Protein 9J36 (pdb70)

Foldseek 3Di:
DQQDECPDVVNVVCVVVLLVLLVVLLLLLLLLLLQWFAAPVQLAIEGDLVSLCVSLVVNLVSLVSVVVPCVRLLSYWDFDDDPVPVPGGDTDRDNPCSNCVCPVPPPVLSVLQSDSQLNVLSVVVVVDLAQVSPVSSLVRRPVSSVVSCVSSVVVNCCVQVVCVVPPDPDDDDPPCLQVVLVVVLLSQLSNLLSVLLSVLVVQLLVQVCVLQVVVVLHDSSLRHPSCCPDPSNVVVSVCVVPSCPQQPAADPVDPDHNGFSWQSSVVVNVNLSNDPDVVVNSVVSSVVSSVCLCVQNVVTGGDPDVVVVVSSNVSNVNSVVSVCSNVVSVCVVVCVVCVLVVVLVVVVVVLVVVCVVVVDDVVVVVQVVQVSVVCCVPQVNDDVLVVLVPDDPVVSLVVLCVVPVLLQCVPVVRVPPDDVLVSVQSSQFDKDKDAAFDWPADWFDFQWKKKRWAAAKKKKAFVVRPIDIGGHRHIDRVVLQVLQLDPVHPPHRDTDGITMTGHHITMITIQGNVNNNVSSVPD/DCQDECPDVVNVVCVVVLLVLLVVLLLLLLLLLLQWFAAPVQLAIEGDLVSLCVSLVVNLVSLVSVVVPCVRLLSYWDFDDDPVPVPGGDTDRDNPCSNCVCPVPPPVLSVLQSDSQLNVLSVVVVVDLAQQSRVSSLVRRPVSSVVSCVSSVVVNCCVQVVCVVPPDPDDDDPPCLQVVLVVVLLSQLSNLLSVLLSVLVVQLLVQVCVLQVVVVLHDSSLRHPSCCPDPSNVVVSVCVVPSCPQQPAADPVDPDHNGFSFQSSVVVNVNLSNDPDVVVNSVVSSVVSSVCLCVLNVVTGGDPDVVRVVSSNVSNVNSVVSVCSNVVSVCVVVCVVCVLVVVLVVVVVVLVVVCVVVVDDVVVVVQVVQVSVVCCVPQVNDDVLVVLVPDDPVVSLVVLCVVPVLLQCVPVVRVPPDDVLVSVQSSQFDKDKDAAFDWPADWFDFQWKKKRWAAAKKKKAFVVRPIDIGGHRHIDRVVLQVLQLDPVHPPHRDTDGITMTGHHITMITIQGNVNNNVSSVPD/DQQDECPDVVNVVCVVVLLVLLVVLLLLLLLLLLQWFAAPVQLAIEGDLVSLCVSLVVNLVSLVSVVVPCVRLLSYWDFDDDPVPVPGGDTDRDNPCSNCVCPVPPPVLSVLQSDSQLNVLSVVVVVDLAQQSRVSSLVRRPVSSVVSCVSSVVVNCCVQVVCVVPPDPDDDDPPCLQVVLVVVLLSQLSNLLSVLLSVLVVQLLVQVCVLQVVVVLHDSSLRHPSCCPDPSNVVVSVCVVPSCPQQPAADPVDPDHNGFSWQSSVVVNVNLSNDPDVVVNSVVSSVVSSVCLCVQNVVTGGDPDVVVVVSSNVSNVNSVVSVCSNVVSVCVVVCVVCVLVVVLVVVVVVLVVVCVVVVDDVVVVVQVVQVSVVCCVPQVNDDVLVVLVPDDPVVSLVVLCVVPVLLQCVPVVRVPPDDVLVSVQSSQFDKDKDAAFDWPADWFDFQWKKKRWAAAKKKKAFVVRPIDIGGHRHIDRVVLQVLQLDPVHPPHRDTDGITMTGHHITMITIQGNVNNNVSSVPD/DQQDECPDVVNVVCVVVLLVLLVVLLLLLLLLLLQWFAAPVQLAIEGDLVSLCVSLVVNLVSLVSVVVPCVRLLSYWDFDDDPVPVPGGDTDRDNPCSNCVCPVPPPVLSVLQSDSQLNVLSVVVVVDLAQQSPVSSLVRRPVSSVVSCVSSVVVNCCVQVVCVVPPDPDDDDPPCLQVVLVVVLLSQLSNLLSVLLSVLVVQLLVQVCVLQVVVVLHDSSLRHPSCCPDPSNVVVSVCVVPSCPQQPAADPVDPDHNGFSWQSSVVVNVNLSNDPDVVVNSVVSSVVSSVCLCVQNVVTGGDPDVVRVVSSNVSNVNSVVSVCSNVVSVCVVVCVVCVLVVVLVVVVVVLVVVCVVVVDDVVVVVQVVQVSVVCCVPQVNDDVLVVLVPDDPVVSLVVLCVVPVLLQCVPVVRVPPDDVLVSVQSSQFDKDKDAAFDWPADWFDFQWKKKRWAAAKKKKAFVVRPIDIGGHRHIDRVVLQVLQLDPVHPPHRDTDGITMTGHHITMITIQGNVNNNVSSVPD

Organism: Arabidopsis thaliana (NCBI:txid3702)

GO terms:
  GO:0005223 intracellularly cGMP-activated cation channel activity (F, IDA)
  GO:0005262 calcium channel activity (F, IDA)
  GO:0035618 root hair (C, IDA)
  GO:0005886 plasma membrane (C, IDA)
  GO:0005516 calmodulin binding (F, TAS)

Structure (mmCIF, N/CA/C/O backbone):
data_9J36
#
_entry.id   9J36
#
_cell.length_a   1.00
_cell.length_b   1.00
_cell.length_c   1.00
_cell.angle_alpha   90.00
_cell.angle_beta   90.00
_cell.angle_gamma   90.00
#
_symmetry.space_group_name_H-M   'P 1'
#
loop_
_atom_site.group_PDB
_atom_site.id
_atom_site.type_symbol
_atom_site.label_atom_id
_atom_site.label_alt_id
_atom_site.label_comp_id
_atom_site.label_asym_id
_atom_site.label_entity_id
_atom_site.label_seq_id
_atom_site.pdbx_PDB_ins_code
_atom_site.Cartn_x
_atom_site.Cartn_y
_atom_site.Cartn_z
_atom_site.occupancy
_atom_site.B_iso_or_equiv
_atom_site.auth_seq_id
_atom_site.auth_comp_id
_atom_site.auth_asym_id
_atom_site.auth_atom_id
_atom_site.pdbx_PDB_model_num
ATOM 1 N N . LYS A 1 95 ? 183.970 218.057 168.639 1.00 120.79 86 LYS A N 1
ATOM 2 C CA . LYS A 1 95 ? 183.931 217.315 167.387 1.00 120.79 86 LYS A CA 1
ATOM 3 C C . LYS A 1 95 ? 182.718 216.380 167.389 1.00 120.79 86 LYS A C 1
ATOM 4 O O . LYS A 1 95 ? 182.245 215.950 166.331 1.00 120.79 86 LYS A O 1
ATOM 10 N N . LYS A 1 96 ? 182.220 216.103 168.600 1.00 122.40 87 LYS A N 1
ATOM 11 C CA . LYS A 1 96 ? 181.060 215.251 168.876 1.00 122.40 87 LYS A CA 1
ATOM 12 C C . LYS A 1 96 ? 181.237 213.838 168.311 1.00 122.40 87 LYS A C 1
ATOM 13 O O . LYS A 1 96 ? 180.538 213.438 167.375 1.00 122.40 87 LYS A O 1
ATOM 19 N N . ILE A 1 97 ? 182.217 213.096 168.823 1.00 121.94 88 ILE A N 1
ATOM 20 C CA . ILE A 1 97 ? 182.421 211.700 168.449 1.00 121.94 88 ILE A CA 1
ATOM 21 C C . ILE A 1 97 ? 181.266 210.868 168.998 1.00 121.94 88 ILE A C 1
ATOM 22 O O . ILE A 1 97 ? 180.976 210.903 170.198 1.00 121.94 88 ILE A O 1
ATOM 27 N N . PHE A 1 98 ? 180.603 210.121 168.116 1.00 123.03 89 PHE A N 1
ATOM 28 C CA . PHE A 1 98 ? 179.321 209.485 168.389 1.00 123.03 89 PHE A CA 1
ATOM 29 C C . PHE A 1 98 ? 179.491 208.305 169.347 1.00 123.03 89 PHE A C 1
ATOM 30 O O . PHE A 1 98 ? 180.544 207.668 169.407 1.00 123.03 89 PHE A O 1
ATOM 38 N N . ASP A 1 99 ? 178.425 208.011 170.094 1.00 122.99 90 ASP A N 1
ATOM 39 C CA . ASP A 1 99 ? 178.320 206.805 170.910 1.00 122.99 90 ASP A CA 1
ATOM 40 C C . ASP A 1 99 ? 177.626 205.698 170.115 1.00 122.99 90 ASP A C 1
ATOM 41 O O . ASP A 1 99 ? 176.675 205.976 169.379 1.00 122.99 90 ASP A O 1
ATOM 46 N N . PRO A 1 100 ? 178.085 204.442 170.245 1.00 123.08 91 PRO A N 1
ATOM 47 C CA . PRO A 1 100 ? 177.720 203.412 169.251 1.00 123.08 91 PRO A CA 1
ATOM 48 C C . PRO A 1 100 ? 176.265 202.971 169.257 1.00 123.08 91 PRO A C 1
ATOM 49 O O . PRO A 1 100 ? 175.815 202.404 168.252 1.00 123.08 91 PRO A O 1
ATOM 53 N N . GLN A 1 101 ? 175.516 203.201 170.331 1.00 122.76 92 GLN A N 1
ATOM 54 C CA . GLN A 1 101 ? 174.095 202.863 170.354 1.00 122.76 92 GLN A CA 1
ATOM 55 C C . GLN A 1 101 ? 173.212 204.100 170.272 1.00 122.76 92 GLN A C 1
ATOM 56 O O . GLN A 1 101 ? 172.129 204.139 170.860 1.00 122.76 92 GLN A O 1
ATOM 62 N N . ASP A 1 102 ? 173.651 205.123 169.545 1.00 122.17 93 ASP A N 1
ATOM 63 C CA . ASP A 1 102 ? 172.802 206.257 169.218 1.00 122.17 93 ASP A CA 1
ATOM 64 C C . ASP A 1 102 ? 171.738 205.810 168.224 1.00 122.17 93 ASP A C 1
ATOM 65 O O . ASP A 1 102 ? 171.944 204.872 167.451 1.00 122.17 93 ASP A O 1
ATOM 70 N N . LYS A 1 103 ? 170.586 206.483 168.259 1.00 120.59 94 LYS A N 1
ATOM 71 C CA . LYS A 1 103 ? 169.520 206.129 167.332 1.00 120.59 94 LYS A CA 1
ATOM 72 C C . LYS A 1 103 ? 169.787 206.710 165.950 1.00 120.59 94 LYS A C 1
ATOM 73 O O . LYS A 1 103 ? 169.250 206.206 164.956 1.00 120.59 94 LYS A O 1
ATOM 79 N N . PHE A 1 104 ? 170.633 207.740 165.860 1.00 118.74 95 PHE A N 1
ATOM 80 C CA . PHE A 1 104 ? 171.071 208.217 164.554 1.00 118.74 95 PHE A CA 1
ATOM 81 C C . PHE A 1 104 ? 171.995 207.212 163.877 1.00 118.74 95 PHE A C 1
ATOM 82 O O . PHE A 1 104 ? 171.972 207.080 162.649 1.00 118.74 95 PHE A O 1
ATOM 90 N N . LEU A 1 105 ? 172.805 206.487 164.650 1.00 118.63 96 LEU A N 1
ATOM 91 C CA . LEU A 1 105 ? 173.540 205.337 164.118 1.00 118.63 96 LEU A CA 1
ATOM 92 C C . LEU A 1 105 ? 172.749 204.050 164.340 1.00 118.63 96 LEU A C 1
ATOM 93 O O . LEU A 1 105 ? 173.262 203.025 164.790 1.00 118.63 96 LEU A O 1
ATOM 98 N N . LEU A 1 106 ? 171.468 204.135 163.998 1.00 116.10 97 LEU A N 1
ATOM 99 C CA . LEU A 1 106 ? 170.592 202.988 163.853 1.00 116.10 97 LEU A CA 1
ATOM 100 C C . LEU A 1 106 ? 169.807 203.070 162.559 1.00 116.10 97 LEU A C 1
ATOM 101 O O . LEU A 1 106 ? 169.490 202.026 161.986 1.00 116.10 97 LEU A O 1
ATOM 106 N N . TYR A 1 107 ? 169.529 204.278 162.057 1.00 114.20 98 TYR A N 1
ATOM 107 C CA . TYR A 1 107 ? 169.002 204.494 160.719 1.00 114.20 98 TYR A CA 1
ATOM 108 C C . TYR A 1 107 ? 170.100 204.701 159.688 1.00 114.20 98 TYR A C 1
ATOM 109 O O . TYR A 1 107 ? 169.901 204.363 158.514 1.00 114.20 98 TYR A O 1
ATOM 118 N N . CYS A 1 108 ? 171.265 205.205 160.106 1.00 112.54 99 CYS A N 1
ATOM 119 C CA . CYS A 1 108 ? 172.466 205.249 159.280 1.00 112.54 99 CYS A CA 1
ATOM 120 C C . CYS A 1 108 ? 173.222 203.924 159.326 1.00 112.54 99 CYS A C 1
ATOM 121 O O . CYS A 1 108 ? 174.347 203.821 158.829 1.00 112.54 99 CYS A O 1
ATOM 124 N N . ASN A 1 109 ? 172.630 202.923 159.963 1.00 110.48 100 ASN A N 1
ATOM 125 C CA . ASN A 1 109 ? 172.919 201.535 159.634 1.00 110.48 100 ASN A CA 1
ATOM 126 C C . ASN A 1 109 ? 171.667 200.750 159.273 1.00 110.48 100 ASN A C 1
ATOM 127 O O . ASN A 1 109 ? 171.718 199.518 159.281 1.00 110.48 100 ASN A O 1
ATOM 132 N N . LYS A 1 110 ? 170.546 201.413 158.968 1.00 107.73 101 LYS A N 1
ATOM 133 C CA . LYS A 1 110 ? 169.352 200.782 158.418 1.00 107.73 101 LYS A CA 1
ATOM 134 C C . LYS A 1 110 ? 169.184 201.033 156.928 1.00 107.73 101 LYS A C 1
ATOM 135 O O . LYS A 1 110 ? 168.869 200.094 156.188 1.00 107.73 101 LYS A O 1
ATOM 141 N N . LEU A 1 111 ? 169.392 202.267 156.470 1.00 101.85 102 LEU A N 1
ATOM 142 C CA . LEU A 1 111 ? 169.426 202.608 155.053 1.00 101.85 102 LEU A CA 1
ATOM 143 C C . LEU A 1 111 ? 170.851 202.527 154.533 1.00 101.85 102 LEU A C 1
ATOM 144 O O . LEU A 1 111 ? 171.179 203.036 153.461 1.00 101.85 102 LEU A O 1
ATOM 149 N N . PHE A 1 112 ? 171.717 201.894 155.313 1.00 97.22 103 PHE A N 1
ATOM 150 C CA . PHE A 1 112 ? 173.088 201.601 154.950 1.00 97.22 103 PHE A CA 1
ATOM 151 C C . PHE A 1 112 ? 173.300 200.172 154.487 1.00 97.22 103 PHE A C 1
ATOM 152 O O . PHE A 1 112 ? 173.925 199.968 153.440 1.00 97.22 103 PHE A O 1
ATOM 160 N N . VAL A 1 113 ? 172.805 199.182 155.229 1.00 91.91 104 VAL A N 1
ATOM 161 C CA . VAL A 1 113 ? 172.855 197.803 154.765 1.00 91.91 104 VAL A CA 1
ATOM 162 C C . VAL A 1 113 ? 171.936 197.602 153.562 1.00 91.91 104 VAL A C 1
ATOM 163 O O . VAL A 1 113 ? 172.183 196.701 152.748 1.00 91.91 104 VAL A O 1
ATOM 167 N N . ALA A 1 114 ? 170.919 198.452 153.391 1.00 87.74 105 ALA A N 1
ATOM 168 C CA . ALA A 1 114 ? 170.136 198.450 152.161 1.00 87.74 105 ALA A CA 1
ATOM 169 C C . ALA A 1 114 ? 170.974 198.942 150.988 1.00 87.74 105 ALA A C 1
ATOM 170 O O . ALA A 1 114 ? 170.809 198.478 149.856 1.00 87.74 105 ALA A O 1
ATOM 172 N N . SER A 1 115 ? 171.884 199.883 151.246 1.00 85.09 106 SER A N 1
ATOM 173 C CA . SER A 1 115 ? 172.801 200.316 150.201 1.00 85.09 106 SER A CA 1
ATOM 174 C C . SER A 1 115 ? 173.834 199.245 149.894 1.00 85.09 106 SER A C 1
ATOM 175 O O . SER A 1 115 ? 174.238 199.087 148.740 1.00 85.09 106 SER A O 1
ATOM 178 N N . CYS A 1 116 ? 174.277 198.503 150.907 1.00 83.17 107 CYS A N 1
ATOM 179 C CA . CYS A 1 116 ? 175.177 197.384 150.657 1.00 83.17 107 CYS A CA 1
ATOM 180 C C . CYS A 1 116 ? 174.491 196.231 149.936 1.00 83.17 107 CYS A C 1
ATOM 181 O O . CYS A 1 116 ? 175.161 195.476 149.228 1.00 83.17 107 CYS A O 1
ATOM 184 N N . ILE A 1 117 ? 173.178 196.078 150.108 1.00 77.58 108 ILE A N 1
ATOM 185 C CA . ILE A 1 117 ? 172.430 195.072 149.365 1.00 77.58 108 ILE A CA 1
ATOM 186 C C . ILE A 1 117 ? 172.192 195.524 147.931 1.00 77.58 108 ILE A C 1
ATOM 187 O O . ILE A 1 117 ? 172.381 194.748 146.992 1.00 77.58 108 ILE A O 1
ATOM 192 N N . LEU A 1 118 ? 171.817 196.780 147.725 1.00 71.25 109 LEU A N 1
ATOM 193 C CA . LEU A 1 118 ? 171.498 197.241 146.385 1.00 71.25 109 LEU A CA 1
ATOM 194 C C . LEU A 1 118 ? 172.748 197.511 145.552 1.00 71.25 109 LEU A C 1
ATOM 195 O O . LEU A 1 118 ? 172.641 197.668 144.334 1.00 71.25 109 LEU A O 1
ATOM 200 N N . SER A 1 119 ? 173.933 197.530 146.162 1.00 69.25 110 SER A N 1
ATOM 201 C CA . SER A 1 119 ? 175.172 197.735 145.424 1.00 69.25 110 SER A CA 1
ATOM 202 C C . SER A 1 119 ? 175.656 196.490 144.690 1.00 69.25 110 SER A C 1
ATOM 203 O O . SER A 1 119 ? 176.313 196.618 143.651 1.00 69.25 110 SER A O 1
ATOM 206 N N . VAL A 1 120 ? 175.354 195.290 145.193 1.00 62.74 111 VAL A N 1
ATOM 207 C CA . VAL A 1 120 ? 175.745 194.074 144.493 1.00 62.74 111 VAL A CA 1
ATOM 208 C C . VAL A 1 120 ? 174.730 193.665 143.437 1.00 62.74 111 VAL A C 1
ATOM 209 O O . VAL A 1 120 ? 174.926 192.646 142.765 1.00 62.74 111 VAL A O 1
ATOM 213 N N . PHE A 1 121 ? 173.652 194.424 143.273 1.00 53.54 112 PHE A N 1
ATOM 214 C CA . PHE A 1 121 ? 172.741 194.249 142.156 1.00 53.54 112 PHE A CA 1
ATOM 215 C C . PHE A 1 121 ? 173.057 195.175 140.991 1.00 53.54 112 PHE A C 1
ATOM 216 O O . PHE A 1 121 ? 172.555 194.951 139.886 1.00 53.54 112 PHE A O 1
ATOM 224 N N . VAL A 1 122 ? 173.876 196.198 141.209 1.00 55.20 113 VAL A N 1
ATOM 225 C CA . VAL A 1 122 ? 174.157 197.190 140.178 1.00 55.20 113 VAL A CA 1
ATOM 226 C C . VAL A 1 122 ? 175.408 196.830 139.375 1.00 55.20 113 VAL A C 1
ATOM 227 O O . VAL A 1 122 ? 175.467 197.098 138.171 1.00 55.20 113 VAL A O 1
ATOM 231 N N . ASP A 1 123 ? 176.379 196.174 140.009 1.00 56.15 114 ASP A N 1
ATOM 232 C CA . ASP A 1 123 ? 177.568 195.701 139.300 1.00 56.15 114 ASP A CA 1
ATOM 233 C C . ASP A 1 123 ? 177.330 194.738 138.128 1.00 56.15 114 ASP A C 1
ATOM 234 O O . ASP A 1 123 ? 178.148 194.770 137.193 1.00 56.15 114 ASP A O 1
ATOM 239 N N . PRO A 1 124 ? 176.304 193.872 138.099 1.00 47.42 115 PRO A N 1
ATOM 240 C CA . PRO A 1 124 ? 176.028 193.146 136.851 1.00 47.42 115 PRO A CA 1
ATOM 241 C C . PRO A 1 124 ? 175.543 194.000 135.694 1.00 47.42 115 PRO A C 1
ATOM 242 O O . PRO A 1 124 ? 175.606 193.538 134.554 1.00 47.42 115 PRO A O 1
ATOM 246 N N . PHE A 1 125 ? 175.063 195.214 135.924 1.00 44.59 116 PHE A N 1
ATOM 247 C CA . PHE A 1 125 ? 174.542 196.015 134.826 1.00 44.59 116 PHE A CA 1
ATOM 248 C C . PHE A 1 125 ? 175.630 196.625 133.957 1.00 44.59 116 PHE A C 1
ATOM 249 O O . PHE A 1 125 ? 175.326 197.113 132.866 1.00 44.59 116 PHE A O 1
ATOM 257 N N . PHE A 1 126 ? 176.878 196.609 134.408 1.00 53.00 117 PHE A N 1
ATOM 258 C CA . PHE A 1 126 ? 178.006 196.976 133.569 1.00 53.00 117 PHE A CA 1
ATOM 259 C C . PHE A 1 126 ? 178.356 195.897 132.562 1.00 53.00 117 PHE A C 1
ATOM 260 O O . PHE A 1 126 ? 179.116 196.161 131.627 1.00 53.00 117 PHE A O 1
ATOM 268 N N . PHE A 1 127 ? 177.836 194.691 132.740 1.00 40.77 118 PHE A N 1
ATOM 269 C CA . PHE A 1 127 ? 178.115 193.589 131.843 1.00 40.77 118 PHE A CA 1
ATOM 270 C C . PHE A 1 127 ? 177.201 193.599 130.636 1.00 40.77 118 PHE A C 1
ATOM 271 O O . PHE A 1 127 ? 177.480 192.899 129.665 1.00 40.77 118 PHE A O 1
ATOM 279 N N . TYR A 1 128 ? 176.130 194.389 130.665 1.00 34.91 119 TYR A N 1
ATOM 280 C CA . TYR A 1 128 ? 175.246 194.543 129.520 1.00 34.91 119 TYR A CA 1
ATOM 281 C C . TYR A 1 128 ? 175.609 195.745 128.671 1.00 34.91 119 TYR A C 1
ATOM 282 O O . TYR A 1 128 ? 174.820 196.139 127.810 1.00 34.91 119 TYR A O 1
ATOM 291 N N . LEU A 1 129 ? 176.763 196.338 128.895 1.00 44.82 120 LEU A N 1
ATOM 292 C CA . LEU A 1 129 ? 177.233 197.451 128.080 1.00 44.82 120 LEU A CA 1
ATOM 293 C C . LEU A 1 129 ? 177.590 197.102 126.636 1.00 44.82 120 LEU A C 1
ATOM 294 O O . LEU A 1 129 ? 177.198 197.872 125.755 1.00 44.82 120 LEU A O 1
ATOM 299 N N . PRO A 1 130 ? 178.318 196.018 126.309 1.00 42.49 121 PRO A N 1
ATOM 300 C CA . PRO A 1 130 ? 178.569 195.749 124.895 1.00 42.49 121 PRO A CA 1
ATOM 301 C C . PRO A 1 130 ? 177.335 195.222 124.195 1.00 42.49 121 PRO A C 1
ATOM 302 O O . PRO A 1 130 ? 176.639 194.336 124.688 1.00 42.49 121 PRO A O 1
ATOM 306 N N . VAL A 1 131 ? 177.057 195.795 123.032 1.00 43.07 122 VAL A N 1
ATOM 307 C CA . VAL A 1 131 ? 175.949 195.387 122.186 1.00 43.07 122 VAL A CA 1
ATOM 308 C C . VAL A 1 131 ? 176.515 195.099 120.806 1.00 43.07 122 VAL A C 1
ATOM 309 O O . VAL A 1 131 ? 177.687 195.340 120.534 1.00 43.07 122 VAL A O 1
ATOM 313 N N . ILE A 1 132 ? 175.674 194.578 119.926 1.00 44.07 123 ILE A N 1
ATOM 314 C CA . ILE A 1 132 ? 176.002 194.433 118.518 1.00 44.07 123 ILE A CA 1
ATOM 315 C C . ILE A 1 132 ? 175.007 195.274 117.746 1.00 44.07 123 ILE A C 1
ATOM 316 O O . ILE A 1 132 ? 173.795 195.097 117.891 1.00 44.07 123 ILE A O 1
ATOM 321 N N . ASN A 1 133 ? 175.509 196.203 116.949 1.00 57.67 124 ASN A N 1
ATOM 322 C CA . ASN A 1 133 ? 174.645 196.953 116.059 1.00 57.67 124 ASN A CA 1
ATOM 323 C C . ASN A 1 133 ? 174.387 196.149 114.795 1.00 57.67 124 ASN A C 1
ATOM 324 O O . ASN A 1 133 ? 175.219 196.139 113.888 1.00 57.67 124 ASN A O 1
ATOM 329 N N . ALA A 1 134 ? 173.231 195.481 114.726 1.00 60.18 125 ALA A N 1
ATOM 330 C CA . ALA A 1 134 ? 172.944 194.581 113.612 1.00 60.18 125 ALA A CA 1
ATOM 331 C C . ALA A 1 134 ? 172.702 195.301 112.295 1.00 60.18 125 ALA A C 1
ATOM 332 O O . ALA A 1 134 ? 172.757 194.656 111.244 1.00 60.18 125 ALA A O 1
ATOM 334 N N . GLU A 1 135 ? 172.409 196.602 112.326 1.00 65.16 126 GLU A N 1
ATOM 335 C CA . GLU A 1 135 ? 172.354 197.384 111.097 1.00 65.16 126 GLU A CA 1
ATOM 336 C C . GLU A 1 135 ? 173.730 197.472 110.452 1.00 65.16 126 GLU A C 1
ATOM 337 O O . GLU A 1 135 ? 173.904 197.129 109.278 1.00 65.16 126 GLU A O 1
ATOM 343 N N . SER A 1 136 ? 174.723 197.920 111.218 1.00 63.74 127 SER A N 1
ATOM 344 C CA . SER A 1 136 ? 176.056 198.159 110.690 1.00 63.74 127 SER A CA 1
ATOM 345 C C . SER A 1 136 ? 176.990 196.968 110.833 1.00 63.74 127 SER A C 1
ATOM 346 O O . SER A 1 136 ? 178.088 197.019 110.268 1.00 63.74 127 SER A O 1
ATOM 349 N N . LYS A 1 137 ? 176.578 195.922 111.555 1.00 62.23 128 LYS A N 1
ATOM 350 C CA . LYS A 1 137 ? 177.394 194.747 111.884 1.00 62.23 128 LYS A CA 1
ATOM 351 C C . LYS A 1 137 ? 178.701 195.153 112.562 1.00 62.23 128 LYS A C 1
ATOM 352 O O . LYS A 1 137 ? 179.789 194.704 112.205 1.00 62.23 128 LYS A O 1
ATOM 358 N N . CYS A 1 138 ? 178.573 196.035 113.548 1.00 59.81 129 CYS A N 1
ATOM 359 C CA . CYS A 1 138 ? 179.700 196.488 114.345 1.00 59.81 129 CYS A CA 1
ATOM 360 C C . CYS A 1 138 ? 179.405 196.206 115.808 1.00 59.81 129 CYS A C 1
ATOM 361 O O . CYS A 1 138 ? 178.254 196.076 116.215 1.00 59.81 129 CYS A O 1
ATOM 364 N N . LEU A 1 139 ? 180.459 196.105 116.603 1.00 55.36 130 LEU A N 1
ATOM 365 C CA . LEU A 1 139 ? 180.346 195.872 118.032 1.00 55.36 130 LEU A CA 1
ATOM 366 C C . LEU A 1 139 ? 180.396 197.220 118.719 1.00 55.36 130 LEU A C 1
ATOM 367 O O . LEU A 1 139 ? 181.325 197.996 118.490 1.00 55.36 130 LEU A O 1
ATOM 372 N N . GLY A 1 140 ? 179.400 197.506 119.542 1.00 50.55 131 GLY A N 1
ATOM 373 C CA . GLY A 1 140 ? 179.321 198.813 120.151 1.00 50.55 131 GLY A CA 1
ATOM 374 C C . GLY A 1 140 ? 179.210 198.776 121.654 1.00 50.55 131 GLY A C 1
ATOM 375 O O . GLY A 1 140 ? 179.491 197.760 122.290 1.00 50.55 131 GLY A O 1
ATOM 376 N N . ILE A 1 141 ? 178.812 199.901 122.232 1.00 52.87 132 ILE A N 1
ATOM 377 C CA . ILE A 1 141 ? 178.563 200.030 123.660 1.00 52.87 132 ILE A CA 1
ATOM 378 C C . ILE A 1 141 ? 177.221 200.725 123.826 1.00 52.87 132 ILE A C 1
ATOM 379 O O . ILE A 1 141 ? 176.966 201.744 123.178 1.00 52.87 132 ILE A O 1
ATOM 384 N N . ASP A 1 142 ? 176.354 200.149 124.653 1.00 55.67 133 ASP A N 1
ATOM 385 C CA . ASP A 1 142 ? 175.149 200.833 125.104 1.00 55.67 133 ASP A CA 1
ATOM 386 C C . ASP A 1 142 ? 175.539 202.037 125.951 1.00 55.67 133 ASP A C 1
ATOM 387 O O . ASP A 1 142 ? 176.193 201.884 126.984 1.00 55.67 133 ASP A O 1
ATOM 392 N N . ARG A 1 143 ? 175.145 203.235 125.517 1.00 63.34 134 ARG A N 1
ATOM 393 C CA . ARG A 1 143 ? 175.587 204.458 126.177 1.00 63.34 134 ARG A CA 1
ATOM 394 C C . ARG A 1 143 ? 174.617 204.940 127.251 1.00 63.34 134 ARG A C 1
ATOM 395 O O . ARG A 1 143 ? 175.049 205.341 128.341 1.00 63.34 134 ARG A O 1
ATOM 403 N N . LYS A 1 144 ? 173.314 204.901 126.989 1.00 59.25 135 LYS A N 1
ATOM 404 C CA . LYS A 1 144 ? 172.350 205.155 128.055 1.00 59.25 135 LYS A CA 1
ATOM 405 C C . LYS A 1 144 ? 171.985 203.890 128.818 1.00 59.25 135 LYS A C 1
ATOM 406 O O . LYS A 1 144 ? 170.822 203.648 129.141 1.00 59.25 135 LYS A O 1
ATOM 412 N N . LEU A 1 145 ? 172.991 203.084 129.128 1.00 54.57 136 LEU A N 1
ATOM 413 C CA . LEU A 1 145 ? 172.968 202.070 130.163 1.00 54.57 136 LEU A CA 1
ATOM 414 C C . LEU A 1 145 ? 174.297 202.241 130.868 1.00 54.57 136 LEU A C 1
ATOM 415 O O . LEU A 1 145 ? 174.438 201.943 132.053 1.00 54.57 136 LEU A O 1
ATOM 420 N N . ALA A 1 146 ? 175.257 202.800 130.140 1.00 59.60 137 ALA A N 1
ATOM 421 C CA . ALA A 1 146 ? 176.546 203.161 130.698 1.00 59.60 137 ALA A CA 1
ATOM 422 C C . ALA A 1 146 ? 176.442 204.330 131.650 1.00 59.60 137 ALA A C 1
ATOM 423 O O . ALA A 1 146 ? 176.942 204.240 132.779 1.00 59.60 137 ALA A O 1
ATOM 425 N N . ILE A 1 147 ? 175.753 205.401 131.241 1.00 61.08 138 ILE A N 1
ATOM 426 C CA . ILE A 1 147 ? 175.505 206.507 132.162 1.00 61.08 138 ILE A CA 1
ATOM 427 C C . ILE A 1 147 ? 174.575 206.073 133.290 1.00 61.08 138 ILE A C 1
ATOM 428 O O . ILE A 1 147 ? 174.722 206.523 134.428 1.00 61.08 138 ILE A O 1
ATOM 433 N N . THR A 1 148 ? 173.665 205.135 133.014 1.00 62.20 139 THR A N 1
ATOM 434 C CA . THR A 1 148 ? 172.712 204.689 134.024 1.00 62.20 139 THR A CA 1
ATOM 435 C C . THR A 1 148 ? 173.394 203.878 135.116 1.00 62.20 139 THR A C 1
ATOM 436 O O . THR A 1 148 ? 173.203 204.143 136.304 1.00 62.20 139 THR A O 1
ATOM 440 N N . ALA A 1 149 ? 174.207 202.902 134.741 1.00 61.70 140 ALA A N 1
ATOM 441 C CA . ALA A 1 149 ? 174.937 202.115 135.716 1.00 61.70 140 ALA A CA 1
ATOM 442 C C . ALA A 1 149 ? 176.051 202.897 136.385 1.00 61.70 140 ALA A C 1
ATOM 443 O O . ALA A 1 149 ? 176.369 202.601 137.538 1.00 61.70 140 ALA A O 1
ATOM 445 N N . SER A 1 150 ? 176.642 203.894 135.723 1.00 67.02 141 SER A N 1
ATOM 446 C CA . SER A 1 150 ? 177.666 204.697 136.373 1.00 67.02 141 SER A CA 1
ATOM 447 C C . SER A 1 150 ? 177.035 205.649 137.384 1.00 67.02 141 SER A C 1
ATOM 448 O O . SER A 1 150 ? 177.537 205.797 138.502 1.00 67.02 141 SER A O 1
ATOM 451 N N . THR A 1 151 ? 175.917 206.274 137.001 1.00 68.47 142 THR A N 1
ATOM 452 C CA . THR A 1 151 ? 175.155 207.142 137.889 1.00 68.47 142 THR A CA 1
ATOM 453 C C . THR A 1 151 ? 174.605 206.387 139.087 1.00 68.47 142 THR A C 1
ATOM 454 O O . THR A 1 151 ? 174.744 206.851 140.219 1.00 68.47 142 THR A O 1
ATOM 458 N N . LEU A 1 152 ? 174.010 205.219 138.875 1.00 67.66 143 LEU A N 1
ATOM 459 C CA . LEU A 1 152 ? 173.399 204.511 139.985 1.00 67.66 143 LEU A CA 1
ATOM 460 C C . LEU A 1 152 ? 174.411 203.781 140.845 1.00 67.66 143 LEU A C 1
ATOM 461 O O . LEU A 1 152 ? 174.046 203.303 141.916 1.00 67.66 143 LEU A O 1
ATOM 466 N N . ARG A 1 153 ? 175.663 203.665 140.416 1.00 70.61 144 ARG A N 1
ATOM 467 C CA . ARG A 1 153 ? 176.657 203.131 141.335 1.00 70.61 144 ARG A CA 1
ATOM 468 C C . ARG A 1 153 ? 177.371 204.257 142.073 1.00 70.61 144 ARG A C 1
ATOM 469 O O . ARG A 1 153 ? 177.684 204.118 143.265 1.00 70.61 144 ARG A O 1
ATOM 477 N N . THR A 1 154 ? 177.581 205.397 141.413 1.00 76.45 145 THR A N 1
ATOM 478 C CA . THR A 1 154 ? 178.149 206.536 142.116 1.00 76.45 145 THR A CA 1
ATOM 479 C C . THR A 1 154 ? 177.175 207.114 143.138 1.00 76.45 145 THR A C 1
ATOM 480 O O . THR A 1 154 ? 177.575 207.359 144.274 1.00 76.45 145 THR A O 1
ATOM 484 N N . PHE A 1 155 ? 175.880 207.209 142.819 1.00 76.63 146 PHE A N 1
ATOM 485 C CA . PHE A 1 155 ? 174.875 207.703 143.760 1.00 76.63 146 PHE A CA 1
ATOM 486 C C . PHE A 1 155 ? 174.597 206.755 144.918 1.00 76.63 146 PHE A C 1
ATOM 487 O O . PHE A 1 155 ? 173.790 207.096 145.787 1.00 76.63 146 PHE A O 1
ATOM 495 N N . ILE A 1 156 ? 175.220 205.581 144.949 1.00 79.53 147 ILE A N 1
ATOM 496 C CA . ILE A 1 156 ? 175.264 204.745 146.133 1.00 79.53 147 ILE A CA 1
ATOM 497 C C . ILE A 1 156 ? 176.607 204.857 146.841 1.00 79.53 147 ILE A C 1
ATOM 498 O O . ILE A 1 156 ? 176.659 204.871 148.071 1.00 79.53 147 ILE A O 1
ATOM 503 N N . ASP A 1 157 ? 177.698 205.033 146.099 1.00 83.50 148 ASP A N 1
ATOM 504 C CA . ASP A 1 157 ? 178.992 205.052 146.776 1.00 83.50 148 ASP A CA 1
ATOM 505 C C . ASP A 1 157 ? 179.346 206.379 147.444 1.00 83.50 148 ASP A C 1
ATOM 506 O O . ASP A 1 157 ? 180.059 206.352 148.450 1.00 83.50 148 ASP A O 1
ATOM 511 N N . VAL A 1 158 ? 178.892 207.537 146.947 1.00 88.77 149 VAL A N 1
ATOM 512 C CA . VAL A 1 158 ? 179.127 208.723 147.776 1.00 88.77 149 VAL A CA 1
ATOM 513 C C . VAL A 1 158 ? 178.034 208.876 148.833 1.00 88.77 149 VAL A C 1
ATOM 514 O O . VAL A 1 158 ? 178.168 209.691 149.753 1.00 88.77 149 VAL A O 1
ATOM 518 N N . PHE A 1 159 ? 176.943 208.119 148.733 1.00 89.61 150 PHE A N 1
ATOM 519 C CA . PHE A 1 159 ? 176.081 207.975 149.898 1.00 89.61 150 PHE A CA 1
ATOM 520 C C . PHE A 1 159 ? 176.732 207.070 150.934 1.00 89.61 150 PHE A C 1
ATOM 521 O O . PHE A 1 159 ? 176.575 207.280 152.140 1.00 89.61 150 PHE A O 1
ATOM 529 N N . TYR A 1 160 ? 177.474 206.071 150.475 1.00 91.53 151 TYR A N 1
ATOM 530 C CA . TYR A 1 160 ? 178.310 205.240 151.325 1.00 91.53 151 TYR A CA 1
ATOM 531 C C . TYR A 1 160 ? 179.479 206.009 151.922 1.00 91.53 151 TYR A C 1
ATOM 532 O O . TYR A 1 160 ? 179.933 205.665 153.015 1.00 91.53 151 TYR A O 1
ATOM 541 N N . LEU A 1 161 ? 179.960 207.054 151.252 1.00 95.10 152 LEU A N 1
ATOM 542 C CA . LEU A 1 161 ? 181.066 207.863 151.749 1.00 95.10 152 LEU A CA 1
ATOM 543 C C . LEU A 1 161 ? 180.709 208.676 152.994 1.00 95.10 152 LEU A C 1
ATOM 544 O O . LEU A 1 161 ? 181.595 209.317 153.571 1.00 95.10 152 LEU A O 1
ATOM 549 N N . ALA A 1 162 ? 179.443 208.674 153.410 1.00 100.72 153 ALA A N 1
ATOM 550 C CA . ALA A 1 162 ? 178.986 209.204 154.690 1.00 100.72 153 ALA A CA 1
ATOM 551 C C . ALA A 1 162 ? 178.837 208.100 155.726 1.00 100.72 153 ALA A C 1
ATOM 552 O O . ALA A 1 162 ? 177.951 208.151 156.584 1.00 100.72 153 ALA A O 1
ATOM 554 N N . HIS A 1 163 ? 179.677 207.074 155.641 1.00 105.75 154 HIS A N 1
ATOM 555 C CA . HIS A 1 163 ? 179.753 206.017 156.643 1.00 105.75 154 HIS A CA 1
ATOM 556 C C . HIS A 1 163 ? 181.148 205.848 157.221 1.00 105.75 154 HIS A C 1
ATOM 557 O O . HIS A 1 163 ? 181.284 205.682 158.428 1.00 105.75 154 HIS A O 1
ATOM 564 N N . MET A 1 164 ? 182.195 205.909 156.401 1.00 108.09 155 MET A N 1
ATOM 565 C CA . MET A 1 164 ? 183.547 206.022 156.934 1.00 108.09 155 MET A CA 1
ATOM 566 C C . MET A 1 164 ? 183.907 207.462 157.266 1.00 108.09 155 MET A C 1
ATOM 567 O O . MET A 1 164 ? 185.023 207.727 157.726 1.00 108.09 155 MET A O 1
ATOM 572 N N . ALA A 1 165 ? 182.983 208.393 157.031 1.00 110.97 156 ALA A N 1
ATOM 573 C CA . ALA A 1 165 ? 183.034 209.729 157.603 1.00 110.97 156 ALA A CA 1
ATOM 574 C C . ALA A 1 165 ? 182.167 209.839 158.854 1.00 110.97 156 ALA A C 1
ATOM 575 O O . ALA A 1 165 ? 181.996 210.935 159.393 1.00 110.97 156 ALA A O 1
ATOM 577 N N . LEU A 1 166 ? 181.611 208.719 159.319 1.00 112.31 157 LEU A N 1
ATOM 578 C CA . LEU A 1 166 ? 180.803 208.694 160.530 1.00 112.31 157 LEU A CA 1
ATOM 579 C C . LEU A 1 166 ? 181.255 207.626 161.512 1.00 112.31 157 LEU A C 1
ATOM 580 O O . LEU A 1 166 ? 180.954 207.736 162.704 1.00 112.31 157 LEU A O 1
ATOM 585 N N . GLN A 1 167 ? 181.991 206.637 161.041 1.00 113.97 158 GLN A N 1
ATOM 586 C CA . GLN A 1 167 ? 182.549 205.650 161.941 1.00 113.97 158 GLN A CA 1
ATOM 587 C C . GLN A 1 167 ? 183.838 206.346 162.236 1.00 113.97 158 GLN A C 1
ATOM 588 O O . GLN A 1 167 ? 184.646 205.886 163.019 1.00 113.97 158 GLN A O 1
ATOM 594 N N . LEU A 1 168 ? 184.072 207.441 161.534 1.00 116.68 159 LEU A N 1
ATOM 595 C CA . LEU A 1 168 ? 185.211 208.246 161.894 1.00 116.68 159 LEU A CA 1
ATOM 596 C C . LEU A 1 168 ? 184.866 208.867 163.246 1.00 116.68 159 LEU A C 1
ATOM 597 O O . LEU A 1 168 ? 185.711 208.915 164.138 1.00 116.68 159 LEU A O 1
ATOM 602 N N . ARG A 1 169 ? 183.636 209.351 163.404 1.00 119.72 160 ARG A N 1
ATOM 603 C CA . ARG A 1 169 ? 183.181 209.872 164.689 1.00 119.72 160 ARG A CA 1
ATOM 604 C C . ARG A 1 169 ? 182.570 208.711 165.429 1.00 119.72 160 ARG A C 1
ATOM 605 O O . ARG A 1 169 ? 181.346 208.599 165.503 1.00 119.72 160 ARG A O 1
ATOM 613 N N . THR A 1 170 ? 183.382 207.830 165.966 1.00 119.65 161 THR A N 1
ATOM 614 C CA . THR A 1 170 ? 182.790 206.681 166.594 1.00 119.65 161 THR A CA 1
ATOM 615 C C . THR A 1 170 ? 183.464 206.234 167.857 1.00 119.65 161 THR A C 1
ATOM 616 O O . THR A 1 170 ? 184.662 206.431 168.057 1.00 119.65 161 THR A O 1
ATOM 620 N N . ALA A 1 171 ? 182.671 205.658 168.738 1.00 119.40 162 ALA A N 1
ATOM 621 C CA . ALA A 1 171 ? 183.231 205.102 169.956 1.00 119.40 162 ALA A CA 1
ATOM 622 C C . ALA A 1 171 ? 183.182 203.582 169.879 1.00 119.40 162 ALA A C 1
ATOM 623 O O . ALA A 1 171 ? 182.549 203.003 168.995 1.00 119.40 162 ALA A O 1
ATOM 625 N N . TYR A 1 172 ? 183.856 202.928 170.818 1.00 113.32 163 TYR A N 1
ATOM 626 C CA . TYR A 1 172 ? 183.824 201.476 170.907 1.00 113.32 163 TYR A CA 1
ATOM 627 C C . TYR A 1 172 ? 183.793 201.080 172.376 1.00 113.32 163 TYR A C 1
ATOM 628 O O . TYR A 1 172 ? 183.733 201.930 173.267 1.00 113.32 163 TYR A O 1
ATOM 637 N N . ILE A 1 173 ? 183.826 199.775 172.627 1.00 102.85 164 ILE A N 1
ATOM 638 C CA . ILE A 1 173 ? 183.727 199.224 173.972 1.00 102.85 164 ILE A CA 1
ATOM 639 C C . ILE A 1 173 ? 184.941 198.340 174.226 1.00 102.85 164 ILE A C 1
ATOM 640 O O . ILE A 1 173 ? 185.272 197.474 173.410 1.00 102.85 164 ILE A O 1
ATOM 645 N N . ALA A 1 174 ? 185.622 198.581 175.350 1.00 96.22 165 ALA A N 1
ATOM 646 C CA . ALA A 1 174 ? 186.877 197.908 175.660 1.00 96.22 165 ALA A CA 1
ATOM 647 C C . ALA A 1 174 ? 186.764 197.176 176.996 1.00 96.22 165 ALA A C 1
ATOM 648 O O . ALA A 1 174 ? 186.005 197.611 177.872 1.00 96.22 165 ALA A O 1
ATOM 650 N N . PRO A 1 175 ? 187.478 196.063 177.192 1.00 87.23 166 PRO A N 1
ATOM 651 C CA . PRO A 1 175 ? 187.329 195.311 178.443 1.00 87.23 166 PRO A CA 1
ATOM 652 C C . PRO A 1 175 ? 188.047 195.976 179.609 1.00 87.23 166 PRO A C 1
ATOM 653 O O . PRO A 1 175 ? 189.211 196.374 179.515 1.00 87.23 166 PRO A O 1
ATOM 657 N N . SER A 1 176 ? 187.330 196.075 180.730 1.00 88.64 167 SER A N 1
ATOM 658 C CA . SER A 1 176 ? 187.859 196.602 181.982 1.00 88.64 167 SER A CA 1
ATOM 659 C C . SER A 1 176 ? 186.939 196.194 183.123 1.00 88.64 167 SER A C 1
ATOM 660 O O . SER A 1 176 ? 185.765 195.891 182.902 1.00 88.64 167 SER A O 1
ATOM 663 N N . SER A 1 177 ? 187.485 196.186 184.340 1.00 90.04 168 SER A N 1
ATOM 664 C CA . SER A 1 177 ? 186.700 195.896 185.532 1.00 90.04 168 SER A CA 1
ATOM 665 C C . SER A 1 177 ? 186.328 197.151 186.310 1.00 90.04 168 SER A C 1
ATOM 666 O O . SER A 1 177 ? 185.693 197.047 187.365 1.00 90.04 168 SER A O 1
ATOM 669 N N . ARG A 1 178 ? 186.700 198.327 185.804 1.00 95.13 169 ARG A N 1
ATOM 670 C CA . ARG A 1 178 ? 186.385 199.617 186.406 1.00 95.13 169 ARG A CA 1
ATOM 671 C C . ARG A 1 178 ? 184.969 200.070 186.052 1.00 95.13 169 ARG A C 1
ATOM 672 O O . ARG A 1 178 ? 184.352 200.862 186.775 1.00 95.13 169 ARG A O 1
ATOM 680 N N . VAL A 1 179 ? 184.403 199.478 185.006 1.00 92.16 170 VAL A N 1
ATOM 681 C CA . VAL A 1 179 ? 183.342 200.085 184.212 1.00 92.16 170 VAL A CA 1
ATOM 682 C C . VAL A 1 179 ? 181.980 200.098 184.901 1.00 92.16 170 VAL A C 1
ATOM 683 O O . VAL A 1 179 ? 181.182 201.017 184.667 1.00 92.16 170 VAL A O 1
ATOM 687 N N . PHE A 1 180 ? 181.692 199.052 185.696 1.00 87.16 171 PHE A N 1
ATOM 688 C CA . PHE A 1 180 ? 180.396 198.672 186.278 1.00 87.16 171 PHE A CA 1
ATOM 689 C C . PHE A 1 180 ? 179.317 198.333 185.247 1.00 87.16 171 PHE A C 1
ATOM 690 O O . PHE A 1 180 ? 178.215 197.939 185.633 1.00 87.16 171 PHE A O 1
ATOM 698 N N . GLY A 1 181 ? 179.608 198.471 183.953 1.00 82.98 172 GLY A N 1
ATOM 699 C CA . GLY A 1 181 ? 178.592 198.451 182.918 1.00 82.98 172 GLY A CA 1
ATOM 700 C C . GLY A 1 181 ? 179.022 197.819 181.611 1.00 82.98 172 GLY A C 1
ATOM 701 O O . GLY A 1 181 ? 178.528 198.212 180.549 1.00 82.98 172 GLY A O 1
ATOM 702 N N . ARG A 1 182 ? 179.984 196.895 181.681 1.00 75.58 173 ARG A N 1
ATOM 703 C CA . ARG A 1 182 ? 180.496 196.001 180.629 1.00 75.58 173 ARG A CA 1
ATOM 704 C C . ARG A 1 182 ? 181.362 196.688 179.579 1.00 75.58 173 ARG A C 1
ATOM 705 O O . ARG A 1 182 ? 181.556 196.104 178.505 1.00 75.58 173 ARG A O 1
ATOM 713 N N . GLY A 1 183 ? 181.894 197.882 179.837 1.00 91.75 174 GLY A N 1
ATOM 714 C CA . GLY A 1 183 ? 182.821 198.486 178.900 1.00 91.75 174 GLY A CA 1
ATOM 715 C C . GLY A 1 183 ? 182.964 199.996 178.936 1.00 91.75 174 GLY A C 1
ATOM 716 O O . GLY A 1 183 ? 182.031 200.720 179.305 1.00 91.75 174 GLY A O 1
ATOM 717 N N . GLU A 1 184 ? 184.149 200.472 178.551 1.00 103.30 175 GLU A N 1
ATOM 718 C CA . GLU A 1 184 ? 184.441 201.898 178.446 1.00 103.30 175 GLU A CA 1
ATOM 719 C C . GLU A 1 184 ? 184.000 202.381 177.071 1.00 103.30 175 GLU A C 1
ATOM 720 O O . GLU A 1 184 ? 184.099 201.640 176.093 1.00 103.30 175 GLU A O 1
ATOM 726 N N . LEU A 1 185 ? 183.524 203.620 176.987 1.00 114.40 176 LEU A N 1
ATOM 727 C CA . LEU A 1 185 ? 183.376 204.273 175.692 1.00 114.40 176 LEU A CA 1
ATOM 728 C C . LEU A 1 185 ? 184.508 205.272 175.491 1.00 114.40 176 LEU A C 1
ATOM 729 O O . LEU A 1 185 ? 184.807 206.079 176.375 1.00 114.40 176 LEU A O 1
ATOM 734 N N . VAL A 1 186 ? 185.148 205.204 174.327 1.00 118.45 177 VAL A N 1
ATOM 735 C CA . VAL A 1 186 ? 186.312 206.025 174.011 1.00 118.45 177 VAL A CA 1
ATOM 736 C C . VAL A 1 186 ? 185.890 206.988 172.909 1.00 118.45 177 VAL A C 1
ATOM 737 O O . VAL A 1 186 ? 185.820 206.609 171.735 1.00 118.45 177 VAL A O 1
ATOM 741 N N . ILE A 1 187 ? 185.596 208.234 173.277 1.00 122.09 178 ILE A N 1
ATOM 742 C CA . ILE A 1 187 ? 185.332 209.278 172.297 1.00 122.09 178 ILE A CA 1
ATOM 743 C C . ILE A 1 187 ? 186.556 210.151 172.069 1.00 122.09 178 ILE A C 1
ATOM 744 O O . ILE A 1 187 ? 186.441 211.265 171.543 1.00 122.09 178 ILE A O 1
ATOM 749 N N . ASP A 1 188 ? 187.723 209.668 172.460 1.00 123.30 179 ASP A N 1
ATOM 750 C CA . ASP A 1 188 ? 188.974 210.348 172.186 1.00 123.30 179 ASP A CA 1
ATOM 751 C C . ASP A 1 188 ? 189.362 210.129 170.730 1.00 123.30 179 ASP A C 1
ATOM 752 O O . ASP A 1 188 ? 189.481 208.973 170.300 1.00 123.30 179 ASP A O 1
ATOM 757 N N . PRO A 1 189 ? 189.559 211.182 169.936 1.00 121.97 180 PRO A N 1
ATOM 758 C CA . PRO A 1 189 ? 189.730 210.974 168.488 1.00 121.97 180 PRO A CA 1
ATOM 759 C C . PRO A 1 189 ? 191.127 210.533 168.048 1.00 121.97 180 PRO A C 1
ATOM 760 O O . PRO A 1 189 ? 191.327 210.279 166.852 1.00 121.97 180 PRO A O 1
ATOM 764 N N . ALA A 1 190 ? 192.089 210.400 168.962 1.00 122.05 181 ALA A N 1
ATOM 765 C CA . ALA A 1 190 ? 193.485 210.176 168.596 1.00 122.05 181 ALA A CA 1
ATOM 766 C C . ALA A 1 190 ? 193.806 208.731 168.218 1.00 122.05 181 ALA A C 1
ATOM 767 O O . ALA A 1 190 ? 194.784 208.500 167.500 1.00 122.05 181 ALA A O 1
ATOM 769 N N . GLN A 1 191 ? 193.022 207.753 168.682 1.00 120.35 182 GLN A N 1
ATOM 770 C CA . GLN A 1 191 ? 193.335 206.347 168.452 1.00 120.35 182 GLN A CA 1
ATOM 771 C C . GLN A 1 191 ? 192.124 205.563 167.947 1.00 120.35 182 GLN A C 1
ATOM 772 O O . GLN A 1 191 ? 192.296 204.462 167.404 1.00 120.35 182 GLN A O 1
ATOM 778 N N . ILE A 1 192 ? 190.921 206.150 167.996 1.00 118.97 183 ILE A N 1
ATOM 779 C CA . ILE A 1 192 ? 189.757 205.542 167.347 1.00 118.97 183 ILE A CA 1
ATOM 780 C C . ILE A 1 192 ? 189.917 205.561 165.829 1.00 118.97 183 ILE A C 1
ATOM 781 O O . ILE A 1 192 ? 189.300 204.761 165.115 1.00 118.97 183 ILE A O 1
ATOM 786 N N . ALA A 1 193 ? 190.766 206.461 165.319 1.00 116.64 184 ALA A N 1
ATOM 787 C CA . ALA A 1 193 ? 191.137 206.440 163.906 1.00 116.64 184 ALA A CA 1
ATOM 788 C C . ALA A 1 193 ? 191.854 205.145 163.542 1.00 116.64 184 ALA A C 1
ATOM 789 O O . ALA A 1 193 ? 191.582 204.547 162.499 1.00 116.64 184 ALA A O 1
ATOM 791 N N . LYS A 1 194 ? 192.761 204.682 164.407 1.00 115.36 185 LYS A N 1
ATOM 792 C CA . LYS A 1 194 ? 193.418 203.397 164.174 1.00 115.36 185 LYS A CA 1
ATOM 793 C C . LYS A 1 194 ? 192.472 202.231 164.457 1.00 115.36 185 LYS A C 1
ATOM 794 O O . LYS A 1 194 ? 192.555 201.178 163.807 1.00 115.36 185 LYS A O 1
ATOM 800 N N . ARG A 1 195 ? 191.561 202.411 165.428 1.00 115.58 186 ARG A N 1
ATOM 801 C CA . ARG A 1 195 ? 190.495 201.438 165.690 1.00 115.58 186 ARG A CA 1
ATOM 802 C C . ARG A 1 195 ? 189.636 201.186 164.457 1.00 115.58 186 ARG A C 1
ATOM 803 O O . ARG A 1 195 ? 189.237 200.047 164.199 1.00 115.58 186 ARG A O 1
ATOM 811 N N . TYR A 1 196 ? 189.358 202.227 163.674 1.00 112.54 187 TYR A N 1
ATOM 812 C CA . TYR A 1 196 ? 188.679 202.009 162.400 1.00 112.54 187 TYR A CA 1
ATOM 813 C C . TYR A 1 196 ? 189.652 201.512 161.331 1.00 112.54 187 TYR A C 1
ATOM 814 O O . TYR A 1 196 ? 189.396 200.486 160.692 1.00 112.54 187 TYR A O 1
ATOM 823 N N . LEU A 1 197 ? 190.776 202.201 161.141 1.00 109.80 188 LEU A N 1
ATOM 824 C CA . LEU A 1 197 ? 191.694 201.929 160.036 1.00 109.80 188 LEU A CA 1
ATOM 825 C C . LEU A 1 197 ? 192.793 200.939 160.410 1.00 109.80 188 LEU A C 1
ATOM 826 O O . LEU A 1 197 ? 193.944 201.123 160.022 1.00 109.80 188 LEU A O 1
ATOM 831 N N . GLN A 1 198 ? 192.476 199.879 161.155 1.00 109.21 189 GLN A N 1
ATOM 832 C CA . GLN A 1 198 ? 193.431 198.775 161.217 1.00 109.21 189 GLN A CA 1
ATOM 833 C C . GLN A 1 198 ? 192.957 197.482 160.564 1.00 109.21 189 GLN A C 1
ATOM 834 O O . GLN A 1 198 ? 193.803 196.756 160.031 1.00 109.21 189 GLN A O 1
ATOM 840 N N . ARG A 1 199 ? 191.664 197.144 160.579 1.00 105.64 190 ARG A N 1
ATOM 841 C CA . ARG A 1 199 ? 191.236 195.932 159.883 1.00 105.64 190 ARG A CA 1
ATOM 842 C C . ARG A 1 199 ? 190.058 196.143 158.943 1.00 105.64 190 ARG A C 1
ATOM 843 O O . ARG A 1 199 ? 190.050 195.578 157.848 1.00 105.64 190 ARG A O 1
ATOM 851 N N . TRP A 1 200 ? 189.074 196.950 159.326 1.00 103.47 191 TRP A N 1
ATOM 852 C CA . TRP A 1 200 ? 187.828 197.045 158.570 1.00 103.47 191 TRP A CA 1
ATOM 853 C C . TRP A 1 200 ? 187.752 198.389 157.864 1.00 103.47 191 TRP A C 1
ATOM 854 O O . TRP A 1 200 ? 186.700 199.024 157.782 1.00 103.47 191 TRP A O 1
ATOM 865 N N . PHE A 1 201 ? 188.893 198.843 157.360 1.00 100.25 192 PHE A N 1
ATOM 866 C CA . PHE A 1 201 ? 188.932 199.975 156.454 1.00 100.25 192 PHE A CA 1
ATOM 867 C C . PHE A 1 201 ? 189.316 199.597 155.041 1.00 100.25 192 PHE A C 1
ATOM 868 O O . PHE A 1 201 ? 188.748 200.154 154.107 1.00 100.25 192 PHE A O 1
ATOM 876 N N . ILE A 1 202 ? 190.252 198.661 154.867 1.00 94.07 193 ILE A N 1
ATOM 877 C CA . ILE A 1 202 ? 190.732 198.332 153.529 1.00 94.07 193 ILE A CA 1
ATOM 878 C C . ILE A 1 202 ? 189.664 197.604 152.715 1.00 94.07 193 ILE A C 1
ATOM 879 O O . ILE A 1 202 ? 189.488 197.899 151.527 1.00 94.07 193 ILE A O 1
ATOM 884 N N . ILE A 1 203 ? 188.905 196.695 153.337 1.00 91.14 194 ILE A N 1
ATOM 885 C CA . ILE A 1 203 ? 187.794 196.021 152.670 1.00 91.14 194 ILE A CA 1
ATOM 886 C C . ILE A 1 203 ? 186.673 196.989 152.342 1.00 91.14 194 ILE A C 1
ATOM 887 O O . ILE A 1 203 ? 186.011 196.838 151.305 1.00 91.14 194 ILE A O 1
ATOM 892 N N . ASP A 1 204 ? 186.490 198.031 153.146 1.00 91.75 195 ASP A N 1
ATOM 893 C CA . ASP A 1 204 ? 185.432 198.992 152.889 1.00 91.75 195 ASP A CA 1
ATOM 894 C C . ASP A 1 204 ? 185.915 200.126 151.988 1.00 91.75 195 ASP A C 1
ATOM 895 O O . ASP A 1 204 ? 185.104 200.838 151.389 1.00 91.75 195 ASP A O 1
ATOM 900 N N . PHE A 1 205 ? 187.234 200.325 151.891 1.00 88.75 196 PHE A N 1
ATOM 901 C CA . PHE A 1 205 ? 187.751 201.333 150.969 1.00 88.75 196 PHE A CA 1
ATOM 902 C C . PHE A 1 205 ? 187.876 200.783 149.556 1.00 88.75 196 PHE A C 1
ATOM 903 O O . PHE A 1 205 ? 187.693 201.526 148.585 1.00 88.75 196 PHE A O 1
ATOM 911 N N . LEU A 1 206 ? 188.151 199.487 149.407 1.00 85.15 197 LEU A N 1
ATOM 912 C CA . LEU A 1 206 ? 188.200 198.902 148.067 1.00 85.15 197 LEU A CA 1
ATOM 913 C C . LEU A 1 206 ? 186.826 198.486 147.564 1.00 85.15 197 LEU A C 1
ATOM 914 O O . LEU A 1 206 ? 186.686 197.459 146.898 1.00 85.15 197 LEU A O 1
ATOM 919 N N . SER A 1 207 ? 185.812 199.312 147.807 1.00 80.97 198 SER A N 1
ATOM 920 C CA . SER A 1 207 ? 184.466 199.113 147.297 1.00 80.97 198 SER A CA 1
ATOM 921 C C . SER A 1 207 ? 183.813 200.397 146.832 1.00 80.97 198 SER A C 1
ATOM 922 O O . SER A 1 207 ? 182.907 200.340 145.995 1.00 80.97 198 SER A O 1
ATOM 925 N N . VAL A 1 208 ? 184.230 201.551 147.345 1.00 83.04 199 VAL A N 1
ATOM 926 C CA . VAL A 1 208 ? 183.727 202.834 146.881 1.00 83.04 199 VAL A CA 1
ATOM 927 C C . VAL A 1 208 ? 184.583 203.396 145.765 1.00 83.04 199 VAL A C 1
ATOM 928 O O . VAL A 1 208 ? 184.315 204.513 145.296 1.00 83.04 199 VAL A O 1
ATOM 932 N N . LEU A 1 209 ? 185.615 202.671 145.343 1.00 78.83 200 LEU A N 1
ATOM 933 C CA . LEU A 1 209 ? 186.520 203.084 144.282 1.00 78.83 200 LEU A CA 1
ATOM 934 C C . LEU A 1 209 ? 185.766 203.124 142.963 1.00 78.83 200 LEU A C 1
ATOM 935 O O . LEU A 1 209 ? 185.163 202.121 142.562 1.00 78.83 200 LEU A O 1
ATOM 940 N N . PRO A 1 210 ? 185.762 204.247 142.266 1.00 76.92 201 PRO A N 1
ATOM 941 C CA . PRO A 1 210 ? 185.068 204.276 140.964 1.00 76.92 201 PRO A CA 1
ATOM 942 C C . PRO A 1 210 ? 185.897 203.650 139.850 1.00 76.92 201 PRO A C 1
ATOM 943 O O . PRO A 1 210 ? 186.308 204.292 138.887 1.00 76.92 201 PRO A O 1
ATOM 947 N N . LEU A 1 211 ? 186.153 202.355 139.978 1.00 75.64 202 LEU A N 1
ATOM 948 C CA . LEU A 1 211 ? 186.880 201.621 138.954 1.00 75.64 202 LEU A CA 1
ATOM 949 C C . LEU A 1 211 ? 186.003 201.293 137.740 1.00 75.64 202 LEU A C 1
ATOM 950 O O . LEU A 1 211 ? 186.472 201.512 136.620 1.00 75.64 202 LEU A O 1
ATOM 955 N N . PRO A 1 212 ? 184.753 200.810 137.856 1.00 71.98 203 PRO A N 1
ATOM 956 C CA . PRO A 1 212 ? 183.942 200.694 136.639 1.00 71.98 203 PRO A CA 1
ATOM 957 C C . PRO A 1 212 ? 183.277 201.982 136.196 1.00 71.98 203 PRO A C 1
ATOM 958 O O . PRO A 1 212 ? 182.431 201.927 135.299 1.00 71.98 203 PRO A O 1
ATOM 962 N N . GLN A 1 213 ? 183.587 203.124 136.800 1.00 74.20 204 GLN A N 1
ATOM 963 C CA . GLN A 1 213 ? 183.079 204.394 136.306 1.00 74.20 204 GLN A CA 1
ATOM 964 C C . GLN A 1 213 ? 184.102 205.158 135.483 1.00 74.20 204 GLN A C 1
ATOM 965 O O . GLN A 1 213 ? 183.716 206.044 134.717 1.00 74.20 204 GLN A O 1
ATOM 971 N N . ILE A 1 214 ? 185.386 204.844 135.626 1.00 78.54 205 ILE A N 1
ATOM 972 C CA . ILE A 1 214 ? 186.431 205.488 134.845 1.00 78.54 205 ILE A CA 1
ATOM 973 C C . ILE A 1 214 ? 186.734 204.706 133.576 1.00 78.54 205 ILE A C 1
ATOM 974 O O . ILE A 1 214 ? 187.337 205.237 132.643 1.00 78.54 205 ILE A O 1
ATOM 979 N N . VAL A 1 215 ? 186.324 203.440 133.535 1.00 76.31 206 VAL A N 1
ATOM 980 C CA . VAL A 1 215 ? 186.333 202.694 132.284 1.00 76.31 206 VAL A CA 1
ATOM 981 C C . VAL A 1 215 ? 185.316 203.280 131.318 1.00 76.31 206 VAL A C 1
ATOM 982 O O . VAL A 1 215 ? 185.598 203.459 130.128 1.00 76.31 206 VAL A O 1
ATOM 986 N N . VAL A 1 216 ? 184.138 203.640 131.824 1.00 76.07 207 VAL A N 1
ATOM 987 C CA . VAL A 1 216 ? 183.111 204.299 131.023 1.00 76.07 207 VAL A CA 1
ATOM 988 C C . VAL A 1 216 ? 183.483 205.724 130.631 1.00 76.07 207 VAL A C 1
ATOM 989 O O . VAL A 1 216 ? 183.024 206.213 129.583 1.00 76.07 207 VAL A O 1
ATOM 993 N N . TRP A 1 217 ? 184.355 206.379 131.399 1.00 83.85 208 TRP A N 1
ATOM 994 C CA . TRP A 1 217 ? 184.585 207.817 131.311 1.00 83.85 208 TRP A CA 1
ATOM 995 C C . TRP A 1 217 ? 185.252 208.262 130.019 1.00 83.85 208 TRP A C 1
ATOM 996 O O . TRP A 1 217 ? 184.718 209.144 129.342 1.00 83.85 208 TRP A O 1
ATOM 1007 N N . ARG A 1 218 ? 186.403 207.699 129.659 1.00 82.32 209 ARG A N 1
ATOM 1008 C CA . ARG A 1 218 ? 187.132 208.166 128.488 1.00 82.32 209 ARG A CA 1
ATOM 1009 C C . ARG A 1 218 ? 186.625 207.536 127.199 1.00 82.32 209 ARG A C 1
ATOM 1010 O O . ARG A 1 218 ? 187.120 207.878 126.119 1.00 82.32 209 ARG A O 1
ATOM 1018 N N . PHE A 1 219 ? 185.650 206.629 127.283 1.00 78.62 210 PHE A N 1
ATOM 1019 C CA . PHE A 1 219 ? 184.908 206.187 126.109 1.00 78.62 210 PHE A CA 1
ATOM 1020 C C . PHE A 1 219 ? 183.772 207.125 125.730 1.00 78.62 210 PHE A C 1
ATOM 1021 O O . PHE A 1 219 ? 183.645 207.478 124.558 1.00 78.62 210 PHE A O 1
ATOM 1029 N N . LEU A 1 220 ? 182.922 207.528 126.676 1.00 81.72 211 LEU A N 1
ATOM 1030 C CA . LEU A 1 220 ? 181.791 208.373 126.298 1.00 81.72 211 LEU A CA 1
ATOM 1031 C C . LEU A 1 220 ? 182.149 209.841 126.096 1.00 81.72 211 LEU A C 1
ATOM 1032 O O . LEU A 1 220 ? 181.263 210.627 125.740 1.00 81.72 211 LEU A O 1
ATOM 1037 N N . GLN A 1 221 ? 183.401 210.240 126.311 1.00 87.78 212 GLN A N 1
ATOM 1038 C CA . GLN A 1 221 ? 183.798 211.623 126.085 1.00 87.78 212 GLN A CA 1
ATOM 1039 C C . GLN A 1 221 ? 184.663 211.735 124.838 1.00 87.78 212 GLN A C 1
ATOM 1040 O O . GLN A 1 221 ? 185.653 212.471 124.823 1.00 87.78 212 GLN A O 1
ATOM 1046 N N . SER A 1 222 ? 184.304 211.005 123.783 1.00 90.12 213 SER A N 1
ATOM 1047 C CA . SER A 1 222 ? 185.082 211.029 122.551 1.00 90.12 213 SER A CA 1
ATOM 1048 C C . SER A 1 222 ? 184.199 210.968 121.311 1.00 90.12 213 SER A C 1
ATOM 1049 O O . SER A 1 222 ? 183.021 210.604 121.388 1.00 90.12 213 SER A O 1
ATOM 1052 N N . SER A 1 223 ? 184.776 211.310 120.160 1.00 89.64 214 SER A N 1
ATOM 1053 C CA . SER A 1 223 ? 184.143 211.145 118.857 1.00 89.64 214 SER A CA 1
ATOM 1054 C C . SER A 1 223 ? 184.906 210.127 118.017 1.00 89.64 214 SER A C 1
ATOM 1055 O O . SER A 1 223 ? 184.916 210.199 116.786 1.00 89.64 214 SER A O 1
ATOM 1058 N N . ASN A 1 224 ? 185.556 209.178 118.681 1.00 87.02 215 ASN A N 1
ATOM 1059 C CA . ASN A 1 224 ? 186.366 208.161 118.033 1.00 87.02 215 ASN A CA 1
ATOM 1060 C C . ASN A 1 224 ? 185.880 206.787 118.474 1.00 87.02 215 ASN A C 1
ATOM 1061 O O . ASN A 1 224 ? 185.543 206.583 119.645 1.00 87.02 215 ASN A O 1
ATOM 1066 N N . GLY A 1 225 ? 185.834 205.849 117.528 1.00 80.17 216 GLY A N 1
ATOM 1067 C CA . GLY A 1 225 ? 185.297 204.532 117.829 1.00 80.17 216 GLY A CA 1
ATOM 1068 C C . GLY A 1 225 ? 186.338 203.554 118.336 1.00 80.17 216 GLY A C 1
ATOM 1069 O O . GLY A 1 225 ? 186.023 202.404 118.646 1.00 80.17 216 GLY A O 1
ATOM 1070 N N . SER A 1 226 ? 187.592 203.992 118.427 1.00 82.43 217 SER A N 1
ATOM 1071 C CA . SER A 1 226 ? 188.687 203.102 118.801 1.00 82.43 217 SER A CA 1
ATOM 1072 C C . SER A 1 226 ? 188.850 203.080 120.317 1.00 82.43 217 SER A C 1
ATOM 1073 O O . SER A 1 226 ? 189.929 203.396 120.833 1.00 82.43 217 SER A O 1
ATOM 1076 N N . ASP A 1 227 ? 187.929 203.145 121.114 1.00 78.28 218 ASP A N 1
ATOM 1077 C CA . ASP A 1 227 ? 187.820 202.649 122.478 1.00 78.28 218 ASP A CA 1
ATOM 1078 C C . ASP A 1 227 ? 186.782 201.652 122.983 1.00 78.28 218 ASP A C 1
ATOM 1079 O O . ASP A 1 227 ? 186.716 201.369 124.182 1.00 78.28 218 ASP A O 1
ATOM 1084 N N . VAL A 1 228 ? 185.968 201.116 122.071 1.00 69.38 219 VAL A N 1
ATOM 1085 C CA . VAL A 1 228 ? 185.061 200.010 122.377 1.00 69.38 219 VAL A CA 1
ATOM 1086 C C . VAL A 1 228 ? 185.808 198.778 122.861 1.00 69.38 219 VAL A C 1
ATOM 1087 O O . VAL A 1 228 ? 185.288 198.055 123.728 1.00 69.38 219 VAL A O 1
ATOM 1091 N N . LEU A 1 229 ? 187.022 198.541 122.366 1.00 70.47 220 LEU A N 1
ATOM 1092 C CA . LEU A 1 229 ? 187.881 197.472 122.853 1.00 70.47 220 LEU A CA 1
ATOM 1093 C C . LEU A 1 229 ? 188.239 197.615 124.322 1.00 70.47 220 LEU A C 1
ATOM 1094 O O . LEU A 1 229 ? 188.078 196.650 125.074 1.00 70.47 220 LEU A O 1
ATOM 1099 N N . ALA A 1 230 ? 188.679 198.801 124.750 1.00 70.68 221 ALA A N 1
ATOM 1100 C CA . ALA A 1 230 ? 189.192 198.980 126.104 1.00 70.68 221 ALA A CA 1
ATOM 1101 C C . ALA A 1 230 ? 188.081 198.948 127.145 1.00 70.68 221 ALA A C 1
ATOM 1102 O O . ALA A 1 230 ? 188.292 198.452 128.257 1.00 70.68 221 ALA A O 1
ATOM 1104 N N . THR A 1 231 ? 186.897 199.468 126.801 1.00 67.01 222 THR A N 1
ATOM 1105 C CA . THR A 1 231 ? 185.766 199.434 127.724 1.00 67.01 222 THR A CA 1
ATOM 1106 C C . THR A 1 231 ? 185.307 198.002 127.978 1.00 67.01 222 THR A C 1
ATOM 1107 O O . THR A 1 231 ? 185.042 197.620 129.121 1.00 67.01 222 THR A O 1
ATOM 1111 N N . LYS A 1 232 ? 185.249 197.183 126.928 1.00 60.05 223 LYS A N 1
ATOM 1112 C CA . LYS A 1 232 ? 184.889 195.778 127.082 1.00 60.05 223 LYS A CA 1
ATOM 1113 C C . LYS A 1 232 ? 186.020 194.975 127.721 1.00 60.05 223 LYS A C 1
ATOM 1114 O O . LYS A 1 232 ? 185.761 193.998 128.434 1.00 60.05 223 LYS A O 1
ATOM 1120 N N . GLN A 1 233 ? 187.272 195.376 127.492 1.00 68.04 224 GLN A N 1
ATOM 1121 C CA . GLN A 1 233 ? 188.418 194.706 128.090 1.00 68.04 224 GLN A CA 1
ATOM 1122 C C . GLN A 1 233 ? 188.483 194.900 129.595 1.00 68.04 224 GLN A C 1
ATOM 1123 O O . GLN A 1 233 ? 188.706 193.931 130.331 1.00 68.04 224 GLN A O 1
ATOM 1129 N N . ALA A 1 234 ? 188.313 196.136 130.061 1.00 69.52 225 ALA A N 1
ATOM 1130 C CA . ALA A 1 234 ? 188.409 196.468 131.480 1.00 69.52 225 ALA A CA 1
ATOM 1131 C C . ALA A 1 234 ? 187.050 196.531 132.174 1.00 69.52 225 ALA A C 1
ATOM 1132 O O . ALA A 1 234 ? 186.746 197.514 132.837 1.00 69.52 225 ALA A O 1
ATOM 1134 N N . LEU A 1 235 ? 186.210 195.509 132.036 1.00 62.81 226 LEU A N 1
ATOM 1135 C CA . LEU A 1 235 ? 185.017 195.416 132.875 1.00 62.81 226 LEU A CA 1
ATOM 1136 C C . LEU A 1 235 ? 184.749 194.031 133.438 1.00 62.81 226 LEU A C 1
ATOM 1137 O O . LEU A 1 235 ? 184.105 193.942 134.486 1.00 62.81 226 LEU A O 1
ATOM 1142 N N . LEU A 1 236 ? 185.217 192.957 132.806 1.00 59.39 227 LEU A N 1
ATOM 1143 C CA . LEU A 1 236 ? 184.998 191.626 133.355 1.00 59.39 227 LEU A CA 1
ATOM 1144 C C . LEU A 1 236 ? 185.776 191.415 134.642 1.00 59.39 227 LEU A C 1
ATOM 1145 O O . LEU A 1 236 ? 185.180 191.141 135.692 1.00 59.39 227 LEU A O 1
ATOM 1150 N N . PHE A 1 237 ? 187.093 191.574 134.587 1.00 65.20 228 PHE A N 1
ATOM 1151 C CA . PHE A 1 237 ? 187.947 191.254 135.714 1.00 65.20 228 PHE A CA 1
ATOM 1152 C C . PHE A 1 237 ? 187.905 192.292 136.820 1.00 65.20 228 PHE A C 1
ATOM 1153 O O . PHE A 1 237 ? 188.074 191.920 137.980 1.00 65.20 228 PHE A O 1
ATOM 1161 N N . ILE A 1 238 ? 187.642 193.565 136.511 1.00 65.35 229 ILE A N 1
ATOM 1162 C CA . ILE A 1 238 ? 187.533 194.561 137.575 1.00 65.35 229 ILE A CA 1
ATOM 1163 C C . ILE A 1 238 ? 186.288 194.336 138.422 1.00 65.35 229 ILE A C 1
ATOM 1164 O O . ILE A 1 238 ? 186.354 194.385 139.655 1.00 65.35 229 ILE A O 1
ATOM 1169 N N . VAL A 1 239 ? 185.144 194.077 137.791 1.00 62.04 230 VAL A N 1
ATOM 1170 C CA . VAL A 1 239 ? 183.946 193.769 138.564 1.00 62.04 230 VAL A CA 1
ATOM 1171 C C . VAL A 1 239 ? 184.089 192.411 139.244 1.00 62.04 230 VAL A C 1
ATOM 1172 O O . VAL A 1 239 ? 183.658 192.237 140.393 1.00 62.04 230 VAL A O 1
ATOM 1176 N N . LEU A 1 240 ? 184.773 191.462 138.596 1.00 64.76 231 LEU A N 1
ATOM 1177 C CA . LEU A 1 240 ? 184.988 190.144 139.187 1.00 64.76 231 LEU A CA 1
ATOM 1178 C C . LEU A 1 240 ? 185.897 190.194 140.416 1.00 64.76 231 LEU A C 1
ATOM 1179 O O . LEU A 1 240 ? 185.706 189.411 141.353 1.00 64.76 231 LEU A O 1
ATOM 1184 N N . VAL A 1 241 ? 186.875 191.106 140.455 1.00 69.09 232 VAL A N 1
ATOM 1185 C CA . VAL A 1 241 ? 187.714 191.204 141.651 1.00 69.09 232 VAL A CA 1
ATOM 1186 C C . VAL A 1 241 ? 187.169 192.181 142.680 1.00 69.09 232 VAL A C 1
ATOM 1187 O O . VAL A 1 241 ? 187.496 192.049 143.864 1.00 69.09 232 VAL A O 1
ATOM 1191 N N . GLN A 1 242 ? 186.334 193.138 142.286 1.00 69.67 233 GLN A N 1
ATOM 1192 C CA . GLN A 1 242 ? 185.685 194.002 143.257 1.00 69.67 233 GLN A CA 1
ATOM 1193 C C . GLN A 1 242 ? 184.427 193.374 143.836 1.00 69.67 233 GLN A C 1
ATOM 1194 O O . GLN A 1 242 ? 183.820 193.959 144.736 1.00 69.67 233 GLN A O 1
ATOM 1200 N N . TYR A 1 243 ? 184.010 192.213 143.319 1.00 67.10 234 TYR A N 1
ATOM 1201 C CA . TYR A 1 243 ? 182.991 191.414 143.994 1.00 67.10 234 TYR A CA 1
ATOM 1202 C C . TYR A 1 243 ? 183.428 191.005 145.390 1.00 67.10 234 TYR A C 1
ATOM 1203 O O . TYR A 1 243 ? 182.600 190.953 146.304 1.00 67.10 234 TYR A O 1
ATOM 1212 N N . ILE A 1 244 ? 184.719 190.703 145.573 1.00 72.07 235 ILE A N 1
ATOM 1213 C CA . ILE A 1 244 ? 185.186 190.205 146.874 1.00 72.07 235 ILE A CA 1
ATOM 1214 C C . ILE A 1 244 ? 185.093 191.250 147.980 1.00 72.07 235 ILE A C 1
ATOM 1215 O O . ILE A 1 244 ? 184.553 190.926 149.050 1.00 72.07 235 ILE A O 1
ATOM 1220 N N . PRO A 1 245 ? 185.550 192.532 147.814 1.00 74.75 236 PRO A N 1
ATOM 1221 C CA . PRO A 1 245 ? 185.294 193.498 148.887 1.00 74.75 236 PRO A CA 1
ATOM 1222 C C . PRO A 1 245 ? 183.835 193.897 149.022 1.00 74.75 236 PRO A C 1
ATOM 1223 O O . PRO A 1 245 ? 183.393 194.249 150.117 1.00 74.75 236 PRO A O 1
ATOM 1227 N N . ARG A 1 246 ? 183.074 193.854 147.930 1.00 73.80 237 ARG A N 1
ATOM 1228 C CA . ARG A 1 246 ? 181.675 194.256 148.013 1.00 73.80 237 ARG A CA 1
ATOM 1229 C C . ARG A 1 246 ? 180.782 193.155 148.569 1.00 73.80 237 ARG A C 1
ATOM 1230 O O . ARG A 1 246 ? 179.717 193.461 149.114 1.00 73.80 237 ARG A O 1
ATOM 1238 N N . PHE A 1 247 ? 181.183 191.892 148.458 1.00 73.25 238 PHE A N 1
ATOM 1239 C CA . PHE A 1 247 ? 180.455 190.827 149.132 1.00 73.25 238 PHE A CA 1
ATOM 1240 C C . PHE A 1 247 ? 181.008 190.533 150.517 1.00 73.25 238 PHE A C 1
ATOM 1241 O O . PHE A 1 247 ? 180.342 189.852 151.305 1.00 73.25 238 PHE A O 1
ATOM 1249 N N . LEU A 1 248 ? 182.209 191.021 150.840 1.00 77.54 239 LEU A N 1
ATOM 1250 C CA . LEU A 1 248 ? 182.699 190.877 152.204 1.00 77.54 239 LEU A CA 1
ATOM 1251 C C . LEU A 1 248 ? 182.200 191.974 153.133 1.00 77.54 239 LEU A C 1
ATOM 1252 O O . LEU A 1 248 ? 182.270 191.802 154.353 1.00 77.54 239 LEU A O 1
ATOM 1257 N N . ARG A 1 249 ? 181.694 193.083 152.601 1.00 79.02 240 ARG A N 1
ATOM 1258 C CA . ARG A 1 249 ? 181.068 194.105 153.427 1.00 79.02 240 ARG A CA 1
ATOM 1259 C C . ARG A 1 249 ? 179.565 193.907 153.560 1.00 79.02 240 ARG A C 1
ATOM 1260 O O . ARG A 1 249 ? 178.878 194.800 154.065 1.00 79.02 240 ARG A O 1
ATOM 1268 N N . VAL A 1 250 ? 179.038 192.770 153.100 1.00 80.06 241 VAL A N 1
ATOM 1269 C CA . VAL A 1 250 ? 177.659 192.375 153.349 1.00 80.06 241 VAL A CA 1
ATOM 1270 C C . VAL A 1 250 ? 177.582 191.069 154.130 1.00 80.06 241 VAL A C 1
ATOM 1271 O O . VAL A 1 250 ? 176.516 190.707 154.636 1.00 80.06 241 VAL A O 1
ATOM 1275 N N . LEU A 1 251 ? 178.698 190.345 154.231 1.00 81.92 242 LEU A N 1
ATOM 1276 C CA . LEU A 1 251 ? 178.791 189.076 154.948 1.00 81.92 242 LEU A CA 1
ATOM 1277 C C . LEU A 1 251 ? 178.543 189.196 156.459 1.00 81.92 242 LEU A C 1
ATOM 1278 O O . LEU A 1 251 ? 177.761 188.388 156.980 1.00 81.92 242 LEU A O 1
ATOM 1283 N N . PRO A 1 252 ? 179.162 190.163 157.235 1.00 82.64 243 PRO A N 1
ATOM 1284 C CA . PRO A 1 252 ? 178.837 190.212 158.670 1.00 82.64 243 PRO A CA 1
ATOM 1285 C C . PRO A 1 252 ? 177.424 190.689 158.953 1.00 82.64 243 PRO A C 1
ATOM 1286 O O . PRO A 1 252 ? 176.867 190.405 160.017 1.00 82.64 243 PRO A O 1
ATOM 1290 N N . LEU A 1 253 ? 176.837 191.421 158.009 1.00 80.01 244 LEU A N 1
ATOM 1291 C CA . LEU A 1 253 ? 175.496 191.958 158.166 1.00 80.01 244 LEU A CA 1
ATOM 1292 C C . LEU A 1 253 ? 174.421 191.035 157.609 1.00 80.01 244 LEU A C 1
ATOM 1293 O O . LEU A 1 253 ? 173.236 191.373 157.680 1.00 80.01 244 LEU A O 1
ATOM 1298 N N . THR A 1 254 ? 174.803 189.898 157.025 1.00 74.96 245 THR A N 1
ATOM 1299 C CA . THR A 1 254 ? 173.815 188.922 156.577 1.00 74.96 245 THR A CA 1
ATOM 1300 C C . THR A 1 254 ? 173.999 187.571 157.256 1.00 74.96 245 THR A C 1
ATOM 1301 O O . THR A 1 254 ? 173.053 187.038 157.841 1.00 74.96 245 THR A O 1
ATOM 1305 N N . SER A 1 255 ? 175.212 187.009 157.195 1.00 73.81 246 SER A N 1
ATOM 1306 C CA . SER A 1 255 ? 175.437 185.663 157.713 1.00 73.81 246 SER A CA 1
ATOM 1307 C C . SER A 1 255 ? 175.442 185.603 159.233 1.00 73.81 246 SER A C 1
ATOM 1308 O O . SER A 1 255 ? 175.350 184.504 159.791 1.00 73.81 246 SER A O 1
ATOM 1311 N N . GLU A 1 256 ? 175.566 186.741 159.910 1.00 72.06 247 GLU A N 1
ATOM 1312 C CA . GLU A 1 256 ? 175.381 186.812 161.351 1.00 72.06 247 GLU A CA 1
ATOM 1313 C C . GLU A 1 256 ? 174.123 187.558 161.757 1.00 72.06 247 GLU A C 1
ATOM 1314 O O . GLU A 1 256 ? 173.839 187.656 162.951 1.00 72.06 247 GLU A O 1
ATOM 1320 N N . LEU A 1 257 ? 173.376 188.094 160.800 1.00 70.91 248 LEU A N 1
ATOM 1321 C CA . LEU A 1 257 ? 172.049 188.650 161.061 1.00 70.91 248 LEU A CA 1
ATOM 1322 C C . LEU A 1 257 ? 170.979 187.640 160.660 1.00 70.91 248 LEU A C 1
ATOM 1323 O O . LEU A 1 257 ? 169.773 187.864 160.760 1.00 70.91 248 LEU A O 1
ATOM 1328 N N . LYS A 1 258 ? 171.444 186.485 160.190 1.00 64.00 249 LYS A N 1
ATOM 1329 C CA . LYS A 1 258 ? 170.571 185.333 160.011 1.00 64.00 249 LYS A CA 1
ATOM 1330 C C . LYS A 1 258 ? 170.769 184.347 161.152 1.00 64.00 249 LYS A C 1
ATOM 1331 O O . LYS A 1 258 ? 169.846 183.606 161.502 1.00 64.00 249 LYS A O 1
ATOM 1337 N N . ARG A 1 259 ? 171.972 184.323 161.732 1.00 58.67 250 ARG A N 1
ATOM 1338 C CA . ARG A 1 259 ? 172.216 183.499 162.911 1.00 58.67 250 ARG A CA 1
ATOM 1339 C C . ARG A 1 259 ? 171.532 184.049 164.152 1.00 58.67 250 ARG A C 1
ATOM 1340 O O . ARG A 1 259 ? 170.908 183.279 164.888 1.00 58.67 250 ARG A O 1
ATOM 1348 N N . THR A 1 260 ? 171.642 185.349 164.409 1.00 59.11 251 THR A N 1
ATOM 1349 C CA . THR A 1 260 ? 170.914 185.978 165.506 1.00 59.11 251 THR A CA 1
ATOM 1350 C C . THR A 1 260 ? 170.180 187.176 164.923 1.00 59.11 251 THR A C 1
ATOM 1351 O O . THR A 1 260 ? 170.712 188.289 164.942 1.00 59.11 251 THR A O 1
ATOM 1355 N N . ALA A 1 261 ? 168.978 186.946 164.406 1.00 59.85 252 ALA A N 1
ATOM 1356 C CA . ALA A 1 261 ? 168.188 187.963 163.733 1.00 59.85 252 ALA A CA 1
ATOM 1357 C C . ALA A 1 261 ? 167.714 189.011 164.727 1.00 59.85 252 ALA A C 1
ATOM 1358 O O . ALA A 1 261 ? 167.639 188.768 165.933 1.00 59.85 252 ALA A O 1
ATOM 1360 N N . GLY A 1 262 ? 167.389 190.189 164.200 1.00 67.46 253 GLY A N 1
ATOM 1361 C CA . GLY A 1 262 ? 167.069 191.323 165.044 1.00 67.46 253 GLY A CA 1
ATOM 1362 C C . GLY A 1 262 ? 165.610 191.729 165.080 1.00 67.46 253 GLY A C 1
ATOM 1363 O O . GLY A 1 262 ? 165.115 192.148 166.129 1.00 67.46 253 GLY A O 1
ATOM 1364 N N . VAL A 1 263 ? 164.907 191.629 163.951 1.00 69.44 254 VAL A N 1
ATOM 1365 C CA . VAL A 1 263 ? 163.548 192.159 163.859 1.00 69.44 254 VAL A CA 1
ATOM 1366 C C . VAL A 1 263 ? 162.545 191.110 163.390 1.00 69.44 254 VAL A C 1
ATOM 1367 O O . VAL A 1 263 ? 161.423 191.455 163.000 1.00 69.44 254 VAL A O 1
ATOM 1371 N N . PHE A 1 264 ? 162.906 189.826 163.438 1.00 63.88 255 PHE A N 1
ATOM 1372 C CA . PHE A 1 264 ? 162.020 188.784 162.904 1.00 63.88 255 PHE A CA 1
ATOM 1373 C C . PHE A 1 264 ? 161.948 187.567 163.834 1.00 63.88 255 PHE A C 1
ATOM 1374 O O . PHE A 1 264 ? 162.961 187.110 164.370 1.00 63.88 255 PHE A O 1
ATOM 1382 N N . ALA A 1 265 ? 160.723 187.056 164.040 1.00 61.08 256 ALA A N 1
ATOM 1383 C CA . ALA A 1 265 ? 160.546 185.883 164.889 1.00 61.08 256 ALA A CA 1
ATOM 1384 C C . ALA A 1 265 ? 159.633 184.801 164.307 1.00 61.08 256 ALA A C 1
ATOM 1385 O O . ALA A 1 265 ? 159.899 183.615 164.521 1.00 61.08 256 ALA A O 1
ATOM 1387 N N . GLU A 1 266 ? 158.562 185.153 163.592 1.00 65.42 257 GLU A N 1
ATOM 1388 C CA . GLU A 1 266 ? 157.309 184.402 163.753 1.00 65.42 257 GLU A CA 1
ATOM 1389 C C . GLU A 1 266 ? 156.965 183.467 162.588 1.00 65.42 257 GLU A C 1
ATOM 1390 O O . GLU A 1 266 ? 156.238 182.487 162.759 1.00 65.42 257 GLU A O 1
ATOM 1396 N N . THR A 1 267 ? 157.467 183.732 161.389 1.00 64.87 258 THR A N 1
ATOM 1397 C CA . THR A 1 267 ? 156.929 183.033 160.220 1.00 64.87 258 THR A CA 1
ATOM 1398 C C . THR A 1 267 ? 158.060 182.764 159.231 1.00 64.87 258 THR A C 1
ATOM 1399 O O . THR A 1 267 ? 159.234 182.691 159.606 1.00 64.87 258 THR A O 1
ATOM 1403 N N . ALA A 1 268 ? 157.684 182.521 157.976 1.00 62.74 259 ALA A N 1
ATOM 1404 C CA . ALA A 1 268 ? 158.644 182.329 156.892 1.00 62.74 259 ALA A CA 1
ATOM 1405 C C . ALA A 1 268 ? 158.534 183.521 155.950 1.00 62.74 259 ALA A C 1
ATOM 1406 O O . ALA A 1 268 ? 157.841 183.462 154.931 1.00 62.74 259 ALA A O 1
ATOM 1408 N N . TRP A 1 269 ? 159.227 184.598 156.305 1.00 65.70 260 TRP A N 1
ATOM 1409 C CA . TRP A 1 269 ? 159.397 185.755 155.445 1.00 65.70 260 TRP A CA 1
ATOM 1410 C C . TRP A 1 269 ? 160.817 186.279 155.479 1.00 65.70 260 TRP A C 1
ATOM 1411 O O . TRP A 1 269 ? 161.069 187.367 154.953 1.00 65.70 260 TRP A O 1
ATOM 1422 N N . ALA A 1 270 ? 161.738 185.563 156.114 1.00 61.19 261 ALA A N 1
ATOM 1423 C CA . ALA A 1 270 ? 163.141 185.925 156.117 1.00 61.19 261 ALA A CA 1
ATOM 1424 C C . ALA A 1 270 ? 164.068 184.727 156.007 1.00 61.19 261 ALA A C 1
ATOM 1425 O O . ALA A 1 270 ? 165.288 184.907 156.081 1.00 61.19 261 ALA A O 1
ATOM 1427 N N . GLY A 1 271 ? 163.536 183.518 155.856 1.00 56.40 262 GLY A N 1
ATOM 1428 C CA . GLY A 1 271 ? 164.373 182.343 155.716 1.00 56.40 262 GLY A CA 1
ATOM 1429 C C . GLY A 1 271 ? 164.170 181.638 154.394 1.00 56.40 262 GLY A C 1
ATOM 1430 O O . GLY A 1 271 ? 165.095 181.030 153.849 1.00 56.40 262 GLY A O 1
ATOM 1431 N N . ALA A 1 272 ? 162.949 181.701 153.877 1.00 52.20 263 ALA A N 1
ATOM 1432 C CA . ALA A 1 272 ? 162.681 181.264 152.520 1.00 52.20 263 ALA A CA 1
ATOM 1433 C C . ALA A 1 272 ? 162.787 182.411 151.540 1.00 52.20 263 ALA A C 1
ATOM 1434 O O . ALA A 1 272 ? 163.375 182.249 150.468 1.00 52.20 263 ALA A O 1
ATOM 1436 N N . ALA A 1 273 ? 162.276 183.583 151.914 1.00 51.30 264 ALA A N 1
ATOM 1437 C CA . ALA A 1 273 ? 162.330 184.778 151.089 1.00 51.30 264 ALA A CA 1
ATOM 1438 C C . ALA A 1 273 ? 163.669 185.497 151.188 1.00 51.30 264 ALA A C 1
ATOM 1439 O O . ALA A 1 273 ? 163.797 186.624 150.707 1.00 51.30 264 ALA A O 1
ATOM 1441 N N . TYR A 1 274 ? 164.657 184.886 151.817 1.00 49.26 265 TYR A N 1
ATOM 1442 C CA . TYR A 1 274 ? 166.037 185.325 151.722 1.00 49.26 265 TYR A CA 1
ATOM 1443 C C . TYR A 1 274 ? 166.877 184.401 150.856 1.00 49.26 265 TYR A C 1
ATOM 1444 O O . TYR A 1 274 ? 167.654 184.877 150.030 1.00 49.26 265 TYR A O 1
ATOM 1453 N N . TYR A 1 275 ? 166.706 183.096 150.985 1.00 45.27 266 TYR A N 1
ATOM 1454 C CA . TYR A 1 275 ? 167.434 182.151 150.161 1.00 45.27 266 TYR A CA 1
ATOM 1455 C C . TYR A 1 275 ? 166.795 181.940 148.799 1.00 45.27 266 TYR A C 1
ATOM 1456 O O . TYR A 1 275 ? 167.383 181.258 147.957 1.00 45.27 266 TYR A O 1
ATOM 1465 N N . LEU A 1 276 ? 165.616 182.504 148.558 1.00 41.88 267 LEU A N 1
ATOM 1466 C CA . LEU A 1 276 ? 165.085 182.590 147.211 1.00 41.88 267 LEU A CA 1
ATOM 1467 C C . LEU A 1 276 ? 165.465 183.874 146.499 1.00 41.88 267 LEU A C 1
ATOM 1468 O O . LEU A 1 276 ? 165.494 183.885 145.267 1.00 41.88 267 LEU A O 1
ATOM 1473 N N . LEU A 1 277 ? 165.740 184.955 147.225 1.00 38.88 268 LEU A N 1
ATOM 1474 C CA . LEU A 1 277 ? 166.309 186.146 146.621 1.00 38.88 268 LEU A CA 1
ATOM 1475 C C . LEU A 1 277 ? 167.822 186.115 146.602 1.00 38.88 268 LEU A C 1
ATOM 1476 O O . LEU A 1 277 ? 168.437 187.012 146.030 1.00 38.88 268 LEU A O 1
ATOM 1481 N N . LEU A 1 278 ? 168.433 185.119 147.229 1.00 38.93 269 LEU A N 1
ATOM 1482 C CA . LEU A 1 278 ? 169.828 184.804 146.981 1.00 38.93 269 LEU A CA 1
ATOM 1483 C C . LEU A 1 278 ? 170.034 184.072 145.666 1.00 38.93 269 LEU A C 1
ATOM 1484 O O . LEU A 1 278 ? 171.066 184.271 145.021 1.00 38.93 269 LEU A O 1
ATOM 1489 N N . TYR A 1 279 ? 169.089 183.224 145.266 1.00 34.31 270 TYR A N 1
ATOM 1490 C CA . TYR A 1 279 ? 168.987 182.736 143.900 1.00 34.31 270 TYR A CA 1
ATOM 1491 C C . TYR A 1 279 ? 168.803 183.829 142.872 1.00 34.31 270 TYR A C 1
ATOM 1492 O O . TYR A 1 279 ? 169.400 183.754 141.801 1.00 34.31 270 TYR A O 1
ATOM 1501 N N . MET A 1 280 ? 167.969 184.826 143.152 1.00 37.74 271 MET A N 1
ATOM 1502 C CA . MET A 1 280 ? 167.684 185.843 142.151 1.00 37.74 271 MET A CA 1
ATOM 1503 C C . MET A 1 280 ? 168.838 186.816 141.993 1.00 37.74 271 MET A C 1
ATOM 1504 O O . MET A 1 280 ? 168.999 187.403 140.924 1.00 37.74 271 MET A O 1
ATOM 1509 N N . LEU A 1 281 ? 169.636 187.011 143.036 1.00 40.95 272 LEU A N 1
ATOM 1510 C CA . LEU A 1 281 ? 170.879 187.757 142.927 1.00 40.95 272 LEU A CA 1
ATOM 1511 C C . LEU A 1 281 ? 171.935 187.004 142.150 1.00 40.95 272 LEU A C 1
ATOM 1512 O O . LEU A 1 281 ? 172.603 187.590 141.292 1.00 40.95 272 LEU A O 1
ATOM 1517 N N . ALA A 1 282 ? 172.113 185.720 142.448 1.00 34.42 273 ALA A N 1
ATOM 1518 C CA . ALA A 1 282 ? 173.140 184.944 141.774 1.00 34.42 273 ALA A CA 1
ATOM 1519 C C . ALA A 1 282 ? 172.785 184.717 140.318 1.00 34.42 273 ALA A C 1
ATOM 1520 O O . ALA A 1 282 ? 173.671 184.665 139.466 1.00 34.42 273 ALA A O 1
ATOM 1522 N N . SER A 1 283 ? 171.494 184.600 140.012 1.00 31.91 274 SER A N 1
ATOM 1523 C CA . SER A 1 283 ? 171.040 184.516 138.636 1.00 31.91 274 SER A CA 1
ATOM 1524 C C . SER A 1 283 ? 171.272 185.817 137.900 1.00 31.91 274 SER A C 1
ATOM 1525 O O . SER A 1 283 ? 171.613 185.806 136.719 1.00 31.91 274 SER A O 1
ATOM 1528 N N . HIS A 1 284 ? 171.129 186.935 138.597 1.00 37.67 275 HIS A N 1
ATOM 1529 C CA . HIS A 1 284 ? 171.399 188.252 138.049 1.00 37.67 275 HIS A CA 1
ATOM 1530 C C . HIS A 1 284 ? 172.873 188.444 137.737 1.00 37.67 275 HIS A C 1
ATOM 1531 O O . HIS A 1 284 ? 173.210 189.067 136.728 1.00 37.67 275 HIS A O 1
ATOM 1538 N N . ILE A 1 285 ? 173.760 187.910 138.580 1.00 36.29 276 ILE A N 1
ATOM 1539 C CA . ILE A 1 285 ? 175.193 187.970 138.315 1.00 36.29 276 ILE A CA 1
ATOM 1540 C C . ILE A 1 285 ? 175.619 186.987 137.231 1.00 36.29 276 ILE A C 1
ATOM 1541 O O . ILE A 1 285 ? 176.375 187.363 136.329 1.00 36.29 276 ILE A O 1
ATOM 1546 N N . VAL A 1 286 ? 175.131 185.752 137.270 1.00 32.15 277 VAL A N 1
ATOM 1547 C CA . VAL A 1 286 ? 175.506 184.728 136.315 1.00 32.15 277 VAL A CA 1
ATOM 1548 C C . VAL A 1 286 ? 174.977 185.001 134.908 1.00 32.15 277 VAL A C 1
ATOM 1549 O O . VAL A 1 286 ? 175.718 184.799 133.940 1.00 32.15 277 VAL A O 1
ATOM 1553 N N . GLY A 1 287 ? 173.748 185.506 134.761 1.00 28.75 278 GLY A N 1
ATOM 1554 C CA . GLY A 1 287 ? 173.253 185.869 133.447 1.00 28.75 278 GLY A CA 1
ATOM 1555 C C . GLY A 1 287 ? 173.971 187.039 132.827 1.00 28.75 278 GLY A C 1
ATOM 1556 O O . GLY A 1 287 ? 174.102 187.111 131.604 1.00 28.75 278 GLY A O 1
ATOM 1557 N N . ALA A 1 288 ? 174.500 187.934 133.647 1.00 32.22 279 ALA A N 1
ATOM 1558 C CA . ALA A 1 288 ? 175.280 189.042 133.126 1.00 32.22 279 ALA A CA 1
ATOM 1559 C C . ALA A 1 288 ? 176.670 188.605 132.699 1.00 32.22 279 ALA A C 1
ATOM 1560 O O . ALA A 1 288 ? 177.180 189.107 131.694 1.00 32.22 279 ALA A O 1
ATOM 1562 N N . PHE A 1 289 ? 177.287 187.668 133.427 1.00 33.95 280 PHE A N 1
ATOM 1563 C CA . PHE A 1 289 ? 178.518 187.035 132.954 1.00 33.95 280 PHE A CA 1
ATOM 1564 C C . PHE A 1 289 ? 178.303 186.282 131.660 1.00 33.95 280 PHE A C 1
ATOM 1565 O O . PHE A 1 289 ? 179.160 186.315 130.780 1.00 33.95 280 PHE A O 1
ATOM 1573 N N . TRP A 1 290 ? 177.177 185.583 131.543 1.00 26.65 281 TRP A N 1
ATOM 1574 C CA . TRP A 1 290 ? 176.855 184.852 130.329 1.00 26.65 281 TRP A CA 1
ATOM 1575 C C . TRP A 1 290 ? 176.697 185.785 129.147 1.00 26.65 281 TRP A C 1
ATOM 1576 O O . TRP A 1 290 ? 177.237 185.510 128.073 1.00 26.65 281 TRP A O 1
ATOM 1587 N N . TYR A 1 291 ? 175.994 186.906 129.340 1.00 27.46 282 TYR A N 1
ATOM 1588 C CA . TYR A 1 291 ? 175.893 187.926 128.303 1.00 27.46 282 TYR A CA 1
ATOM 1589 C C . TYR A 1 291 ? 177.262 188.474 127.909 1.00 27.46 282 TYR A C 1
ATOM 1590 O O . TYR A 1 291 ? 177.552 188.611 126.718 1.00 27.46 282 TYR A O 1
ATOM 1599 N N . LEU A 1 292 ? 178.097 188.830 128.888 1.00 30.87 283 LEU A N 1
ATOM 1600 C CA . LEU A 1 292 ? 179.356 189.495 128.571 1.00 30.87 283 LEU A CA 1
ATOM 1601 C C . LEU A 1 292 ? 180.335 188.540 127.911 1.00 30.87 283 LEU A C 1
ATOM 1602 O O . LEU A 1 292 ? 181.053 188.916 126.981 1.00 30.87 283 LEU A O 1
ATOM 1607 N N . LEU A 1 293 ? 180.355 187.286 128.353 1.00 29.53 284 LEU A N 1
ATOM 1608 C CA . LEU A 1 293 ? 181.253 186.307 127.767 1.00 29.53 284 LEU A CA 1
ATOM 1609 C C . LEU A 1 293 ? 180.776 185.871 126.391 1.00 29.53 284 LEU A C 1
ATOM 1610 O O . LEU A 1 293 ? 181.585 185.529 125.525 1.00 29.53 284 LEU A O 1
ATOM 1615 N N . ALA A 1 294 ? 179.466 185.911 126.155 1.00 29.33 285 ALA A N 1
ATOM 1616 C CA . ALA A 1 294 ? 178.908 185.710 124.833 1.00 29.33 285 ALA A CA 1
ATOM 1617 C C . ALA A 1 294 ? 179.293 186.734 123.889 1.00 29.33 285 ALA A C 1
ATOM 1618 O O . ALA A 1 294 ? 179.482 186.423 122.735 1.00 29.33 285 ALA A O 1
ATOM 1620 N N . LEU A 1 295 ? 179.410 187.987 124.289 1.00 35.51 286 LEU A N 1
ATOM 1621 C CA . LEU A 1 295 ? 179.918 189.023 123.409 1.00 35.51 286 LEU A CA 1
ATOM 1622 C C . LEU A 1 295 ? 181.407 188.924 123.188 1.00 35.51 286 LEU A C 1
ATOM 1623 O O . LEU A 1 295 ? 181.874 189.313 122.117 1.00 35.51 286 LEU A O 1
ATOM 1628 N N . GLU A 1 296 ? 182.161 188.384 124.141 1.00 40.59 287 GLU A N 1
ATOM 1629 C CA . GLU A 1 296 ? 183.594 188.205 123.967 1.00 40.59 287 GLU A CA 1
ATOM 1630 C C . GLU A 1 296 ? 183.898 187.065 123.002 1.00 40.59 287 GLU A C 1
ATOM 1631 O O . GLU A 1 296 ? 184.833 187.157 122.203 1.00 40.59 287 GLU A O 1
ATOM 1637 N N . ARG A 1 297 ? 183.095 186.005 123.021 1.00 38.35 288 ARG A N 1
ATOM 1638 C CA . ARG A 1 297 ? 183.260 184.956 122.021 1.00 38.35 288 ARG A CA 1
ATOM 1639 C C . ARG A 1 297 ? 182.854 185.394 120.624 1.00 38.35 288 ARG A C 1
ATOM 1640 O O . ARG A 1 297 ? 183.500 184.989 119.655 1.00 38.35 288 ARG A O 1
ATOM 1648 N N . ASN A 1 298 ? 181.817 186.219 120.491 1.00 42.41 289 ASN A N 1
ATOM 1649 C CA . ASN A 1 298 ? 181.485 186.798 119.196 1.00 42.41 289 ASN A CA 1
ATOM 1650 C C . ASN A 1 298 ? 182.550 187.776 118.722 1.00 42.41 289 ASN A C 1
ATOM 1651 O O . ASN A 1 298 ? 182.834 187.837 117.523 1.00 42.41 289 ASN A O 1
ATOM 1656 N N . ASP A 1 299 ? 183.152 188.532 119.637 1.00 47.98 290 ASP A N 1
ATOM 1657 C CA . ASP A 1 299 ? 184.278 189.380 119.293 1.00 47.98 290 ASP A CA 1
ATOM 1658 C C . ASP A 1 299 ? 185.471 188.565 118.827 1.00 47.98 290 ASP A C 1
ATOM 1659 O O . ASP A 1 299 ? 186.141 188.970 117.880 1.00 47.98 290 ASP A O 1
ATOM 1664 N N . ALA A 1 300 ? 185.739 187.426 119.469 1.00 45.45 291 ALA A N 1
ATOM 1665 C CA . ALA A 1 300 ? 186.793 186.515 119.039 1.00 45.45 291 ALA A CA 1
ATOM 1666 C C . ALA A 1 300 ? 186.543 185.946 117.651 1.00 45.45 291 ALA A C 1
ATOM 1667 O O . ALA A 1 300 ? 187.468 185.913 116.830 1.00 45.45 291 ALA A O 1
ATOM 1669 N N . CYS A 1 301 ? 185.308 185.510 117.378 1.00 48.22 292 CYS A N 1
ATOM 1670 C CA . CYS A 1 301 ? 184.934 185.046 116.045 1.00 48.22 292 CYS A CA 1
ATOM 1671 C C . CYS A 1 301 ? 185.131 186.126 114.999 1.00 48.22 292 CYS A C 1
ATOM 1672 O O . CYS A 1 301 ? 185.678 185.859 113.928 1.00 48.22 292 CYS A O 1
ATOM 1675 N N . TRP A 1 302 ? 184.646 187.338 115.264 1.00 50.69 293 TRP A N 1
ATOM 1676 C CA . TRP A 1 302 ? 184.742 188.407 114.279 1.00 50.69 293 TRP A CA 1
ATOM 1677 C C . TRP A 1 302 ? 186.174 188.856 114.069 1.00 50.69 293 TRP A C 1
ATOM 1678 O O . TRP A 1 302 ? 186.569 189.114 112.930 1.00 50.69 293 TRP A O 1
ATOM 1689 N N . GLN A 1 303 ? 186.961 188.920 115.132 1.00 54.11 294 GLN A N 1
ATOM 1690 C CA . GLN A 1 303 ? 188.362 189.279 115.070 1.00 54.11 294 GLN A CA 1
ATOM 1691 C C . GLN A 1 303 ? 189.206 188.236 114.371 1.00 54.11 294 GLN A C 1
ATOM 1692 O O . GLN A 1 303 ? 190.253 188.583 113.826 1.00 54.11 294 GLN A O 1
ATOM 1698 N N . GLU A 1 304 ? 188.797 186.968 114.377 1.00 56.77 295 GLU A N 1
ATOM 1699 C CA . GLU A 1 304 ? 189.523 185.974 113.606 1.00 56.77 295 GLU A CA 1
ATOM 1700 C C . GLU A 1 304 ? 188.981 185.769 112.200 1.00 56.77 295 GLU A C 1
ATOM 1701 O O . GLU A 1 304 ? 189.736 185.308 111.343 1.00 56.77 295 GLU A O 1
ATOM 1707 N N . ALA A 1 305 ? 187.726 186.109 111.923 1.00 58.94 296 ALA A N 1
ATOM 1708 C CA . ALA A 1 305 ? 187.168 185.986 110.587 1.00 58.94 296 ALA A CA 1
ATOM 1709 C C . ALA A 1 305 ? 187.435 187.213 109.745 1.00 58.94 296 ALA A C 1
ATOM 1710 O O . ALA A 1 305 ? 187.313 187.153 108.521 1.00 58.94 296 ALA A O 1
ATOM 1712 N N . CYS A 1 306 ? 187.795 188.323 110.375 1.00 66.15 297 CYS A N 1
ATOM 1713 C CA . CYS A 1 306 ? 188.265 189.501 109.674 1.00 66.15 297 CYS A CA 1
ATOM 1714 C C . CYS A 1 306 ? 189.702 189.381 109.191 1.00 66.15 297 CYS A C 1
ATOM 1715 O O . CYS A 1 306 ? 190.014 189.899 108.114 1.00 66.15 297 CYS A O 1
ATOM 1718 N N . ILE A 1 307 ? 190.568 188.680 109.923 1.00 65.46 298 ILE A N 1
ATOM 1719 C CA . ILE A 1 307 ? 191.941 188.480 109.473 1.00 65.46 298 ILE A CA 1
ATOM 1720 C C . ILE A 1 307 ? 192.000 187.492 108.311 1.00 65.46 298 ILE A C 1
ATOM 1721 O O . ILE A 1 307 ? 192.775 187.687 107.366 1.00 65.46 298 ILE A O 1
ATOM 1726 N N . ASP A 1 308 ? 191.168 186.447 108.339 1.00 64.47 299 ASP A N 1
ATOM 1727 C CA . ASP A 1 308 ? 191.136 185.463 107.264 1.00 64.47 299 ASP A CA 1
ATOM 1728 C C . ASP A 1 308 ? 190.638 186.050 105.951 1.00 64.47 299 ASP A C 1
ATOM 1729 O O . ASP A 1 308 ? 191.003 185.555 104.881 1.00 64.47 299 ASP A O 1
ATOM 1734 N N . ALA A 1 309 ? 189.814 187.094 106.008 1.00 68.15 300 ALA A N 1
ATOM 1735 C CA . ALA A 1 309 ? 189.390 187.772 104.792 1.00 68.15 300 ALA A CA 1
ATOM 1736 C C . ALA A 1 309 ? 190.512 188.593 104.169 1.00 68.15 300 ALA A C 1
ATOM 1737 O O . ALA A 1 309 ? 190.506 188.802 102.952 1.00 68.15 300 ALA A O 1
ATOM 1739 N N . GLY A 1 310 ? 191.458 189.072 104.967 1.00 70.89 301 GLY A N 1
ATOM 1740 C CA . GLY A 1 310 ? 192.627 189.786 104.476 1.00 70.89 301 GLY A CA 1
ATOM 1741 C C . GLY A 1 310 ? 192.455 191.261 104.168 1.00 70.89 301 GLY A C 1
ATOM 1742 O O . GLY A 1 310 ? 193.377 192.050 104.381 1.00 70.89 301 GLY A O 1
ATOM 1743 N N . ASN A 1 311 ? 191.287 191.648 103.663 1.00 73.08 302 ASN A N 1
ATOM 1744 C CA . ASN A 1 311 ? 190.994 193.030 103.311 1.00 73.08 302 ASN A CA 1
ATOM 1745 C C . ASN A 1 311 ? 190.369 193.808 104.459 1.00 73.08 302 ASN A C 1
ATOM 1746 O O . ASN A 1 311 ? 189.686 194.807 104.217 1.00 73.08 302 ASN A O 1
ATOM 1751 N N . CYS A 1 312 ? 190.595 193.381 105.696 1.00 71.52 303 CYS A N 1
ATOM 1752 C CA . CYS A 1 312 ? 189.895 193.904 106.855 1.00 71.52 303 CYS A CA 1
ATOM 1753 C C . CYS A 1 312 ? 190.877 194.093 108.000 1.00 71.52 303 CYS A C 1
ATOM 1754 O O . CYS A 1 312 ? 191.720 193.229 108.255 1.00 71.52 303 CYS A O 1
ATOM 1757 N N . SER A 1 313 ? 190.763 195.223 108.685 1.00 68.52 304 SER A N 1
ATOM 1758 C CA . SER A 1 313 ? 191.420 195.443 109.960 1.00 68.52 304 SER A CA 1
ATOM 1759 C C . SER A 1 313 ? 190.393 195.236 111.061 1.00 68.52 304 SER A C 1
ATOM 1760 O O . SER A 1 313 ? 189.201 195.470 110.863 1.00 68.52 304 SER A O 1
ATOM 1763 N N . THR A 1 314 ? 190.846 194.790 112.234 1.00 66.69 305 THR A N 1
ATOM 1764 C CA . THR A 1 314 ? 189.932 194.519 113.339 1.00 66.69 305 THR A CA 1
ATOM 1765 C C . THR A 1 314 ? 189.378 195.790 113.968 1.00 66.69 305 THR A C 1
ATOM 1766 O O . THR A 1 314 ? 188.462 195.720 114.791 1.00 66.69 305 THR A O 1
ATOM 1770 N N . ASP A 1 315 ? 189.902 196.952 113.596 1.00 68.60 306 ASP A N 1
ATOM 1771 C CA . ASP A 1 315 ? 189.301 198.218 113.949 1.00 68.60 306 ASP A CA 1
ATOM 1772 C C . ASP A 1 315 ? 187.980 198.455 113.242 1.00 68.60 306 ASP A C 1
ATOM 1773 O O . ASP A 1 315 ? 187.156 199.216 113.752 1.00 68.60 306 ASP A O 1
ATOM 1778 N N . PHE A 1 316 ? 187.746 197.811 112.104 1.00 68.89 307 PHE A N 1
ATOM 1779 C CA . PHE A 1 316 ? 186.518 197.967 111.343 1.00 68.89 307 PHE A CA 1
ATOM 1780 C C . PHE A 1 316 ? 185.326 197.288 111.997 1.00 68.89 307 PHE A C 1
ATOM 1781 O O . PHE A 1 316 ? 184.190 197.561 111.607 1.00 68.89 307 PHE A O 1
ATOM 1789 N N . LEU A 1 317 ? 185.554 196.399 112.962 1.00 61.48 308 LEU A N 1
ATOM 1790 C CA . LEU A 1 317 ? 184.464 195.649 113.568 1.00 61.48 308 LEU A CA 1
ATOM 1791 C C . LEU A 1 317 ? 183.791 196.426 114.683 1.00 61.48 308 LEU A C 1
ATOM 1792 O O . LEU A 1 317 ? 182.847 195.930 115.299 1.00 61.48 308 LEU A O 1
ATOM 1797 N N . TYR A 1 318 ? 184.269 197.622 114.978 1.00 62.39 309 TYR A N 1
ATOM 1798 C CA . TYR A 1 318 ? 183.728 198.390 116.083 1.00 62.39 309 TYR A CA 1
ATOM 1799 C C . TYR A 1 318 ? 183.005 199.611 115.546 1.00 62.39 309 TYR A C 1
ATOM 1800 O O . TYR A 1 318 ? 183.374 200.150 114.501 1.00 62.39 309 TYR A O 1
ATOM 1809 N N . CYS A 1 319 ? 181.949 200.018 116.235 1.00 67.53 310 CYS A N 1
ATOM 1810 C CA . CYS A 1 319 ? 181.136 201.140 115.800 1.00 67.53 310 CYS A CA 1
ATOM 1811 C C . CYS A 1 319 ? 181.897 202.434 116.039 1.00 67.53 310 CYS A C 1
ATOM 1812 O O . CYS A 1 319 ? 182.609 202.582 117.033 1.00 67.53 310 CYS A O 1
ATOM 1815 N N . GLY A 1 320 ? 181.762 203.362 115.098 1.00 74.29 311 GLY A N 1
ATOM 1816 C CA . GLY A 1 320 ? 182.531 204.591 115.109 1.00 74.29 311 GLY A CA 1
ATOM 1817 C C . GLY A 1 320 ? 183.789 204.551 114.274 1.00 74.29 311 GLY A C 1
ATOM 1818 O O . GLY A 1 320 ? 184.583 205.499 114.337 1.00 74.29 311 GLY A O 1
ATOM 1819 N N . ASN A 1 321 ? 184.023 203.496 113.502 1.00 75.03 312 ASN A N 1
ATOM 1820 C CA . ASN A 1 321 ? 185.187 203.378 112.636 1.00 75.03 312 ASN A CA 1
ATOM 1821 C C . ASN A 1 321 ? 184.756 203.239 111.189 1.00 75.03 312 ASN A C 1
ATOM 1822 O O . ASN A 1 321 ? 185.411 202.585 110.380 1.00 75.03 312 ASN A O 1
ATOM 1827 N N . GLN A 1 322 ? 183.635 203.859 110.838 1.00 77.60 313 GLN A N 1
ATOM 1828 C CA . GLN A 1 322 ? 183.118 203.771 109.481 1.00 77.60 313 GLN A CA 1
ATOM 1829 C C . GLN A 1 322 ? 183.788 204.734 108.516 1.00 77.60 313 GLN A C 1
ATOM 1830 O O . GLN A 1 322 ? 183.904 204.415 107.328 1.00 77.60 313 GLN A O 1
ATOM 1836 N N . ASN A 1 323 ? 184.216 205.900 108.989 1.00 80.78 314 ASN A N 1
ATOM 1837 C CA . ASN A 1 323 ? 184.911 206.871 108.151 1.00 80.78 314 ASN A CA 1
ATOM 1838 C C . ASN A 1 323 ? 186.422 206.688 108.282 1.00 80.78 314 ASN A C 1
ATOM 1839 O O . ASN A 1 323 ? 187.173 207.602 108.621 1.00 80.78 314 ASN A O 1
ATOM 1844 N N . MET A 1 324 ? 186.855 205.461 108.017 1.00 79.83 315 MET A N 1
ATOM 1845 C CA . MET A 1 324 ? 188.265 205.124 107.943 1.00 79.83 315 MET A CA 1
ATOM 1846 C C . MET A 1 324 ? 188.549 204.564 106.559 1.00 79.83 315 MET A C 1
ATOM 1847 O O . MET A 1 324 ? 187.647 204.077 105.872 1.00 79.83 315 MET A O 1
ATOM 1852 N N . ASP A 1 325 ? 189.808 204.659 106.142 1.00 79.22 316 ASP A N 1
ATOM 1853 C CA . ASP A 1 325 ? 190.145 204.196 104.807 1.00 79.22 316 ASP A CA 1
ATOM 1854 C C . ASP A 1 325 ? 190.166 202.669 104.754 1.00 79.22 316 ASP A C 1
ATOM 1855 O O . ASP A 1 325 ? 190.679 201.987 105.644 1.00 79.22 316 ASP A O 1
ATOM 1860 N N . GLY A 1 326 ? 189.546 202.138 103.707 1.00 77.00 317 GLY A N 1
ATOM 1861 C CA . GLY A 1 326 ? 189.428 200.706 103.554 1.00 77.00 317 GLY A CA 1
ATOM 1862 C C . GLY A 1 326 ? 188.167 200.139 104.167 1.00 77.00 317 GLY A C 1
ATOM 1863 O O . GLY A 1 326 ? 187.916 198.937 104.075 1.00 77.00 317 GLY A O 1
ATOM 1864 N N . TYR A 1 327 ? 187.367 200.983 104.808 1.00 74.65 318 TYR A N 1
ATOM 1865 C CA . TYR A 1 327 ? 186.101 200.506 105.342 1.00 74.65 318 TYR A CA 1
ATOM 1866 C C . TYR A 1 327 ? 185.064 200.291 104.252 1.00 74.65 318 TYR A C 1
ATOM 1867 O O . TYR A 1 327 ? 184.149 199.481 104.429 1.00 74.65 318 TYR A O 1
ATOM 1876 N N . ALA A 1 328 ? 185.181 200.997 103.129 1.00 75.44 319 ALA A N 1
ATOM 1877 C CA . ALA A 1 328 ? 184.228 200.824 102.045 1.00 75.44 319 ALA A CA 1
ATOM 1878 C C . ALA A 1 328 ? 184.379 199.491 101.330 1.00 75.44 319 ALA A C 1
ATOM 1879 O O . ALA A 1 328 ? 183.395 198.998 100.773 1.00 75.44 319 ALA A O 1
ATOM 1881 N N . VAL A 1 329 ? 185.569 198.893 101.336 1.00 76.05 320 VAL A N 1
ATOM 1882 C CA . VAL A 1 329 ? 185.773 197.610 100.674 1.00 76.05 320 VAL A CA 1
ATOM 1883 C C . VAL A 1 329 ? 185.394 196.510 101.659 1.00 76.05 320 VAL A C 1
ATOM 1884 O O . VAL A 1 329 ? 185.099 195.378 101.265 1.00 76.05 320 VAL A O 1
ATOM 1888 N N . TRP A 1 330 ? 185.368 196.845 102.950 1.00 73.61 321 TRP A N 1
ATOM 1889 C CA . TRP A 1 330 ? 184.925 195.881 103.949 1.00 73.61 321 TRP A CA 1
ATOM 1890 C C . TRP A 1 330 ? 183.414 195.922 104.109 1.00 73.61 321 TRP A C 1
ATOM 1891 O O . TRP A 1 330 ? 182.804 194.925 104.511 1.00 73.61 321 TRP A O 1
ATOM 1902 N N . ASN A 1 331 ? 182.794 197.048 103.758 1.00 75.48 322 ASN A N 1
ATOM 1903 C CA . ASN A 1 331 ? 181.361 197.214 103.952 1.00 75.48 322 ASN A CA 1
ATOM 1904 C C . ASN A 1 331 ? 180.558 196.345 102.997 1.00 75.48 322 ASN A C 1
ATOM 1905 O O . ASN A 1 331 ? 179.502 195.829 103.374 1.00 75.48 322 ASN A O 1
ATOM 1910 N N . ARG A 1 332 ? 181.042 196.153 101.774 1.00 78.97 323 ARG A N 1
ATOM 1911 C CA . ARG A 1 332 ? 180.354 195.333 100.789 1.00 78.97 323 ARG A CA 1
ATOM 1912 C C . ARG A 1 332 ? 180.665 193.852 100.941 1.00 78.97 323 ARG A C 1
ATOM 1913 O O . ARG A 1 332 ? 180.146 193.037 100.172 1.00 78.97 323 ARG A O 1
ATOM 1921 N N . ALA A 1 333 ? 181.497 193.483 101.915 1.00 74.09 324 ALA A N 1
ATOM 1922 C CA . ALA A 1 333 ? 181.772 192.077 102.174 1.00 74.09 324 ALA A CA 1
ATOM 1923 C C . ALA A 1 333 ? 181.540 191.711 103.634 1.00 74.09 324 ALA A C 1
ATOM 1924 O O . ALA A 1 333 ? 182.013 190.663 104.076 1.00 74.09 324 ALA A O 1
ATOM 1926 N N . LYS A 1 334 ? 180.829 192.549 104.390 1.00 71.09 325 LYS A N 1
ATOM 1927 C CA . LYS A 1 334 ? 180.523 192.240 105.783 1.00 71.09 325 LYS A CA 1
ATOM 1928 C C . LYS A 1 334 ? 179.553 191.072 105.888 1.00 71.09 325 LYS A C 1
ATOM 1929 O O . LYS A 1 334 ? 179.842 190.062 106.542 1.00 71.09 325 LYS A O 1
ATOM 1935 N N . GLU A 1 335 ? 178.394 191.184 105.248 1.00 70.42 326 GLU A N 1
ATOM 1936 C CA . GLU A 1 335 ? 177.360 190.170 105.434 1.00 70.42 326 GLU A CA 1
ATOM 1937 C C . GLU A 1 335 ? 177.466 189.052 104.402 1.00 70.42 326 GLU A C 1
ATOM 1938 O O . GLU A 1 335 ? 176.478 188.588 103.838 1.00 70.42 326 GLU A O 1
ATOM 1944 N N . SER A 1 336 ? 178.679 188.615 104.163 1.00 68.45 327 SER A N 1
ATOM 1945 C CA . SER A 1 336 ? 179.031 187.296 103.668 1.00 68.45 327 SER A CA 1
ATOM 1946 C C . SER A 1 336 ? 180.168 186.699 104.472 1.00 68.45 327 SER A C 1
ATOM 1947 O O . SER A 1 336 ? 180.106 185.523 104.831 1.00 68.45 327 SER A O 1
ATOM 1950 N N . VAL A 1 337 ? 181.170 187.510 104.826 1.00 64.81 328 VAL A N 1
ATOM 1951 C CA . VAL A 1 337 ? 182.271 187.077 105.679 1.00 64.81 328 VAL A CA 1
ATOM 1952 C C . VAL A 1 337 ? 181.813 186.764 107.090 1.00 64.81 328 VAL A C 1
ATOM 1953 O O . VAL A 1 337 ? 182.069 185.653 107.578 1.00 64.81 328 VAL A O 1
ATOM 1957 N N . LEU A 1 338 ? 181.105 187.680 107.745 1.00 61.03 329 LEU A N 1
ATOM 1958 C CA . LEU A 1 338 ? 180.634 187.463 109.101 1.00 61.03 329 LEU A CA 1
ATOM 1959 C C . LEU A 1 338 ? 179.457 186.508 109.166 1.00 61.03 329 LEU A C 1
ATOM 1960 O O . LEU A 1 338 ? 179.065 186.107 110.263 1.00 61.03 329 LEU A O 1
ATOM 1965 N N . LYS A 1 339 ? 178.883 186.135 108.029 1.00 62.81 330 LYS A N 1
ATOM 1966 C CA . LYS A 1 339 ? 177.761 185.212 107.996 1.00 62.81 330 LYS A CA 1
ATOM 1967 C C . LYS A 1 339 ? 178.173 183.787 107.679 1.00 62.81 330 LYS A C 1
ATOM 1968 O O . LYS A 1 339 ? 177.638 182.854 108.273 1.00 62.81 330 LYS A O 1
ATOM 1974 N N . SER A 1 340 ? 179.127 183.590 106.773 1.00 63.11 331 SER A N 1
ATOM 1975 C CA . SER A 1 340 ? 179.642 182.258 106.506 1.00 63.11 331 SER A CA 1
ATOM 1976 C C . SER A 1 340 ? 180.569 181.753 107.598 1.00 63.11 331 SER A C 1
ATOM 1977 O O . SER A 1 340 ? 180.832 180.549 107.651 1.00 63.11 331 SER A O 1
ATOM 1980 N N . LYS A 1 341 ? 181.068 182.633 108.464 1.00 60.00 332 LYS A N 1
ATOM 1981 C CA . LYS A 1 341 ? 182.048 182.251 109.465 1.00 60.00 332 LYS A CA 1
ATOM 1982 C C . LYS A 1 341 ? 181.591 182.434 110.900 1.00 60.00 332 LYS A C 1
ATOM 1983 O O . LYS A 1 341 ? 182.136 181.766 111.781 1.00 60.00 332 LYS A O 1
ATOM 1989 N N . CYS A 1 342 ? 180.615 183.298 111.167 1.00 56.56 333 CYS A N 1
ATOM 1990 C CA . CYS A 1 342 ? 180.299 183.694 112.535 1.00 56.56 333 CYS A CA 1
ATOM 1991 C C . CYS A 1 342 ? 178.801 183.705 112.783 1.00 56.56 333 CYS A C 1
ATOM 1992 O O . CYS A 1 342 ? 178.303 184.421 113.650 1.00 56.56 333 CYS A O 1
ATOM 1995 N N . ARG A 1 343 ? 178.056 182.905 112.037 1.00 57.05 334 ARG A N 1
ATOM 1996 C CA . ARG A 1 343 ? 176.631 182.773 112.273 1.00 57.05 334 ARG A CA 1
ATOM 1997 C C . ARG A 1 343 ? 176.417 181.840 113.453 1.00 57.05 334 ARG A C 1
ATOM 1998 O O . ARG A 1 343 ? 177.227 180.943 113.707 1.00 57.05 334 ARG A O 1
ATOM 2006 N N . ALA A 1 344 ? 175.349 182.081 114.192 1.00 52.07 335 ALA A N 1
ATOM 2007 C CA . ALA A 1 344 ? 174.999 181.275 115.342 1.00 52.07 335 ALA A CA 1
ATOM 2008 C C . ALA A 1 344 ? 173.610 180.696 115.138 1.00 52.07 335 ALA A C 1
ATOM 2009 O O . ALA A 1 344 ? 172.616 181.418 115.069 1.00 52.07 335 ALA A O 1
ATOM 2011 N N . ASP A 1 345 ? 173.556 179.376 114.983 1.00 60.14 336 ASP A N 1
ATOM 2012 C CA . ASP A 1 345 ? 172.290 178.655 114.965 1.00 60.14 336 ASP A CA 1
ATOM 2013 C C . ASP A 1 345 ? 172.332 177.535 115.996 1.00 60.14 336 ASP A C 1
ATOM 2014 O O . ASP A 1 345 ? 173.408 177.023 116.312 1.00 60.14 336 ASP A O 1
ATOM 2019 N N . LEU A 1 346 ? 171.172 177.150 116.532 1.00 60.14 337 LEU A N 1
ATOM 2020 C CA . LEU A 1 346 ? 171.105 176.072 117.512 1.00 60.14 337 LEU A CA 1
ATOM 2021 C C . LEU A 1 346 ? 170.886 174.699 116.893 1.00 60.14 337 LEU A C 1
ATOM 2022 O O . LEU A 1 346 ? 170.767 173.720 117.638 1.00 60.14 337 LEU A O 1
ATOM 2027 N N . ASP A 1 347 ? 170.821 174.592 115.567 1.00 68.34 338 ASP A N 1
ATOM 2028 C CA . ASP A 1 347 ? 170.683 173.288 114.935 1.00 68.34 338 ASP A CA 1
ATOM 2029 C C . ASP A 1 347 ? 171.984 172.763 114.344 1.00 68.34 338 ASP A C 1
ATOM 2030 O O . ASP A 1 347 ? 172.085 171.560 114.085 1.00 68.34 338 ASP A O 1
ATOM 2035 N N . ASP A 1 348 ? 172.968 173.632 114.125 1.00 68.72 339 ASP A N 1
ATOM 2036 C CA . ASP A 1 348 ? 174.251 173.227 113.569 1.00 68.72 339 ASP A CA 1
ATOM 2037 C C . ASP A 1 348 ? 175.026 172.419 114.602 1.00 68.72 339 ASP A C 1
ATOM 2038 O O . ASP A 1 348 ? 175.226 172.876 115.731 1.00 68.72 339 ASP A O 1
ATOM 2043 N N . ASN A 1 349 ? 175.458 171.222 114.222 1.00 68.88 340 ASN A N 1
ATOM 2044 C CA . ASN A 1 349 ? 176.336 170.430 115.072 1.00 68.88 340 ASN A CA 1
ATOM 2045 C C . ASN A 1 349 ? 177.800 170.577 114.693 1.00 68.88 340 ASN A C 1
ATOM 2046 O O . ASN A 1 349 ? 178.671 170.260 115.509 1.00 68.88 340 ASN A O 1
ATOM 2051 N N . ASN A 1 350 ? 178.092 171.047 113.481 1.00 68.37 341 ASN A N 1
ATOM 2052 C CA . ASN A 1 350 ? 179.441 171.480 113.112 1.00 68.37 341 ASN A CA 1
ATOM 2053 C C . ASN A 1 350 ? 179.375 172.892 112.536 1.00 68.37 341 ASN A C 1
ATOM 2054 O O . ASN A 1 350 ? 179.399 173.088 111.319 1.00 68.37 341 ASN A O 1
ATOM 2059 N N . PRO A 1 351 ? 179.289 173.902 113.397 1.00 59.08 342 PRO A N 1
ATOM 2060 C CA . PRO A 1 351 ? 179.259 175.278 112.921 1.00 59.08 342 PRO A CA 1
ATOM 2061 C C . PRO A 1 351 ? 180.666 175.749 112.583 1.00 59.08 342 PRO A C 1
ATOM 2062 O O . PRO A 1 351 ? 181.642 175.102 112.983 1.00 59.08 342 PRO A O 1
ATOM 2066 N N . PRO A 1 352 ? 180.811 176.853 111.839 1.00 51.92 343 PRO A N 1
ATOM 2067 C CA . PRO A 1 352 ? 182.167 177.335 111.535 1.00 51.92 343 PRO A CA 1
ATOM 2068 C C . PRO A 1 352 ? 182.899 177.877 112.744 1.00 51.92 343 PRO A C 1
ATOM 2069 O O . PRO A 1 352 ? 184.134 177.912 112.740 1.00 51.92 343 PRO A O 1
ATOM 2073 N N . PHE A 1 353 ? 182.176 178.310 113.767 1.00 41.54 344 PHE A N 1
ATOM 2074 C CA . PHE A 1 353 ? 182.736 178.701 115.048 1.00 41.54 344 PHE A CA 1
ATOM 2075 C C . PHE A 1 353 ? 181.846 178.127 116.131 1.00 41.54 344 PHE A C 1
ATOM 2076 O O . PHE A 1 353 ? 180.621 178.170 116.021 1.00 41.54 344 PHE A O 1
ATOM 2084 N N . ASP A 1 354 ? 182.459 177.565 117.159 1.00 39.30 345 ASP A N 1
ATOM 2085 C CA . ASP A 1 354 ? 181.713 176.982 118.259 1.00 39.30 345 ASP A CA 1
ATOM 2086 C C . ASP A 1 354 ? 181.510 178.042 119.327 1.00 39.30 345 ASP A C 1
ATOM 2087 O O . ASP A 1 354 ? 182.477 178.551 119.897 1.00 39.30 345 ASP A O 1
ATOM 2092 N N . PHE A 1 355 ? 180.255 178.386 119.579 1.00 33.53 346 PHE A N 1
ATOM 2093 C CA . PHE A 1 355 ? 179.930 179.332 120.628 1.00 33.53 346 PHE A CA 1
ATOM 2094 C C . PHE A 1 355 ? 179.549 178.646 121.920 1.00 33.53 346 PHE A C 1
ATOM 2095 O O . PHE A 1 355 ? 179.606 179.272 122.975 1.00 33.53 346 PHE A O 1
ATOM 2103 N N . GLY A 1 356 ? 179.173 177.383 121.864 1.00 31.05 347 GLY A N 1
ATOM 2104 C CA . GLY A 1 356 ? 179.035 176.602 123.065 1.00 31.05 347 GLY A CA 1
ATOM 2105 C C . GLY A 1 356 ? 177.822 176.914 123.899 1.00 31.05 347 GLY A C 1
ATOM 2106 O O . GLY A 1 356 ? 176.706 176.552 123.535 1.00 31.05 347 GLY A O 1
ATOM 2107 N N . ILE A 1 357 ? 178.026 177.555 125.042 1.00 27.64 348 ILE A N 1
ATOM 2108 C CA . ILE A 1 357 ? 176.919 177.902 125.917 1.00 27.64 348 ILE A CA 1
ATOM 2109 C C . ILE A 1 357 ? 176.432 179.296 125.565 1.00 27.64 348 ILE A C 1
ATOM 2110 O O . ILE A 1 357 ? 175.419 179.766 126.087 1.00 27.64 348 ILE A O 1
ATOM 2115 N N . TYR A 1 358 ? 177.142 179.955 124.658 1.00 28.74 349 TYR A N 1
ATOM 2116 C CA . TYR A 1 358 ? 176.832 181.306 124.237 1.00 28.74 349 TYR A CA 1
ATOM 2117 C C . TYR A 1 358 ? 176.137 181.360 122.892 1.00 28.74 349 TYR A C 1
ATOM 2118 O O . TYR A 1 358 ? 175.975 182.445 122.338 1.00 28.74 349 TYR A O 1
ATOM 2127 N N . THR A 1 359 ? 175.767 180.222 122.326 1.00 35.13 350 THR A N 1
ATOM 2128 C CA . THR A 1 359 ? 175.070 180.245 121.053 1.00 35.13 350 THR A CA 1
ATOM 2129 C C . THR A 1 359 ? 173.592 180.551 121.213 1.00 35.13 350 THR A C 1
ATOM 2130 O O . THR A 1 359 ? 172.969 181.043 120.270 1.00 35.13 350 THR A O 1
ATOM 2134 N N . GLN A 1 360 ? 173.034 180.307 122.390 1.00 33.53 351 GLN A N 1
ATOM 2135 C CA . GLN A 1 360 ? 171.691 180.732 122.733 1.00 33.53 351 GLN A CA 1
ATOM 2136 C C . GLN A 1 360 ? 171.576 182.241 122.849 1.00 33.53 351 GLN A C 1
ATOM 2137 O O . GLN A 1 360 ? 170.504 182.781 122.595 1.00 33.53 351 GLN A O 1
ATOM 2143 N N . ALA A 1 361 ? 172.652 182.933 123.216 1.00 31.48 352 ALA A N 1
ATOM 2144 C CA . ALA A 1 361 ? 172.650 184.382 123.287 1.00 31.48 352 ALA A CA 1
ATOM 2145 C C . ALA A 1 361 ? 172.735 185.055 121.936 1.00 31.48 352 ALA A C 1
ATOM 2146 O O . ALA A 1 361 ? 172.156 186.126 121.764 1.00 31.48 352 ALA A O 1
ATOM 2148 N N . LEU A 1 362 ? 173.438 184.465 120.981 1.00 35.15 353 LEU A N 1
ATOM 2149 C CA . LEU A 1 362 ? 173.618 185.084 119.681 1.00 35.15 353 LEU A CA 1
ATOM 2150 C C . LEU A 1 362 ? 172.621 184.609 118.646 1.00 35.15 353 LEU A C 1
ATOM 2151 O O . LEU A 1 362 ? 172.368 185.330 117.683 1.00 35.15 353 LEU A O 1
ATOM 2156 N N . SER A 1 363 ? 172.039 183.424 118.825 1.00 38.70 354 SER A N 1
ATOM 2157 C CA . SER A 1 363 ? 171.022 182.961 117.894 1.00 38.70 354 SER A CA 1
ATOM 2158 C C . SER A 1 363 ? 169.662 183.549 118.232 1.00 38.70 354 SER A C 1
ATOM 2159 O O . SER A 1 363 ? 168.832 183.756 117.341 1.00 38.70 354 SER A O 1
ATOM 2162 N N . SER A 1 364 ? 169.412 183.828 119.510 1.00 35.85 355 SER A N 1
ATOM 2163 C CA . SER A 1 364 ? 168.164 184.480 119.884 1.00 35.85 355 SER A CA 1
ATOM 2164 C C . SER A 1 364 ? 168.187 185.957 119.532 1.00 35.85 355 SER A C 1
ATOM 2165 O O . SER A 1 364 ? 167.134 186.577 119.363 1.00 35.85 355 SER A O 1
ATOM 2168 N N . GLY A 1 365 ? 169.373 186.537 119.425 1.00 36.36 356 GLY A N 1
ATOM 2169 C CA . GLY A 1 365 ? 169.505 187.920 119.041 1.00 36.36 356 GLY A CA 1
ATOM 2170 C C . GLY A 1 365 ? 169.361 188.913 120.161 1.00 36.36 356 GLY A C 1
ATOM 2171 O O . GLY A 1 365 ? 169.137 190.091 119.887 1.00 36.36 356 GLY A O 1
ATOM 2172 N N . ILE A 1 366 ? 169.473 188.482 121.419 1.00 34.09 357 ILE A N 1
ATOM 2173 C CA . ILE A 1 366 ? 169.413 189.425 122.533 1.00 34.09 357 ILE A CA 1
ATOM 2174 C C . ILE A 1 366 ? 170.664 190.271 122.656 1.00 34.09 357 ILE A C 1
ATOM 2175 O O . ILE A 1 366 ? 170.637 191.300 123.331 1.00 34.09 357 ILE A O 1
ATOM 2180 N N . VAL A 1 367 ? 171.761 189.865 122.023 1.00 34.95 358 VAL A N 1
ATOM 2181 C CA . VAL A 1 367 ? 172.982 190.651 122.031 1.00 34.95 358 VAL A CA 1
ATOM 2182 C C . VAL A 1 367 ? 172.860 191.874 121.147 1.00 34.95 358 VAL A C 1
ATOM 2183 O O . VAL A 1 367 ? 173.678 192.791 121.256 1.00 34.95 358 VAL A O 1
ATOM 2187 N N . SER A 1 368 ? 171.854 191.906 120.282 1.00 38.64 359 SER A N 1
ATOM 2188 C CA . SER A 1 368 ? 171.554 193.006 119.390 1.00 38.64 359 SER A CA 1
ATOM 2189 C C . SER A 1 368 ? 170.154 193.518 119.638 1.00 38.64 359 SER A C 1
ATOM 2190 O O . SER A 1 368 ? 169.549 194.168 118.786 1.00 38.64 359 SER A O 1
ATOM 2193 N N . SER A 1 369 ? 169.619 193.226 120.812 1.00 38.77 360 SER A N 1
ATOM 2194 C CA . SER A 1 369 ? 168.268 193.599 121.188 1.00 38.77 360 SER A CA 1
ATOM 2195 C C . SER A 1 369 ? 168.230 195.071 121.554 1.00 38.77 360 SER A C 1
ATOM 2196 O O . SER A 1 369 ? 169.098 195.564 122.276 1.00 38.77 360 SER A O 1
ATOM 2199 N N . GLN A 1 370 ? 167.223 195.769 121.043 1.00 43.81 361 GLN A N 1
ATOM 2200 C CA . GLN A 1 370 ? 166.996 197.163 121.386 1.00 43.81 361 GLN A CA 1
ATOM 2201 C C . GLN A 1 370 ? 166.169 197.334 122.647 1.00 43.81 361 GLN A C 1
ATOM 2202 O O . GLN A 1 370 ? 166.283 198.364 123.316 1.00 43.81 361 GLN A O 1
ATOM 2208 N N . ASN A 1 371 ? 165.349 196.349 122.988 1.00 39.55 362 ASN A N 1
ATOM 2209 C CA . ASN A 1 371 ? 164.602 196.371 124.232 1.00 39.55 362 ASN A CA 1
ATOM 2210 C C . ASN A 1 371 ? 165.450 195.768 125.342 1.00 39.55 362 ASN A C 1
ATOM 2211 O O . ASN A 1 371 ? 165.818 194.595 125.279 1.00 39.55 362 ASN A O 1
ATOM 2216 N N . PHE A 1 372 ? 165.769 196.569 126.350 1.00 35.77 363 PHE A N 1
ATOM 2217 C CA . PHE A 1 372 ? 166.576 196.094 127.461 1.00 35.77 363 PHE A CA 1
ATOM 2218 C C . PHE A 1 372 ? 165.805 195.174 128.394 1.00 35.77 363 PHE A C 1
ATOM 2219 O O . PHE A 1 372 ? 166.419 194.342 129.061 1.00 35.77 363 PHE A O 1
ATOM 2227 N N . ILE A 1 373 ? 164.483 195.290 128.453 1.00 35.45 364 ILE A N 1
ATOM 2228 C CA . ILE A 1 373 ? 163.680 194.369 129.248 1.00 35.45 364 ILE A CA 1
ATOM 2229 C C . ILE A 1 373 ? 163.768 192.946 128.708 1.00 35.45 364 ILE A C 1
ATOM 2230 O O . ILE A 1 373 ? 163.930 192.004 129.489 1.00 35.45 364 ILE A O 1
ATOM 2235 N N . VAL A 1 374 ? 163.744 192.795 127.384 1.00 33.38 365 VAL A N 1
ATOM 2236 C CA . VAL A 1 374 ? 163.895 191.493 126.743 1.00 33.38 365 VAL A CA 1
ATOM 2237 C C . VAL A 1 374 ? 165.261 190.892 127.052 1.00 33.38 365 VAL A C 1
ATOM 2238 O O . VAL A 1 374 ? 165.366 189.729 127.457 1.00 33.38 365 VAL A O 1
ATOM 2242 N N . LYS A 1 375 ? 166.317 191.696 126.915 1.00 31.75 366 LYS A N 1
ATOM 2243 C CA . LYS A 1 375 ? 167.686 191.227 127.110 1.00 31.75 366 LYS A CA 1
ATOM 2244 C C . LYS A 1 375 ? 167.948 190.853 128.561 1.00 31.75 366 LYS A C 1
ATOM 2245 O O . LYS A 1 375 ? 168.490 189.779 128.848 1.00 31.75 366 LYS A O 1
ATOM 2251 N N . TYR A 1 376 ? 167.530 191.714 129.488 1.00 31.53 367 TYR A N 1
ATOM 2252 C CA . TYR A 1 376 ? 167.726 191.457 130.904 1.00 31.53 367 TYR A CA 1
ATOM 2253 C C . TYR A 1 376 ? 166.936 190.245 131.371 1.00 31.53 367 TYR A C 1
ATOM 2254 O O . TYR A 1 376 ? 167.450 189.422 132.131 1.00 31.53 367 TYR A O 1
ATOM 2263 N N . CYS A 1 377 ? 165.679 190.119 130.934 1.00 31.70 368 CYS A N 1
ATOM 2264 C CA . CYS A 1 377 ? 164.853 188.994 131.353 1.00 31.70 368 CYS A CA 1
ATOM 2265 C C . CYS A 1 377 ? 165.373 187.687 130.778 1.00 31.70 368 CYS A C 1
ATOM 2266 O O . CYS A 1 377 ? 165.429 186.672 131.476 1.00 31.70 368 CYS A O 1
ATOM 2269 N N . TYR A 1 378 ? 165.797 187.705 129.514 1.00 29.22 369 TYR A N 1
ATOM 2270 C CA . TYR A 1 378 ? 166.330 186.516 128.876 1.00 29.22 369 TYR A CA 1
ATOM 2271 C C . TYR A 1 378 ? 167.639 186.057 129.494 1.00 29.22 369 TYR A C 1
ATOM 2272 O O . TYR A 1 378 ? 167.878 184.852 129.573 1.00 29.22 369 TYR A O 1
ATOM 2281 N N . CYS A 1 379 ? 168.491 186.981 129.933 1.00 28.17 370 CYS A N 1
ATOM 2282 C CA . CYS A 1 379 ? 169.724 186.606 130.606 1.00 28.17 370 CYS A CA 1
ATOM 2283 C C . CYS A 1 379 ? 169.518 186.177 132.048 1.00 28.17 370 CYS A C 1
ATOM 2284 O O . CYS A 1 379 ? 170.162 185.221 132.491 1.00 28.17 370 CYS A O 1
ATOM 2287 N N . LEU A 1 380 ? 168.640 186.862 132.781 1.00 27.09 371 LEU A N 1
ATOM 2288 C CA . LEU A 1 380 ? 168.286 186.467 134.136 1.00 27.09 371 LEU A CA 1
ATOM 2289 C C . LEU A 1 380 ? 167.648 185.090 134.182 1.00 27.09 371 LEU A C 1
ATOM 2290 O O . LEU A 1 380 ? 167.921 184.320 135.107 1.00 27.09 371 LEU A O 1
ATOM 2295 N N . TRP A 1 381 ? 166.815 184.750 133.197 1.00 25.22 372 TRP A N 1
ATOM 2296 C CA . TRP A 1 381 ? 166.230 183.422 133.192 1.00 25.22 372 TRP A CA 1
ATOM 2297 C C . TRP A 1 381 ? 167.250 182.354 132.828 1.00 25.22 372 TRP A C 1
ATOM 2298 O O . TRP A 1 381 ? 167.181 181.249 133.362 1.00 25.22 372 TRP A O 1
ATOM 2309 N N . TRP A 1 382 ? 168.211 182.660 131.957 1.00 25.28 373 TRP A N 1
ATOM 2310 C CA . TRP A 1 382 ? 169.312 181.735 131.721 1.00 25.28 373 TRP A CA 1
ATOM 2311 C C . TRP A 1 382 ? 170.109 181.483 132.989 1.00 25.28 373 TRP A C 1
ATOM 2312 O O . TRP A 1 382 ? 170.430 180.329 133.297 1.00 25.28 373 TRP A O 1
ATOM 2323 N N . GLY A 1 383 ? 170.438 182.548 133.718 1.00 28.02 374 GLY A N 1
ATOM 2324 C CA . GLY A 1 383 ? 171.050 182.465 135.026 1.00 28.02 374 GLY A CA 1
ATOM 2325 C C . GLY A 1 383 ? 170.302 181.588 136.002 1.00 28.02 374 GLY A C 1
ATOM 2326 O O . GLY A 1 383 ? 170.895 180.674 136.566 1.00 28.02 374 GLY A O 1
ATOM 2327 N N . LEU A 1 384 ? 169.001 181.820 136.176 1.00 27.73 375 LEU A N 1
ATOM 2328 C CA . LEU A 1 384 ? 168.216 181.019 137.111 1.00 27.73 375 LEU A CA 1
ATOM 2329 C C . LEU A 1 384 ? 168.048 179.581 136.641 1.00 27.73 375 LEU A C 1
ATOM 2330 O O . LEU A 1 384 ? 168.060 178.662 137.461 1.00 27.73 375 LEU A O 1
ATOM 2335 N N . GLN A 1 385 ? 167.925 179.362 135.338 1.00 27.27 376 GLN A N 1
ATOM 2336 C CA . GLN A 1 385 ? 167.700 178.023 134.819 1.00 27.27 376 GLN A CA 1
ATOM 2337 C C . GLN A 1 385 ? 168.963 177.181 134.892 1.00 27.27 376 GLN A C 1
ATOM 2338 O O . GLN A 1 385 ? 168.901 175.960 135.054 1.00 27.27 376 GLN A O 1
ATOM 2344 N N . ASN A 1 386 ? 170.125 177.812 134.779 1.00 29.52 377 ASN A N 1
ATOM 2345 C CA . ASN A 1 386 ? 171.346 177.027 134.818 1.00 29.52 377 ASN A CA 1
ATOM 2346 C C . ASN A 1 386 ? 171.953 176.995 136.209 1.00 29.52 377 ASN A C 1
ATOM 2347 O O . ASN A 1 386 ? 172.786 176.134 136.494 1.00 29.52 377 ASN A O 1
ATOM 2352 N N . LEU A 1 387 ? 171.538 177.894 137.096 1.00 29.74 378 LEU A N 1
ATOM 2353 C CA . LEU A 1 387 ? 171.908 177.754 138.492 1.00 29.74 378 LEU A CA 1
ATOM 2354 C C . LEU A 1 387 ? 170.993 176.781 139.207 1.00 29.74 378 LEU A C 1
ATOM 2355 O O . LEU A 1 387 ? 171.433 176.058 140.101 1.00 29.74 378 LEU A O 1
ATOM 2360 N N . SER A 1 388 ? 169.716 176.758 138.839 1.00 32.62 379 SER A N 1
ATOM 2361 C CA . SER A 1 388 ? 168.766 175.868 139.482 1.00 32.62 379 SER A CA 1
ATOM 2362 C C . SER A 1 388 ? 169.003 174.422 139.103 1.00 32.62 379 SER A C 1
ATOM 2363 O O . SER A 1 388 ? 168.736 173.523 139.903 1.00 32.62 379 SER A O 1
ATOM 2366 N N . THR A 1 389 ? 169.494 174.181 137.898 1.00 33.56 380 THR A N 1
ATOM 2367 C CA . THR A 1 389 ? 169.632 172.841 137.357 1.00 33.56 380 THR A CA 1
ATOM 2368 C C . THR A 1 389 ? 171.093 172.456 137.192 1.00 33.56 380 THR A C 1
ATOM 2369 O O . THR A 1 389 ? 171.409 171.478 136.514 1.00 33.56 380 THR A O 1
ATOM 2373 N N . LEU A 1 390 ? 171.931 173.248 137.878 1.00 32.09 381 LEU A N 1
ATOM 2374 C CA . LEU A 1 390 ? 173.345 173.095 137.985 1.00 32.09 381 LEU A CA 1
ATOM 2375 C C . LEU A 1 390 ? 174.104 172.863 136.789 1.00 32.09 381 LEU A C 1
ATOM 2376 O O . LEU A 1 390 ? 174.947 172.053 136.778 1.00 32.09 381 LEU A O 1
ATOM 2381 N N . GLY A 1 391 ? 173.817 173.584 135.757 1.00 15.00 382 GLY A N 1
ATOM 2382 C CA . GLY A 1 391 ? 174.466 173.488 134.506 1.00 15.00 382 GLY A CA 1
ATOM 2383 C C . GLY A 1 391 ? 174.122 172.414 133.605 1.00 15.00 382 GLY A C 1
ATOM 2384 O O . GLY A 1 391 ? 174.652 172.312 132.583 1.00 15.00 382 GLY A O 1
ATOM 2385 N N . GLN A 1 392 ? 173.168 171.622 133.946 1.00 18.20 383 GLN A N 1
ATOM 2386 C CA . GLN A 1 392 ? 172.914 170.489 133.151 1.00 18.20 383 GLN A CA 1
ATOM 2387 C C . GLN A 1 392 ? 172.751 170.704 131.755 1.00 18.20 383 GLN A C 1
ATOM 2388 O O . GLN A 1 392 ? 173.268 169.960 130.957 1.00 18.20 383 GLN A O 1
ATOM 2394 N N . GLY A 1 393 ? 172.063 171.666 131.336 1.00 16.19 384 GLY A N 1
ATOM 2395 C CA . GLY A 1 393 ? 171.902 171.731 129.968 1.00 16.19 384 GLY A CA 1
ATOM 2396 C C . GLY A 1 393 ? 172.786 172.601 129.277 1.00 16.19 384 GLY A C 1
ATOM 2397 O O . GLY A 1 393 ? 172.387 173.137 128.326 1.00 16.19 384 GLY A O 1
ATOM 2398 N N . LEU A 1 394 ? 173.953 172.783 129.534 1.00 31.87 385 LEU A N 1
ATOM 2399 C CA . LEU A 1 394 ? 175.112 173.445 128.972 1.00 31.87 385 LEU A CA 1
ATOM 2400 C C . LEU A 1 394 ? 175.847 172.495 128.046 1.00 31.87 385 LEU A C 1
ATOM 2401 O O . LEU A 1 394 ? 176.258 171.408 128.453 1.00 31.87 385 LEU A O 1
ATOM 2406 N N . GLU A 1 395 ? 176.004 172.910 126.799 1.00 36.45 386 GLU A N 1
ATOM 2407 C CA . GLU A 1 395 ? 176.791 172.187 125.812 1.00 36.45 386 GLU A CA 1
ATOM 2408 C C . GLU A 1 395 ? 177.969 173.076 125.464 1.00 36.45 386 GLU A C 1
ATOM 2409 O O . GLU A 1 395 ? 177.917 173.817 124.485 1.00 36.45 386 GLU A O 1
ATOM 2415 N N . THR A 1 396 ? 179.029 172.991 126.256 1.00 32.63 387 THR A N 1
ATOM 2416 C CA . THR A 1 396 ? 180.155 173.881 126.062 1.00 32.63 387 THR A CA 1
ATOM 2417 C C . THR A 1 396 ? 180.974 173.464 124.855 1.00 32.63 387 THR A C 1
ATOM 2418 O O . THR A 1 396 ? 180.890 172.341 124.362 1.00 32.63 387 THR A O 1
ATOM 2422 N N . SER A 1 397 ? 181.765 174.405 124.374 1.00 32.12 388 SER A N 1
ATOM 2423 C CA . SER A 1 397 ? 182.796 174.125 123.404 1.00 32.12 388 SER A CA 1
ATOM 2424 C C . SER A 1 397 ? 184.054 173.675 124.138 1.00 32.12 388 SER A C 1
ATOM 2425 O O . SER A 1 397 ? 184.083 173.559 125.363 1.00 32.12 388 SER A O 1
ATOM 2428 N N . THR A 1 398 ? 185.110 173.406 123.382 1.00 33.38 389 THR A N 1
ATOM 2429 C CA . THR A 1 398 ? 186.388 173.007 123.962 1.00 33.38 389 THR A CA 1
ATOM 2430 C C . THR A 1 398 ? 187.273 174.234 124.163 1.00 33.38 389 THR A C 1
ATOM 2431 O O . THR A 1 398 ? 188.382 174.338 123.653 1.00 33.38 389 THR A O 1
ATOM 2435 N N . TYR A 1 399 ? 186.732 175.183 124.909 1.00 32.29 390 TYR A N 1
ATOM 2436 C CA . TYR A 1 399 ? 187.394 176.448 125.210 1.00 32.29 390 TYR A CA 1
ATOM 2437 C C . TYR A 1 399 ? 187.464 176.557 126.719 1.00 32.29 390 TYR A C 1
ATOM 2438 O O . TYR A 1 399 ? 186.409 176.529 127.377 1.00 32.29 390 TYR A O 1
ATOM 2447 N N . PRO A 1 400 ? 188.657 176.654 127.314 1.00 32.02 391 PRO A N 1
ATOM 2448 C CA . PRO A 1 400 ? 188.792 176.399 128.759 1.00 32.02 391 PRO A CA 1
ATOM 2449 C C . PRO A 1 400 ? 188.156 177.423 129.683 1.00 32.02 391 PRO A C 1
ATOM 2450 O O . PRO A 1 400 ? 187.705 177.041 130.767 1.00 32.02 391 PRO A O 1
ATOM 2454 N N . MET A 1 401 ? 188.103 178.699 129.305 1.00 36.18 392 MET A N 1
ATOM 2455 C CA . MET A 1 401 ? 187.421 179.694 130.122 1.00 36.18 392 MET A CA 1
ATOM 2456 C C . MET A 1 401 ? 185.922 179.458 130.186 1.00 36.18 392 MET A C 1
ATOM 2457 O O . MET A 1 401 ? 185.319 179.640 131.246 1.00 36.18 392 MET A O 1
ATOM 2462 N N . GLU A 1 402 ? 185.326 179.003 129.090 1.00 28.85 393 GLU A N 1
ATOM 2463 C CA . GLU A 1 402 ? 183.909 178.677 129.074 1.00 28.85 393 GLU A CA 1
ATOM 2464 C C . GLU A 1 402 ? 183.609 177.445 129.918 1.00 28.85 393 GLU A C 1
ATOM 2465 O O . GLU A 1 402 ? 182.592 177.393 130.621 1.00 28.85 393 GLU A O 1
ATOM 2471 N N . ILE A 1 403 ? 184.514 176.465 129.890 1.00 28.49 394 ILE A N 1
ATOM 2472 C CA . ILE A 1 403 ? 184.389 175.258 130.701 1.00 28.49 394 ILE A CA 1
ATOM 2473 C C . ILE A 1 403 ? 184.486 175.603 132.179 1.00 28.49 394 ILE A C 1
ATOM 2474 O O . ILE A 1 403 ? 183.711 175.109 133.003 1.00 28.49 394 ILE A O 1
ATOM 2479 N N . ILE A 1 404 ? 185.416 176.490 132.528 1.00 29.25 395 ILE A N 1
ATOM 2480 C CA . ILE A 1 404 ? 185.589 176.925 133.907 1.00 29.25 395 ILE A CA 1
ATOM 2481 C C . ILE A 1 404 ? 184.414 177.770 134.384 1.00 29.25 395 ILE A C 1
ATOM 2482 O O . ILE A 1 404 ? 184.023 177.686 135.552 1.00 29.25 395 ILE A O 1
ATOM 2487 N N . PHE A 1 405 ? 183.801 178.548 133.489 1.00 28.52 396 PHE A N 1
ATOM 2488 C CA . PHE A 1 405 ? 182.574 179.262 133.825 1.00 28.52 396 PHE A CA 1
ATOM 2489 C C . PHE A 1 405 ? 181.409 178.308 134.062 1.00 28.52 396 PHE A C 1
ATOM 2490 O O . PHE A 1 405 ? 180.578 178.554 134.936 1.00 28.52 396 PHE A O 1
ATOM 2498 N N . SER A 1 406 ? 181.343 177.208 133.315 1.00 27.23 397 SER A N 1
ATOM 2499 C CA . SER A 1 406 ? 180.318 176.191 133.548 1.00 27.23 397 SER A CA 1
ATOM 2500 C C . SER A 1 406 ? 180.512 175.431 134.857 1.00 27.23 397 SER A C 1
ATOM 2501 O O . SER A 1 406 ? 179.526 175.112 135.536 1.00 27.23 397 SER A O 1
ATOM 2504 N N . ILE A 1 407 ? 181.763 175.109 135.200 1.00 26.68 398 ILE A N 1
ATOM 2505 C CA . ILE A 1 407 ? 182.093 174.447 136.459 1.00 26.68 398 ILE A CA 1
ATOM 2506 C C . ILE A 1 407 ? 181.681 175.313 137.640 1.00 26.68 398 ILE A C 1
ATOM 2507 O O . ILE A 1 407 ? 181.122 174.819 138.628 1.00 26.68 398 ILE A O 1
ATOM 2512 N N . SER A 1 408 ? 181.909 176.621 137.535 1.00 28.31 399 SER A N 1
ATOM 2513 C CA . SER A 1 408 ? 181.483 177.580 138.541 1.00 28.31 399 SER A CA 1
ATOM 2514 C C . SER A 1 408 ? 179.978 177.625 138.711 1.00 28.31 399 SER A C 1
ATOM 2515 O O . SER A 1 408 ? 179.508 177.754 139.838 1.00 28.31 399 SER A O 1
ATOM 2518 N N . LEU A 1 409 ? 179.219 177.510 137.623 1.00 27.38 400 LEU A N 1
ATOM 2519 C CA . LEU A 1 409 ? 177.764 177.455 137.694 1.00 27.38 400 LEU A CA 1
ATOM 2520 C C . LEU A 1 409 ? 177.275 176.206 138.394 1.00 27.38 400 LEU A C 1
ATOM 2521 O O . LEU A 1 409 ? 176.352 176.280 139.208 1.00 27.38 400 LEU A O 1
ATOM 2526 N N . ALA A 1 410 ? 177.867 175.058 138.067 1.00 28.15 401 ALA A N 1
ATOM 2527 C CA . ALA A 1 410 ? 177.485 173.813 138.724 1.00 28.15 401 ALA A CA 1
ATOM 2528 C C . ALA A 1 410 ? 177.774 173.855 140.218 1.00 28.15 401 ALA A C 1
ATOM 2529 O O . ALA A 1 410 ? 176.915 173.491 141.028 1.00 28.15 401 ALA A O 1
ATOM 2531 N N . ILE A 1 411 ? 178.946 174.360 140.602 1.00 28.62 402 ILE A N 1
ATOM 2532 C CA . ILE A 1 411 ? 179.323 174.432 142.011 1.00 28.62 402 ILE A CA 1
ATOM 2533 C C . ILE A 1 411 ? 178.480 175.457 142.762 1.00 28.62 402 ILE A C 1
ATOM 2534 O O . ILE A 1 411 ? 178.013 175.192 143.876 1.00 28.62 402 ILE A O 1
ATOM 2539 N N . SER A 1 412 ? 178.239 176.619 142.153 1.00 28.52 403 SER A N 1
ATOM 2540 C CA . SER A 1 412 ? 177.439 177.659 142.781 1.00 28.52 403 SER A CA 1
ATOM 2541 C C . SER A 1 412 ? 175.992 177.236 142.936 1.00 28.52 403 SER A C 1
ATOM 2542 O O . SER A 1 412 ? 175.366 177.543 143.951 1.00 28.52 403 SER A O 1
ATOM 2545 N N . GLY A 1 413 ? 175.452 176.509 141.956 1.00 29.16 404 GLY A N 1
ATOM 2546 C CA . GLY A 1 413 ? 174.112 175.984 142.086 1.00 29.16 404 GLY A CA 1
ATOM 2547 C C . GLY A 1 413 ? 173.983 174.908 143.131 1.00 29.16 404 GLY A C 1
ATOM 2548 O O . GLY A 1 413 ? 172.963 174.851 143.819 1.00 29.16 404 GLY A O 1
ATOM 2549 N N . LEU A 1 414 ? 174.997 174.041 143.259 1.00 28.73 405 LEU A N 1
ATOM 2550 C CA . LEU A 1 414 ? 175.023 173.058 144.342 1.00 28.73 405 LEU A CA 1
ATOM 2551 C C . LEU A 1 414 ? 175.007 173.730 145.707 1.00 28.73 405 LEU A C 1
ATOM 2552 O O . LEU A 1 414 ? 174.241 173.327 146.591 1.00 28.73 405 LEU A O 1
ATOM 2557 N N . ILE A 1 415 ? 175.824 174.773 145.881 1.00 30.37 406 ILE A N 1
ATOM 2558 C CA . ILE A 1 415 ? 175.860 175.529 147.132 1.00 30.37 406 ILE A CA 1
ATOM 2559 C C . ILE A 1 415 ? 174.520 176.185 147.412 1.00 30.37 406 ILE A C 1
ATOM 2560 O O . ILE A 1 415 ? 173.991 176.080 148.521 1.00 30.37 406 ILE A O 1
ATOM 2565 N N . LEU A 1 416 ? 173.954 176.853 146.407 1.00 30.77 407 LEU A N 1
ATOM 2566 C CA . LEU A 1 416 ? 172.713 177.595 146.583 1.00 30.77 407 LEU A CA 1
ATOM 2567 C C . LEU A 1 416 ? 171.548 176.670 146.874 1.00 30.77 407 LEU A C 1
ATOM 2568 O O . LEU A 1 416 ? 170.634 177.026 147.622 1.00 30.77 407 LEU A O 1
ATOM 2573 N N . PHE A 1 417 ? 171.561 175.475 146.297 1.00 32.30 408 PHE A N 1
ATOM 2574 C CA . PHE A 1 417 ? 170.477 174.544 146.548 1.00 32.30 408 PHE A CA 1
ATOM 2575 C C . PHE A 1 417 ? 170.588 173.933 147.928 1.00 32.30 408 PHE A C 1
ATOM 2576 O O . PHE A 1 417 ? 169.580 173.761 148.624 1.00 32.30 408 PHE A O 1
ATOM 2584 N N . ALA A 1 418 ? 171.811 173.565 148.325 1.00 34.75 409 ALA A N 1
ATOM 2585 C CA . ALA A 1 418 ? 172.030 173.009 149.650 1.00 34.75 409 ALA A CA 1
ATOM 2586 C C . ALA A 1 418 ? 171.680 174.015 150.733 1.00 34.75 409 ALA A C 1
ATOM 2587 O O . ALA A 1 418 ? 171.063 173.657 151.738 1.00 34.75 409 ALA A O 1
ATOM 2589 N N . LEU A 1 419 ? 171.993 175.289 150.505 1.00 34.43 410 LEU A N 1
ATOM 2590 C CA . LEU A 1 419 ? 171.629 176.341 151.446 1.00 34.43 410 LEU A CA 1
ATOM 2591 C C . LEU A 1 419 ? 170.125 176.528 151.562 1.00 34.43 410 LEU A C 1
ATOM 2592 O O . LEU A 1 419 ? 169.610 176.668 152.673 1.00 34.43 410 LEU A O 1
ATOM 2597 N N . LEU A 1 420 ? 169.407 176.505 150.440 1.00 35.74 411 LEU A N 1
ATOM 2598 C CA . LEU A 1 420 ? 167.963 176.713 150.447 1.00 35.74 411 LEU A CA 1
ATOM 2599 C C . LEU A 1 420 ? 167.228 175.559 151.109 1.00 35.74 411 LEU A C 1
ATOM 2600 O O . LEU A 1 420 ? 166.347 175.782 151.946 1.00 35.74 411 LEU A O 1
ATOM 2605 N N . ILE A 1 421 ? 167.569 174.317 150.757 1.00 36.78 412 ILE A N 1
ATOM 2606 C CA . ILE A 1 421 ? 166.848 173.213 151.379 1.00 36.78 412 ILE A CA 1
ATOM 2607 C C . ILE A 1 421 ? 167.299 173.001 152.817 1.00 36.78 412 ILE A C 1
ATOM 2608 O O . ILE A 1 421 ? 166.505 172.558 153.650 1.00 36.78 412 ILE A O 1
ATOM 2613 N N . GLY A 1 422 ? 168.528 173.378 153.166 1.00 39.70 413 GLY A N 1
ATOM 2614 C CA . GLY A 1 422 ? 168.954 173.313 154.536 1.00 39.70 413 GLY A CA 1
ATOM 2615 C C . GLY A 1 422 ? 168.364 174.382 155.407 1.00 39.70 413 GLY A C 1
ATOM 2616 O O . GLY A 1 422 ? 168.205 174.166 156.605 1.00 39.70 413 GLY A O 1
ATOM 2617 N N . ASN A 1 423 ? 168.027 175.536 154.861 1.00 40.62 414 ASN A N 1
ATOM 2618 C CA . ASN A 1 423 ? 167.346 176.530 155.668 1.00 40.62 414 ASN A CA 1
ATOM 2619 C C . ASN A 1 423 ? 165.846 176.338 155.670 1.00 40.62 414 ASN A C 1
ATOM 2620 O O . ASN A 1 423 ? 165.173 176.873 156.553 1.00 40.62 414 ASN A O 1
ATOM 2625 N N . MET A 1 424 ? 165.301 175.594 154.718 1.00 42.45 415 MET A N 1
ATOM 2626 C CA . MET A 1 424 ? 163.894 175.239 154.750 1.00 42.45 415 MET A CA 1
ATOM 2627 C C . MET A 1 424 ? 163.609 174.071 155.672 1.00 42.45 415 MET A C 1
ATOM 2628 O O . MET A 1 424 ? 162.603 174.092 156.381 1.00 42.45 415 MET A O 1
ATOM 2633 N N . GLN A 1 425 ? 164.480 173.061 155.686 1.00 42.56 416 GLN A N 1
ATOM 2634 C CA . GLN A 1 425 ? 164.361 171.970 156.643 1.00 42.56 416 GLN A CA 1
ATOM 2635 C C . GLN A 1 425 ? 164.566 172.450 158.071 1.00 42.56 416 GLN A C 1
ATOM 2636 O O . GLN A 1 425 ? 163.858 171.998 158.968 1.00 42.56 416 GLN A O 1
ATOM 2642 N N . THR A 1 426 ? 165.494 173.377 158.298 1.00 41.31 417 THR A N 1
ATOM 2643 C CA . THR A 1 426 ? 165.690 173.951 159.624 1.00 41.31 417 THR A CA 1
ATOM 2644 C C . THR A 1 426 ? 164.483 174.748 160.099 1.00 41.31 417 THR A C 1
ATOM 2645 O O . THR A 1 426 ? 164.141 174.684 161.280 1.00 41.31 417 THR A O 1
ATOM 2649 N N . TYR A 1 427 ? 163.810 175.462 159.207 1.00 44.46 418 TYR A N 1
ATOM 2650 C CA . TYR A 1 427 ? 162.573 176.145 159.542 1.00 44.46 418 TYR A CA 1
ATOM 2651 C C . TYR A 1 427 ? 161.426 175.188 159.819 1.00 44.46 418 TYR A C 1
ATOM 2652 O O . TYR A 1 427 ? 160.727 175.357 160.821 1.00 44.46 418 TYR A O 1
ATOM 2661 N N . LEU A 1 428 ? 161.203 174.206 158.947 1.00 41.63 419 LEU A N 1
ATOM 2662 C CA . LEU A 1 428 ? 160.105 173.263 159.097 1.00 41.63 419 LEU A CA 1
ATOM 2663 C C . LEU A 1 428 ? 160.270 172.331 160.279 1.00 41.63 419 LEU A C 1
ATOM 2664 O O . LEU A 1 428 ? 159.269 171.944 160.885 1.00 41.63 419 LEU A O 1
ATOM 2669 N N . GLN A 1 429 ? 161.497 171.948 160.603 1.00 40.89 420 GLN A N 1
ATOM 2670 C CA . GLN A 1 429 ? 161.770 171.099 161.745 1.00 40.89 420 GLN A CA 1
ATOM 2671 C C . GLN A 1 429 ? 161.531 171.816 163.058 1.00 40.89 420 GLN A C 1
ATOM 2672 O O . GLN A 1 429 ? 161.026 171.207 164.000 1.00 40.89 420 GLN A O 1
ATOM 2678 N N . SER A 1 430 ? 161.866 173.091 163.132 1.00 39.36 421 SER A N 1
ATOM 2679 C CA . SER A 1 430 ? 161.566 173.915 164.286 1.00 39.36 421 SER A CA 1
ATOM 2680 C C . SER A 1 430 ? 160.105 174.302 164.373 1.00 39.36 421 SER A C 1
ATOM 2681 O O . SER A 1 430 ? 159.649 174.712 165.439 1.00 39.36 421 SER A O 1
ATOM 2684 N N . LEU A 1 431 ? 159.369 174.201 163.278 1.00 41.34 422 LEU A N 1
ATOM 2685 C CA . LEU A 1 431 ? 157.955 174.518 163.270 1.00 41.34 422 LEU A CA 1
ATOM 2686 C C . LEU A 1 431 ? 157.098 173.426 163.878 1.00 41.34 422 LEU A C 1
ATOM 2687 O O . LEU A 1 431 ? 156.209 173.731 164.672 1.00 41.34 422 LEU A O 1
ATOM 2692 N N . THR A 1 432 ? 157.357 172.172 163.549 1.00 39.95 423 THR A N 1
ATOM 2693 C CA . THR A 1 432 ? 156.572 171.038 164.010 1.00 39.95 423 THR A CA 1
ATOM 2694 C C . THR A 1 432 ? 157.307 170.266 165.095 1.00 39.95 423 THR A C 1
ATOM 2695 O O . THR A 1 432 ? 157.282 169.043 165.123 1.00 39.95 423 THR A O 1
ATOM 2699 N N . ILE A 1 433 ? 157.982 170.973 165.996 1.00 34.64 424 ILE A N 1
ATOM 2700 C CA . ILE A 1 433 ? 158.826 170.313 166.984 1.00 34.64 424 ILE A CA 1
ATOM 2701 C C . ILE A 1 433 ? 157.989 169.647 168.075 1.00 34.64 424 ILE A C 1
ATOM 2702 O O . ILE A 1 433 ? 158.283 168.523 168.491 1.00 34.64 424 ILE A O 1
ATOM 2707 N N . ARG A 1 434 ? 156.910 170.288 168.513 1.00 34.63 425 ARG A N 1
ATOM 2708 C CA . ARG A 1 434 ? 156.043 169.736 169.536 1.00 34.63 425 ARG A CA 1
ATOM 2709 C C . ARG A 1 434 ? 155.199 168.589 169.030 1.00 34.63 425 ARG A C 1
ATOM 2710 O O . ARG A 1 434 ? 154.960 167.640 169.776 1.00 34.63 425 ARG A O 1
ATOM 2718 N N . LEU A 1 435 ? 154.761 168.648 167.782 1.00 38.47 426 LEU A N 1
ATOM 2719 C CA . LEU A 1 435 ? 154.055 167.545 167.159 1.00 38.47 426 LEU A CA 1
ATOM 2720 C C . LEU A 1 435 ? 154.932 166.326 166.965 1.00 38.47 426 LEU A C 1
ATOM 2721 O O . LEU A 1 435 ? 154.485 165.213 167.246 1.00 38.47 426 LEU A O 1
ATOM 2726 N N . GLU A 1 436 ? 156.165 166.506 166.509 1.00 37.10 427 GLU A N 1
ATOM 2727 C CA . GLU A 1 436 ? 157.082 165.387 166.406 1.00 37.10 427 GLU A CA 1
ATOM 2728 C C . GLU A 1 436 ? 157.476 164.832 167.764 1.00 37.10 427 GLU A C 1
ATOM 2729 O O . GLU A 1 436 ? 157.653 163.622 167.884 1.00 37.10 427 GLU A O 1
ATOM 2735 N N . GLU A 1 437 ? 157.588 165.672 168.788 1.00 37.27 428 GLU A N 1
ATOM 2736 C CA . GLU A 1 437 ? 157.769 165.199 170.151 1.00 37.27 428 GLU A CA 1
ATOM 2737 C C . GLU A 1 437 ? 156.592 164.390 170.658 1.00 37.27 428 GLU A C 1
ATOM 2738 O O . GLU A 1 437 ? 156.805 163.375 171.325 1.00 37.27 428 GLU A O 1
ATOM 2744 N N . MET A 1 438 ? 155.370 164.808 170.354 1.00 37.28 429 MET A N 1
ATOM 2745 C CA . MET A 1 438 ? 154.181 164.035 170.668 1.00 37.28 429 MET A CA 1
ATOM 2746 C C . MET A 1 438 ? 154.151 162.703 169.947 1.00 37.28 429 MET A C 1
ATOM 2747 O O . MET A 1 438 ? 153.726 161.707 170.526 1.00 37.28 429 MET A O 1
ATOM 2752 N N . ARG A 1 439 ? 154.614 162.656 168.706 1.00 40.65 430 ARG A N 1
ATOM 2753 C CA . ARG A 1 439 ? 154.623 161.401 167.969 1.00 40.65 430 ARG A CA 1
ATOM 2754 C C . ARG A 1 439 ? 155.709 160.453 168.449 1.00 40.65 430 ARG A C 1
ATOM 2755 O O . ARG A 1 439 ? 155.495 159.239 168.463 1.00 40.65 430 ARG A O 1
ATOM 2763 N N . VAL A 1 440 ? 156.860 160.982 168.864 1.00 36.11 431 VAL A N 1
ATOM 2764 C CA . VAL A 1 440 ? 157.890 160.159 169.489 1.00 36.11 431 VAL A CA 1
ATOM 2765 C C . VAL A 1 440 ? 157.400 159.605 170.818 1.00 36.11 431 VAL A C 1
ATOM 2766 O O . VAL A 1 440 ? 157.565 158.416 171.106 1.00 36.11 431 VAL A O 1
ATOM 2770 N N . LYS A 1 441 ? 156.768 160.451 171.633 1.00 36.42 432 LYS A N 1
ATOM 2771 C CA . LYS A 1 441 ? 156.235 160.025 172.920 1.00 36.42 432 LYS A CA 1
ATOM 2772 C C . LYS A 1 441 ? 155.104 159.023 172.756 1.00 36.42 432 LYS A C 1
ATOM 2773 O O . LYS A 1 441 ? 154.941 158.125 173.585 1.00 36.42 432 LYS A O 1
ATOM 2779 N N . ARG A 1 442 ? 154.343 159.141 171.680 1.00 41.17 433 ARG A N 1
ATOM 2780 C CA . ARG A 1 442 ? 153.259 158.235 171.365 1.00 41.17 433 ARG A CA 1
ATOM 2781 C C . ARG A 1 442 ? 153.749 156.894 170.848 1.00 41.17 433 ARG A C 1
ATOM 2782 O O . ARG A 1 442 ? 153.162 155.872 171.193 1.00 41.17 433 ARG A O 1
ATOM 2790 N N . ARG A 1 443 ? 154.810 156.866 170.047 1.00 39.07 434 ARG A N 1
ATOM 2791 C CA . ARG A 1 443 ? 155.447 155.615 169.663 1.00 39.07 434 ARG A CA 1
ATOM 2792 C C . ARG A 1 443 ? 156.132 154.911 170.823 1.00 39.07 434 ARG A C 1
ATOM 2793 O O . ARG A 1 443 ? 156.090 153.678 170.888 1.00 39.07 434 ARG A O 1
ATOM 2801 N N . ASP A 1 444 ? 156.745 155.666 171.737 1.00 36.61 435 ASP A N 1
ATOM 2802 C CA . ASP A 1 444 ? 157.327 155.104 172.948 1.00 36.61 435 ASP A CA 1
ATOM 2803 C C . ASP A 1 444 ? 156.302 154.434 173.836 1.00 36.61 435 ASP A C 1
ATOM 2804 O O . ASP A 1 444 ? 156.589 153.378 174.394 1.00 36.61 435 ASP A O 1
ATOM 2809 N N . SER A 1 445 ? 155.127 155.032 173.996 1.00 38.60 436 SER A N 1
ATOM 2810 C CA . SER A 1 445 ? 154.101 154.447 174.844 1.00 38.60 436 SER A CA 1
ATOM 2811 C C . SER A 1 445 ? 153.520 153.183 174.245 1.00 38.60 436 SER A C 1
ATOM 2812 O O . SER A 1 445 ? 153.228 152.245 174.985 1.00 38.60 436 SER A O 1
ATOM 2815 N N . GLU A 1 446 ? 153.368 153.130 172.921 1.00 41.61 437 GLU A N 1
ATOM 2816 C CA . GLU A 1 446 ? 152.923 151.902 172.273 1.00 41.61 437 GLU A CA 1
ATOM 2817 C C . GLU A 1 446 ? 153.964 150.806 172.401 1.00 41.61 437 GLU A C 1
ATOM 2818 O O . GLU A 1 446 ? 153.617 149.652 172.661 1.00 41.61 437 GLU A O 1
ATOM 2824 N N . GLN A 1 447 ? 155.240 151.156 172.237 1.00 43.12 438 GLN A N 1
ATOM 2825 C CA . GLN A 1 447 ? 156.322 150.198 172.428 1.00 43.12 438 GLN A CA 1
ATOM 2826 C C . GLN A 1 447 ? 156.364 149.666 173.855 1.00 43.12 438 GLN A C 1
ATOM 2827 O O . GLN A 1 447 ? 156.521 148.461 174.071 1.00 43.12 438 GLN A O 1
ATOM 2833 N N . TRP A 1 448 ? 156.182 150.540 174.840 1.00 42.88 439 TRP A N 1
ATOM 2834 C CA . TRP A 1 448 ? 156.249 150.110 176.228 1.00 42.88 439 TRP A CA 1
ATOM 2835 C C . TRP A 1 448 ? 155.024 149.300 176.630 1.00 42.88 439 TRP A C 1
ATOM 2836 O O . TRP A 1 448 ? 155.141 148.332 177.386 1.00 42.88 439 TRP A O 1
ATOM 2847 N N . MET A 1 449 ? 153.844 149.667 176.135 1.00 44.20 440 MET A N 1
ATOM 2848 C CA . MET A 1 449 ? 152.637 148.918 176.448 1.00 44.20 440 MET A CA 1
ATOM 2849 C C . MET A 1 449 ? 152.584 147.584 175.730 1.00 44.20 440 MET A C 1
ATOM 2850 O O . MET A 1 449 ? 151.992 146.642 176.255 1.00 44.20 440 MET A O 1
ATOM 2855 N N . HIS A 1 450 ? 153.204 147.475 174.558 1.00 47.62 441 HIS A N 1
ATOM 2856 C CA . HIS A 1 450 ? 153.345 146.182 173.906 1.00 47.62 441 HIS A CA 1
ATOM 2857 C C . HIS A 1 450 ? 154.393 145.319 174.589 1.00 47.62 441 HIS A C 1
ATOM 2858 O O . HIS A 1 450 ? 154.248 144.099 174.644 1.00 47.62 441 HIS A O 1
ATOM 2865 N N . HIS A 1 451 ? 155.468 145.927 175.091 1.00 49.58 442 HIS A N 1
ATOM 2866 C CA . HIS A 1 451 ? 156.500 145.158 175.775 1.00 49.58 442 HIS A CA 1
ATOM 2867 C C . HIS A 1 451 ? 155.996 144.634 177.109 1.00 49.58 442 HIS A C 1
ATOM 2868 O O . HIS A 1 451 ? 156.291 143.500 177.495 1.00 49.58 442 HIS A O 1
ATOM 2875 N N . ARG A 1 452 ? 155.224 145.438 177.823 1.00 51.92 443 ARG A N 1
ATOM 2876 C CA . ARG A 1 452 ? 154.741 145.022 179.125 1.00 51.92 443 ARG A CA 1
ATOM 2877 C C . ARG A 1 452 ? 153.474 144.196 179.047 1.00 51.92 443 ARG A C 1
ATOM 2878 O O . ARG A 1 452 ? 153.110 143.578 180.053 1.00 51.92 443 ARG A O 1
ATOM 2886 N N . MET A 1 453 ? 152.833 144.160 177.874 1.00 59.65 444 MET A N 1
ATOM 2887 C CA . MET A 1 453 ? 151.557 143.488 177.621 1.00 59.65 444 MET A CA 1
ATOM 2888 C C . MET A 1 453 ? 150.494 143.929 178.622 1.00 59.65 444 MET A C 1
ATOM 2889 O O . MET A 1 453 ? 150.034 143.164 179.466 1.00 59.65 444 MET A O 1
ATOM 2894 N N . LEU A 1 454 ? 150.161 145.208 178.542 1.00 51.05 445 LEU A N 1
ATOM 2895 C CA . LEU A 1 454 ? 149.093 145.761 179.337 1.00 51.05 445 LEU A CA 1
ATOM 2896 C C . LEU A 1 454 ? 147.752 145.282 178.800 1.00 51.05 445 LEU A C 1
ATOM 2897 O O . LEU A 1 454 ? 147.631 144.963 177.616 1.00 51.05 445 LEU A O 1
ATOM 2902 N N . PRO A 1 455 ? 146.735 145.199 179.654 1.00 50.24 446 PRO A N 1
ATOM 2903 C CA . PRO A 1 455 ? 145.380 144.967 179.158 1.00 50.24 446 PRO A CA 1
ATOM 2904 C C . PRO A 1 455 ? 144.908 146.143 178.326 1.00 50.24 446 PRO A C 1
ATOM 2905 O O . PRO A 1 455 ? 145.366 147.272 178.490 1.00 50.24 446 PRO A O 1
ATOM 2909 N N . GLN A 1 456 ? 143.982 145.868 177.414 1.00 49.01 447 GLN A N 1
ATOM 2910 C CA . GLN A 1 456 ? 143.562 146.901 176.479 1.00 49.01 447 GLN A CA 1
ATOM 2911 C C . GLN A 1 456 ? 142.707 147.979 177.124 1.00 49.01 447 GLN A C 1
ATOM 2912 O O . GLN A 1 456 ? 142.660 149.097 176.605 1.00 49.01 447 GLN A O 1
ATOM 2918 N N . ASP A 1 457 ? 142.063 147.694 178.256 1.00 49.33 448 ASP A N 1
ATOM 2919 C CA . ASP A 1 457 ? 141.400 148.762 178.987 1.00 49.33 448 ASP A CA 1
ATOM 2920 C C . ASP A 1 457 ? 142.387 149.709 179.640 1.00 49.33 448 ASP A C 1
ATOM 2921 O O . ASP A 1 457 ? 142.072 150.887 179.793 1.00 49.33 448 ASP A O 1
ATOM 2926 N N . LEU A 1 458 ? 143.566 149.231 180.025 1.00 46.07 449 LEU A N 1
ATOM 2927 C CA . LEU A 1 458 ? 144.619 150.089 180.536 1.00 46.07 449 LEU A CA 1
ATOM 2928 C C . LEU A 1 458 ? 145.403 150.763 179.431 1.00 46.07 449 LEU A C 1
ATOM 2929 O O . LEU A 1 458 ? 145.988 151.817 179.667 1.00 46.07 449 LEU A O 1
ATOM 2934 N N . ARG A 1 459 ? 145.428 150.184 178.242 1.00 43.75 450 ARG A N 1
ATOM 2935 C CA . ARG A 1 459 ? 146.051 150.804 177.092 1.00 43.75 450 ARG A CA 1
ATOM 2936 C C . ARG A 1 459 ? 145.200 151.902 176.493 1.00 43.75 450 ARG A C 1
ATOM 2937 O O . ARG A 1 459 ? 145.749 152.854 175.941 1.00 43.75 450 ARG A O 1
ATOM 2945 N N . GLU A 1 460 ? 143.877 151.787 176.557 1.00 45.46 451 GLU A N 1
ATOM 2946 C CA . GLU A 1 460 ? 143.009 152.862 176.121 1.00 45.46 451 GLU A CA 1
ATOM 2947 C C . GLU A 1 460 ? 143.043 154.060 177.046 1.00 45.46 451 GLU A C 1
ATOM 2948 O O . GLU A 1 460 ? 142.983 155.190 176.558 1.00 45.46 451 GLU A O 1
ATOM 2954 N N . ARG A 1 461 ? 143.173 153.852 178.352 1.00 42.05 452 ARG A N 1
ATOM 2955 C CA . ARG A 1 461 ? 143.284 154.937 179.310 1.00 42.05 452 ARG A CA 1
ATOM 2956 C C . ARG A 1 461 ? 144.576 155.724 179.183 1.00 42.05 452 ARG A C 1
ATOM 2957 O O . ARG A 1 461 ? 144.611 156.891 179.576 1.00 42.05 452 ARG A O 1
ATOM 2965 N N . VAL A 1 462 ? 145.628 155.124 178.646 1.00 39.95 453 VAL A N 1
ATOM 2966 C CA . VAL A 1 462 ? 146.909 155.793 178.487 1.00 39.95 453 VAL A CA 1
ATOM 2967 C C . VAL A 1 462 ? 146.842 156.652 177.237 1.00 39.95 453 VAL A C 1
ATOM 2968 O O . VAL A 1 462 ? 147.219 157.829 177.259 1.00 39.95 453 VAL A O 1
ATOM 2972 N N . ARG A 1 463 ? 146.353 156.064 176.147 1.00 42.41 454 ARG A N 1
ATOM 2973 C CA . ARG A 1 463 ? 146.162 156.754 174.881 1.00 42.41 454 ARG A CA 1
ATOM 2974 C C . ARG A 1 463 ? 145.202 157.916 174.995 1.00 42.41 454 ARG A C 1
ATOM 2975 O O . ARG A 1 463 ? 145.438 158.970 174.395 1.00 42.41 454 ARG A O 1
ATOM 2983 N N . ARG A 1 464 ? 144.149 157.747 175.789 1.00 44.36 455 ARG A N 1
ATOM 2984 C CA . ARG A 1 464 ? 143.156 158.787 175.981 1.00 44.36 455 ARG A CA 1
ATOM 2985 C C . ARG A 1 464 ? 143.742 159.982 176.718 1.00 44.36 455 ARG A C 1
ATOM 2986 O O . ARG A 1 464 ? 143.517 161.129 176.321 1.00 44.36 455 ARG A O 1
ATOM 2994 N N . TYR A 1 465 ? 144.519 159.729 177.774 1.00 40.31 456 TYR A N 1
ATOM 2995 C CA . TYR A 1 465 ? 145.156 160.812 178.512 1.00 40.31 456 TYR A CA 1
ATOM 2996 C C . TYR A 1 465 ? 146.216 161.514 177.684 1.00 40.31 456 TYR A C 1
ATOM 2997 O O . TYR A 1 465 ? 146.355 162.734 177.778 1.00 40.31 456 TYR A O 1
ATOM 3006 N N . ASP A 1 466 ? 146.975 160.771 176.885 1.00 40.28 457 ASP A N 1
ATOM 3007 C CA . ASP A 1 466 ? 147.993 161.401 176.060 1.00 40.28 457 ASP A CA 1
ATOM 3008 C C . ASP A 1 466 ? 147.384 162.264 174.967 1.00 40.28 457 ASP A C 1
ATOM 3009 O O . ASP A 1 466 ? 147.879 163.366 174.712 1.00 40.28 457 ASP A O 1
ATOM 3014 N N . GLN A 1 467 ? 146.300 161.801 174.335 1.00 41.24 458 GLN A N 1
ATOM 3015 C CA . GLN A 1 467 ? 145.603 162.617 173.349 1.00 41.24 458 GLN A CA 1
ATOM 3016 C C . GLN A 1 467 ? 144.950 163.838 173.972 1.00 41.24 458 GLN A C 1
ATOM 3017 O O . GLN A 1 467 ? 144.969 164.913 173.371 1.00 41.24 458 GLN A O 1
ATOM 3023 N N . TYR A 1 468 ? 144.401 163.704 175.177 1.00 42.14 459 TYR A N 1
ATOM 3024 C CA . TYR A 1 468 ? 143.794 164.843 175.851 1.00 42.14 459 TYR A CA 1
ATOM 3025 C C . TYR A 1 468 ? 144.836 165.869 176.264 1.00 42.14 459 TYR A C 1
ATOM 3026 O O . TYR A 1 468 ? 144.616 167.077 176.122 1.00 42.14 459 TYR A O 1
ATOM 3035 N N . LYS A 1 469 ? 145.973 165.409 176.770 1.00 39.09 460 LYS A N 1
ATOM 3036 C CA . LYS A 1 469 ? 147.050 166.303 177.150 1.00 39.09 460 LYS A CA 1
ATOM 3037 C C . LYS A 1 469 ? 147.663 166.997 175.948 1.00 39.09 460 LYS A C 1
ATOM 3038 O O . LYS A 1 469 ? 148.065 168.156 176.051 1.00 39.09 460 LYS A O 1
ATOM 3044 N N . TRP A 1 470 ? 147.730 166.321 174.807 1.00 37.09 461 TRP A N 1
ATOM 3045 C CA . TRP A 1 470 ? 148.184 166.983 173.597 1.00 37.09 461 TRP A CA 1
ATOM 3046 C C . TRP A 1 470 ? 147.170 167.992 173.083 1.00 37.09 461 TRP A C 1
ATOM 3047 O O . TRP A 1 470 ? 147.560 169.041 172.572 1.00 37.09 461 TRP A O 1
ATOM 3058 N N . LEU A 1 471 ? 145.878 167.705 173.207 1.00 40.15 462 LEU A N 1
ATOM 3059 C CA . LEU A 1 471 ? 144.857 168.659 172.805 1.00 40.15 462 LEU A CA 1
ATOM 3060 C C . LEU A 1 471 ? 144.835 169.905 173.667 1.00 40.15 462 LEU A C 1
ATOM 3061 O O . LEU A 1 471 ? 144.608 170.997 173.141 1.00 40.15 462 LEU A O 1
ATOM 3066 N N . GLU A 1 472 ? 145.068 169.776 174.967 1.00 43.23 463 GLU A N 1
ATOM 3067 C CA . GLU A 1 472 ? 145.071 170.933 175.843 1.00 43.23 463 GLU A CA 1
ATOM 3068 C C . GLU A 1 472 ? 146.372 171.711 175.814 1.00 43.23 463 GLU A C 1
ATOM 3069 O O . GLU A 1 472 ? 146.337 172.931 175.671 1.00 43.23 463 GLU A O 1
ATOM 3075 N N . THR A 1 473 ? 147.516 171.051 175.942 1.00 40.36 464 THR A N 1
ATOM 3076 C CA . THR A 1 473 ? 148.746 171.785 176.194 1.00 40.36 464 THR A CA 1
ATOM 3077 C C . THR A 1 473 ? 149.539 172.022 174.922 1.00 40.36 464 THR A C 1
ATOM 3078 O O . THR A 1 473 ? 150.328 172.966 174.863 1.00 40.36 464 THR A O 1
ATOM 3082 N N . ARG A 1 474 ? 149.321 171.179 173.912 1.00 41.30 465 ARG A N 1
ATOM 3083 C CA . ARG A 1 474 ? 150.071 171.171 172.649 1.00 41.30 465 ARG A CA 1
ATOM 3084 C C . ARG A 1 474 ? 151.572 171.045 172.869 1.00 41.30 465 ARG A C 1
ATOM 3085 O O . ARG A 1 474 ? 152.366 171.647 172.151 1.00 41.30 465 ARG A O 1
ATOM 3093 N N . GLY A 1 475 ? 151.972 170.254 173.855 1.00 37.23 466 GLY A N 1
ATOM 3094 C CA . GLY A 1 475 ? 153.372 169.989 174.088 1.00 37.23 466 GLY A CA 1
ATOM 3095 C C . GLY A 1 475 ? 154.064 171.005 174.963 1.00 37.23 466 GLY A C 1
ATOM 3096 O O . GLY A 1 475 ? 155.216 170.812 175.350 1.00 37.23 466 GLY A O 1
ATOM 3097 N N . VAL A 1 476 ? 153.372 172.086 175.290 1.00 38.69 467 VAL A N 1
ATOM 3098 C CA . VAL A 1 476 ? 153.946 173.207 176.017 1.00 38.69 467 VAL A CA 1
ATOM 3099 C C . VAL A 1 476 ? 153.982 172.865 177.497 1.00 38.69 467 VAL A C 1
ATOM 3100 O O . VAL A 1 476 ? 152.959 172.511 178.088 1.00 38.69 467 VAL A O 1
ATOM 3104 N N . ASP A 1 477 ? 155.165 172.959 178.088 1.00 43.84 468 ASP A N 1
ATOM 3105 C CA . ASP A 1 477 ? 155.344 172.835 179.527 1.00 43.84 4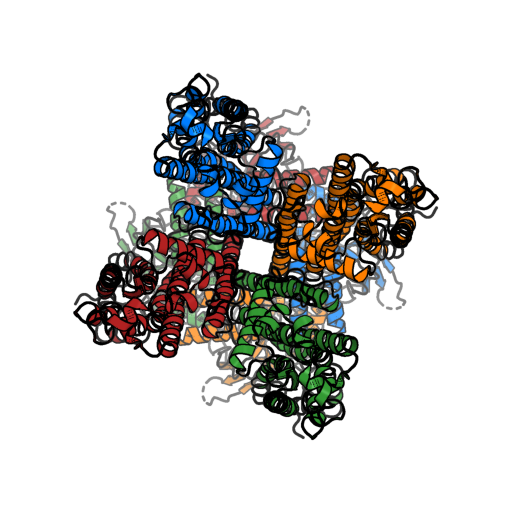68 ASP A CA 1
ATOM 3106 C C . ASP A 1 477 ? 155.052 174.196 180.138 1.00 43.84 468 ASP A C 1
ATOM 3107 O O . ASP A 1 477 ? 155.896 175.092 180.098 1.00 43.84 468 ASP A O 1
ATOM 3112 N N . GLU A 1 478 ? 153.857 174.350 180.694 1.00 48.94 469 GLU A N 1
ATOM 3113 C CA . GLU A 1 478 ? 153.393 175.622 181.222 1.00 48.94 469 GLU A CA 1
ATOM 3114 C C . GLU A 1 478 ? 154.155 176.065 182.460 1.00 48.94 469 GLU A C 1
ATOM 3115 O O . GLU A 1 478 ? 154.501 177.243 182.558 1.00 48.94 469 GLU A O 1
ATOM 3121 N N . GLU A 1 479 ? 154.452 175.158 183.386 1.00 51.00 470 GLU A N 1
ATOM 3122 C CA . GLU A 1 479 ? 155.199 175.528 184.577 1.00 51.00 470 GLU A CA 1
ATOM 3123 C C . GLU A 1 479 ? 156.645 175.871 184.285 1.00 51.00 470 GLU A C 1
ATOM 3124 O O . GLU A 1 479 ? 157.211 176.717 184.979 1.00 51.00 470 GLU A O 1
ATOM 3130 N N . TYR A 1 480 ? 157.242 175.273 183.260 1.00 47.30 471 TYR A N 1
ATOM 3131 C CA . TYR A 1 480 ? 158.568 175.702 182.842 1.00 47.30 471 TYR A CA 1
ATOM 3132 C C . TYR A 1 480 ? 158.543 177.077 182.191 1.00 47.30 471 TYR A C 1
ATOM 3133 O O . TYR A 1 480 ? 159.502 177.836 182.339 1.00 47.30 471 TYR A O 1
ATOM 3142 N N . LEU A 1 481 ? 157.475 177.406 181.459 1.00 43.69 472 LEU A N 1
ATOM 3143 C CA . LEU A 1 481 ? 157.331 178.750 180.915 1.00 43.69 472 LEU A CA 1
ATOM 3144 C C . LEU A 1 481 ? 157.140 179.769 182.019 1.00 43.69 472 LEU A C 1
ATOM 3145 O O . LEU A 1 481 ? 157.687 180.871 181.950 1.00 43.69 472 LEU A O 1
ATOM 3150 N N . VAL A 1 482 ? 156.350 179.424 183.032 1.00 45.86 473 VAL A N 1
ATOM 3151 C CA . VAL A 1 482 ? 156.052 180.371 184.094 1.00 45.86 473 VAL A CA 1
ATOM 3152 C C . VAL A 1 482 ? 157.273 180.582 184.973 1.00 45.86 473 VAL A C 1
ATOM 3153 O O . VAL A 1 482 ? 157.624 181.718 185.288 1.00 45.86 473 VAL A O 1
ATOM 3157 N N . GLN A 1 483 ? 157.994 179.512 185.306 1.00 48.46 474 GLN A N 1
ATOM 3158 C CA . GLN A 1 483 ? 159.168 179.622 186.165 1.00 48.46 474 GLN A CA 1
ATOM 3159 C C . GLN A 1 483 ? 160.337 180.356 185.521 1.00 48.46 474 GLN A C 1
ATOM 3160 O O . GLN A 1 483 ? 161.277 180.715 186.231 1.00 48.46 474 GLN A O 1
ATOM 3166 N N . ASN A 1 484 ? 160.306 180.598 184.214 1.00 46.34 475 ASN A N 1
ATOM 3167 C CA . ASN A 1 484 ? 161.330 181.376 183.534 1.00 46.34 475 ASN A CA 1
ATOM 3168 C C . ASN A 1 484 ? 160.920 182.821 183.320 1.00 46.34 475 ASN A C 1
ATOM 3169 O O . ASN A 1 484 ? 161.503 183.497 182.473 1.00 46.34 475 ASN A O 1
ATOM 3174 N N . LEU A 1 485 ? 159.949 183.292 184.032 1.00 43.66 476 LEU A N 1
ATOM 3175 C CA . LEU A 1 485 ? 159.484 184.661 183.938 1.00 43.66 476 LEU A CA 1
ATOM 3176 C C . LEU A 1 485 ? 159.980 185.446 185.140 1.00 43.66 476 LEU A C 1
ATOM 3177 O O . LEU A 1 485 ? 160.405 184.852 186.132 1.00 43.66 476 LEU A O 1
ATOM 3182 N N . PRO A 1 486 ? 160.002 186.780 185.074 1.00 47.03 477 PRO A N 1
ATOM 3183 C CA . PRO A 1 486 ? 160.336 187.558 186.271 1.00 47.03 477 PRO A CA 1
ATOM 3184 C C . PRO A 1 486 ? 159.290 187.377 187.353 1.00 47.03 477 PRO A C 1
ATOM 3185 O O . PRO A 1 486 ? 158.134 187.072 187.066 1.00 47.03 477 PRO A O 1
ATOM 3189 N N . LYS A 1 487 ? 159.713 187.572 188.605 1.00 54.24 478 LYS A N 1
ATOM 3190 C CA . LYS A 1 487 ? 158.866 187.275 189.755 1.00 54.24 478 LYS A CA 1
ATOM 3191 C C . LYS A 1 487 ? 157.628 188.158 189.806 1.00 54.24 478 LYS A C 1
ATOM 3192 O O . LYS A 1 487 ? 156.552 187.695 190.197 1.00 54.24 478 LYS A O 1
ATOM 3198 N N . ASP A 1 488 ? 157.748 189.413 189.383 1.00 53.32 479 ASP A N 1
ATOM 3199 C CA . ASP A 1 488 ? 156.581 190.280 189.295 1.00 53.32 479 ASP A CA 1
ATOM 3200 C C . ASP A 1 488 ? 155.629 189.835 188.198 1.00 53.32 479 ASP A C 1
ATOM 3201 O O . ASP A 1 488 ? 154.411 189.897 188.378 1.00 53.32 479 ASP A O 1
ATOM 3206 N N . LEU A 1 489 ? 156.160 189.366 187.074 1.00 48.43 480 LEU A N 1
ATOM 3207 C CA . LEU A 1 489 ? 155.328 188.911 185.973 1.00 48.43 480 LEU A CA 1
ATOM 3208 C C . LEU A 1 489 ? 154.697 187.564 186.276 1.00 48.43 480 LEU A C 1
ATOM 3209 O O . LEU A 1 489 ? 153.540 187.330 185.908 1.00 48.43 480 LEU A O 1
ATOM 3214 N N . ARG A 1 490 ? 155.455 186.685 186.939 1.00 51.11 481 ARG A N 1
ATOM 3215 C CA . ARG A 1 490 ? 154.925 185.448 187.502 1.00 51.11 481 ARG A CA 1
ATOM 3216 C C . ARG A 1 490 ? 153.749 185.708 188.418 1.00 51.11 481 ARG A C 1
ATOM 3217 O O . ARG A 1 490 ? 152.704 185.068 188.288 1.00 51.11 481 ARG A O 1
ATOM 3225 N N . ARG A 1 491 ? 153.913 186.631 189.361 1.00 57.22 482 ARG A N 1
ATOM 3226 C CA . ARG A 1 491 ? 152.879 186.897 190.347 1.00 57.22 482 ARG A CA 1
ATOM 3227 C C . ARG A 1 491 ? 151.642 187.512 189.720 1.00 57.22 482 ARG A C 1
ATOM 3228 O O . ARG A 1 491 ? 150.528 187.166 190.112 1.00 57.22 482 ARG A O 1
ATOM 3236 N N . ASP A 1 492 ? 151.806 188.373 188.719 1.00 53.16 483 ASP A N 1
ATOM 3237 C CA . ASP A 1 492 ? 150.645 188.950 188.055 1.00 53.16 483 ASP A CA 1
ATOM 3238 C C . ASP A 1 492 ? 149.914 187.945 187.178 1.00 53.16 483 ASP A C 1
ATOM 3239 O O . ASP A 1 492 ? 148.680 187.933 187.164 1.00 53.16 483 ASP A O 1
ATOM 3244 N N . ILE A 1 493 ? 150.648 187.088 186.465 1.00 54.21 484 ILE A N 1
ATOM 3245 C CA . ILE A 1 493 ? 150.024 186.059 185.638 1.00 54.21 484 ILE A CA 1
ATOM 3246 C C . ILE A 1 493 ? 149.309 185.032 186.502 1.00 54.21 484 ILE A C 1
ATOM 3247 O O . ILE A 1 493 ? 148.172 184.641 186.215 1.00 54.21 484 ILE A O 1
ATOM 3252 N N . LYS A 1 494 ? 149.939 184.605 187.586 1.00 57.82 485 LYS A N 1
ATOM 3253 C CA . LYS A 1 494 ? 149.327 183.653 188.492 1.00 57.82 485 LYS A CA 1
ATOM 3254 C C . LYS A 1 494 ? 148.149 184.231 189.259 1.00 57.82 485 LYS A C 1
ATOM 3255 O O . LYS A 1 494 ? 147.183 183.507 189.500 1.00 57.82 485 LYS A O 1
ATOM 3261 N N . ARG A 1 495 ? 148.183 185.507 189.629 1.00 61.60 486 ARG A N 1
ATOM 3262 C CA . ARG A 1 495 ? 147.004 186.171 190.153 1.00 61.60 486 ARG A CA 1
ATOM 3263 C C . ARG A 1 495 ? 145.910 186.350 189.115 1.00 61.60 486 ARG A C 1
ATOM 3264 O O . ARG A 1 495 ? 144.744 186.444 189.486 1.00 61.60 486 ARG A O 1
ATOM 3272 N N . HIS A 1 496 ? 146.235 186.443 187.830 1.00 63.01 487 HIS A N 1
ATOM 3273 C CA . HIS A 1 496 ? 145.145 186.466 186.864 1.00 63.01 487 HIS A CA 1
ATOM 3274 C C . HIS A 1 496 ? 144.516 185.091 186.704 1.00 63.01 487 HIS A C 1
ATOM 3275 O O . HIS A 1 496 ? 143.289 184.973 186.651 1.00 63.01 487 HIS A O 1
ATOM 3282 N N . LEU A 1 497 ? 145.334 184.048 186.638 1.00 60.29 488 LEU A N 1
ATOM 3283 C CA . LEU A 1 497 ? 144.835 182.706 186.388 1.00 60.29 488 LEU A CA 1
ATOM 3284 C C . LEU A 1 497 ? 144.105 182.111 187.584 1.00 60.29 488 LEU A C 1
ATOM 3285 O O . LEU A 1 497 ? 143.073 181.455 187.412 1.00 60.29 488 LEU A O 1
ATOM 3290 N N . CYS A 1 498 ? 144.609 182.331 188.797 1.00 65.57 489 CYS A N 1
ATOM 3291 C CA . CYS A 1 498 ? 144.229 181.507 189.928 1.00 65.57 489 CYS A CA 1
ATOM 3292 C C . CYS A 1 498 ? 143.708 182.258 191.143 1.00 65.57 489 CYS A C 1
ATOM 3293 O O . CYS A 1 498 ? 143.682 181.668 192.219 1.00 65.57 489 CYS A O 1
ATOM 3296 N N . LEU A 1 499 ? 143.316 183.527 191.039 1.00 69.30 490 LEU A N 1
ATOM 3297 C CA . LEU A 1 499 ? 142.926 184.232 192.259 1.00 69.30 490 LEU A CA 1
ATOM 3298 C C . LEU A 1 499 ? 141.459 184.015 192.586 1.00 69.30 490 LEU A C 1
ATOM 3299 O O . LEU A 1 499 ? 141.102 183.839 193.755 1.00 69.30 490 LEU A O 1
ATOM 3304 N N . ALA A 1 500 ? 140.594 184.053 191.576 1.00 75.74 491 ALA A N 1
ATOM 3305 C CA . ALA A 1 500 ? 139.170 183.808 191.752 1.00 75.74 491 ALA A CA 1
ATOM 3306 C C . ALA A 1 500 ? 138.870 182.387 192.206 1.00 75.74 491 ALA A C 1
ATOM 3307 O O . ALA A 1 500 ? 137.902 182.179 192.940 1.00 75.74 491 ALA A O 1
ATOM 3309 N N . LEU A 1 501 ? 139.686 181.418 191.804 1.00 73.52 492 LEU A N 1
ATOM 3310 C CA . LEU A 1 501 ? 139.577 180.056 192.297 1.00 73.52 492 LEU A CA 1
ATOM 3311 C C . LEU A 1 501 ? 139.923 179.925 193.771 1.00 73.52 492 LEU A C 1
ATOM 3312 O O . LEU A 1 501 ? 139.195 179.253 194.507 1.00 73.52 492 LEU A O 1
ATOM 3317 N N . VAL A 1 502 ? 141.013 180.544 194.220 1.00 77.24 493 VAL A N 1
ATOM 3318 C CA . VAL A 1 502 ? 141.395 180.459 195.625 1.00 77.24 493 VAL A CA 1
ATOM 3319 C C . VAL A 1 502 ? 140.471 181.301 196.499 1.00 77.24 493 VAL A C 1
ATOM 3320 O O . VAL A 1 502 ? 140.169 180.923 197.636 1.00 77.24 493 VAL A O 1
ATOM 3324 N N . ARG A 1 503 ? 139.939 182.402 195.972 1.00 82.12 494 ARG A N 1
ATOM 3325 C CA . ARG A 1 503 ? 139.039 183.264 196.728 1.00 82.12 494 ARG A CA 1
ATOM 3326 C C . ARG A 1 503 ? 137.580 182.838 196.610 1.00 82.12 494 ARG A C 1
ATOM 3327 O O . ARG A 1 503 ? 136.675 183.670 196.755 1.00 82.12 494 ARG A O 1
ATOM 3335 N N . ARG A 1 504 ? 137.331 181.561 196.331 1.00 83.36 495 ARG A N 1
ATOM 3336 C CA . ARG A 1 504 ? 136.034 180.952 196.543 1.00 83.36 495 ARG A CA 1
ATOM 3337 C C . ARG A 1 504 ? 136.070 179.918 197.658 1.00 83.36 495 ARG A C 1
ATOM 3338 O O . ARG A 1 504 ? 135.006 179.509 198.135 1.00 83.36 495 ARG A O 1
ATOM 3346 N N . VAL A 1 505 ? 137.254 179.491 198.085 1.00 85.63 496 VAL A N 1
ATOM 3347 C CA . VAL A 1 505 ? 137.415 178.694 199.298 1.00 85.63 496 VAL A CA 1
ATOM 3348 C C . VAL A 1 505 ? 137.092 179.603 200.476 1.00 85.63 496 VAL A C 1
ATOM 3349 O O . VAL A 1 505 ? 137.636 180.713 200.557 1.00 85.63 496 VAL A O 1
ATOM 3353 N N . PRO A 1 506 ? 136.214 179.193 201.398 1.00 88.04 497 PRO A N 1
ATOM 3354 C CA . PRO A 1 506 ? 135.832 180.091 202.498 1.00 88.04 497 PRO A CA 1
ATOM 3355 C C . PRO A 1 506 ? 136.927 180.312 203.522 1.00 88.04 497 PRO A C 1
ATOM 3356 O O . PRO A 1 506 ? 136.919 181.349 204.196 1.00 88.04 497 PRO A O 1
ATOM 3360 N N . LEU A 1 507 ? 137.873 179.385 203.654 1.00 91.31 498 LEU A N 1
ATOM 3361 C CA . LEU A 1 507 ? 138.962 179.592 204.598 1.00 91.31 498 LEU A CA 1
ATOM 3362 C C . LEU A 1 507 ? 140.086 180.400 203.954 1.00 91.31 498 LEU A C 1
ATOM 3363 O O . LEU A 1 507 ? 140.921 180.986 204.652 1.00 91.31 498 LEU A O 1
ATOM 3368 N N . PHE A 1 508 ? 140.091 180.494 202.624 1.00 89.03 499 PHE A N 1
ATOM 3369 C CA . PHE A 1 508 ? 141.108 181.275 201.930 1.00 89.03 499 PHE A CA 1
ATOM 3370 C C . PHE A 1 508 ? 140.643 182.674 201.549 1.00 89.03 499 PHE A C 1
ATOM 3371 O O . PHE A 1 508 ? 141.474 183.581 201.469 1.00 89.03 499 PHE A O 1
ATOM 3379 N N . LYS A 1 509 ? 139.345 182.873 201.302 1.00 90.37 500 LYS A N 1
ATOM 3380 C CA . LYS A 1 509 ? 138.862 184.188 200.882 1.00 90.37 500 LYS A CA 1
ATOM 3381 C C . LYS A 1 509 ? 138.956 185.210 202.005 1.00 90.37 500 LYS A C 1
ATOM 3382 O O . LYS A 1 509 ? 139.390 186.345 201.777 1.00 90.37 500 LYS A O 1
ATOM 3388 N N . SER A 1 510 ? 138.589 184.827 203.219 1.00 93.47 501 SER A N 1
ATOM 3389 C CA . SER A 1 510 ? 138.708 185.741 204.342 1.00 93.47 501 SER A CA 1
ATOM 3390 C C . SER A 1 510 ? 140.108 185.780 204.941 1.00 93.47 501 SER A C 1
ATOM 3391 O O . SER A 1 510 ? 140.309 186.469 205.946 1.00 93.47 501 SER A O 1
ATOM 3394 N N . MET A 1 511 ? 141.072 185.061 204.364 1.00 94.62 502 MET A N 1
ATOM 3395 C CA . MET A 1 511 ? 142.387 184.914 204.977 1.00 94.62 502 MET A CA 1
ATOM 3396 C C . MET A 1 511 ? 143.244 186.167 204.870 1.00 94.62 502 MET A C 1
ATOM 3397 O O . MET A 1 511 ? 143.529 186.811 205.885 1.00 94.62 502 MET A O 1
ATOM 3402 N N . ASP A 1 512 ? 143.653 186.528 203.661 1.00 92.77 503 ASP A N 1
ATOM 3403 C CA . ASP A 1 512 ? 144.782 187.436 203.513 1.00 92.77 503 ASP A CA 1
ATOM 3404 C C . ASP A 1 512 ? 144.746 188.005 202.099 1.00 92.77 503 ASP A C 1
ATOM 3405 O O . ASP A 1 512 ? 143.730 187.927 201.402 1.00 92.77 503 ASP A O 1
ATOM 3410 N N . ASP A 1 513 ? 145.844 188.648 201.715 1.00 90.02 504 ASP A N 1
ATOM 3411 C CA . ASP A 1 513 ? 146.275 188.756 200.331 1.00 90.02 504 ASP A CA 1
ATOM 3412 C C . ASP A 1 513 ? 147.716 188.309 200.152 1.00 90.02 504 ASP A C 1
ATOM 3413 O O . ASP A 1 513 ? 148.040 187.679 199.141 1.00 90.02 504 ASP A O 1
ATOM 3418 N N . LYS A 1 514 ? 148.556 188.594 201.153 1.00 89.19 505 LYS A N 1
ATOM 3419 C CA . LYS A 1 514 ? 149.948 188.168 201.250 1.00 89.19 505 LYS A CA 1
ATOM 3420 C C . LYS A 1 514 ? 150.141 186.674 201.064 1.00 89.19 505 LYS A C 1
ATOM 3421 O O . LYS A 1 514 ? 151.006 186.256 200.287 1.00 89.19 505 LYS A O 1
ATOM 3427 N N . LEU A 1 515 ? 149.367 185.859 201.766 1.00 89.48 506 LEU A N 1
ATOM 3428 C CA . LEU A 1 515 ? 149.632 184.433 201.787 1.00 89.48 506 LEU A CA 1
ATOM 3429 C C . LEU A 1 515 ? 148.834 183.682 200.730 1.00 89.48 506 LEU A C 1
ATOM 3430 O O . LEU A 1 515 ? 149.291 182.637 200.257 1.00 89.48 506 LEU A O 1
ATOM 3435 N N . LEU A 1 516 ? 147.681 184.204 200.306 1.00 86.12 507 LEU A N 1
ATOM 3436 C CA . LEU A 1 516 ? 147.001 183.573 199.182 1.00 86.12 507 LEU A CA 1
ATOM 3437 C C . LEU A 1 516 ? 147.688 183.894 197.861 1.00 86.12 507 LEU A C 1
ATOM 3438 O O . LEU A 1 516 ? 147.571 183.127 196.901 1.00 86.12 507 LEU A O 1
ATOM 3443 N N . ASP A 1 517 ? 148.427 185.007 197.789 1.00 84.53 508 ASP A N 1
ATOM 3444 C CA . ASP A 1 517 ? 149.285 185.196 196.622 1.00 84.53 508 ASP A CA 1
ATOM 3445 C C . ASP A 1 517 ? 150.542 184.346 196.674 1.00 84.53 508 ASP A C 1
ATOM 3446 O O . ASP A 1 517 ? 151.298 184.342 195.699 1.00 84.53 508 ASP A O 1
ATOM 3451 N N . ALA A 1 518 ? 150.813 183.678 197.791 1.00 83.00 509 ALA A N 1
ATOM 3452 C CA . ALA A 1 518 ? 151.818 182.629 197.846 1.00 83.00 509 ALA A CA 1
ATOM 3453 C C . ALA A 1 518 ? 151.225 181.244 197.671 1.00 83.00 509 ALA A C 1
ATOM 3454 O O . ALA A 1 518 ? 151.955 180.303 197.355 1.00 83.00 509 ALA A O 1
ATOM 3456 N N . ILE A 1 519 ? 149.918 181.105 197.894 1.00 81.32 510 ILE A N 1
ATOM 3457 C CA . ILE A 1 519 ? 149.221 179.863 197.585 1.00 81.32 510 ILE A CA 1
ATOM 3458 C C . ILE A 1 519 ? 149.019 179.732 196.085 1.00 81.32 510 ILE A C 1
ATOM 3459 O O . ILE A 1 519 ? 149.336 178.694 195.496 1.00 81.32 510 ILE A O 1
ATOM 3464 N N . CYS A 1 520 ? 148.552 180.796 195.423 1.00 75.91 511 CYS A N 1
ATOM 3465 C CA . CYS A 1 520 ? 148.392 180.711 193.975 1.00 75.91 511 CYS A CA 1
ATOM 3466 C C . CYS A 1 520 ? 149.685 181.057 193.247 1.00 75.91 511 CYS A C 1
ATOM 3467 O O . CYS A 1 520 ? 149.683 181.815 192.282 1.00 75.91 511 CYS A O 1
ATOM 3470 N N . MET A 1 521 ? 150.784 180.453 193.682 1.00 72.00 512 MET A N 1
ATOM 3471 C CA . MET A 1 521 ? 152.021 180.327 192.934 1.00 72.00 512 MET A CA 1
ATOM 3472 C C . MET A 1 521 ? 152.440 178.878 192.872 1.00 72.00 512 MET A C 1
ATOM 3473 O O . MET A 1 521 ? 153.395 178.552 192.162 1.00 72.00 512 MET A O 1
ATOM 3478 N N . ARG A 1 522 ? 151.765 178.005 193.614 1.00 74.55 513 ARG A N 1
ATOM 3479 C CA . ARG A 1 522 ? 151.992 176.577 193.588 1.00 74.55 513 ARG A CA 1
ATOM 3480 C C . ARG A 1 522 ? 150.859 175.808 192.934 1.00 74.55 513 ARG A C 1
ATOM 3481 O O . ARG A 1 522 ? 150.937 174.581 192.853 1.00 74.55 513 ARG A O 1
ATOM 3489 N N . LEU A 1 523 ? 149.819 176.490 192.467 1.00 66.05 514 LEU A N 1
ATOM 3490 C CA . LEU A 1 523 ? 148.757 175.826 191.730 1.00 66.05 514 LEU A CA 1
ATOM 3491 C C . LEU A 1 523 ? 149.259 175.431 190.352 1.00 66.05 514 LEU A C 1
ATOM 3492 O O . LEU A 1 523 ? 149.553 176.289 189.518 1.00 66.05 514 LEU A O 1
ATOM 3497 N N . LYS A 1 524 ? 149.358 174.135 190.117 1.00 60.22 515 LYS A N 1
ATOM 3498 C CA . LYS A 1 524 ? 149.818 173.572 188.861 1.00 60.22 515 LYS A CA 1
ATOM 3499 C C . LYS A 1 524 ? 148.650 172.889 188.174 1.00 60.22 515 LYS A C 1
ATOM 3500 O O . LYS A 1 524 ? 147.760 172.353 188.840 1.00 60.22 515 LYS A O 1
ATOM 3506 N N . PRO A 1 525 ? 148.609 172.902 186.845 1.00 53.81 516 PRO A N 1
ATOM 3507 C CA . PRO A 1 525 ? 147.423 172.391 186.153 1.00 53.81 516 PRO A CA 1
ATOM 3508 C C . PRO A 1 525 ? 147.356 170.877 186.063 1.00 53.81 516 PRO A C 1
ATOM 3509 O O . PRO A 1 525 ? 148.290 170.242 185.573 1.00 53.81 516 PRO A O 1
ATOM 3513 N N . CYS A 1 526 ? 146.255 170.292 186.525 1.00 51.53 517 CYS A N 1
ATOM 3514 C CA . CYS A 1 526 ? 145.994 168.880 186.306 1.00 51.53 517 CYS A CA 1
ATOM 3515 C C . CYS A 1 526 ? 144.954 168.676 185.218 1.00 51.53 517 CYS A C 1
ATOM 3516 O O . CYS A 1 526 ? 144.151 169.552 184.911 1.00 51.53 517 CYS A O 1
ATOM 3519 N N . LEU A 1 527 ? 144.988 167.488 184.635 1.00 45.11 518 LEU A N 1
ATOM 3520 C CA . LEU A 1 527 ? 144.096 167.089 183.566 1.00 45.11 518 LEU A CA 1
ATOM 3521 C C . LEU A 1 527 ? 143.514 165.737 183.920 1.00 45.11 518 LEU A C 1
ATOM 3522 O O . LEU A 1 527 ? 144.216 164.881 184.460 1.00 45.11 518 LEU A O 1
ATOM 3527 N N . PHE A 1 528 ? 142.234 165.550 183.630 1.00 47.80 519 PHE A N 1
ATOM 3528 C CA . PHE A 1 528 ? 141.554 164.293 183.886 1.00 47.80 519 PHE A CA 1
ATOM 3529 C C . PHE A 1 528 ? 140.664 163.968 182.707 1.00 47.80 519 PHE A C 1
ATOM 3530 O O . PHE A 1 528 ? 139.839 164.784 182.308 1.00 47.80 519 PHE A O 1
ATOM 3538 N N . THR A 1 529 ? 140.825 162.777 182.155 1.00 50.67 520 THR A N 1
ATOM 3539 C CA . THR A 1 529 ? 139.942 162.310 181.102 1.00 50.67 520 THR A CA 1
ATOM 3540 C C . THR A 1 529 ? 138.629 161.838 181.719 1.00 50.67 520 THR A C 1
ATOM 3541 O O . THR A 1 529 ? 138.453 161.842 182.938 1.00 50.67 520 THR A O 1
ATOM 3545 N N . GLU A 1 530 ? 137.690 161.434 180.876 1.00 58.14 521 GLU A N 1
ATOM 3546 C CA . GLU A 1 530 ? 136.361 161.086 181.339 1.00 58.14 521 GLU A CA 1
ATOM 3547 C C . GLU A 1 530 ? 136.407 159.763 182.091 1.00 58.14 521 GLU A C 1
ATOM 3548 O O . GLU A 1 530 ? 137.209 158.880 181.775 1.00 58.14 521 GLU A O 1
ATOM 3554 N N . SER A 1 531 ? 135.581 159.671 183.139 1.00 60.19 522 SER A N 1
ATOM 3555 C CA . SER A 1 531 ? 135.468 158.523 184.046 1.00 60.19 522 SER A CA 1
ATOM 3556 C C . SER A 1 531 ? 136.769 158.231 184.786 1.00 60.19 522 SER A C 1
ATOM 3557 O O . SER A 1 531 ? 137.008 157.099 185.199 1.00 60.19 522 SER A O 1
ATOM 3560 N N . THR A 1 532 ? 137.618 159.233 184.966 1.00 58.69 523 THR A N 1
ATOM 3561 C CA . THR A 1 532 ? 138.793 159.108 185.810 1.00 58.69 523 THR A CA 1
ATOM 3562 C C . THR A 1 532 ? 138.404 159.351 187.258 1.00 58.69 523 THR A C 1
ATOM 3563 O O . THR A 1 532 ? 137.789 160.362 187.591 1.00 58.69 523 THR A O 1
ATOM 3567 N N . TYR A 1 533 ? 138.754 158.411 188.121 1.00 64.27 524 TYR A N 1
ATOM 3568 C CA . TYR A 1 533 ? 138.508 158.563 189.544 1.00 64.27 524 TYR A CA 1
ATOM 3569 C C . TYR A 1 533 ? 139.606 159.432 190.131 1.00 64.27 524 TYR A C 1
ATOM 3570 O O . TYR A 1 533 ? 140.762 159.007 190.215 1.00 64.27 524 TYR A O 1
ATOM 3579 N N . LEU A 1 534 ? 139.240 160.654 190.514 1.00 64.37 525 LEU A N 1
ATOM 3580 C CA . LEU A 1 534 ? 140.212 161.591 191.060 1.00 64.37 525 LEU A CA 1
ATOM 3581 C C . LEU A 1 534 ? 140.663 161.156 192.441 1.00 64.37 525 LEU A C 1
ATOM 3582 O O . LEU A 1 534 ? 141.842 161.281 192.788 1.00 64.37 525 LEU A O 1
ATOM 3587 N N . VAL A 1 535 ? 139.734 160.651 193.246 1.00 73.46 526 VAL A N 1
ATOM 3588 C CA . VAL A 1 535 ? 140.050 160.046 194.528 1.00 73.46 526 VAL A CA 1
ATOM 3589 C C . VAL A 1 535 ? 138.962 159.022 194.826 1.00 73.46 526 VAL A C 1
ATOM 3590 O O . VAL A 1 535 ? 137.842 159.100 194.316 1.00 73.46 526 VAL A O 1
ATOM 3594 N N . ARG A 1 536 ? 139.328 158.020 195.612 1.00 81.25 527 ARG A N 1
ATOM 3595 C CA . ARG A 1 536 ? 138.403 157.014 196.104 1.00 81.25 527 ARG A CA 1
ATOM 3596 C C . ARG A 1 536 ? 138.620 156.884 197.599 1.00 81.25 527 ARG A C 1
ATOM 3597 O O . ARG A 1 536 ? 139.695 157.224 198.100 1.00 81.25 527 ARG A O 1
ATOM 3605 N N . GLU A 1 537 ? 137.597 156.410 198.309 1.00 87.02 528 GLU A N 1
ATOM 3606 C CA . GLU A 1 537 ? 137.608 156.463 199.767 1.00 87.02 528 GLU A CA 1
ATOM 3607 C C . GLU A 1 537 ? 138.610 155.471 200.347 1.00 87.02 528 GLU A C 1
ATOM 3608 O O . GLU A 1 537 ? 138.791 154.371 199.818 1.00 87.02 528 GLU A O 1
ATOM 3614 N N . GLY A 1 538 ? 139.262 155.869 201.433 1.00 87.13 529 GLY A N 1
ATOM 3615 C CA . GLY A 1 538 ? 140.323 155.093 202.030 1.00 87.13 529 GLY A CA 1
ATOM 3616 C C . GLY A 1 538 ? 141.715 155.489 201.600 1.00 87.13 529 GLY A C 1
ATOM 3617 O O . GLY A 1 538 ? 142.672 155.187 202.320 1.00 87.13 529 GLY A O 1
ATOM 3618 N N . ASP A 1 539 ? 141.858 156.151 200.456 1.00 87.40 530 ASP A N 1
ATOM 3619 C CA . ASP A 1 539 ? 143.096 156.649 199.889 1.00 87.40 530 ASP A CA 1
ATOM 3620 C C . ASP A 1 539 ? 143.485 157.958 200.559 1.00 87.40 530 ASP A C 1
ATOM 3621 O O . ASP A 1 539 ? 142.616 158.715 200.998 1.00 87.40 530 ASP A O 1
ATOM 3626 N N . PRO A 1 540 ? 144.773 158.273 200.672 1.00 88.33 531 PRO A N 1
ATOM 3627 C CA . PRO A 1 540 ? 145.145 159.556 201.268 1.00 88.33 531 PRO A CA 1
ATOM 3628 C C . PRO A 1 540 ? 144.968 160.698 200.280 1.00 88.33 531 PRO A C 1
ATOM 3629 O O . PRO A 1 540 ? 145.433 160.640 199.139 1.00 88.33 531 PRO A O 1
ATOM 3633 N N . VAL A 1 541 ? 144.269 161.730 200.723 1.00 87.91 532 VAL A N 1
ATOM 3634 C CA . VAL A 1 541 ? 144.103 162.954 199.952 1.00 87.91 532 VAL A CA 1
ATOM 3635 C C . VAL A 1 541 ? 145.449 163.655 199.890 1.00 87.91 532 VAL A C 1
ATOM 3636 O O . VAL A 1 541 ? 146.029 164.015 200.917 1.00 87.91 532 VAL A O 1
ATOM 3640 N N . ASP A 1 542 ? 145.972 163.825 198.678 1.00 84.50 533 ASP A N 1
ATOM 3641 C CA . ASP A 1 542 ? 147.301 164.403 198.541 1.00 84.50 533 ASP A CA 1
ATOM 3642 C C . ASP A 1 542 ? 147.352 165.591 197.591 1.00 84.50 533 ASP A C 1
ATOM 3643 O O . ASP A 1 542 ? 148.448 166.095 197.328 1.00 84.50 533 ASP A O 1
ATOM 3648 N N . GLU A 1 543 ? 146.217 166.051 197.067 1.00 76.51 534 GLU A N 1
ATOM 3649 C CA . GLU A 1 543 ? 146.169 167.327 196.367 1.00 76.51 534 GLU A CA 1
ATOM 3650 C C . GLU A 1 543 ? 144.764 167.896 196.474 1.00 76.51 534 GLU A C 1
ATOM 3651 O O . GLU A 1 543 ? 143.771 167.171 196.401 1.00 76.51 534 GLU A O 1
ATOM 3657 N N . MET A 1 544 ? 144.698 169.205 196.681 1.00 75.13 535 MET A N 1
ATOM 3658 C CA . MET A 1 544 ? 143.460 169.953 196.558 1.00 75.13 535 MET A CA 1
ATOM 3659 C C . MET A 1 544 ? 143.335 170.466 195.135 1.00 75.13 535 MET A C 1
ATOM 3660 O O . MET A 1 544 ? 144.306 170.933 194.541 1.00 75.13 535 MET A O 1
ATOM 3665 N N . LEU A 1 545 ? 142.130 170.372 194.591 1.00 69.53 536 LEU A N 1
ATOM 3666 C CA . LEU A 1 545 ? 141.885 170.640 193.186 1.00 69.53 536 LEU A CA 1
ATOM 3667 C C . LEU A 1 545 ? 140.830 171.719 193.048 1.00 69.53 536 LEU A C 1
ATOM 3668 O O . LEU A 1 545 ? 139.741 171.604 193.611 1.00 69.53 536 LEU A O 1
ATOM 3673 N N . PHE A 1 546 ? 141.161 172.761 192.298 1.00 66.67 537 PHE A N 1
ATOM 3674 C CA . PHE A 1 546 ? 140.276 173.882 192.024 1.00 66.67 537 PHE A CA 1
ATOM 3675 C C . PHE A 1 546 ? 139.891 173.784 190.559 1.00 66.67 537 PHE A C 1
ATOM 3676 O O . PHE A 1 546 ? 140.746 173.950 189.688 1.00 66.67 537 PHE A O 1
ATOM 3684 N N . ILE A 1 547 ? 138.623 173.499 190.290 1.00 65.84 538 ILE A N 1
ATOM 3685 C CA . ILE A 1 547 ? 138.206 173.065 188.961 1.00 65.84 538 ILE A CA 1
ATOM 3686 C C . ILE A 1 547 ? 138.159 174.257 188.015 1.00 65.84 538 ILE A C 1
ATOM 3687 O O . ILE A 1 547 ? 137.556 175.288 188.320 1.00 65.84 538 ILE A O 1
ATOM 3692 N N . ILE A 1 548 ? 138.804 174.114 186.865 1.00 61.89 539 ILE A N 1
ATOM 3693 C CA . ILE A 1 548 ? 138.743 175.090 185.790 1.00 61.89 539 ILE A CA 1
ATOM 3694 C C . ILE A 1 548 ? 137.597 174.788 184.844 1.00 61.89 539 ILE A C 1
ATOM 3695 O O . ILE A 1 548 ? 136.749 175.636 184.581 1.00 61.89 539 ILE A O 1
ATOM 3700 N N . ARG A 1 549 ? 137.562 173.573 184.323 1.00 57.22 540 ARG A N 1
ATOM 3701 C CA . ARG A 1 549 ? 136.698 173.224 183.218 1.00 57.22 540 ARG A CA 1
ATOM 3702 C C . ARG A 1 549 ? 136.200 171.813 183.469 1.00 57.22 540 ARG A C 1
ATOM 3703 O O . ARG A 1 549 ? 136.774 171.081 184.273 1.00 57.22 540 ARG A O 1
ATOM 3711 N N . GLY A 1 550 ? 135.118 171.445 182.813 1.00 63.10 541 GLY A N 1
ATOM 3712 C CA . GLY A 1 550 ? 134.577 170.115 182.911 1.00 63.10 541 GLY A CA 1
ATOM 3713 C C . GLY A 1 550 ? 133.797 169.892 184.188 1.00 63.10 541 GLY A C 1
ATOM 3714 O O . GLY A 1 550 ? 133.928 170.613 185.178 1.00 63.10 541 GLY A O 1
ATOM 3715 N N . ARG A 1 551 ? 132.992 168.838 184.165 1.00 68.24 542 ARG A N 1
ATOM 3716 C CA . ARG A 1 551 ? 132.053 168.555 185.243 1.00 68.24 542 ARG A CA 1
ATOM 3717 C C . ARG A 1 551 ? 132.550 167.334 185.991 1.00 68.24 542 ARG A C 1
ATOM 3718 O O . ARG A 1 551 ? 133.259 166.507 185.415 1.00 68.24 542 ARG A O 1
ATOM 3726 N N . LEU A 1 552 ? 132.202 167.226 187.267 1.00 70.97 543 LEU A N 1
ATOM 3727 C CA . LEU A 1 552 ? 132.639 166.084 188.055 1.00 70.97 543 LEU A CA 1
ATOM 3728 C C . LEU A 1 552 ? 131.487 165.471 188.824 1.00 70.97 543 LEU A C 1
ATOM 3729 O O . LEU A 1 552 ? 130.326 165.805 188.596 1.00 70.97 543 LEU A O 1
ATOM 3734 N N . GLU A 1 553 ? 131.809 164.578 189.747 1.00 77.58 544 GLU A N 1
ATOM 3735 C CA . GLU A 1 553 ? 130.795 163.835 190.471 1.00 77.58 544 GLU A CA 1
ATOM 3736 C C . GLU A 1 553 ? 131.353 163.530 191.850 1.00 77.58 544 GLU A C 1
ATOM 3737 O O . GLU A 1 553 ? 132.568 163.596 192.035 1.00 77.58 544 GLU A O 1
ATOM 3743 N N . SER A 1 554 ? 130.503 163.235 192.828 1.00 82.87 545 SER A N 1
ATOM 3744 C CA . SER A 1 554 ? 130.975 162.931 194.170 1.00 82.87 545 SER A CA 1
ATOM 3745 C C . SER A 1 554 ? 129.931 162.133 194.937 1.00 82.87 545 SER A C 1
ATOM 3746 O O . SER A 1 554 ? 128.831 162.627 195.194 1.00 82.87 545 SER A O 1
ATOM 3749 N N . VAL A 1 555 ? 130.286 160.907 195.321 1.00 86.96 546 VAL A N 1
ATOM 3750 C CA . VAL A 1 555 ? 129.479 160.107 196.233 1.00 86.96 546 VAL A CA 1
ATOM 3751 C C . VAL A 1 555 ? 130.323 159.746 197.443 1.00 86.96 546 VAL A C 1
ATOM 3752 O O . VAL A 1 555 ? 131.552 159.713 197.386 1.00 86.96 546 VAL A O 1
ATOM 3756 N N . THR A 1 556 ? 129.638 159.463 198.546 1.00 92.63 547 THR A N 1
ATOM 3757 C CA . THR A 1 556 ? 130.291 159.194 199.817 1.00 92.63 547 THR A CA 1
ATOM 3758 C C . THR A 1 556 ? 129.539 158.088 200.534 1.00 92.63 547 THR A C 1
ATOM 3759 O O . THR A 1 556 ? 128.324 158.195 200.729 1.00 92.63 547 THR A O 1
ATOM 3763 N N . THR A 1 557 ? 130.275 157.041 200.919 1.00 94.14 548 THR A N 1
ATOM 3764 C CA . THR A 1 557 ? 129.775 155.851 201.621 1.00 94.14 548 THR A CA 1
ATOM 3765 C C . THR A 1 557 ? 128.608 155.167 200.909 1.00 94.14 548 THR A C 1
ATOM 3766 O O . THR A 1 557 ? 127.477 155.181 201.396 1.00 94.14 548 THR A O 1
ATOM 3770 N N . PHE A 1 564 ? 123.808 156.887 194.618 1.00 100.33 555 PHE A N 1
ATOM 3771 C CA . PHE A 1 564 ? 122.802 156.296 195.492 1.00 100.33 555 PHE A CA 1
ATOM 3772 C C . PHE A 1 564 ? 123.172 156.502 196.955 1.00 100.33 555 PHE A C 1
ATOM 3773 O O . PHE A 1 564 ? 122.557 155.928 197.853 1.00 100.33 555 PHE A O 1
ATOM 3781 N N . PHE A 1 565 ? 124.181 157.335 197.187 1.00 97.19 556 PHE A N 1
ATOM 3782 C CA . PHE A 1 565 ? 124.715 157.575 198.521 1.00 97.19 556 PHE A CA 1
ATOM 3783 C C . PHE A 1 565 ? 124.879 159.074 198.751 1.00 97.19 556 PHE A C 1
ATOM 3784 O O . PHE A 1 565 ? 125.936 159.542 199.180 1.00 97.19 556 PHE A O 1
ATOM 3792 N N . ASN A 1 566 ? 123.817 159.830 198.437 1.00 92.76 557 ASN A N 1
ATOM 3793 C CA . ASN A 1 566 ? 123.745 161.296 198.522 1.00 92.76 557 ASN A CA 1
ATOM 3794 C C . ASN A 1 566 ? 124.820 161.951 197.647 1.00 92.76 557 ASN A C 1
ATOM 3795 O O . ASN A 1 566 ? 125.787 162.546 198.126 1.00 92.76 557 ASN A O 1
ATOM 3800 N N . ARG A 1 567 ? 124.625 161.787 196.338 1.00 89.20 558 ARG A N 1
ATOM 3801 C CA . ARG A 1 567 ? 125.585 162.241 195.344 1.00 89.20 558 ARG A CA 1
ATOM 3802 C C . ARG A 1 567 ? 125.707 163.764 195.331 1.00 89.20 558 ARG A C 1
ATOM 3803 O O . ARG A 1 567 ? 124.785 164.503 195.694 1.00 89.20 558 ARG A O 1
ATOM 3811 N N . SER A 1 568 ? 126.879 164.226 194.910 1.00 84.11 559 SER A N 1
ATOM 3812 C CA . SER A 1 568 ? 127.189 165.645 194.878 1.00 84.11 559 SER A CA 1
ATOM 3813 C C . SER A 1 568 ? 127.881 165.940 193.559 1.00 84.11 559 SER A C 1
ATOM 3814 O O . SER A 1 568 ? 128.726 165.174 193.093 1.00 84.11 559 SER A O 1
ATOM 3817 N N . LEU A 1 569 ? 127.511 167.054 192.955 1.00 81.47 560 LEU A N 1
ATOM 3818 C CA . LEU A 1 569 ? 128.048 167.449 191.665 1.00 81.47 560 LEU A CA 1
ATOM 3819 C C . LEU A 1 569 ? 129.141 168.489 191.866 1.00 81.47 560 LEU A C 1
ATOM 3820 O O . LEU A 1 569 ? 129.209 169.171 192.891 1.00 81.47 560 LEU A O 1
ATOM 3825 N N . LEU A 1 570 ? 130.009 168.600 190.868 1.00 77.84 561 LEU A N 1
ATOM 3826 C CA . LEU A 1 570 ? 131.078 169.586 190.868 1.00 77.84 561 LEU A CA 1
ATOM 3827 C C . LEU A 1 570 ? 131.237 170.092 189.446 1.00 77.84 561 LEU A C 1
ATOM 3828 O O . LEU A 1 570 ? 131.236 169.304 188.499 1.00 77.84 561 LEU A O 1
ATOM 3833 N N . LYS A 1 571 ? 131.376 171.403 189.300 1.00 76.84 562 LYS A N 1
ATOM 3834 C CA . LYS A 1 571 ? 131.463 171.973 187.965 1.00 76.84 562 LYS A CA 1
ATOM 3835 C C . LYS A 1 571 ? 132.439 173.146 188.000 1.00 76.84 562 LYS A C 1
ATOM 3836 O O . LYS A 1 571 ? 133.193 173.311 188.966 1.00 76.84 562 LYS A O 1
ATOM 3842 N N . GLU A 1 572 ? 132.421 173.953 186.941 1.00 75.30 563 GLU A N 1
ATOM 3843 C CA . GLU A 1 572 ? 133.442 174.962 186.685 1.00 75.30 563 GLU A CA 1
ATOM 3844 C C . GLU A 1 572 ? 133.436 176.059 187.739 1.00 75.30 563 GLU A C 1
ATOM 3845 O O . GLU A 1 572 ? 132.537 176.905 187.768 1.00 75.30 563 GLU A O 1
ATOM 3851 N N . GLY A 1 573 ? 134.457 176.057 188.597 1.00 78.48 564 GLY A N 1
ATOM 3852 C CA . GLY A 1 573 ? 134.661 177.087 189.593 1.00 78.48 564 GLY A CA 1
ATOM 3853 C C . GLY A 1 573 ? 134.713 176.562 191.009 1.00 78.48 564 GLY A C 1
ATOM 3854 O O . GLY A 1 573 ? 135.370 177.169 191.860 1.00 78.48 564 GLY A O 1
ATOM 3855 N N . GLU A 1 574 ? 134.037 175.451 191.278 1.00 78.50 565 GLU A N 1
ATOM 3856 C CA . GLU A 1 574 ? 134.042 174.853 192.599 1.00 78.50 565 GLU A CA 1
ATOM 3857 C C . GLU A 1 574 ? 135.371 174.146 192.834 1.00 78.50 565 GLU A C 1
ATOM 3858 O O . GLU A 1 574 ? 136.189 173.992 191.928 1.00 78.50 565 GLU A O 1
ATOM 3864 N N . PHE A 1 575 ? 135.602 173.720 194.063 1.00 79.95 566 PHE A N 1
ATOM 3865 C CA . PHE A 1 575 ? 136.848 173.032 194.359 1.00 79.95 566 PHE A CA 1
ATOM 3866 C C . PHE A 1 575 ? 136.550 171.702 195.036 1.00 79.95 566 PHE A C 1
ATOM 3867 O O . PHE A 1 575 ? 135.397 171.355 195.298 1.00 79.95 566 PHE A O 1
ATOM 3875 N N . CYS A 1 576 ? 137.615 170.952 195.308 1.00 80.51 567 CYS A N 1
ATOM 3876 C CA . CYS A 1 576 ? 137.517 169.621 195.886 1.00 80.51 567 CYS A CA 1
ATOM 3877 C C . CYS A 1 576 ? 138.810 169.285 196.610 1.00 80.51 567 CYS A C 1
ATOM 3878 O O . CYS A 1 576 ? 139.889 169.368 196.022 1.00 80.51 567 CYS A O 1
ATOM 3881 N N . GLY A 1 577 ? 138.727 168.901 197.875 1.00 84.05 568 GLY A N 1
ATOM 3882 C CA . GLY A 1 577 ? 139.937 168.581 198.601 1.00 84.05 568 GLY A CA 1
ATOM 3883 C C . GLY A 1 577 ? 140.089 169.330 199.904 1.00 84.05 568 GLY A C 1
ATOM 3884 O O . GLY A 1 577 ? 141.201 169.480 200.414 1.00 84.05 568 GLY A O 1
ATOM 3885 N N . GLU A 1 578 ? 138.969 169.767 200.475 1.00 89.32 569 GLU A N 1
ATOM 3886 C CA . GLU A 1 578 ? 138.959 170.493 201.737 1.00 89.32 569 GLU A CA 1
ATOM 3887 C C . GLU A 1 578 ? 139.342 169.621 202.930 1.00 89.32 569 GLU A C 1
ATOM 3888 O O . GLU A 1 578 ? 139.600 170.164 204.008 1.00 89.32 569 GLU A O 1
ATOM 3894 N N . GLU A 1 579 ? 139.380 168.296 202.768 1.00 92.08 570 GLU A N 1
ATOM 3895 C CA . GLU A 1 579 ? 139.915 167.423 203.805 1.00 92.08 570 GLU A CA 1
ATOM 3896 C C . GLU A 1 579 ? 141.417 167.608 203.975 1.00 92.08 570 GLU A C 1
ATOM 3897 O O . GLU A 1 579 ? 141.951 167.341 205.056 1.00 92.08 570 GLU A O 1
ATOM 3903 N N . LEU A 1 580 ? 142.109 168.062 202.928 1.00 92.50 571 LEU A N 1
ATOM 3904 C CA . LEU A 1 580 ? 143.544 168.296 203.019 1.00 92.50 571 LEU A CA 1
ATOM 3905 C C . LEU A 1 580 ? 143.849 169.603 203.732 1.00 92.50 571 LEU A C 1
ATOM 3906 O O . LEU A 1 580 ? 144.895 169.727 204.383 1.00 92.50 571 LEU A O 1
ATOM 3911 N N . LEU A 1 581 ? 142.937 170.572 203.641 1.00 96.69 572 LEU A N 1
ATOM 3912 C CA . LEU A 1 581 ? 143.197 171.911 204.158 1.00 96.69 572 LEU A CA 1
ATOM 3913 C C . LEU A 1 581 ? 143.170 171.941 205.677 1.00 96.69 572 LEU A C 1
ATOM 3914 O O . LEU A 1 581 ? 144.152 172.342 206.319 1.00 96.69 572 LEU A O 1
ATOM 3919 N N . THR A 1 582 ? 142.037 171.545 206.264 1.00 101.36 573 THR A N 1
ATOM 3920 C CA . THR A 1 582 ? 141.856 171.512 207.707 1.00 101.36 573 THR A CA 1
ATOM 3921 C C . THR A 1 582 ? 142.845 170.576 208.388 1.00 101.36 573 THR A C 1
ATOM 3922 O O . THR A 1 582 ? 143.311 170.888 209.490 1.00 101.36 573 THR A O 1
ATOM 3926 N N . TRP A 1 583 ? 143.209 169.468 207.736 1.00 102.62 574 TRP A N 1
ATOM 3927 C CA . TRP A 1 583 ? 144.318 168.639 208.185 1.00 102.62 574 TRP A CA 1
ATOM 3928 C C . TRP A 1 583 ? 145.638 169.393 208.232 1.00 102.62 574 TRP A C 1
ATOM 3929 O O . TRP A 1 583 ? 146.381 169.248 209.208 1.00 102.62 574 TRP A O 1
ATOM 3940 N N . ALA A 1 584 ? 145.952 170.184 207.209 1.00 102.68 575 ALA A N 1
ATOM 3941 C CA . ALA A 1 584 ? 147.261 170.813 207.119 1.00 102.68 575 ALA A CA 1
ATOM 3942 C C . ALA A 1 584 ? 147.433 172.027 208.012 1.00 102.68 575 ALA A C 1
ATOM 3943 O O . ALA A 1 584 ? 148.545 172.244 208.506 1.00 102.68 575 ALA A O 1
ATOM 3945 N N . LEU A 1 585 ? 146.389 172.825 208.239 1.00 104.35 576 LEU A N 1
ATOM 3946 C CA . LEU A 1 585 ? 146.517 173.969 209.138 1.00 104.35 576 LEU A CA 1
ATOM 3947 C C . LEU A 1 585 ? 146.431 173.536 210.600 1.00 104.35 576 LEU A C 1
ATOM 3948 O O . LEU A 1 585 ? 146.882 174.255 211.499 1.00 104.35 576 LEU A O 1
ATOM 3953 N N . ASP A 1 586 ? 145.838 172.364 210.859 1.00 109.06 577 ASP A N 1
ATOM 3954 C CA . ASP A 1 586 ? 145.877 171.888 212.240 1.00 109.06 577 ASP A CA 1
ATOM 3955 C C . ASP A 1 586 ? 147.263 171.349 212.579 1.00 109.06 577 ASP A C 1
ATOM 3956 O O . ASP A 1 586 ? 147.816 170.540 211.828 1.00 109.06 577 ASP A O 1
ATOM 3961 N N . PRO A 1 587 ? 147.845 171.790 213.697 1.00 112.69 578 PRO A N 1
ATOM 3962 C CA . PRO A 1 587 ? 149.144 171.248 214.108 1.00 112.69 578 PRO A CA 1
ATOM 3963 C C . PRO A 1 587 ? 149.010 169.951 214.887 1.00 112.69 578 PRO A C 1
ATOM 3964 O O . PRO A 1 587 ? 150.019 169.332 215.238 1.00 112.69 578 PRO A O 1
ATOM 3968 N N . LYS A 1 588 ? 147.781 169.519 215.160 1.00 113.45 579 LYS A N 1
ATOM 3969 C CA . LYS A 1 588 ? 147.576 168.266 215.888 1.00 113.45 579 LYS A CA 1
ATOM 3970 C C . LYS A 1 588 ? 147.428 167.096 214.917 1.00 113.45 579 LYS A C 1
ATOM 3971 O O . LYS A 1 588 ? 146.542 166.256 215.061 1.00 113.45 579 LYS A O 1
ATOM 3977 N N . SER A 1 589 ? 148.306 167.026 213.923 1.00 111.87 580 SER A N 1
ATOM 3978 C CA . SER A 1 589 ? 148.261 165.954 212.935 1.00 111.87 580 SER A CA 1
ATOM 3979 C C . SER A 1 589 ? 149.617 165.320 212.667 1.00 111.87 580 SER A C 1
ATOM 3980 O O . SER A 1 589 ? 149.694 164.104 212.480 1.00 111.87 580 SER A O 1
ATOM 3983 N N . GLY A 1 590 ? 150.687 166.110 212.652 1.00 112.21 581 GLY A N 1
ATOM 3984 C CA . GLY A 1 590 ? 151.967 165.635 212.168 1.00 112.21 581 GLY A CA 1
ATOM 3985 C C . GLY A 1 590 ? 151.927 165.456 210.661 1.00 112.21 581 GLY A C 1
ATOM 3986 O O . GLY A 1 590 ? 151.097 166.024 209.954 1.00 112.21 581 GLY A O 1
ATOM 3987 N N . VAL A 1 591 ? 152.849 164.639 210.164 1.00 110.97 582 VAL A N 1
ATOM 3988 C CA . VAL A 1 591 ? 152.830 164.240 208.748 1.00 110.97 582 VAL A CA 1
ATOM 3989 C C . VAL A 1 591 ? 151.949 162.998 208.686 1.00 110.97 582 VAL A C 1
ATOM 3990 O O . VAL A 1 591 ? 152.401 161.853 208.769 1.00 110.97 582 VAL A O 1
ATOM 3994 N N . ASN A 1 592 ? 150.645 163.235 208.566 1.00 106.94 583 ASN A N 1
ATOM 3995 C CA . ASN A 1 592 ? 149.656 162.160 208.526 1.00 106.94 583 ASN A CA 1
ATOM 3996 C C . ASN A 1 592 ? 148.612 162.495 207.477 1.00 106.94 583 ASN A C 1
ATOM 3997 O O . ASN A 1 592 ? 147.633 163.174 207.796 1.00 106.94 583 ASN A O 1
ATOM 4002 N N . LEU A 1 593 ? 148.793 161.986 206.257 1.00 99.85 584 LEU A N 1
ATOM 4003 C CA . LEU A 1 593 ? 147.864 162.278 205.178 1.00 99.85 584 LEU A CA 1
ATOM 4004 C C . LEU A 1 593 ? 146.503 161.644 205.455 1.00 99.85 584 LEU A C 1
ATOM 4005 O O . LEU A 1 593 ? 146.393 160.424 205.592 1.00 99.85 584 LEU A O 1
ATOM 4010 N N . PRO A 1 594 ? 145.456 162.459 205.551 1.00 97.65 585 PRO A N 1
ATOM 4011 C CA . PRO A 1 594 ? 144.155 161.948 205.984 1.00 97.65 585 PRO A CA 1
ATOM 4012 C C . PRO A 1 594 ? 143.482 161.149 204.883 1.00 97.65 585 PRO A C 1
ATOM 4013 O O . PRO A 1 594 ? 143.747 161.316 203.694 1.00 97.65 585 PRO A O 1
ATOM 4017 N N . SER A 1 595 ? 142.589 160.268 205.307 1.00 91.10 586 SER A N 1
ATOM 4018 C CA . SER A 1 595 ? 141.866 159.393 204.404 1.00 91.10 586 SER A CA 1
ATOM 4019 C C . SER A 1 595 ? 140.799 160.183 203.663 1.00 91.10 586 SER A C 1
ATOM 4020 O O . SER A 1 595 ? 140.367 161.250 204.108 1.00 91.10 586 SER A O 1
ATOM 4023 N N . SER A 1 596 ? 140.386 159.650 202.524 1.00 88.59 587 SER A N 1
ATOM 4024 C CA . SER A 1 596 ? 139.344 160.270 201.729 1.00 88.59 587 SER A CA 1
ATOM 4025 C C . SER A 1 596 ? 137.973 159.855 202.238 1.00 88.59 587 SER A C 1
ATOM 4026 O O . SER A 1 596 ? 137.796 158.789 202.827 1.00 88.59 587 SER A O 1
ATOM 4029 N N . THR A 1 597 ? 136.996 160.726 202.014 1.00 88.45 588 THR A N 1
ATOM 4030 C CA . THR A 1 597 ? 135.612 160.440 202.364 1.00 88.45 588 THR A CA 1
ATOM 4031 C C . THR A 1 597 ? 134.695 160.315 201.163 1.00 88.45 588 THR A C 1
ATOM 4032 O O . THR A 1 597 ? 133.555 159.878 201.319 1.00 88.45 588 THR A O 1
ATOM 4036 N N . ARG A 1 598 ? 135.156 160.693 199.979 1.00 85.90 589 ARG A N 1
ATOM 4037 C CA . ARG A 1 598 ? 134.304 160.708 198.806 1.00 85.90 589 ARG A CA 1
ATOM 4038 C C . ARG A 1 598 ? 134.952 159.960 197.645 1.00 85.90 589 ARG A C 1
ATOM 4039 O O . ARG A 1 598 ? 136.169 159.778 197.597 1.00 85.90 589 ARG A O 1
ATOM 4047 N N . THR A 1 599 ? 134.110 159.507 196.715 1.00 81.70 590 THR A N 1
ATOM 4048 C CA . THR A 1 599 ? 134.547 158.934 195.448 1.00 81.70 590 THR A CA 1
ATOM 4049 C C . THR A 1 599 ? 134.208 159.919 194.341 1.00 81.70 590 THR A C 1
ATOM 4050 O O . THR A 1 599 ? 133.030 160.139 194.040 1.00 81.70 590 THR A O 1
ATOM 4054 N N . VAL A 1 600 ? 135.239 160.468 193.704 1.00 71.48 591 VAL A N 1
ATOM 4055 C CA . VAL A 1 600 ? 135.112 161.625 192.830 1.00 71.48 591 VAL A CA 1
ATOM 4056 C C . VAL A 1 600 ? 135.466 161.193 191.418 1.00 71.48 591 VAL A C 1
ATOM 4057 O O . VAL A 1 600 ? 136.637 160.945 191.118 1.00 71.48 591 VAL A O 1
ATOM 4061 N N . LYS A 1 601 ? 134.463 161.117 190.556 1.00 65.77 592 LYS A N 1
ATOM 4062 C CA . LYS A 1 601 ? 134.632 160.653 189.192 1.00 65.77 592 LYS A CA 1
ATOM 4063 C C . LYS A 1 601 ? 134.485 161.812 188.222 1.00 65.77 592 LYS A C 1
ATOM 4064 O O . LYS A 1 601 ? 133.528 162.582 188.294 1.00 65.77 592 LYS A O 1
ATOM 4070 N N . ALA A 1 602 ? 135.435 161.927 187.306 1.00 61.21 593 ALA A N 1
ATOM 4071 C CA . ALA A 1 602 ? 135.386 162.939 186.266 1.00 61.21 593 ALA A CA 1
ATOM 4072 C C . ALA A 1 602 ? 134.283 162.600 185.278 1.00 61.21 593 ALA A C 1
ATOM 4073 O O . ALA A 1 602 ? 134.376 161.613 184.546 1.00 61.21 593 ALA A O 1
ATOM 4075 N N . LEU A 1 603 ? 133.235 163.416 185.258 1.00 63.62 594 LEU A N 1
ATOM 4076 C CA . LEU A 1 603 ? 132.130 163.187 184.341 1.00 63.62 594 LEU A CA 1
ATOM 4077 C C . LEU A 1 603 ? 132.439 163.610 182.919 1.00 63.62 594 LEU A C 1
ATOM 4078 O O . LEU A 1 603 ? 131.819 163.102 181.983 1.00 63.62 594 LEU A O 1
ATOM 4083 N N . THR A 1 604 ? 133.372 164.533 182.742 1.00 59.07 595 THR A N 1
ATOM 4084 C CA . THR A 1 604 ? 133.767 165.054 181.447 1.00 59.07 595 THR A CA 1
ATOM 4085 C C . THR A 1 604 ? 135.292 165.086 181.470 1.00 59.07 595 THR A C 1
ATOM 4086 O O . THR A 1 604 ? 135.915 164.574 182.401 1.00 59.07 595 THR A O 1
ATOM 4090 N N . GLU A 1 605 ? 135.911 165.670 180.455 1.00 51.45 596 GLU A N 1
ATOM 4091 C CA . GLU A 1 605 ? 137.324 165.996 180.534 1.00 51.45 596 GLU A CA 1
ATOM 4092 C C . GLU A 1 605 ? 137.487 167.231 181.406 1.00 51.45 596 GLU A C 1
ATOM 4093 O O . GLU A 1 605 ? 136.844 168.255 181.165 1.00 51.45 596 GLU A O 1
ATOM 4099 N N . VAL A 1 606 ? 138.327 167.130 182.421 1.00 49.76 597 VAL A N 1
ATOM 4100 C CA . VAL A 1 606 ? 138.447 168.135 183.466 1.00 49.76 597 VAL A CA 1
ATOM 4101 C C . VAL A 1 606 ? 139.818 168.788 183.383 1.00 49.76 597 VAL A C 1
ATOM 4102 O O . VAL A 1 606 ? 140.826 168.108 183.186 1.00 49.76 597 VAL A O 1
ATOM 4106 N N . GLU A 1 607 ? 139.852 170.114 183.486 1.00 53.76 598 GLU A N 1
ATOM 4107 C CA . GLU A 1 607 ? 141.046 170.850 183.863 1.00 53.76 598 GLU A CA 1
ATOM 4108 C C . GLU A 1 607 ? 140.899 171.286 185.309 1.00 53.76 598 GLU A C 1
ATOM 4109 O O . GLU A 1 607 ? 139.794 171.546 185.776 1.00 53.76 598 GLU A O 1
ATOM 4115 N N . ALA A 1 608 ? 142.013 171.385 186.016 1.00 55.71 599 ALA A N 1
ATOM 4116 C CA . ALA A 1 608 ? 141.985 171.879 187.379 1.00 55.71 599 ALA A CA 1
ATOM 4117 C C . ALA A 1 608 ? 143.310 172.562 187.677 1.00 55.71 599 ALA A C 1
ATOM 4118 O O . ALA A 1 608 ? 144.211 172.597 186.842 1.00 55.71 599 ALA A O 1
ATOM 4120 N N . PHE A 1 609 ? 143.410 173.139 188.868 1.00 59.77 600 PHE A N 1
ATOM 4121 C CA . PHE A 1 609 ? 144.672 173.610 189.416 1.00 59.77 600 PHE A CA 1
ATOM 4122 C C . PHE A 1 609 ? 144.904 172.864 190.715 1.00 59.77 600 PHE A C 1
ATOM 4123 O O . PHE A 1 609 ? 144.044 172.865 191.594 1.00 59.77 600 PHE A O 1
ATOM 4131 N N . ALA A 1 610 ? 146.053 172.215 190.831 1.00 65.75 601 ALA A N 1
ATOM 4132 C CA . ALA A 1 610 ? 146.323 171.305 191.931 1.00 65.75 601 ALA A CA 1
ATOM 4133 C C . ALA A 1 610 ? 147.260 171.937 192.943 1.00 65.75 601 ALA A C 1
ATOM 4134 O O . ALA A 1 610 ? 148.281 172.522 192.580 1.00 65.75 601 ALA A O 1
ATOM 4136 N N . LEU A 1 611 ? 146.919 171.791 194.217 1.00 76.87 602 LEU A N 1
ATOM 4137 C CA . LEU A 1 611 ? 147.778 172.204 195.322 1.00 76.87 602 LEU A CA 1
ATOM 4138 C C . LEU A 1 611 ? 148.085 170.950 196.130 1.00 76.87 602 LEU A C 1
ATOM 4139 O O . LEU A 1 611 ? 147.229 170.463 196.872 1.00 76.87 602 LEU A O 1
ATOM 4144 N N . THR A 1 612 ? 149.300 170.428 195.996 1.00 84.79 603 THR A N 1
ATOM 4145 C CA . THR A 1 612 ? 149.644 169.172 196.647 1.00 84.79 603 THR A CA 1
ATOM 4146 C C . THR A 1 612 ? 149.850 169.358 198.146 1.00 84.79 603 THR A C 1
ATOM 4147 O O . THR A 1 612 ? 149.735 170.461 198.683 1.00 84.79 603 THR A O 1
ATOM 4151 N N . SER A 1 613 ? 150.145 168.245 198.824 1.00 90.40 604 SER A N 1
ATOM 4152 C CA . SER A 1 613 ? 150.228 168.253 200.280 1.00 90.40 604 SER A CA 1
ATOM 4153 C C . SER A 1 613 ? 151.453 169.010 200.767 1.00 90.40 604 SER A C 1
ATOM 4154 O O . SER A 1 613 ? 151.327 169.945 201.562 1.00 90.40 604 SER A O 1
ATOM 4157 N N . GLU A 1 614 ? 152.642 168.649 200.276 1.00 92.84 605 GLU A N 1
ATOM 4158 C CA . GLU A 1 614 ? 153.865 169.316 200.715 1.00 92.84 605 GLU A CA 1
ATOM 4159 C C . GLU A 1 614 ? 153.961 170.766 200.257 1.00 92.84 605 GLU A C 1
ATOM 4160 O O . GLU A 1 614 ? 154.728 171.531 200.849 1.00 92.84 605 GLU A O 1
ATOM 4166 N N . GLU A 1 615 ? 153.195 171.173 199.248 1.00 88.44 606 GLU A N 1
ATOM 4167 C CA . GLU A 1 615 ? 153.066 172.587 198.938 1.00 88.44 606 GLU A CA 1
ATOM 4168 C C . GLU A 1 615 ? 151.984 173.268 199.759 1.00 88.44 606 GLU A C 1
ATOM 4169 O O . GLU A 1 615 ? 151.867 174.494 199.708 1.00 88.44 606 GLU A O 1
ATOM 4175 N N . LEU A 1 616 ? 151.160 172.504 200.472 1.00 92.76 607 LEU A N 1
ATOM 4176 C CA . LEU A 1 616 ? 150.188 173.082 201.385 1.00 92.76 607 LEU A CA 1
ATOM 4177 C C . LEU A 1 616 ? 150.730 173.204 202.805 1.00 92.76 607 LEU A C 1
ATOM 4178 O O . LEU A 1 616 ? 150.286 174.086 203.547 1.00 92.76 607 LEU A O 1
ATOM 4183 N N . LYS A 1 617 ? 151.690 172.358 203.194 1.00 97.67 608 LYS A N 1
ATOM 4184 C CA . LYS A 1 617 ? 152.338 172.527 204.493 1.00 97.67 608 LYS A CA 1
ATOM 4185 C C . LYS A 1 617 ? 153.182 173.794 204.534 1.00 97.67 608 LYS A C 1
ATOM 4186 O O . LYS A 1 617 ? 153.315 174.421 205.590 1.00 97.67 608 LYS A O 1
ATOM 4192 N N . PHE A 1 618 ? 153.771 174.179 203.398 1.00 96.58 609 PHE A N 1
ATOM 4193 C CA . PHE A 1 618 ? 154.600 175.380 203.369 1.00 96.58 609 PHE A CA 1
ATOM 4194 C C . PHE A 1 618 ? 153.769 176.641 203.540 1.00 96.58 609 PHE A C 1
ATOM 4195 O O . PHE A 1 618 ? 154.251 177.623 204.110 1.00 96.58 609 PHE A O 1
ATOM 4203 N N . VAL A 1 619 ? 152.529 176.636 203.057 1.00 94.51 610 VAL A N 1
ATOM 4204 C CA . VAL A 1 619 ? 151.662 177.792 203.240 1.00 94.51 610 VAL A CA 1
ATOM 4205 C C . VAL A 1 619 ? 150.862 177.670 204.531 1.00 94.51 610 VAL A C 1
ATOM 4206 O O . VAL A 1 619 ? 150.268 178.647 205.000 1.00 94.51 610 VAL A O 1
ATOM 4210 N N . ALA A 1 620 ? 150.826 176.476 205.129 1.00 96.96 611 ALA A N 1
ATOM 4211 C CA . ALA A 1 620 ? 150.207 176.348 206.444 1.00 96.96 611 ALA A CA 1
ATOM 4212 C C . ALA A 1 620 ? 151.187 176.642 207.569 1.00 96.96 611 ALA A C 1
ATOM 4213 O O . ALA A 1 620 ? 150.757 176.943 208.686 1.00 96.96 611 ALA A O 1
ATOM 4215 N N . SER A 1 621 ? 152.489 176.572 207.299 1.00 97.02 612 SER A N 1
ATOM 4216 C CA . SER A 1 621 ? 153.514 176.893 208.280 1.00 97.02 612 SER A CA 1
ATOM 4217 C C . SER A 1 621 ? 153.880 178.368 208.280 1.00 97.02 612 SER A C 1
ATOM 4218 O O . SER A 1 621 ? 154.948 178.733 208.786 1.00 97.02 612 SER A O 1
ATOM 4221 N N . GLN A 1 622 ? 153.028 179.221 207.711 1.00 97.97 613 GLN A N 1
ATOM 4222 C CA . GLN A 1 622 ? 153.213 180.662 207.773 1.00 97.97 613 GLN A CA 1
ATOM 4223 C C . GLN A 1 622 ? 152.355 181.296 208.858 1.00 97.97 613 GLN A C 1
ATOM 4224 O O . GLN A 1 622 ? 151.834 182.399 208.665 1.00 97.97 613 GLN A O 1
ATOM 4230 N N . PHE A 1 623 ? 152.186 180.612 209.984 1.00 97.99 614 PHE A N 1
ATOM 4231 C CA . PHE A 1 623 ? 151.448 181.146 211.120 1.00 97.99 614 PHE A CA 1
ATOM 4232 C C . PHE A 1 623 ? 152.245 180.948 212.406 1.00 97.99 614 PHE A C 1
ATOM 4233 O O . PHE A 1 623 ? 152.087 179.939 213.093 1.00 97.99 614 PHE A O 1
ATOM 4241 N N . LYS B 1 95 ? 151.797 117.106 168.759 1.00 122.89 86 LYS C N 1
ATOM 4242 C CA . LYS B 1 95 ? 151.830 117.848 167.507 1.00 122.89 86 LYS C CA 1
ATOM 4243 C C . LYS B 1 95 ? 153.037 118.791 167.508 1.00 122.89 86 LYS C C 1
ATOM 4244 O O . LYS B 1 95 ? 153.506 119.223 166.449 1.00 122.89 86 LYS C O 1
ATOM 4250 N N . LYS B 1 96 ? 153.534 119.071 168.717 1.00 124.51 87 LYS C N 1
ATOM 4251 C CA . LYS B 1 96 ? 154.689 119.931 168.992 1.00 124.51 87 LYS C CA 1
ATOM 4252 C C . LYS B 1 96 ? 154.503 121.342 168.427 1.00 124.51 87 LYS C C 1
ATOM 4253 O O . LYS B 1 96 ? 155.198 121.746 167.491 1.00 124.51 87 LYS C O 1
ATOM 4259 N N . ILE B 1 97 ? 153.518 122.078 168.940 1.00 123.25 88 ILE C N 1
ATOM 4260 C CA . ILE B 1 97 ? 153.305 123.472 168.566 1.00 123.25 88 ILE C CA 1
ATOM 4261 C C . ILE B 1 97 ? 154.455 124.312 169.113 1.00 123.25 88 ILE C C 1
ATOM 4262 O O . ILE B 1 97 ? 154.746 124.280 170.313 1.00 123.25 88 ILE C O 1
ATOM 4267 N N . PHE B 1 98 ? 155.113 125.063 168.229 1.00 123.86 89 PHE C N 1
ATOM 4268 C CA . PHE B 1 98 ? 156.391 125.707 168.502 1.00 123.86 89 PHE C CA 1
ATOM 4269 C C . PHE B 1 98 ? 156.214 126.886 169.459 1.00 123.86 89 PHE C C 1
ATOM 4270 O O . PHE B 1 98 ? 155.157 127.517 169.519 1.00 123.86 89 PHE C O 1
ATOM 4278 N N . ASP B 1 99 ? 157.279 127.188 170.205 1.00 123.22 90 ASP C N 1
ATOM 4279 C CA . ASP B 1 99 ? 157.378 128.395 171.020 1.00 123.22 90 ASP C CA 1
ATOM 4280 C C . ASP B 1 99 ? 158.064 129.505 170.224 1.00 123.22 90 ASP C C 1
ATOM 4281 O O . ASP B 1 99 ? 159.016 129.233 169.487 1.00 123.22 90 ASP C O 1
ATOM 4286 N N . PRO B 1 100 ? 157.597 130.759 170.354 1.00 123.42 91 PRO C N 1
ATOM 4287 C CA . PRO B 1 100 ? 157.954 131.790 169.359 1.00 123.42 91 PRO C CA 1
ATOM 4288 C C . PRO B 1 100 ? 159.407 132.241 169.363 1.00 123.42 91 PRO C C 1
ATOM 4289 O O . PRO B 1 100 ? 159.852 132.810 168.358 1.00 123.42 91 PRO C O 1
ATOM 4293 N N . GLN B 1 101 ? 160.158 132.016 170.437 1.00 123.04 92 GLN C N 1
ATOM 4294 C CA . GLN B 1 101 ? 161.577 132.363 170.458 1.00 123.04 92 GLN C CA 1
ATOM 4295 C C . GLN B 1 101 ? 162.467 131.131 170.376 1.00 123.04 92 GLN C C 1
ATOM 4296 O O . GLN B 1 101 ? 163.552 131.100 170.963 1.00 123.04 92 GLN C O 1
ATOM 4302 N N . ASP B 1 102 ? 162.035 130.105 169.650 1.00 122.02 93 ASP C N 1
ATOM 4303 C CA . ASP B 1 102 ? 162.891 128.977 169.322 1.00 122.02 93 ASP C CA 1
ATOM 4304 C C . ASP B 1 102 ? 163.950 129.430 168.327 1.00 122.02 93 ASP C C 1
ATOM 4305 O O . ASP B 1 102 ? 163.737 130.367 167.554 1.00 122.02 93 ASP C O 1
ATOM 4310 N N . LYS B 1 103 ? 165.106 128.764 168.361 1.00 119.38 94 LYS C N 1
ATOM 4311 C CA . LYS B 1 103 ? 166.169 129.125 167.433 1.00 119.38 94 LYS C CA 1
ATOM 4312 C C . LYS B 1 103 ? 165.904 128.541 166.051 1.00 119.38 94 LYS C C 1
ATOM 4313 O O . LYS B 1 103 ? 166.437 129.049 165.056 1.00 119.38 94 LYS C O 1
ATOM 4319 N N . PHE B 1 104 ? 165.065 127.506 165.962 1.00 117.97 95 PHE C N 1
ATOM 4320 C CA . PHE B 1 104 ? 164.629 127.025 164.657 1.00 117.97 95 PHE C CA 1
ATOM 4321 C C . PHE B 1 104 ? 163.698 128.025 163.981 1.00 117.97 95 PHE C C 1
ATOM 4322 O O . PHE B 1 104 ? 163.719 128.157 162.753 1.00 117.97 95 PHE C O 1
ATOM 4330 N N . LEU B 1 105 ? 162.884 128.745 164.754 1.00 117.85 96 LEU C N 1
ATOM 4331 C CA . LEU B 1 105 ? 162.142 129.890 164.222 1.00 117.85 96 LEU C CA 1
ATOM 4332 C C . LEU B 1 105 ? 162.924 131.182 164.443 1.00 117.85 96 LEU C C 1
ATOM 4333 O O . LEU B 1 105 ? 162.405 132.204 164.893 1.00 117.85 96 LEU C O 1
ATOM 4338 N N . LEU B 1 106 ? 164.205 131.105 164.100 1.00 115.10 97 LEU C N 1
ATOM 4339 C CA . LEU B 1 106 ? 165.074 132.258 163.954 1.00 115.10 97 LEU C CA 1
ATOM 4340 C C . LEU B 1 106 ? 165.858 132.180 162.659 1.00 115.10 97 LEU C C 1
ATOM 4341 O O . LEU B 1 106 ? 166.167 133.226 162.085 1.00 115.10 97 LEU C O 1
ATOM 4346 N N . TYR B 1 107 ? 166.143 130.974 162.157 1.00 113.19 98 TYR C N 1
ATOM 4347 C CA . TYR B 1 107 ? 166.670 130.761 160.818 1.00 113.19 98 TYR C CA 1
ATOM 4348 C C . TYR B 1 107 ? 165.572 130.546 159.789 1.00 113.19 98 TYR C C 1
ATOM 4349 O O . TYR B 1 107 ? 165.768 130.885 158.614 1.00 113.19 98 TYR C O 1
ATOM 4358 N N . CYS B 1 108 ? 164.410 130.035 160.208 1.00 111.42 99 CYS C N 1
ATOM 4359 C CA . CYS B 1 108 ? 163.209 129.983 159.384 1.00 111.42 99 CYS C CA 1
ATOM 4360 C C . CYS B 1 108 ? 162.445 131.304 159.429 1.00 111.42 99 CYS C C 1
ATOM 4361 O O . CYS B 1 108 ? 161.319 131.399 158.934 1.00 111.42 99 CYS C O 1
ATOM 4364 N N . ASN B 1 109 ? 163.032 132.309 160.066 1.00 109.46 100 ASN C N 1
ATOM 4365 C CA . ASN B 1 109 ? 162.733 133.694 159.737 1.00 109.46 100 ASN C CA 1
ATOM 4366 C C . ASN B 1 109 ? 163.980 134.487 159.373 1.00 109.46 100 ASN C C 1
ATOM 4367 O O . ASN B 1 109 ? 163.921 135.718 159.382 1.00 109.46 100 ASN C O 1
ATOM 4372 N N . LYS B 1 110 ? 165.105 133.831 159.068 1.00 106.06 101 LYS C N 1
ATOM 4373 C CA . LYS B 1 110 ? 166.294 134.469 158.516 1.00 106.06 101 LYS C CA 1
ATOM 4374 C C . LYS B 1 110 ? 166.462 134.218 157.026 1.00 106.06 101 LYS C C 1
ATOM 4375 O O . LYS B 1 110 ? 166.771 135.159 156.286 1.00 106.06 101 LYS C O 1
ATOM 4381 N N . LEU B 1 111 ? 166.262 132.983 156.569 1.00 101.67 102 LEU C N 1
ATOM 4382 C CA . LEU B 1 111 ? 166.228 132.641 155.152 1.00 101.67 102 LEU C CA 1
ATOM 4383 C C . LEU B 1 111 ? 164.802 132.713 154.634 1.00 101.67 102 LEU C C 1
ATOM 4384 O O . LEU B 1 111 ? 164.476 132.202 153.562 1.00 101.67 102 LEU C O 1
ATOM 4389 N N . PHE B 1 112 ? 163.933 133.341 155.415 1.00 97.45 103 PHE C N 1
ATOM 4390 C CA . PHE B 1 112 ? 162.560 133.626 155.053 1.00 97.45 103 PHE C CA 1
ATOM 4391 C C . PHE B 1 112 ? 162.339 135.053 154.589 1.00 97.45 103 PHE C C 1
ATOM 4392 O O . PHE B 1 112 ? 161.711 135.252 153.543 1.00 97.45 103 PHE C O 1
ATOM 4400 N N . VAL B 1 113 ? 162.828 136.046 155.330 1.00 91.90 104 VAL C N 1
ATOM 4401 C CA . VAL B 1 113 ? 162.768 137.425 154.866 1.00 91.90 104 VAL C CA 1
ATOM 4402 C C . VAL B 1 113 ? 163.685 137.631 153.662 1.00 91.90 104 VAL C C 1
ATOM 4403 O O . VAL B 1 113 ? 163.432 138.530 152.848 1.00 91.90 104 VAL C O 1
ATOM 4407 N N . ALA B 1 114 ? 164.707 136.787 153.490 1.00 87.66 105 ALA C N 1
ATOM 4408 C CA . ALA B 1 114 ? 165.489 136.794 152.260 1.00 87.66 105 ALA C CA 1
ATOM 4409 C C . ALA B 1 114 ? 164.653 136.296 151.088 1.00 87.66 105 ALA C C 1
ATOM 4410 O O . ALA B 1 114 ? 164.814 136.760 149.955 1.00 87.66 105 ALA C O 1
ATOM 4412 N N . SER B 1 115 ? 163.749 135.350 151.346 1.00 85.88 106 SER C N 1
ATOM 4413 C CA . SER B 1 115 ? 162.834 134.910 150.303 1.00 85.88 106 SER C CA 1
ATOM 4414 C C . SER B 1 115 ? 161.793 135.975 149.997 1.00 85.88 106 SER C C 1
ATOM 4415 O O . SER B 1 115 ? 161.388 136.130 148.843 1.00 85.88 106 SER C O 1
ATOM 4418 N N . CYS B 1 116 ? 161.347 136.714 151.010 1.00 83.69 107 CYS C N 1
ATOM 4419 C CA . CYS B 1 116 ? 160.440 137.828 150.760 1.00 83.69 107 CYS C CA 1
ATOM 4420 C C . CYS B 1 116 ? 161.118 138.984 150.038 1.00 83.69 107 CYS C C 1
ATOM 4421 O O . CYS B 1 116 ? 160.442 139.735 149.331 1.00 83.69 107 CYS C O 1
ATOM 4424 N N . ILE B 1 117 ? 162.430 139.146 150.209 1.00 78.01 108 ILE C N 1
ATOM 4425 C CA . ILE B 1 117 ? 163.171 140.157 149.465 1.00 78.01 108 ILE C CA 1
ATOM 4426 C C . ILE B 1 117 ? 163.409 139.705 148.030 1.00 78.01 108 ILE C C 1
ATOM 4427 O O . ILE B 1 117 ? 163.215 140.479 147.091 1.00 78.01 108 ILE C O 1
ATOM 4432 N N . LEU B 1 118 ? 163.792 138.451 147.825 1.00 72.44 109 LEU C N 1
ATOM 4433 C CA . LEU B 1 118 ? 164.113 137.992 146.484 1.00 72.44 109 LEU C CA 1
ATOM 4434 C C . LEU B 1 118 ? 162.863 137.714 145.652 1.00 72.44 109 LEU C C 1
ATOM 4435 O O . LEU B 1 118 ? 162.971 137.557 144.435 1.00 72.44 109 LEU C O 1
ATOM 4440 N N . SER B 1 119 ? 161.680 137.688 146.264 1.00 70.20 110 SER C N 1
ATOM 4441 C CA . SER B 1 119 ? 160.441 137.475 145.527 1.00 70.20 110 SER C CA 1
ATOM 4442 C C . SER B 1 119 ? 159.948 138.716 144.794 1.00 70.20 110 SER C C 1
ATOM 4443 O O . SER B 1 119 ? 159.292 138.584 143.756 1.00 70.20 110 SER C O 1
ATOM 4446 N N . VAL B 1 120 ? 160.243 139.919 145.296 1.00 64.03 111 VAL C N 1
ATOM 4447 C CA . VAL B 1 120 ? 159.844 141.131 144.596 1.00 64.03 111 VAL C CA 1
ATOM 4448 C C . VAL B 1 120 ? 160.855 141.546 143.539 1.00 64.03 111 VAL C C 1
ATOM 4449 O O . VAL B 1 120 ? 160.653 142.564 142.867 1.00 64.03 111 VAL C O 1
ATOM 4453 N N . PHE B 1 121 ? 161.938 140.794 143.374 1.00 55.46 112 PHE C N 1
ATOM 4454 C CA . PHE B 1 121 ? 162.847 140.974 142.255 1.00 55.46 112 PHE C CA 1
ATOM 4455 C C . PHE B 1 121 ? 162.536 140.046 141.091 1.00 55.46 112 PHE C C 1
ATOM 4456 O O . PHE B 1 121 ? 163.035 140.273 139.986 1.00 55.46 112 PHE C O 1
ATOM 4464 N N . VAL B 1 122 ? 161.723 139.018 141.311 1.00 57.29 113 VAL C N 1
ATOM 4465 C CA . VAL B 1 122 ? 161.448 138.024 140.280 1.00 57.29 113 VAL C CA 1
ATOM 4466 C C . VAL B 1 122 ? 160.193 138.375 139.479 1.00 57.29 113 VAL C C 1
ATOM 4467 O O . VAL B 1 122 ? 160.134 138.107 138.274 1.00 57.29 113 VAL C O 1
ATOM 4471 N N . ASP B 1 123 ? 159.218 139.026 140.113 1.00 57.88 114 ASP C N 1
ATOM 4472 C CA . ASP B 1 123 ? 158.026 139.491 139.405 1.00 57.88 114 ASP C CA 1
ATOM 4473 C C . ASP B 1 123 ? 158.257 140.455 138.233 1.00 57.88 114 ASP C C 1
ATOM 4474 O O . ASP B 1 123 ? 157.438 140.418 137.298 1.00 57.88 114 ASP C O 1
ATOM 4479 N N . PRO B 1 124 ? 159.277 141.328 138.202 1.00 48.79 115 PRO C N 1
ATOM 4480 C CA . PRO B 1 124 ? 159.547 142.055 136.954 1.00 48.79 115 PRO C CA 1
ATOM 4481 C C . PRO B 1 124 ? 160.037 141.204 135.796 1.00 48.79 115 PRO C C 1
ATOM 4482 O O . PRO B 1 124 ? 159.969 141.664 134.656 1.00 48.79 115 PRO C O 1
ATOM 4486 N N . PHE B 1 125 ? 160.525 139.993 136.026 1.00 46.25 116 PHE C N 1
ATOM 4487 C CA . PHE B 1 125 ? 161.049 139.194 134.928 1.00 46.25 116 PHE C CA 1
ATOM 4488 C C . PHE B 1 125 ? 159.965 138.577 134.060 1.00 46.25 116 PHE C C 1
ATOM 4489 O O . PHE B 1 125 ? 160.270 138.090 132.969 1.00 46.25 116 PHE C O 1
ATOM 4497 N N . PHE B 1 126 ? 158.717 138.585 134.512 1.00 54.67 117 PHE C N 1
ATOM 4498 C CA . PHE B 1 126 ? 157.590 138.211 133.675 1.00 54.67 117 PHE C CA 1
ATOM 4499 C C . PHE B 1 126 ? 157.233 139.287 132.668 1.00 54.67 117 PHE C C 1
ATOM 4500 O O . PHE B 1 126 ? 156.473 139.018 131.734 1.00 54.67 117 PHE C O 1
ATOM 4508 N N . PHE B 1 127 ? 157.744 140.496 132.845 1.00 42.47 118 PHE C N 1
ATOM 4509 C CA . PHE B 1 127 ? 157.458 141.596 131.948 1.00 42.47 118 PHE C CA 1
ATOM 4510 C C . PHE B 1 127 ? 158.370 141.591 130.740 1.00 42.47 118 PHE C C 1
ATOM 4511 O O . PHE B 1 127 ? 158.086 142.289 129.769 1.00 42.47 118 PHE C O 1
ATOM 4519 N N . TYR B 1 128 ? 159.447 140.809 130.769 1.00 36.74 119 TYR C N 1
ATOM 4520 C CA . TYR B 1 128 ? 160.330 140.660 129.623 1.00 36.74 119 TYR C CA 1
ATOM 4521 C C . TYR B 1 128 ? 159.974 139.455 128.775 1.00 36.74 119 TYR C C 1
ATOM 4522 O O . TYR B 1 128 ? 160.764 139.066 127.912 1.00 36.74 119 TYR C O 1
ATOM 4531 N N . LEU B 1 129 ? 158.824 138.855 129.000 1.00 46.83 120 LEU C N 1
ATOM 4532 C CA . LEU B 1 129 ? 158.360 137.738 128.186 1.00 46.83 120 LEU C CA 1
ATOM 4533 C C . LEU B 1 129 ? 157.999 138.085 126.741 1.00 46.83 120 LEU C C 1
ATOM 4534 O O . LEU B 1 129 ? 158.395 137.318 125.861 1.00 46.83 120 LEU C O 1
ATOM 4539 N N . PRO B 1 130 ? 157.264 139.164 126.415 1.00 44.85 121 PRO C N 1
ATOM 4540 C CA . PRO B 1 130 ? 157.010 139.431 125.001 1.00 44.85 121 PRO C CA 1
ATOM 4541 C C . PRO B 1 130 ? 158.240 139.966 124.299 1.00 44.85 121 PRO C C 1
ATOM 4542 O O . PRO B 1 130 ? 158.931 140.856 124.792 1.00 44.85 121 PRO C O 1
ATOM 4546 N N . VAL B 1 131 ? 158.520 139.394 123.136 1.00 45.08 122 VAL C N 1
ATOM 4547 C CA . VAL B 1 131 ? 159.625 139.808 122.289 1.00 45.08 122 VAL C CA 1
ATOM 4548 C C . VAL B 1 131 ? 159.055 140.092 120.910 1.00 45.08 122 VAL C C 1
ATOM 4549 O O . VAL B 1 131 ? 157.885 139.844 120.639 1.00 45.08 122 VAL C O 1
ATOM 4553 N N . ILE B 1 132 ? 159.892 140.618 120.029 1.00 45.59 123 ILE C N 1
ATOM 4554 C CA . ILE B 1 132 ? 159.562 140.761 118.621 1.00 45.59 123 ILE C CA 1
ATOM 4555 C C . ILE B 1 132 ? 160.561 139.926 117.848 1.00 45.59 123 ILE C C 1
ATOM 4556 O O . ILE B 1 132 ? 161.773 140.110 117.992 1.00 45.59 123 ILE C O 1
ATOM 4561 N N . ASN B 1 133 ? 160.064 138.994 117.053 1.00 59.07 124 ASN C N 1
ATOM 4562 C CA . ASN B 1 133 ? 160.932 138.248 116.161 1.00 59.07 124 ASN C CA 1
ATOM 4563 C C . ASN B 1 133 ? 161.183 139.054 114.897 1.00 59.07 124 ASN C C 1
ATOM 4564 O O . ASN B 1 133 ? 160.351 139.058 113.991 1.00 59.07 124 ASN C O 1
ATOM 4569 N N . ALA B 1 134 ? 162.336 139.729 114.826 1.00 60.99 125 ALA C N 1
ATOM 4570 C CA . ALA B 1 134 ? 162.616 140.630 113.712 1.00 60.99 125 ALA C CA 1
ATOM 4571 C C . ALA B 1 134 ? 162.860 139.911 112.395 1.00 60.99 125 ALA C C 1
ATOM 4572 O O . ALA B 1 134 ? 162.801 140.555 111.343 1.00 60.99 125 ALA C O 1
ATOM 4574 N N . GLU B 1 135 ? 163.162 138.613 112.426 1.00 65.31 126 GLU C N 1
ATOM 4575 C CA . GLU B 1 135 ? 163.220 137.830 111.198 1.00 65.31 126 GLU C CA 1
ATOM 4576 C C . GLU B 1 135 ? 161.844 137.733 110.554 1.00 65.31 126 GLU C C 1
ATOM 4577 O O . GLU B 1 135 ? 161.667 138.074 109.380 1.00 65.31 126 GLU C O 1
ATOM 4583 N N . SER B 1 136 ? 160.855 137.279 111.321 1.00 64.18 127 SER C N 1
ATOM 4584 C CA . SER B 1 136 ? 159.523 137.031 110.794 1.00 64.18 127 SER C CA 1
ATOM 4585 C C . SER B 1 136 ? 158.582 138.216 110.938 1.00 64.18 127 SER C C 1
ATOM 4586 O O . SER B 1 136 ? 157.484 138.159 110.374 1.00 64.18 127 SER C O 1
ATOM 4589 N N . LYS B 1 137 ? 158.988 139.265 111.659 1.00 63.09 128 LYS C N 1
ATOM 4590 C CA . LYS B 1 137 ? 158.164 140.435 111.989 1.00 63.09 128 LYS C CA 1
ATOM 4591 C C . LYS B 1 137 ? 156.861 140.022 112.669 1.00 63.09 128 LYS C C 1
ATOM 4592 O O . LYS B 1 137 ? 155.770 140.463 112.313 1.00 63.09 128 LYS C O 1
ATOM 4598 N N . CYS B 1 138 ? 156.996 139.141 113.654 1.00 61.64 129 CYS C N 1
ATOM 4599 C CA . CYS B 1 138 ? 155.873 138.681 114.452 1.00 61.64 129 CYS C CA 1
ATOM 4600 C C . CYS B 1 138 ? 156.167 138.965 115.915 1.00 61.64 129 CYS C C 1
ATOM 4601 O O . CYS B 1 138 ? 157.318 139.103 116.321 1.00 61.64 129 CYS C O 1
ATOM 4604 N N . LEU B 1 139 ? 155.113 139.060 116.712 1.00 57.28 130 LEU C N 1
ATOM 4605 C CA . LEU B 1 139 ? 155.227 139.295 118.140 1.00 57.28 130 LEU C CA 1
ATOM 4606 C C . LEU B 1 139 ? 155.185 137.946 118.827 1.00 57.28 130 LEU C C 1
ATOM 4607 O O . LEU B 1 139 ? 154.261 137.164 118.600 1.00 57.28 130 LEU C O 1
ATOM 4612 N N . GLY B 1 140 ? 156.185 137.666 119.649 1.00 52.87 131 GLY C N 1
ATOM 4613 C CA . GLY B 1 140 ? 156.273 136.361 120.259 1.00 52.87 131 GLY C CA 1
ATOM 4614 C C . GLY B 1 140 ? 156.385 136.399 121.763 1.00 52.87 131 GLY C C 1
ATOM 4615 O O . GLY B 1 140 ? 156.098 137.413 122.398 1.00 52.87 131 GLY C O 1
ATOM 4616 N N . ILE B 1 141 ? 156.790 135.277 122.340 1.00 55.60 132 ILE C N 1
ATOM 4617 C CA . ILE B 1 141 ? 157.042 135.150 123.767 1.00 55.60 132 ILE C CA 1
ATOM 4618 C C . ILE B 1 141 ? 158.388 134.464 123.932 1.00 55.60 132 ILE C C 1
ATOM 4619 O O . ILE B 1 141 ? 158.650 133.446 123.285 1.00 55.60 132 ILE C O 1
ATOM 4624 N N . ASP B 1 142 ? 159.253 135.045 124.758 1.00 57.68 133 ASP C N 1
ATOM 4625 C CA . ASP B 1 142 ? 160.462 134.369 125.208 1.00 57.68 133 ASP C CA 1
ATOM 4626 C C . ASP B 1 142 ? 160.081 133.162 126.056 1.00 57.68 133 ASP C C 1
ATOM 4627 O O . ASP B 1 142 ? 159.427 133.312 127.091 1.00 57.68 133 ASP C O 1
ATOM 4632 N N . ARG B 1 143 ? 160.482 131.968 125.622 1.00 65.24 134 ARG C N 1
ATOM 4633 C CA . ARG B 1 143 ? 160.048 130.741 126.284 1.00 65.24 134 ARG C CA 1
ATOM 4634 C C . ARG B 1 143 ? 161.022 130.266 127.357 1.00 65.24 134 ARG C C 1
ATOM 4635 O O . ARG B 1 143 ? 160.594 129.862 128.447 1.00 65.24 134 ARG C O 1
ATOM 4643 N N . LYS B 1 144 ? 162.325 130.313 127.093 1.00 61.29 135 LYS C N 1
ATOM 4644 C CA . LYS B 1 144 ? 163.292 130.066 128.158 1.00 61.29 135 LYS C CA 1
ATOM 4645 C C . LYS B 1 144 ? 163.649 131.333 128.920 1.00 61.29 135 LYS C C 1
ATOM 4646 O O . LYS B 1 144 ? 164.811 131.582 129.242 1.00 61.29 135 LYS C O 1
ATOM 4652 N N . LEU B 1 145 ? 162.639 132.133 129.231 1.00 56.89 136 LEU C N 1
ATOM 4653 C CA . LEU B 1 145 ? 162.656 133.147 130.266 1.00 56.89 136 LEU C CA 1
ATOM 4654 C C . LEU B 1 145 ? 161.330 132.968 130.972 1.00 56.89 136 LEU C C 1
ATOM 4655 O O . LEU B 1 145 ? 161.187 133.266 132.157 1.00 56.89 136 LEU C O 1
ATOM 4660 N N . ALA B 1 146 ? 160.372 132.403 130.245 1.00 62.48 137 ALA C N 1
ATOM 4661 C CA . ALA B 1 146 ? 159.086 132.034 130.805 1.00 62.48 137 ALA C CA 1
ATOM 4662 C C . ALA B 1 146 ? 159.199 130.866 131.757 1.00 62.48 137 ALA C C 1
ATOM 4663 O O . ALA B 1 146 ? 158.699 130.954 132.887 1.00 62.48 137 ALA C O 1
ATOM 4665 N N . ILE B 1 147 ? 159.893 129.799 131.348 1.00 64.01 138 ILE C N 1
ATOM 4666 C CA . ILE B 1 147 ? 160.150 128.695 132.270 1.00 64.01 138 ILE C CA 1
ATOM 4667 C C . ILE B 1 147 ? 161.078 129.136 133.396 1.00 64.01 138 ILE C C 1
ATOM 4668 O O . ILE B 1 147 ? 160.936 128.686 134.534 1.00 64.01 138 ILE C O 1
ATOM 4673 N N . THR B 1 148 ? 161.982 130.079 133.119 1.00 64.40 139 THR C N 1
ATOM 4674 C CA . THR B 1 148 ? 162.933 130.532 134.127 1.00 64.40 139 THR C CA 1
ATOM 4675 C C . THR B 1 148 ? 162.247 131.339 135.220 1.00 64.40 139 THR C C 1
ATOM 4676 O O . THR B 1 148 ? 162.441 131.076 136.408 1.00 64.40 139 THR C O 1
ATOM 4680 N N . ALA B 1 149 ? 161.428 132.310 134.846 1.00 63.87 140 ALA C N 1
ATOM 4681 C CA . ALA B 1 149 ? 160.693 133.092 135.821 1.00 63.87 140 ALA C CA 1
ATOM 4682 C C . ALA B 1 149 ? 159.585 132.303 136.491 1.00 63.87 140 ALA C C 1
ATOM 4683 O O . ALA B 1 149 ? 159.266 132.598 137.644 1.00 63.87 140 ALA C O 1
ATOM 4685 N N . SER B 1 150 ? 159.000 131.302 135.830 1.00 69.31 141 SER C N 1
ATOM 4686 C CA . SER B 1 150 ? 157.982 130.493 136.482 1.00 69.31 141 SER C CA 1
ATOM 4687 C C . SER B 1 150 ? 158.620 129.545 137.492 1.00 69.31 141 SER C C 1
ATOM 4688 O O . SER B 1 150 ? 158.120 129.395 138.611 1.00 69.31 141 SER C O 1
ATOM 4691 N N . THR B 1 151 ? 159.741 128.928 137.108 1.00 70.52 142 THR C N 1
ATOM 4692 C CA . THR B 1 151 ? 160.510 128.065 137.996 1.00 70.52 142 THR C CA 1
ATOM 4693 C C . THR B 1 151 ? 161.056 128.823 139.193 1.00 70.52 142 THR C C 1
ATOM 4694 O O . THR B 1 151 ? 160.921 128.359 140.325 1.00 70.52 142 THR C O 1
ATOM 4698 N N . LEU B 1 152 ? 161.643 129.996 138.980 1.00 69.79 143 LEU C N 1
ATOM 4699 C CA . LEU B 1 152 ? 162.251 130.707 140.089 1.00 69.79 143 LEU C CA 1
ATOM 4700 C C . LEU B 1 152 ? 161.235 131.432 140.950 1.00 69.79 143 LEU C C 1
ATOM 4701 O O . LEU B 1 152 ? 161.598 131.912 142.021 1.00 69.79 143 LEU C O 1
ATOM 4706 N N . ARG B 1 153 ? 159.983 131.539 140.522 1.00 73.09 144 ARG C N 1
ATOM 4707 C CA . ARG B 1 153 ? 158.986 132.067 141.442 1.00 73.09 144 ARG C CA 1
ATOM 4708 C C . ARG B 1 153 ? 158.280 130.938 142.181 1.00 73.09 144 ARG C C 1
ATOM 4709 O O . ARG B 1 153 ? 157.967 131.074 143.373 1.00 73.09 144 ARG C O 1
ATOM 4717 N N . THR B 1 154 ? 158.077 129.796 141.522 1.00 78.16 145 THR C N 1
ATOM 4718 C CA . THR B 1 154 ? 157.517 128.653 142.225 1.00 78.16 145 THR C CA 1
ATOM 4719 C C . THR B 1 154 ? 158.496 128.083 143.247 1.00 78.16 145 THR C C 1
ATOM 4720 O O . THR B 1 154 ? 158.098 127.835 144.384 1.00 78.16 145 THR C O 1
ATOM 4724 N N . PHE B 1 155 ? 159.790 127.995 142.927 1.00 78.42 146 PHE C N 1
ATOM 4725 C CA . PHE B 1 155 ? 160.799 127.507 143.867 1.00 78.42 146 PHE C CA 1
ATOM 4726 C C . PHE B 1 155 ? 161.072 128.458 145.025 1.00 78.42 146 PHE C C 1
ATOM 4727 O O . PHE B 1 155 ? 161.883 128.122 145.893 1.00 78.42 146 PHE C O 1
ATOM 4735 N N . ILE B 1 156 ? 160.442 129.628 145.055 1.00 81.81 147 ILE C N 1
ATOM 4736 C CA . ILE B 1 156 ? 160.394 130.464 146.239 1.00 81.81 147 ILE C CA 1
ATOM 4737 C C . ILE B 1 156 ? 159.053 130.344 146.949 1.00 81.81 147 ILE C C 1
ATOM 4738 O O . ILE B 1 156 ? 159.002 130.330 148.179 1.00 81.81 147 ILE C O 1
ATOM 4743 N N . ASP B 1 157 ? 157.962 130.161 146.208 1.00 85.72 148 ASP C N 1
ATOM 4744 C CA . ASP B 1 157 ? 156.669 130.134 146.886 1.00 85.72 148 ASP C CA 1
ATOM 4745 C C . ASP B 1 157 ? 156.325 128.805 147.555 1.00 85.72 148 ASP C C 1
ATOM 4746 O O . ASP B 1 157 ? 155.612 128.827 148.562 1.00 85.72 148 ASP C O 1
ATOM 4751 N N . VAL B 1 158 ? 156.785 127.650 147.058 1.00 90.73 149 VAL C N 1
ATOM 4752 C CA . VAL B 1 158 ? 156.559 126.462 147.888 1.00 90.73 149 VAL C CA 1
ATOM 4753 C C . VAL B 1 158 ? 157.653 126.316 148.944 1.00 90.73 149 VAL C C 1
ATOM 4754 O O . VAL B 1 158 ? 157.526 125.501 149.864 1.00 90.73 149 VAL C O 1
ATOM 4758 N N . PHE B 1 159 ? 158.739 127.080 148.842 1.00 91.95 150 PHE C N 1
ATOM 4759 C CA . PHE B 1 159 ? 159.602 127.231 150.006 1.00 91.95 150 PHE C CA 1
ATOM 4760 C C . PHE B 1 159 ? 158.946 128.132 151.043 1.00 91.95 150 PHE C C 1
ATOM 4761 O O . PHE B 1 159 ? 159.106 127.923 152.249 1.00 91.95 150 PHE C O 1
ATOM 4769 N N . TYR B 1 160 ? 158.197 129.126 150.584 1.00 92.60 151 TYR C N 1
ATOM 4770 C CA . TYR B 1 160 ? 157.357 129.952 151.434 1.00 92.60 151 TYR C CA 1
ATOM 4771 C C . TYR B 1 160 ? 156.193 129.176 152.033 1.00 92.60 151 TYR C C 1
ATOM 4772 O O . TYR B 1 160 ? 155.739 129.517 153.126 1.00 92.60 151 TYR C O 1
ATOM 4781 N N . LEU B 1 161 ? 155.718 128.127 151.364 1.00 97.13 152 LEU C N 1
ATOM 4782 C CA . LEU B 1 161 ? 154.619 127.311 151.863 1.00 97.13 152 LEU C CA 1
ATOM 4783 C C . LEU B 1 161 ? 154.981 126.502 153.108 1.00 97.13 152 LEU C C 1
ATOM 4784 O O . LEU B 1 161 ? 154.100 125.856 153.685 1.00 97.13 152 LEU C O 1
ATOM 4789 N N . ALA B 1 162 ? 156.248 126.512 153.522 1.00 102.60 153 ALA C N 1
ATOM 4790 C CA . ALA B 1 162 ? 156.710 125.985 154.801 1.00 102.60 153 ALA C CA 1
ATOM 4791 C C . ALA B 1 162 ? 156.852 127.090 155.837 1.00 102.60 153 ALA C C 1
ATOM 4792 O O . ALA B 1 162 ? 157.740 127.046 156.694 1.00 102.60 153 ALA C O 1
ATOM 4794 N N . HIS B 1 163 ? 156.006 128.111 155.752 1.00 106.78 154 HIS C N 1
ATOM 4795 C CA . HIS B 1 163 ? 155.924 129.168 156.755 1.00 106.78 154 HIS C CA 1
ATOM 4796 C C . HIS B 1 163 ? 154.529 129.328 157.333 1.00 106.78 154 HIS C C 1
ATOM 4797 O O . HIS B 1 163 ? 154.394 129.494 158.541 1.00 106.78 154 HIS C O 1
ATOM 4804 N N . MET B 1 164 ? 153.482 129.260 156.514 1.00 109.53 155 MET C N 1
ATOM 4805 C CA . MET B 1 164 ? 152.131 129.139 157.050 1.00 109.53 155 MET C CA 1
ATOM 4806 C C . MET B 1 164 ? 151.780 127.697 157.382 1.00 109.53 155 MET C C 1
ATOM 4807 O O . MET B 1 164 ? 150.666 127.425 157.844 1.00 109.53 155 MET C O 1
ATOM 4812 N N . ALA B 1 165 ? 152.710 126.771 157.147 1.00 112.47 156 ALA C N 1
ATOM 4813 C CA . ALA B 1 165 ? 152.669 125.436 157.720 1.00 112.47 156 ALA C CA 1
ATOM 4814 C C . ALA B 1 165 ? 153.537 125.332 158.969 1.00 112.47 156 ALA C C 1
ATOM 4815 O O . ALA B 1 165 ? 153.716 124.237 159.508 1.00 112.47 156 ALA C O 1
ATOM 4817 N N . LEU B 1 166 ? 154.086 126.456 159.434 1.00 113.55 157 LEU C N 1
ATOM 4818 C CA . LEU B 1 166 ? 154.896 126.486 160.644 1.00 113.55 157 LEU C CA 1
ATOM 4819 C C . LEU B 1 166 ? 154.438 127.552 161.626 1.00 113.55 157 LEU C C 1
ATOM 4820 O O . LEU B 1 166 ? 154.741 127.443 162.818 1.00 113.55 157 LEU C O 1
ATOM 4825 N N . GLN B 1 167 ? 153.731 128.554 161.122 1.00 115.01 158 GLN C N 1
ATOM 4826 C CA . GLN B 1 167 ? 153.151 129.566 161.981 1.00 115.01 158 GLN C CA 1
ATOM 4827 C C . GLN B 1 167 ? 151.824 128.915 162.198 1.00 115.01 158 GLN C C 1
ATOM 4828 O O . GLN B 1 167 ? 150.964 129.439 162.886 1.00 115.01 158 GLN C O 1
ATOM 4834 N N . LEU B 1 168 ? 151.608 127.805 161.513 1.00 118.41 159 LEU C N 1
ATOM 4835 C CA . LEU B 1 168 ? 150.429 127.035 161.817 1.00 118.41 159 LEU C CA 1
ATOM 4836 C C . LEU B 1 168 ? 150.734 126.493 163.211 1.00 118.41 159 LEU C C 1
ATOM 4837 O O . LEU B 1 168 ? 149.869 126.498 164.084 1.00 118.41 159 LEU C O 1
ATOM 4842 N N . ARG B 1 169 ? 151.959 126.015 163.421 1.00 121.07 160 ARG C N 1
ATOM 4843 C CA . ARG B 1 169 ? 152.388 125.543 164.734 1.00 121.07 160 ARG C CA 1
ATOM 4844 C C . ARG B 1 169 ? 153.004 126.704 165.472 1.00 121.07 160 ARG C C 1
ATOM 4845 O O . ARG B 1 169 ? 154.231 126.783 165.591 1.00 121.07 160 ARG C O 1
ATOM 4853 N N . THR B 1 170 ? 152.199 127.614 165.968 1.00 120.63 161 THR C N 1
ATOM 4854 C CA . THR B 1 170 ? 152.812 128.749 166.600 1.00 120.63 161 THR C CA 1
ATOM 4855 C C . THR B 1 170 ? 152.176 129.160 167.895 1.00 120.63 161 THR C C 1
ATOM 4856 O O . THR B 1 170 ? 150.957 129.100 168.064 1.00 120.63 161 THR C O 1
ATOM 4860 N N . ALA B 1 171 ? 153.017 129.513 168.853 1.00 120.54 162 ALA C N 1
ATOM 4861 C CA . ALA B 1 171 ? 152.455 130.066 170.071 1.00 120.54 162 ALA C CA 1
ATOM 4862 C C . ALA B 1 171 ? 152.494 131.587 169.993 1.00 120.54 162 ALA C C 1
ATOM 4863 O O . ALA B 1 171 ? 153.123 132.169 169.108 1.00 120.54 162 ALA C O 1
ATOM 4865 N N . TYR B 1 172 ? 151.818 132.237 170.933 1.00 114.83 163 TYR C N 1
ATOM 4866 C CA . TYR B 1 172 ? 151.840 133.688 171.021 1.00 114.83 163 TYR C CA 1
ATOM 4867 C C . TYR B 1 172 ? 151.870 134.086 172.489 1.00 114.83 163 TYR C C 1
ATOM 4868 O O . TYR B 1 172 ? 151.937 133.237 173.381 1.00 114.83 163 TYR C O 1
ATOM 4877 N N . ILE B 1 173 ? 151.829 135.390 172.740 1.00 105.27 164 ILE C N 1
ATOM 4878 C CA . ILE B 1 173 ? 151.926 135.942 174.085 1.00 105.27 164 ILE C CA 1
ATOM 4879 C C . ILE B 1 173 ? 150.707 136.818 174.341 1.00 105.27 164 ILE C C 1
ATOM 4880 O O . ILE B 1 173 ? 150.370 137.682 173.524 1.00 105.27 164 ILE C O 1
ATOM 4885 N N . ALA B 1 174 ? 150.028 136.574 175.465 1.00 97.94 165 ALA C N 1
ATOM 4886 C CA . ALA B 1 174 ? 148.770 137.239 175.776 1.00 97.94 165 ALA C CA 1
ATOM 4887 C C . ALA B 1 174 ? 148.880 137.973 177.111 1.00 97.94 165 ALA C C 1
ATOM 4888 O O . ALA B 1 174 ? 149.642 137.542 177.987 1.00 97.94 165 ALA C O 1
ATOM 4890 N N . PRO B 1 175 ? 148.159 139.081 177.308 1.00 89.53 166 PRO C N 1
ATOM 4891 C CA . PRO B 1 175 ? 148.304 139.834 178.559 1.00 89.53 166 PRO C CA 1
ATOM 4892 C C . PRO B 1 175 ? 147.592 139.165 179.726 1.00 89.53 166 PRO C C 1
ATOM 4893 O O . PRO B 1 175 ? 146.430 138.760 179.633 1.00 89.53 166 PRO C O 1
ATOM 4897 N N . SER B 1 176 ? 148.311 139.071 180.845 1.00 90.84 167 SER C N 1
ATOM 4898 C CA . SER B 1 176 ? 147.786 138.541 182.098 1.00 90.84 167 SER C CA 1
ATOM 4899 C C . SER B 1 176 ? 148.705 138.956 183.239 1.00 90.84 167 SER C C 1
ATOM 4900 O O . SER B 1 176 ? 149.877 139.266 183.016 1.00 90.84 167 SER C O 1
ATOM 4903 N N . SER B 1 177 ? 148.160 138.961 184.456 1.00 92.35 168 SER C N 1
ATOM 4904 C CA . SER B 1 177 ? 148.945 139.256 185.647 1.00 92.35 168 SER C CA 1
ATOM 4905 C C . SER B 1 177 ? 149.325 138.004 186.425 1.00 92.35 168 SER C C 1
ATOM 4906 O O . SER B 1 177 ? 149.961 138.113 187.480 1.00 92.35 168 SER C O 1
ATOM 4909 N N . ARG B 1 178 ? 148.960 136.825 185.920 1.00 95.41 169 ARG C N 1
ATOM 4910 C CA . ARG B 1 178 ? 149.284 135.537 186.522 1.00 95.41 169 ARG C CA 1
ATOM 4911 C C . ARG B 1 178 ? 150.702 135.093 186.166 1.00 95.41 169 ARG C C 1
ATOM 4912 O O . ARG B 1 178 ? 151.325 134.305 186.890 1.00 95.41 169 ARG C O 1
ATOM 4920 N N . VAL B 1 179 ? 151.263 135.689 185.120 1.00 92.65 170 VAL C N 1
ATOM 4921 C CA . VAL B 1 179 ? 152.327 135.088 184.325 1.00 92.65 170 VAL C CA 1
ATOM 4922 C C . VAL B 1 179 ? 153.690 135.083 185.013 1.00 92.65 170 VAL C C 1
ATOM 4923 O O . VAL B 1 179 ? 154.493 134.170 184.778 1.00 92.65 170 VAL C O 1
ATOM 4927 N N . PHE B 1 180 ? 153.972 136.132 185.807 1.00 87.22 171 PHE C N 1
ATOM 4928 C CA . PHE B 1 180 ? 155.267 136.520 186.387 1.00 87.22 171 PHE C CA 1
ATOM 4929 C C . PHE B 1 180 ? 156.342 136.866 185.355 1.00 87.22 171 PHE C C 1
ATOM 4930 O O . PHE B 1 180 ? 157.442 137.267 185.740 1.00 87.22 171 PHE C O 1
ATOM 4938 N N . GLY B 1 181 ? 156.051 136.726 184.061 1.00 83.60 172 GLY C N 1
ATOM 4939 C CA . GLY B 1 181 ? 157.065 136.751 183.025 1.00 83.60 172 GLY C CA 1
ATOM 4940 C C . GLY B 1 181 ? 156.630 137.380 181.719 1.00 83.60 172 GLY C C 1
ATOM 4941 O O . GLY B 1 181 ? 157.125 136.990 180.656 1.00 83.60 172 GLY C O 1
ATOM 4942 N N . ARG B 1 182 ? 155.663 138.298 181.789 1.00 76.77 173 ARG C N 1
ATOM 4943 C CA . ARG B 1 182 ? 155.144 139.188 180.738 1.00 76.77 173 ARG C CA 1
ATOM 4944 C C . ARG B 1 182 ? 154.281 138.495 179.688 1.00 76.77 173 ARG C C 1
ATOM 4945 O O . ARG B 1 182 ? 154.082 139.078 178.615 1.00 76.77 173 ARG C O 1
ATOM 4953 N N . GLY B 1 183 ? 153.757 137.298 179.948 1.00 92.60 174 GLY C N 1
ATOM 4954 C CA . GLY B 1 183 ? 152.832 136.688 179.012 1.00 92.60 174 GLY C CA 1
ATOM 4955 C C . GLY B 1 183 ? 152.699 135.178 179.048 1.00 92.60 174 GLY C C 1
ATOM 4956 O O . GLY B 1 183 ? 153.637 134.459 179.417 1.00 92.60 174 GLY C O 1
ATOM 4957 N N . GLU B 1 184 ? 151.517 134.693 178.665 1.00 104.13 175 GLU C N 1
ATOM 4958 C CA . GLU B 1 184 ? 151.234 133.265 178.561 1.00 104.13 175 GLU C CA 1
ATOM 4959 C C . GLU B 1 184 ? 151.677 132.785 177.185 1.00 104.13 175 GLU C C 1
ATOM 4960 O O . GLU B 1 184 ? 151.572 133.525 176.207 1.00 104.13 175 GLU C O 1
ATOM 4966 N N . LEU B 1 185 ? 152.160 131.549 177.101 1.00 114.97 176 LEU C N 1
ATOM 4967 C CA . LEU B 1 185 ? 152.311 130.896 175.807 1.00 114.97 176 LEU C CA 1
ATOM 4968 C C . LEU B 1 185 ? 151.185 129.890 175.607 1.00 114.97 176 LEU C C 1
ATOM 4969 O O . LEU B 1 185 ? 150.892 129.082 176.492 1.00 114.97 176 LEU C O 1
ATOM 4974 N N . VAL B 1 186 ? 150.543 129.953 174.444 1.00 119.05 177 VAL C N 1
ATOM 4975 C CA . VAL B 1 186 ? 149.384 129.125 174.129 1.00 119.05 177 VAL C CA 1
ATOM 4976 C C . VAL B 1 186 ? 149.811 128.165 173.027 1.00 119.05 177 VAL C C 1
ATOM 4977 O O . VAL B 1 186 ? 149.878 128.543 171.853 1.00 119.05 177 VAL C O 1
ATOM 4981 N N . ILE B 1 187 ? 150.113 126.921 173.395 1.00 122.99 178 ILE C N 1
ATOM 4982 C CA . ILE B 1 187 ? 150.383 125.877 172.416 1.00 122.99 178 ILE C CA 1
ATOM 4983 C C . ILE B 1 187 ? 149.164 124.997 172.189 1.00 122.99 178 ILE C C 1
ATOM 4984 O O . ILE B 1 187 ? 149.285 123.883 171.664 1.00 122.99 178 ILE C O 1
ATOM 4989 N N . ASP B 1 188 ? 147.994 125.473 172.581 1.00 125.08 179 ASP C N 1
ATOM 4990 C CA . ASP B 1 188 ? 146.747 124.785 172.309 1.00 125.08 179 ASP C CA 1
ATOM 4991 C C . ASP B 1 188 ? 146.356 125.001 170.853 1.00 125.08 179 ASP C C 1
ATOM 4992 O O . ASP B 1 188 ? 146.230 126.156 170.422 1.00 125.08 179 ASP C O 1
ATOM 4997 N N . PRO B 1 189 ? 146.166 123.946 170.060 1.00 123.97 180 PRO C N 1
ATOM 4998 C CA . PRO B 1 189 ? 145.991 124.153 168.611 1.00 123.97 180 PRO C CA 1
ATOM 4999 C C . PRO B 1 189 ? 144.591 124.585 168.173 1.00 123.97 180 PRO C C 1
ATOM 5000 O O . PRO B 1 189 ? 144.388 124.837 166.978 1.00 123.97 180 PRO C O 1
ATOM 5004 N N . ALA B 1 190 ? 143.629 124.712 169.088 1.00 124.13 181 ALA C N 1
ATOM 5005 C CA . ALA B 1 190 ? 142.231 124.927 168.723 1.00 124.13 181 ALA C CA 1
ATOM 5006 C C . ALA B 1 190 ? 141.902 126.370 168.345 1.00 124.13 181 ALA C C 1
ATOM 5007 O O . ALA B 1 190 ? 140.922 126.594 167.628 1.00 124.13 181 ALA C O 1
ATOM 5009 N N . GLN B 1 191 ? 142.679 127.353 168.808 1.00 122.60 182 GLN C N 1
ATOM 5010 C CA . GLN B 1 191 ? 142.357 128.757 168.578 1.00 122.60 182 GLN C CA 1
ATOM 5011 C C . GLN B 1 191 ? 143.563 129.548 168.072 1.00 122.60 182 GLN C C 1
ATOM 5012 O O . GLN B 1 191 ? 143.383 130.648 167.528 1.00 122.60 182 GLN C O 1
ATOM 5018 N N . ILE B 1 192 ? 144.770 128.969 168.119 1.00 121.49 183 ILE C N 1
ATOM 5019 C CA . ILE B 1 192 ? 145.929 129.584 167.469 1.00 121.49 183 ILE C CA 1
ATOM 5020 C C . ILE B 1 192 ? 145.767 129.563 165.951 1.00 121.49 183 ILE C C 1
ATOM 5021 O O . ILE B 1 192 ? 146.379 130.367 165.236 1.00 121.49 183 ILE C O 1
ATOM 5026 N N . ALA B 1 193 ? 144.924 128.657 165.442 1.00 119.26 184 ALA C N 1
ATOM 5027 C CA . ALA B 1 193 ? 144.551 128.676 164.030 1.00 119.26 184 ALA C CA 1
ATOM 5028 C C . ALA B 1 193 ? 143.825 129.966 163.666 1.00 119.26 184 ALA C C 1
ATOM 5029 O O . ALA B 1 193 ? 144.093 130.565 162.622 1.00 119.26 184 ALA C O 1
ATOM 5031 N N . LYS B 1 194 ? 142.917 130.424 164.531 1.00 118.36 185 LYS C N 1
ATOM 5032 C CA . LYS B 1 194 ? 142.251 131.705 164.299 1.00 118.36 185 LYS C CA 1
ATOM 5033 C C . LYS B 1 194 ? 143.190 132.877 164.581 1.00 118.36 185 LYS C C 1
ATOM 5034 O O . LYS B 1 194 ? 143.100 133.929 163.930 1.00 118.36 185 LYS C O 1
ATOM 5040 N N . ARG B 1 195 ? 144.104 132.703 165.550 1.00 118.52 186 ARG C N 1
ATOM 5041 C CA . ARG B 1 195 ? 145.164 133.682 165.811 1.00 118.52 186 ARG C CA 1
ATOM 5042 C C . ARG B 1 195 ? 146.020 133.939 164.577 1.00 118.52 186 ARG C C 1
ATOM 5043 O O . ARG B 1 195 ? 146.411 135.081 164.318 1.00 118.52 186 ARG C O 1
ATOM 5051 N N . TYR B 1 196 ? 146.304 132.900 163.794 1.00 114.74 187 TYR C N 1
ATOM 5052 C CA . TYR B 1 196 ? 146.979 133.121 162.519 1.00 114.74 187 TYR C CA 1
ATOM 5053 C C . TYR B 1 196 ? 146.003 133.612 161.452 1.00 114.74 187 TYR C C 1
ATOM 5054 O O . TYR B 1 196 ? 146.251 134.640 160.811 1.00 114.74 187 TYR C O 1
ATOM 5063 N N . LEU B 1 197 ? 144.883 132.916 161.263 1.00 112.51 188 LEU C N 1
ATOM 5064 C CA . LEU B 1 197 ? 143.962 133.181 160.159 1.00 112.51 188 LEU C CA 1
ATOM 5065 C C . LEU B 1 197 ? 142.857 134.165 160.533 1.00 112.51 188 LEU C C 1
ATOM 5066 O O . LEU B 1 197 ? 141.706 133.974 160.146 1.00 112.51 188 LEU C O 1
ATOM 5071 N N . GLN B 1 198 ? 143.168 135.227 161.277 1.00 112.60 189 GLN C N 1
ATOM 5072 C CA . GLN B 1 198 ? 142.206 136.325 161.340 1.00 112.60 189 GLN C CA 1
ATOM 5073 C C . GLN B 1 198 ? 142.671 137.621 160.687 1.00 112.60 189 GLN C C 1
ATOM 5074 O O . GLN B 1 198 ? 141.819 138.341 160.154 1.00 112.60 189 GLN C O 1
ATOM 5080 N N . ARG B 1 199 ? 143.962 137.967 160.700 1.00 108.08 190 ARG C N 1
ATOM 5081 C CA . ARG B 1 199 ? 144.381 139.181 160.003 1.00 108.08 190 ARG C CA 1
ATOM 5082 C C . ARG B 1 199 ? 145.560 138.978 159.061 1.00 108.08 190 ARG C C 1
ATOM 5083 O O . ARG B 1 199 ? 145.564 139.542 157.966 1.00 108.08 190 ARG C O 1
ATOM 5091 N N . TRP B 1 200 ? 146.549 138.177 159.444 1.00 105.97 191 TRP C N 1
ATOM 5092 C CA . TRP B 1 200 ? 147.795 138.089 158.686 1.00 105.97 191 TRP C CA 1
ATOM 5093 C C . TRP B 1 200 ? 147.879 136.746 157.981 1.00 105.97 191 TRP C C 1
ATOM 5094 O O . TRP B 1 200 ? 148.934 136.118 157.898 1.00 105.97 191 TRP C O 1
ATOM 5105 N N . PHE B 1 201 ? 146.740 136.285 157.479 1.00 102.11 192 PHE C N 1
ATOM 5106 C CA . PHE B 1 201 ? 146.708 135.152 156.573 1.00 102.11 192 PHE C CA 1
ATOM 5107 C C . PHE B 1 201 ? 146.320 135.527 155.160 1.00 102.11 192 PHE C C 1
ATOM 5108 O O . PHE B 1 201 ? 146.890 134.974 154.225 1.00 102.11 192 PHE C O 1
ATOM 5116 N N . ILE B 1 202 ? 145.377 136.457 154.986 1.00 94.88 193 ILE C N 1
ATOM 5117 C CA . ILE B 1 202 ? 144.894 136.782 153.649 1.00 94.88 193 ILE C CA 1
ATOM 5118 C C . ILE B 1 202 ? 145.957 137.516 152.833 1.00 94.88 193 ILE C C 1
ATOM 5119 O O . ILE B 1 202 ? 146.133 137.223 151.646 1.00 94.88 193 ILE C O 1
ATOM 5124 N N . ILE B 1 203 ? 146.711 138.431 153.455 1.00 92.19 194 ILE C N 1
ATOM 5125 C CA . ILE B 1 203 ? 147.817 139.111 152.786 1.00 92.19 194 ILE C CA 1
ATOM 5126 C C . ILE B 1 203 ? 148.943 138.151 152.457 1.00 92.19 194 ILE C C 1
ATOM 5127 O O . ILE B 1 203 ? 149.603 138.305 151.420 1.00 92.19 194 ILE C O 1
ATOM 5132 N N . ASP B 1 204 ? 149.134 137.110 153.261 1.00 93.53 195 ASP C N 1
ATOM 5133 C CA . ASP B 1 204 ? 150.197 136.155 153.004 1.00 93.53 195 ASP C CA 1
ATOM 5134 C C . ASP B 1 204 ? 149.721 135.018 152.103 1.00 93.53 195 ASP C C 1
ATOM 5135 O O . ASP B 1 204 ? 150.535 134.311 151.505 1.00 93.53 195 ASP C O 1
ATOM 5140 N N . PHE B 1 205 ? 148.403 134.810 152.008 1.00 90.08 196 PHE C N 1
ATOM 5141 C CA . PHE B 1 205 ? 147.891 133.800 151.087 1.00 90.08 196 PHE C CA 1
ATOM 5142 C C . PHE B 1 205 ? 147.761 134.347 149.674 1.00 90.08 196 PHE C C 1
ATOM 5143 O O . PHE B 1 205 ? 147.948 133.606 148.703 1.00 90.08 196 PHE C O 1
ATOM 5151 N N . LEU B 1 206 ? 147.478 135.642 149.525 1.00 86.16 197 LEU C N 1
ATOM 5152 C CA . LEU B 1 206 ? 147.424 136.227 148.185 1.00 86.16 197 LEU C CA 1
ATOM 5153 C C . LEU B 1 206 ? 148.794 136.650 147.680 1.00 86.16 197 LEU C C 1
ATOM 5154 O O . LEU B 1 206 ? 148.927 137.678 147.013 1.00 86.16 197 LEU C O 1
ATOM 5159 N N . SER B 1 207 ? 149.814 135.832 147.922 1.00 82.76 198 SER C N 1
ATOM 5160 C CA . SER B 1 207 ? 151.158 136.038 147.410 1.00 82.76 198 SER C CA 1
ATOM 5161 C C . SER B 1 207 ? 151.819 134.759 146.945 1.00 82.76 198 SER C C 1
ATOM 5162 O O . SER B 1 207 ? 152.723 134.821 146.108 1.00 82.76 198 SER C O 1
ATOM 5165 N N . VAL B 1 208 ? 151.409 133.602 147.460 1.00 84.92 199 VAL C N 1
ATOM 5166 C CA . VAL B 1 208 ? 151.920 132.322 146.996 1.00 84.92 199 VAL C CA 1
ATOM 5167 C C . VAL B 1 208 ? 151.067 131.754 145.881 1.00 84.92 199 VAL C C 1
ATOM 5168 O O . VAL B 1 208 ? 151.341 130.639 145.412 1.00 84.92 199 VAL C O 1
ATOM 5172 N N . LEU B 1 209 ? 150.030 132.472 145.459 1.00 81.11 200 LEU C N 1
ATOM 5173 C CA . LEU B 1 209 ? 149.126 132.054 144.399 1.00 81.11 200 LEU C CA 1
ATOM 5174 C C . LEU B 1 209 ? 149.879 132.017 143.080 1.00 81.11 200 LEU C C 1
ATOM 5175 O O . LEU B 1 209 ? 150.476 133.024 142.678 1.00 81.11 200 LEU C O 1
ATOM 5180 N N . PRO B 1 210 ? 149.889 130.894 142.383 1.00 78.95 201 PRO C N 1
ATOM 5181 C CA . PRO B 1 210 ? 150.582 130.870 141.080 1.00 78.95 201 PRO C CA 1
ATOM 5182 C C . PRO B 1 210 ? 149.748 131.490 139.967 1.00 78.95 201 PRO C C 1
ATOM 5183 O O . PRO B 1 210 ? 149.340 130.845 139.005 1.00 78.95 201 PRO C O 1
ATOM 5187 N N . LEU B 1 211 ? 149.483 132.783 140.095 1.00 77.54 202 LEU C N 1
ATOM 5188 C CA . LEU B 1 211 ? 148.751 133.512 139.071 1.00 77.54 202 LEU C CA 1
ATOM 5189 C C . LEU B 1 211 ? 149.625 133.845 137.857 1.00 77.54 202 LEU C C 1
ATOM 5190 O O . LEU B 1 211 ? 149.156 133.623 136.736 1.00 77.54 202 LEU C O 1
ATOM 5195 N N . PRO B 1 212 ? 150.872 134.336 137.971 1.00 73.86 203 PRO C N 1
ATOM 5196 C CA . PRO B 1 212 ? 151.681 134.456 136.753 1.00 73.86 203 PRO C CA 1
ATOM 5197 C C . PRO B 1 212 ? 152.353 133.173 136.310 1.00 73.86 203 PRO C C 1
ATOM 5198 O O . PRO B 1 212 ? 153.198 133.233 135.412 1.00 73.86 203 PRO C O 1
ATOM 5202 N N . GLN B 1 213 ? 152.052 132.029 136.915 1.00 75.78 204 GLN C N 1
ATOM 5203 C CA . GLN B 1 213 ? 152.566 130.762 136.420 1.00 75.78 204 GLN C CA 1
ATOM 5204 C C . GLN B 1 213 ? 151.548 129.992 135.599 1.00 75.78 204 GLN C C 1
ATOM 5205 O O . GLN B 1 213 ? 151.938 129.107 134.833 1.00 75.78 204 GLN C O 1
ATOM 5211 N N . ILE B 1 214 ? 150.262 130.297 135.743 1.00 79.76 205 ILE C N 1
ATOM 5212 C CA . ILE B 1 214 ? 149.220 129.647 134.964 1.00 79.76 205 ILE C CA 1
ATOM 5213 C C . ILE B 1 214 ? 148.911 130.426 133.694 1.00 79.76 205 ILE C C 1
ATOM 5214 O O . ILE B 1 214 ? 148.311 129.890 132.762 1.00 79.76 205 ILE C O 1
ATOM 5219 N N . VAL B 1 215 ? 149.313 131.695 133.652 1.00 78.02 206 VAL C N 1
ATOM 5220 C CA . VAL B 1 215 ? 149.298 132.440 132.401 1.00 78.02 206 VAL C CA 1
ATOM 5221 C C . VAL B 1 215 ? 150.318 131.860 131.434 1.00 78.02 206 VAL C C 1
ATOM 5222 O O . VAL B 1 215 ? 150.035 131.679 130.245 1.00 78.02 206 VAL C O 1
ATOM 5226 N N . VAL B 1 216 ? 151.498 131.508 131.939 1.00 78.29 207 VAL C N 1
ATOM 5227 C CA . VAL B 1 216 ? 152.529 130.855 131.138 1.00 78.29 207 VAL C CA 1
ATOM 5228 C C . VAL B 1 216 ? 152.166 129.428 130.746 1.00 78.29 207 VAL C C 1
ATOM 5229 O O . VAL B 1 216 ? 152.626 128.941 129.698 1.00 78.29 207 VAL C O 1
ATOM 5233 N N . TRP B 1 217 ? 151.299 128.767 131.516 1.00 85.96 208 TRP C N 1
ATOM 5234 C CA . TRP B 1 217 ? 151.077 127.328 131.428 1.00 85.96 208 TRP C CA 1
ATOM 5235 C C . TRP B 1 217 ? 150.411 126.878 130.137 1.00 85.96 208 TRP C C 1
ATOM 5236 O O . TRP B 1 217 ? 150.951 125.999 129.460 1.00 85.96 208 TRP C O 1
ATOM 5247 N N . ARG B 1 218 ? 149.257 127.434 129.778 1.00 84.43 209 ARG C N 1
ATOM 5248 C CA . ARG B 1 218 ? 148.530 126.961 128.608 1.00 84.43 209 ARG C CA 1
ATOM 5249 C C . ARG B 1 218 ? 149.031 127.595 127.319 1.00 84.43 209 ARG C C 1
ATOM 5250 O O . ARG B 1 218 ? 148.537 127.248 126.239 1.00 84.43 209 ARG C O 1
ATOM 5258 N N . PHE B 1 219 ? 150.000 128.507 127.401 1.00 81.54 210 PHE C N 1
ATOM 5259 C CA . PHE B 1 219 ? 150.739 128.953 126.226 1.00 81.54 210 PHE C CA 1
ATOM 5260 C C . PHE B 1 219 ? 151.880 128.023 125.846 1.00 81.54 210 PHE C C 1
ATOM 5261 O O . PHE B 1 219 ? 152.008 127.670 124.674 1.00 81.54 210 PHE C O 1
ATOM 5269 N N . LEU B 1 220 ? 152.734 127.625 126.792 1.00 84.57 211 LEU C N 1
ATOM 5270 C CA . LEU B 1 220 ? 153.869 126.788 126.412 1.00 84.57 211 LEU C CA 1
ATOM 5271 C C . LEU B 1 220 ? 153.521 125.317 126.211 1.00 84.57 211 LEU C C 1
ATOM 5272 O O . LEU B 1 220 ? 154.411 124.536 125.854 1.00 84.57 211 LEU C O 1
ATOM 5277 N N . GLN B 1 221 ? 152.271 124.911 126.428 1.00 90.57 212 GLN C N 1
ATOM 5278 C CA . GLN B 1 221 ? 151.883 123.525 126.203 1.00 90.57 212 GLN C CA 1
ATOM 5279 C C . GLN B 1 221 ? 151.017 123.407 124.957 1.00 90.57 212 GLN C C 1
ATOM 5280 O O . GLN B 1 221 ? 150.032 122.664 124.944 1.00 90.57 212 GLN C O 1
ATOM 5286 N N . SER B 1 222 ? 151.370 124.139 123.901 1.00 93.31 213 SER C N 1
ATOM 5287 C CA . SER B 1 222 ? 150.592 124.109 122.670 1.00 93.31 213 SER C CA 1
ATOM 5288 C C . SER B 1 222 ? 151.473 124.176 121.429 1.00 93.31 213 SER C C 1
ATOM 5289 O O . SER B 1 222 ? 152.648 124.547 121.505 1.00 93.31 213 SER C O 1
ATOM 5292 N N . SER B 1 223 ? 150.896 123.829 120.278 1.00 93.72 214 SER C N 1
ATOM 5293 C CA . SER B 1 223 ? 151.527 123.998 118.975 1.00 93.72 214 SER C CA 1
ATOM 5294 C C . SER B 1 223 ? 150.757 125.011 118.135 1.00 93.72 214 SER C C 1
ATOM 5295 O O . SER B 1 223 ? 150.746 124.938 116.905 1.00 93.72 214 SER C O 1
ATOM 5298 N N . ASN B 1 224 ? 150.101 125.956 118.800 1.00 91.02 215 ASN C N 1
ATOM 5299 C CA . ASN B 1 224 ? 149.284 126.968 118.152 1.00 91.02 215 ASN C CA 1
ATOM 5300 C C . ASN B 1 224 ? 149.762 128.345 118.592 1.00 91.02 215 ASN C C 1
ATOM 5301 O O . ASN B 1 224 ? 150.099 128.551 119.763 1.00 91.02 215 ASN C O 1
ATOM 5306 N N . GLY B 1 225 ? 149.801 129.282 117.646 1.00 83.55 216 GLY C N 1
ATOM 5307 C CA . GLY B 1 225 ? 150.331 130.603 117.945 1.00 83.55 216 GLY C CA 1
ATOM 5308 C C . GLY B 1 225 ? 149.283 131.574 118.453 1.00 83.55 216 GLY C C 1
ATOM 5309 O O . GLY B 1 225 ? 149.592 132.727 118.763 1.00 83.55 216 GLY C O 1
ATOM 5310 N N . SER B 1 226 ? 148.033 131.129 118.546 1.00 85.50 217 SER C N 1
ATOM 5311 C CA . SER B 1 226 ? 146.933 132.012 118.921 1.00 85.50 217 SER C CA 1
ATOM 5312 C C . SER B 1 226 ? 146.948 132.606 120.325 1.00 85.50 217 SER C C 1
ATOM 5313 O O . SER B 1 226 ? 146.271 133.608 120.586 1.00 85.50 217 SER C O 1
ATOM 5316 N N . ASP B 1 227 ? 147.743 132.014 121.216 1.00 81.71 218 ASP C N 1
ATOM 5317 C CA . ASP B 1 227 ? 147.800 132.471 122.596 1.00 81.71 218 ASP C CA 1
ATOM 5318 C C . ASP B 1 227 ? 148.832 133.476 123.100 1.00 81.71 218 ASP C C 1
ATOM 5319 O O . ASP B 1 227 ? 148.898 133.760 124.300 1.00 81.71 218 ASP C O 1
ATOM 5324 N N . VAL B 1 228 ? 149.642 134.017 122.187 1.00 72.37 219 VAL C N 1
ATOM 5325 C CA . VAL B 1 228 ? 150.543 135.128 122.492 1.00 72.37 219 VAL C CA 1
ATOM 5326 C C . VAL B 1 228 ? 149.788 136.355 122.976 1.00 72.37 219 VAL C C 1
ATOM 5327 O O . VAL B 1 228 ? 150.305 137.082 123.842 1.00 72.37 219 VAL C O 1
ATOM 5331 N N . LEU B 1 229 ? 148.573 136.585 122.483 1.00 72.79 220 LEU C N 1
ATOM 5332 C CA . LEU B 1 229 ? 147.707 137.648 122.970 1.00 72.79 220 LEU C CA 1
ATOM 5333 C C . LEU B 1 229 ? 147.351 137.504 124.440 1.00 72.79 220 LEU C C 1
ATOM 5334 O O . LEU B 1 229 ? 147.507 138.470 125.191 1.00 72.79 220 LEU C O 1
ATOM 5339 N N . ALA B 1 230 ? 146.920 136.315 124.869 1.00 73.91 221 ALA C N 1
ATOM 5340 C CA . ALA B 1 230 ? 146.409 136.134 126.223 1.00 73.91 221 ALA C CA 1
ATOM 5341 C C . ALA B 1 230 ? 147.521 136.173 127.263 1.00 73.91 221 ALA C C 1
ATOM 5342 O O . ALA B 1 230 ? 147.308 136.668 128.375 1.00 73.91 221 ALA C O 1
ATOM 5344 N N . THR B 1 231 ? 148.707 135.661 126.918 1.00 69.98 222 THR C N 1
ATOM 5345 C CA . THR B 1 231 ? 149.839 135.702 127.839 1.00 69.98 222 THR C CA 1
ATOM 5346 C C . THR B 1 231 ? 150.290 137.137 128.093 1.00 69.98 222 THR C C 1
ATOM 5347 O O . THR B 1 231 ? 150.554 137.520 129.235 1.00 69.98 222 THR C O 1
ATOM 5351 N N . LYS B 1 232 ? 150.341 137.955 127.042 1.00 62.51 223 LYS C N 1
ATOM 5352 C CA . LYS B 1 232 ? 150.692 139.363 127.195 1.00 62.51 223 LYS C CA 1
ATOM 5353 C C . LYS B 1 232 ? 149.557 140.159 127.835 1.00 62.51 223 LYS C C 1
ATOM 5354 O O . LYS B 1 232 ? 149.811 141.138 128.547 1.00 62.51 223 LYS C O 1
ATOM 5360 N N . GLN B 1 233 ? 148.307 139.750 127.607 1.00 70.87 224 GLN C N 1
ATOM 5361 C CA . GLN B 1 233 ? 147.158 140.413 128.206 1.00 70.87 224 GLN C CA 1
ATOM 5362 C C . GLN B 1 233 ? 147.096 140.219 129.712 1.00 70.87 224 GLN C C 1
ATOM 5363 O O . GLN B 1 233 ? 146.867 141.188 130.447 1.00 70.87 224 GLN C O 1
ATOM 5369 N N . ALA B 1 234 ? 147.274 138.985 130.177 1.00 72.12 225 ALA C N 1
ATOM 5370 C CA . ALA B 1 234 ? 147.182 138.652 131.597 1.00 72.12 225 ALA C CA 1
ATOM 5371 C C . ALA B 1 234 ? 148.542 138.598 132.289 1.00 72.12 225 ALA C C 1
ATOM 5372 O O . ALA B 1 234 ? 148.853 137.618 132.953 1.00 72.12 225 ALA C O 1
ATOM 5374 N N . LEU B 1 235 ? 149.375 139.626 132.150 1.00 65.01 226 LEU C N 1
ATOM 5375 C CA . LEU B 1 235 ? 150.568 139.727 132.988 1.00 65.01 226 LEU C CA 1
ATOM 5376 C C . LEU B 1 235 ? 150.828 141.113 133.550 1.00 65.01 226 LEU C C 1
ATOM 5377 O O . LEU B 1 235 ? 151.473 141.207 134.597 1.00 65.01 226 LEU C O 1
ATOM 5382 N N . LEU B 1 236 ? 150.353 142.184 132.918 1.00 61.29 227 LEU C N 1
ATOM 5383 C CA . LEU B 1 236 ? 150.564 143.517 133.467 1.00 61.29 227 LEU C CA 1
ATOM 5384 C C . LEU B 1 236 ? 149.787 143.723 134.754 1.00 61.29 227 LEU C C 1
ATOM 5385 O O . LEU B 1 236 ? 150.382 144.002 135.803 1.00 61.29 227 LEU C O 1
ATOM 5390 N N . PHE B 1 237 ? 148.470 143.556 134.701 1.00 66.91 228 PHE C N 1
ATOM 5391 C CA . PHE B 1 237 ? 147.615 143.871 135.829 1.00 66.91 228 PHE C CA 1
ATOM 5392 C C . PHE B 1 237 ? 147.665 142.833 136.935 1.00 66.91 228 PHE C C 1
ATOM 5393 O O . PHE B 1 237 ? 147.495 143.205 138.095 1.00 66.91 228 PHE C O 1
ATOM 5401 N N . ILE B 1 238 ? 147.936 141.563 136.626 1.00 66.96 229 ILE C N 1
ATOM 5402 C CA . ILE B 1 238 ? 148.052 140.568 137.690 1.00 66.96 229 ILE C CA 1
ATOM 5403 C C . ILE B 1 238 ? 149.296 140.800 138.536 1.00 66.96 229 ILE C C 1
ATOM 5404 O O . ILE B 1 238 ? 149.232 140.751 139.769 1.00 66.96 229 ILE C O 1
ATOM 5409 N N . VAL B 1 239 ? 150.439 141.067 137.904 1.00 64.05 230 VAL C N 1
ATOM 5410 C CA . VAL B 1 239 ? 151.635 141.382 138.676 1.00 64.05 230 VAL C CA 1
ATOM 5411 C C . VAL B 1 239 ? 151.484 142.740 139.355 1.00 64.05 230 VAL C C 1
ATOM 5412 O O . VAL B 1 239 ? 151.916 142.917 140.503 1.00 64.05 230 VAL C O 1
ATOM 5416 N N . LEU B 1 240 ? 150.794 143.684 138.707 1.00 65.92 231 LEU C N 1
ATOM 5417 C CA . LEU B 1 240 ? 150.571 145.001 139.298 1.00 65.92 231 LEU C CA 1
ATOM 5418 C C . LEU B 1 240 ? 149.664 144.946 140.528 1.00 65.92 231 LEU C C 1
ATOM 5419 O O . LEU B 1 240 ? 149.851 145.730 141.464 1.00 65.92 231 LEU C O 1
ATOM 5424 N N . VAL B 1 241 ? 148.691 144.027 140.569 1.00 70.57 232 VAL C N 1
ATOM 5425 C CA . VAL B 1 241 ? 147.855 143.924 141.765 1.00 70.57 232 VAL C CA 1
ATOM 5426 C C . VAL B 1 241 ? 148.406 142.952 142.794 1.00 70.57 232 VAL C C 1
ATOM 5427 O O . VAL B 1 241 ? 148.080 143.082 143.979 1.00 70.57 232 VAL C O 1
ATOM 5431 N N . GLN B 1 242 ? 149.248 142.000 142.400 1.00 71.71 233 GLN C N 1
ATOM 5432 C CA . GLN B 1 242 ? 149.903 141.140 143.371 1.00 71.71 233 GLN C CA 1
ATOM 5433 C C . GLN B 1 242 ? 151.157 141.776 143.948 1.00 71.71 233 GLN C C 1
ATOM 5434 O O . GLN B 1 242 ? 151.769 141.196 144.847 1.00 71.71 233 GLN C O 1
ATOM 5440 N N . TYR B 1 243 ? 151.567 142.939 143.430 1.00 68.41 234 TYR C N 1
ATOM 5441 C CA . TYR B 1 243 ? 152.581 143.746 144.104 1.00 68.41 234 TYR C CA 1
ATOM 5442 C C . TYR B 1 243 ? 152.143 144.153 145.500 1.00 68.41 234 TYR C C 1
ATOM 5443 O O . TYR B 1 243 ? 152.971 144.209 146.413 1.00 68.41 234 TYR C O 1
ATOM 5452 N N . ILE B 1 244 ? 150.850 144.446 145.684 1.00 73.92 235 ILE C N 1
ATOM 5453 C CA . ILE B 1 244 ? 150.381 144.942 146.985 1.00 73.92 235 ILE C CA 1
ATOM 5454 C C . ILE B 1 244 ? 150.482 143.897 148.092 1.00 73.92 235 ILE C C 1
ATOM 5455 O O . ILE B 1 244 ? 151.021 144.225 149.161 1.00 73.92 235 ILE C O 1
ATOM 5460 N N . PRO B 1 245 ? 150.033 142.613 147.926 1.00 76.34 236 PRO C N 1
ATOM 5461 C CA . PRO B 1 245 ? 150.296 141.649 149.000 1.00 76.34 236 PRO C CA 1
ATOM 5462 C C . PRO B 1 245 ? 151.758 141.259 149.133 1.00 76.34 236 PRO C C 1
ATOM 5463 O O . PRO B 1 245 ? 152.203 140.910 150.227 1.00 76.34 236 PRO C O 1
ATOM 5467 N N . ARG B 1 246 ? 152.518 141.306 148.040 1.00 75.77 237 ARG C N 1
ATOM 5468 C CA . ARG B 1 246 ? 153.919 140.914 148.122 1.00 75.77 237 ARG C CA 1
ATOM 5469 C C . ARG B 1 246 ? 154.806 142.020 148.677 1.00 75.77 237 ARG C C 1
ATOM 5470 O O . ARG B 1 246 ? 155.873 141.721 149.220 1.00 75.77 237 ARG C O 1
ATOM 5478 N N . PHE B 1 247 ? 154.396 143.281 148.565 1.00 75.48 238 PHE C N 1
ATOM 5479 C CA . PHE B 1 247 ? 155.119 144.350 149.239 1.00 75.48 238 PHE C CA 1
ATOM 5480 C C . PHE B 1 247 ? 154.565 144.641 150.624 1.00 75.48 238 PHE C C 1
ATOM 5481 O O . PHE B 1 247 ? 155.227 145.327 151.411 1.00 75.48 238 PHE C O 1
ATOM 5489 N N . LEU B 1 248 ? 153.368 144.146 150.948 1.00 79.46 239 LEU C N 1
ATOM 5490 C CA . LEU B 1 248 ? 152.878 144.287 152.313 1.00 79.46 239 LEU C CA 1
ATOM 5491 C C . LEU B 1 248 ? 153.386 143.194 153.242 1.00 79.46 239 LEU C C 1
ATOM 5492 O O . LEU B 1 248 ? 153.315 143.366 154.462 1.00 79.46 239 LEU C O 1
ATOM 5497 N N . ARG B 1 249 ? 153.897 142.088 152.710 1.00 80.47 240 ARG C N 1
ATOM 5498 C CA . ARG B 1 249 ? 154.530 141.071 153.536 1.00 80.47 240 ARG C CA 1
ATOM 5499 C C . ARG B 1 249 ? 156.033 141.277 153.667 1.00 80.47 240 ARG C C 1
ATOM 5500 O O . ARG B 1 249 ? 156.726 140.390 154.171 1.00 80.47 240 ARG C O 1
ATOM 5508 N N . VAL B 1 250 ? 156.553 142.418 153.205 1.00 81.02 241 VAL C N 1
ATOM 5509 C CA . VAL B 1 250 ? 157.929 142.821 153.453 1.00 81.02 241 VAL C CA 1
ATOM 5510 C C . VAL B 1 250 ? 157.998 144.128 154.233 1.00 81.02 241 VAL C C 1
ATOM 5511 O O . VAL B 1 250 ? 159.063 144.497 154.738 1.00 81.02 241 VAL C O 1
ATOM 5515 N N . LEU B 1 251 ? 156.878 144.846 154.335 1.00 82.84 242 LEU C N 1
ATOM 5516 C CA . LEU B 1 251 ? 156.778 146.114 155.052 1.00 82.84 242 LEU C CA 1
ATOM 5517 C C . LEU B 1 251 ? 157.028 145.997 156.563 1.00 82.84 242 LEU C C 1
ATOM 5518 O O . LEU B 1 251 ? 157.805 146.809 157.083 1.00 82.84 242 LEU C O 1
ATOM 5523 N N . PRO B 1 252 ? 156.416 145.026 157.340 1.00 83.44 243 PRO C N 1
ATOM 5524 C CA . PRO B 1 252 ? 156.742 144.979 158.775 1.00 83.44 243 PRO C CA 1
ATOM 5525 C C . PRO B 1 252 ? 158.160 144.511 159.056 1.00 83.44 243 PRO C C 1
ATOM 5526 O O . PRO B 1 252 ? 158.715 144.799 160.119 1.00 83.44 243 PRO C O 1
ATOM 5530 N N . LEU B 1 253 ? 158.750 143.782 158.112 1.00 80.64 244 LEU C N 1
ATOM 5531 C CA . LEU B 1 253 ? 160.094 143.254 158.267 1.00 80.64 244 LEU C CA 1
ATOM 5532 C C . LEU B 1 253 ? 161.163 144.184 157.709 1.00 80.64 244 LEU C C 1
ATOM 5533 O O . LEU B 1 253 ? 162.351 143.854 157.779 1.00 80.64 244 LEU C O 1
ATOM 5538 N N . THR B 1 254 ? 160.773 145.318 157.125 1.00 75.68 245 THR C N 1
ATOM 5539 C CA . THR B 1 254 ? 161.754 146.300 156.675 1.00 75.68 245 THR C CA 1
ATOM 5540 C C . THR B 1 254 ? 161.562 147.651 157.354 1.00 75.68 245 THR C C 1
ATOM 5541 O O . THR B 1 254 ? 162.506 148.190 157.938 1.00 75.68 245 THR C O 1
ATOM 5545 N N . SER B 1 255 ? 160.346 148.204 157.294 1.00 74.66 246 SER C N 1
ATOM 5546 C CA . SER B 1 255 ? 160.113 149.549 157.812 1.00 74.66 246 SER C CA 1
ATOM 5547 C C . SER B 1 255 ? 160.109 149.610 159.332 1.00 74.66 246 SER C C 1
ATOM 5548 O O . SER B 1 255 ? 160.195 150.709 159.890 1.00 74.66 246 SER C O 1
ATOM 5551 N N . GLU B 1 256 ? 159.993 148.471 160.010 1.00 72.95 247 GLU C N 1
ATOM 5552 C CA . GLU B 1 256 ? 160.180 148.402 161.450 1.00 72.95 247 GLU C CA 1
ATOM 5553 C C . GLU B 1 256 ? 161.443 147.664 161.856 1.00 72.95 247 GLU C C 1
ATOM 5554 O O . GLU B 1 256 ? 161.729 147.568 163.049 1.00 72.95 247 GLU C O 1
ATOM 5560 N N . LEU B 1 257 ? 162.193 147.133 160.898 1.00 71.29 248 LEU C N 1
ATOM 5561 C CA . LEU B 1 257 ? 163.523 146.584 161.157 1.00 71.29 248 LEU C CA 1
ATOM 5562 C C . LEU B 1 257 ? 164.587 147.601 160.755 1.00 71.29 248 LEU C C 1
ATOM 5563 O O . LEU B 1 257 ? 165.794 147.385 160.853 1.00 71.29 248 LEU C O 1
ATOM 5568 N N . LYS B 1 258 ? 164.114 148.754 160.286 1.00 64.58 249 LYS C N 1
ATOM 5569 C CA . LYS B 1 258 ? 164.980 149.910 160.105 1.00 64.58 249 LYS C CA 1
ATOM 5570 C C . LYS B 1 258 ? 164.776 150.896 161.246 1.00 64.58 249 LYS C C 1
ATOM 5571 O O . LYS B 1 258 ? 165.695 151.643 161.594 1.00 64.58 249 LYS C O 1
ATOM 5577 N N . ARG B 1 259 ? 163.574 150.913 161.827 1.00 59.67 250 ARG C N 1
ATOM 5578 C CA . ARG B 1 259 ? 163.326 151.735 163.006 1.00 59.67 250 ARG C CA 1
ATOM 5579 C C . ARG B 1 259 ? 164.015 151.191 164.247 1.00 59.67 250 ARG C C 1
ATOM 5580 O O . ARG B 1 259 ? 164.635 151.964 164.982 1.00 59.67 250 ARG C O 1
ATOM 5588 N N . THR B 1 260 ? 163.914 149.890 164.504 1.00 58.99 251 THR C N 1
ATOM 5589 C CA . THR B 1 260 ? 164.647 149.265 165.601 1.00 58.99 251 THR C CA 1
ATOM 5590 C C . THR B 1 260 ? 165.387 148.072 165.018 1.00 58.99 251 THR C C 1
ATOM 5591 O O . THR B 1 260 ? 164.863 146.955 165.037 1.00 58.99 251 THR C O 1
ATOM 5595 N N . ALA B 1 261 ? 166.587 148.310 164.499 1.00 60.23 252 ALA C N 1
ATOM 5596 C CA . ALA B 1 261 ? 167.383 147.297 163.825 1.00 60.23 252 ALA C CA 1
ATOM 5597 C C . ALA B 1 261 ? 167.865 146.253 164.819 1.00 60.23 252 ALA C C 1
ATOM 5598 O O . ALA B 1 261 ? 167.939 146.497 166.025 1.00 60.23 252 ALA C O 1
ATOM 5600 N N . GLY B 1 262 ? 168.196 145.076 164.293 1.00 68.59 253 GLY C N 1
ATOM 5601 C CA . GLY B 1 262 ? 168.525 143.945 165.137 1.00 68.59 253 GLY C CA 1
ATOM 5602 C C . GLY B 1 262 ? 169.986 143.548 165.171 1.00 68.59 253 GLY C C 1
ATOM 5603 O O . GLY B 1 262 ? 170.485 143.132 166.220 1.00 68.59 253 GLY C O 1
ATOM 5604 N N . VAL B 1 263 ? 170.687 143.652 164.041 1.00 71.43 254 VAL C N 1
ATOM 5605 C CA . VAL B 1 263 ? 172.049 143.131 163.948 1.00 71.43 254 VAL C CA 1
ATOM 5606 C C . VAL B 1 263 ? 173.045 144.185 163.477 1.00 71.43 254 VAL C C 1
ATOM 5607 O O . VAL B 1 263 ? 174.168 143.848 163.086 1.00 71.43 254 VAL C O 1
ATOM 5611 N N . PHE B 1 264 ? 172.676 145.468 163.525 1.00 65.45 255 PHE C N 1
ATOM 5612 C CA . PHE B 1 264 ? 173.555 146.515 162.990 1.00 65.45 255 PHE C CA 1
ATOM 5613 C C . PHE B 1 264 ? 173.620 147.733 163.920 1.00 65.45 255 PHE C C 1
ATOM 5614 O O . PHE B 1 264 ? 172.605 148.183 164.456 1.00 65.45 255 PHE C O 1
ATOM 5622 N N . ALA B 1 265 ? 174.842 148.251 164.124 1.00 62.86 256 ALA C N 1
ATOM 5623 C CA . ALA B 1 265 ? 175.013 149.426 164.973 1.00 62.86 256 ALA C CA 1
ATOM 5624 C C . ALA B 1 265 ? 175.919 150.514 164.389 1.00 62.86 256 ALA C C 1
ATOM 5625 O O . ALA B 1 265 ? 175.645 151.698 164.603 1.00 62.86 256 ALA C O 1
ATOM 5627 N N . GLU B 1 266 ? 176.991 150.168 163.673 1.00 67.18 257 GLU C N 1
ATOM 5628 C CA . GLU B 1 266 ? 178.240 150.927 163.832 1.00 67.18 257 GLU C CA 1
ATOM 5629 C C . GLU B 1 266 ? 178.576 151.864 162.667 1.00 67.18 257 GLU C C 1
ATOM 5630 O O . GLU B 1 266 ? 179.297 152.848 162.836 1.00 67.18 257 GLU C O 1
ATOM 5636 N N . THR B 1 267 ? 178.074 151.595 161.468 1.00 65.86 258 THR C N 1
ATOM 5637 C CA . THR B 1 267 ? 178.607 152.297 160.299 1.00 65.86 258 THR C CA 1
ATOM 5638 C C . THR B 1 267 ? 177.474 152.559 159.311 1.00 65.86 258 THR C C 1
ATOM 5639 O O . THR B 1 267 ? 176.299 152.624 159.686 1.00 65.86 258 THR C O 1
ATOM 5643 N N . ALA B 1 268 ? 177.846 152.804 158.055 1.00 63.77 259 ALA C N 1
ATOM 5644 C CA . ALA B 1 268 ? 176.884 152.989 156.972 1.00 63.77 259 ALA C CA 1
ATOM 5645 C C . ALA B 1 268 ? 177.001 151.797 156.031 1.00 63.77 259 ALA C C 1
ATOM 5646 O O . ALA B 1 268 ? 177.692 151.861 155.010 1.00 63.77 259 ALA C O 1
ATOM 5648 N N . TRP B 1 269 ? 176.315 150.716 156.386 1.00 67.22 260 TRP C N 1
ATOM 5649 C CA . TRP B 1 269 ? 176.151 149.557 155.527 1.00 67.22 260 TRP C CA 1
ATOM 5650 C C . TRP B 1 269 ? 174.734 149.025 155.563 1.00 67.22 260 TRP C C 1
ATOM 5651 O O . TRP B 1 269 ? 174.489 147.935 155.037 1.00 67.22 260 TRP C O 1
ATOM 5662 N N . ALA B 1 270 ? 173.810 149.735 156.198 1.00 61.96 261 ALA C N 1
ATOM 5663 C CA . ALA B 1 270 ? 172.409 149.365 156.203 1.00 61.96 261 ALA C CA 1
ATOM 5664 C C . ALA B 1 270 ? 171.474 150.557 156.093 1.00 61.96 261 ALA C C 1
ATOM 5665 O O . ALA B 1 270 ? 170.256 150.369 156.170 1.00 61.96 261 ALA C O 1
ATOM 5667 N N . GLY B 1 271 ? 171.998 151.769 155.942 1.00 56.94 262 GLY C N 1
ATOM 5668 C CA . GLY B 1 271 ? 171.154 152.938 155.802 1.00 56.94 262 GLY C CA 1
ATOM 5669 C C . GLY B 1 271 ? 171.350 153.644 154.479 1.00 56.94 262 GLY C C 1
ATOM 5670 O O . GLY B 1 271 ? 170.422 154.246 153.935 1.00 56.94 262 GLY C O 1
ATOM 5671 N N . ALA B 1 272 ? 172.571 153.588 153.962 1.00 52.66 263 ALA C N 1
ATOM 5672 C CA . ALA B 1 272 ? 172.835 154.027 152.603 1.00 52.66 263 ALA C CA 1
ATOM 5673 C C . ALA B 1 272 ? 172.735 152.879 151.625 1.00 52.66 263 ALA C C 1
ATOM 5674 O O . ALA B 1 272 ? 172.145 153.037 150.553 1.00 52.66 263 ALA C O 1
ATOM 5676 N N . ALA B 1 273 ? 173.254 151.710 151.998 1.00 51.52 264 ALA C N 1
ATOM 5677 C CA . ALA B 1 273 ? 173.207 150.514 151.174 1.00 51.52 264 ALA C CA 1
ATOM 5678 C C . ALA B 1 273 ? 171.873 149.787 151.274 1.00 51.52 264 ALA C C 1
ATOM 5679 O O . ALA B 1 273 ? 171.752 148.659 150.794 1.00 51.52 264 ALA C O 1
ATOM 5681 N N . TYR B 1 274 ? 170.882 150.392 151.904 1.00 49.40 265 TYR C N 1
ATOM 5682 C CA . TYR B 1 274 ? 169.505 149.944 151.811 1.00 49.40 265 TYR C CA 1
ATOM 5683 C C . TYR B 1 274 ? 168.658 150.863 150.946 1.00 49.40 265 TYR C C 1
ATOM 5684 O O . TYR B 1 274 ? 167.883 150.381 150.120 1.00 49.40 265 TYR C O 1
ATOM 5693 N N . TYR B 1 275 ? 168.821 152.169 151.074 1.00 45.18 266 TYR C N 1
ATOM 5694 C CA . TYR B 1 275 ? 168.086 153.109 150.251 1.00 45.18 266 TYR C CA 1
ATOM 5695 C C . TYR B 1 275 ? 168.722 153.323 148.887 1.00 45.18 266 TYR C C 1
ATOM 5696 O O . TYR B 1 275 ? 168.129 154.002 148.046 1.00 45.18 266 TYR C O 1
ATOM 5705 N N . LEU B 1 276 ? 169.904 152.766 148.645 1.00 41.92 267 LEU C N 1
ATOM 5706 C CA . LEU B 1 276 ? 170.434 152.684 147.298 1.00 41.92 267 LEU C CA 1
ATOM 5707 C C . LEU B 1 276 ? 170.062 151.396 146.587 1.00 41.92 267 LEU C C 1
ATOM 5708 O O . LEU B 1 276 ? 170.031 151.385 145.355 1.00 41.92 267 LEU C O 1
ATOM 5713 N N . LEU B 1 277 ? 169.795 150.314 147.314 1.00 39.15 268 LEU C N 1
ATOM 5714 C CA . LEU B 1 277 ? 169.232 149.119 146.711 1.00 39.15 268 LEU C CA 1
ATOM 5715 C C . LEU B 1 277 ? 167.719 149.141 146.693 1.00 39.15 268 LEU C C 1
ATOM 5716 O O . LEU B 1 277 ? 167.109 148.240 146.122 1.00 39.15 268 LEU C O 1
ATOM 5721 N N . LEU B 1 278 ? 167.102 150.133 147.320 1.00 39.50 269 LEU C N 1
ATOM 5722 C CA . LEU B 1 278 ? 165.705 150.440 147.074 1.00 39.50 269 LEU C CA 1
ATOM 5723 C C . LEU B 1 278 ? 165.493 151.170 145.759 1.00 39.50 269 LEU C C 1
ATOM 5724 O O . LEU B 1 278 ? 164.462 150.964 145.115 1.00 39.50 269 LEU C O 1
ATOM 5729 N N . TYR B 1 279 ? 166.432 152.023 145.357 1.00 34.74 270 TYR C N 1
ATOM 5730 C CA . TYR B 1 279 ? 166.529 152.512 143.991 1.00 34.74 270 TYR C CA 1
ATOM 5731 C C . TYR B 1 279 ? 166.720 151.419 142.964 1.00 34.74 270 TYR C C 1
ATOM 5732 O O . TYR B 1 279 ? 166.121 151.490 141.893 1.00 34.74 270 TYR C O 1
ATOM 5741 N N . MET B 1 280 ? 167.560 150.428 143.242 1.00 38.42 271 MET C N 1
ATOM 5742 C CA . MET B 1 280 ? 167.850 149.412 142.242 1.00 38.42 271 MET C CA 1
ATOM 5743 C C . MET B 1 280 ? 166.703 148.431 142.085 1.00 38.42 271 MET C C 1
ATOM 5744 O O . MET B 1 280 ? 166.545 147.843 141.017 1.00 38.42 271 MET C O 1
ATOM 5749 N N . LEU B 1 281 ? 165.907 148.232 143.129 1.00 42.21 272 LEU C N 1
ATOM 5750 C CA . LEU B 1 281 ? 164.669 147.478 143.022 1.00 42.21 272 LEU C CA 1
ATOM 5751 C C . LEU B 1 281 ? 163.607 148.225 142.246 1.00 42.21 272 LEU C C 1
ATOM 5752 O O . LEU B 1 281 ? 162.942 147.634 141.389 1.00 42.21 272 LEU C O 1
ATOM 5757 N N . ALA B 1 282 ? 163.421 149.507 142.544 1.00 35.05 273 ALA C N 1
ATOM 5758 C CA . ALA B 1 282 ? 162.389 150.277 141.871 1.00 35.05 273 ALA C CA 1
ATOM 5759 C C . ALA B 1 282 ? 162.740 150.505 140.414 1.00 35.05 273 ALA C C 1
ATOM 5760 O O . ALA B 1 282 ? 161.853 150.551 139.563 1.00 35.05 273 ALA C O 1
ATOM 5762 N N . SER B 1 283 ? 164.031 150.630 140.107 1.00 32.11 274 SER C N 1
ATOM 5763 C CA . SER B 1 283 ? 164.483 150.716 138.730 1.00 32.11 274 SER C CA 1
ATOM 5764 C C . SER B 1 283 ? 164.258 149.414 137.995 1.00 32.11 274 SER C C 1
ATOM 5765 O O . SER B 1 283 ? 163.916 149.422 136.814 1.00 32.11 274 SER C O 1
ATOM 5768 N N . HIS B 1 284 ? 164.408 148.298 138.692 1.00 38.64 275 HIS C N 1
ATOM 5769 C CA . HIS B 1 284 ? 164.147 146.978 138.145 1.00 38.64 275 HIS C CA 1
ATOM 5770 C C . HIS B 1 284 ? 162.673 146.777 137.834 1.00 38.64 275 HIS C C 1
ATOM 5771 O O . HIS B 1 284 ? 162.339 146.152 136.826 1.00 38.64 275 HIS C O 1
ATOM 5778 N N . ILE B 1 285 ? 161.784 147.305 138.678 1.00 37.46 276 ILE C N 1
ATOM 5779 C CA . ILE B 1 285 ? 160.352 147.236 138.415 1.00 37.46 276 ILE C CA 1
ATOM 5780 C C . ILE B 1 285 ? 159.918 148.216 137.331 1.00 37.46 276 ILE C C 1
ATOM 5781 O O . ILE B 1 285 ? 159.164 147.835 136.430 1.00 37.46 276 ILE C O 1
ATOM 5786 N N . VAL B 1 286 ? 160.398 149.454 137.369 1.00 32.74 277 VAL C N 1
ATOM 5787 C CA . VAL B 1 286 ? 160.015 150.475 136.413 1.00 32.74 277 VAL C CA 1
ATOM 5788 C C . VAL B 1 286 ? 160.544 150.206 135.007 1.00 32.74 277 VAL C C 1
ATOM 5789 O O . VAL B 1 286 ? 159.802 150.403 134.039 1.00 32.74 277 VAL C O 1
ATOM 5793 N N . GLY B 1 287 ? 161.777 149.709 134.858 1.00 29.37 278 GLY C N 1
ATOM 5794 C CA . GLY B 1 287 ? 162.272 149.348 133.544 1.00 29.37 278 GLY C CA 1
ATOM 5795 C C . GLY B 1 287 ? 161.561 148.173 132.925 1.00 29.37 278 GLY C C 1
ATOM 5796 O O . GLY B 1 287 ? 161.430 148.100 131.702 1.00 29.37 278 GLY C O 1
ATOM 5797 N N . ALA B 1 288 ? 161.039 147.275 133.746 1.00 33.86 279 ALA C N 1
ATOM 5798 C CA . ALA B 1 288 ? 160.265 146.162 133.226 1.00 33.86 279 ALA C CA 1
ATOM 5799 C C . ALA B 1 288 ? 158.872 146.590 132.800 1.00 33.86 279 ALA C C 1
ATOM 5800 O O . ALA B 1 288 ? 158.364 146.084 131.796 1.00 33.86 279 ALA C O 1
ATOM 5802 N N . PHE B 1 289 ? 158.250 147.523 133.529 1.00 35.40 280 PHE C N 1
ATOM 5803 C CA . PHE B 1 289 ? 157.014 148.148 133.057 1.00 35.40 280 PHE C CA 1
ATOM 5804 C C . PHE B 1 289 ? 157.223 148.903 131.763 1.00 35.40 280 PHE C C 1
ATOM 5805 O O . PHE B 1 289 ? 156.366 148.863 130.884 1.00 35.40 280 PHE C O 1
ATOM 5813 N N . TRP B 1 290 ? 158.345 149.608 131.644 1.00 26.85 281 TRP C N 1
ATOM 5814 C CA . TRP B 1 290 ? 158.661 150.341 130.429 1.00 26.85 281 TRP C CA 1
ATOM 5815 C C . TRP B 1 290 ? 158.824 149.408 129.247 1.00 26.85 281 TRP C C 1
ATOM 5816 O O . TRP B 1 290 ? 158.281 149.680 128.174 1.00 26.85 281 TRP C O 1
ATOM 5827 N N . TYR B 1 291 ? 159.534 148.292 129.440 1.00 29.53 282 TYR C N 1
ATOM 5828 C CA . TYR B 1 291 ? 159.640 147.272 128.403 1.00 29.53 282 TYR C CA 1
ATOM 5829 C C . TYR B 1 291 ? 158.275 146.715 128.011 1.00 29.53 282 TYR C C 1
ATOM 5830 O O . TYR B 1 291 ? 157.983 146.576 126.821 1.00 29.53 282 TYR C O 1
ATOM 5839 N N . LEU B 1 292 ? 157.442 146.354 128.991 1.00 32.36 283 LEU C N 1
ATOM 5840 C CA . LEU B 1 292 ? 156.187 145.682 128.676 1.00 32.36 283 LEU C CA 1
ATOM 5841 C C . LEU B 1 292 ? 155.202 146.630 128.016 1.00 32.36 283 LEU C C 1
ATOM 5842 O O . LEU B 1 292 ? 154.485 146.249 127.087 1.00 32.36 283 LEU C O 1
ATOM 5847 N N . LEU B 1 293 ? 155.174 147.884 128.458 1.00 30.42 284 LEU C N 1
ATOM 5848 C CA . LEU B 1 293 ? 154.269 148.857 127.873 1.00 30.42 284 LEU C CA 1
ATOM 5849 C C . LEU B 1 293 ? 154.743 149.296 126.496 1.00 30.42 284 LEU C C 1
ATOM 5850 O O . LEU B 1 293 ? 153.931 149.632 125.631 1.00 30.42 284 LEU C O 1
ATOM 5855 N N . ALA B 1 294 ? 156.052 149.263 126.259 1.00 30.12 285 ALA C N 1
ATOM 5856 C CA . ALA B 1 294 ? 156.608 149.467 124.936 1.00 30.12 285 ALA C CA 1
ATOM 5857 C C . ALA B 1 294 ? 156.228 148.441 123.993 1.00 30.12 285 ALA C C 1
ATOM 5858 O O . ALA B 1 294 ? 156.036 148.751 122.838 1.00 30.12 285 ALA C O 1
ATOM 5860 N N . LEU B 1 295 ? 156.119 147.187 124.394 1.00 36.57 286 LEU C N 1
ATOM 5861 C CA . LEU B 1 295 ? 155.617 146.148 123.515 1.00 36.57 286 LEU C CA 1
ATOM 5862 C C . LEU B 1 295 ? 154.127 146.237 123.294 1.00 36.57 286 LEU C C 1
ATOM 5863 O O . LEU B 1 295 ? 153.661 145.845 122.224 1.00 36.57 286 LEU C O 1
ATOM 5868 N N . GLU B 1 296 ? 153.371 146.773 124.248 1.00 41.29 287 GLU C N 1
ATOM 5869 C CA . GLU B 1 296 ? 151.936 146.942 124.076 1.00 41.29 287 GLU C CA 1
ATOM 5870 C C . GLU B 1 296 ? 151.625 148.080 123.111 1.00 41.29 287 GLU C C 1
ATOM 5871 O O . GLU B 1 296 ? 150.689 147.982 122.313 1.00 41.29 287 GLU C O 1
ATOM 5877 N N . ARG B 1 297 ? 152.420 149.146 123.129 1.00 38.18 288 ARG C N 1
ATOM 5878 C CA . ARG B 1 297 ? 152.248 150.193 122.128 1.00 38.18 288 ARG C CA 1
ATOM 5879 C C . ARG B 1 297 ? 152.655 149.757 120.730 1.00 38.18 288 ARG C C 1
ATOM 5880 O O . ARG B 1 297 ? 152.005 150.158 119.762 1.00 38.18 288 ARG C O 1
ATOM 5888 N N . ASN B 1 298 ? 153.697 148.938 120.597 1.00 42.66 289 ASN C N 1
ATOM 5889 C CA . ASN B 1 298 ? 154.032 148.361 119.302 1.00 42.66 289 ASN C CA 1
ATOM 5890 C C . ASN B 1 298 ? 152.972 147.376 118.829 1.00 42.66 289 ASN C C 1
ATOM 5891 O O . ASN B 1 298 ? 152.687 147.313 117.631 1.00 42.66 289 ASN C O 1
ATOM 5896 N N . ASP B 1 299 ? 152.376 146.617 119.745 1.00 49.35 290 ASP C N 1
ATOM 5897 C CA . ASP B 1 299 ? 151.255 145.762 119.403 1.00 49.35 290 ASP C CA 1
ATOM 5898 C C . ASP B 1 299 ? 150.056 146.569 118.938 1.00 49.35 290 ASP C C 1
ATOM 5899 O O . ASP B 1 299 ? 149.388 146.159 117.991 1.00 49.35 290 ASP C O 1
ATOM 5904 N N . ALA B 1 300 ? 149.782 147.706 119.580 1.00 46.80 291 ALA C N 1
ATOM 5905 C CA . ALA B 1 300 ? 148.722 148.611 119.151 1.00 46.80 291 ALA C CA 1
ATOM 5906 C C . ALA B 1 300 ? 148.967 149.181 117.762 1.00 46.80 291 ALA C C 1
ATOM 5907 O O . ALA B 1 300 ? 148.040 149.208 116.942 1.00 46.80 291 ALA C O 1
ATOM 5909 N N . CYS B 1 301 ? 150.199 149.624 117.488 1.00 49.20 292 CYS C N 1
ATOM 5910 C CA . CYS B 1 301 ? 150.569 150.090 116.154 1.00 49.20 292 CYS C CA 1
ATOM 5911 C C . CYS B 1 301 ? 150.377 149.009 115.108 1.00 49.20 292 CYS C C 1
ATOM 5912 O O . CYS B 1 301 ? 149.827 149.272 114.038 1.00 49.20 292 CYS C O 1
ATOM 5915 N N . TRP B 1 302 ? 150.870 147.800 115.374 1.00 52.12 293 TRP C N 1
ATOM 5916 C CA . TRP B 1 302 ? 150.779 146.730 114.389 1.00 52.12 293 TRP C CA 1
ATOM 5917 C C . TRP B 1 302 ? 149.350 146.272 114.181 1.00 52.12 293 TRP C C 1
ATOM 5918 O O . TRP B 1 302 ? 148.955 146.011 113.043 1.00 52.12 293 TRP C O 1
ATOM 5929 N N . GLN B 1 303 ? 148.565 146.203 115.245 1.00 56.03 294 GLN C N 1
ATOM 5930 C CA . GLN B 1 303 ? 147.166 145.835 115.184 1.00 56.03 294 GLN C CA 1
ATOM 5931 C C . GLN B 1 303 ? 146.315 146.873 114.485 1.00 56.03 294 GLN C C 1
ATOM 5932 O O . GLN B 1 303 ? 145.269 146.519 113.942 1.00 56.03 294 GLN C O 1
ATOM 5938 N N . GLU B 1 304 ? 146.716 148.143 114.491 1.00 57.88 295 GLU C N 1
ATOM 5939 C CA . GLU B 1 304 ? 145.982 149.132 113.720 1.00 57.88 295 GLU C CA 1
ATOM 5940 C C . GLU B 1 304 ? 146.522 149.340 112.313 1.00 57.88 295 GLU C C 1
ATOM 5941 O O . GLU B 1 304 ? 145.763 149.796 111.457 1.00 57.88 295 GLU C O 1
ATOM 5947 N N . ALA B 1 305 ? 147.779 149.008 112.035 1.00 61.11 296 ALA C N 1
ATOM 5948 C CA . ALA B 1 305 ? 148.334 149.134 110.699 1.00 61.11 296 ALA C CA 1
ATOM 5949 C C . ALA B 1 305 ? 148.074 147.905 109.857 1.00 61.11 296 ALA C C 1
ATOM 5950 O O . ALA B 1 305 ? 148.195 147.965 108.633 1.00 61.11 296 ALA C O 1
ATOM 5952 N N . CYS B 1 306 ? 147.722 146.793 110.488 1.00 68.33 297 CYS C N 1
ATOM 5953 C CA . CYS B 1 306 ? 147.258 145.612 109.788 1.00 68.33 297 CYS C CA 1
ATOM 5954 C C . CYS B 1 306 ? 145.821 145.723 109.306 1.00 68.33 297 CYS C C 1
ATOM 5955 O O . CYS B 1 306 ? 145.511 145.202 108.230 1.00 68.33 297 CYS C O 1
ATOM 5958 N N . ILE B 1 307 ? 144.951 146.418 110.039 1.00 68.31 298 ILE C N 1
ATOM 5959 C CA . ILE B 1 307 ? 143.576 146.609 109.591 1.00 68.31 298 ILE C CA 1
ATOM 5960 C C . ILE B 1 307 ? 143.510 147.597 108.429 1.00 68.31 298 ILE C C 1
ATOM 5961 O O . ILE B 1 307 ? 142.735 147.396 107.485 1.00 68.31 298 ILE C O 1
ATOM 5966 N N . ASP B 1 308 ? 144.335 148.647 108.456 1.00 66.20 299 ASP C N 1
ATOM 5967 C CA . ASP B 1 308 ? 144.360 149.631 107.380 1.00 66.20 299 ASP C CA 1
ATOM 5968 C C . ASP B 1 308 ? 144.860 149.046 106.067 1.00 66.20 299 ASP C C 1
ATOM 5969 O O . ASP B 1 308 ? 144.491 149.539 104.997 1.00 66.20 299 ASP C O 1
ATOM 5974 N N . ALA B 1 309 ? 145.691 148.007 106.123 1.00 70.36 300 ALA C N 1
ATOM 5975 C CA . ALA B 1 309 ? 146.118 147.332 104.907 1.00 70.36 300 ALA C CA 1
ATOM 5976 C C . ALA B 1 309 ? 145.001 146.503 104.285 1.00 70.36 300 ALA C C 1
ATOM 5977 O O . ALA B 1 309 ? 145.006 146.294 103.069 1.00 70.36 300 ALA C O 1
ATOM 5979 N N . GLY B 1 310 ? 144.058 146.019 105.084 1.00 73.10 301 GLY C N 1
ATOM 5980 C CA . GLY B 1 310 ? 142.893 145.298 104.595 1.00 73.10 301 GLY C CA 1
ATOM 5981 C C . GLY B 1 310 ? 143.074 143.823 104.287 1.00 73.10 301 GLY C C 1
ATOM 5982 O O . GLY B 1 310 ? 142.157 143.028 104.502 1.00 73.10 301 GLY C O 1
ATOM 5983 N N . ASN B 1 311 ? 144.244 143.443 103.781 1.00 74.87 302 ASN C N 1
ATOM 5984 C CA . ASN B 1 311 ? 144.545 142.063 103.429 1.00 74.87 302 ASN C CA 1
ATOM 5985 C C . ASN B 1 311 ? 145.176 141.289 104.577 1.00 74.87 302 ASN C C 1
ATOM 5986 O O . ASN B 1 311 ? 145.866 140.295 104.335 1.00 74.87 302 ASN C O 1
ATOM 5991 N N . CYS B 1 312 ? 144.949 141.715 105.814 1.00 73.17 303 CYS C N 1
ATOM 5992 C CA . CYS B 1 312 ? 145.653 141.197 106.973 1.00 73.17 303 CYS C CA 1
ATOM 5993 C C . CYS B 1 312 ? 144.674 141.003 108.119 1.00 73.17 303 CYS C C 1
ATOM 5994 O O . CYS B 1 312 ? 143.826 141.862 108.374 1.00 73.17 303 CYS C O 1
ATOM 5997 N N . SER B 1 313 ? 144.796 139.874 108.804 1.00 70.78 304 SER C N 1
ATOM 5998 C CA . SER B 1 313 ? 144.142 139.650 110.080 1.00 70.78 304 SER C CA 1
ATOM 5999 C C . SER B 1 313 ? 145.169 139.864 111.180 1.00 70.78 304 SER C C 1
ATOM 6000 O O . SER B 1 313 ? 146.362 139.638 110.980 1.00 70.78 304 SER C O 1
ATOM 6003 N N . THR B 1 314 ? 144.714 140.308 112.353 1.00 69.26 305 THR C N 1
ATOM 6004 C CA . THR B 1 314 ? 145.627 140.585 113.457 1.00 69.26 305 THR C CA 1
ATOM 6005 C C . THR B 1 314 ? 146.190 139.318 114.085 1.00 69.26 305 THR C C 1
ATOM 6006 O O . THR B 1 314 ? 147.106 139.394 114.907 1.00 69.26 305 THR C O 1
ATOM 6010 N N . ASP B 1 315 ? 145.673 138.153 113.715 1.00 71.45 306 ASP C N 1
ATOM 6011 C CA . ASP B 1 315 ? 146.282 136.890 114.068 1.00 71.45 306 ASP C CA 1
ATOM 6012 C C . ASP B 1 315 ? 147.604 136.661 113.359 1.00 71.45 306 ASP C C 1
ATOM 6013 O O . ASP B 1 315 ? 148.433 135.906 113.868 1.00 71.45 306 ASP C O 1
ATOM 6018 N N . PHE B 1 316 ? 147.832 137.306 112.221 1.00 71.61 307 PHE C N 1
ATOM 6019 C CA . PHE B 1 316 ? 149.061 137.158 111.459 1.00 71.61 307 PHE C CA 1
ATOM 6020 C C . PHE B 1 316 ? 150.249 137.845 112.111 1.00 71.61 307 PHE C C 1
ATOM 6021 O O . PHE B 1 316 ? 151.387 137.579 111.720 1.00 71.61 307 PHE C O 1
ATOM 6029 N N . LEU B 1 317 ? 150.017 138.732 113.076 1.00 63.25 308 LEU C N 1
ATOM 6030 C CA . LEU B 1 317 ? 151.102 139.489 113.680 1.00 63.25 308 LEU C CA 1
ATOM 6031 C C . LEU B 1 317 ? 151.781 138.717 114.795 1.00 63.25 308 LEU C C 1
ATOM 6032 O O . LEU B 1 317 ? 152.723 139.219 115.410 1.00 63.25 308 LEU C O 1
ATOM 6037 N N . TYR B 1 318 ? 151.312 137.518 115.091 1.00 64.51 309 TYR C N 1
ATOM 6038 C CA . TYR B 1 318 ? 151.859 136.754 116.196 1.00 64.51 309 TYR C CA 1
ATOM 6039 C C . TYR B 1 318 ? 152.589 135.537 115.659 1.00 64.51 309 TYR C C 1
ATOM 6040 O O . TYR B 1 318 ? 152.222 134.996 114.614 1.00 64.51 309 TYR C O 1
ATOM 6049 N N . CYS B 1 319 ? 153.648 135.137 116.347 1.00 68.83 310 CYS C N 1
ATOM 6050 C CA . CYS B 1 319 ? 154.467 134.021 115.911 1.00 68.83 310 CYS C CA 1
ATOM 6051 C C . CYS B 1 319 ? 153.715 132.722 116.151 1.00 68.83 310 CYS C C 1
ATOM 6052 O O . CYS B 1 319 ? 153.005 132.570 117.146 1.00 68.83 310 CYS C O 1
ATOM 6055 N N . GLY B 1 320 ? 153.855 131.795 115.210 1.00 76.42 311 GLY C N 1
ATOM 6056 C CA . GLY B 1 320 ? 153.094 130.560 115.223 1.00 76.42 311 GLY C CA 1
ATOM 6057 C C . GLY B 1 320 ? 151.834 130.592 114.389 1.00 76.42 311 GLY C C 1
ATOM 6058 O O . GLY B 1 320 ? 151.046 129.639 114.453 1.00 76.42 311 GLY C O 1
ATOM 6059 N N . ASN B 1 321 ? 151.593 131.645 113.617 1.00 77.95 312 ASN C N 1
ATOM 6060 C CA . ASN B 1 321 ? 150.427 131.755 112.753 1.00 77.95 312 ASN C CA 1
ATOM 6061 C C . ASN B 1 321 ? 150.856 131.896 111.305 1.00 77.95 312 ASN C C 1
ATOM 6062 O O . ASN B 1 321 ? 150.196 132.546 110.496 1.00 77.95 312 ASN C O 1
ATOM 6067 N N . GLN B 1 322 ? 151.980 131.283 110.953 1.00 80.32 313 GLN C N 1
ATOM 6068 C CA . GLN B 1 322 ? 152.495 131.375 109.595 1.00 80.32 313 GLN C CA 1
ATOM 6069 C C . GLN B 1 322 ? 151.831 130.407 108.631 1.00 80.32 313 GLN C C 1
ATOM 6070 O O . GLN B 1 322 ? 151.712 130.724 107.443 1.00 80.32 313 GLN C O 1
ATOM 6076 N N . ASN B 1 323 ? 151.410 129.239 109.105 1.00 84.36 314 ASN C N 1
ATOM 6077 C CA . ASN B 1 323 ? 150.721 128.262 108.268 1.00 84.36 314 ASN C CA 1
ATOM 6078 C C . ASN B 1 323 ? 149.209 128.436 108.401 1.00 84.36 314 ASN C C 1
ATOM 6079 O O . ASN B 1 323 ? 148.464 127.517 108.740 1.00 84.36 314 ASN C O 1
ATOM 6084 N N . MET B 1 324 ? 148.768 129.660 108.136 1.00 83.60 315 MET C N 1
ATOM 6085 C CA . MET B 1 324 ? 147.355 129.989 108.064 1.00 83.60 315 MET C CA 1
ATOM 6086 C C . MET B 1 324 ? 147.066 130.546 106.680 1.00 83.60 315 MET C C 1
ATOM 6087 O O . MET B 1 324 ? 147.964 131.038 105.991 1.00 83.60 315 MET C O 1
ATOM 6092 N N . ASP B 1 325 ? 145.808 130.443 106.263 1.00 82.25 316 ASP C N 1
ATOM 6093 C CA . ASP B 1 325 ? 145.466 130.903 104.929 1.00 82.25 316 ASP C CA 1
ATOM 6094 C C . ASP B 1 325 ? 145.435 132.430 104.876 1.00 82.25 316 ASP C C 1
ATOM 6095 O O . ASP B 1 325 ? 144.919 133.110 105.766 1.00 82.25 316 ASP C O 1
ATOM 6100 N N . GLY B 1 326 ? 146.051 132.964 103.828 1.00 79.19 317 GLY C N 1
ATOM 6101 C CA . GLY B 1 326 ? 146.160 134.397 103.673 1.00 79.19 317 GLY C CA 1
ATOM 6102 C C . GLY B 1 326 ? 147.418 134.972 104.285 1.00 79.19 317 GLY C C 1
ATOM 6103 O O . GLY B 1 326 ? 147.661 136.176 104.192 1.00 79.19 317 GLY C O 1
ATOM 6104 N N . TYR B 1 327 ? 148.224 134.134 104.926 1.00 77.38 318 TYR C N 1
ATOM 6105 C CA . TYR B 1 327 ? 149.488 134.619 105.458 1.00 77.38 318 TYR C CA 1
ATOM 6106 C C . TYR B 1 327 ? 150.522 134.840 104.367 1.00 77.38 318 TYR C C 1
ATOM 6107 O O . TYR B 1 327 ? 151.432 135.656 104.543 1.00 77.38 318 TYR C O 1
ATOM 6116 N N . ALA B 1 328 ? 150.408 134.133 103.244 1.00 77.78 319 ALA C N 1
ATOM 6117 C CA . ALA B 1 328 ? 151.359 134.311 102.159 1.00 77.78 319 ALA C CA 1
ATOM 6118 C C . ALA B 1 328 ? 151.199 135.644 101.444 1.00 77.78 319 ALA C C 1
ATOM 6119 O O . ALA B 1 328 ? 152.179 136.142 100.886 1.00 77.78 319 ALA C O 1
ATOM 6121 N N . VAL B 1 329 ? 150.005 136.234 101.451 1.00 77.55 320 VAL C N 1
ATOM 6122 C CA . VAL B 1 329 ? 149.792 137.516 100.789 1.00 77.55 320 VAL C CA 1
ATOM 6123 C C . VAL B 1 329 ? 150.165 138.618 101.773 1.00 77.55 320 VAL C C 1
ATOM 6124 O O . VAL B 1 329 ? 150.452 139.752 101.378 1.00 77.55 320 VAL C O 1
ATOM 6128 N N . TRP B 1 330 ? 150.195 138.284 103.064 1.00 74.83 321 TRP C N 1
ATOM 6129 C CA . TRP B 1 330 ? 150.633 139.250 104.062 1.00 74.83 321 TRP C CA 1
ATOM 6130 C C . TRP B 1 330 ? 152.145 139.220 104.221 1.00 74.83 321 TRP C C 1
ATOM 6131 O O . TRP B 1 330 ? 152.748 140.221 104.621 1.00 74.83 321 TRP C O 1
ATOM 6142 N N . ASN B 1 331 ? 152.771 138.097 103.869 1.00 76.81 322 ASN C N 1
ATOM 6143 C CA . ASN B 1 331 ? 154.205 137.941 104.062 1.00 76.81 322 ASN C CA 1
ATOM 6144 C C . ASN B 1 331 ? 155.002 138.814 103.105 1.00 76.81 322 ASN C C 1
ATOM 6145 O O . ASN B 1 331 ? 156.055 139.336 103.481 1.00 76.81 322 ASN C O 1
ATOM 6150 N N . ARG B 1 332 ? 154.515 139.002 101.883 1.00 79.91 323 ARG C N 1
ATOM 6151 C CA . ARG B 1 332 ? 155.197 139.827 100.897 1.00 79.91 323 ARG C CA 1
ATOM 6152 C C . ARG B 1 332 ? 154.877 141.306 101.049 1.00 79.91 323 ARG C C 1
ATOM 6153 O O . ARG B 1 332 ? 155.390 142.123 100.279 1.00 79.91 323 ARG C O 1
ATOM 6161 N N . ALA B 1 333 ? 154.043 141.670 102.023 1.00 74.56 324 ALA C N 1
ATOM 6162 C CA . ALA B 1 333 ? 153.759 143.074 102.282 1.00 74.56 324 ALA C CA 1
ATOM 6163 C C . ALA B 1 333 ? 153.991 143.442 103.742 1.00 74.56 324 ALA C C 1
ATOM 6164 O O . ALA B 1 333 ? 153.512 144.487 104.184 1.00 74.56 324 ALA C O 1
ATOM 6166 N N . LYS B 1 334 ? 154.709 142.608 104.498 1.00 71.83 325 LYS C N 1
ATOM 6167 C CA . LYS B 1 334 ? 155.013 142.920 105.890 1.00 71.83 325 LYS C CA 1
ATOM 6168 C C . LYS B 1 334 ? 155.976 144.095 105.994 1.00 71.83 325 LYS C C 1
ATOM 6169 O O . LYS B 1 334 ? 155.681 145.103 106.647 1.00 71.83 325 LYS C O 1
ATOM 6175 N N . GLU B 1 335 ? 157.135 143.990 105.352 1.00 71.24 326 GLU C N 1
ATOM 6176 C CA . GLU B 1 335 ? 158.164 145.010 105.537 1.00 71.24 326 GLU C CA 1
ATOM 6177 C C . GLU B 1 335 ? 158.049 146.127 104.505 1.00 71.24 326 GLU C C 1
ATOM 6178 O O . GLU B 1 335 ? 159.034 146.597 103.940 1.00 71.24 326 GLU C O 1
ATOM 6184 N N . SER B 1 336 ? 156.833 146.556 104.267 1.00 68.83 327 SER C N 1
ATOM 6185 C CA . SER B 1 336 ? 156.472 147.872 103.772 1.00 68.83 327 SER C CA 1
ATOM 6186 C C . SER B 1 336 ? 155.332 148.463 104.577 1.00 68.83 327 SER C C 1
ATOM 6187 O O . SER B 1 336 ? 155.387 149.640 104.935 1.00 68.83 327 SER C O 1
ATOM 6190 N N . VAL B 1 337 ? 154.336 147.646 104.932 1.00 65.17 328 VAL C N 1
ATOM 6191 C CA . VAL B 1 337 ? 153.233 148.072 105.786 1.00 65.17 328 VAL C CA 1
ATOM 6192 C C . VAL B 1 337 ? 153.690 148.388 107.196 1.00 65.17 328 VAL C C 1
ATOM 6193 O O . VAL B 1 337 ? 153.428 149.498 107.684 1.00 65.17 328 VAL C O 1
ATOM 6197 N N . LEU B 1 338 ? 154.405 147.477 107.851 1.00 62.69 329 LEU C N 1
ATOM 6198 C CA . LEU B 1 338 ? 154.876 147.698 109.206 1.00 62.69 329 LEU C CA 1
ATOM 6199 C C . LEU B 1 338 ? 156.047 148.660 109.270 1.00 62.69 329 LEU C C 1
ATOM 6200 O O . LEU B 1 338 ? 156.437 149.064 110.366 1.00 62.69 329 LEU C O 1
ATOM 6205 N N . LYS B 1 339 ? 156.617 149.036 108.132 1.00 63.61 330 LYS C N 1
ATOM 6206 C CA . LYS B 1 339 ? 157.734 149.966 108.097 1.00 63.61 330 LYS C CA 1
ATOM 6207 C C . LYS B 1 339 ? 157.313 151.388 107.781 1.00 63.61 330 LYS C C 1
ATOM 6208 O O . LYS B 1 339 ? 157.842 152.325 108.373 1.00 63.61 330 LYS C O 1
ATOM 6214 N N . SER B 1 340 ? 156.356 151.579 106.875 1.00 63.62 331 SER C N 1
ATOM 6215 C CA . SER B 1 340 ? 155.832 152.908 106.609 1.00 63.62 331 SER C CA 1
ATOM 6216 C C . SER B 1 340 ? 154.904 153.407 107.701 1.00 63.62 331 SER C C 1
ATOM 6217 O O . SER B 1 340 ? 154.633 154.610 107.754 1.00 63.62 331 SER C O 1
ATOM 6220 N N . LYS B 1 341 ? 154.411 152.525 108.568 1.00 61.44 332 LYS C N 1
ATOM 6221 C CA . LYS B 1 341 ? 153.429 152.901 109.570 1.00 61.44 332 LYS C CA 1
ATOM 6222 C C . LYS B 1 341 ? 153.890 152.721 111.005 1.00 61.44 332 LYS C C 1
ATOM 6223 O O . LYS B 1 341 ? 153.341 153.386 111.886 1.00 61.44 332 LYS C O 1
ATOM 6229 N N . CYS B 1 342 ? 154.871 151.863 111.271 1.00 57.27 333 CYS C N 1
ATOM 6230 C CA . CYS B 1 342 ? 155.191 151.470 112.639 1.00 57.27 333 CYS C CA 1
ATOM 6231 C C . CYS B 1 342 ? 156.689 151.468 112.885 1.00 57.27 333 CYS C C 1
ATOM 6232 O O . CYS B 1 342 ? 157.193 150.756 113.752 1.00 57.27 333 CYS C O 1
ATOM 6235 N N . ARG B 1 343 ? 157.428 152.273 112.138 1.00 57.29 334 ARG C N 1
ATOM 6236 C CA . ARG B 1 343 ? 158.852 152.414 112.372 1.00 57.29 334 ARG C CA 1
ATOM 6237 C C . ARG B 1 343 ? 159.062 153.349 113.551 1.00 57.29 334 ARG C C 1
ATOM 6238 O O . ARG B 1 343 ? 158.247 154.241 113.806 1.00 57.29 334 ARG C O 1
ATOM 6246 N N . ALA B 1 344 ? 160.133 153.115 114.290 1.00 52.78 335 ALA C N 1
ATOM 6247 C CA . ALA B 1 344 ? 160.478 153.924 115.439 1.00 52.78 335 ALA C CA 1
ATOM 6248 C C . ALA B 1 344 ? 161.864 154.511 115.234 1.00 52.78 335 ALA C C 1
ATOM 6249 O O . ALA B 1 344 ? 162.862 153.795 115.163 1.00 52.78 335 ALA C O 1
ATOM 6251 N N . ASP B 1 345 ? 161.909 155.831 115.078 1.00 61.28 336 ASP C N 1
ATOM 6252 C CA . ASP B 1 345 ? 163.170 156.560 115.058 1.00 61.28 336 ASP C CA 1
ATOM 6253 C C . ASP B 1 345 ? 163.123 157.681 116.089 1.00 61.28 336 ASP C C 1
ATOM 6254 O O . ASP B 1 345 ? 162.043 158.186 116.406 1.00 61.28 336 ASP C O 1
ATOM 6259 N N . LEU B 1 346 ? 164.280 158.073 116.623 1.00 60.35 337 LEU C N 1
ATOM 6260 C CA . LEU B 1 346 ? 164.342 159.152 117.603 1.00 60.35 337 LEU C CA 1
ATOM 6261 C C . LEU B 1 346 ? 164.551 160.526 116.984 1.00 60.35 337 LEU C C 1
ATOM 6262 O O . LEU B 1 346 ? 164.665 161.506 117.727 1.00 60.35 337 LEU C O 1
ATOM 6267 N N . ASP B 1 347 ? 164.615 160.633 115.657 1.00 69.21 338 ASP C N 1
ATOM 6268 C CA . ASP B 1 347 ? 164.743 161.937 115.024 1.00 69.21 338 ASP C CA 1
ATOM 6269 C C . ASP B 1 347 ? 163.438 162.454 114.435 1.00 69.21 338 ASP C C 1
ATOM 6270 O O . ASP B 1 347 ? 163.329 163.657 114.176 1.00 69.21 338 ASP C O 1
ATOM 6275 N N . ASP B 1 348 ? 162.460 161.578 114.217 1.00 69.78 339 ASP C N 1
ATOM 6276 C CA . ASP B 1 348 ? 161.174 161.975 113.662 1.00 69.78 339 ASP C CA 1
ATOM 6277 C C . ASP B 1 348 ? 160.395 162.779 114.695 1.00 69.78 339 ASP C C 1
ATOM 6278 O O . ASP B 1 348 ? 160.199 162.321 115.825 1.00 69.78 339 ASP C O 1
ATOM 6283 N N . ASN B 1 349 ? 159.955 163.973 114.316 1.00 69.94 340 ASN C N 1
ATOM 6284 C CA . ASN B 1 349 ? 159.073 164.760 115.166 1.00 69.94 340 ASN C CA 1
ATOM 6285 C C . ASN B 1 349 ? 157.609 164.603 114.789 1.00 69.94 340 ASN C C 1
ATOM 6286 O O . ASN B 1 349 ? 156.737 164.916 115.606 1.00 69.94 340 ASN C O 1
ATOM 6291 N N . ASN B 1 350 ? 157.319 164.131 113.577 1.00 68.21 341 ASN C N 1
ATOM 6292 C CA . ASN B 1 350 ? 155.973 163.690 113.210 1.00 68.21 341 ASN C CA 1
ATOM 6293 C C . ASN B 1 350 ? 156.046 162.278 112.634 1.00 68.21 341 ASN C C 1
ATOM 6294 O O . ASN B 1 350 ? 156.022 162.081 111.418 1.00 68.21 341 ASN C O 1
ATOM 6299 N N . PRO B 1 351 ? 156.140 161.269 113.496 1.00 59.19 342 PRO C N 1
ATOM 6300 C CA . PRO B 1 351 ? 156.178 159.893 113.020 1.00 59.19 342 PRO C CA 1
ATOM 6301 C C . PRO B 1 351 ? 154.773 159.413 112.684 1.00 59.19 342 PRO C C 1
ATOM 6302 O O . PRO B 1 351 ? 153.794 160.053 113.084 1.00 59.19 342 PRO C O 1
ATOM 6306 N N . PRO B 1 352 ? 154.635 158.307 111.941 1.00 52.63 343 PRO C N 1
ATOM 6307 C CA . PRO B 1 352 ? 153.282 157.817 111.638 1.00 52.63 343 PRO C CA 1
ATOM 6308 C C . PRO B 1 352 ? 152.554 157.271 112.848 1.00 52.63 343 PRO C C 1
ATOM 6309 O O . PRO B 1 352 ? 151.320 157.228 112.845 1.00 52.63 343 PRO C O 1
ATOM 6313 N N . PHE B 1 353 ? 153.281 156.843 113.871 1.00 41.79 344 PHE C N 1
ATOM 6314 C CA . PHE B 1 353 ? 152.725 156.448 115.153 1.00 41.79 344 PHE C CA 1
ATOM 6315 C C . PHE B 1 353 ? 153.613 157.029 116.234 1.00 41.79 344 PHE C C 1
ATOM 6316 O O . PHE B 1 353 ? 154.838 156.993 116.123 1.00 41.79 344 PHE C O 1
ATOM 6324 N N . ASP B 1 354 ? 152.997 157.587 117.263 1.00 39.15 345 ASP C N 1
ATOM 6325 C CA . ASP B 1 354 ? 153.741 158.175 118.362 1.00 39.15 345 ASP C CA 1
ATOM 6326 C C . ASP B 1 354 ? 153.952 157.117 119.429 1.00 39.15 345 ASP C C 1
ATOM 6327 O O . ASP B 1 354 ? 152.988 156.602 120.001 1.00 39.15 345 ASP C O 1
ATOM 6332 N N . PHE B 1 355 ? 155.209 156.781 119.681 1.00 33.91 346 PHE C N 1
ATOM 6333 C CA . PHE B 1 355 ? 155.541 155.838 120.730 1.00 33.91 346 PHE C CA 1
ATOM 6334 C C . PHE B 1 355 ? 155.919 156.527 122.021 1.00 33.91 346 PHE C C 1
ATOM 6335 O O . PHE B 1 355 ? 155.867 155.900 123.076 1.00 33.91 346 PHE C O 1
ATOM 6343 N N . GLY B 1 356 ? 156.287 157.792 121.964 1.00 30.67 347 GLY C N 1
ATOM 6344 C CA . GLY B 1 356 ? 156.421 158.574 123.164 1.00 30.67 347 GLY C CA 1
ATOM 6345 C C . GLY B 1 356 ? 157.637 158.270 123.997 1.00 30.67 347 GLY C C 1
ATOM 6346 O O . GLY B 1 356 ? 158.750 158.639 123.632 1.00 30.67 347 GLY C O 1
ATOM 6347 N N . ILE B 1 357 ? 157.438 157.629 125.140 1.00 28.55 348 ILE C N 1
ATOM 6348 C CA . ILE B 1 357 ? 158.549 157.288 126.015 1.00 28.55 348 ILE C CA 1
ATOM 6349 C C . ILE B 1 357 ? 159.043 155.897 125.662 1.00 28.55 348 ILE C C 1
ATOM 6350 O O . ILE B 1 357 ? 160.060 155.434 126.184 1.00 28.55 348 ILE C O 1
ATOM 6355 N N . TYR B 1 358 ? 158.337 155.234 124.757 1.00 29.97 349 TYR C N 1
ATOM 6356 C CA . TYR B 1 358 ? 158.655 153.884 124.336 1.00 29.97 349 TYR C CA 1
ATOM 6357 C C . TYR B 1 358 ? 159.349 153.835 122.990 1.00 29.97 349 TYR C C 1
ATOM 6358 O O . TYR B 1 358 ? 159.517 152.750 122.437 1.00 29.97 349 TYR C O 1
ATOM 6367 N N . THR B 1 359 ? 159.711 154.974 122.423 1.00 35.58 350 THR C N 1
ATOM 6368 C CA . THR B 1 359 ? 160.407 154.955 121.150 1.00 35.58 350 THR C CA 1
ATOM 6369 C C . THR B 1 359 ? 161.887 154.659 121.309 1.00 35.58 350 THR C C 1
ATOM 6370 O O . THR B 1 359 ? 162.512 154.170 120.365 1.00 35.58 350 THR C O 1
ATOM 6374 N N . GLN B 1 360 ? 162.445 154.907 122.484 1.00 34.16 351 GLN C N 1
ATOM 6375 C CA . GLN B 1 360 ? 163.791 154.490 122.826 1.00 34.16 351 GLN C CA 1
ATOM 6376 C C . GLN B 1 360 ? 163.915 152.982 122.943 1.00 34.16 351 GLN C C 1
ATOM 6377 O O . GLN B 1 360 ? 164.991 152.449 122.688 1.00 34.16 351 GLN C O 1
ATOM 6383 N N . ALA B 1 361 ? 162.844 152.283 123.311 1.00 32.11 352 ALA C N 1
ATOM 6384 C CA . ALA B 1 361 ? 162.856 150.834 123.383 1.00 32.11 352 ALA C CA 1
ATOM 6385 C C . ALA B 1 361 ? 162.773 150.161 122.032 1.00 32.11 352 ALA C C 1
ATOM 6386 O O . ALA B 1 361 ? 163.359 149.093 121.860 1.00 32.11 352 ALA C O 1
ATOM 6388 N N . LEU B 1 362 ? 162.066 150.745 121.078 1.00 35.68 353 LEU C N 1
ATOM 6389 C CA . LEU B 1 362 ? 161.888 150.125 119.778 1.00 35.68 353 LEU C CA 1
ATOM 6390 C C . LEU B 1 362 ? 162.881 150.605 118.741 1.00 35.68 353 LEU C C 1
ATOM 6391 O O . LEU B 1 362 ? 163.137 149.886 117.779 1.00 35.68 353 LEU C O 1
ATOM 6396 N N . SER B 1 363 ? 163.455 151.795 118.920 1.00 38.85 354 SER C N 1
ATOM 6397 C CA . SER B 1 363 ? 164.469 152.263 117.987 1.00 38.85 354 SER C CA 1
ATOM 6398 C C . SER B 1 363 ? 165.833 151.684 118.324 1.00 38.85 354 SER C C 1
ATOM 6399 O O . SER B 1 363 ? 166.663 151.482 117.433 1.00 38.85 354 SER C O 1
ATOM 6402 N N . SER B 1 364 ? 166.086 151.407 119.602 1.00 36.09 355 SER C N 1
ATOM 6403 C CA . SER B 1 364 ? 167.338 150.764 119.975 1.00 36.09 355 SER C CA 1
ATOM 6404 C C . SER B 1 364 ? 167.324 149.287 119.623 1.00 36.09 355 SER C C 1
ATOM 6405 O O . SER B 1 364 ? 168.381 148.673 119.453 1.00 36.09 355 SER C O 1
ATOM 6408 N N . GLY B 1 365 ? 166.142 148.699 119.518 1.00 36.81 356 GLY C N 1
ATOM 6409 C CA . GLY B 1 365 ? 166.018 147.315 119.135 1.00 36.81 356 GLY C CA 1
ATOM 6410 C C . GLY B 1 365 ? 166.170 146.324 120.255 1.00 36.81 356 GLY C C 1
ATOM 6411 O O . GLY B 1 365 ? 166.401 145.146 119.981 1.00 36.81 356 GLY C O 1
ATOM 6412 N N . ILE B 1 366 ? 166.056 146.754 121.513 1.00 34.44 357 ILE C N 1
ATOM 6413 C CA . ILE B 1 366 ? 166.123 145.812 122.627 1.00 34.44 357 ILE C CA 1
ATOM 6414 C C . ILE B 1 366 ? 164.878 144.958 122.752 1.00 34.44 357 ILE C C 1
ATOM 6415 O O . ILE B 1 366 ? 164.912 143.929 123.427 1.00 34.44 357 ILE C O 1
ATOM 6420 N N . VAL B 1 367 ? 163.777 145.357 122.119 1.00 35.30 358 VAL C N 1
ATOM 6421 C CA . VAL B 1 367 ? 162.561 144.563 122.129 1.00 35.30 358 VAL C CA 1
ATOM 6422 C C . VAL B 1 367 ? 162.690 143.341 121.246 1.00 35.30 358 VAL C C 1
ATOM 6423 O O . VAL B 1 367 ? 161.879 142.418 121.356 1.00 35.30 358 VAL C O 1
ATOM 6427 N N . SER B 1 368 ? 163.696 143.314 120.379 1.00 39.64 359 SER C N 1
ATOM 6428 C CA . SER B 1 368 ? 164.002 142.216 119.488 1.00 39.64 359 SER C CA 1
ATOM 6429 C C . SER B 1 368 ? 165.405 141.713 119.734 1.00 39.64 359 SER C C 1
ATOM 6430 O O . SER B 1 368 ? 166.013 141.066 118.882 1.00 39.64 359 SER C O 1
ATOM 6433 N N . SER B 1 369 ? 165.940 142.009 120.908 1.00 39.26 360 SER C N 1
ATOM 6434 C CA . SER B 1 369 ? 167.293 141.644 121.283 1.00 39.26 360 SER C CA 1
ATOM 6435 C C . SER B 1 369 ? 167.341 140.173 121.649 1.00 39.26 360 SER C C 1
ATOM 6436 O O . SER B 1 369 ? 166.477 139.675 122.372 1.00 39.26 360 SER C O 1
ATOM 6439 N N . GLN B 1 370 ? 168.352 139.481 121.137 1.00 44.72 361 GLN C N 1
ATOM 6440 C CA . GLN B 1 370 ? 168.588 138.089 121.481 1.00 44.72 361 GLN C CA 1
ATOM 6441 C C . GLN B 1 370 ? 169.417 137.924 122.741 1.00 44.72 361 GLN C C 1
ATOM 6442 O O . GLN B 1 370 ? 169.310 136.893 123.410 1.00 44.72 361 GLN C O 1
ATOM 6448 N N . ASN B 1 371 ? 170.231 138.913 123.080 1.00 40.30 362 ASN C N 1
ATOM 6449 C CA . ASN B 1 371 ? 170.980 138.897 124.324 1.00 40.30 362 ASN C CA 1
ATOM 6450 C C . ASN B 1 371 ? 170.130 139.495 125.434 1.00 40.30 362 ASN C C 1
ATOM 6451 O O . ASN B 1 371 ? 169.753 140.666 125.371 1.00 40.30 362 ASN C O 1
ATOM 6456 N N . PHE B 1 372 ? 169.816 138.692 126.443 1.00 36.91 363 PHE C N 1
ATOM 6457 C CA . PHE B 1 372 ? 169.008 139.163 127.555 1.00 36.91 363 PHE C CA 1
ATOM 6458 C C . PHE B 1 372 ? 169.774 140.088 128.487 1.00 36.91 363 PHE C C 1
ATOM 6459 O O . PHE B 1 372 ? 169.156 140.916 129.154 1.00 36.91 363 PHE C O 1
ATOM 6467 N N . ILE B 1 373 ? 171.097 139.980 128.544 1.00 36.41 364 ILE C N 1
ATOM 6468 C CA . ILE B 1 373 ? 171.894 140.907 129.338 1.00 36.41 364 ILE C CA 1
ATOM 6469 C C . ILE B 1 373 ? 171.797 142.329 128.798 1.00 36.41 364 ILE C C 1
ATOM 6470 O O . ILE B 1 373 ? 171.630 143.270 129.579 1.00 36.41 364 ILE C O 1
ATOM 6475 N N . VAL B 1 374 ? 171.819 142.479 127.473 1.00 34.10 365 VAL C N 1
ATOM 6476 C CA . VAL B 1 374 ? 171.659 143.781 126.833 1.00 34.10 365 VAL C CA 1
ATOM 6477 C C . VAL B 1 374 ? 170.290 144.373 127.143 1.00 34.10 365 VAL C C 1
ATOM 6478 O O . VAL B 1 374 ? 170.178 145.535 127.547 1.00 34.10 365 VAL C O 1
ATOM 6482 N N . LYS B 1 375 ? 169.238 143.562 127.007 1.00 32.50 366 LYS C N 1
ATOM 6483 C CA . LYS B 1 375 ? 167.867 144.023 127.203 1.00 32.50 366 LYS C CA 1
ATOM 6484 C C . LYS B 1 375 ? 167.604 144.395 128.654 1.00 32.50 366 LYS C C 1
ATOM 6485 O O . LYS B 1 375 ? 167.056 145.466 128.941 1.00 32.50 366 LYS C O 1
ATOM 6491 N N . TYR B 1 376 ? 168.028 143.537 129.581 1.00 32.39 367 TYR C N 1
ATOM 6492 C CA . TYR B 1 376 ? 167.832 143.794 130.998 1.00 32.39 367 TYR C CA 1
ATOM 6493 C C . TYR B 1 376 ? 168.615 145.011 131.463 1.00 32.39 367 TYR C C 1
ATOM 6494 O O . TYR B 1 376 ? 168.097 145.831 132.223 1.00 32.39 367 TYR C O 1
ATOM 6503 N N . CYS B 1 377 ? 169.870 145.144 131.025 1.00 31.86 368 CYS C N 1
ATOM 6504 C CA . CYS B 1 377 ? 170.690 146.275 131.442 1.00 31.86 368 CYS C CA 1
ATOM 6505 C C . CYS B 1 377 ? 170.161 147.578 130.867 1.00 31.86 368 CYS C C 1
ATOM 6506 O O . CYS B 1 377 ? 170.100 148.594 131.565 1.00 31.86 368 CYS C O 1
ATOM 6509 N N . TYR B 1 378 ? 169.736 147.557 129.604 1.00 29.26 369 TYR C N 1
ATOM 6510 C CA . TYR B 1 378 ? 169.194 148.743 128.966 1.00 29.26 369 TYR C CA 1
ATOM 6511 C C . TYR B 1 378 ? 167.884 149.193 129.585 1.00 29.26 369 TYR C C 1
ATOM 6512 O O . TYR B 1 378 ? 167.637 150.397 129.663 1.00 29.26 369 TYR C O 1
ATOM 6521 N N . CYS B 1 379 ? 167.038 148.265 130.025 1.00 28.78 370 CYS C N 1
ATOM 6522 C CA . CYS B 1 379 ? 165.803 148.632 130.700 1.00 28.78 370 CYS C CA 1
ATOM 6523 C C . CYS B 1 379 ? 166.008 149.063 132.141 1.00 28.78 370 CYS C C 1
ATOM 6524 O O . CYS B 1 379 ? 165.359 150.015 132.585 1.00 28.78 370 CYS C O 1
ATOM 6527 N N . LEU B 1 380 ? 166.891 148.384 132.874 1.00 27.58 371 LEU C N 1
ATOM 6528 C CA . LEU B 1 380 ? 167.244 148.781 134.228 1.00 27.58 371 LEU C CA 1
ATOM 6529 C C . LEU B 1 380 ? 167.873 150.162 134.273 1.00 27.58 371 LEU C C 1
ATOM 6530 O O . LEU B 1 380 ? 167.596 150.931 135.198 1.00 27.58 371 LEU C O 1
ATOM 6535 N N . TRP B 1 381 ? 168.703 150.507 133.287 1.00 25.19 372 TRP C N 1
ATOM 6536 C CA . TRP B 1 381 ? 169.280 151.839 133.281 1.00 25.19 372 TRP C CA 1
ATOM 6537 C C . TRP B 1 381 ? 168.253 152.900 132.917 1.00 25.19 372 TRP C C 1
ATOM 6538 O O . TRP B 1 381 ? 168.316 154.006 133.451 1.00 25.19 372 TRP C O 1
ATOM 6549 N N . TRP B 1 382 ? 167.293 152.587 132.048 1.00 26.55 373 TRP C N 1
ATOM 6550 C CA . TRP B 1 382 ? 166.186 153.506 131.813 1.00 26.55 373 TRP C CA 1
ATOM 6551 C C . TRP B 1 382 ? 165.389 153.753 133.081 1.00 26.55 373 TRP C C 1
ATOM 6552 O O . TRP B 1 382 ? 165.061 154.905 133.389 1.00 26.55 373 TRP C O 1
ATOM 6563 N N . GLY B 1 383 ? 165.067 152.686 133.811 1.00 28.38 374 GLY C N 1
ATOM 6564 C CA . GLY B 1 383 ? 164.456 152.766 135.119 1.00 28.38 374 GLY C CA 1
ATOM 6565 C C . GLY B 1 383 ? 165.199 153.648 136.094 1.00 28.38 374 GLY C C 1
ATOM 6566 O O . GLY B 1 383 ? 164.601 154.559 136.659 1.00 28.38 374 GLY C O 1
ATOM 6567 N N . LEU B 1 384 ? 166.501 153.424 136.266 1.00 28.06 375 LEU C N 1
ATOM 6568 C CA . LEU B 1 384 ? 167.283 154.231 137.201 1.00 28.06 375 LEU C CA 1
ATOM 6569 C C . LEU B 1 384 ? 167.441 155.669 136.730 1.00 28.06 375 LEU C C 1
ATOM 6570 O O . LEU B 1 384 ? 167.425 156.589 137.550 1.00 28.06 375 LEU C O 1
ATOM 6575 N N . GLN B 1 385 ? 167.561 155.889 135.426 1.00 26.93 376 GLN C N 1
ATOM 6576 C CA . GLN B 1 385 ? 167.777 157.229 134.907 1.00 26.93 376 GLN C CA 1
ATOM 6577 C C . GLN B 1 385 ? 166.509 158.063 134.981 1.00 26.93 376 GLN C C 1
ATOM 6578 O O . GLN B 1 385 ? 166.563 159.285 135.143 1.00 26.93 376 GLN C O 1
ATOM 6584 N N . ASN B 1 386 ? 165.351 157.425 134.870 1.00 29.86 377 ASN C N 1
ATOM 6585 C CA . ASN B 1 386 ? 164.125 158.202 134.910 1.00 29.86 377 ASN C CA 1
ATOM 6586 C C . ASN B 1 386 ? 163.519 158.230 136.301 1.00 29.86 377 ASN C C 1
ATOM 6587 O O . ASN B 1 386 ? 162.681 159.087 136.587 1.00 29.86 377 ASN C O 1
ATOM 6592 N N . LEU B 1 387 ? 163.941 157.335 137.188 1.00 30.11 378 LEU C N 1
ATOM 6593 C CA . LEU B 1 387 ? 163.572 157.473 138.584 1.00 30.11 378 LEU C CA 1
ATOM 6594 C C . LEU B 1 387 ? 164.482 158.452 139.298 1.00 30.11 378 LEU C C 1
ATOM 6595 O O . LEU B 1 387 ? 164.037 159.173 140.192 1.00 30.11 378 LEU C O 1
ATOM 6600 N N . SER B 1 388 ? 165.757 158.483 138.928 1.00 33.10 379 SER C N 1
ATOM 6601 C CA . SER B 1 388 ? 166.703 159.380 139.570 1.00 33.10 379 SER C CA 1
ATOM 6602 C C . SER B 1 388 ? 166.457 160.823 139.191 1.00 33.10 379 SER C C 1
ATOM 6603 O O . SER B 1 388 ? 166.719 161.724 139.991 1.00 33.10 379 SER C O 1
ATOM 6606 N N . THR B 1 389 ? 165.963 161.061 137.987 1.00 33.40 380 THR C N 1
ATOM 6607 C CA . THR B 1 389 ? 165.816 162.400 137.445 1.00 33.40 380 THR C CA 1
ATOM 6608 C C . THR B 1 389 ? 164.352 162.776 137.281 1.00 33.40 380 THR C C 1
ATOM 6609 O O . THR B 1 389 ? 164.029 163.751 136.603 1.00 33.40 380 THR C O 1
ATOM 6613 N N . LEU B 1 390 ? 163.479 162.098 138.009 1.00 32.55 381 LEU C N 1
ATOM 6614 C CA . LEU B 1 390 ? 162.093 162.348 138.085 1.00 32.55 381 LEU C CA 1
ATOM 6615 C C . LEU B 1 390 ? 161.414 162.622 136.843 1.00 32.55 381 LEU C C 1
ATOM 6616 O O . LEU B 1 390 ? 160.654 163.505 136.779 1.00 32.55 381 LEU C O 1
ATOM 6621 N N . GLY B 1 391 ? 161.668 161.853 135.838 1.00 15.00 382 GLY C N 1
ATOM 6622 C CA . GLY B 1 391 ? 161.060 161.961 134.561 1.00 15.00 382 GLY C CA 1
ATOM 6623 C C . GLY B 1 391 ? 161.414 163.057 133.710 1.00 15.00 382 GLY C C 1
ATOM 6624 O O . GLY B 1 391 ? 160.905 163.200 132.681 1.00 15.00 382 GLY C O 1
ATOM 6625 N N . GLN B 1 392 ? 162.379 163.809 134.105 1.00 18.20 383 GLN C N 1
ATOM 6626 C CA . GLN B 1 392 ? 162.633 164.978 133.365 1.00 18.20 383 GLN C CA 1
ATOM 6627 C C . GLN B 1 392 ? 162.777 164.833 131.957 1.00 18.20 383 GLN C C 1
ATOM 6628 O O . GLN B 1 392 ? 162.256 165.621 131.205 1.00 18.20 383 GLN C O 1
ATOM 6634 N N . GLY B 1 393 ? 163.449 163.887 131.481 1.00 16.19 384 GLY C N 1
ATOM 6635 C CA . GLY B 1 393 ? 163.592 163.889 130.110 1.00 16.19 384 GLY C CA 1
ATOM 6636 C C . GLY B 1 393 ? 162.693 163.062 129.388 1.00 16.19 384 GLY C C 1
ATOM 6637 O O . GLY B 1 393 ? 163.075 162.572 128.405 1.00 16.19 384 GLY C O 1
ATOM 6638 N N . LEU B 1 394 ? 161.486 162.427 129.627 1.00 32.20 385 LEU C N 1
ATOM 6639 C CA . LEU B 1 394 ? 160.330 161.758 129.066 1.00 32.20 385 LEU C CA 1
ATOM 6640 C C . LEU B 1 394 ? 159.588 162.703 128.141 1.00 32.20 385 LEU C C 1
ATOM 6641 O O . LEU B 1 394 ? 159.171 163.788 128.547 1.00 32.20 385 LEU C O 1
ATOM 6646 N N . GLU B 1 395 ? 159.433 162.286 126.894 1.00 36.33 386 GLU C N 1
ATOM 6647 C CA . GLU B 1 395 ? 158.640 163.004 125.907 1.00 36.33 386 GLU C CA 1
ATOM 6648 C C . GLU B 1 395 ? 157.468 162.108 125.561 1.00 36.33 386 GLU C C 1
ATOM 6649 O O . GLU B 1 395 ? 157.523 161.366 124.583 1.00 36.33 386 GLU C O 1
ATOM 6655 N N . THR B 1 396 ? 156.408 162.186 126.354 1.00 33.39 387 THR C N 1
ATOM 6656 C CA . THR B 1 396 ? 155.287 161.289 126.162 1.00 33.39 387 THR C CA 1
ATOM 6657 C C . THR B 1 396 ? 154.464 161.700 124.955 1.00 33.39 387 THR C C 1
ATOM 6658 O O . THR B 1 396 ? 154.541 162.823 124.461 1.00 33.39 387 THR C O 1
ATOM 6662 N N . SER B 1 397 ? 153.679 160.754 124.476 1.00 33.38 388 SER C N 1
ATOM 6663 C CA . SER B 1 397 ? 152.645 161.028 123.506 1.00 33.38 388 SER C CA 1
ATOM 6664 C C . SER B 1 397 ? 151.385 161.470 124.241 1.00 33.38 388 SER C C 1
ATOM 6665 O O . SER B 1 397 ? 151.356 161.586 125.467 1.00 33.38 388 SER C O 1
ATOM 6668 N N . THR B 1 398 ? 150.326 161.732 123.486 1.00 34.31 389 THR C N 1
ATOM 6669 C CA . THR B 1 398 ? 149.047 162.123 124.068 1.00 34.31 389 THR C CA 1
ATOM 6670 C C . THR B 1 398 ? 148.169 160.890 124.270 1.00 34.31 389 THR C C 1
ATOM 6671 O O . THR B 1 398 ? 147.060 160.779 123.762 1.00 34.31 389 THR C O 1
ATOM 6675 N N . TYR B 1 399 ? 148.717 159.945 125.016 1.00 33.76 390 TYR C N 1
ATOM 6676 C CA . TYR B 1 399 ? 148.063 158.676 125.319 1.00 33.76 390 TYR C CA 1
ATOM 6677 C C . TYR B 1 399 ? 147.996 158.568 126.828 1.00 33.76 390 TYR C C 1
ATOM 6678 O O . TYR B 1 399 ? 149.051 158.603 127.485 1.00 33.76 390 TYR C O 1
ATOM 6687 N N . PRO B 1 400 ? 146.804 158.463 127.423 1.00 33.44 391 PRO C N 1
ATOM 6688 C CA . PRO B 1 400 ? 146.670 158.717 128.868 1.00 33.44 391 PRO C CA 1
ATOM 6689 C C . PRO B 1 400 ? 147.313 157.697 129.792 1.00 33.44 391 PRO C C 1
ATOM 6690 O O . PRO B 1 400 ? 147.762 158.083 130.876 1.00 33.44 391 PRO C O 1
ATOM 6694 N N . MET B 1 401 ? 147.374 156.422 129.415 1.00 37.61 392 MET C N 1
ATOM 6695 C CA . MET B 1 401 ? 148.063 155.432 130.232 1.00 37.61 392 MET C CA 1
ATOM 6696 C C . MET B 1 401 ? 149.560 155.677 130.294 1.00 37.61 392 MET C C 1
ATOM 6697 O O . MET B 1 401 ? 150.165 155.499 131.353 1.00 37.61 392 MET C O 1
ATOM 6702 N N . GLU B 1 402 ? 150.152 156.136 129.197 1.00 30.51 393 GLU C N 1
ATOM 6703 C CA . GLU B 1 402 ? 151.567 156.471 129.179 1.00 30.51 393 GLU C CA 1
ATOM 6704 C C . GLU B 1 402 ? 151.859 157.705 130.023 1.00 30.51 393 GLU C C 1
ATOM 6705 O O . GLU B 1 402 ? 152.877 157.763 130.725 1.00 30.51 393 GLU C O 1
ATOM 6711 N N . ILE B 1 403 ? 150.948 158.679 129.996 1.00 29.85 394 ILE C N 1
ATOM 6712 C CA . ILE B 1 403 ? 151.067 159.887 130.806 1.00 29.85 394 ILE C CA 1
ATOM 6713 C C . ILE B 1 403 ? 150.974 159.542 132.284 1.00 29.85 394 ILE C C 1
ATOM 6714 O O . ILE B 1 403 ? 151.746 160.042 133.107 1.00 29.85 394 ILE C O 1
ATOM 6719 N N . ILE B 1 404 ? 150.049 158.649 132.634 1.00 30.61 395 ILE C N 1
ATOM 6720 C CA . ILE B 1 404 ? 149.881 158.213 134.014 1.00 30.61 395 ILE C CA 1
ATOM 6721 C C . ILE B 1 404 ? 151.061 157.376 134.490 1.00 30.61 395 ILE C C 1
ATOM 6722 O O . ILE B 1 404 ? 151.453 157.464 135.657 1.00 30.61 395 ILE C O 1
ATOM 6727 N N . PHE B 1 405 ? 151.679 156.602 133.594 1.00 29.57 396 PHE C N 1
ATOM 6728 C CA . PHE B 1 405 ? 152.910 155.895 133.930 1.00 29.57 396 PHE C CA 1
ATOM 6729 C C . PHE B 1 405 ? 154.069 156.857 134.164 1.00 29.57 396 PHE C C 1
ATOM 6730 O O . PHE B 1 405 ? 154.903 156.617 135.038 1.00 29.57 396 PHE C O 1
ATOM 6738 N N . SER B 1 406 ? 154.128 157.957 133.417 1.00 28.50 397 SER C N 1
ATOM 6739 C CA . SER B 1 406 ? 155.146 158.981 133.649 1.00 28.50 397 SER C CA 1
ATOM 6740 C C . SER B 1 406 ? 154.949 159.740 134.958 1.00 28.50 397 SER C C 1
ATOM 6741 O O . SER B 1 406 ? 155.934 160.066 135.636 1.00 28.50 397 SER C O 1
ATOM 6744 N N . ILE B 1 407 ? 153.697 160.055 135.302 1.00 27.98 398 ILE C N 1
ATOM 6745 C CA . ILE B 1 407 ? 153.364 160.715 136.561 1.00 27.98 398 ILE C CA 1
ATOM 6746 C C . ILE B 1 407 ? 153.783 159.852 137.742 1.00 27.98 398 ILE C C 1
ATOM 6747 O O . ILE B 1 407 ? 154.340 160.349 138.729 1.00 27.98 398 ILE C O 1
ATOM 6752 N N . SER B 1 408 ? 153.563 158.542 137.637 1.00 29.36 399 SER C N 1
ATOM 6753 C CA . SER B 1 408 ? 153.996 157.587 138.644 1.00 29.36 399 SER C CA 1
ATOM 6754 C C . SER B 1 408 ? 155.502 157.552 138.812 1.00 29.36 399 SER C C 1
ATOM 6755 O O . SER B 1 408 ? 155.973 157.426 139.938 1.00 29.36 399 SER C O 1
ATOM 6758 N N . LEU B 1 409 ? 156.259 157.670 137.723 1.00 28.25 400 LEU C N 1
ATOM 6759 C CA . LEU B 1 409 ? 157.713 157.735 137.793 1.00 28.25 400 LEU C CA 1
ATOM 6760 C C . LEU B 1 409 ? 158.195 158.987 138.492 1.00 28.25 400 LEU C C 1
ATOM 6761 O O . LEU B 1 409 ? 159.119 158.919 139.304 1.00 28.25 400 LEU C O 1
ATOM 6766 N N . ALA B 1 410 ? 157.595 160.131 138.165 1.00 28.82 401 ALA C N 1
ATOM 6767 C CA . ALA B 1 410 ? 157.970 161.379 138.821 1.00 28.82 401 ALA C CA 1
ATOM 6768 C C . ALA B 1 410 ? 157.683 161.336 140.316 1.00 28.82 401 ALA C C 1
ATOM 6769 O O . ALA B 1 410 ? 158.540 161.706 141.124 1.00 28.82 401 ALA C O 1
ATOM 6771 N N . ILE B 1 411 ? 156.515 160.823 140.701 1.00 29.46 402 ILE C N 1
ATOM 6772 C CA . ILE B 1 411 ? 156.140 160.749 142.110 1.00 29.46 402 ILE C CA 1
ATOM 6773 C C . ILE B 1 411 ? 156.990 159.730 142.861 1.00 29.46 402 ILE C C 1
ATOM 6774 O O . ILE B 1 411 ? 157.457 159.999 143.974 1.00 29.46 402 ILE C O 1
ATOM 6779 N N . SER B 1 412 ? 157.238 158.569 142.252 1.00 29.40 403 SER C N 1
ATOM 6780 C CA . SER B 1 412 ? 158.044 157.534 142.879 1.00 29.40 403 SER C CA 1
ATOM 6781 C C . SER B 1 412 ? 159.489 157.967 143.032 1.00 29.40 403 SER C C 1
ATOM 6782 O O . SER B 1 412 ? 160.118 157.664 144.047 1.00 29.40 403 SER C O 1
ATOM 6785 N N . GLY B 1 413 ? 160.024 158.697 142.052 1.00 29.79 404 GLY C N 1
ATOM 6786 C CA . GLY B 1 413 ? 161.360 159.230 142.180 1.00 29.79 404 GLY C CA 1
ATOM 6787 C C . GLY B 1 413 ? 161.484 160.307 143.224 1.00 29.79 404 GLY C C 1
ATOM 6788 O O . GLY B 1 413 ? 162.504 160.371 143.911 1.00 29.79 404 GLY C O 1
ATOM 6789 N N . LEU B 1 414 ? 160.464 161.168 143.354 1.00 29.46 405 LEU C N 1
ATOM 6790 C CA . LEU B 1 414 ? 160.434 162.152 144.436 1.00 29.46 405 LEU C CA 1
ATOM 6791 C C . LEU B 1 414 ? 160.455 161.480 145.801 1.00 29.46 405 LEU C C 1
ATOM 6792 O O . LEU B 1 414 ? 161.219 161.888 146.684 1.00 29.46 405 LEU C O 1
ATOM 6797 N N . ILE B 1 415 ? 159.645 160.432 145.976 1.00 31.03 406 ILE C N 1
ATOM 6798 C CA . ILE B 1 415 ? 159.615 159.676 147.227 1.00 31.03 406 ILE C CA 1
ATOM 6799 C C . ILE B 1 415 ? 160.959 159.029 147.507 1.00 31.03 406 ILE C C 1
ATOM 6800 O O . ILE B 1 415 ? 161.489 159.138 148.615 1.00 31.03 406 ILE C O 1
ATOM 6805 N N . LEU B 1 416 ? 161.528 158.364 146.501 1.00 31.08 407 LEU C N 1
ATOM 6806 C CA . LEU B 1 416 ? 162.774 157.630 146.676 1.00 31.08 407 LEU C CA 1
ATOM 6807 C C . LEU B 1 416 ? 163.934 158.562 146.966 1.00 31.08 407 LEU C C 1
ATOM 6808 O O . LEU B 1 416 ? 164.851 158.212 147.713 1.00 31.08 407 LEU C O 1
ATOM 6813 N N . PHE B 1 417 ? 163.912 159.757 146.388 1.00 32.45 408 PHE C N 1
ATOM 6814 C CA . PHE B 1 417 ? 164.991 160.695 146.638 1.00 32.45 408 PHE C CA 1
ATOM 6815 C C . PHE B 1 417 ? 164.878 161.306 148.018 1.00 32.45 408 PHE C C 1
ATOM 6816 O O . PHE B 1 417 ? 165.885 161.484 148.713 1.00 32.45 408 PHE C O 1
ATOM 6824 N N . ALA B 1 418 ? 163.653 161.666 148.416 1.00 34.63 409 ALA C N 1
ATOM 6825 C CA . ALA B 1 418 ? 163.432 162.222 149.741 1.00 34.63 409 ALA C CA 1
ATOM 6826 C C . ALA B 1 418 ? 163.789 161.219 150.824 1.00 34.63 409 ALA C C 1
ATOM 6827 O O . ALA B 1 418 ? 164.405 161.580 151.828 1.00 34.63 409 ALA C O 1
ATOM 6829 N N . LEU B 1 419 ? 163.484 159.942 150.597 1.00 34.77 410 LEU C N 1
ATOM 6830 C CA . LEU B 1 419 ? 163.855 158.892 151.537 1.00 34.77 410 LEU C CA 1
ATOM 6831 C C . LEU B 1 419 ? 165.361 158.715 151.652 1.00 34.77 410 LEU C C 1
ATOM 6832 O O . LEU B 1 419 ? 165.878 158.579 152.763 1.00 34.77 410 LEU C O 1
ATOM 6837 N N . LEU B 1 420 ? 166.078 158.742 150.530 1.00 36.04 411 LEU C N 1
ATOM 6838 C CA . LEU B 1 420 ? 167.522 158.544 150.535 1.00 36.04 411 LEU C CA 1
ATOM 6839 C C . LEU B 1 420 ? 168.251 159.703 151.196 1.00 36.04 411 LEU C C 1
ATOM 6840 O O . LEU B 1 420 ? 169.135 159.485 152.031 1.00 36.04 411 LEU C O 1
ATOM 6845 N N . ILE B 1 421 ? 167.902 160.942 150.843 1.00 37.09 412 ILE C N 1
ATOM 6846 C CA . ILE B 1 421 ? 168.616 162.051 151.464 1.00 37.09 412 ILE C CA 1
ATOM 6847 C C . ILE B 1 421 ? 168.166 162.260 152.903 1.00 37.09 412 ILE C C 1
ATOM 6848 O O . ILE B 1 421 ? 168.958 162.709 153.735 1.00 37.09 412 ILE C O 1
ATOM 6853 N N . GLY B 1 422 ? 166.939 161.876 153.253 1.00 40.21 413 GLY C N 1
ATOM 6854 C CA . GLY B 1 422 ? 166.515 161.939 154.623 1.00 40.21 413 GLY C CA 1
ATOM 6855 C C . GLY B 1 422 ? 167.112 160.874 155.495 1.00 40.21 413 GLY C C 1
ATOM 6856 O O . GLY B 1 422 ? 167.271 161.091 156.692 1.00 40.21 413 GLY C O 1
ATOM 6857 N N . ASN B 1 423 ? 167.456 159.722 154.949 1.00 41.10 414 ASN C N 1
ATOM 6858 C CA . ASN B 1 423 ? 168.144 158.732 155.755 1.00 41.10 414 ASN C CA 1
ATOM 6859 C C . ASN B 1 423 ? 169.643 158.933 155.756 1.00 41.10 414 ASN C C 1
ATOM 6860 O O . ASN B 1 423 ? 170.320 158.404 156.638 1.00 41.10 414 ASN C O 1
ATOM 6865 N N . MET B 1 424 ? 170.183 159.681 154.803 1.00 42.59 415 MET C N 1
ATOM 6866 C CA . MET B 1 424 ? 171.587 160.045 154.833 1.00 42.59 415 MET C CA 1
ATOM 6867 C C . MET B 1 424 ? 171.865 161.215 155.755 1.00 42.59 415 MET C C 1
ATOM 6868 O O . MET B 1 424 ? 172.872 161.200 156.462 1.00 42.59 415 MET C O 1
ATOM 6873 N N . GLN B 1 425 ? 170.988 162.220 155.769 1.00 42.56 416 GLN C N 1
ATOM 6874 C CA . GLN B 1 425 ? 171.101 163.311 156.725 1.00 42.56 416 GLN C CA 1
ATOM 6875 C C . GLN B 1 425 ? 170.901 162.831 158.153 1.00 42.56 416 GLN C C 1
ATOM 6876 O O . GLN B 1 425 ? 171.607 163.288 159.050 1.00 42.56 416 GLN C O 1
ATOM 6882 N N . THR B 1 426 ? 169.979 161.898 158.382 1.00 41.22 417 THR C N 1
ATOM 6883 C CA . THR B 1 426 ? 169.788 161.323 159.708 1.00 41.22 417 THR C CA 1
ATOM 6884 C C . THR B 1 426 ? 171.001 160.534 160.182 1.00 41.22 417 THR C C 1
ATOM 6885 O O . THR B 1 426 ? 171.343 160.601 161.363 1.00 41.22 417 THR C O 1
ATOM 6889 N N . TYR B 1 427 ? 171.677 159.824 159.290 1.00 44.24 418 TYR C N 1
ATOM 6890 C CA . TYR B 1 427 ? 172.919 159.149 159.624 1.00 44.24 418 TYR C CA 1
ATOM 6891 C C . TYR B 1 427 ? 174.060 160.113 159.899 1.00 44.24 418 TYR C C 1
ATOM 6892 O O . TYR B 1 427 ? 174.761 159.949 160.900 1.00 44.24 418 TYR C O 1
ATOM 6901 N N . LEU B 1 428 ? 174.276 161.096 159.026 1.00 41.55 419 LEU C N 1
ATOM 6902 C CA . LEU B 1 428 ? 175.368 162.047 159.175 1.00 41.55 419 LEU C CA 1
ATOM 6903 C C . LEU B 1 428 ? 175.199 162.977 160.357 1.00 41.55 419 LEU C C 1
ATOM 6904 O O . LEU B 1 428 ? 176.197 163.371 160.962 1.00 41.55 419 LEU C O 1
ATOM 6909 N N . GLN B 1 429 ? 173.969 163.353 160.683 1.00 41.06 420 GLN C N 1
ATOM 6910 C CA . GLN B 1 429 ? 173.692 164.200 161.824 1.00 41.06 420 GLN C CA 1
ATOM 6911 C C . GLN B 1 429 ? 173.937 163.486 163.137 1.00 41.06 420 GLN C C 1
ATOM 6912 O O . GLN B 1 429 ? 174.440 164.098 164.078 1.00 41.06 420 GLN C O 1
ATOM 6918 N N . SER B 1 430 ? 173.610 162.208 163.212 1.00 40.09 421 SER C N 1
ATOM 6919 C CA . SER B 1 430 ? 173.916 161.387 164.366 1.00 40.09 421 SER C CA 1
ATOM 6920 C C . SER B 1 430 ? 175.380 161.009 164.451 1.00 40.09 421 SER C C 1
ATOM 6921 O O . SER B 1 430 ? 175.840 160.602 165.517 1.00 40.09 421 SER C O 1
ATOM 6924 N N . LEU B 1 431 ? 176.114 161.114 163.356 1.00 41.68 422 LEU C N 1
ATOM 6925 C CA . LEU B 1 431 ? 177.530 160.807 163.346 1.00 41.68 422 LEU C CA 1
ATOM 6926 C C . LEU B 1 431 ? 178.381 161.905 163.953 1.00 41.68 422 LEU C C 1
ATOM 6927 O O . LEU B 1 431 ? 179.273 161.605 164.746 1.00 41.68 422 LEU C O 1
ATOM 6932 N N . THR B 1 432 ? 178.114 163.157 163.623 1.00 40.66 423 THR C N 1
ATOM 6933 C CA . THR B 1 432 ? 178.892 164.295 164.084 1.00 40.66 423 THR C CA 1
ATOM 6934 C C . THR B 1 432 ? 178.153 165.063 165.169 1.00 40.66 423 THR C C 1
ATOM 6935 O O . THR B 1 432 ? 178.170 166.286 165.196 1.00 40.66 423 THR C O 1
ATOM 6939 N N . ILE B 1 433 ? 177.484 164.352 166.071 1.00 35.05 424 ILE C N 1
ATOM 6940 C CA . ILE B 1 433 ? 176.637 165.008 167.059 1.00 35.05 424 ILE C CA 1
ATOM 6941 C C . ILE B 1 433 ? 177.470 165.680 168.149 1.00 35.05 424 ILE C C 1
ATOM 6942 O O . ILE B 1 433 ? 177.170 166.802 168.566 1.00 35.05 424 ILE C O 1
ATOM 6947 N N . ARG B 1 434 ? 178.554 165.045 168.586 1.00 35.32 425 ARG C N 1
ATOM 6948 C CA . ARG B 1 434 ? 179.418 165.603 169.609 1.00 35.32 425 ARG C CA 1
ATOM 6949 C C . ARG B 1 434 ? 180.255 166.755 169.101 1.00 35.32 425 ARG C C 1
ATOM 6950 O O . ARG B 1 434 ? 180.489 167.706 169.847 1.00 35.32 425 ARG C O 1
ATOM 6958 N N . LEU B 1 435 ? 180.692 166.699 167.853 1.00 38.49 426 LEU C N 1
ATOM 6959 C CA . LEU B 1 435 ? 181.390 167.805 167.228 1.00 38.49 426 LEU C CA 1
ATOM 6960 C C . LEU B 1 435 ? 180.506 169.018 167.035 1.00 38.49 426 LEU C C 1
ATOM 6961 O O . LEU B 1 435 ? 180.946 170.135 167.315 1.00 38.49 426 LEU C O 1
ATOM 6966 N N . GLU B 1 436 ? 179.273 168.831 166.580 1.00 36.96 427 GLU C N 1
ATOM 6967 C CA . GLU B 1 436 ? 178.349 169.944 166.478 1.00 36.96 427 GLU C CA 1
ATOM 6968 C C . GLU B 1 436 ? 177.953 170.497 167.836 1.00 36.96 427 GLU C C 1
ATOM 6969 O O . GLU B 1 436 ? 177.768 171.706 167.955 1.00 36.96 427 GLU C O 1
ATOM 6975 N N . GLU B 1 437 ? 177.847 169.656 168.861 1.00 37.78 428 GLU C N 1
ATOM 6976 C CA . GLU B 1 437 ? 177.664 170.129 170.224 1.00 37.78 428 GLU C CA 1
ATOM 6977 C C . GLU B 1 437 ? 178.837 170.946 170.730 1.00 37.78 428 GLU C C 1
ATOM 6978 O O . GLU B 1 437 ? 178.618 171.959 171.395 1.00 37.78 428 GLU C O 1
ATOM 6984 N N . MET B 1 438 ? 180.061 170.535 170.424 1.00 36.95 429 MET C N 1
ATOM 6985 C CA . MET B 1 438 ? 181.246 171.316 170.736 1.00 36.95 429 MET C CA 1
ATOM 6986 C C . MET B 1 438 ? 181.267 172.648 170.015 1.00 36.95 429 MET C C 1
ATOM 6987 O O . MET B 1 438 ? 181.686 173.647 170.593 1.00 36.95 429 MET C O 1
ATOM 6992 N N . ARG B 1 439 ? 180.802 172.692 168.774 1.00 39.99 430 ARG C N 1
ATOM 6993 C CA . ARG B 1 439 ? 180.784 173.946 168.037 1.00 39.99 430 ARG C CA 1
ATOM 6994 C C . ARG B 1 439 ? 179.692 174.888 168.518 1.00 39.99 430 ARG C C 1
ATOM 6995 O O . ARG B 1 439 ? 179.899 176.103 168.531 1.00 39.99 430 ARG C O 1
ATOM 7003 N N . VAL B 1 440 ? 178.545 174.352 168.934 1.00 35.93 431 VAL C N 1
ATOM 7004 C CA . VAL B 1 440 ? 177.511 175.168 169.559 1.00 35.93 431 VAL C CA 1
ATOM 7005 C C . VAL B 1 440 ? 177.999 175.725 170.888 1.00 35.93 431 VAL C C 1
ATOM 7006 O O . VAL B 1 440 ? 177.827 176.914 171.176 1.00 35.93 431 VAL C O 1
ATOM 7010 N N . LYS B 1 441 ? 178.637 174.884 171.703 1.00 36.07 432 LYS C N 1
ATOM 7011 C CA . LYS B 1 441 ? 179.169 175.314 172.989 1.00 36.07 432 LYS C CA 1
ATOM 7012 C C . LYS B 1 441 ? 180.294 176.323 172.824 1.00 36.07 432 LYS C C 1
ATOM 7013 O O . LYS B 1 441 ? 180.452 177.222 173.652 1.00 36.07 432 LYS C O 1
ATOM 7019 N N . ARG B 1 442 ? 181.054 176.209 171.747 1.00 40.92 433 ARG C N 1
ATOM 7020 C CA . ARG B 1 442 ? 182.132 177.122 171.430 1.00 40.92 433 ARG C CA 1
ATOM 7021 C C . ARG B 1 442 ? 181.633 178.459 170.913 1.00 40.92 433 ARG C C 1
ATOM 7022 O O . ARG B 1 442 ? 182.214 179.485 171.258 1.00 40.92 433 ARG C O 1
ATOM 7030 N N . ARG B 1 443 ? 180.571 178.481 170.113 1.00 39.34 434 ARG C N 1
ATOM 7031 C CA . ARG B 1 443 ? 179.925 179.727 169.730 1.00 39.34 434 ARG C CA 1
ATOM 7032 C C . ARG B 1 443 ? 179.237 180.427 170.889 1.00 39.34 434 ARG C C 1
ATOM 7033 O O . ARG B 1 443 ? 179.271 181.661 170.954 1.00 39.34 434 ARG C O 1
ATOM 7041 N N . ASP B 1 444 ? 178.630 179.669 171.805 1.00 37.01 435 ASP C N 1
ATOM 7042 C CA . ASP B 1 444 ? 178.046 180.228 173.017 1.00 37.01 435 ASP C CA 1
ATOM 7043 C C . ASP B 1 444 ? 179.068 180.904 173.903 1.00 37.01 435 ASP C C 1
ATOM 7044 O O . ASP B 1 444 ? 178.775 181.959 174.461 1.00 37.01 435 ASP C O 1
ATOM 7049 N N . SER B 1 445 ? 180.247 180.314 174.062 1.00 39.35 436 SER C N 1
ATOM 7050 C CA . SER B 1 445 ? 181.269 180.906 174.908 1.00 39.35 436 SER C CA 1
ATOM 7051 C C . SER B 1 445 ? 181.842 182.174 174.309 1.00 39.35 436 SER C C 1
ATOM 7052 O O . SER B 1 445 ? 182.129 183.114 175.048 1.00 39.35 436 SER C O 1
ATOM 7055 N N . GLU B 1 446 ? 181.993 182.227 172.984 1.00 42.11 437 GLU C N 1
ATOM 7056 C CA . GLU B 1 446 ? 182.429 183.457 172.336 1.00 42.11 437 GLU C CA 1
ATOM 7057 C C . GLU B 1 446 ? 181.381 184.547 172.464 1.00 42.11 437 GLU C C 1
ATOM 7058 O O . GLU B 1 446 ? 181.721 185.704 172.724 1.00 42.11 437 GLU C O 1
ATOM 7064 N N . GLN B 1 447 ? 180.107 184.189 172.302 1.00 43.28 438 GLN C N 1
ATOM 7065 C CA . GLN B 1 447 ? 179.019 185.140 172.494 1.00 43.28 438 GLN C CA 1
ATOM 7066 C C . GLN B 1 447 ? 178.976 185.672 173.920 1.00 43.28 438 GLN C C 1
ATOM 7067 O O . GLN B 1 447 ? 178.811 186.876 174.136 1.00 43.28 438 GLN C O 1
ATOM 7073 N N . TRP B 1 448 ? 179.164 184.800 174.905 1.00 43.87 439 TRP C N 1
ATOM 7074 C CA . TRP B 1 448 ? 179.095 185.230 176.294 1.00 43.87 439 TRP C CA 1
ATOM 7075 C C . TRP B 1 448 ? 180.316 186.048 176.694 1.00 43.87 439 TRP C C 1
ATOM 7076 O O . TRP B 1 448 ? 180.194 187.016 177.449 1.00 43.87 439 TRP C O 1
ATOM 7087 N N . MET B 1 449 ? 181.497 185.688 176.198 1.00 44.80 440 MET C N 1
ATOM 7088 C CA . MET B 1 449 ? 182.700 186.445 176.509 1.00 44.80 440 MET C CA 1
ATOM 7089 C C . MET B 1 449 ? 182.744 187.779 175.791 1.00 44.80 440 MET C C 1
ATOM 7090 O O . MET B 1 449 ? 183.331 188.724 176.315 1.00 44.80 440 MET C O 1
ATOM 7095 N N . HIS B 1 450 ? 182.123 187.884 174.619 1.00 48.87 441 HIS C N 1
ATOM 7096 C CA . HIS B 1 450 ? 181.973 189.176 173.967 1.00 48.87 441 HIS C CA 1
ATOM 7097 C C . HIS B 1 450 ? 180.919 190.031 174.651 1.00 48.87 441 HIS C C 1
ATOM 7098 O O . HIS B 1 450 ? 181.057 191.253 174.705 1.00 48.87 441 HIS C O 1
ATOM 7105 N N . HIS B 1 451 ? 179.849 189.418 175.154 1.00 50.85 442 HIS C N 1
ATOM 7106 C CA . HIS B 1 451 ? 178.813 190.180 175.839 1.00 50.85 442 HIS C CA 1
ATOM 7107 C C . HIS B 1 451 ? 179.315 190.707 177.172 1.00 50.85 442 HIS C C 1
ATOM 7108 O O . HIS B 1 451 ? 179.014 191.840 177.558 1.00 50.85 442 HIS C O 1
ATOM 7115 N N . ARG B 1 452 ? 180.093 189.909 177.885 1.00 53.30 443 ARG C N 1
ATOM 7116 C CA . ARG B 1 452 ? 180.575 190.328 179.187 1.00 53.30 443 ARG C CA 1
ATOM 7117 C C . ARG B 1 452 ? 181.837 191.162 179.108 1.00 53.30 443 ARG C C 1
ATOM 7118 O O . ARG B 1 452 ? 182.198 191.783 180.112 1.00 53.30 443 ARG C O 1
ATOM 7126 N N . MET B 1 453 ? 182.476 191.202 177.933 1.00 60.84 444 MET C N 1
ATOM 7127 C CA . MET B 1 453 ? 183.747 191.882 177.679 1.00 60.84 444 MET C CA 1
ATOM 7128 C C . MET B 1 453 ? 184.814 191.448 178.679 1.00 60.84 444 MET C C 1
ATOM 7129 O O . MET B 1 453 ? 185.270 192.216 179.522 1.00 60.84 444 MET C O 1
ATOM 7134 N N . LEU B 1 454 ? 185.155 190.171 178.599 1.00 52.41 445 LEU C N 1
ATOM 7135 C CA . LEU B 1 454 ? 186.227 189.625 179.393 1.00 52.41 445 LEU C CA 1
ATOM 7136 C C . LEU B 1 454 ? 187.565 190.112 178.854 1.00 52.41 445 LEU C C 1
ATOM 7137 O O . LEU B 1 454 ? 187.683 190.431 177.671 1.00 52.41 445 LEU C O 1
ATOM 7142 N N . PRO B 1 455 ? 188.582 190.202 179.707 1.00 51.96 446 PRO C N 1
ATOM 7143 C CA . PRO B 1 455 ? 189.936 190.443 179.210 1.00 51.96 446 PRO C CA 1
ATOM 7144 C C . PRO B 1 455 ? 190.413 189.269 178.378 1.00 51.96 446 PRO C C 1
ATOM 7145 O O . PRO B 1 455 ? 189.963 188.138 178.543 1.00 51.96 446 PRO C O 1
ATOM 7149 N N . GLN B 1 456 ? 191.337 189.550 177.465 1.00 49.33 447 GLN C N 1
ATOM 7150 C CA . GLN B 1 456 ? 191.762 188.519 176.529 1.00 49.33 447 GLN C CA 1
ATOM 7151 C C . GLN B 1 456 ? 192.625 187.447 177.175 1.00 49.33 447 GLN C C 1
ATOM 7152 O O . GLN B 1 456 ? 192.678 186.329 176.655 1.00 49.33 447 GLN C O 1
ATOM 7158 N N . ASP B 1 457 ? 193.268 187.737 178.305 1.00 50.23 448 ASP C N 1
ATOM 7159 C CA . ASP B 1 457 ? 193.939 186.673 179.036 1.00 50.23 448 ASP C CA 1
ATOM 7160 C C . ASP B 1 457 ? 192.958 185.720 179.690 1.00 50.23 448 ASP C C 1
ATOM 7161 O O . ASP B 1 457 ? 193.281 184.544 179.843 1.00 50.23 448 ASP C O 1
ATOM 7166 N N . LEU B 1 458 ? 191.777 186.190 180.077 1.00 47.13 449 LEU C N 1
ATOM 7167 C CA . LEU B 1 458 ? 190.730 185.326 180.589 1.00 47.13 449 LEU C CA 1
ATOM 7168 C C . LEU B 1 458 ? 189.950 184.646 179.485 1.00 47.13 449 LEU C C 1
ATOM 7169 O O . LEU B 1 458 ? 189.371 183.589 179.722 1.00 47.13 449 LEU C O 1
ATOM 7174 N N . ARG B 1 459 ? 189.919 185.225 178.296 1.00 44.82 450 ARG C N 1
ATOM 7175 C CA . ARG B 1 459 ? 189.299 184.600 177.147 1.00 44.82 450 ARG C CA 1
ATOM 7176 C C . ARG B 1 459 ? 190.157 183.508 176.547 1.00 44.82 450 ARG C C 1
ATOM 7177 O O . ARG B 1 459 ? 189.613 182.552 175.996 1.00 44.82 450 ARG C O 1
ATOM 7185 N N . GLU B 1 460 ? 191.478 183.632 176.610 1.00 45.96 451 GLU C N 1
ATOM 7186 C CA . GLU B 1 460 ? 192.352 182.561 176.173 1.00 45.96 451 GLU C CA 1
ATOM 7187 C C . GLU B 1 460 ? 192.328 181.363 177.099 1.00 45.96 451 GLU C C 1
ATOM 7188 O O . GLU B 1 460 ? 192.394 180.233 176.611 1.00 45.96 451 GLU C O 1
ATOM 7194 N N . ARG B 1 461 ? 192.197 181.571 178.405 1.00 42.48 452 ARG C N 1
ATOM 7195 C CA . ARG B 1 461 ? 192.094 180.486 179.363 1.00 42.48 452 ARG C CA 1
ATOM 7196 C C . ARG B 1 461 ? 190.807 179.690 179.238 1.00 42.48 452 ARG C C 1
ATOM 7197 O O . ARG B 1 461 ? 190.780 178.524 179.632 1.00 42.48 452 ARG C O 1
ATOM 7205 N N . VAL B 1 462 ? 189.750 180.284 178.702 1.00 40.66 453 VAL C N 1
ATOM 7206 C CA . VAL B 1 462 ? 188.473 179.607 178.544 1.00 40.66 453 VAL C CA 1
ATOM 7207 C C . VAL B 1 462 ? 188.545 178.748 177.295 1.00 40.66 453 VAL C C 1
ATOM 7208 O O . VAL B 1 462 ? 188.176 177.568 177.318 1.00 40.66 453 VAL C O 1
ATOM 7212 N N . ARG B 1 463 ? 189.029 179.338 176.204 1.00 42.60 454 ARG C N 1
ATOM 7213 C CA . ARG B 1 463 ? 189.223 178.649 174.938 1.00 42.60 454 ARG C CA 1
ATOM 7214 C C . ARG B 1 463 ? 190.191 177.493 175.052 1.00 42.60 454 ARG C C 1
ATOM 7215 O O . ARG B 1 463 ? 189.960 176.438 174.452 1.00 42.60 454 ARG C O 1
ATOM 7223 N N . ARG B 1 464 ? 191.243 177.670 175.845 1.00 44.64 455 ARG C N 1
ATOM 7224 C CA . ARG B 1 464 ? 192.243 176.635 176.035 1.00 44.64 455 ARG C CA 1
ATOM 7225 C C . ARG B 1 464 ? 191.665 175.438 176.774 1.00 44.64 455 ARG C C 1
ATOM 7226 O O . ARG B 1 464 ? 191.897 174.291 176.377 1.00 44.64 455 ARG C O 1
ATOM 7234 N N . TYR B 1 465 ? 190.888 175.685 177.831 1.00 40.82 456 TYR C N 1
ATOM 7235 C CA . TYR B 1 465 ? 190.259 174.598 178.569 1.00 40.82 456 TYR C CA 1
ATOM 7236 C C . TYR B 1 465 ? 189.202 173.890 177.743 1.00 40.82 456 TYR C C 1
ATOM 7237 O O . TYR B 1 465 ? 189.071 172.670 177.838 1.00 40.82 456 TYR C O 1
ATOM 7246 N N . ASP B 1 466 ? 188.438 174.628 176.944 1.00 40.68 457 ASP C N 1
ATOM 7247 C CA . ASP B 1 466 ? 187.423 173.991 176.121 1.00 40.68 457 ASP C CA 1
ATOM 7248 C C . ASP B 1 466 ? 188.036 173.132 175.027 1.00 40.68 457 ASP C C 1
ATOM 7249 O O . ASP B 1 466 ? 187.547 172.026 174.774 1.00 40.68 457 ASP C O 1
ATOM 7254 N N . GLN B 1 467 ? 189.116 173.601 174.394 1.00 41.55 458 GLN C N 1
ATOM 7255 C CA . GLN B 1 467 ? 189.817 172.789 173.408 1.00 41.55 458 GLN C CA 1
ATOM 7256 C C . GLN B 1 467 ? 190.479 171.573 174.031 1.00 41.55 458 GLN C C 1
ATOM 7257 O O . GLN B 1 467 ? 190.466 170.498 173.429 1.00 41.55 458 GLN C O 1
ATOM 7263 N N . TYR B 1 468 ? 191.028 171.710 175.235 1.00 42.20 459 TYR C N 1
ATOM 7264 C CA . TYR B 1 468 ? 191.643 170.576 175.909 1.00 42.20 459 TYR C CA 1
ATOM 7265 C C . TYR B 1 468 ? 190.609 169.544 176.323 1.00 42.20 459 TYR C C 1
ATOM 7266 O O . TYR B 1 468 ? 190.836 168.337 176.181 1.00 42.20 459 TYR C O 1
ATOM 7275 N N . LYS B 1 469 ? 189.469 169.997 176.830 1.00 39.21 460 LYS C N 1
ATOM 7276 C CA . LYS B 1 469 ? 188.398 169.095 177.212 1.00 39.21 460 LYS C CA 1
ATOM 7277 C C . LYS B 1 469 ? 187.788 168.397 176.010 1.00 39.21 460 LYS C C 1
ATOM 7278 O O . LYS B 1 469 ? 187.393 167.235 176.114 1.00 39.21 460 LYS C O 1
ATOM 7284 N N . TRP B 1 470 ? 187.715 169.073 174.869 1.00 36.63 461 TRP C N 1
ATOM 7285 C CA . TRP B 1 470 ? 187.265 168.407 173.660 1.00 36.63 461 TRP C CA 1
ATOM 7286 C C . TRP B 1 470 ? 188.284 167.405 173.146 1.00 36.63 461 TRP C C 1
ATOM 7287 O O . TRP B 1 470 ? 187.900 166.353 172.635 1.00 36.63 461 TRP C O 1
ATOM 7298 N N . LEU B 1 471 ? 189.575 167.699 173.267 1.00 40.33 462 LEU C N 1
ATOM 7299 C CA . LEU B 1 471 ? 190.601 166.751 172.865 1.00 40.33 462 LEU C CA 1
ATOM 7300 C C . LEU B 1 471 ? 190.632 165.506 173.728 1.00 40.33 462 LEU C C 1
ATOM 7301 O O . LEU B 1 471 ? 190.865 164.415 173.201 1.00 40.33 462 LEU C O 1
ATOM 7306 N N . GLU B 1 472 ? 190.400 165.635 175.028 1.00 43.43 463 GLU C N 1
ATOM 7307 C CA . GLU B 1 472 ? 190.405 164.478 175.904 1.00 43.43 463 GLU C CA 1
ATOM 7308 C C . GLU B 1 472 ? 189.108 163.692 175.877 1.00 43.43 463 GLU C C 1
ATOM 7309 O O . GLU B 1 472 ? 189.151 162.472 175.734 1.00 43.43 463 GLU C O 1
ATOM 7315 N N . THR B 1 473 ? 187.960 164.344 176.006 1.00 40.53 464 THR C N 1
ATOM 7316 C CA . THR B 1 473 ? 186.736 163.602 176.259 1.00 40.53 464 THR C CA 1
ATOM 7317 C C . THR B 1 473 ? 185.943 163.360 174.988 1.00 40.53 464 THR C C 1
ATOM 7318 O O . THR B 1 473 ? 185.160 162.411 174.930 1.00 40.53 464 THR C O 1
ATOM 7322 N N . ARG B 1 474 ? 186.154 164.205 173.978 1.00 40.93 465 ARG C N 1
ATOM 7323 C CA . ARG B 1 474 ? 185.403 164.207 172.715 1.00 40.93 465 ARG C CA 1
ATOM 7324 C C . ARG B 1 474 ? 183.901 164.323 172.937 1.00 40.93 465 ARG C C 1
ATOM 7325 O O . ARG B 1 474 ? 183.110 163.716 172.220 1.00 40.93 465 ARG C O 1
ATOM 7333 N N . GLY B 1 475 ? 183.498 165.112 173.924 1.00 37.64 466 GLY C N 1
ATOM 7334 C CA . GLY B 1 475 ? 182.096 165.368 174.158 1.00 37.64 466 GLY C CA 1
ATOM 7335 C C . GLY B 1 475 ? 181.412 164.349 175.034 1.00 37.64 466 GLY C C 1
ATOM 7336 O O . GLY B 1 475 ? 180.259 164.534 175.422 1.00 37.64 466 GLY C O 1
ATOM 7337 N N . VAL B 1 476 ? 182.111 163.272 175.361 1.00 38.79 467 VAL C N 1
ATOM 7338 C CA . VAL B 1 476 ? 181.544 162.148 176.089 1.00 38.79 467 VAL C CA 1
ATOM 7339 C C . VAL B 1 476 ? 181.508 162.490 177.568 1.00 38.79 467 VAL C C 1
ATOM 7340 O O . VAL B 1 476 ? 182.530 162.851 178.158 1.00 38.79 467 VAL C O 1
ATOM 7344 N N . ASP B 1 477 ? 180.326 162.389 178.161 1.00 43.02 468 ASP C N 1
ATOM 7345 C CA . ASP B 1 477 ? 180.148 162.512 179.599 1.00 43.02 468 ASP C CA 1
ATOM 7346 C C . ASP B 1 477 ? 180.449 161.153 180.211 1.00 43.02 468 ASP C C 1
ATOM 7347 O O . ASP B 1 477 ? 179.610 160.252 180.173 1.00 43.02 468 ASP C O 1
ATOM 7352 N N . GLU B 1 478 ? 181.646 161.007 180.766 1.00 48.62 469 GLU C N 1
ATOM 7353 C CA . GLU B 1 478 ? 182.118 159.739 181.294 1.00 48.62 469 GLU C CA 1
ATOM 7354 C C . GLU B 1 478 ? 181.361 159.291 182.533 1.00 48.62 469 GLU C C 1
ATOM 7355 O O . GLU B 1 478 ? 181.021 158.111 182.632 1.00 48.62 469 GLU C O 1
ATOM 7361 N N . GLU B 1 479 ? 181.059 160.196 183.458 1.00 50.21 470 GLU C N 1
ATOM 7362 C CA . GLU B 1 479 ? 180.315 159.823 184.651 1.00 50.21 470 GLU C CA 1
ATOM 7363 C C . GLU B 1 479 ? 178.871 159.470 184.360 1.00 50.21 470 GLU C C 1
ATOM 7364 O O . GLU B 1 479 ? 178.311 158.621 185.055 1.00 50.21 470 GLU C O 1
ATOM 7370 N N . TYR B 1 480 ? 178.269 160.064 183.336 1.00 45.98 471 TYR C N 1
ATOM 7371 C CA . TYR B 1 480 ? 176.946 159.626 182.919 1.00 45.98 471 TYR C CA 1
ATOM 7372 C C . TYR B 1 480 ? 176.979 158.251 182.269 1.00 45.98 471 TYR C C 1
ATOM 7373 O O . TYR B 1 480 ? 176.025 157.486 182.419 1.00 45.98 471 TYR C O 1
ATOM 7382 N N . LEU B 1 481 ? 178.047 157.929 181.536 1.00 42.49 472 LEU C N 1
ATOM 7383 C CA . LEU B 1 481 ? 178.200 156.586 180.993 1.00 42.49 472 LEU C CA 1
ATOM 7384 C C . LEU B 1 481 ? 178.398 155.568 182.097 1.00 42.49 472 LEU C C 1
ATOM 7385 O O . LEU B 1 481 ? 177.858 154.462 182.029 1.00 42.49 472 LEU C O 1
ATOM 7390 N N . VAL B 1 482 ? 179.187 155.918 183.108 1.00 45.17 473 VAL C N 1
ATOM 7391 C CA . VAL B 1 482 ? 179.492 154.974 184.171 1.00 45.17 473 VAL C CA 1
ATOM 7392 C C . VAL B 1 482 ? 178.273 154.756 185.051 1.00 45.17 473 VAL C C 1
ATOM 7393 O O . VAL B 1 482 ? 177.930 153.618 185.367 1.00 45.17 473 VAL C O 1
ATOM 7397 N N . GLN B 1 483 ? 177.547 155.821 185.385 1.00 47.59 474 GLN C N 1
ATOM 7398 C CA . GLN B 1 483 ? 176.374 155.704 186.244 1.00 47.59 474 GLN C CA 1
ATOM 7399 C C . GLN B 1 483 ? 175.209 154.963 185.602 1.00 47.59 474 GLN C C 1
ATOM 7400 O O . GLN B 1 483 ? 174.272 154.597 186.313 1.00 47.59 474 GLN C O 1
ATOM 7406 N N . ASN B 1 484 ? 175.239 154.720 184.295 1.00 45.17 475 ASN C N 1
ATOM 7407 C CA . ASN B 1 484 ? 174.220 153.936 183.616 1.00 45.17 475 ASN C CA 1
ATOM 7408 C C . ASN B 1 484 ? 174.639 152.493 183.403 1.00 45.17 475 ASN C C 1
ATOM 7409 O O . ASN B 1 484 ? 174.059 151.813 182.557 1.00 45.17 475 ASN C O 1
ATOM 7414 N N . LEU B 1 485 ? 175.614 152.029 184.114 1.00 43.62 476 LEU C N 1
ATOM 7415 C CA . LEU B 1 485 ? 176.088 150.662 184.020 1.00 43.62 476 LEU C CA 1
ATOM 7416 C C . LEU B 1 485 ? 175.598 149.875 185.223 1.00 43.62 476 LEU C C 1
ATOM 7417 O O . LEU B 1 485 ? 175.170 150.466 186.214 1.00 43.62 476 LEU C O 1
ATOM 7422 N N . PRO B 1 486 ? 175.584 148.541 185.157 1.00 47.58 477 PRO C N 1
ATOM 7423 C CA . PRO B 1 486 ? 175.256 147.761 186.354 1.00 47.58 477 PRO C CA 1
ATOM 7424 C C . PRO B 1 486 ? 176.302 147.949 187.436 1.00 47.58 477 PRO C C 1
ATOM 7425 O O . PRO B 1 486 ? 177.456 148.260 187.147 1.00 47.58 477 PRO C O 1
ATOM 7429 N N . LYS B 1 487 ? 175.881 147.752 188.688 1.00 55.24 478 LYS C N 1
ATOM 7430 C CA . LYS B 1 487 ? 176.728 148.055 189.837 1.00 55.24 478 LYS C CA 1
ATOM 7431 C C . LYS B 1 487 ? 177.971 147.179 189.887 1.00 55.24 478 LYS C C 1
ATOM 7432 O O . LYS B 1 487 ? 179.045 147.649 190.277 1.00 55.24 478 LYS C O 1
ATOM 7438 N N . ASP B 1 488 ? 177.859 145.923 189.465 1.00 53.96 479 ASP C N 1
ATOM 7439 C CA . ASP B 1 488 ? 179.031 145.064 189.376 1.00 53.96 479 ASP C CA 1
ATOM 7440 C C . ASP B 1 488 ? 179.980 145.514 188.277 1.00 53.96 479 ASP C C 1
ATOM 7441 O O . ASP B 1 488 ? 181.198 145.460 188.456 1.00 53.96 479 ASP C O 1
ATOM 7446 N N . LEU B 1 489 ? 179.444 145.980 187.154 1.00 48.75 480 LEU C N 1
ATOM 7447 C CA . LEU B 1 489 ? 180.273 146.439 186.052 1.00 48.75 480 LEU C CA 1
ATOM 7448 C C . LEU B 1 489 ? 180.895 147.790 186.353 1.00 48.75 480 LEU C C 1
ATOM 7449 O O . LEU B 1 489 ? 182.050 148.031 185.984 1.00 48.75 480 LEU C O 1
ATOM 7454 N N . ARG B 1 490 ? 180.132 148.665 187.017 1.00 51.51 481 ARG C N 1
ATOM 7455 C CA . ARG B 1 490 ? 180.655 149.905 187.579 1.00 51.51 481 ARG C CA 1
ATOM 7456 C C . ARG B 1 490 ? 181.834 149.653 188.494 1.00 51.51 481 ARG C C 1
ATOM 7457 O O . ARG B 1 490 ? 182.874 150.299 188.362 1.00 51.51 481 ARG C O 1
ATOM 7465 N N . ARG B 1 491 ? 181.677 148.729 189.438 1.00 57.87 482 ARG C N 1
ATOM 7466 C CA . ARG B 1 491 ? 182.713 148.471 190.422 1.00 57.87 482 ARG C CA 1
ATOM 7467 C C . ARG B 1 491 ? 183.953 147.863 189.795 1.00 57.87 482 ARG C C 1
ATOM 7468 O O . ARG B 1 491 ? 185.065 148.216 190.185 1.00 57.87 482 ARG C O 1
ATOM 7476 N N . ASP B 1 492 ? 183.794 147.001 188.794 1.00 53.42 483 ASP C N 1
ATOM 7477 C CA . ASP B 1 492 ? 184.958 146.430 188.129 1.00 53.42 483 ASP C CA 1
ATOM 7478 C C . ASP B 1 492 ? 185.682 147.440 187.251 1.00 53.42 483 ASP C C 1
ATOM 7479 O O . ASP B 1 492 ? 186.915 147.460 187.236 1.00 53.42 483 ASP C O 1
ATOM 7484 N N . ILE B 1 493 ? 184.941 148.292 186.538 1.00 54.22 484 ILE C N 1
ATOM 7485 C CA . ILE B 1 493 ? 185.557 149.324 185.710 1.00 54.22 484 ILE C CA 1
ATOM 7486 C C . ILE B 1 493 ? 186.267 150.357 186.573 1.00 54.22 484 ILE C C 1
ATOM 7487 O O . ILE B 1 493 ? 187.401 150.754 186.285 1.00 54.22 484 ILE C O 1
ATOM 7492 N N . LYS B 1 494 ? 185.635 150.780 187.658 1.00 57.84 485 LYS C N 1
ATOM 7493 C CA . LYS B 1 494 ? 186.242 151.736 188.562 1.00 57.84 485 LYS C CA 1
ATOM 7494 C C . LYS B 1 494 ? 187.425 151.166 189.329 1.00 57.84 485 LYS C C 1
ATOM 7495 O O . LYS B 1 494 ? 188.387 151.896 189.568 1.00 57.84 485 LYS C O 1
ATOM 7501 N N . ARG B 1 495 ? 187.399 149.889 189.700 1.00 61.56 486 ARG C N 1
ATOM 7502 C CA . ARG B 1 495 ? 188.583 149.233 190.222 1.00 61.56 486 ARG C CA 1
ATOM 7503 C C . ARG B 1 495 ? 189.677 149.061 189.182 1.00 61.56 486 ARG C C 1
ATOM 7504 O O . ARG B 1 495 ? 190.844 148.975 189.553 1.00 61.56 486 ARG C O 1
ATOM 7512 N N . HIS B 1 496 ? 189.352 148.965 187.899 1.00 63.24 487 HIS C N 1
ATOM 7513 C CA . HIS B 1 496 ? 190.440 148.949 186.932 1.00 63.24 487 HIS C CA 1
ATOM 7514 C C . HIS B 1 496 ? 191.060 150.327 186.770 1.00 63.24 487 HIS C C 1
ATOM 7515 O O . HIS B 1 496 ? 192.286 150.453 186.716 1.00 63.24 487 HIS C O 1
ATOM 7522 N N . LEU B 1 497 ? 190.236 151.365 186.704 1.00 60.46 488 LEU C N 1
ATOM 7523 C CA . LEU B 1 497 ? 190.726 152.711 186.453 1.00 60.46 488 LEU C CA 1
ATOM 7524 C C . LEU B 1 497 ? 191.453 153.310 187.649 1.00 60.46 488 LEU C C 1
ATOM 7525 O O . LEU B 1 497 ? 192.481 153.972 187.475 1.00 60.46 488 LEU C O 1
ATOM 7530 N N . CYS B 1 498 ? 190.953 153.088 188.862 1.00 65.99 489 CYS C N 1
ATOM 7531 C CA . CYS B 1 498 ? 191.328 153.914 189.993 1.00 65.99 489 CYS C CA 1
ATOM 7532 C C . CYS B 1 498 ? 191.856 153.168 191.207 1.00 65.99 489 CYS C C 1
ATOM 7533 O O . CYS B 1 498 ? 191.879 153.758 192.283 1.00 65.99 489 CYS C O 1
ATOM 7536 N N . LEU B 1 499 ? 192.255 151.901 191.103 1.00 70.26 490 LEU C N 1
ATOM 7537 C CA . LEU B 1 499 ? 192.651 151.199 192.323 1.00 70.26 490 LEU C CA 1
ATOM 7538 C C . LEU B 1 499 ? 194.117 151.426 192.649 1.00 70.26 490 LEU C C 1
ATOM 7539 O O . LEU B 1 499 ? 194.474 151.604 193.817 1.00 70.26 490 LEU C O 1
ATOM 7544 N N . ALA B 1 500 ? 194.981 151.392 191.638 1.00 76.07 491 ALA C N 1
ATOM 7545 C CA . ALA B 1 500 ? 196.404 151.647 191.811 1.00 76.07 491 ALA C CA 1
ATOM 7546 C C . ALA B 1 500 ? 196.695 153.069 192.265 1.00 76.07 491 ALA C C 1
ATOM 7547 O O . ALA B 1 500 ? 197.663 153.284 192.998 1.00 76.07 491 ALA C O 1
ATOM 7549 N N . LEU B 1 501 ? 195.873 154.033 191.863 1.00 74.67 492 LEU C N 1
ATOM 7550 C CA . LEU B 1 501 ? 195.973 155.396 192.355 1.00 74.67 492 LEU C CA 1
ATOM 7551 C C . LEU B 1 501 ? 195.628 155.526 193.830 1.00 74.67 492 LEU C C 1
ATOM 7552 O O . LEU B 1 501 ? 196.353 156.202 194.565 1.00 74.67 492 LEU C O 1
ATOM 7557 N N . VAL B 1 502 ? 194.543 154.900 194.281 1.00 77.82 493 VAL C N 1
ATOM 7558 C CA . VAL B 1 502 ? 194.162 154.983 195.686 1.00 77.82 493 VAL C CA 1
ATOM 7559 C C . VAL B 1 502 ? 195.092 154.147 196.559 1.00 77.82 493 VAL C C 1
ATOM 7560 O O . VAL B 1 502 ? 195.393 154.527 197.696 1.00 77.82 493 VAL C O 1
ATOM 7564 N N . ARG B 1 503 ? 195.630 153.049 196.032 1.00 81.94 494 ARG C N 1
ATOM 7565 C CA . ARG B 1 503 ? 196.537 152.193 196.787 1.00 81.94 494 ARG C CA 1
ATOM 7566 C C . ARG B 1 503 ? 197.993 152.628 196.668 1.00 81.94 494 ARG C C 1
ATOM 7567 O O . ARG B 1 503 ? 198.904 151.802 196.812 1.00 81.94 494 ARG C O 1
ATOM 7575 N N . ARG B 1 504 ? 198.233 153.906 196.388 1.00 83.48 495 ARG C N 1
ATOM 7576 C CA . ARG B 1 504 ? 199.527 154.524 196.599 1.00 83.48 495 ARG C CA 1
ATOM 7577 C C . ARG B 1 504 ? 199.485 155.558 197.713 1.00 83.48 495 ARG C C 1
ATOM 7578 O O . ARG B 1 504 ? 200.547 155.974 198.189 1.00 83.48 495 ARG C O 1
ATOM 7586 N N . VAL B 1 505 ? 198.299 155.978 198.141 1.00 85.91 496 VAL C N 1
ATOM 7587 C CA . VAL B 1 505 ? 198.135 156.774 199.354 1.00 85.91 496 VAL C CA 1
ATOM 7588 C C . VAL B 1 505 ? 198.465 155.867 200.532 1.00 85.91 496 VAL C C 1
ATOM 7589 O O . VAL B 1 505 ? 197.927 154.754 200.614 1.00 85.91 496 VAL C O 1
ATOM 7593 N N . PRO B 1 506 ? 199.341 156.284 201.453 1.00 88.72 497 PRO C N 1
ATOM 7594 C CA . PRO B 1 506 ? 199.729 155.388 202.553 1.00 88.72 497 PRO C CA 1
ATOM 7595 C C . PRO B 1 506 ? 198.637 155.161 203.578 1.00 88.72 497 PRO C C 1
ATOM 7596 O O . PRO B 1 506 ? 198.652 154.124 204.253 1.00 88.72 497 PRO C O 1
ATOM 7600 N N . LEU B 1 507 ? 197.686 156.082 203.711 1.00 91.66 498 LEU C N 1
ATOM 7601 C CA . LEU B 1 507 ? 196.599 155.868 204.656 1.00 91.66 498 LEU C CA 1
ATOM 7602 C C . LEU B 1 507 ? 195.479 155.053 204.013 1.00 91.66 498 LEU C C 1
ATOM 7603 O O . LEU B 1 507 ? 194.648 154.462 204.713 1.00 91.66 498 LEU C O 1
ATOM 7608 N N . PHE B 1 508 ? 195.473 154.959 202.683 1.00 89.78 499 PHE C N 1
ATOM 7609 C CA . PHE B 1 508 ? 194.461 154.171 201.991 1.00 89.78 499 PHE C CA 1
ATOM 7610 C C . PHE B 1 508 ? 194.934 152.775 201.610 1.00 89.78 499 PHE C C 1
ATOM 7611 O O . PHE B 1 508 ? 194.109 151.863 201.531 1.00 89.78 499 PHE C O 1
ATOM 7619 N N . LYS B 1 509 ? 196.233 152.583 201.361 1.00 90.56 500 LYS C N 1
ATOM 7620 C CA . LYS B 1 509 ? 196.724 151.272 200.941 1.00 90.56 500 LYS C CA 1
ATOM 7621 C C . LYS B 1 509 ? 196.637 150.250 202.065 1.00 90.56 500 LYS C C 1
ATOM 7622 O O . LYS B 1 509 ? 196.211 149.112 201.838 1.00 90.56 500 LYS C O 1
ATOM 7628 N N . SER B 1 510 ? 197.003 150.635 203.279 1.00 93.28 501 SER C N 1
ATOM 7629 C CA . SER B 1 510 ? 196.892 149.721 204.403 1.00 93.28 501 SER C CA 1
ATOM 7630 C C . SER B 1 510 ? 195.492 149.673 205.003 1.00 93.28 501 SER C C 1
ATOM 7631 O O . SER B 1 510 ? 195.297 148.983 206.008 1.00 93.28 501 SER C O 1
ATOM 7634 N N . MET B 1 511 ? 194.523 150.386 204.427 1.00 94.59 502 MET C N 1
ATOM 7635 C CA . MET B 1 511 ? 193.208 150.525 205.041 1.00 94.59 502 MET C CA 1
ATOM 7636 C C . MET B 1 511 ? 192.358 149.267 204.935 1.00 94.59 502 MET C C 1
ATOM 7637 O O . MET B 1 511 ? 192.078 148.621 205.951 1.00 94.59 502 MET C O 1
ATOM 7642 N N . ASP B 1 512 ? 191.950 148.902 203.727 1.00 92.84 503 ASP C N 1
ATOM 7643 C CA . ASP B 1 512 ? 190.827 147.987 203.581 1.00 92.84 503 ASP C CA 1
ATOM 7644 C C . ASP B 1 512 ? 190.866 147.418 202.166 1.00 92.84 503 ASP C C 1
ATOM 7645 O O . ASP B 1 512 ? 191.880 147.502 201.468 1.00 92.84 503 ASP C O 1
ATOM 7650 N N . ASP B 1 513 ? 189.771 146.768 201.783 1.00 90.46 504 ASP C N 1
ATOM 7651 C CA . ASP B 1 513 ? 189.340 146.657 200.400 1.00 90.46 504 ASP C CA 1
ATOM 7652 C C . ASP B 1 513 ? 187.895 147.094 200.222 1.00 90.46 504 ASP C C 1
ATOM 7653 O O . ASP B 1 513 ? 187.566 147.722 199.212 1.00 90.46 504 ASP C O 1
ATOM 7658 N N . LYS B 1 514 ? 187.058 146.804 201.224 1.00 89.42 505 LYS C N 1
ATOM 7659 C CA . LYS B 1 514 ? 185.664 147.222 201.323 1.00 89.42 505 LYS C CA 1
ATOM 7660 C C . LYS B 1 514 ? 185.460 148.715 201.137 1.00 89.42 505 LYS C C 1
ATOM 7661 O O . LYS B 1 514 ? 184.593 149.127 200.361 1.00 89.42 505 LYS C O 1
ATOM 7667 N N . LEU B 1 515 ? 186.231 149.535 201.838 1.00 90.43 506 LEU C N 1
ATOM 7668 C CA . LEU B 1 515 ? 185.957 150.959 201.858 1.00 90.43 506 LEU C CA 1
ATOM 7669 C C . LEU B 1 515 ? 186.749 151.715 200.800 1.00 90.43 506 LEU C C 1
ATOM 7670 O O . LEU B 1 515 ? 186.285 152.757 200.327 1.00 90.43 506 LEU C O 1
ATOM 7675 N N . LEU B 1 516 ? 187.904 151.199 200.375 1.00 86.65 507 LEU C N 1
ATOM 7676 C CA . LEU B 1 516 ? 188.579 151.835 199.250 1.00 86.65 507 LEU C CA 1
ATOM 7677 C C . LEU B 1 516 ? 187.893 151.509 197.930 1.00 86.65 507 LEU C C 1
ATOM 7678 O O . LEU B 1 516 ? 188.004 152.277 196.970 1.00 86.65 507 LEU C O 1
ATOM 7683 N N . ASP B 1 517 ? 187.160 150.392 197.859 1.00 84.68 508 ASP C N 1
ATOM 7684 C CA . ASP B 1 517 ? 186.302 150.197 196.693 1.00 84.68 508 ASP C CA 1
ATOM 7685 C C . ASP B 1 517 ? 185.040 151.039 196.746 1.00 84.68 508 ASP C C 1
ATOM 7686 O O . ASP B 1 517 ? 184.284 151.038 195.772 1.00 84.68 508 ASP C O 1
ATOM 7691 N N . ALA B 1 518 ? 184.766 151.705 197.863 1.00 83.43 509 ALA C N 1
ATOM 7692 C CA . ALA B 1 518 ? 183.755 152.747 197.919 1.00 83.43 509 ALA C CA 1
ATOM 7693 C C . ALA B 1 518 ? 184.339 154.137 197.743 1.00 83.43 509 ALA C C 1
ATOM 7694 O O . ALA B 1 518 ? 183.603 155.072 197.427 1.00 83.43 509 ALA C O 1
ATOM 7696 N N . ILE B 1 519 ? 185.645 154.284 197.965 1.00 81.72 510 ILE C N 1
ATOM 7697 C CA . ILE B 1 519 ? 186.334 155.530 197.654 1.00 81.72 510 ILE C CA 1
ATOM 7698 C C . ILE B 1 519 ? 186.534 155.662 196.153 1.00 81.72 510 ILE C C 1
ATOM 7699 O O . ILE B 1 519 ? 186.210 156.698 195.564 1.00 81.72 510 ILE C O 1
ATOM 7704 N N . CYS B 1 520 ? 187.007 154.600 195.491 1.00 76.20 511 CYS C N 1
ATOM 7705 C CA . CYS B 1 520 ? 187.165 154.686 194.044 1.00 76.20 511 CYS C CA 1
ATOM 7706 C C . CYS B 1 520 ? 185.873 154.332 193.317 1.00 76.20 511 CYS C C 1
ATOM 7707 O O . CYS B 1 520 ? 185.879 153.574 192.352 1.00 76.20 511 CYS C O 1
ATOM 7710 N N . MET B 1 521 ? 184.771 154.929 193.753 1.00 71.68 512 MET C N 1
ATOM 7711 C CA . MET B 1 521 ? 183.533 155.046 193.006 1.00 71.68 512 MET C CA 1
ATOM 7712 C C . MET B 1 521 ? 183.104 156.492 192.944 1.00 71.68 512 MET C C 1
ATOM 7713 O O . MET B 1 521 ? 182.147 156.812 192.235 1.00 71.68 512 MET C O 1
ATOM 7718 N N . ARG B 1 522 ? 183.774 157.370 193.685 1.00 74.03 513 ARG C N 1
ATOM 7719 C CA . ARG B 1 522 ? 183.538 158.797 193.659 1.00 74.03 513 ARG C CA 1
ATOM 7720 C C . ARG B 1 522 ? 184.666 159.573 193.003 1.00 74.03 513 ARG C C 1
ATOM 7721 O O . ARG B 1 522 ? 184.580 160.799 192.922 1.00 74.03 513 ARG C O 1
ATOM 7729 N N . LEU B 1 523 ? 185.710 158.897 192.535 1.00 65.37 514 LEU C N 1
ATOM 7730 C CA . LEU B 1 523 ? 186.767 159.568 191.797 1.00 65.37 514 LEU C CA 1
ATOM 7731 C C . LEU B 1 523 ? 186.260 159.959 190.420 1.00 65.37 514 LEU C C 1
ATOM 7732 O O . LEU B 1 523 ? 185.972 159.099 189.586 1.00 65.37 514 LEU C O 1
ATOM 7737 N N . LYS B 1 524 ? 186.153 161.254 190.184 1.00 60.31 515 LYS C N 1
ATOM 7738 C CA . LYS B 1 524 ? 185.688 161.814 188.929 1.00 60.31 515 LYS C CA 1
ATOM 7739 C C . LYS B 1 524 ? 186.851 162.504 188.240 1.00 60.31 515 LYS C C 1
ATOM 7740 O O . LYS B 1 524 ? 187.738 163.046 188.905 1.00 60.31 515 LYS C O 1
ATOM 7746 N N . PRO B 1 525 ? 186.891 162.491 186.910 1.00 53.81 516 PRO C N 1
ATOM 7747 C CA . PRO B 1 525 ? 188.073 163.009 186.217 1.00 53.81 516 PRO C CA 1
ATOM 7748 C C . PRO B 1 525 ? 188.130 164.523 186.127 1.00 53.81 516 PRO C C 1
ATOM 7749 O O . PRO B 1 525 ? 187.191 165.152 185.638 1.00 53.81 516 PRO C O 1
ATOM 7753 N N . CYS B 1 526 ? 189.228 165.116 186.588 1.00 52.14 517 CYS C N 1
ATOM 7754 C CA . CYS B 1 526 ? 189.480 166.529 186.367 1.00 52.14 517 CYS C CA 1
ATOM 7755 C C . CYS B 1 526 ? 190.517 166.739 185.279 1.00 52.14 517 CYS C C 1
ATOM 7756 O O . CYS B 1 526 ? 191.325 165.868 184.970 1.00 52.14 517 CYS C O 1
ATOM 7759 N N . LEU B 1 527 ? 190.475 167.926 184.695 1.00 45.27 518 LEU C N 1
ATOM 7760 C CA . LEU B 1 527 ? 191.363 168.331 183.625 1.00 45.27 518 LEU C CA 1
ATOM 7761 C C . LEU B 1 527 ? 191.937 169.687 183.978 1.00 45.27 518 LEU C C 1
ATOM 7762 O O . LEU B 1 527 ? 191.230 170.539 184.518 1.00 45.27 518 LEU C O 1
ATOM 7767 N N . PHE B 1 528 ? 193.216 169.881 183.686 1.00 47.74 519 PHE C N 1
ATOM 7768 C CA . PHE B 1 528 ? 193.888 171.143 183.941 1.00 47.74 519 PHE C CA 1
ATOM 7769 C C . PHE B 1 528 ? 194.775 171.473 182.761 1.00 47.74 519 PHE C C 1
ATOM 7770 O O . PHE B 1 528 ? 195.605 170.662 182.361 1.00 47.74 519 PHE C O 1
ATOM 7778 N N . THR B 1 529 ? 194.605 172.663 182.209 1.00 51.04 520 THR C N 1
ATOM 7779 C CA . THR B 1 529 ? 195.485 173.135 181.155 1.00 51.04 520 THR C CA 1
ATOM 7780 C C . THR B 1 529 ? 196.795 173.616 181.770 1.00 51.04 520 THR C C 1
ATOM 7781 O O . THR B 1 529 ? 196.973 173.613 182.989 1.00 51.04 520 THR C O 1
ATOM 7785 N N . GLU B 1 530 ? 197.731 174.025 180.926 1.00 58.52 521 GLU C N 1
ATOM 7786 C CA . GLU B 1 530 ? 199.058 174.382 181.387 1.00 58.52 521 GLU C CA 1
ATOM 7787 C C . GLU B 1 530 ? 199.005 175.705 182.139 1.00 58.52 521 GLU C C 1
ATOM 7788 O O . GLU B 1 530 ? 198.197 176.583 181.823 1.00 58.52 521 GLU C O 1
ATOM 7794 N N . SER B 1 531 ? 199.831 175.802 183.186 1.00 61.01 522 SER C N 1
ATOM 7795 C CA . SER B 1 531 ? 199.938 176.951 184.092 1.00 61.01 522 SER C CA 1
ATOM 7796 C C . SER B 1 531 ? 198.636 177.235 184.833 1.00 61.01 522 SER C C 1
ATOM 7797 O O . SER B 1 531 ? 198.390 178.366 185.247 1.00 61.01 522 SER C O 1
ATOM 7800 N N . THR B 1 532 ? 197.794 176.228 185.015 1.00 59.47 523 THR C N 1
ATOM 7801 C CA . THR B 1 532 ? 196.618 176.346 185.860 1.00 59.47 523 THR C CA 1
ATOM 7802 C C . THR B 1 532 ? 197.010 176.106 187.308 1.00 59.47 523 THR C C 1
ATOM 7803 O O . THR B 1 532 ? 197.633 175.098 187.641 1.00 59.47 523 THR C O 1
ATOM 7807 N N . TYR B 1 533 ? 196.656 177.044 188.171 1.00 64.73 524 TYR C N 1
ATOM 7808 C CA . TYR B 1 533 ? 196.904 176.895 189.594 1.00 64.73 524 TYR C CA 1
ATOM 7809 C C . TYR B 1 533 ? 195.812 176.019 190.182 1.00 64.73 524 TYR C C 1
ATOM 7810 O O . TYR B 1 533 ? 194.654 176.436 190.268 1.00 64.73 524 TYR C O 1
ATOM 7819 N N . LEU B 1 534 ? 196.187 174.799 190.565 1.00 65.22 525 LEU C N 1
ATOM 7820 C CA . LEU B 1 534 ? 195.221 173.856 191.113 1.00 65.22 525 LEU C CA 1
ATOM 7821 C C . LEU B 1 534 ? 194.768 174.289 192.494 1.00 65.22 525 LEU C C 1
ATOM 7822 O O . LEU B 1 534 ? 193.591 174.156 192.842 1.00 65.22 525 LEU C O 1
ATOM 7827 N N . VAL B 1 535 ? 195.695 174.800 193.298 1.00 73.76 526 VAL C N 1
ATOM 7828 C CA . VAL B 1 535 ? 195.377 175.404 194.580 1.00 73.76 526 VAL C CA 1
ATOM 7829 C C . VAL B 1 535 ? 196.458 176.434 194.876 1.00 73.76 526 VAL C C 1
ATOM 7830 O O . VAL B 1 535 ? 197.578 176.363 194.366 1.00 73.76 526 VAL C O 1
ATOM 7834 N N . ARG B 1 536 ? 196.087 177.434 195.663 1.00 80.85 527 ARG C N 1
ATOM 7835 C CA . ARG B 1 536 ? 197.006 178.446 196.152 1.00 80.85 527 ARG C CA 1
ATOM 7836 C C . ARG B 1 536 ? 196.790 178.576 197.649 1.00 80.85 527 ARG C C 1
ATOM 7837 O O . ARG B 1 536 ? 195.718 178.229 198.150 1.00 80.85 527 ARG C O 1
ATOM 7845 N N . GLU B 1 537 ? 197.811 179.056 198.357 1.00 86.30 528 GLU C N 1
ATOM 7846 C CA . GLU B 1 537 ? 197.802 179.004 199.815 1.00 86.30 528 GLU C CA 1
ATOM 7847 C C . GLU B 1 537 ? 196.794 179.989 200.395 1.00 86.30 528 GLU C C 1
ATOM 7848 O O . GLU B 1 537 ? 196.606 181.088 199.866 1.00 86.30 528 GLU C O 1
ATOM 7854 N N . GLY B 1 538 ? 196.146 179.587 201.483 1.00 87.03 529 GLY C N 1
ATOM 7855 C CA . GLY B 1 538 ? 195.081 180.358 202.080 1.00 87.03 529 GLY C CA 1
ATOM 7856 C C . GLY B 1 538 ? 193.691 179.953 201.652 1.00 87.03 529 GLY C C 1
ATOM 7857 O O . GLY B 1 538 ? 192.732 180.249 202.373 1.00 87.03 529 GLY C O 1
ATOM 7858 N N . ASP B 1 539 ? 193.551 179.289 200.508 1.00 87.28 530 ASP C N 1
ATOM 7859 C CA . ASP B 1 539 ? 192.315 178.783 199.942 1.00 87.28 530 ASP C CA 1
ATOM 7860 C C . ASP B 1 539 ? 191.934 177.472 200.613 1.00 87.28 530 ASP C C 1
ATOM 7861 O O . ASP B 1 539 ? 192.809 176.721 201.052 1.00 87.28 530 ASP C O 1
ATOM 7866 N N . PRO B 1 540 ? 190.649 177.149 200.728 1.00 88.18 531 PRO C N 1
ATOM 7867 C CA . PRO B 1 540 ? 190.286 175.864 201.325 1.00 88.18 531 PRO C CA 1
ATOM 7868 C C . PRO B 1 540 ? 190.468 174.722 200.337 1.00 88.18 531 PRO C C 1
ATOM 7869 O O . PRO B 1 540 ? 190.002 174.778 199.197 1.00 88.18 531 PRO C O 1
ATOM 7873 N N . VAL B 1 541 ? 191.175 173.695 200.780 1.00 88.36 532 VAL C N 1
ATOM 7874 C CA . VAL B 1 541 ? 191.347 172.472 200.010 1.00 88.36 532 VAL C CA 1
ATOM 7875 C C . VAL B 1 541 ? 190.007 171.763 199.949 1.00 88.36 532 VAL C C 1
ATOM 7876 O O . VAL B 1 541 ? 189.429 171.399 200.977 1.00 88.36 532 VAL C O 1
ATOM 7880 N N . ASP B 1 542 ? 189.483 171.589 198.737 1.00 84.40 533 ASP C N 1
ATOM 7881 C CA . ASP B 1 542 ? 188.158 171.003 198.602 1.00 84.40 533 ASP C CA 1
ATOM 7882 C C . ASP B 1 542 ? 188.113 169.814 197.653 1.00 84.40 533 ASP C C 1
ATOM 7883 O O . ASP B 1 542 ? 187.019 169.303 197.391 1.00 84.40 533 ASP C O 1
ATOM 7888 N N . GLU B 1 543 ? 189.250 169.360 197.128 1.00 76.69 534 GLU C N 1
ATOM 7889 C CA . GLU B 1 543 ? 189.306 168.085 196.428 1.00 76.69 534 GLU C CA 1
ATOM 7890 C C . GLU B 1 543 ? 190.715 167.524 196.534 1.00 76.69 534 GLU C C 1
ATOM 7891 O O . GLU B 1 543 ? 191.703 168.255 196.459 1.00 76.69 534 GLU C O 1
ATOM 7897 N N . MET B 1 544 ? 190.788 166.216 196.742 1.00 75.47 535 MET C N 1
ATOM 7898 C CA . MET B 1 544 ? 192.032 165.476 196.617 1.00 75.47 535 MET C CA 1
ATOM 7899 C C . MET B 1 544 ? 192.158 164.963 195.194 1.00 75.47 535 MET C C 1
ATOM 7900 O O . MET B 1 544 ? 191.190 164.490 194.601 1.00 75.47 535 MET C O 1
ATOM 7905 N N . LEU B 1 545 ? 193.362 165.064 194.649 1.00 69.93 536 LEU C N 1
ATOM 7906 C CA . LEU B 1 545 ? 193.607 164.798 193.244 1.00 69.93 536 LEU C CA 1
ATOM 7907 C C . LEU B 1 545 ? 194.669 163.725 193.105 1.00 69.93 536 LEU C C 1
ATOM 7908 O O . LEU B 1 545 ? 195.757 163.847 193.667 1.00 69.93 536 LEU C O 1
ATOM 7913 N N . PHE B 1 546 ? 194.344 162.681 192.356 1.00 66.79 537 PHE C N 1
ATOM 7914 C CA . PHE B 1 546 ? 195.236 161.565 192.081 1.00 66.79 537 PHE C CA 1
ATOM 7915 C C . PHE B 1 546 ? 195.618 161.665 190.616 1.00 66.79 537 PHE C C 1
ATOM 7916 O O . PHE B 1 546 ? 194.764 161.493 189.745 1.00 66.79 537 PHE C O 1
ATOM 7924 N N . ILE B 1 547 ? 196.884 161.958 190.346 1.00 65.74 538 ILE C N 1
ATOM 7925 C CA . ILE B 1 547 ? 197.297 162.394 189.016 1.00 65.74 538 ILE C CA 1
ATOM 7926 C C . ILE B 1 547 ? 197.350 161.202 188.070 1.00 65.74 538 ILE C C 1
ATOM 7927 O O . ILE B 1 547 ? 197.960 160.175 188.375 1.00 65.74 538 ILE C O 1
ATOM 7932 N N . ILE B 1 548 ? 196.703 161.340 186.921 1.00 61.80 539 ILE C N 1
ATOM 7933 C CA . ILE B 1 548 ? 196.770 160.365 185.846 1.00 61.80 539 ILE C CA 1
ATOM 7934 C C . ILE B 1 548 ? 197.912 160.673 184.899 1.00 61.80 539 ILE C C 1
ATOM 7935 O O . ILE B 1 548 ? 198.765 159.831 184.635 1.00 61.80 539 ILE C O 1
ATOM 7940 N N . ARG B 1 549 ? 197.939 161.888 184.378 1.00 57.46 540 ARG C N 1
ATOM 7941 C CA . ARG B 1 549 ? 198.800 162.243 183.271 1.00 57.46 540 ARG C CA 1
ATOM 7942 C C . ARG B 1 549 ? 199.289 163.657 183.522 1.00 57.46 540 ARG C C 1
ATOM 7943 O O . ARG B 1 549 ? 198.711 164.386 184.325 1.00 57.46 540 ARG C O 1
ATOM 7951 N N . GLY B 1 550 ? 200.368 164.031 182.864 1.00 62.65 541 GLY C N 1
ATOM 7952 C CA . GLY B 1 550 ? 200.901 165.364 182.961 1.00 62.65 541 GLY C CA 1
ATOM 7953 C C . GLY B 1 550 ? 201.681 165.593 184.237 1.00 62.65 541 GLY C C 1
ATOM 7954 O O . GLY B 1 550 ? 201.555 164.872 185.227 1.00 62.65 541 GLY C O 1
ATOM 7955 N N . ARG B 1 551 ? 202.479 166.652 184.213 1.00 67.70 542 ARG C N 1
ATOM 7956 C CA . ARG B 1 551 ? 203.418 166.942 185.289 1.00 67.70 542 ARG C CA 1
ATOM 7957 C C . ARG B 1 551 ? 202.913 168.159 186.038 1.00 67.70 542 ARG C C 1
ATOM 7958 O O . ARG B 1 551 ? 202.199 168.982 185.462 1.00 67.70 542 ARG C O 1
ATOM 7966 N N . LEU B 1 552 ? 203.262 168.270 187.313 1.00 70.49 543 LEU C N 1
ATOM 7967 C CA . LEU B 1 552 ? 202.819 169.409 188.101 1.00 70.49 543 LEU C CA 1
ATOM 7968 C C . LEU B 1 552 ? 203.967 170.030 188.869 1.00 70.49 543 LEU C C 1
ATOM 7969 O O . LEU B 1 552 ? 205.131 169.704 188.640 1.00 70.49 543 LEU C O 1
ATOM 7974 N N . GLU B 1 553 ? 203.641 170.922 189.792 1.00 77.92 544 GLU C N 1
ATOM 7975 C CA . GLU B 1 553 ? 204.651 171.671 190.515 1.00 77.92 544 GLU C CA 1
ATOM 7976 C C . GLU B 1 553 ? 204.093 171.973 191.894 1.00 77.92 544 GLU C C 1
ATOM 7977 O O . GLU B 1 553 ? 202.878 171.899 192.080 1.00 77.92 544 GLU C O 1
ATOM 7983 N N . SER B 1 554 ? 204.941 172.274 192.870 1.00 83.25 545 SER C N 1
ATOM 7984 C CA . SER B 1 554 ? 204.470 172.576 194.214 1.00 83.25 545 SER C CA 1
ATOM 7985 C C . SER B 1 554 ? 205.509 173.380 194.979 1.00 83.25 545 SER C C 1
ATOM 7986 O O . SER B 1 554 ? 206.612 172.893 195.234 1.00 83.25 545 SER C O 1
ATOM 7989 N N . VAL B 1 555 ? 205.147 174.604 195.363 1.00 86.71 546 VAL C N 1
ATOM 7990 C CA . VAL B 1 555 ? 205.950 175.410 196.273 1.00 86.71 546 VAL C CA 1
ATOM 7991 C C . VAL B 1 555 ? 205.105 175.766 197.484 1.00 86.71 546 VAL C C 1
ATOM 7992 O O . VAL B 1 555 ? 203.875 175.791 197.429 1.00 86.71 546 VAL C O 1
ATOM 7996 N N . THR B 1 556 ? 205.789 176.054 198.586 1.00 92.38 547 THR C N 1
ATOM 7997 C CA . THR B 1 556 ? 205.136 176.319 199.858 1.00 92.38 547 THR C CA 1
ATOM 7998 C C . THR B 1 556 ? 205.882 177.430 200.574 1.00 92.38 547 THR C C 1
ATOM 7999 O O . THR B 1 556 ? 207.098 177.331 200.767 1.00 92.38 547 THR C O 1
ATOM 8003 N N . THR B 1 557 ? 205.139 178.472 200.959 1.00 94.26 548 THR C N 1
ATOM 8004 C CA . THR B 1 557 ? 205.633 179.666 201.660 1.00 94.26 548 THR C CA 1
ATOM 8005 C C . THR B 1 557 ? 206.795 180.357 200.946 1.00 94.26 548 THR C C 1
ATOM 8006 O O . THR B 1 557 ? 207.926 180.351 201.433 1.00 94.26 548 THR C O 1
ATOM 8010 N N . PHE B 1 564 ? 211.598 178.665 194.652 1.00 100.15 555 PHE C N 1
ATOM 8011 C CA . PHE B 1 564 ? 212.602 179.263 195.524 1.00 100.15 555 PHE C CA 1
ATOM 8012 C C . PHE B 1 564 ? 212.234 179.055 196.988 1.00 100.15 555 PHE C C 1
ATOM 8013 O O . PHE B 1 564 ? 212.847 179.634 197.885 1.00 100.15 555 PHE C O 1
ATOM 8021 N N . PHE B 1 565 ? 211.231 178.216 197.221 1.00 96.66 556 PHE C N 1
ATOM 8022 C CA . PHE B 1 565 ? 210.700 177.972 198.556 1.00 96.66 556 PHE C CA 1
ATOM 8023 C C . PHE B 1 565 ? 210.545 176.473 198.786 1.00 96.66 556 PHE C C 1
ATOM 8024 O O . PHE B 1 565 ? 209.492 175.998 199.217 1.00 96.66 556 PHE C O 1
ATOM 8032 N N . ASN B 1 566 ? 211.612 175.723 198.472 1.00 93.00 557 ASN C N 1
ATOM 8033 C CA . ASN B 1 566 ? 211.693 174.258 198.557 1.00 93.00 557 ASN C CA 1
ATOM 8034 C C . ASN B 1 566 ? 210.621 173.596 197.683 1.00 93.00 557 ASN C C 1
ATOM 8035 O O . ASN B 1 566 ? 209.659 172.995 198.163 1.00 93.00 557 ASN C O 1
ATOM 8040 N N . ARG B 1 567 ? 210.814 173.760 196.374 1.00 89.62 558 ARG C N 1
ATOM 8041 C CA . ARG B 1 567 ? 209.856 173.300 195.381 1.00 89.62 558 ARG C CA 1
ATOM 8042 C C . ARG B 1 567 ? 209.744 171.776 195.369 1.00 89.62 558 ARG C C 1
ATOM 8043 O O . ARG B 1 567 ? 210.671 171.044 195.731 1.00 89.62 558 ARG C O 1
ATOM 8051 N N . SER B 1 568 ? 208.574 171.307 194.949 1.00 84.60 559 SER C N 1
ATOM 8052 C CA . SER B 1 568 ? 208.273 169.886 194.919 1.00 84.60 559 SER C CA 1
ATOM 8053 C C . SER B 1 568 ? 207.581 169.585 193.600 1.00 84.60 559 SER C C 1
ATOM 8054 O O . SER B 1 568 ? 206.732 170.346 193.134 1.00 84.60 559 SER C O 1
ATOM 8057 N N . LEU B 1 569 ? 207.958 168.474 192.996 1.00 81.36 560 LEU C N 1
ATOM 8058 C CA . LEU B 1 569 ? 207.423 168.075 191.707 1.00 81.36 560 LEU C CA 1
ATOM 8059 C C . LEU B 1 569 ? 206.336 167.028 191.909 1.00 81.36 560 LEU C C 1
ATOM 8060 O O . LEU B 1 569 ? 206.274 166.346 192.935 1.00 81.36 560 LEU C O 1
ATOM 8065 N N . LEU B 1 570 ? 205.468 166.911 190.912 1.00 77.73 561 LEU C N 1
ATOM 8066 C CA . LEU B 1 570 ? 204.405 165.919 190.914 1.00 77.73 561 LEU C CA 1
ATOM 8067 C C . LEU B 1 570 ? 204.247 165.411 189.492 1.00 77.73 561 LEU C C 1
ATOM 8068 O O . LEU B 1 570 ? 204.243 166.199 188.545 1.00 77.73 561 LEU C O 1
ATOM 8073 N N . LYS B 1 571 ? 204.117 164.100 189.347 1.00 76.15 562 LYS C N 1
ATOM 8074 C CA . LYS B 1 571 ? 204.031 163.528 188.013 1.00 76.15 562 LYS C CA 1
ATOM 8075 C C . LYS B 1 571 ? 203.063 162.349 188.049 1.00 76.15 562 LYS C C 1
ATOM 8076 O O . LYS B 1 571 ? 202.312 162.179 189.015 1.00 76.15 562 LYS C O 1
ATOM 8082 N N . GLU B 1 572 ? 203.086 161.541 186.990 1.00 74.51 563 GLU C N 1
ATOM 8083 C CA . GLU B 1 572 ? 202.070 160.527 186.736 1.00 74.51 563 GLU C CA 1
ATOM 8084 C C . GLU B 1 572 ? 202.084 159.429 187.790 1.00 74.51 563 GLU C C 1
ATOM 8085 O O . GLU B 1 572 ? 202.989 158.590 187.818 1.00 74.51 563 GLU C O 1
ATOM 8091 N N . GLY B 1 573 ? 201.064 159.426 188.649 1.00 78.24 564 GLY C N 1
ATOM 8092 C CA . GLY B 1 573 ? 200.868 158.395 189.645 1.00 78.24 564 GLY C CA 1
ATOM 8093 C C . GLY B 1 573 ? 200.814 158.920 191.062 1.00 78.24 564 GLY C C 1
ATOM 8094 O O . GLY B 1 573 ? 200.161 158.309 191.913 1.00 78.24 564 GLY C O 1
ATOM 8095 N N . GLU B 1 574 ? 201.483 160.035 191.329 1.00 78.10 565 GLU C N 1
ATOM 8096 C CA . GLU B 1 574 ? 201.476 160.634 192.650 1.00 78.10 565 GLU C CA 1
ATOM 8097 C C . GLU B 1 574 ? 200.143 161.333 192.886 1.00 78.10 565 GLU C C 1
ATOM 8098 O O . GLU B 1 574 ? 199.323 161.481 191.981 1.00 78.10 565 GLU C O 1
ATOM 8104 N N . PHE B 1 575 ? 199.910 161.757 194.115 1.00 79.79 566 PHE C N 1
ATOM 8105 C CA . PHE B 1 575 ? 198.660 162.437 194.412 1.00 79.79 566 PHE C CA 1
ATOM 8106 C C . PHE B 1 575 ? 198.951 163.770 195.089 1.00 79.79 566 PHE C C 1
ATOM 8107 O O . PHE B 1 575 ? 200.102 164.125 195.349 1.00 79.79 566 PHE C O 1
ATOM 8115 N N . CYS B 1 576 ? 197.881 164.513 195.362 1.00 80.60 567 CYS C N 1
ATOM 8116 C CA . CYS B 1 576 ? 197.971 165.845 195.939 1.00 80.60 567 CYS C CA 1
ATOM 8117 C C . CYS B 1 576 ? 196.677 166.173 196.664 1.00 80.60 567 CYS C C 1
ATOM 8118 O O . CYS B 1 576 ? 195.598 166.083 196.077 1.00 80.60 567 CYS C O 1
ATOM 8121 N N . GLY B 1 577 ? 196.759 166.558 197.928 1.00 84.30 568 GLY C N 1
ATOM 8122 C CA . GLY B 1 577 ? 195.548 166.871 198.656 1.00 84.30 568 GLY C CA 1
ATOM 8123 C C . GLY B 1 577 ? 195.402 166.122 199.960 1.00 84.30 568 GLY C C 1
ATOM 8124 O O . GLY B 1 577 ? 194.291 165.965 200.471 1.00 84.30 568 GLY C O 1
ATOM 8125 N N . GLU B 1 578 ? 196.525 165.692 200.530 1.00 89.63 569 GLU C N 1
ATOM 8126 C CA . GLU B 1 578 ? 196.542 164.966 201.792 1.00 89.63 569 GLU C CA 1
ATOM 8127 C C . GLU B 1 578 ? 196.154 165.836 202.985 1.00 89.63 569 GLU C C 1
ATOM 8128 O O . GLU B 1 578 ? 195.900 165.292 204.064 1.00 89.63 569 GLU C O 1
ATOM 8134 N N . GLU B 1 579 ? 196.107 167.161 202.823 1.00 92.70 570 GLU C N 1
ATOM 8135 C CA . GLU B 1 579 ? 195.568 168.031 203.860 1.00 92.70 570 GLU C CA 1
ATOM 8136 C C . GLU B 1 579 ? 194.067 167.837 204.031 1.00 92.70 570 GLU C C 1
ATOM 8137 O O . GLU B 1 579 ? 193.533 168.100 205.113 1.00 92.70 570 GLU C O 1
ATOM 8143 N N . LEU B 1 580 ? 193.378 167.377 202.985 1.00 93.18 571 LEU C N 1
ATOM 8144 C CA . LEU B 1 580 ? 191.944 167.135 203.077 1.00 93.18 571 LEU C CA 1
ATOM 8145 C C . LEU B 1 580 ? 191.647 165.826 203.792 1.00 93.18 571 LEU C C 1
ATOM 8146 O O . LEU B 1 580 ? 190.604 165.695 204.444 1.00 93.18 571 LEU C O 1
ATOM 8151 N N . LEU B 1 581 ? 192.566 164.863 203.700 1.00 97.32 572 LEU C N 1
ATOM 8152 C CA . LEU B 1 581 ? 192.314 163.523 204.217 1.00 97.32 572 LEU C CA 1
ATOM 8153 C C . LEU B 1 581 ? 192.343 163.493 205.736 1.00 97.32 572 LEU C C 1
ATOM 8154 O O . LEU B 1 581 ? 191.364 163.087 206.380 1.00 97.32 572 LEU C O 1
ATOM 8159 N N . THR B 1 582 ? 193.475 163.896 206.322 1.00 102.76 573 THR C N 1
ATOM 8160 C CA . THR B 1 582 ? 193.658 163.931 207.765 1.00 102.76 573 THR C CA 1
ATOM 8161 C C . THR B 1 582 ? 192.663 164.861 208.447 1.00 102.76 573 THR C C 1
ATOM 8162 O O . THR B 1 582 ? 192.200 164.546 209.549 1.00 102.76 573 THR C O 1
ATOM 8166 N N . TRP B 1 583 ? 192.291 165.967 207.795 1.00 103.40 574 TRP C N 1
ATOM 8167 C CA . TRP B 1 583 ? 191.177 166.789 208.245 1.00 103.40 574 TRP C CA 1
ATOM 8168 C C . TRP B 1 583 ? 189.862 166.027 208.293 1.00 103.40 574 TRP C C 1
ATOM 8169 O O . TRP B 1 583 ? 189.119 166.168 209.270 1.00 103.40 574 TRP C O 1
ATOM 8180 N N . ALA B 1 584 ? 189.552 165.233 207.271 1.00 103.64 575 ALA C N 1
ATOM 8181 C CA . ALA B 1 584 ? 188.247 164.596 207.183 1.00 103.64 575 ALA C CA 1
ATOM 8182 C C . ALA B 1 584 ? 188.084 163.381 208.076 1.00 103.64 575 ALA C C 1
ATOM 8183 O O . ALA B 1 584 ? 186.973 163.158 208.572 1.00 103.64 575 ALA C O 1
ATOM 8185 N N . LEU B 1 585 ? 189.133 162.589 208.302 1.00 105.72 576 LEU C N 1
ATOM 8186 C CA . LEU B 1 585 ? 189.013 161.445 209.202 1.00 105.72 576 LEU C CA 1
ATOM 8187 C C . LEU B 1 585 ? 189.098 161.879 210.663 1.00 105.72 576 LEU C C 1
ATOM 8188 O O . LEU B 1 585 ? 188.652 161.158 211.564 1.00 105.72 576 LEU C O 1
ATOM 8193 N N . ASP B 1 586 ? 189.684 163.055 210.922 1.00 110.12 577 ASP C N 1
ATOM 8194 C CA . ASP B 1 586 ? 189.644 163.532 212.302 1.00 110.12 577 ASP C CA 1
ATOM 8195 C C . ASP B 1 586 ? 188.254 164.062 212.643 1.00 110.12 577 ASP C C 1
ATOM 8196 O O . ASP B 1 586 ? 187.695 164.867 211.892 1.00 110.12 577 ASP C O 1
ATOM 8201 N N . PRO B 1 587 ? 187.676 163.618 213.761 1.00 114.05 578 PRO C N 1
ATOM 8202 C CA . PRO B 1 587 ? 186.374 164.152 214.174 1.00 114.05 578 PRO C CA 1
ATOM 8203 C C . PRO B 1 587 ? 186.501 165.450 214.952 1.00 114.05 578 PRO C C 1
ATOM 8204 O O . PRO B 1 587 ? 185.488 166.063 215.304 1.00 114.05 578 PRO C O 1
ATOM 8208 N N . LYS B 1 588 ? 187.727 165.890 215.223 1.00 114.89 579 LYS C N 1
ATOM 8209 C CA . LYS B 1 588 ? 187.925 167.144 215.951 1.00 114.89 579 LYS C CA 1
ATOM 8210 C C . LYS B 1 588 ? 188.065 168.315 214.980 1.00 114.89 579 LYS C C 1
ATOM 8211 O O . LYS B 1 588 ? 188.945 169.160 215.122 1.00 114.89 579 LYS C O 1
ATOM 8217 N N . SER B 1 589 ? 187.185 168.379 213.986 1.00 112.92 580 SER C N 1
ATOM 8218 C CA . SER B 1 589 ? 187.223 169.451 212.998 1.00 112.92 580 SER C CA 1
ATOM 8219 C C . SER B 1 589 ? 185.862 170.076 212.731 1.00 112.92 580 SER C C 1
ATOM 8220 O O . SER B 1 589 ? 185.777 171.292 212.544 1.00 112.92 580 SER C O 1
ATOM 8223 N N . GLY B 1 590 ? 184.797 169.279 212.717 1.00 113.10 581 GLY C N 1
ATOM 8224 C CA . GLY B 1 590 ? 183.514 169.746 212.234 1.00 113.10 581 GLY C CA 1
ATOM 8225 C C . GLY B 1 590 ? 183.551 169.925 210.727 1.00 113.10 581 GLY C C 1
ATOM 8226 O O . GLY B 1 590 ? 184.384 169.361 210.020 1.00 113.10 581 GLY C O 1
ATOM 8227 N N . VAL B 1 591 ? 182.623 170.736 210.232 1.00 111.71 582 VAL C N 1
ATOM 8228 C CA . VAL B 1 591 ? 182.638 171.134 208.815 1.00 111.71 582 VAL C CA 1
ATOM 8229 C C . VAL B 1 591 ? 183.511 172.382 208.751 1.00 111.71 582 VAL C C 1
ATOM 8230 O O . VAL B 1 591 ? 183.052 173.523 208.835 1.00 111.71 582 VAL C O 1
ATOM 8234 N N . ASN B 1 592 ? 184.817 172.153 208.630 1.00 107.19 583 ASN C N 1
ATOM 8235 C CA . ASN B 1 592 ? 185.799 173.234 208.589 1.00 107.19 583 ASN C CA 1
ATOM 8236 C C . ASN B 1 592 ? 186.844 172.905 207.539 1.00 107.19 583 ASN C C 1
ATOM 8237 O O . ASN B 1 592 ? 187.828 172.233 207.857 1.00 107.19 583 ASN C O 1
ATOM 8242 N N . LEU B 1 593 ? 186.658 173.412 206.319 1.00 99.94 584 LEU C N 1
ATOM 8243 C CA . LEU B 1 593 ? 187.588 173.126 205.239 1.00 99.94 584 LEU C CA 1
ATOM 8244 C C . LEU B 1 593 ? 188.946 173.769 205.514 1.00 99.94 584 LEU C C 1
ATOM 8245 O O . LEU B 1 593 ? 189.048 174.990 205.651 1.00 99.94 584 LEU C O 1
ATOM 8250 N N . PRO B 1 594 ? 189.998 172.961 205.609 1.00 97.37 585 PRO C N 1
ATOM 8251 C CA . PRO B 1 594 ? 191.296 173.480 206.041 1.00 97.37 585 PRO C CA 1
ATOM 8252 C C . PRO B 1 594 ? 191.963 174.282 204.939 1.00 97.37 585 PRO C C 1
ATOM 8253 O O . PRO B 1 594 ? 191.698 174.114 203.750 1.00 97.37 585 PRO C O 1
ATOM 8257 N N . SER B 1 595 ? 192.851 175.169 205.362 1.00 91.51 586 SER C N 1
ATOM 8258 C CA . SER B 1 595 ? 193.567 176.048 204.457 1.00 91.51 586 SER C CA 1
ATOM 8259 C C . SER B 1 595 ? 194.638 175.265 203.716 1.00 91.51 586 SER C C 1
ATOM 8260 O O . SER B 1 595 ? 195.077 174.201 204.161 1.00 91.51 586 SER C O 1
ATOM 8263 N N . SER B 1 596 ? 195.046 175.800 202.576 1.00 88.52 587 SER C N 1
ATOM 8264 C CA . SER B 1 596 ? 196.092 175.186 201.780 1.00 88.52 587 SER C CA 1
ATOM 8265 C C . SER B 1 596 ? 197.461 175.611 202.288 1.00 88.52 587 SER C C 1
ATOM 8266 O O . SER B 1 596 ? 197.632 176.678 202.876 1.00 88.52 587 SER C O 1
ATOM 8269 N N . THR B 1 597 ? 198.443 174.746 202.063 1.00 88.32 588 THR C N 1
ATOM 8270 C CA . THR B 1 597 ? 199.825 175.040 202.411 1.00 88.32 588 THR C CA 1
ATOM 8271 C C . THR B 1 597 ? 200.740 175.171 201.209 1.00 88.32 588 THR C C 1
ATOM 8272 O O . THR B 1 597 ? 201.878 175.615 201.364 1.00 88.32 588 THR C O 1
ATOM 8276 N N . ARG B 1 598 ? 200.280 174.789 200.026 1.00 85.84 589 ARG C N 1
ATOM 8277 C CA . ARG B 1 598 ? 201.131 174.779 198.851 1.00 85.84 589 ARG C CA 1
ATOM 8278 C C . ARG B 1 598 ? 200.477 175.523 197.692 1.00 85.84 589 ARG C C 1
ATOM 8279 O O . ARG B 1 598 ? 199.259 175.697 197.644 1.00 85.84 589 ARG C O 1
ATOM 8287 N N . THR B 1 599 ? 201.315 175.981 196.761 1.00 81.50 590 THR C N 1
ATOM 8288 C CA . THR B 1 599 ? 200.874 176.551 195.493 1.00 81.50 590 THR C CA 1
ATOM 8289 C C . THR B 1 599 ? 201.217 175.567 194.386 1.00 81.50 590 THR C C 1
ATOM 8290 O O . THR B 1 599 ? 202.397 175.354 194.084 1.00 81.50 590 THR C O 1
ATOM 8294 N N . VAL B 1 600 ? 200.190 175.012 193.751 1.00 71.79 591 VAL C N 1
ATOM 8295 C CA . VAL B 1 600 ? 200.323 173.855 192.877 1.00 71.79 591 VAL C CA 1
ATOM 8296 C C . VAL B 1 600 ? 199.964 174.284 191.466 1.00 71.79 591 VAL C C 1
ATOM 8297 O O . VAL B 1 600 ? 198.792 174.525 191.166 1.00 71.79 591 VAL C O 1
ATOM 8301 N N . LYS B 1 601 ? 200.966 174.366 190.603 1.00 65.85 592 LYS C N 1
ATOM 8302 C CA . LYS B 1 601 ? 200.793 174.828 189.238 1.00 65.85 592 LYS C CA 1
ATOM 8303 C C . LYS B 1 601 ? 200.946 173.670 188.268 1.00 65.85 592 LYS C C 1
ATOM 8304 O O . LYS B 1 601 ? 201.908 172.906 188.340 1.00 65.85 592 LYS C O 1
ATOM 8310 N N . ALA B 1 602 ? 199.996 173.549 187.354 1.00 61.60 593 ALA C N 1
ATOM 8311 C CA . ALA B 1 602 ? 200.050 172.537 186.314 1.00 61.60 593 ALA C CA 1
ATOM 8312 C C . ALA B 1 602 ? 201.150 172.883 185.324 1.00 61.60 593 ALA C C 1
ATOM 8313 O O . ALA B 1 602 ? 201.050 173.868 184.593 1.00 61.60 593 ALA C O 1
ATOM 8315 N N . LEU B 1 603 ? 202.203 172.073 185.304 1.00 63.49 594 LEU C N 1
ATOM 8316 C CA . LEU B 1 603 ? 203.306 172.308 184.385 1.00 63.49 594 LEU C CA 1
ATOM 8317 C C . LEU B 1 603 ? 202.997 171.883 182.964 1.00 63.49 594 LEU C C 1
ATOM 8318 O O . LEU B 1 603 ? 203.613 172.395 182.027 1.00 63.49 594 LEU C O 1
ATOM 8323 N N . THR B 1 604 ? 202.071 170.954 182.789 1.00 58.58 595 THR C N 1
ATOM 8324 C CA . THR B 1 604 ? 201.677 170.430 181.494 1.00 58.58 595 THR C CA 1
ATOM 8325 C C . THR B 1 604 ? 200.153 170.388 181.519 1.00 58.58 595 THR C C 1
ATOM 8326 O O . THR B 1 604 ? 199.527 170.897 182.450 1.00 58.58 595 THR C O 1
ATOM 8330 N N . GLU B 1 605 ? 199.536 169.800 180.505 1.00 51.36 596 GLU C N 1
ATOM 8331 C CA . GLU B 1 605 ? 198.125 169.465 180.585 1.00 51.36 596 GLU C CA 1
ATOM 8332 C C . GLU B 1 605 ? 197.971 168.229 181.458 1.00 51.36 596 GLU C C 1
ATOM 8333 O O . GLU B 1 605 ? 198.620 167.209 181.216 1.00 51.36 596 GLU C O 1
ATOM 8339 N N . VAL B 1 606 ? 197.132 168.326 182.474 1.00 49.42 597 VAL C N 1
ATOM 8340 C CA . VAL B 1 606 ? 197.019 167.320 183.519 1.00 49.42 597 VAL C CA 1
ATOM 8341 C C . VAL B 1 606 ? 195.652 166.659 183.438 1.00 49.42 597 VAL C C 1
ATOM 8342 O O . VAL B 1 606 ? 194.639 167.332 183.242 1.00 49.42 597 VAL C O 1
ATOM 8346 N N . GLU B 1 607 ? 195.626 165.333 183.542 1.00 54.02 598 GLU C N 1
ATOM 8347 C CA . GLU B 1 607 ? 194.437 164.589 183.920 1.00 54.02 598 GLU C CA 1
ATOM 8348 C C . GLU B 1 607 ? 194.589 164.154 185.366 1.00 54.02 598 GLU C C 1
ATOM 8349 O O . GLU B 1 607 ? 195.696 163.902 185.831 1.00 54.02 598 GLU C O 1
ATOM 8355 N N . ALA B 1 608 ? 193.476 164.049 186.074 1.00 56.21 599 ALA C N 1
ATOM 8356 C CA . ALA B 1 608 ? 193.509 163.555 187.437 1.00 56.21 599 ALA C CA 1
ATOM 8357 C C . ALA B 1 608 ? 192.188 162.864 187.737 1.00 56.21 599 ALA C C 1
ATOM 8358 O O . ALA B 1 608 ? 191.287 162.823 186.903 1.00 56.21 599 ALA C O 1
ATOM 8360 N N . PHE B 1 609 ? 192.093 162.287 188.928 1.00 60.19 600 PHE C N 1
ATOM 8361 C CA . PHE B 1 609 ? 190.835 161.809 189.477 1.00 60.19 600 PHE C CA 1
ATOM 8362 C C . PHE B 1 609 ? 190.599 162.553 190.777 1.00 60.19 600 PHE C C 1
ATOM 8363 O O . PHE B 1 609 ? 191.460 162.558 191.655 1.00 60.19 600 PHE C O 1
ATOM 8371 N N . ALA B 1 610 ? 189.446 163.195 190.894 1.00 65.22 601 ALA C N 1
ATOM 8372 C CA . ALA B 1 610 ? 189.172 164.104 191.994 1.00 65.22 601 ALA C CA 1
ATOM 8373 C C . ALA B 1 610 ? 188.240 163.466 193.007 1.00 65.22 601 ALA C C 1
ATOM 8374 O O . ALA B 1 610 ? 187.223 162.875 192.645 1.00 65.22 601 ALA C O 1
ATOM 8376 N N . LEU B 1 611 ? 188.581 163.615 194.280 1.00 76.58 602 LEU C N 1
ATOM 8377 C CA . LEU B 1 611 ? 187.726 163.197 195.386 1.00 76.58 602 LEU C CA 1
ATOM 8378 C C . LEU B 1 611 ? 187.412 164.449 196.195 1.00 76.58 602 LEU C C 1
ATOM 8379 O O . LEU B 1 611 ? 188.266 164.942 196.935 1.00 76.58 602 LEU C O 1
ATOM 8384 N N . THR B 1 612 ? 186.193 164.964 196.061 1.00 85.15 603 THR C N 1
ATOM 8385 C CA . THR B 1 612 ? 185.843 166.218 196.713 1.00 85.15 603 THR C CA 1
ATOM 8386 C C . THR B 1 612 ? 185.639 166.031 198.212 1.00 85.15 603 THR C C 1
ATOM 8387 O O . THR B 1 612 ? 185.762 164.929 198.750 1.00 85.15 603 THR C O 1
ATOM 8391 N N . SER B 1 613 ? 185.338 167.143 198.889 1.00 90.51 604 SER C N 1
ATOM 8392 C CA . SER B 1 613 ? 185.257 167.135 200.346 1.00 90.51 604 SER C CA 1
ATOM 8393 C C . SER B 1 613 ? 184.037 166.370 200.835 1.00 90.51 604 SER C C 1
ATOM 8394 O O . SER B 1 613 ? 184.170 165.436 201.630 1.00 90.51 604 SER C O 1
ATOM 8397 N N . GLU B 1 614 ? 182.845 166.723 200.344 1.00 92.58 605 GLU C N 1
ATOM 8398 C CA . GLU B 1 614 ? 181.627 166.048 200.785 1.00 92.58 605 GLU C CA 1
ATOM 8399 C C . GLU B 1 614 ? 181.540 164.598 200.327 1.00 92.58 605 GLU C C 1
ATOM 8400 O O . GLU B 1 614 ? 180.778 163.829 200.921 1.00 92.58 605 GLU C O 1
ATOM 8406 N N . GLU B 1 615 ? 182.307 164.195 199.318 1.00 88.66 606 GLU C N 1
ATOM 8407 C CA . GLU B 1 615 ? 182.445 162.782 199.009 1.00 88.66 606 GLU C CA 1
ATOM 8408 C C . GLU B 1 615 ? 183.532 162.109 199.829 1.00 88.66 606 GLU C C 1
ATOM 8409 O O . GLU B 1 615 ? 183.656 160.883 199.778 1.00 88.66 606 GLU C O 1
ATOM 8415 N N . LEU B 1 616 ? 184.352 162.878 200.540 1.00 93.29 607 LEU C N 1
ATOM 8416 C CA . LEU B 1 616 ? 185.328 162.306 201.452 1.00 93.29 607 LEU C CA 1
ATOM 8417 C C . LEU B 1 616 ? 184.789 162.181 202.873 1.00 93.29 607 LEU C C 1
ATOM 8418 O O . LEU B 1 616 ? 185.239 161.303 203.615 1.00 93.29 607 LEU C O 1
ATOM 8423 N N . LYS B 1 617 ? 183.823 163.021 203.263 1.00 98.57 608 LYS C N 1
ATOM 8424 C CA . LYS B 1 617 ? 183.178 162.849 204.563 1.00 98.57 608 LYS C CA 1
ATOM 8425 C C . LYS B 1 617 ? 182.343 161.577 204.605 1.00 98.57 608 LYS C C 1
ATOM 8426 O O . LYS B 1 617 ? 182.215 160.949 205.661 1.00 98.57 608 LYS C O 1
ATOM 8432 N N . PHE B 1 618 ? 181.755 161.187 203.469 1.00 98.26 609 PHE C N 1
ATOM 8433 C CA . PHE B 1 618 ? 180.933 159.981 203.442 1.00 98.26 609 PHE C CA 1
ATOM 8434 C C . PHE B 1 618 ? 181.773 158.726 203.613 1.00 98.26 609 PHE C C 1
ATOM 8435 O O . PHE B 1 618 ? 181.297 157.741 204.184 1.00 98.26 609 PHE C O 1
ATOM 8443 N N . VAL B 1 619 ? 183.011 158.738 203.128 1.00 96.61 610 VAL C N 1
ATOM 8444 C CA . VAL B 1 619 ? 183.886 157.588 203.311 1.00 96.61 610 VAL C CA 1
ATOM 8445 C C . VAL B 1 619 ? 184.687 157.715 204.601 1.00 96.61 610 VAL C C 1
ATOM 8446 O O . VAL B 1 619 ? 185.288 156.742 205.070 1.00 96.61 610 VAL C O 1
ATOM 8450 N N . ALA B 1 620 ? 184.716 158.910 205.198 1.00 99.24 611 ALA C N 1
ATOM 8451 C CA . ALA B 1 620 ? 185.335 159.042 206.512 1.00 99.24 611 ALA C CA 1
ATOM 8452 C C . ALA B 1 620 ? 184.359 158.743 207.639 1.00 99.24 611 ALA C C 1
ATOM 8453 O O . ALA B 1 620 ? 184.792 158.444 208.755 1.00 99.24 611 ALA C O 1
ATOM 8455 N N . SER B 1 621 ? 183.056 158.804 207.371 1.00 99.71 612 SER C N 1
ATOM 8456 C CA . SER B 1 621 ? 182.033 158.477 208.352 1.00 99.71 612 SER C CA 1
ATOM 8457 C C . SER B 1 621 ? 181.678 156.999 208.353 1.00 99.71 612 SER C C 1
ATOM 8458 O O . SER B 1 621 ? 180.612 156.628 208.860 1.00 99.71 612 SER C O 1
ATOM 8461 N N . GLN B 1 622 ? 182.534 156.152 207.784 1.00 100.86 613 GLN C N 1
ATOM 8462 C CA . GLN B 1 622 ? 182.358 154.710 207.846 1.00 100.86 613 GLN C CA 1
ATOM 8463 C C . GLN B 1 622 ? 183.221 154.081 208.931 1.00 100.86 613 GLN C C 1
ATOM 8464 O O . GLN B 1 622 ? 183.749 152.982 208.737 1.00 100.86 613 GLN C O 1
ATOM 8470 N N . PHE B 1 623 ? 183.387 154.767 210.057 1.00 100.13 614 PHE C N 1
ATOM 8471 C CA . PHE B 1 623 ? 184.130 154.238 211.192 1.00 100.13 614 PHE C CA 1
ATOM 8472 C C . PHE B 1 623 ? 183.333 154.432 212.478 1.00 100.13 614 PHE C C 1
ATOM 8473 O O . PHE B 1 623 ? 183.485 155.442 213.165 1.00 100.13 614 PHE C O 1
ATOM 8481 N N . LYS C 1 95 ? 218.042 151.561 168.632 1.00 120.01 86 LYS D N 1
ATOM 8482 C CA . LYS C 1 95 ? 217.300 151.600 167.380 1.00 120.01 86 LYS D CA 1
ATOM 8483 C C . LYS C 1 95 ? 216.364 152.813 167.383 1.00 120.01 86 LYS D C 1
ATOM 8484 O O . LYS C 1 95 ? 215.934 153.286 166.326 1.00 120.01 86 LYS D O 1
ATOM 8490 N N . LYS C 1 96 ? 216.088 153.309 168.594 1.00 121.84 87 LYS D N 1
ATOM 8491 C CA . LYS C 1 96 ? 215.235 154.469 168.871 1.00 121.84 87 LYS D CA 1
ATOM 8492 C C . LYS C 1 96 ? 213.822 154.292 168.306 1.00 121.84 87 LYS D C 1
ATOM 8493 O O . LYS C 1 96 ? 213.422 154.991 167.371 1.00 121.84 87 LYS D O 1
ATOM 8499 N N . ILE C 1 97 ? 213.081 153.311 168.818 1.00 121.05 88 ILE D N 1
ATOM 8500 C CA . ILE C 1 97 ? 211.685 153.107 168.444 1.00 121.05 88 ILE D CA 1
ATOM 8501 C C . ILE C 1 97 ? 210.852 154.262 168.993 1.00 121.05 88 ILE D C 1
ATOM 8502 O O . ILE C 1 97 ? 210.887 154.550 170.194 1.00 121.05 88 ILE D O 1
ATOM 8507 N N . PHE C 1 98 ? 210.105 154.925 168.111 1.00 121.68 89 PHE D N 1
ATOM 8508 C CA . PHE C 1 98 ? 209.469 156.207 168.386 1.00 121.68 89 PHE D CA 1
ATOM 8509 C C . PHE C 1 98 ? 208.289 156.035 169.344 1.00 121.68 89 PHE D C 1
ATOM 8510 O O . PHE C 1 98 ? 207.652 154.981 169.403 1.00 121.68 89 PHE D O 1
ATOM 8518 N N . ASP C 1 99 ? 207.994 157.101 170.091 1.00 121.55 90 ASP D N 1
ATOM 8519 C CA . ASP C 1 99 ? 206.788 157.205 170.907 1.00 121.55 90 ASP D CA 1
ATOM 8520 C C . ASP C 1 99 ? 205.681 157.899 170.113 1.00 121.55 90 ASP D C 1
ATOM 8521 O O . ASP C 1 99 ? 205.958 158.851 169.377 1.00 121.55 90 ASP D O 1
ATOM 8526 N N . PRO C 1 100 ? 204.425 157.439 170.242 1.00 121.88 91 PRO D N 1
ATOM 8527 C CA . PRO C 1 100 ? 203.395 157.804 169.249 1.00 121.88 91 PRO D CA 1
ATOM 8528 C C . PRO C 1 100 ? 202.953 159.259 169.255 1.00 121.88 91 PRO D C 1
ATOM 8529 O O . PRO C 1 100 ? 202.386 159.709 168.251 1.00 121.88 91 PRO D O 1
ATOM 8533 N N . GLN C 1 101 ? 203.183 160.008 170.330 1.00 121.59 92 GLN D N 1
ATOM 8534 C CA . GLN C 1 101 ? 202.845 161.429 170.354 1.00 121.59 92 GLN D CA 1
ATOM 8535 C C . GLN C 1 101 ? 204.081 162.312 170.272 1.00 121.59 92 GLN D C 1
ATOM 8536 O O . GLN C 1 101 ? 204.120 163.395 170.861 1.00 121.59 92 GLN D O 1
ATOM 8542 N N . ASP C 1 102 ? 205.104 161.874 169.545 1.00 120.61 93 ASP D N 1
ATOM 8543 C CA . ASP C 1 102 ? 206.237 162.724 169.217 1.00 120.61 93 ASP D CA 1
ATOM 8544 C C . ASP C 1 102 ? 205.791 163.788 168.225 1.00 120.61 93 ASP D C 1
ATOM 8545 O O . ASP C 1 102 ? 204.852 163.581 167.451 1.00 120.61 93 ASP D O 1
ATOM 8550 N N . LYS C 1 103 ? 206.463 164.940 168.260 1.00 118.63 94 LYS D N 1
ATOM 8551 C CA . LYS C 1 103 ? 206.108 166.006 167.334 1.00 118.63 94 LYS D CA 1
ATOM 8552 C C . LYS C 1 103 ? 206.689 165.740 165.951 1.00 118.63 94 LYS D C 1
ATOM 8553 O O . LYS C 1 103 ? 206.185 166.277 164.958 1.00 118.63 94 LYS D O 1
ATOM 8559 N N . PHE C 1 104 ? 207.720 164.895 165.861 1.00 117.34 95 PHE D N 1
ATOM 8560 C CA . PHE C 1 104 ? 208.197 164.458 164.554 1.00 117.34 95 PHE D CA 1
ATOM 8561 C C . PHE C 1 104 ? 207.192 163.534 163.877 1.00 117.34 95 PHE D C 1
ATOM 8562 O O . PHE C 1 104 ? 207.060 163.557 162.649 1.00 117.34 95 PHE D O 1
ATOM 8570 N N . LEU C 1 105 ? 206.468 162.723 164.649 1.00 116.97 96 LEU D N 1
ATOM 8571 C CA . LEU C 1 105 ? 205.318 161.988 164.117 1.00 116.97 96 LEU D CA 1
ATOM 8572 C C . LEU C 1 105 ? 204.031 162.778 164.340 1.00 116.97 96 LEU D C 1
ATOM 8573 O O . LEU C 1 105 ? 203.006 162.264 164.790 1.00 116.97 96 LEU D O 1
ATOM 8578 N N . LEU C 1 106 ? 204.115 164.059 163.998 1.00 113.93 97 LEU D N 1
ATOM 8579 C CA . LEU C 1 106 ? 202.967 164.934 163.855 1.00 113.93 97 LEU D CA 1
ATOM 8580 C C . LEU C 1 106 ? 203.049 165.720 162.561 1.00 113.93 97 LEU D C 1
ATOM 8581 O O . LEU C 1 106 ? 202.004 166.037 161.987 1.00 113.93 97 LEU D O 1
ATOM 8586 N N . TYR C 1 107 ? 204.257 165.999 162.059 1.00 112.21 98 TYR D N 1
ATOM 8587 C CA . TYR C 1 107 ? 204.472 166.526 160.721 1.00 112.21 98 TYR D CA 1
ATOM 8588 C C . TYR C 1 107 ? 204.680 165.429 159.689 1.00 112.21 98 TYR D C 1
ATOM 8589 O O . TYR C 1 107 ? 204.341 165.629 158.515 1.00 112.21 98 TYR D O 1
ATOM 8598 N N . CYS C 1 108 ? 205.184 164.264 160.107 1.00 110.77 99 CYS D N 1
ATOM 8599 C CA . CYS C 1 108 ? 205.228 163.064 159.281 1.00 110.77 99 CYS D CA 1
ATOM 8600 C C . CYS C 1 108 ? 203.904 162.307 159.325 1.00 110.77 99 CYS D C 1
ATOM 8601 O O . CYS C 1 108 ? 203.801 161.183 158.829 1.00 110.77 99 CYS D O 1
ATOM 8604 N N . ASN C 1 109 ? 202.902 162.899 159.963 1.00 108.21 100 ASN D N 1
ATOM 8605 C CA . ASN C 1 109 ? 201.515 162.609 159.635 1.00 108.21 100 ASN D CA 1
ATOM 8606 C C . ASN C 1 109 ? 200.729 163.861 159.274 1.00 108.21 100 ASN D C 1
ATOM 8607 O O . ASN C 1 109 ? 199.498 163.810 159.282 1.00 108.21 100 ASN D O 1
ATOM 8612 N N . LYS C 1 110 ? 201.392 164.982 158.969 1.00 105.68 101 LYS D N 1
ATOM 8613 C CA . LYS C 1 110 ? 200.761 166.176 158.420 1.00 105.68 101 LYS D CA 1
ATOM 8614 C C . LYS C 1 110 ? 201.012 166.345 156.930 1.00 105.68 101 LYS D C 1
ATOM 8615 O O . LYS C 1 110 ? 200.072 166.660 156.190 1.00 105.68 101 LYS D O 1
ATOM 8621 N N . LEU C 1 111 ? 202.245 166.138 156.472 1.00 99.98 102 LEU D N 1
ATOM 8622 C CA . LEU C 1 111 ? 202.586 166.104 155.054 1.00 99.98 102 LEU D CA 1
ATOM 8623 C C . LEU C 1 111 ? 202.506 164.680 154.534 1.00 99.98 102 LEU D C 1
ATOM 8624 O O . LEU C 1 111 ? 203.014 164.353 153.462 1.00 99.98 102 LEU D O 1
ATOM 8629 N N . PHE C 1 112 ? 201.873 163.813 155.314 1.00 95.57 103 PHE D N 1
ATOM 8630 C CA . PHE C 1 112 ? 201.580 162.442 154.950 1.00 95.57 103 PHE D CA 1
ATOM 8631 C C . PHE C 1 112 ? 200.151 162.230 154.487 1.00 95.57 103 PHE D C 1
ATOM 8632 O O . PHE C 1 112 ? 199.948 161.606 153.440 1.00 95.57 103 PHE D O 1
ATOM 8640 N N . VAL C 1 113 ? 199.161 162.724 155.229 1.00 90.72 104 VAL D N 1
ATOM 8641 C CA . VAL C 1 113 ? 197.782 162.674 154.766 1.00 90.72 104 VAL D CA 1
ATOM 8642 C C . VAL C 1 113 ? 197.581 163.593 153.563 1.00 90.72 104 VAL D C 1
ATOM 8643 O O . VAL C 1 113 ? 196.680 163.346 152.749 1.00 90.72 104 VAL D O 1
ATOM 8647 N N . ALA C 1 114 ? 198.431 164.611 153.392 1.00 86.42 105 ALA D N 1
ATOM 8648 C CA . ALA C 1 114 ? 198.428 165.394 152.163 1.00 86.42 105 ALA D CA 1
ATOM 8649 C C . ALA C 1 114 ? 198.920 164.557 150.990 1.00 86.42 105 ALA D C 1
ATOM 8650 O O . ALA C 1 114 ? 198.456 164.722 149.858 1.00 86.42 105 ALA D O 1
ATOM 8652 N N . SER C 1 115 ? 199.861 163.647 151.246 1.00 84.20 106 SER D N 1
ATOM 8653 C CA . SER C 1 115 ? 200.295 162.731 150.201 1.00 84.20 106 SER D CA 1
ATOM 8654 C C . SER C 1 115 ? 199.224 161.698 149.894 1.00 84.20 106 SER D C 1
ATOM 8655 O O . SER C 1 115 ? 199.066 161.294 148.740 1.00 84.20 106 SER D O 1
ATOM 8658 N N . CYS C 1 116 ? 198.482 161.254 150.907 1.00 82.64 107 CYS D N 1
ATOM 8659 C CA . CYS C 1 116 ? 197.363 160.354 150.656 1.00 82.64 107 CYS D CA 1
ATOM 8660 C C . CYS C 1 116 ? 196.211 161.040 149.936 1.00 82.64 107 CYS D C 1
ATOM 8661 O O . CYS C 1 116 ? 195.455 160.369 149.228 1.00 82.64 107 CYS D O 1
ATOM 8664 N N . ILE C 1 117 ? 196.057 162.352 150.109 1.00 76.50 108 ILE D N 1
ATOM 8665 C CA . ILE C 1 117 ? 195.050 163.100 149.366 1.00 76.50 108 ILE D CA 1
ATOM 8666 C C . ILE C 1 117 ? 195.502 163.339 147.932 1.00 76.50 108 ILE D C 1
ATOM 8667 O O . ILE C 1 117 ? 194.726 163.150 146.993 1.00 76.50 108 ILE D O 1
ATOM 8672 N N . LEU C 1 118 ? 196.758 163.714 147.727 1.00 70.38 109 LEU D N 1
ATOM 8673 C CA . LEU C 1 118 ? 197.219 164.035 146.386 1.00 70.38 109 LEU D CA 1
ATOM 8674 C C . LEU C 1 118 ? 197.489 162.784 145.552 1.00 70.38 109 LEU D C 1
ATOM 8675 O O . LEU C 1 118 ? 197.646 162.893 144.335 1.00 70.38 109 LEU D O 1
ATOM 8680 N N . SER C 1 119 ? 197.509 161.600 146.163 1.00 68.78 110 SER D N 1
ATOM 8681 C CA . SER C 1 119 ? 197.714 160.361 145.423 1.00 68.78 110 SER D CA 1
ATOM 8682 C C . SER C 1 119 ? 196.470 159.877 144.690 1.00 68.78 110 SER D C 1
ATOM 8683 O O . SER C 1 119 ? 196.597 159.221 143.651 1.00 68.78 110 SER D O 1
ATOM 8686 N N . VAL C 1 120 ? 195.269 160.178 145.193 1.00 62.59 111 VAL D N 1
ATOM 8687 C CA . VAL C 1 120 ? 194.053 159.787 144.493 1.00 62.59 111 VAL D CA 1
ATOM 8688 C C . VAL C 1 120 ? 193.644 160.802 143.438 1.00 62.59 111 VAL D C 1
ATOM 8689 O O . VAL C 1 120 ? 192.624 160.607 142.766 1.00 62.59 111 VAL D O 1
ATOM 8693 N N . PHE C 1 121 ? 194.402 161.880 143.274 1.00 53.84 112 PHE D N 1
ATOM 8694 C CA . PHE C 1 121 ? 194.227 162.793 142.157 1.00 53.84 112 PHE D CA 1
ATOM 8695 C C . PHE C 1 121 ? 195.152 162.477 140.992 1.00 53.84 112 PHE D C 1
ATOM 8696 O O . PHE C 1 121 ? 194.928 162.980 139.887 1.00 53.84 112 PHE D O 1
ATOM 8704 N N . VAL C 1 122 ? 196.177 161.658 141.210 1.00 56.10 113 VAL D N 1
ATOM 8705 C CA . VAL C 1 122 ? 197.168 161.379 140.178 1.00 56.10 113 VAL D CA 1
ATOM 8706 C C . VAL C 1 122 ? 196.809 160.127 139.375 1.00 56.10 113 VAL D C 1
ATOM 8707 O O . VAL C 1 122 ? 197.076 160.069 138.170 1.00 56.10 113 VAL D O 1
ATOM 8711 N N . ASP C 1 123 ? 196.153 159.156 140.008 1.00 57.10 114 ASP D N 1
ATOM 8712 C CA . ASP C 1 123 ? 195.680 157.967 139.299 1.00 57.10 114 ASP D CA 1
ATOM 8713 C C . ASP C 1 123 ? 194.717 158.205 138.127 1.00 57.10 114 ASP D C 1
ATOM 8714 O O . ASP C 1 123 ? 194.749 157.388 137.192 1.00 57.10 114 ASP D O 1
ATOM 8719 N N . PRO C 1 124 ? 193.851 159.231 138.098 1.00 48.07 115 PRO D N 1
ATOM 8720 C CA . PRO C 1 124 ? 193.125 159.507 136.851 1.00 48.07 115 PRO D CA 1
ATOM 8721 C C . PRO C 1 124 ? 193.978 159.994 135.694 1.00 48.07 115 PRO D C 1
ATOM 8722 O O . PRO C 1 124 ? 193.517 159.930 134.554 1.00 48.07 115 PRO D O 1
ATOM 8726 N N . PHE C 1 125 ? 195.192 160.474 135.924 1.00 45.60 116 PHE D N 1
ATOM 8727 C CA . PHE C 1 125 ? 195.993 160.995 134.826 1.00 45.60 116 PHE D CA 1
ATOM 8728 C C . PHE C 1 125 ? 196.603 159.908 133.956 1.00 45.60 116 PHE D C 1
ATOM 8729 O O . PHE C 1 125 ? 197.091 160.212 132.866 1.00 45.60 116 PHE D O 1
ATOM 8737 N N . PHE C 1 126 ? 196.588 158.660 134.407 1.00 53.15 117 PHE D N 1
ATOM 8738 C CA . PHE C 1 126 ? 196.955 157.532 133.568 1.00 53.15 117 PHE D CA 1
ATOM 8739 C C . PHE C 1 126 ? 195.876 157.183 132.560 1.00 53.15 117 PHE D C 1
ATOM 8740 O O . PHE C 1 126 ? 196.140 156.423 131.625 1.00 53.15 117 PHE D O 1
ATOM 8748 N N . PHE C 1 127 ? 194.670 157.701 132.739 1.00 41.34 118 PHE D N 1
ATOM 8749 C CA . PHE C 1 127 ? 193.568 157.422 131.842 1.00 41.34 118 PHE D CA 1
ATOM 8750 C C . PHE C 1 127 ? 193.578 158.337 130.635 1.00 41.34 118 PHE D C 1
ATOM 8751 O O . PHE C 1 127 ? 192.878 158.058 129.664 1.00 41.34 118 PHE D O 1
ATOM 8759 N N . TYR C 1 128 ? 194.367 159.409 130.665 1.00 34.79 119 TYR D N 1
ATOM 8760 C CA . TYR C 1 128 ? 194.520 160.293 129.520 1.00 34.79 119 TYR D CA 1
ATOM 8761 C C . TYR C 1 128 ? 195.723 159.931 128.671 1.00 34.79 119 TYR D C 1
ATOM 8762 O O . TYR C 1 128 ? 196.116 160.720 127.810 1.00 34.79 119 TYR D O 1
ATOM 8771 N N . LEU C 1 129 ? 196.317 158.777 128.894 1.00 44.66 120 LEU D N 1
ATOM 8772 C CA . LEU C 1 129 ? 197.430 158.308 128.079 1.00 44.66 120 LEU D CA 1
ATOM 8773 C C . LEU C 1 129 ? 197.080 157.951 126.634 1.00 44.66 120 LEU D C 1
ATOM 8774 O O . LEU C 1 129 ? 197.849 158.344 125.754 1.00 44.66 120 LEU D O 1
ATOM 8779 N N . PRO C 1 130 ? 195.997 157.223 126.308 1.00 42.40 121 PRO D N 1
ATOM 8780 C CA . PRO C 1 130 ? 195.727 156.973 124.893 1.00 42.40 121 PRO D CA 1
ATOM 8781 C C . PRO C 1 130 ? 195.200 158.207 124.193 1.00 42.40 121 PRO D C 1
ATOM 8782 O O . PRO C 1 130 ? 194.313 158.903 124.687 1.00 42.40 121 PRO D O 1
ATOM 8786 N N . VAL C 1 131 ? 195.772 158.486 123.031 1.00 43.33 122 VAL D N 1
ATOM 8787 C CA . VAL C 1 131 ? 195.364 159.594 122.185 1.00 43.33 122 VAL D CA 1
ATOM 8788 C C . VAL C 1 131 ? 195.077 159.028 120.805 1.00 43.33 122 VAL D C 1
ATOM 8789 O O . VAL C 1 131 ? 195.317 157.856 120.533 1.00 43.33 122 VAL D O 1
ATOM 8793 N N . ILE C 1 132 ? 194.555 159.869 119.926 1.00 44.55 123 ILE D N 1
ATOM 8794 C CA . ILE C 1 132 ? 194.410 159.543 118.517 1.00 44.55 123 ILE D CA 1
ATOM 8795 C C . ILE C 1 132 ? 195.250 160.537 117.745 1.00 44.55 123 ILE D C 1
ATOM 8796 O O . ILE C 1 132 ? 195.073 161.750 117.892 1.00 44.55 123 ILE D O 1
ATOM 8801 N N . ASN C 1 133 ? 196.179 160.036 116.949 1.00 58.09 124 ASN D N 1
ATOM 8802 C CA . ASN C 1 133 ? 196.929 160.901 116.059 1.00 58.09 124 ASN D CA 1
ATOM 8803 C C . ASN C 1 133 ? 196.124 161.159 114.795 1.00 58.09 124 ASN D C 1
ATOM 8804 O O . ASN C 1 133 ? 196.114 160.328 113.888 1.00 58.09 124 ASN D O 1
ATOM 8809 N N . ALA C 1 134 ? 195.456 162.316 114.727 1.00 61.06 125 ALA D N 1
ATOM 8810 C CA . ALA C 1 134 ? 194.556 162.603 113.613 1.00 61.06 125 ALA D CA 1
ATOM 8811 C C . ALA C 1 134 ? 195.276 162.845 112.296 1.00 61.06 125 ALA D C 1
ATOM 8812 O O . ALA C 1 134 ? 194.631 162.791 111.245 1.00 61.06 125 ALA D O 1
ATOM 8814 N N . GLU C 1 135 ? 196.576 163.138 112.327 1.00 65.94 126 GLU D N 1
ATOM 8815 C CA . GLU C 1 135 ? 197.358 163.194 111.098 1.00 65.94 126 GLU D CA 1
ATOM 8816 C C . GLU C 1 135 ? 197.447 161.819 110.452 1.00 65.94 126 GLU D C 1
ATOM 8817 O O . GLU C 1 135 ? 197.104 161.646 109.278 1.00 65.94 126 GLU D O 1
ATOM 8823 N N . SER C 1 136 ? 197.896 160.825 111.218 1.00 63.60 127 SER D N 1
ATOM 8824 C CA . SER C 1 136 ? 198.135 159.493 110.689 1.00 63.60 127 SER D CA 1
ATOM 8825 C C . SER C 1 136 ? 196.945 158.559 110.832 1.00 63.60 127 SER D C 1
ATOM 8826 O O . SER C 1 136 ? 196.995 157.461 110.267 1.00 63.60 127 SER D O 1
ATOM 8829 N N . LYS C 1 137 ? 195.898 158.970 111.554 1.00 61.92 128 LYS D N 1
ATOM 8830 C CA . LYS C 1 137 ? 194.724 158.153 111.883 1.00 61.92 128 LYS D CA 1
ATOM 8831 C C . LYS C 1 137 ? 195.130 156.846 112.561 1.00 61.92 128 LYS D C 1
ATOM 8832 O O . LYS C 1 137 ? 194.682 155.758 112.203 1.00 61.92 128 LYS D O 1
ATOM 8838 N N . CYS C 1 138 ? 196.012 156.974 113.546 1.00 59.51 129 CYS D N 1
ATOM 8839 C CA . CYS C 1 138 ? 196.466 155.847 114.342 1.00 59.51 129 CYS D CA 1
ATOM 8840 C C . CYS C 1 138 ? 196.184 156.141 115.806 1.00 59.51 129 CYS D C 1
ATOM 8841 O O . CYS C 1 138 ? 196.053 157.292 116.213 1.00 59.51 129 CYS D O 1
ATOM 8844 N N . LEU C 1 139 ? 196.083 155.087 116.601 1.00 55.05 130 LEU D N 1
ATOM 8845 C CA . LEU C 1 139 ? 195.850 155.199 118.030 1.00 55.05 130 LEU D CA 1
ATOM 8846 C C . LEU C 1 139 ? 197.199 155.149 118.716 1.00 55.05 130 LEU D C 1
ATOM 8847 O O . LEU C 1 139 ? 197.975 154.220 118.486 1.00 55.05 130 LEU D O 1
ATOM 8852 N N . GLY C 1 140 ? 197.484 156.145 119.539 1.00 50.96 131 GLY D N 1
ATOM 8853 C CA . GLY C 1 140 ? 198.791 156.224 120.149 1.00 50.96 131 GLY D CA 1
ATOM 8854 C C . GLY C 1 140 ? 198.754 156.334 121.652 1.00 50.96 131 GLY D C 1
ATOM 8855 O O . GLY C 1 140 ? 197.738 156.052 122.287 1.00 50.96 131 GLY D O 1
ATOM 8856 N N . ILE C 1 141 ? 199.879 156.732 122.230 1.00 53.31 132 ILE D N 1
ATOM 8857 C CA . ILE C 1 141 ? 200.008 156.981 123.657 1.00 53.31 132 ILE D CA 1
ATOM 8858 C C . ILE C 1 141 ? 200.702 158.323 123.824 1.00 53.31 132 ILE D C 1
ATOM 8859 O O . ILE C 1 141 ? 201.721 158.579 123.176 1.00 53.31 132 ILE D O 1
ATOM 8864 N N . ASP C 1 142 ? 200.126 159.190 124.651 1.00 55.94 133 ASP D N 1
ATOM 8865 C CA . ASP C 1 142 ? 200.810 160.394 125.103 1.00 55.94 133 ASP D CA 1
ATOM 8866 C C . ASP C 1 142 ? 202.015 160.005 125.950 1.00 55.94 133 ASP D C 1
ATOM 8867 O O . ASP C 1 142 ? 201.862 159.351 126.983 1.00 55.94 133 ASP D O 1
ATOM 8872 N N . ARG C 1 143 ? 203.212 160.399 125.516 1.00 63.69 134 ARG D N 1
ATOM 8873 C CA . ARG C 1 143 ? 204.435 159.957 126.176 1.00 63.69 134 ARG D CA 1
ATOM 8874 C C . ARG C 1 143 ? 204.918 160.927 127.250 1.00 63.69 134 ARG D C 1
ATOM 8875 O O . ARG C 1 143 ? 205.319 160.495 128.340 1.00 63.69 134 ARG D O 1
ATOM 8883 N N . LYS C 1 144 ? 204.878 162.231 126.989 1.00 59.65 135 LYS D N 1
ATOM 8884 C CA . LYS C 1 144 ? 205.131 163.194 128.055 1.00 59.65 135 LYS D CA 1
ATOM 8885 C C . LYS C 1 144 ? 203.866 163.558 128.818 1.00 59.65 135 LYS D C 1
ATOM 8886 O O . LYS C 1 144 ? 203.624 164.721 129.142 1.00 59.65 135 LYS D O 1
ATOM 8892 N N . LEU C 1 145 ? 203.060 162.552 129.128 1.00 55.19 136 LEU D N 1
ATOM 8893 C CA . LEU C 1 145 ? 202.047 162.574 130.163 1.00 55.19 136 LEU D CA 1
ATOM 8894 C C . LEU C 1 145 ? 202.219 161.245 130.868 1.00 55.19 136 LEU D C 1
ATOM 8895 O O . LEU C 1 145 ? 201.920 161.103 132.053 1.00 55.19 136 LEU D O 1
ATOM 8900 N N . ALA C 1 146 ? 202.777 160.286 130.139 1.00 60.49 137 ALA D N 1
ATOM 8901 C CA . ALA C 1 146 ? 203.139 158.996 130.696 1.00 60.49 137 ALA D CA 1
ATOM 8902 C C . ALA C 1 146 ? 204.309 159.100 131.648 1.00 60.49 137 ALA D C 1
ATOM 8903 O O . ALA C 1 146 ? 204.219 158.599 132.777 1.00 60.49 137 ALA D O 1
ATOM 8905 N N . ILE C 1 147 ? 205.379 159.789 131.239 1.00 62.13 138 ILE D N 1
ATOM 8906 C CA . ILE C 1 147 ? 206.485 160.038 132.161 1.00 62.13 138 ILE D CA 1
ATOM 8907 C C . ILE C 1 147 ? 206.051 160.967 133.289 1.00 62.13 138 ILE D C 1
ATOM 8908 O O . ILE C 1 147 ? 206.500 160.820 134.427 1.00 62.13 138 ILE D O 1
ATOM 8913 N N . THR C 1 148 ? 205.113 161.876 133.014 1.00 63.15 139 THR D N 1
ATOM 8914 C CA . THR C 1 148 ? 204.666 162.829 134.024 1.00 63.15 139 THR D CA 1
ATOM 8915 C C . THR C 1 148 ? 203.855 162.146 135.116 1.00 63.15 139 THR D C 1
ATOM 8916 O O . THR C 1 148 ? 204.120 162.337 136.304 1.00 63.15 139 THR D O 1
ATOM 8920 N N . ALA C 1 149 ? 202.880 161.333 134.741 1.00 62.79 140 ALA D N 1
ATOM 8921 C CA . ALA C 1 149 ? 202.093 160.602 135.715 1.00 62.79 140 ALA D CA 1
ATOM 8922 C C . ALA C 1 149 ? 202.876 159.488 136.384 1.00 62.79 140 ALA D C 1
ATOM 8923 O O . ALA C 1 149 ? 202.580 159.169 137.536 1.00 62.79 140 ALA D O 1
ATOM 8925 N N . SER C 1 150 ? 203.873 158.898 135.721 1.00 68.14 141 SER D N 1
ATOM 8926 C CA . SER C 1 150 ? 204.677 157.874 136.371 1.00 68.14 141 SER D CA 1
ATOM 8927 C C . SER C 1 150 ? 205.628 158.505 137.382 1.00 68.14 141 SER D C 1
ATOM 8928 O O . SER C 1 150 ? 205.777 158.002 138.500 1.00 68.14 141 SER D O 1
ATOM 8931 N N . THR C 1 151 ? 206.253 159.623 136.999 1.00 69.90 142 THR D N 1
ATOM 8932 C CA . THR C 1 151 ? 207.120 160.386 137.887 1.00 69.90 142 THR D CA 1
ATOM 8933 C C . THR C 1 151 ? 206.366 160.934 139.086 1.00 69.90 142 THR D C 1
ATOM 8934 O O . THR C 1 151 ? 206.829 160.795 140.218 1.00 69.90 142 THR D O 1
ATOM 8938 N N . LEU C 1 152 ? 205.197 161.529 138.874 1.00 68.57 143 LEU D N 1
ATOM 8939 C CA . LEU C 1 152 ? 204.489 162.139 139.985 1.00 68.57 143 LEU D CA 1
ATOM 8940 C C . LEU C 1 152 ? 203.759 161.126 140.845 1.00 68.57 143 LEU D C 1
ATOM 8941 O O . LEU C 1 152 ? 203.282 161.491 141.916 1.00 68.57 143 LEU D O 1
ATOM 8946 N N . ARG C 1 153 ? 203.644 159.875 140.415 1.00 71.52 144 ARG D N 1
ATOM 8947 C CA . ARG C 1 153 ? 203.111 158.880 141.333 1.00 71.52 144 ARG D CA 1
ATOM 8948 C C . ARG C 1 153 ? 204.236 158.167 142.071 1.00 71.52 144 ARG D C 1
ATOM 8949 O O . ARG C 1 153 ? 204.098 157.852 143.262 1.00 71.52 144 ARG D O 1
ATOM 8957 N N . THR C 1 154 ? 205.377 157.957 141.411 1.00 76.85 145 THR D N 1
ATOM 8958 C CA . THR C 1 154 ? 206.516 157.389 142.113 1.00 76.85 145 THR D CA 1
ATOM 8959 C C . THR C 1 154 ? 207.093 158.363 143.136 1.00 76.85 145 THR D C 1
ATOM 8960 O O . THR C 1 154 ? 207.339 157.962 144.272 1.00 76.85 145 THR D O 1
ATOM 8964 N N . PHE C 1 155 ? 207.188 159.658 142.817 1.00 76.97 146 PHE D N 1
ATOM 8965 C CA . PHE C 1 155 ? 207.682 160.663 143.758 1.00 76.97 146 PHE D CA 1
ATOM 8966 C C . PHE C 1 155 ? 206.734 160.939 144.917 1.00 76.97 146 PHE D C 1
ATOM 8967 O O . PHE C 1 155 ? 207.075 161.747 145.787 1.00 76.97 146 PHE D O 1
ATOM 8975 N N . ILE C 1 156 ? 205.560 160.316 144.947 1.00 79.39 147 ILE D N 1
ATOM 8976 C CA . ILE C 1 156 ? 204.725 160.271 146.132 1.00 79.39 147 ILE D CA 1
ATOM 8977 C C . ILE C 1 156 ? 204.837 158.928 146.839 1.00 79.39 147 ILE D C 1
ATOM 8978 O O . ILE C 1 156 ? 204.851 158.876 148.070 1.00 79.39 147 ILE D O 1
ATOM 8983 N N . ASP C 1 157 ? 205.014 157.837 146.097 1.00 83.78 148 ASP D N 1
ATOM 8984 C CA . ASP C 1 157 ? 205.032 156.544 146.773 1.00 83.78 148 ASP D CA 1
ATOM 8985 C C . ASP C 1 157 ? 206.360 156.190 147.441 1.00 83.78 148 ASP D C 1
ATOM 8986 O O . ASP C 1 157 ? 206.334 155.476 148.446 1.00 83.78 148 ASP D O 1
ATOM 8991 N N . VAL C 1 158 ? 207.518 156.644 146.944 1.00 88.86 149 VAL D N 1
ATOM 8992 C CA . VAL C 1 158 ? 208.704 156.410 147.772 1.00 88.86 149 VAL D CA 1
ATOM 8993 C C . VAL C 1 158 ? 208.857 157.502 148.830 1.00 88.86 149 VAL D C 1
ATOM 8994 O O . VAL C 1 158 ? 209.672 157.368 149.750 1.00 88.86 149 VAL D O 1
ATOM 8998 N N . PHE C 1 159 ? 208.100 158.592 148.731 1.00 89.80 150 PHE D N 1
ATOM 8999 C CA . PHE C 1 159 ? 207.955 159.454 149.896 1.00 89.80 150 PHE D CA 1
ATOM 9000 C C . PHE C 1 159 ? 207.051 158.802 150.932 1.00 89.80 150 PHE D C 1
ATOM 9001 O O . PHE C 1 159 ? 207.261 158.959 152.138 1.00 89.80 150 PHE D O 1
ATOM 9009 N N . TYR C 1 160 ? 206.052 158.060 150.473 1.00 91.08 151 TYR D N 1
ATOM 9010 C CA . TYR C 1 160 ? 205.222 157.223 151.322 1.00 91.08 151 TYR D CA 1
ATOM 9011 C C . TYR C 1 160 ? 205.991 156.054 151.919 1.00 91.08 151 TYR D C 1
ATOM 9012 O O . TYR C 1 160 ? 205.647 155.600 153.011 1.00 91.08 151 TYR D O 1
ATOM 9021 N N . LEU C 1 161 ? 207.036 155.574 151.248 1.00 94.84 152 LEU D N 1
ATOM 9022 C CA . LEU C 1 161 ? 207.846 154.469 151.745 1.00 94.84 152 LEU D CA 1
ATOM 9023 C C . LEU C 1 161 ? 208.658 154.825 152.990 1.00 94.84 152 LEU D C 1
ATOM 9024 O O . LEU C 1 161 ? 209.299 153.939 153.566 1.00 94.84 152 LEU D O 1
ATOM 9029 N N . ALA C 1 162 ? 208.655 156.090 153.407 1.00 100.40 153 ALA D N 1
ATOM 9030 C CA . ALA C 1 162 ? 209.186 156.548 154.686 1.00 100.40 153 ALA D CA 1
ATOM 9031 C C . ALA C 1 162 ? 208.082 156.695 155.723 1.00 100.40 153 ALA D C 1
ATOM 9032 O O . ALA C 1 162 ? 208.132 157.582 156.581 1.00 100.40 153 ALA D O 1
ATOM 9034 N N . HIS C 1 163 ? 207.056 155.855 155.637 1.00 104.79 154 HIS D N 1
ATOM 9035 C CA . HIS C 1 163 ? 206.000 155.778 156.640 1.00 104.79 154 HIS D CA 1
ATOM 9036 C C . HIS C 1 163 ? 205.831 154.383 157.217 1.00 104.79 154 HIS D C 1
ATOM 9037 O O . HIS C 1 163 ? 205.665 154.246 158.424 1.00 104.79 154 HIS D O 1
ATOM 9044 N N . MET C 1 164 ? 205.892 153.336 156.396 1.00 107.15 155 MET D N 1
ATOM 9045 C CA . MET C 1 164 ? 206.005 151.984 156.929 1.00 107.15 155 MET D CA 1
ATOM 9046 C C . MET C 1 164 ? 207.446 151.625 157.260 1.00 107.15 155 MET D C 1
ATOM 9047 O O . MET C 1 164 ? 207.712 150.508 157.720 1.00 107.15 155 MET D O 1
ATOM 9052 N N . ALA C 1 165 ? 208.377 152.549 157.026 1.00 110.06 156 ALA D N 1
ATOM 9053 C CA . ALA C 1 165 ? 209.712 152.499 157.598 1.00 110.06 156 ALA D CA 1
ATOM 9054 C C . ALA C 1 165 ? 209.822 153.365 158.849 1.00 110.06 156 ALA D C 1
ATOM 9055 O O . ALA C 1 165 ? 210.919 153.536 159.388 1.00 110.06 156 ALA D O 1
ATOM 9057 N N . LEU C 1 166 ? 208.702 153.920 159.315 1.00 111.12 157 LEU D N 1
ATOM 9058 C CA . LEU C 1 166 ? 208.677 154.727 160.526 1.00 111.12 157 LEU D CA 1
ATOM 9059 C C . LEU C 1 166 ? 207.609 154.275 161.508 1.00 111.12 157 LEU D C 1
ATOM 9060 O O . LEU C 1 166 ? 207.720 154.575 162.700 1.00 111.12 157 LEU D O 1
ATOM 9065 N N . GLN C 1 167 ? 206.636 153.516 161.042 1.00 113.02 158 GLN D N 1
ATOM 9066 C CA . GLN C 1 167 ? 205.662 152.949 161.948 1.00 113.02 158 GLN D CA 1
ATOM 9067 C C . GLN C 1 167 ? 206.392 151.670 162.221 1.00 113.02 158 GLN D C 1
ATOM 9068 O O . GLN C 1 167 ? 205.942 150.831 162.976 1.00 113.02 158 GLN D O 1
ATOM 9074 N N . LEU C 1 168 ? 207.506 151.484 161.529 1.00 115.39 159 LEU D N 1
ATOM 9075 C CA . LEU C 1 168 ? 208.347 150.361 161.860 1.00 115.39 159 LEU D CA 1
ATOM 9076 C C . LEU C 1 168 ? 208.923 150.689 163.231 1.00 115.39 159 LEU D C 1
ATOM 9077 O O . LEU C 1 168 ? 208.965 149.830 164.110 1.00 115.39 159 LEU D O 1
ATOM 9082 N N . ARG C 1 169 ? 209.379 151.925 163.418 1.00 118.47 160 ARG D N 1
ATOM 9083 C CA . ARG C 1 169 ? 209.871 152.368 164.715 1.00 118.47 160 ARG D CA 1
ATOM 9084 C C . ARG C 1 169 ? 208.695 152.967 165.439 1.00 118.47 160 ARG D C 1
ATOM 9085 O O . ARG C 1 169 ? 208.563 154.189 165.505 1.00 118.47 160 ARG D O 1
ATOM 9093 N N . THR C 1 170 ? 207.823 152.146 165.976 1.00 117.93 161 THR D N 1
ATOM 9094 C CA . THR C 1 170 ? 206.664 152.730 166.590 1.00 117.93 161 THR D CA 1
ATOM 9095 C C . THR C 1 170 ? 206.219 152.059 167.856 1.00 117.93 161 THR D C 1
ATOM 9096 O O . THR C 1 170 ? 206.419 150.863 168.060 1.00 117.93 161 THR D O 1
ATOM 9100 N N . ALA C 1 171 ? 205.643 152.854 168.734 1.00 117.59 162 ALA D N 1
ATOM 9101 C CA . ALA C 1 171 ? 205.087 152.294 169.952 1.00 117.59 162 ALA D CA 1
ATOM 9102 C C . ALA C 1 171 ? 203.567 152.342 169.874 1.00 117.59 162 ALA D C 1
ATOM 9103 O O . ALA C 1 171 ? 202.988 152.975 168.990 1.00 117.59 162 ALA D O 1
ATOM 9105 N N . TYR C 1 172 ? 202.913 151.668 170.813 1.00 110.94 163 TYR D N 1
ATOM 9106 C CA . TYR C 1 172 ? 201.462 151.699 170.902 1.00 110.94 163 TYR D CA 1
ATOM 9107 C C . TYR C 1 172 ? 201.065 151.729 172.371 1.00 110.94 163 TYR D C 1
ATOM 9108 O O . TYR C 1 172 ? 201.915 151.789 173.262 1.00 110.94 163 TYR D O 1
ATOM 9117 N N . ILE C 1 173 ? 199.761 151.695 172.622 1.00 99.93 164 ILE D N 1
ATOM 9118 C CA . ILE C 1 173 ? 199.210 151.794 173.967 1.00 99.93 164 ILE D CA 1
ATOM 9119 C C . ILE C 1 173 ? 198.327 150.579 174.222 1.00 99.93 164 ILE D C 1
ATOM 9120 O O . ILE C 1 173 ? 197.460 150.248 173.405 1.00 99.93 164 ILE D O 1
ATOM 9125 N N . ALA C 1 174 ? 198.568 149.898 175.344 1.00 92.75 165 ALA D N 1
ATOM 9126 C CA . ALA C 1 174 ? 197.895 148.642 175.654 1.00 92.75 165 ALA D CA 1
ATOM 9127 C C . ALA C 1 174 ? 197.163 148.755 176.990 1.00 92.75 165 ALA D C 1
ATOM 9128 O O . ALA C 1 174 ? 197.598 149.513 177.867 1.00 92.75 165 ALA D O 1
ATOM 9130 N N . PRO C 1 175 ? 196.050 148.040 177.186 1.00 83.67 166 PRO D N 1
ATOM 9131 C CA . PRO C 1 175 ? 195.299 148.188 178.437 1.00 83.67 166 PRO D CA 1
ATOM 9132 C C . PRO C 1 175 ? 195.964 147.470 179.603 1.00 83.67 166 PRO D C 1
ATOM 9133 O O . PRO C 1 175 ? 196.362 146.306 179.509 1.00 83.67 166 PRO D O 1
ATOM 9137 N N . SER C 1 176 ? 196.063 148.187 180.724 1.00 86.18 167 SER D N 1
ATOM 9138 C CA . SER C 1 176 ? 196.591 147.657 181.976 1.00 86.18 167 SER D CA 1
ATOM 9139 C C . SER C 1 176 ? 196.182 148.576 183.118 1.00 86.18 167 SER D C 1
ATOM 9140 O O . SER C 1 176 ? 195.878 149.751 182.897 1.00 86.18 167 SER D O 1
ATOM 9143 N N . SER C 1 177 ? 196.174 148.030 184.334 1.00 87.69 168 SER D N 1
ATOM 9144 C CA . SER C 1 177 ? 195.884 148.814 185.527 1.00 87.69 168 SER D CA 1
ATOM 9145 C C . SER C 1 177 ? 197.139 149.186 186.304 1.00 87.69 168 SER D C 1
ATOM 9146 O O . SER C 1 177 ? 197.035 149.821 187.360 1.00 87.69 168 SER D O 1
ATOM 9149 N N . ARG C 1 178 ? 198.316 148.815 185.798 1.00 92.46 169 ARG D N 1
ATOM 9150 C CA . ARG C 1 178 ? 199.605 149.130 186.400 1.00 92.46 169 ARG D CA 1
ATOM 9151 C C . ARG C 1 178 ? 200.058 150.546 186.046 1.00 92.46 169 ARG D C 1
ATOM 9152 O O . ARG C 1 178 ? 200.850 151.163 186.770 1.00 92.46 169 ARG D O 1
ATOM 9160 N N . VAL C 1 179 ? 199.465 151.113 185.001 1.00 89.78 170 VAL D N 1
ATOM 9161 C CA . VAL C 1 179 ? 200.072 152.174 184.208 1.00 89.78 170 VAL D CA 1
ATOM 9162 C C . VAL C 1 179 ? 200.085 153.536 184.897 1.00 89.78 170 VAL D C 1
ATOM 9163 O O . VAL C 1 179 ? 201.002 154.334 184.664 1.00 89.78 170 VAL D O 1
ATOM 9167 N N . PHE C 1 180 ? 199.038 153.823 185.693 1.00 85.56 171 PHE D N 1
ATOM 9168 C CA . PHE C 1 180 ? 198.658 155.119 186.275 1.00 85.56 171 PHE D CA 1
ATOM 9169 C C . PHE C 1 180 ? 198.318 156.198 185.245 1.00 85.56 171 PHE D C 1
ATOM 9170 O O . PHE C 1 180 ? 197.923 157.299 185.631 1.00 85.56 171 PHE D O 1
ATOM 9178 N N . GLY C 1 181 ? 198.456 155.908 183.950 1.00 81.69 172 GLY D N 1
ATOM 9179 C CA . GLY C 1 181 ? 198.436 156.924 182.916 1.00 81.69 172 GLY D CA 1
ATOM 9180 C C . GLY C 1 181 ? 197.804 156.495 181.609 1.00 81.69 172 GLY D C 1
ATOM 9181 O O . GLY C 1 181 ? 198.196 156.989 180.547 1.00 81.69 172 GLY D O 1
ATOM 9182 N N . ARG C 1 182 ? 196.880 155.532 181.678 1.00 73.73 173 ARG D N 1
ATOM 9183 C CA . ARG C 1 182 ? 195.986 155.021 180.627 1.00 73.73 173 ARG D CA 1
ATOM 9184 C C . ARG C 1 182 ? 196.674 154.155 179.576 1.00 73.73 173 ARG D C 1
ATOM 9185 O O . ARG C 1 182 ? 196.089 153.961 178.502 1.00 73.73 173 ARG D O 1
ATOM 9193 N N . GLY C 1 183 ? 197.868 153.624 179.834 1.00 89.79 174 GLY D N 1
ATOM 9194 C CA . GLY C 1 183 ? 198.472 152.697 178.896 1.00 89.79 174 GLY D CA 1
ATOM 9195 C C . GLY C 1 183 ? 199.981 152.555 178.932 1.00 89.79 174 GLY D C 1
ATOM 9196 O O . GLY C 1 183 ? 200.706 153.487 179.302 1.00 89.79 174 GLY D O 1
ATOM 9197 N N . GLU C 1 184 ? 200.459 151.370 178.546 1.00 100.76 175 GLU D N 1
ATOM 9198 C CA . GLU C 1 184 ? 201.885 151.079 178.441 1.00 100.76 175 GLU D CA 1
ATOM 9199 C C . GLU C 1 184 ? 202.367 151.521 177.066 1.00 100.76 175 GLU D C 1
ATOM 9200 O O . GLU C 1 184 ? 201.626 151.422 176.088 1.00 100.76 175 GLU D O 1
ATOM 9206 N N . LEU C 1 185 ? 203.606 151.997 176.982 1.00 111.82 176 LEU D N 1
ATOM 9207 C CA . LEU C 1 185 ? 204.259 152.146 175.688 1.00 111.82 176 LEU D CA 1
ATOM 9208 C C . LEU C 1 185 ? 205.258 151.014 175.486 1.00 111.82 176 LEU D C 1
ATOM 9209 O O . LEU C 1 185 ? 206.065 150.715 176.369 1.00 111.82 176 LEU D O 1
ATOM 9214 N N . VAL C 1 186 ? 205.191 150.375 174.321 1.00 116.35 177 VAL D N 1
ATOM 9215 C CA . VAL C 1 186 ? 206.012 149.211 174.004 1.00 116.35 177 VAL D CA 1
ATOM 9216 C C . VAL C 1 186 ? 206.974 149.634 172.903 1.00 116.35 177 VAL D C 1
ATOM 9217 O O . VAL C 1 186 ? 206.595 149.705 171.728 1.00 116.35 177 VAL D O 1
ATOM 9221 N N . ILE C 1 187 ? 208.220 149.928 173.270 1.00 120.67 178 ILE D N 1
ATOM 9222 C CA . ILE C 1 187 ? 209.265 150.193 172.291 1.00 120.67 178 ILE D CA 1
ATOM 9223 C C . ILE C 1 187 ? 210.137 148.969 172.062 1.00 120.67 178 ILE D C 1
ATOM 9224 O O . ILE C 1 187 ? 211.252 149.085 171.536 1.00 120.67 178 ILE D O 1
ATOM 9229 N N . ASP C 1 188 ? 209.655 147.802 172.453 1.00 122.24 179 ASP D N 1
ATOM 9230 C CA . ASP C 1 188 ? 210.336 146.551 172.178 1.00 122.24 179 ASP D CA 1
ATOM 9231 C C . ASP C 1 188 ? 210.116 146.164 170.722 1.00 122.24 179 ASP D C 1
ATOM 9232 O O . ASP C 1 188 ? 208.960 146.045 170.291 1.00 122.24 179 ASP D O 1
ATOM 9237 N N . PRO C 1 189 ? 211.170 145.968 169.928 1.00 121.21 180 PRO D N 1
ATOM 9238 C CA . PRO C 1 189 ? 210.961 145.797 168.479 1.00 121.21 180 PRO D CA 1
ATOM 9239 C C . PRO C 1 189 ? 210.521 144.400 168.039 1.00 121.21 180 PRO D C 1
ATOM 9240 O O . PRO C 1 189 ? 210.266 144.201 166.843 1.00 121.21 180 PRO D O 1
ATOM 9244 N N . ALA C 1 190 ? 210.388 143.438 168.952 1.00 120.61 181 ALA D N 1
ATOM 9245 C CA . ALA C 1 190 ? 210.165 142.042 168.585 1.00 120.61 181 ALA D CA 1
ATOM 9246 C C . ALA C 1 190 ? 208.720 141.721 168.207 1.00 120.61 181 ALA D C 1
ATOM 9247 O O . ALA C 1 190 ? 208.489 140.744 167.489 1.00 120.61 181 ALA D O 1
ATOM 9249 N N . GLN C 1 191 ? 207.741 142.504 168.672 1.00 119.24 182 GLN D N 1
ATOM 9250 C CA . GLN C 1 191 ? 206.335 142.191 168.442 1.00 119.24 182 GLN D CA 1
ATOM 9251 C C . GLN C 1 191 ? 205.551 143.402 167.938 1.00 119.24 182 GLN D C 1
ATOM 9252 O O . GLN C 1 191 ? 204.450 143.229 167.395 1.00 119.24 182 GLN D O 1
ATOM 9258 N N . ILE C 1 192 ? 206.138 144.605 167.987 1.00 117.98 183 ILE D N 1
ATOM 9259 C CA . ILE C 1 192 ? 205.529 145.769 167.339 1.00 117.98 183 ILE D CA 1
ATOM 9260 C C . ILE C 1 192 ? 205.548 145.610 165.821 1.00 117.98 183 ILE D C 1
ATOM 9261 O O . ILE C 1 192 ? 204.748 146.227 165.107 1.00 117.98 183 ILE D O 1
ATOM 9266 N N . ALA C 1 193 ? 206.449 144.761 165.310 1.00 115.37 184 ALA D N 1
ATOM 9267 C CA . ALA C 1 193 ? 206.428 144.391 163.898 1.00 115.37 184 ALA D CA 1
ATOM 9268 C C . ALA C 1 193 ? 205.133 143.673 163.533 1.00 115.37 184 ALA D C 1
ATOM 9269 O O . ALA C 1 193 ? 204.535 143.946 162.490 1.00 115.37 184 ALA D O 1
ATOM 9271 N N . LYS C 1 194 ? 204.670 142.766 164.397 1.00 114.08 185 LYS D N 1
ATOM 9272 C CA . LYS C 1 194 ? 203.385 142.108 164.165 1.00 114.08 185 LYS D CA 1
ATOM 9273 C C . LYS C 1 194 ? 202.219 143.054 164.448 1.00 114.08 185 LYS D C 1
ATOM 9274 O O . LYS C 1 194 ? 201.166 142.971 163.798 1.00 114.08 185 LYS D O 1
ATOM 9280 N N . ARG C 1 195 ? 202.399 143.965 165.419 1.00 114.49 186 ARG D N 1
ATOM 9281 C CA . ARG C 1 195 ? 201.426 145.031 165.682 1.00 114.49 186 ARG D CA 1
ATOM 9282 C C . ARG C 1 195 ? 201.173 145.890 164.450 1.00 114.49 186 ARG D C 1
ATOM 9283 O O . ARG C 1 195 ? 200.033 146.288 164.192 1.00 114.49 186 ARG D O 1
ATOM 9291 N N . TYR C 1 196 ? 202.214 146.169 163.666 1.00 111.62 187 TYR D N 1
ATOM 9292 C CA . TYR C 1 196 ? 201.996 146.848 162.393 1.00 111.62 187 TYR D CA 1
ATOM 9293 C C . TYR C 1 196 ? 201.498 145.876 161.324 1.00 111.62 187 TYR D C 1
ATOM 9294 O O . TYR C 1 196 ? 200.472 146.131 160.684 1.00 111.62 187 TYR D O 1
ATOM 9303 N N . LEU C 1 197 ? 202.188 144.752 161.133 1.00 108.98 188 LEU D N 1
ATOM 9304 C CA . LEU C 1 197 ? 201.917 143.835 160.028 1.00 108.98 188 LEU D CA 1
ATOM 9305 C C . LEU C 1 197 ? 200.927 142.734 160.401 1.00 108.98 188 LEU D C 1
ATOM 9306 O O . LEU C 1 197 ? 201.111 141.583 160.012 1.00 108.98 188 LEU D O 1
ATOM 9311 N N . GLN C 1 198 ? 199.867 143.051 161.146 1.00 108.38 189 GLN D N 1
ATOM 9312 C CA . GLN C 1 198 ? 198.763 142.095 161.208 1.00 108.38 189 GLN D CA 1
ATOM 9313 C C . GLN C 1 198 ? 197.469 142.569 160.556 1.00 108.38 189 GLN D C 1
ATOM 9314 O O . GLN C 1 198 ? 196.744 141.723 160.022 1.00 108.38 189 GLN D O 1
ATOM 9320 N N . ARG C 1 199 ? 197.131 143.862 160.572 1.00 104.32 190 ARG D N 1
ATOM 9321 C CA . ARG C 1 199 ? 195.920 144.290 159.875 1.00 104.32 190 ARG D CA 1
ATOM 9322 C C . ARG C 1 199 ? 196.130 145.469 158.935 1.00 104.32 190 ARG D C 1
ATOM 9323 O O . ARG C 1 199 ? 195.564 145.477 157.841 1.00 104.32 190 ARG D O 1
ATOM 9331 N N . TRP C 1 200 ? 196.936 146.452 159.319 1.00 102.26 191 TRP D N 1
ATOM 9332 C CA . TRP C 1 200 ? 197.031 147.699 158.563 1.00 102.26 191 TRP D CA 1
ATOM 9333 C C . TRP C 1 200 ? 198.375 147.776 157.858 1.00 102.26 191 TRP D C 1
ATOM 9334 O O . TRP C 1 200 ? 199.009 148.827 157.776 1.00 102.26 191 TRP D O 1
ATOM 9345 N N . PHE C 1 201 ? 198.829 146.635 157.353 1.00 99.19 192 PHE D N 1
ATOM 9346 C CA . PHE C 1 201 ? 199.961 146.597 156.447 1.00 99.19 192 PHE D CA 1
ATOM 9347 C C . PHE C 1 201 ? 199.582 146.214 155.034 1.00 99.19 192 PHE D C 1
ATOM 9348 O O . PHE C 1 201 ? 200.139 146.782 154.100 1.00 99.19 192 PHE D O 1
ATOM 9356 N N . ILE C 1 202 ? 198.647 145.277 154.859 1.00 93.19 193 ILE D N 1
ATOM 9357 C CA . ILE C 1 202 ? 198.318 144.797 153.522 1.00 93.19 193 ILE D CA 1
ATOM 9358 C C . ILE C 1 202 ? 197.590 145.866 152.708 1.00 93.19 193 ILE D C 1
ATOM 9359 O O . ILE C 1 202 ? 197.884 146.042 151.520 1.00 93.19 193 ILE D O 1
ATOM 9364 N N . ILE C 1 203 ? 196.680 146.624 153.331 1.00 90.51 194 ILE D N 1
ATOM 9365 C CA . ILE C 1 203 ? 196.006 147.735 152.664 1.00 90.51 194 ILE D CA 1
ATOM 9366 C C . ILE C 1 203 ? 196.973 148.857 152.336 1.00 90.51 194 ILE D C 1
ATOM 9367 O O . ILE C 1 203 ? 196.822 149.519 151.300 1.00 90.51 194 ILE D O 1
ATOM 9372 N N . ASP C 1 204 ? 198.016 149.040 153.140 1.00 90.86 195 ASP D N 1
ATOM 9373 C CA . ASP C 1 204 ? 198.976 150.098 152.884 1.00 90.86 195 ASP D CA 1
ATOM 9374 C C . ASP C 1 204 ? 200.110 149.616 151.982 1.00 90.86 195 ASP D C 1
ATOM 9375 O O . ASP C 1 204 ? 200.821 150.428 151.384 1.00 90.86 195 ASP D O 1
ATOM 9380 N N . PHE C 1 205 ? 200.310 148.297 151.885 1.00 87.74 196 PHE D N 1
ATOM 9381 C CA . PHE C 1 205 ? 201.317 147.781 150.962 1.00 87.74 196 PHE D CA 1
ATOM 9382 C C . PHE C 1 205 ? 200.768 147.657 149.549 1.00 87.74 196 PHE D C 1
ATOM 9383 O O . PHE C 1 205 ? 201.510 147.841 148.578 1.00 87.74 196 PHE D O 1
ATOM 9391 N N . LEU C 1 206 ? 199.472 147.381 149.401 1.00 84.21 197 LEU D N 1
ATOM 9392 C CA . LEU C 1 206 ? 198.886 147.332 148.061 1.00 84.21 197 LEU D CA 1
ATOM 9393 C C . LEU C 1 206 ? 198.470 148.706 147.558 1.00 84.21 197 LEU D C 1
ATOM 9394 O O . LEU C 1 206 ? 197.443 148.846 146.892 1.00 84.21 197 LEU D O 1
ATOM 9399 N N . SER C 1 207 ? 199.295 149.720 147.801 1.00 80.65 198 SER D N 1
ATOM 9400 C CA . SER C 1 207 ? 199.096 151.067 147.292 1.00 80.65 198 SER D CA 1
ATOM 9401 C C . SER C 1 207 ? 200.379 151.721 146.827 1.00 80.65 198 SER D C 1
ATOM 9402 O O . SER C 1 207 ? 200.322 152.627 145.991 1.00 80.65 198 SER D O 1
ATOM 9405 N N . VAL C 1 208 ? 201.534 151.304 147.340 1.00 82.48 199 VAL D N 1
ATOM 9406 C CA . VAL C 1 208 ? 202.817 151.808 146.877 1.00 82.48 199 VAL D CA 1
ATOM 9407 C C . VAL C 1 208 ? 203.379 150.952 145.760 1.00 82.48 199 VAL D C 1
ATOM 9408 O O . VAL C 1 208 ? 204.496 151.221 145.291 1.00 82.48 199 VAL D O 1
ATOM 9412 N N . LEU C 1 209 ? 202.654 149.920 145.337 1.00 79.76 200 LEU D N 1
ATOM 9413 C CA . LEU C 1 209 ? 203.067 149.016 144.275 1.00 79.76 200 LEU D CA 1
ATOM 9414 C C . LEU C 1 209 ? 203.108 149.771 142.957 1.00 79.76 200 LEU D C 1
ATOM 9415 O O . LEU C 1 209 ? 202.104 150.373 142.556 1.00 79.76 200 LEU D O 1
ATOM 9420 N N . PRO C 1 210 ? 204.230 149.775 142.260 1.00 77.66 201 PRO D N 1
ATOM 9421 C CA . PRO C 1 210 ? 204.258 150.470 140.958 1.00 77.66 201 PRO D CA 1
ATOM 9422 C C . PRO C 1 210 ? 203.633 149.641 139.844 1.00 77.66 201 PRO D C 1
ATOM 9423 O O . PRO C 1 210 ? 204.275 149.231 138.881 1.00 77.66 201 PRO D O 1
ATOM 9427 N N . LEU C 1 211 ? 202.338 149.384 139.972 1.00 76.43 202 LEU D N 1
ATOM 9428 C CA . LEU C 1 211 ? 201.605 148.657 138.948 1.00 76.43 202 LEU D CA 1
ATOM 9429 C C . LEU C 1 211 ? 201.276 149.535 137.735 1.00 76.43 202 LEU D C 1
ATOM 9430 O O . LEU C 1 211 ? 201.494 149.067 136.614 1.00 76.43 202 LEU D O 1
ATOM 9435 N N . PRO C 1 212 ? 200.792 150.785 137.851 1.00 72.78 203 PRO D N 1
ATOM 9436 C CA . PRO C 1 212 ? 200.676 151.597 136.635 1.00 72.78 203 PRO D CA 1
ATOM 9437 C C . PRO C 1 212 ? 201.963 152.262 136.192 1.00 72.78 203 PRO D C 1
ATOM 9438 O O . PRO C 1 212 ? 201.908 153.108 135.295 1.00 72.78 203 PRO D O 1
ATOM 9442 N N . GLN C 1 213 ? 203.106 151.952 136.795 1.00 74.61 204 GLN D N 1
ATOM 9443 C CA . GLN C 1 213 ? 204.376 152.460 136.301 1.00 74.61 204 GLN D CA 1
ATOM 9444 C C . GLN C 1 213 ? 205.139 151.438 135.478 1.00 74.61 204 GLN D C 1
ATOM 9445 O O . GLN C 1 213 ? 206.026 151.825 134.712 1.00 74.61 204 GLN D O 1
ATOM 9451 N N . ILE C 1 214 ? 204.826 150.154 135.620 1.00 78.55 205 ILE D N 1
ATOM 9452 C CA . ILE C 1 214 ? 205.470 149.110 134.839 1.00 78.55 205 ILE D CA 1
ATOM 9453 C C . ILE C 1 214 ? 204.689 148.807 133.569 1.00 78.55 205 ILE D C 1
ATOM 9454 O O . ILE C 1 214 ? 205.220 148.205 132.636 1.00 78.55 205 ILE D O 1
ATOM 9459 N N . VAL C 1 215 ? 203.422 149.217 133.528 1.00 77.17 206 VAL D N 1
ATOM 9460 C CA . VAL C 1 215 ? 202.676 149.208 132.278 1.00 77.17 206 VAL D CA 1
ATOM 9461 C C . VAL C 1 215 ? 203.262 150.226 131.312 1.00 77.17 206 VAL D C 1
ATOM 9462 O O . VAL C 1 215 ? 203.441 149.944 130.122 1.00 77.17 206 VAL D O 1
ATOM 9466 N N . VAL C 1 216 ? 203.621 151.404 131.819 1.00 76.90 207 VAL D N 1
ATOM 9467 C CA . VAL C 1 216 ? 204.280 152.431 131.019 1.00 76.90 207 VAL D CA 1
ATOM 9468 C C . VAL C 1 216 ? 205.705 152.060 130.626 1.00 76.90 207 VAL D C 1
ATOM 9469 O O . VAL C 1 216 ? 206.193 152.520 129.579 1.00 76.90 207 VAL D O 1
ATOM 9473 N N . TRP C 1 217 ? 206.361 151.188 131.394 1.00 84.27 208 TRP D N 1
ATOM 9474 C CA . TRP C 1 217 ? 207.798 150.958 131.305 1.00 84.27 208 TRP D CA 1
ATOM 9475 C C . TRP C 1 217 ? 208.244 150.292 130.012 1.00 84.27 208 TRP D C 1
ATOM 9476 O O . TRP C 1 217 ? 209.126 150.827 129.336 1.00 84.27 208 TRP D O 1
ATOM 9487 N N . ARG C 1 218 ? 207.680 149.141 129.652 1.00 83.21 209 ARG D N 1
ATOM 9488 C CA . ARG C 1 218 ? 208.148 148.413 128.481 1.00 83.21 209 ARG D CA 1
ATOM 9489 C C . ARG C 1 218 ? 207.517 148.920 127.193 1.00 83.21 209 ARG D C 1
ATOM 9490 O O . ARG C 1 218 ? 207.860 148.426 126.112 1.00 83.21 209 ARG D O 1
ATOM 9498 N N . PHE C 1 219 ? 206.610 149.895 127.277 1.00 79.36 210 PHE D N 1
ATOM 9499 C CA . PHE C 1 219 ? 206.168 150.638 126.103 1.00 79.36 210 PHE D CA 1
ATOM 9500 C C . PHE C 1 219 ? 207.106 151.773 125.725 1.00 79.36 210 PHE D C 1
ATOM 9501 O O . PHE C 1 219 ? 207.459 151.901 124.553 1.00 79.36 210 PHE D O 1
ATOM 9509 N N . LEU C 1 220 ? 207.508 152.624 126.671 1.00 82.39 211 LEU D N 1
ATOM 9510 C CA . LEU C 1 220 ? 208.352 153.755 126.293 1.00 82.39 211 LEU D CA 1
ATOM 9511 C C . LEU C 1 220 ? 209.821 153.398 126.091 1.00 82.39 211 LEU D C 1
ATOM 9512 O O . LEU C 1 220 ? 210.607 154.284 125.735 1.00 82.39 211 LEU D O 1
ATOM 9517 N N . GLN C 1 221 ? 210.220 152.146 126.306 1.00 88.13 212 GLN D N 1
ATOM 9518 C CA . GLN C 1 221 ? 211.604 151.750 126.079 1.00 88.13 212 GLN D CA 1
ATOM 9519 C C . GLN C 1 221 ? 211.716 150.885 124.832 1.00 88.13 212 GLN D C 1
ATOM 9520 O O . GLN C 1 221 ? 212.453 149.896 124.817 1.00 88.13 212 GLN D O 1
ATOM 9526 N N . SER C 1 222 ? 210.985 151.244 123.777 1.00 89.93 213 SER D N 1
ATOM 9527 C CA . SER C 1 222 ? 211.010 150.467 122.545 1.00 89.93 213 SER D CA 1
ATOM 9528 C C . SER C 1 222 ? 210.948 151.350 121.305 1.00 89.93 213 SER D C 1
ATOM 9529 O O . SER C 1 222 ? 210.583 152.528 121.383 1.00 89.93 213 SER D O 1
ATOM 9532 N N . SER C 1 223 ? 211.291 150.774 120.153 1.00 90.05 214 SER D N 1
ATOM 9533 C CA . SER C 1 223 ? 211.125 151.407 118.851 1.00 90.05 214 SER D CA 1
ATOM 9534 C C . SER C 1 223 ? 210.107 150.645 118.010 1.00 90.05 214 SER D C 1
ATOM 9535 O O . SER C 1 223 ? 210.179 150.635 116.780 1.00 90.05 214 SER D O 1
ATOM 9538 N N . ASN C 1 224 ? 209.158 149.994 118.675 1.00 87.62 215 ASN D N 1
ATOM 9539 C CA . ASN C 1 224 ? 208.141 149.184 118.026 1.00 87.62 215 ASN D CA 1
ATOM 9540 C C . ASN C 1 224 ? 206.767 149.669 118.468 1.00 87.62 215 ASN D C 1
ATOM 9541 O O . ASN C 1 224 ? 206.564 150.005 119.639 1.00 87.62 215 ASN D O 1
ATOM 9546 N N . GLY C 1 225 ? 205.830 149.715 117.522 1.00 80.48 216 GLY D N 1
ATOM 9547 C CA . GLY C 1 225 ? 204.512 150.252 117.823 1.00 80.48 216 GLY D CA 1
ATOM 9548 C C . GLY C 1 225 ? 203.535 149.210 118.330 1.00 80.48 216 GLY D C 1
ATOM 9549 O O . GLY C 1 225 ? 202.384 149.524 118.640 1.00 80.48 216 GLY D O 1
ATOM 9550 N N . SER C 1 226 ? 203.973 147.956 118.420 1.00 82.70 217 SER D N 1
ATOM 9551 C CA . SER C 1 226 ? 203.084 146.861 118.794 1.00 82.70 217 SER D CA 1
ATOM 9552 C C . SER C 1 226 ? 202.491 146.877 120.198 1.00 82.70 217 SER D C 1
ATOM 9553 O O . SER C 1 226 ? 201.485 146.206 120.459 1.00 82.70 217 SER D O 1
ATOM 9556 N N . ASP C 1 227 ? 203.088 147.668 121.090 1.00 79.72 218 ASP D N 1
ATOM 9557 C CA . ASP C 1 227 ? 202.631 147.725 122.471 1.00 79.72 218 ASP D CA 1
ATOM 9558 C C . ASP C 1 227 ? 201.416 148.513 122.951 1.00 79.72 218 ASP D C 1
ATOM 9559 O O . ASP C 1 227 ? 200.890 148.256 124.037 1.00 79.72 218 ASP D O 1
ATOM 9564 N N . VAL C 1 228 ? 200.871 149.362 122.050 1.00 70.47 219 VAL D N 1
ATOM 9565 C CA . VAL C 1 228 ? 199.991 150.484 122.372 1.00 70.47 219 VAL D CA 1
ATOM 9566 C C . VAL C 1 228 ? 198.759 149.736 122.856 1.00 70.47 219 VAL D C 1
ATOM 9567 O O . VAL C 1 228 ? 198.036 150.256 123.723 1.00 70.47 219 VAL D O 1
ATOM 9571 N N . LEU C 1 229 ? 198.523 148.522 122.360 1.00 71.33 220 LEU D N 1
ATOM 9572 C CA . LEU C 1 229 ? 197.454 147.663 122.847 1.00 71.33 220 LEU D CA 1
ATOM 9573 C C . LEU C 1 229 ? 197.597 147.303 124.316 1.00 71.33 220 LEU D C 1
ATOM 9574 O O . LEU C 1 229 ? 196.632 147.464 125.068 1.00 71.33 220 LEU D O 1
ATOM 9579 N N . ALA C 1 230 ? 198.783 146.864 124.744 1.00 72.68 221 ALA D N 1
ATOM 9580 C CA . ALA C 1 230 ? 198.962 146.350 126.097 1.00 72.68 221 ALA D CA 1
ATOM 9581 C C . ALA C 1 230 ? 198.930 147.461 127.139 1.00 72.68 221 ALA D C 1
ATOM 9582 O O . ALA C 1 230 ? 198.434 147.250 128.251 1.00 72.68 221 ALA D O 1
ATOM 9584 N N . THR C 1 231 ? 199.450 148.645 126.795 1.00 68.86 222 THR D N 1
ATOM 9585 C CA . THR C 1 231 ? 199.415 149.776 127.719 1.00 68.86 222 THR D CA 1
ATOM 9586 C C . THR C 1 231 ? 197.983 150.235 127.973 1.00 68.86 222 THR D C 1
ATOM 9587 O O . THR C 1 231 ? 197.602 150.499 129.116 1.00 68.86 222 THR D O 1
ATOM 9591 N N . LYS C 1 232 ? 197.164 150.292 126.923 1.00 62.10 223 LYS D N 1
ATOM 9592 C CA . LYS C 1 232 ? 195.759 150.651 127.077 1.00 62.10 223 LYS D CA 1
ATOM 9593 C C . LYS C 1 232 ? 194.957 149.520 127.716 1.00 62.10 223 LYS D C 1
ATOM 9594 O O . LYS C 1 232 ? 193.980 149.778 128.429 1.00 62.10 223 LYS D O 1
ATOM 9600 N N . GLN C 1 233 ? 195.358 148.268 127.486 1.00 69.25 224 GLN D N 1
ATOM 9601 C CA . GLN C 1 233 ? 194.689 147.122 128.084 1.00 69.25 224 GLN D CA 1
ATOM 9602 C C . GLN C 1 233 ? 194.883 147.057 129.589 1.00 69.25 224 GLN D C 1
ATOM 9603 O O . GLN C 1 233 ? 193.913 146.832 130.325 1.00 69.25 224 GLN D O 1
ATOM 9609 N N . ALA C 1 234 ? 196.118 147.227 130.054 1.00 70.58 225 ALA D N 1
ATOM 9610 C CA . ALA C 1 234 ? 196.451 147.130 131.473 1.00 70.58 225 ALA D CA 1
ATOM 9611 C C . ALA C 1 234 ? 196.514 148.489 132.168 1.00 70.58 225 ALA D C 1
ATOM 9612 O O . ALA C 1 234 ? 197.496 148.793 132.831 1.00 70.58 225 ALA D O 1
ATOM 9614 N N . LEU C 1 235 ? 195.491 149.328 132.030 1.00 64.10 226 LEU D N 1
ATOM 9615 C CA . LEU C 1 235 ? 195.397 150.521 132.871 1.00 64.10 226 LEU D CA 1
ATOM 9616 C C . LEU C 1 235 ? 194.013 150.788 133.434 1.00 64.10 226 LEU D C 1
ATOM 9617 O O . LEU C 1 235 ? 193.924 151.431 134.482 1.00 64.10 226 LEU D O 1
ATOM 9622 N N . LEU C 1 236 ? 192.939 150.320 132.801 1.00 60.93 227 LEU D N 1
ATOM 9623 C CA . LEU C 1 236 ? 191.607 150.538 133.351 1.00 60.93 227 LEU D CA 1
ATOM 9624 C C . LEU C 1 236 ? 191.397 149.760 134.637 1.00 60.93 227 LEU D C 1
ATOM 9625 O O . LEU C 1 236 ? 191.123 150.355 135.687 1.00 60.93 227 LEU D O 1
ATOM 9630 N N . PHE C 1 237 ? 191.557 148.443 134.582 1.00 66.17 228 PHE D N 1
ATOM 9631 C CA . PHE C 1 237 ? 191.237 147.588 135.709 1.00 66.17 228 PHE D CA 1
ATOM 9632 C C . PHE C 1 237 ? 192.276 147.630 136.815 1.00 66.17 228 PHE D C 1
ATOM 9633 O O . PHE C 1 237 ? 191.903 147.460 137.974 1.00 66.17 228 PHE D O 1
ATOM 9641 N N . ILE C 1 238 ? 193.548 147.894 136.506 1.00 65.58 229 ILE D N 1
ATOM 9642 C CA . ILE C 1 238 ? 194.544 148.002 137.569 1.00 65.58 229 ILE D CA 1
ATOM 9643 C C . ILE C 1 238 ? 194.319 149.247 138.417 1.00 65.58 229 ILE D C 1
ATOM 9644 O O . ILE C 1 238 ? 194.368 149.181 139.649 1.00 65.58 229 ILE D O 1
ATOM 9649 N N . VAL C 1 239 ? 194.059 150.392 137.787 1.00 62.51 230 VAL D N 1
ATOM 9650 C CA . VAL C 1 239 ? 193.751 151.588 138.560 1.00 62.51 230 VAL D CA 1
ATOM 9651 C C . VAL C 1 239 ? 192.393 151.445 139.241 1.00 62.51 230 VAL D C 1
ATOM 9652 O O . VAL C 1 239 ? 192.219 151.876 140.389 1.00 62.51 230 VAL D O 1
ATOM 9656 N N . LEU C 1 240 ? 191.444 150.761 138.592 1.00 64.59 231 LEU D N 1
ATOM 9657 C CA . LEU C 1 240 ? 190.127 150.545 139.183 1.00 64.59 231 LEU D CA 1
ATOM 9658 C C . LEU C 1 240 ? 190.177 149.636 140.412 1.00 64.59 231 LEU D C 1
ATOM 9659 O O . LEU C 1 240 ? 189.394 149.826 141.348 1.00 64.59 231 LEU D O 1
ATOM 9664 N N . VAL C 1 241 ? 191.090 148.658 140.450 1.00 69.04 232 VAL D N 1
ATOM 9665 C CA . VAL C 1 241 ? 191.188 147.819 141.645 1.00 69.04 232 VAL D CA 1
ATOM 9666 C C . VAL C 1 241 ? 192.165 148.363 142.675 1.00 69.04 232 VAL D C 1
ATOM 9667 O O . VAL C 1 241 ? 192.032 148.036 143.859 1.00 69.04 232 VAL D O 1
ATOM 9671 N N . GLN C 1 242 ? 193.121 149.199 142.281 1.00 69.52 233 GLN D N 1
ATOM 9672 C CA . GLN C 1 242 ? 193.985 149.848 143.253 1.00 69.52 233 GLN D CA 1
ATOM 9673 C C . GLN C 1 242 ? 193.357 151.105 143.832 1.00 69.52 233 GLN D C 1
ATOM 9674 O O . GLN C 1 242 ? 193.941 151.712 144.732 1.00 69.52 233 GLN D O 1
ATOM 9680 N N . TYR C 1 243 ? 192.196 151.522 143.316 1.00 67.01 234 TYR D N 1
ATOM 9681 C CA . TYR C 1 243 ? 191.396 152.541 143.991 1.00 67.01 234 TYR D CA 1
ATOM 9682 C C . TYR C 1 243 ? 190.987 152.103 145.387 1.00 67.01 234 TYR D C 1
ATOM 9683 O O . TYR C 1 243 ? 190.936 152.930 146.301 1.00 67.01 234 TYR D O 1
ATOM 9692 N N . ILE C 1 244 ? 190.686 150.811 145.569 1.00 71.89 235 ILE D N 1
ATOM 9693 C CA . ILE C 1 244 ? 190.188 150.343 146.870 1.00 71.89 235 ILE D CA 1
ATOM 9694 C C . ILE C 1 244 ? 191.234 150.436 147.976 1.00 71.89 235 ILE D C 1
ATOM 9695 O O . ILE C 1 244 ? 190.909 150.975 149.046 1.00 71.89 235 ILE D O 1
ATOM 9700 N N . PRO C 1 245 ? 192.515 149.980 147.809 1.00 74.21 236 PRO D N 1
ATOM 9701 C CA . PRO C 1 245 ? 193.482 150.236 148.883 1.00 74.21 236 PRO D CA 1
ATOM 9702 C C . PRO C 1 245 ? 193.880 151.695 149.018 1.00 74.21 236 PRO D C 1
ATOM 9703 O O . PRO C 1 245 ? 194.232 152.136 150.113 1.00 74.21 236 PRO D O 1
ATOM 9707 N N . ARG C 1 246 ? 193.837 152.457 147.926 1.00 73.73 237 ARG D N 1
ATOM 9708 C CA . ARG C 1 246 ? 194.238 153.855 148.010 1.00 73.73 237 ARG D CA 1
ATOM 9709 C C . ARG C 1 246 ? 193.137 154.748 148.567 1.00 73.73 237 ARG D C 1
ATOM 9710 O O . ARG C 1 246 ? 193.442 155.812 149.112 1.00 73.73 237 ARG D O 1
ATOM 9718 N N . PHE C 1 247 ? 191.874 154.346 148.455 1.00 73.20 238 PHE D N 1
ATOM 9719 C CA . PHE C 1 247 ? 190.809 155.074 149.130 1.00 73.20 238 PHE D CA 1
ATOM 9720 C C . PHE C 1 247 ? 190.515 154.520 150.515 1.00 73.20 238 PHE D C 1
ATOM 9721 O O . PHE C 1 247 ? 189.834 155.185 151.304 1.00 73.20 238 PHE D O 1
ATOM 9729 N N . LEU C 1 248 ? 191.004 153.319 150.837 1.00 77.20 239 LEU D N 1
ATOM 9730 C CA . LEU C 1 248 ? 190.860 152.828 152.201 1.00 77.20 239 LEU D CA 1
ATOM 9731 C C . LEU C 1 248 ? 191.957 153.328 153.130 1.00 77.20 239 LEU D C 1
ATOM 9732 O O . LEU C 1 248 ? 191.785 153.256 154.350 1.00 77.20 239 LEU D O 1
ATOM 9737 N N . ARG C 1 249 ? 193.066 153.834 152.598 1.00 78.97 240 ARG D N 1
ATOM 9738 C CA . ARG C 1 249 ? 194.087 154.460 153.425 1.00 78.97 240 ARG D CA 1
ATOM 9739 C C . ARG C 1 249 ? 193.889 155.963 153.558 1.00 78.97 240 ARG D C 1
ATOM 9740 O O . ARG C 1 249 ? 194.781 156.650 154.063 1.00 78.97 240 ARG D O 1
ATOM 9748 N N . VAL C 1 250 ? 192.752 156.490 153.098 1.00 79.25 241 VAL D N 1
ATOM 9749 C CA . VAL C 1 250 ? 192.356 157.868 153.348 1.00 79.25 241 VAL D CA 1
ATOM 9750 C C . VAL C 1 250 ? 191.050 157.944 154.129 1.00 79.25 241 VAL D C 1
ATOM 9751 O O . VAL C 1 250 ? 190.688 159.010 154.635 1.00 79.25 241 VAL D O 1
ATOM 9755 N N . LEU C 1 251 ? 190.326 156.829 154.229 1.00 80.97 242 LEU D N 1
ATOM 9756 C CA . LEU C 1 251 ? 189.057 156.735 154.947 1.00 80.97 242 LEU D CA 1
ATOM 9757 C C . LEU C 1 251 ? 189.177 156.982 156.458 1.00 80.97 242 LEU D C 1
ATOM 9758 O O . LEU C 1 251 ? 188.370 157.763 156.980 1.00 80.97 242 LEU D O 1
ATOM 9763 N N . PRO C 1 252 ? 190.145 156.363 157.234 1.00 81.49 243 PRO D N 1
ATOM 9764 C CA . PRO C 1 252 ? 190.194 156.687 158.669 1.00 81.49 243 PRO D CA 1
ATOM 9765 C C . PRO C 1 252 ? 190.671 158.100 158.952 1.00 81.49 243 PRO D C 1
ATOM 9766 O O . PRO C 1 252 ? 190.387 158.656 160.017 1.00 81.49 243 PRO D O 1
ATOM 9770 N N . LEU C 1 253 ? 191.402 158.688 158.009 1.00 79.05 244 LEU D N 1
ATOM 9771 C CA . LEU C 1 253 ? 191.939 160.029 158.166 1.00 79.05 244 LEU D CA 1
ATOM 9772 C C . LEU C 1 253 ? 191.015 161.104 157.610 1.00 79.05 244 LEU D C 1
ATOM 9773 O O . LEU C 1 253 ? 191.352 162.289 157.681 1.00 79.05 244 LEU D O 1
ATOM 9778 N N . THR C 1 254 ? 189.878 160.722 157.026 1.00 73.69 245 THR D N 1
ATOM 9779 C CA . THR C 1 254 ? 188.902 161.709 156.578 1.00 73.69 245 THR D CA 1
ATOM 9780 C C . THR C 1 254 ? 187.551 161.524 157.257 1.00 73.69 245 THR D C 1
ATOM 9781 O O . THR C 1 254 ? 187.017 162.470 157.843 1.00 73.69 245 THR D O 1
ATOM 9785 N N . SER C 1 255 ? 186.990 160.312 157.196 1.00 72.18 246 SER D N 1
ATOM 9786 C CA . SER C 1 255 ? 185.644 160.086 157.714 1.00 72.18 246 SER D CA 1
ATOM 9787 C C . SER C 1 255 ? 185.584 160.080 159.234 1.00 72.18 246 SER D C 1
ATOM 9788 O O . SER C 1 255 ? 184.485 160.171 159.792 1.00 72.18 246 SER D O 1
ATOM 9791 N N . GLU C 1 256 ? 186.722 159.956 159.911 1.00 71.09 247 GLU D N 1
ATOM 9792 C CA . GLU C 1 256 ? 186.793 160.141 161.351 1.00 71.09 247 GLU D CA 1
ATOM 9793 C C . GLU C 1 256 ? 187.539 161.398 161.758 1.00 71.09 247 GLU D C 1
ATOM 9794 O O . GLU C 1 256 ? 187.637 161.682 162.952 1.00 71.09 247 GLU D O 1
ATOM 9800 N N . LEU C 1 257 ? 188.074 162.146 160.802 1.00 69.37 248 LEU D N 1
ATOM 9801 C CA . LEU C 1 257 ? 188.630 163.473 161.063 1.00 69.37 248 LEU D CA 1
ATOM 9802 C C . LEU C 1 257 ? 187.619 164.543 160.662 1.00 69.37 248 LEU D C 1
ATOM 9803 O O . LEU C 1 257 ? 187.843 165.749 160.763 1.00 69.37 248 LEU D O 1
ATOM 9808 N N . LYS C 1 258 ? 186.464 164.078 160.193 1.00 63.29 249 LYS D N 1
ATOM 9809 C CA . LYS C 1 258 ? 185.313 164.951 160.014 1.00 63.29 249 LYS D CA 1
ATOM 9810 C C . LYS C 1 258 ? 184.326 164.751 161.155 1.00 63.29 249 LYS D C 1
ATOM 9811 O O . LYS C 1 258 ? 183.585 165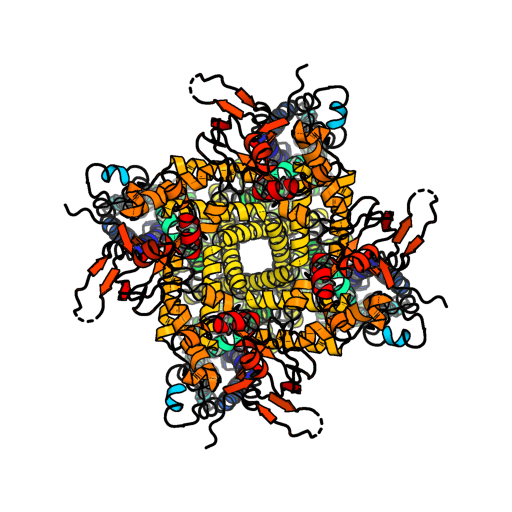.674 161.506 1.00 63.29 249 LYS D O 1
ATOM 9817 N N . ARG C 1 259 ? 184.302 163.549 161.735 1.00 57.89 250 ARG D N 1
ATOM 9818 C CA . ARG C 1 259 ? 183.479 163.304 162.913 1.00 57.89 250 ARG D CA 1
ATOM 9819 C C . ARG C 1 259 ? 184.029 163.987 164.155 1.00 57.89 250 ARG D C 1
ATOM 9820 O O . ARG C 1 259 ? 183.259 164.611 164.891 1.00 57.89 250 ARG D O 1
ATOM 9828 N N . THR C 1 260 ? 185.329 163.878 164.412 1.00 57.98 251 THR D N 1
ATOM 9829 C CA . THR C 1 260 ? 185.958 164.606 165.509 1.00 57.98 251 THR D CA 1
ATOM 9830 C C . THR C 1 260 ? 187.156 165.340 164.927 1.00 57.98 251 THR D C 1
ATOM 9831 O O . THR C 1 260 ? 188.269 164.809 164.945 1.00 57.98 251 THR D O 1
ATOM 9835 N N . ALA C 1 261 ? 186.925 166.542 164.410 1.00 59.33 252 ALA D N 1
ATOM 9836 C CA . ALA C 1 261 ? 187.942 167.333 163.737 1.00 59.33 252 ALA D CA 1
ATOM 9837 C C . ALA C 1 261 ? 188.990 167.807 164.731 1.00 59.33 252 ALA D C 1
ATOM 9838 O O . ALA C 1 261 ? 188.746 167.881 165.938 1.00 59.33 252 ALA D O 1
ATOM 9840 N N . GLY C 1 262 ? 190.168 168.132 164.204 1.00 67.79 253 GLY D N 1
ATOM 9841 C CA . GLY C 1 262 ? 191.301 168.453 165.048 1.00 67.79 253 GLY D CA 1
ATOM 9842 C C . GLY C 1 262 ? 191.707 169.912 165.085 1.00 67.79 253 GLY D C 1
ATOM 9843 O O . GLY C 1 262 ? 192.126 170.407 166.134 1.00 67.79 253 GLY D O 1
ATOM 9844 N N . VAL C 1 263 ? 191.606 170.615 163.956 1.00 70.70 254 VAL D N 1
ATOM 9845 C CA . VAL C 1 263 ? 192.136 171.974 163.865 1.00 70.70 254 VAL D CA 1
ATOM 9846 C C . VAL C 1 263 ? 191.087 172.977 163.396 1.00 70.70 254 VAL D C 1
ATOM 9847 O O . VAL C 1 263 ? 191.430 174.099 163.006 1.00 70.70 254 VAL D O 1
ATOM 9851 N N . PHE C 1 264 ? 189.802 172.615 163.444 1.00 65.68 255 PHE D N 1
ATOM 9852 C CA . PHE C 1 264 ? 188.760 173.502 162.910 1.00 65.68 255 PHE D CA 1
ATOM 9853 C C . PHE C 1 264 ? 187.543 173.573 163.841 1.00 65.68 255 PHE D C 1
ATOM 9854 O O . PHE C 1 264 ? 187.087 172.559 164.376 1.00 65.68 255 PHE D O 1
ATOM 9862 N N . ALA C 1 265 ? 187.032 174.797 164.048 1.00 63.77 256 ALA D N 1
ATOM 9863 C CA . ALA C 1 265 ? 185.859 174.974 164.897 1.00 63.77 256 ALA D CA 1
ATOM 9864 C C . ALA C 1 265 ? 184.776 175.887 164.316 1.00 63.77 256 ALA D C 1
ATOM 9865 O O . ALA C 1 265 ? 183.590 175.620 164.529 1.00 63.77 256 ALA D O 1
ATOM 9867 N N . GLU C 1 266 ? 185.128 176.958 163.601 1.00 67.96 257 GLU D N 1
ATOM 9868 C CA . GLU C 1 266 ? 184.376 178.211 163.762 1.00 67.96 257 GLU D CA 1
ATOM 9869 C C . GLU C 1 266 ? 183.441 178.555 162.597 1.00 67.96 257 GLU D C 1
ATOM 9870 O O . GLU C 1 266 ? 182.461 179.281 162.769 1.00 67.96 257 GLU D O 1
ATOM 9876 N N . THR C 1 267 ? 183.706 178.053 161.398 1.00 67.01 258 THR D N 1
ATOM 9877 C CA . THR C 1 267 ? 183.007 178.591 160.230 1.00 67.01 258 THR D CA 1
ATOM 9878 C C . THR C 1 267 ? 182.738 177.461 159.240 1.00 67.01 258 THR D C 1
ATOM 9879 O O . THR C 1 267 ? 182.666 176.286 159.614 1.00 67.01 258 THR D O 1
ATOM 9883 N N . ALA C 1 268 ? 182.494 177.838 157.985 1.00 64.33 259 ALA D N 1
ATOM 9884 C CA . ALA C 1 268 ? 182.303 176.878 156.901 1.00 64.33 259 ALA D CA 1
ATOM 9885 C C . ALA C 1 268 ? 183.495 176.989 155.959 1.00 64.33 259 ALA D C 1
ATOM 9886 O O . ALA C 1 268 ? 183.435 177.683 154.940 1.00 64.33 259 ALA D O 1
ATOM 9888 N N . TRP C 1 269 ? 184.572 176.296 156.313 1.00 67.14 260 TRP D N 1
ATOM 9889 C CA . TRP C 1 269 ? 185.729 176.127 155.453 1.00 67.14 260 TRP D CA 1
ATOM 9890 C C . TRP C 1 269 ? 186.253 174.707 155.487 1.00 67.14 260 TRP D C 1
ATOM 9891 O O . TRP C 1 269 ? 187.341 174.456 154.960 1.00 67.14 260 TRP D O 1
ATOM 9902 N N . ALA C 1 270 ? 185.539 173.785 156.121 1.00 61.54 261 ALA D N 1
ATOM 9903 C CA . ALA C 1 270 ? 185.900 172.383 156.123 1.00 61.54 261 ALA D CA 1
ATOM 9904 C C . ALA C 1 270 ? 184.703 171.455 156.013 1.00 61.54 261 ALA D C 1
ATOM 9905 O O . ALA C 1 270 ? 184.884 170.235 156.087 1.00 61.54 261 ALA D O 1
ATOM 9907 N N . GLY C 1 271 ? 183.494 171.986 155.863 1.00 55.69 262 GLY D N 1
ATOM 9908 C CA . GLY C 1 271 ? 182.319 171.149 155.722 1.00 55.69 262 GLY D CA 1
ATOM 9909 C C . GLY C 1 271 ? 181.614 171.352 154.400 1.00 55.69 262 GLY D C 1
ATOM 9910 O O . GLY C 1 271 ? 181.006 170.428 153.855 1.00 55.69 262 GLY D O 1
ATOM 9911 N N . ALA C 1 272 ? 181.677 172.574 153.884 1.00 51.44 263 ALA D N 1
ATOM 9912 C CA . ALA C 1 272 ? 181.239 172.842 152.527 1.00 51.44 263 ALA D CA 1
ATOM 9913 C C . ALA C 1 272 ? 182.386 172.737 151.547 1.00 51.44 263 ALA D C 1
ATOM 9914 O O . ALA C 1 272 ? 182.224 172.149 150.475 1.00 51.44 263 ALA D O 1
ATOM 9916 N N . ALA C 1 273 ? 183.558 173.248 151.921 1.00 50.77 264 ALA D N 1
ATOM 9917 C CA . ALA C 1 273 ? 184.753 173.195 151.096 1.00 50.77 264 ALA D CA 1
ATOM 9918 C C . ALA C 1 273 ? 185.473 171.856 151.194 1.00 50.77 264 ALA D C 1
ATOM 9919 O O . ALA C 1 273 ? 186.599 171.729 150.713 1.00 50.77 264 ALA D O 1
ATOM 9921 N N . TYR C 1 274 ? 184.862 170.868 151.823 1.00 48.37 265 TYR D N 1
ATOM 9922 C CA . TYR C 1 274 ? 185.301 169.489 151.728 1.00 48.37 265 TYR D CA 1
ATOM 9923 C C . TYR C 1 274 ? 184.378 168.649 150.861 1.00 48.37 265 TYR D C 1
ATOM 9924 O O . TYR C 1 274 ? 184.854 167.872 150.034 1.00 48.37 265 TYR D O 1
ATOM 9933 N N . TYR C 1 275 ? 183.073 168.819 150.990 1.00 44.60 266 TYR D N 1
ATOM 9934 C CA . TYR C 1 275 ? 182.127 168.091 150.166 1.00 44.60 266 TYR D CA 1
ATOM 9935 C C . TYR C 1 275 ? 181.916 168.730 148.804 1.00 44.60 266 TYR D C 1
ATOM 9936 O O . TYR C 1 275 ? 181.234 168.143 147.962 1.00 44.60 266 TYR D O 1
ATOM 9945 N N . LEU C 1 276 ? 182.480 169.910 148.563 1.00 40.77 267 LEU D N 1
ATOM 9946 C CA . LEU C 1 276 ? 182.565 170.441 147.216 1.00 40.77 267 LEU D CA 1
ATOM 9947 C C . LEU C 1 276 ? 183.850 170.062 146.505 1.00 40.77 267 LEU D C 1
ATOM 9948 O O . LEU C 1 276 ? 183.861 170.034 145.273 1.00 40.77 267 LEU D O 1
ATOM 9953 N N . LEU C 1 277 ? 184.931 169.788 147.231 1.00 38.18 268 LEU D N 1
ATOM 9954 C CA . LEU C 1 277 ? 186.122 169.219 146.626 1.00 38.18 268 LEU D CA 1
ATOM 9955 C C . LEU C 1 277 ? 186.091 167.706 146.606 1.00 38.18 268 LEU D C 1
ATOM 9956 O O . LEU C 1 277 ? 186.989 167.092 146.034 1.00 38.18 268 LEU D O 1
ATOM 9961 N N . LEU C 1 278 ? 185.096 167.094 147.233 1.00 38.33 269 LEU D N 1
ATOM 9962 C CA . LEU C 1 278 ? 184.781 165.699 146.985 1.00 38.33 269 LEU D CA 1
ATOM 9963 C C . LEU C 1 278 ? 184.049 165.494 145.670 1.00 38.33 269 LEU D C 1
ATOM 9964 O O . LEU C 1 278 ? 184.249 164.462 145.024 1.00 38.33 269 LEU D O 1
ATOM 9969 N N . TYR C 1 279 ? 183.201 166.438 145.270 1.00 33.96 270 TYR D N 1
ATOM 9970 C CA . TYR C 1 279 ? 182.712 166.540 143.904 1.00 33.96 270 TYR D CA 1
ATOM 9971 C C . TYR C 1 279 ? 183.806 166.726 142.876 1.00 33.96 270 TYR D C 1
ATOM 9972 O O . TYR C 1 279 ? 183.731 166.129 141.805 1.00 33.96 270 TYR D O 1
ATOM 9981 N N . MET C 1 280 ? 184.802 167.560 143.156 1.00 36.90 271 MET D N 1
ATOM 9982 C CA . MET C 1 280 ? 185.819 167.846 142.155 1.00 36.90 271 MET D CA 1
ATOM 9983 C C . MET C 1 280 ? 186.793 166.692 141.997 1.00 36.90 271 MET D C 1
ATOM 9984 O O . MET C 1 280 ? 187.380 166.533 140.928 1.00 36.90 271 MET D O 1
ATOM 9989 N N . LEU C 1 281 ? 186.988 165.894 143.039 1.00 40.72 272 LEU D N 1
ATOM 9990 C CA . LEU C 1 281 ? 187.735 164.651 142.929 1.00 40.72 272 LEU D CA 1
ATOM 9991 C C . LEU C 1 281 ? 186.981 163.595 142.153 1.00 40.72 272 LEU D C 1
ATOM 9992 O O . LEU C 1 281 ? 187.567 162.928 141.294 1.00 40.72 272 LEU D O 1
ATOM 9997 N N . ALA C 1 282 ? 185.698 163.417 142.450 1.00 34.10 273 ALA D N 1
ATOM 9998 C CA . ALA C 1 282 ? 184.922 162.390 141.776 1.00 34.10 273 ALA D CA 1
ATOM 9999 C C . ALA C 1 282 ? 184.695 162.745 140.320 1.00 34.10 273 ALA D C 1
ATOM 10000 O O . ALA C 1 282 ? 184.643 161.859 139.468 1.00 34.10 273 ALA D O 1
ATOM 10002 N N . SER C 1 283 ? 184.577 164.037 140.015 1.00 31.39 274 SER D N 1
ATOM 10003 C CA . SER C 1 283 ? 184.493 164.491 138.639 1.00 31.39 274 SER D CA 1
ATOM 10004 C C . SER C 1 283 ? 185.794 164.260 137.903 1.00 31.39 274 SER D C 1
ATOM 10005 O O . SER C 1 283 ? 185.783 163.920 136.721 1.00 31.39 274 SER D O 1
ATOM 10008 N N . HIS C 1 284 ? 186.912 164.403 138.600 1.00 37.45 275 HIS D N 1
ATOM 10009 C CA . HIS C 1 284 ? 188.229 164.134 138.052 1.00 37.45 275 HIS D CA 1
ATOM 10010 C C . HIS C 1 284 ? 188.421 162.660 137.738 1.00 37.45 275 HIS D C 1
ATOM 10011 O O . HIS C 1 284 ? 189.044 162.323 136.730 1.00 37.45 275 HIS D O 1
ATOM 10018 N N . ILE C 1 285 ? 187.888 161.773 138.581 1.00 35.88 276 ILE D N 1
ATOM 10019 C CA . ILE C 1 285 ? 187.948 160.340 138.316 1.00 35.88 276 ILE D CA 1
ATOM 10020 C C . ILE C 1 285 ? 186.966 159.913 137.232 1.00 35.88 276 ILE D C 1
ATOM 10021 O O . ILE C 1 285 ? 187.342 159.159 136.329 1.00 35.88 276 ILE D O 1
ATOM 10026 N N . VAL C 1 286 ? 185.731 160.401 137.271 1.00 31.87 277 VAL D N 1
ATOM 10027 C CA . VAL C 1 286 ? 184.707 160.026 136.316 1.00 31.87 277 VAL D CA 1
ATOM 10028 C C . VAL C 1 286 ? 184.979 160.556 134.909 1.00 31.87 277 VAL D C 1
ATOM 10029 O O . VAL C 1 286 ? 184.777 159.815 133.941 1.00 31.87 277 VAL D O 1
ATOM 10033 N N . GLY C 1 287 ? 185.483 161.786 134.762 1.00 28.53 278 GLY D N 1
ATOM 10034 C CA . GLY C 1 287 ? 185.846 162.281 133.449 1.00 28.53 278 GLY D CA 1
ATOM 10035 C C . GLY C 1 287 ? 187.017 161.563 132.828 1.00 28.53 278 GLY D C 1
ATOM 10036 O O . GLY C 1 287 ? 187.088 161.434 131.605 1.00 28.53 278 GLY D O 1
ATOM 10037 N N . ALA C 1 288 ? 187.912 161.035 133.648 1.00 32.40 279 ALA D N 1
ATOM 10038 C CA . ALA C 1 288 ? 189.020 160.255 133.126 1.00 32.40 279 ALA D CA 1
ATOM 10039 C C . ALA C 1 288 ? 188.584 158.865 132.699 1.00 32.40 279 ALA D C 1
ATOM 10040 O O . ALA C 1 288 ? 189.086 158.356 131.694 1.00 32.40 279 ALA D O 1
ATOM 10042 N N . PHE C 1 289 ? 187.647 158.248 133.427 1.00 34.08 280 PHE D N 1
ATOM 10043 C CA . PHE C 1 289 ? 187.014 157.016 132.954 1.00 34.08 280 PHE D CA 1
ATOM 10044 C C . PHE C 1 289 ? 186.261 157.232 131.660 1.00 34.08 280 PHE D C 1
ATOM 10045 O O . PHE C 1 289 ? 186.295 156.376 130.779 1.00 34.08 280 PHE D O 1
ATOM 10053 N N . TRP C 1 290 ? 185.561 158.358 131.543 1.00 26.31 281 TRP D N 1
ATOM 10054 C CA . TRP C 1 290 ? 184.830 158.680 130.329 1.00 26.31 281 TRP D CA 1
ATOM 10055 C C . TRP C 1 290 ? 185.763 158.839 129.147 1.00 26.31 281 TRP D C 1
ATOM 10056 O O . TRP C 1 290 ? 185.488 158.299 128.073 1.00 26.31 281 TRP D O 1
ATOM 10067 N N . TYR C 1 291 ? 186.884 159.542 129.341 1.00 27.94 282 TYR D N 1
ATOM 10068 C CA . TYR C 1 291 ? 187.904 159.644 128.303 1.00 27.94 282 TYR D CA 1
ATOM 10069 C C . TYR C 1 291 ? 188.453 158.276 127.909 1.00 27.94 282 TYR D C 1
ATOM 10070 O O . TYR C 1 291 ? 188.589 157.986 126.718 1.00 27.94 282 TYR D O 1
ATOM 10079 N N . LEU C 1 292 ? 188.809 157.440 128.887 1.00 31.76 283 LEU D N 1
ATOM 10080 C CA . LEU C 1 292 ? 189.474 156.182 128.570 1.00 31.76 283 LEU D CA 1
ATOM 10081 C C . LEU C 1 292 ? 188.519 155.203 127.909 1.00 31.76 283 LEU D C 1
ATOM 10082 O O . LEU C 1 292 ? 188.896 154.485 126.979 1.00 31.76 283 LEU D O 1
ATOM 10087 N N . LEU C 1 293 ? 187.265 155.182 128.352 1.00 30.49 284 LEU D N 1
ATOM 10088 C CA . LEU C 1 293 ? 186.287 154.283 127.765 1.00 30.49 284 LEU D CA 1
ATOM 10089 C C . LEU C 1 293 ? 185.850 154.762 126.390 1.00 30.49 284 LEU D C 1
ATOM 10090 O O . LEU C 1 293 ? 185.509 153.953 125.523 1.00 30.49 284 LEU D O 1
ATOM 10095 N N . ALA C 1 294 ? 185.890 156.071 126.154 1.00 30.43 285 ALA D N 1
ATOM 10096 C CA . ALA C 1 294 ? 185.689 156.630 124.832 1.00 30.43 285 ALA D CA 1
ATOM 10097 C C . ALA C 1 294 ? 186.713 156.246 123.888 1.00 30.43 285 ALA D C 1
ATOM 10098 O O . ALA C 1 294 ? 186.401 156.057 122.733 1.00 30.43 285 ALA D O 1
ATOM 10100 N N . LEU C 1 295 ? 187.966 156.129 124.288 1.00 35.93 286 LEU D N 1
ATOM 10101 C CA . LEU C 1 295 ? 189.002 155.622 123.408 1.00 35.93 286 LEU D CA 1
ATOM 10102 C C . LEU C 1 295 ? 188.904 154.133 123.185 1.00 35.93 286 LEU D C 1
ATOM 10103 O O . LEU C 1 295 ? 189.292 153.666 122.114 1.00 35.93 286 LEU D O 1
ATOM 10108 N N . GLU C 1 296 ? 188.363 153.378 124.139 1.00 41.11 287 GLU D N 1
ATOM 10109 C CA . GLU C 1 296 ? 188.186 151.945 123.964 1.00 41.11 287 GLU D CA 1
ATOM 10110 C C . GLU C 1 296 ? 187.046 151.642 122.999 1.00 41.11 287 GLU D C 1
ATOM 10111 O O . GLU C 1 296 ? 187.138 150.707 122.199 1.00 41.11 287 GLU D O 1
ATOM 10117 N N . ARG C 1 297 ? 185.985 152.444 123.018 1.00 38.60 288 ARG D N 1
ATOM 10118 C CA . ARG C 1 297 ? 184.936 152.278 122.018 1.00 38.60 288 ARG D CA 1
ATOM 10119 C C . ARG C 1 297 ? 185.374 152.686 120.621 1.00 38.60 288 ARG D C 1
ATOM 10120 O O . ARG C 1 297 ? 184.968 152.039 119.652 1.00 38.60 288 ARG D O 1
ATOM 10128 N N . ASN C 1 298 ? 186.198 153.723 120.489 1.00 42.63 289 ASN D N 1
ATOM 10129 C CA . ASN C 1 298 ? 186.777 154.056 119.194 1.00 42.63 289 ASN D CA 1
ATOM 10130 C C . ASN C 1 298 ? 187.756 152.992 118.719 1.00 42.63 289 ASN D C 1
ATOM 10131 O O . ASN C 1 298 ? 187.816 152.708 117.520 1.00 42.63 289 ASN D O 1
ATOM 10136 N N . ASP C 1 299 ? 188.511 152.390 119.634 1.00 48.25 290 ASP D N 1
ATOM 10137 C CA . ASP C 1 299 ? 189.360 151.263 119.289 1.00 48.25 290 ASP D CA 1
ATOM 10138 C C . ASP C 1 299 ? 188.545 150.071 118.823 1.00 48.25 290 ASP D C 1
ATOM 10139 O O . ASP C 1 299 ? 188.950 149.402 117.875 1.00 48.25 290 ASP D O 1
ATOM 10144 N N . ALA C 1 300 ? 187.407 149.802 119.465 1.00 45.89 291 ALA D N 1
ATOM 10145 C CA . ALA C 1 300 ? 186.496 148.748 119.035 1.00 45.89 291 ALA D CA 1
ATOM 10146 C C . ALA C 1 300 ? 185.926 148.999 117.646 1.00 45.89 291 ALA D C 1
ATOM 10147 O O . ALA C 1 300 ? 185.894 148.073 116.825 1.00 45.89 291 ALA D O 1
ATOM 10149 N N . CYS C 1 301 ? 185.491 150.233 117.374 1.00 48.68 292 CYS D N 1
ATOM 10150 C CA . CYS C 1 301 ? 185.026 150.608 116.041 1.00 48.68 292 CYS D CA 1
ATOM 10151 C C . CYS C 1 301 ? 186.106 150.412 114.995 1.00 48.68 292 CYS D C 1
ATOM 10152 O O . CYS C 1 301 ? 185.839 149.865 113.924 1.00 48.68 292 CYS D O 1
ATOM 10155 N N . TRP C 1 302 ? 187.317 150.897 115.261 1.00 50.87 293 TRP D N 1
ATOM 10156 C CA . TRP C 1 302 ? 188.386 150.801 114.275 1.00 50.87 293 TRP D CA 1
ATOM 10157 C C . TRP C 1 302 ? 188.836 149.370 114.065 1.00 50.87 293 TRP D C 1
ATOM 10158 O O . TRP C 1 302 ? 189.094 148.975 112.926 1.00 50.87 293 TRP D O 1
ATOM 10169 N N . GLN C 1 303 ? 188.901 148.583 115.128 1.00 54.45 294 GLN D N 1
ATOM 10170 C CA . GLN C 1 303 ? 189.261 147.182 115.064 1.00 54.45 294 GLN D CA 1
ATOM 10171 C C . GLN C 1 303 ? 188.217 146.338 114.365 1.00 54.45 294 GLN D C 1
ATOM 10172 O O . GLN C 1 303 ? 188.565 145.291 113.820 1.00 54.45 294 GLN D O 1
ATOM 10178 N N . GLU C 1 304 ? 186.949 146.746 114.371 1.00 57.24 295 GLU D N 1
ATOM 10179 C CA . GLU C 1 304 ? 185.956 146.020 113.600 1.00 57.24 295 GLU D CA 1
ATOM 10180 C C . GLU C 1 304 ? 185.750 146.563 112.194 1.00 57.24 295 GLU D C 1
ATOM 10181 O O . GLU C 1 304 ? 185.289 145.808 111.337 1.00 57.24 295 GLU D O 1
ATOM 10187 N N . ALA C 1 305 ? 186.089 147.818 111.918 1.00 59.38 296 ALA D N 1
ATOM 10188 C CA . ALA C 1 305 ? 185.966 148.376 110.583 1.00 59.38 296 ALA D CA 1
ATOM 10189 C C . ALA C 1 305 ? 187.193 148.110 109.740 1.00 59.38 296 ALA D C 1
ATOM 10190 O O . ALA C 1 305 ? 187.133 148.233 108.516 1.00 59.38 296 ALA D O 1
ATOM 10192 N N . CYS C 1 306 ? 188.304 147.751 110.370 1.00 65.50 297 CYS D N 1
ATOM 10193 C CA . CYS C 1 306 ? 189.481 147.281 109.668 1.00 65.50 297 CYS D CA 1
ATOM 10194 C C . CYS C 1 306 ? 189.362 145.845 109.184 1.00 65.50 297 CYS D C 1
ATOM 10195 O O . CYS C 1 306 ? 189.880 145.533 108.108 1.00 65.50 297 CYS D O 1
ATOM 10198 N N . ILE C 1 307 ? 188.661 144.978 109.916 1.00 65.76 298 ILE D N 1
ATOM 10199 C CA . ILE C 1 307 ? 188.462 143.605 109.466 1.00 65.76 298 ILE D CA 1
ATOM 10200 C C . ILE C 1 307 ? 187.474 143.546 108.304 1.00 65.76 298 ILE D C 1
ATOM 10201 O O . ILE C 1 307 ? 187.669 142.772 107.359 1.00 65.76 298 ILE D O 1
ATOM 10206 N N . ASP C 1 308 ? 186.429 144.378 108.333 1.00 64.70 299 ASP D N 1
ATOM 10207 C CA . ASP C 1 308 ? 185.444 144.410 107.258 1.00 64.70 299 ASP D CA 1
ATOM 10208 C C . ASP C 1 308 ? 186.031 144.908 105.945 1.00 64.70 299 ASP D C 1
ATOM 10209 O O . ASP C 1 308 ? 185.536 144.544 104.875 1.00 64.70 299 ASP D O 1
ATOM 10214 N N . ALA C 1 309 ? 187.075 145.733 106.002 1.00 68.40 300 ALA D N 1
ATOM 10215 C CA . ALA C 1 309 ? 187.753 146.158 104.786 1.00 68.40 300 ALA D CA 1
ATOM 10216 C C . ALA C 1 309 ? 188.574 145.037 104.162 1.00 68.40 300 ALA D C 1
ATOM 10217 O O . ALA C 1 309 ? 188.782 145.043 102.946 1.00 68.40 300 ALA D O 1
ATOM 10219 N N . GLY C 1 310 ? 189.053 144.090 104.960 1.00 71.07 301 GLY D N 1
ATOM 10220 C CA . GLY C 1 310 ? 189.767 142.922 104.468 1.00 71.07 301 GLY D CA 1
ATOM 10221 C C . GLY C 1 310 ? 191.243 143.095 104.160 1.00 71.07 301 GLY D C 1
ATOM 10222 O O . GLY C 1 310 ? 192.032 142.173 104.373 1.00 71.07 301 GLY D O 1
ATOM 10223 N N . ASN C 1 311 ? 191.629 144.263 103.656 1.00 73.01 302 ASN D N 1
ATOM 10224 C CA . ASN C 1 311 ? 193.011 144.556 103.303 1.00 73.01 302 ASN D CA 1
ATOM 10225 C C . ASN C 1 311 ? 193.789 145.181 104.452 1.00 73.01 302 ASN D C 1
ATOM 10226 O O . ASN C 1 311 ? 194.787 145.865 104.211 1.00 73.01 302 ASN D O 1
ATOM 10231 N N . CYS C 1 312 ? 193.362 144.954 105.689 1.00 71.36 303 CYS D N 1
ATOM 10232 C CA . CYS C 1 312 ? 193.885 145.654 106.849 1.00 71.36 303 CYS D CA 1
ATOM 10233 C C . CYS C 1 312 ? 194.074 144.672 107.993 1.00 71.36 303 CYS D C 1
ATOM 10234 O O . CYS C 1 312 ? 193.211 143.829 108.247 1.00 71.36 303 CYS D O 1
ATOM 10237 N N . SER C 1 313 ? 195.205 144.786 108.678 1.00 68.02 304 SER D N 1
ATOM 10238 C CA . SER C 1 313 ? 195.425 144.128 109.953 1.00 68.02 304 SER D CA 1
ATOM 10239 C C . SER C 1 313 ? 195.217 145.155 111.054 1.00 68.02 304 SER D C 1
ATOM 10240 O O . SER C 1 313 ? 195.450 146.347 110.856 1.00 68.02 304 SER D O 1
ATOM 10243 N N . THR C 1 314 ? 194.772 144.701 112.227 1.00 66.09 305 THR D N 1
ATOM 10244 C CA . THR C 1 314 ? 194.501 145.615 113.332 1.00 66.09 305 THR D CA 1
ATOM 10245 C C . THR C 1 314 ? 195.771 146.169 113.961 1.00 66.09 305 THR D C 1
ATOM 10246 O O . THR C 1 314 ? 195.701 147.084 114.784 1.00 66.09 305 THR D O 1
ATOM 10250 N N . ASP C 1 315 ? 196.933 145.645 113.589 1.00 67.89 306 ASP D N 1
ATOM 10251 C CA . ASP C 1 315 ? 198.199 146.247 113.942 1.00 67.89 306 ASP D CA 1
ATOM 10252 C C . ASP C 1 315 ? 198.436 147.568 113.235 1.00 67.89 306 ASP D C 1
ATOM 10253 O O . ASP C 1 315 ? 199.197 148.392 113.746 1.00 67.89 306 ASP D O 1
ATOM 10258 N N . PHE C 1 316 ? 197.792 147.802 112.098 1.00 69.22 307 PHE D N 1
ATOM 10259 C CA . PHE C 1 316 ? 197.947 149.031 111.337 1.00 69.22 307 PHE D CA 1
ATOM 10260 C C . PHE C 1 316 ? 197.267 150.222 111.992 1.00 69.22 307 PHE D C 1
ATOM 10261 O O . PHE C 1 316 ? 197.540 151.359 111.602 1.00 69.22 307 PHE D O 1
ATOM 10269 N N . LEU C 1 317 ? 196.379 149.994 112.957 1.00 61.11 308 LEU D N 1
ATOM 10270 C CA . LEU C 1 317 ? 195.628 151.082 113.564 1.00 61.11 308 LEU D CA 1
ATOM 10271 C C . LEU C 1 317 ? 196.405 151.755 114.679 1.00 61.11 308 LEU D C 1
ATOM 10272 O O . LEU C 1 317 ? 195.909 152.699 115.295 1.00 61.11 308 LEU D O 1
ATOM 10277 N N . TYR C 1 318 ? 197.602 151.278 114.973 1.00 62.10 309 TYR D N 1
ATOM 10278 C CA . TYR C 1 318 ? 198.369 151.819 116.079 1.00 62.10 309 TYR D CA 1
ATOM 10279 C C . TYR C 1 318 ? 199.590 152.543 115.542 1.00 62.10 309 TYR D C 1
ATOM 10280 O O . TYR C 1 318 ? 200.129 152.174 114.497 1.00 62.10 309 TYR D O 1
ATOM 10289 N N . CYS C 1 319 ? 199.997 153.599 116.232 1.00 66.86 310 CYS D N 1
ATOM 10290 C CA . CYS C 1 319 ? 201.118 154.412 115.796 1.00 66.86 310 CYS D CA 1
ATOM 10291 C C . CYS C 1 319 ? 202.413 153.651 116.035 1.00 66.86 310 CYS D C 1
ATOM 10292 O O . CYS C 1 319 ? 202.561 152.939 117.029 1.00 66.86 310 CYS D O 1
ATOM 10295 N N . GLY C 1 320 ? 203.340 153.787 115.094 1.00 73.26 311 GLY D N 1
ATOM 10296 C CA . GLY C 1 320 ? 204.570 153.019 115.105 1.00 73.26 311 GLY D CA 1
ATOM 10297 C C . GLY C 1 320 ? 204.530 151.761 114.269 1.00 73.26 311 GLY D C 1
ATOM 10298 O O . GLY C 1 320 ? 205.478 150.967 114.331 1.00 73.26 311 GLY D O 1
ATOM 10299 N N . ASN C 1 321 ? 203.476 151.527 113.497 1.00 74.56 312 ASN D N 1
ATOM 10300 C CA . ASN C 1 321 ? 203.358 150.363 112.631 1.00 74.56 312 ASN D CA 1
ATOM 10301 C C . ASN C 1 321 ? 203.219 150.795 111.184 1.00 74.56 312 ASN D C 1
ATOM 10302 O O . ASN C 1 321 ? 202.565 150.140 110.374 1.00 74.56 312 ASN D O 1
ATOM 10307 N N . GLN C 1 322 ? 203.838 151.916 110.833 1.00 76.92 313 GLN D N 1
ATOM 10308 C CA . GLN C 1 322 ? 203.749 152.434 109.477 1.00 76.92 313 GLN D CA 1
ATOM 10309 C C . GLN C 1 322 ? 204.713 151.765 108.511 1.00 76.92 313 GLN D C 1
ATOM 10310 O O . GLN C 1 322 ? 204.394 151.650 107.323 1.00 76.92 313 GLN D O 1
ATOM 10316 N N . ASN C 1 323 ? 205.878 151.337 108.984 1.00 79.86 314 ASN D N 1
ATOM 10317 C CA . ASN C 1 323 ? 206.850 150.643 108.145 1.00 79.86 314 ASN D CA 1
ATOM 10318 C C . ASN C 1 323 ? 206.668 149.131 108.276 1.00 79.86 314 ASN D C 1
ATOM 10319 O O . ASN C 1 323 ? 207.582 148.381 108.614 1.00 79.86 314 ASN D O 1
ATOM 10324 N N . MET C 1 324 ? 205.441 148.698 108.011 1.00 79.51 315 MET D N 1
ATOM 10325 C CA . MET C 1 324 ? 205.104 147.288 107.936 1.00 79.51 315 MET D CA 1
ATOM 10326 C C . MET C 1 324 ? 204.544 147.005 106.552 1.00 79.51 315 MET D C 1
ATOM 10327 O O . MET C 1 324 ? 204.057 147.906 105.865 1.00 79.51 315 MET D O 1
ATOM 10332 N N . ASP C 1 325 ? 204.640 145.746 106.134 1.00 79.38 316 ASP D N 1
ATOM 10333 C CA . ASP C 1 325 ? 204.177 145.409 104.799 1.00 79.38 316 ASP D CA 1
ATOM 10334 C C . ASP C 1 325 ? 202.650 145.387 104.747 1.00 79.38 316 ASP D C 1
ATOM 10335 O O . ASP C 1 325 ? 201.968 144.874 105.636 1.00 79.38 316 ASP D O 1
ATOM 10340 N N . GLY C 1 326 ? 202.119 146.008 103.700 1.00 76.64 317 GLY D N 1
ATOM 10341 C CA . GLY C 1 326 ? 200.686 146.125 103.546 1.00 76.64 317 GLY D CA 1
ATOM 10342 C C . GLY C 1 326 ? 200.119 147.386 104.161 1.00 76.64 317 GLY D C 1
ATOM 10343 O O . GLY C 1 326 ? 198.917 147.637 104.068 1.00 76.64 317 GLY D O 1
ATOM 10344 N N . TYR C 1 327 ? 200.963 148.186 104.802 1.00 74.51 318 TYR D N 1
ATOM 10345 C CA . TYR C 1 327 ? 200.485 149.452 105.336 1.00 74.51 318 TYR D CA 1
ATOM 10346 C C . TYR C 1 327 ? 200.270 150.489 104.247 1.00 74.51 318 TYR D C 1
ATOM 10347 O O . TYR C 1 327 ? 199.459 151.403 104.424 1.00 74.51 318 TYR D O 1
ATOM 10356 N N . ALA C 1 328 ? 200.976 150.372 103.123 1.00 75.44 319 ALA D N 1
ATOM 10357 C CA . ALA C 1 328 ? 200.802 151.326 102.040 1.00 75.44 319 ALA D CA 1
ATOM 10358 C C . ALA C 1 328 ? 199.469 151.175 101.326 1.00 75.44 319 ALA D C 1
ATOM 10359 O O . ALA C 1 328 ? 198.976 152.159 100.769 1.00 75.44 319 ALA D O 1
ATOM 10361 N N . VAL C 1 329 ? 198.871 149.984 101.331 1.00 76.00 320 VAL D N 1
ATOM 10362 C CA . VAL C 1 329 ? 197.588 149.781 100.669 1.00 76.00 320 VAL D CA 1
ATOM 10363 C C . VAL C 1 329 ? 196.488 150.159 101.654 1.00 76.00 320 VAL D C 1
ATOM 10364 O O . VAL C 1 329 ? 195.356 150.453 101.260 1.00 76.00 320 VAL D O 1
ATOM 10368 N N . TRP C 1 330 ? 196.824 150.185 102.945 1.00 73.46 321 TRP D N 1
ATOM 10369 C CA . TRP C 1 330 ? 195.860 150.627 103.944 1.00 73.46 321 TRP D CA 1
ATOM 10370 C C . TRP C 1 330 ? 195.900 152.138 104.106 1.00 73.46 321 TRP D C 1
ATOM 10371 O O . TRP C 1 330 ? 194.903 152.747 104.507 1.00 73.46 321 TRP D O 1
ATOM 10382 N N . ASN C 1 331 ? 197.026 152.758 103.754 1.00 75.22 322 ASN D N 1
ATOM 10383 C CA . ASN C 1 331 ? 197.191 154.191 103.949 1.00 75.22 322 ASN D CA 1
ATOM 10384 C C . ASN C 1 331 ? 196.322 154.994 102.994 1.00 75.22 322 ASN D C 1
ATOM 10385 O O . ASN C 1 331 ? 195.806 156.050 103.372 1.00 75.22 322 ASN D O 1
ATOM 10390 N N . ARG C 1 332 ? 196.130 154.510 101.771 1.00 78.05 323 ARG D N 1
ATOM 10391 C CA . ARG C 1 332 ? 195.309 155.199 100.786 1.00 78.05 323 ARG D CA 1
ATOM 10392 C C . ARG C 1 332 ? 193.828 154.887 100.938 1.00 78.05 323 ARG D C 1
ATOM 10393 O O . ARG C 1 332 ? 193.014 155.406 100.170 1.00 78.05 323 ARG D O 1
ATOM 10401 N N . ALA C 1 333 ? 193.460 154.054 101.912 1.00 73.30 324 ALA D N 1
ATOM 10402 C CA . ALA C 1 333 ? 192.054 153.778 102.171 1.00 73.30 324 ALA D CA 1
ATOM 10403 C C . ALA C 1 333 ? 191.688 154.010 103.631 1.00 73.30 324 ALA D C 1
ATOM 10404 O O . ALA C 1 333 ? 190.640 153.537 104.074 1.00 73.30 324 ALA D O 1
ATOM 10406 N N . LYS C 1 334 ? 192.526 154.721 104.388 1.00 70.62 325 LYS D N 1
ATOM 10407 C CA . LYS C 1 334 ? 192.217 155.026 105.781 1.00 70.62 325 LYS D CA 1
ATOM 10408 C C . LYS C 1 334 ? 191.048 155.995 105.886 1.00 70.62 325 LYS D C 1
ATOM 10409 O O . LYS C 1 334 ? 190.039 155.706 106.540 1.00 70.62 325 LYS D O 1
ATOM 10415 N N . GLU C 1 335 ? 191.160 157.155 105.247 1.00 70.51 326 GLU D N 1
ATOM 10416 C CA . GLU C 1 335 ? 190.146 158.189 105.434 1.00 70.51 326 GLU D CA 1
ATOM 10417 C C . GLU C 1 335 ? 189.028 158.082 104.402 1.00 70.51 326 GLU D C 1
ATOM 10418 O O . GLU C 1 335 ? 188.563 159.071 103.839 1.00 70.51 326 GLU D O 1
ATOM 10424 N N . SER C 1 336 ? 188.591 156.869 104.162 1.00 68.56 327 SER D N 1
ATOM 10425 C CA . SER C 1 336 ? 187.273 156.517 103.667 1.00 68.56 327 SER D CA 1
ATOM 10426 C C . SER C 1 336 ? 186.676 155.379 104.471 1.00 68.56 327 SER D C 1
ATOM 10427 O O . SER C 1 336 ? 185.500 155.441 104.829 1.00 68.56 327 SER D O 1
ATOM 10430 N N . VAL C 1 337 ? 187.487 154.378 104.824 1.00 64.61 328 VAL D N 1
ATOM 10431 C CA . VAL C 1 337 ? 187.055 153.276 105.676 1.00 64.61 328 VAL D CA 1
ATOM 10432 C C . VAL C 1 337 ? 186.742 153.733 107.088 1.00 64.61 328 VAL D C 1
ATOM 10433 O O . VAL C 1 337 ? 185.631 153.476 107.576 1.00 64.61 328 VAL D O 1
ATOM 10437 N N . LEU C 1 338 ? 187.658 154.442 107.743 1.00 61.03 329 LEU D N 1
ATOM 10438 C CA . LEU C 1 338 ? 187.441 154.912 109.099 1.00 61.03 329 LEU D CA 1
ATOM 10439 C C . LEU C 1 338 ? 186.485 156.088 109.165 1.00 61.03 329 LEU D C 1
ATOM 10440 O O . LEU C 1 338 ? 186.084 156.479 110.262 1.00 61.03 329 LEU D O 1
ATOM 10445 N N . LYS C 1 339 ? 186.112 156.662 108.028 1.00 62.94 330 LYS D N 1
ATOM 10446 C CA . LYS C 1 339 ? 185.188 157.784 107.996 1.00 62.94 330 LYS D CA 1
ATOM 10447 C C . LYS C 1 339 ? 183.764 157.372 107.679 1.00 62.94 330 LYS D C 1
ATOM 10448 O O . LYS C 1 339 ? 182.830 157.906 108.273 1.00 62.94 330 LYS D O 1
ATOM 10454 N N . SER C 1 340 ? 183.567 156.418 106.772 1.00 62.87 331 SER D N 1
ATOM 10455 C CA . SER C 1 340 ? 182.234 155.903 106.506 1.00 62.87 331 SER D CA 1
ATOM 10456 C C . SER C 1 340 ? 181.731 154.976 107.597 1.00 62.87 331 SER D C 1
ATOM 10457 O O . SER C 1 340 ? 180.527 154.712 107.650 1.00 62.87 331 SER D O 1
ATOM 10460 N N . LYS C 1 341 ? 182.610 154.476 108.463 1.00 60.32 332 LYS D N 1
ATOM 10461 C CA . LYS C 1 341 ? 182.229 153.495 109.463 1.00 60.32 332 LYS D CA 1
ATOM 10462 C C . LYS C 1 341 ? 182.412 153.952 110.898 1.00 60.32 332 LYS D C 1
ATOM 10463 O O . LYS C 1 341 ? 181.744 153.406 111.779 1.00 60.32 332 LYS D O 1
ATOM 10469 N N . CYS C 1 342 ? 183.276 154.928 111.165 1.00 56.69 333 CYS D N 1
ATOM 10470 C CA . CYS C 1 342 ? 183.671 155.244 112.534 1.00 56.69 333 CYS D CA 1
ATOM 10471 C C . CYS C 1 342 ? 183.682 156.742 112.782 1.00 56.69 333 CYS D C 1
ATOM 10472 O O . CYS C 1 342 ? 184.398 157.239 113.650 1.00 56.69 333 CYS D O 1
ATOM 10475 N N . ARG C 1 343 ? 182.881 157.486 112.037 1.00 58.70 334 ARG D N 1
ATOM 10476 C CA . ARG C 1 343 ? 182.749 158.911 112.274 1.00 58.70 334 ARG D CA 1
ATOM 10477 C C . ARG C 1 343 ? 181.816 159.124 113.453 1.00 58.70 334 ARG D C 1
ATOM 10478 O O . ARG C 1 343 ? 180.920 158.314 113.708 1.00 58.70 334 ARG D O 1
ATOM 10486 N N . ALA C 1 344 ? 182.057 160.193 114.193 1.00 53.53 335 ALA D N 1
ATOM 10487 C CA . ALA C 1 344 ? 181.250 160.541 115.344 1.00 53.53 335 ALA D CA 1
ATOM 10488 C C . ALA C 1 344 ? 180.671 161.931 115.141 1.00 53.53 335 ALA D C 1
ATOM 10489 O O . ALA C 1 344 ? 181.393 162.925 115.071 1.00 53.53 335 ALA D O 1
ATOM 10491 N N . ASP C 1 345 ? 179.351 161.983 114.985 1.00 61.60 336 ASP D N 1
ATOM 10492 C CA . ASP C 1 345 ? 178.630 163.249 114.968 1.00 61.60 336 ASP D CA 1
ATOM 10493 C C . ASP C 1 345 ? 177.510 163.207 115.999 1.00 61.60 336 ASP D C 1
ATOM 10494 O O . ASP C 1 345 ? 176.998 162.130 116.315 1.00 61.60 336 ASP D O 1
ATOM 10499 N N . LEU C 1 346 ? 177.125 164.366 116.536 1.00 61.27 337 LEU D N 1
ATOM 10500 C CA . LEU C 1 346 ? 176.046 164.433 117.516 1.00 61.27 337 LEU D CA 1
ATOM 10501 C C . LEU C 1 346 ? 174.673 164.651 116.897 1.00 61.27 337 LEU D C 1
ATOM 10502 O O . LEU C 1 346 ? 173.695 164.769 117.642 1.00 61.27 337 LEU D O 1
ATOM 10507 N N . ASP C 1 347 ? 174.567 164.717 115.571 1.00 69.74 338 ASP D N 1
ATOM 10508 C CA . ASP C 1 347 ? 173.263 164.854 114.939 1.00 69.74 338 ASP D CA 1
ATOM 10509 C C . ASP C 1 347 ? 172.738 163.553 114.348 1.00 69.74 338 ASP D C 1
ATOM 10510 O O . ASP C 1 347 ? 171.534 163.452 114.089 1.00 69.74 338 ASP D O 1
ATOM 10515 N N . ASP C 1 348 ? 173.607 162.570 114.129 1.00 70.53 339 ASP D N 1
ATOM 10516 C CA . ASP C 1 348 ? 173.202 161.287 113.571 1.00 70.53 339 ASP D CA 1
ATOM 10517 C C . ASP C 1 348 ? 172.395 160.511 114.604 1.00 70.53 339 ASP D C 1
ATOM 10518 O O . ASP C 1 348 ? 172.852 160.311 115.733 1.00 70.53 339 ASP D O 1
ATOM 10523 N N . ASN C 1 349 ? 171.198 160.079 114.224 1.00 70.20 340 ASN D N 1
ATOM 10524 C CA . ASN C 1 349 ? 170.406 159.201 115.074 1.00 70.20 340 ASN D CA 1
ATOM 10525 C C . ASN C 1 349 ? 170.554 157.736 114.694 1.00 70.20 340 ASN D C 1
ATOM 10526 O O . ASN C 1 349 ? 170.237 156.865 115.510 1.00 70.20 340 ASN D O 1
ATOM 10531 N N . ASN C 1 350 ? 171.024 157.445 113.482 1.00 69.70 341 ASN D N 1
ATOM 10532 C CA . ASN C 1 350 ? 171.457 156.097 113.112 1.00 69.70 341 ASN D CA 1
ATOM 10533 C C . ASN C 1 350 ? 172.869 156.163 112.536 1.00 69.70 341 ASN D C 1
ATOM 10534 O O . ASN C 1 350 ? 173.065 156.140 111.319 1.00 69.70 341 ASN D O 1
ATOM 10539 N N . PRO C 1 351 ? 173.879 156.250 113.398 1.00 60.84 342 PRO D N 1
ATOM 10540 C CA . PRO C 1 351 ? 175.255 156.280 112.921 1.00 60.84 342 PRO D CA 1
ATOM 10541 C C . PRO C 1 351 ? 175.727 154.873 112.583 1.00 60.84 342 PRO D C 1
ATOM 10542 O O . PRO C 1 351 ? 175.081 153.897 112.982 1.00 60.84 342 PRO D O 1
ATOM 10546 N N . PRO C 1 352 ? 176.831 154.729 111.839 1.00 53.70 343 PRO D N 1
ATOM 10547 C CA . PRO C 1 352 ? 177.313 153.374 111.534 1.00 53.70 343 PRO D CA 1
ATOM 10548 C C . PRO C 1 352 ? 177.855 152.641 112.742 1.00 53.70 343 PRO D C 1
ATOM 10549 O O . PRO C 1 352 ? 177.891 151.407 112.738 1.00 53.70 343 PRO D O 1
ATOM 10553 N N . PHE C 1 353 ? 178.288 153.364 113.766 1.00 42.61 344 PHE D N 1
ATOM 10554 C CA . PHE C 1 353 ? 178.680 152.803 115.047 1.00 42.61 344 PHE D CA 1
ATOM 10555 C C . PHE C 1 353 ? 178.106 153.693 116.130 1.00 42.61 344 PHE D C 1
ATOM 10556 O O . PHE C 1 353 ? 178.148 154.918 116.021 1.00 42.61 344 PHE D O 1
ATOM 10564 N N . ASP C 1 354 ? 177.544 153.079 117.158 1.00 40.03 345 ASP D N 1
ATOM 10565 C CA . ASP C 1 354 ? 176.961 153.825 118.258 1.00 40.03 345 ASP D CA 1
ATOM 10566 C C . ASP C 1 354 ? 178.021 154.028 119.326 1.00 40.03 345 ASP D C 1
ATOM 10567 O O . ASP C 1 354 ? 178.530 153.060 119.896 1.00 40.03 345 ASP D O 1
ATOM 10572 N N . PHE C 1 355 ? 178.364 155.283 119.579 1.00 34.00 346 PHE D N 1
ATOM 10573 C CA . PHE C 1 355 ? 179.310 155.608 120.627 1.00 34.00 346 PHE D CA 1
ATOM 10574 C C . PHE C 1 355 ? 178.624 155.987 121.920 1.00 34.00 346 PHE D C 1
ATOM 10575 O O . PHE C 1 355 ? 179.251 155.930 122.974 1.00 34.00 346 PHE D O 1
ATOM 10583 N N . GLY C 1 356 ? 177.361 156.363 121.864 1.00 31.66 347 GLY D N 1
ATOM 10584 C CA . GLY C 1 356 ? 176.580 156.500 123.065 1.00 31.66 347 GLY D CA 1
ATOM 10585 C C . GLY C 1 356 ? 176.892 157.713 123.900 1.00 31.66 347 GLY D C 1
ATOM 10586 O O . GLY C 1 356 ? 176.529 158.829 123.536 1.00 31.66 347 GLY D O 1
ATOM 10587 N N . ILE C 1 357 ? 177.533 157.508 125.042 1.00 28.00 348 ILE D N 1
ATOM 10588 C CA . ILE C 1 357 ? 177.880 158.616 125.918 1.00 28.00 348 ILE D CA 1
ATOM 10589 C C . ILE C 1 357 ? 179.274 159.103 125.566 1.00 28.00 348 ILE D C 1
ATOM 10590 O O . ILE C 1 357 ? 179.743 160.116 126.089 1.00 28.00 348 ILE D O 1
ATOM 10595 N N . TYR C 1 358 ? 179.932 158.393 124.658 1.00 29.54 349 TYR D N 1
ATOM 10596 C CA . TYR C 1 358 ? 181.284 158.704 124.238 1.00 29.54 349 TYR D CA 1
ATOM 10597 C C . TYR C 1 358 ? 181.337 159.400 122.893 1.00 29.54 349 TYR D C 1
ATOM 10598 O O . TYR C 1 358 ? 182.422 159.563 122.339 1.00 29.54 349 TYR D O 1
ATOM 10607 N N . THR C 1 359 ? 180.199 159.770 122.327 1.00 35.96 350 THR D N 1
ATOM 10608 C CA . THR C 1 359 ? 180.222 160.468 121.055 1.00 35.96 350 THR D CA 1
ATOM 10609 C C . THR C 1 359 ? 180.527 161.945 121.216 1.00 35.96 350 THR D C 1
ATOM 10610 O O . THR C 1 359 ? 181.019 162.569 120.272 1.00 35.96 350 THR D O 1
ATOM 10614 N N . GLN C 1 360 ? 180.283 162.503 122.392 1.00 34.30 351 GLN D N 1
ATOM 10615 C CA . GLN C 1 360 ? 180.708 163.846 122.736 1.00 34.30 351 GLN D CA 1
ATOM 10616 C C . GLN C 1 360 ? 182.216 163.961 122.852 1.00 34.30 351 GLN D C 1
ATOM 10617 O O . GLN C 1 360 ? 182.756 165.034 122.599 1.00 34.30 351 GLN D O 1
ATOM 10623 N N . ALA C 1 361 ? 182.909 162.885 123.218 1.00 32.07 352 ALA D N 1
ATOM 10624 C CA . ALA C 1 361 ? 184.358 162.888 123.289 1.00 32.07 352 ALA D CA 1
ATOM 10625 C C . ALA C 1 361 ? 185.031 162.804 121.938 1.00 32.07 352 ALA D C 1
ATOM 10626 O O . ALA C 1 361 ? 186.101 163.383 121.766 1.00 32.07 352 ALA D O 1
ATOM 10628 N N . LEU C 1 362 ? 184.441 162.101 120.983 1.00 35.75 353 LEU D N 1
ATOM 10629 C CA . LEU C 1 362 ? 185.060 161.922 119.682 1.00 35.75 353 LEU D CA 1
ATOM 10630 C C . LEU C 1 362 ? 184.585 162.919 118.648 1.00 35.75 353 LEU D C 1
ATOM 10631 O O . LEU C 1 362 ? 185.305 163.173 117.685 1.00 35.75 353 LEU D O 1
ATOM 10636 N N . SER C 1 363 ? 183.399 163.500 118.828 1.00 39.52 354 SER D N 1
ATOM 10637 C CA . SER C 1 363 ? 182.936 164.518 117.897 1.00 39.52 354 SER D CA 1
ATOM 10638 C C . SER C 1 363 ? 183.524 165.878 118.235 1.00 39.52 354 SER D C 1
ATOM 10639 O O . SER C 1 363 ? 183.730 166.708 117.345 1.00 39.52 354 SER D O 1
ATOM 10642 N N . SER C 1 364 ? 183.802 166.128 119.513 1.00 35.83 355 SER D N 1
ATOM 10643 C CA . SER C 1 364 ? 184.454 167.376 119.888 1.00 35.83 355 SER D CA 1
ATOM 10644 C C . SER C 1 364 ? 185.930 167.353 119.536 1.00 35.83 355 SER D C 1
ATOM 10645 O O . SER C 1 364 ? 186.550 168.407 119.367 1.00 35.83 355 SER D O 1
ATOM 10648 N N . GLY C 1 365 ? 186.511 166.168 119.428 1.00 36.15 356 GLY D N 1
ATOM 10649 C CA . GLY C 1 365 ? 187.894 166.036 119.044 1.00 36.15 356 GLY D CA 1
ATOM 10650 C C . GLY C 1 365 ? 188.887 166.180 120.164 1.00 36.15 356 GLY D C 1
ATOM 10651 O O . GLY C 1 365 ? 190.065 166.405 119.891 1.00 36.15 356 GLY D O 1
ATOM 10652 N N . ILE C 1 366 ? 188.457 166.067 121.422 1.00 34.39 357 ILE D N 1
ATOM 10653 C CA . ILE C 1 366 ? 189.400 166.127 122.536 1.00 34.39 357 ILE D CA 1
ATOM 10654 C C . ILE C 1 366 ? 190.246 164.876 122.659 1.00 34.39 357 ILE D C 1
ATOM 10655 O O . ILE C 1 366 ? 191.275 164.904 123.334 1.00 34.39 357 ILE D O 1
ATOM 10660 N N . VAL C 1 367 ? 189.840 163.779 122.025 1.00 35.77 358 VAL D N 1
ATOM 10661 C CA . VAL C 1 367 ? 190.627 162.559 122.032 1.00 35.77 358 VAL D CA 1
ATOM 10662 C C . VAL C 1 367 ? 191.849 162.682 121.148 1.00 35.77 358 VAL D C 1
ATOM 10663 O O . VAL C 1 367 ? 192.767 161.865 121.257 1.00 35.77 358 VAL D O 1
ATOM 10667 N N . SER C 1 368 ? 191.881 163.688 120.284 1.00 39.55 359 SER D N 1
ATOM 10668 C CA . SER C 1 368 ? 192.981 163.990 119.392 1.00 39.55 359 SER D CA 1
ATOM 10669 C C . SER C 1 368 ? 193.493 165.389 119.640 1.00 39.55 359 SER D C 1
ATOM 10670 O O . SER C 1 368 ? 194.142 165.995 118.789 1.00 39.55 359 SER D O 1
ATOM 10673 N N . SER C 1 369 ? 193.200 165.924 120.815 1.00 39.06 360 SER D N 1
ATOM 10674 C CA . SER C 1 369 ? 193.573 167.274 121.191 1.00 39.06 360 SER D CA 1
ATOM 10675 C C . SER C 1 369 ? 195.045 167.313 121.557 1.00 39.06 360 SER D C 1
ATOM 10676 O O . SER C 1 369 ? 195.538 166.445 122.279 1.00 39.06 360 SER D O 1
ATOM 10679 N N . GLN C 1 370 ? 195.743 168.320 121.046 1.00 44.48 361 GLN D N 1
ATOM 10680 C CA . GLN C 1 370 ? 197.136 168.548 121.390 1.00 44.48 361 GLN D CA 1
ATOM 10681 C C . GLN C 1 370 ? 197.307 169.374 122.651 1.00 44.48 361 GLN D C 1
ATOM 10682 O O . GLN C 1 370 ? 198.337 169.260 123.319 1.00 44.48 361 GLN D O 1
ATOM 10688 N N . ASN C 1 371 ? 196.322 170.194 122.992 1.00 40.06 362 ASN D N 1
ATOM 10689 C CA . ASN C 1 371 ? 196.344 170.940 124.237 1.00 40.06 362 ASN D CA 1
ATOM 10690 C C . ASN C 1 371 ? 195.741 170.092 125.346 1.00 40.06 362 ASN D C 1
ATOM 10691 O O . ASN C 1 371 ? 194.568 169.723 125.283 1.00 40.06 362 ASN D O 1
ATOM 10696 N N . PHE C 1 372 ? 196.543 169.772 126.354 1.00 36.20 363 PHE D N 1
ATOM 10697 C CA . PHE C 1 372 ? 196.068 168.965 127.465 1.00 36.20 363 PHE D CA 1
ATOM 10698 C C . PHE C 1 372 ? 195.148 169.735 128.399 1.00 36.20 363 PHE D C 1
ATOM 10699 O O . PHE C 1 372 ? 194.316 169.121 129.065 1.00 36.20 363 PHE D O 1
ATOM 10707 N N . ILE C 1 373 ? 195.263 171.057 128.458 1.00 35.40 364 ILE D N 1
ATOM 10708 C CA . ILE C 1 373 ? 194.342 171.859 129.254 1.00 35.40 364 ILE D CA 1
ATOM 10709 C C . ILE C 1 373 ? 192.919 171.771 128.714 1.00 35.40 364 ILE D C 1
ATOM 10710 O O . ILE C 1 373 ? 191.977 171.608 129.495 1.00 35.40 364 ILE D O 1
ATOM 10715 N N . VAL C 1 374 ? 192.768 171.795 127.389 1.00 33.73 365 VAL D N 1
ATOM 10716 C CA . VAL C 1 374 ? 191.465 171.645 126.749 1.00 33.73 365 VAL D CA 1
ATOM 10717 C C . VAL C 1 374 ? 190.865 170.278 127.057 1.00 33.73 365 VAL D C 1
ATOM 10718 O O . VAL C 1 374 ? 189.703 170.172 127.462 1.00 33.73 365 VAL D O 1
ATOM 10722 N N . LYS C 1 375 ? 191.670 169.222 126.919 1.00 32.08 366 LYS D N 1
ATOM 10723 C CA . LYS C 1 375 ? 191.201 167.853 127.113 1.00 32.08 366 LYS D CA 1
ATOM 10724 C C . LYS C 1 375 ? 190.828 167.590 128.564 1.00 32.08 366 LYS D C 1
ATOM 10725 O O . LYS C 1 375 ? 189.754 167.048 128.851 1.00 32.08 366 LYS D O 1
ATOM 10731 N N . TYR C 1 376 ? 191.689 168.008 129.491 1.00 32.12 367 TYR D N 1
ATOM 10732 C CA . TYR C 1 376 ? 191.431 167.811 130.908 1.00 32.12 367 TYR D CA 1
ATOM 10733 C C . TYR C 1 376 ? 190.219 168.601 131.375 1.00 32.12 367 TYR D C 1
ATOM 10734 O O . TYR C 1 376 ? 189.397 168.086 132.135 1.00 32.12 367 TYR D O 1
ATOM 10743 N N . CYS C 1 377 ? 190.093 169.857 130.939 1.00 31.82 368 CYS D N 1
ATOM 10744 C CA . CYS C 1 377 ? 188.968 170.683 131.359 1.00 31.82 368 CYS D CA 1
ATOM 10745 C C . CYS C 1 377 ? 187.661 170.163 130.783 1.00 31.82 368 CYS D C 1
ATOM 10746 O O . CYS C 1 377 ? 186.646 170.106 131.482 1.00 31.82 368 CYS D O 1
ATOM 10749 N N . TYR C 1 378 ? 187.679 169.739 129.519 1.00 29.21 369 TYR D N 1
ATOM 10750 C CA . TYR C 1 378 ? 186.490 169.206 128.881 1.00 29.21 369 TYR D CA 1
ATOM 10751 C C . TYR C 1 378 ? 186.032 167.897 129.499 1.00 29.21 369 TYR D C 1
ATOM 10752 O O . TYR C 1 378 ? 184.827 167.657 129.577 1.00 29.21 369 TYR D O 1
ATOM 10761 N N . CYS C 1 379 ? 186.956 167.045 129.937 1.00 28.52 370 CYS D N 1
ATOM 10762 C CA . CYS C 1 379 ? 186.581 165.811 130.610 1.00 28.52 370 CYS D CA 1
ATOM 10763 C C . CYS C 1 379 ? 186.152 166.016 132.051 1.00 28.52 370 CYS D C 1
ATOM 10764 O O . CYS C 1 379 ? 185.197 165.372 132.494 1.00 28.52 370 CYS D O 1
ATOM 10767 N N . LEU C 1 380 ? 186.837 166.895 132.785 1.00 27.12 371 LEU D N 1
ATOM 10768 C CA . LEU C 1 380 ? 186.443 167.248 134.140 1.00 27.12 371 LEU D CA 1
ATOM 10769 C C . LEU C 1 380 ? 185.065 167.885 134.186 1.00 27.12 371 LEU D C 1
ATOM 10770 O O . LEU C 1 380 ? 184.295 167.612 135.111 1.00 27.12 371 LEU D O 1
ATOM 10775 N N . TRP C 1 381 ? 184.724 168.718 133.202 1.00 25.68 372 TRP D N 1
ATOM 10776 C CA . TRP C 1 381 ? 183.396 169.303 133.198 1.00 25.68 372 TRP D CA 1
ATOM 10777 C C . TRP C 1 381 ? 182.329 168.283 132.833 1.00 25.68 372 TRP D C 1
ATOM 10778 O O . TRP C 1 381 ? 181.224 168.352 133.367 1.00 25.68 372 TRP D O 1
ATOM 10789 N N . TRP C 1 382 ? 182.636 167.323 131.962 1.00 25.94 373 TRP D N 1
ATOM 10790 C CA . TRP C 1 382 ? 181.710 166.221 131.725 1.00 25.94 373 TRP D CA 1
ATOM 10791 C C . TRP C 1 382 ? 181.459 165.424 132.993 1.00 25.94 373 TRP D C 1
ATOM 10792 O O . TRP C 1 382 ? 180.305 165.102 133.301 1.00 25.94 373 TRP D O 1
ATOM 10803 N N . GLY C 1 383 ? 182.524 165.094 133.722 1.00 28.21 374 GLY D N 1
ATOM 10804 C CA . GLY C 1 383 ? 182.441 164.482 135.029 1.00 28.21 374 GLY D CA 1
ATOM 10805 C C . GLY C 1 383 ? 181.564 165.229 136.006 1.00 28.21 374 GLY D C 1
ATOM 10806 O O . GLY C 1 383 ? 180.651 164.636 136.570 1.00 28.21 374 GLY D O 1
ATOM 10807 N N . LEU C 1 384 ? 181.796 166.530 136.180 1.00 27.82 375 LEU D N 1
ATOM 10808 C CA . LEU C 1 384 ? 180.994 167.314 137.116 1.00 27.82 375 LEU D CA 1
ATOM 10809 C C . LEU C 1 384 ? 179.557 167.482 136.646 1.00 27.82 375 LEU D C 1
ATOM 10810 O O . LEU C 1 384 ? 178.638 167.470 137.466 1.00 27.82 375 LEU D O 1
ATOM 10815 N N . GLN C 1 385 ? 179.337 167.605 135.343 1.00 27.14 376 GLN D N 1
ATOM 10816 C CA . GLN C 1 385 ? 177.998 167.830 134.824 1.00 27.14 376 GLN D CA 1
ATOM 10817 C C . GLN C 1 385 ? 177.157 166.567 134.897 1.00 27.14 376 GLN D C 1
ATOM 10818 O O . GLN C 1 385 ? 175.935 166.628 135.059 1.00 27.14 376 GLN D O 1
ATOM 10824 N N . ASN C 1 386 ? 177.788 165.405 134.783 1.00 29.25 377 ASN D N 1
ATOM 10825 C CA . ASN C 1 386 ? 177.004 164.184 134.822 1.00 29.25 377 ASN D CA 1
ATOM 10826 C C . ASN C 1 386 ? 176.972 163.576 136.213 1.00 29.25 377 ASN D C 1
ATOM 10827 O O . ASN C 1 386 ? 176.111 162.743 136.497 1.00 29.25 377 ASN D O 1
ATOM 10832 N N . LEU C 1 387 ? 177.871 163.991 137.099 1.00 29.90 378 LEU D N 1
ATOM 10833 C CA . LEU C 1 387 ? 177.731 163.620 138.495 1.00 29.90 378 LEU D CA 1
ATOM 10834 C C . LEU C 1 387 ? 176.758 164.535 139.211 1.00 29.90 378 LEU D C 1
ATOM 10835 O O . LEU C 1 387 ? 176.035 164.094 140.104 1.00 29.90 378 LEU D O 1
ATOM 10840 N N . SER C 1 388 ? 176.734 165.811 138.843 1.00 32.91 379 SER D N 1
ATOM 10841 C CA . SER C 1 388 ? 175.844 166.761 139.487 1.00 32.91 379 SER D CA 1
ATOM 10842 C C . SER C 1 388 ? 174.399 166.524 139.108 1.00 32.91 379 SER D C 1
ATOM 10843 O O . SER C 1 388 ? 173.500 166.790 139.908 1.00 32.91 379 SER D O 1
ATOM 10846 N N . THR C 1 389 ? 174.157 166.033 137.903 1.00 33.51 380 THR D N 1
ATOM 10847 C CA . THR C 1 389 ? 172.817 165.895 137.362 1.00 33.51 380 THR D CA 1
ATOM 10848 C C . THR C 1 389 ? 172.432 164.434 137.196 1.00 33.51 380 THR D C 1
ATOM 10849 O O . THR C 1 389 ? 171.455 164.118 136.518 1.00 33.51 380 THR D O 1
ATOM 10853 N N . LEU C 1 390 ? 173.234 163.597 137.873 1.00 32.62 381 LEU D N 1
ATOM 10854 C CA . LEU C 1 390 ? 173.089 162.181 137.981 1.00 32.62 381 LEU D CA 1
ATOM 10855 C C . LEU C 1 390 ? 172.860 161.417 136.787 1.00 32.62 381 LEU D C 1
ATOM 10856 O O . LEU C 1 390 ? 172.053 160.571 136.779 1.00 32.62 381 LEU D O 1
ATOM 10861 N N . GLY C 1 391 ? 173.581 161.704 135.755 1.00 15.00 382 GLY D N 1
ATOM 10862 C CA . GLY C 1 391 ? 173.484 161.054 134.504 1.00 15.00 382 GLY D CA 1
ATOM 10863 C C . GLY C 1 391 ? 172.409 161.401 133.606 1.00 15.00 382 GLY D C 1
ATOM 10864 O O . GLY C 1 391 ? 172.301 160.869 132.586 1.00 15.00 382 GLY D O 1
ATOM 10865 N N . GLN C 1 392 ? 171.621 162.359 133.947 1.00 18.20 383 GLN D N 1
ATOM 10866 C CA . GLN C 1 392 ? 170.489 162.615 133.153 1.00 18.20 383 GLN D CA 1
ATOM 10867 C C . GLN C 1 392 ? 170.703 162.781 131.757 1.00 18.20 383 GLN D C 1
ATOM 10868 O O . GLN C 1 392 ? 169.958 162.265 130.958 1.00 18.20 383 GLN D O 1
ATOM 10874 N N . GLY C 1 393 ? 171.666 163.467 131.338 1.00 16.19 384 GLY D N 1
ATOM 10875 C CA . GLY C 1 393 ? 171.732 163.630 129.970 1.00 16.19 384 GLY D CA 1
ATOM 10876 C C . GLY C 1 393 ? 172.600 162.746 129.278 1.00 16.19 384 GLY D C 1
ATOM 10877 O O . GLY C 1 393 ? 173.136 163.145 128.327 1.00 16.19 384 GLY D O 1
ATOM 10878 N N . LEU C 1 394 ? 172.760 161.578 129.537 1.00 32.28 385 LEU D N 1
ATOM 10879 C CA . LEU C 1 394 ? 173.423 160.419 128.974 1.00 32.28 385 LEU D CA 1
ATOM 10880 C C . LEU C 1 394 ? 172.473 159.684 128.048 1.00 32.28 385 LEU D C 1
ATOM 10881 O O . LEU C 1 394 ? 171.386 159.272 128.455 1.00 32.28 385 LEU D O 1
ATOM 10886 N N . GLU C 1 395 ? 172.888 159.528 126.801 1.00 36.60 386 GLU D N 1
ATOM 10887 C CA . GLU C 1 395 ? 172.165 158.741 125.814 1.00 36.60 386 GLU D CA 1
ATOM 10888 C C . GLU C 1 395 ? 173.054 157.564 125.465 1.00 36.60 386 GLU D C 1
ATOM 10889 O O . GLU C 1 395 ? 173.795 157.616 124.486 1.00 36.60 386 GLU D O 1
ATOM 10895 N N . THR C 1 396 ? 172.970 156.503 126.256 1.00 33.23 387 THR D N 1
ATOM 10896 C CA . THR C 1 396 ? 173.860 155.378 126.062 1.00 33.23 387 THR D CA 1
ATOM 10897 C C . THR C 1 396 ? 173.444 154.559 124.854 1.00 33.23 387 THR D C 1
ATOM 10898 O O . THR C 1 396 ? 172.321 154.643 124.361 1.00 33.23 387 THR D O 1
ATOM 10902 N N . SER C 1 397 ? 174.384 153.769 124.373 1.00 32.60 388 SER D N 1
ATOM 10903 C CA . SER C 1 397 ? 174.105 152.738 123.403 1.00 32.60 388 SER D CA 1
ATOM 10904 C C . SER C 1 397 ? 173.655 151.479 124.136 1.00 32.60 388 SER D C 1
ATOM 10905 O O . SER C 1 397 ? 173.540 151.450 125.361 1.00 32.60 388 SER D O 1
ATOM 10908 N N . THR C 1 398 ? 173.386 150.424 123.379 1.00 33.27 389 THR D N 1
ATOM 10909 C CA . THR C 1 398 ? 172.988 149.145 123.959 1.00 33.27 389 THR D CA 1
ATOM 10910 C C . THR C 1 398 ? 174.216 148.261 124.159 1.00 33.27 389 THR D C 1
ATOM 10911 O O . THR C 1 398 ? 174.320 147.152 123.649 1.00 33.27 389 THR D O 1
ATOM 10915 N N . TYR C 1 399 ? 175.165 148.801 124.906 1.00 32.90 390 TYR D N 1
ATOM 10916 C CA . TYR C 1 399 ? 176.430 148.140 125.207 1.00 32.90 390 TYR D CA 1
ATOM 10917 C C . TYR C 1 399 ? 176.539 148.070 126.716 1.00 32.90 390 TYR D C 1
ATOM 10918 O O . TYR C 1 399 ? 176.510 149.124 127.374 1.00 32.90 390 TYR D O 1
ATOM 10927 N N . PRO C 1 400 ? 176.637 146.876 127.309 1.00 32.10 391 PRO D N 1
ATOM 10928 C CA . PRO C 1 400 ? 176.382 146.741 128.754 1.00 32.10 391 PRO D CA 1
ATOM 10929 C C . PRO C 1 400 ? 177.406 147.377 129.679 1.00 32.10 391 PRO D C 1
ATOM 10930 O O . PRO C 1 400 ? 177.024 147.827 130.763 1.00 32.10 391 PRO D O 1
ATOM 10934 N N . MET C 1 401 ? 178.682 147.430 129.300 1.00 36.84 392 MET D N 1
ATOM 10935 C CA . MET C 1 401 ? 179.676 148.112 130.118 1.00 36.84 392 MET D CA 1
ATOM 10936 C C . MET C 1 401 ? 179.440 149.611 130.182 1.00 36.84 392 MET D C 1
ATOM 10937 O O . MET C 1 401 ? 179.622 150.214 131.243 1.00 36.84 392 MET D O 1
ATOM 10942 N N . GLU C 1 402 ? 178.984 150.207 129.087 1.00 29.66 393 GLU D N 1
ATOM 10943 C CA . GLU C 1 402 ? 178.658 151.624 129.071 1.00 29.66 393 GLU D CA 1
ATOM 10944 C C . GLU C 1 402 ? 177.426 151.923 129.916 1.00 29.66 393 GLU D C 1
ATOM 10945 O O . GLU C 1 402 ? 177.374 152.940 130.620 1.00 29.66 393 GLU D O 1
ATOM 10951 N N . ILE C 1 403 ? 176.446 151.018 129.888 1.00 28.72 394 ILE D N 1
ATOM 10952 C CA . ILE C 1 403 ? 175.239 151.142 130.699 1.00 28.72 394 ILE D CA 1
ATOM 10953 C C . ILE C 1 403 ? 175.584 151.044 132.177 1.00 28.72 394 ILE D C 1
ATOM 10954 O O . ILE C 1 403 ? 175.090 151.819 133.002 1.00 28.72 394 ILE D O 1
ATOM 10959 N N . ILE C 1 404 ? 176.472 150.114 132.525 1.00 29.45 395 ILE D N 1
ATOM 10960 C CA . ILE C 1 404 ? 176.907 149.941 133.904 1.00 29.45 395 ILE D CA 1
ATOM 10961 C C . ILE C 1 404 ? 177.752 151.116 134.382 1.00 29.45 395 ILE D C 1
ATOM 10962 O O . ILE C 1 404 ? 177.667 151.507 135.549 1.00 29.45 395 ILE D O 1
ATOM 10967 N N . PHE C 1 405 ? 178.529 151.730 133.487 1.00 28.73 396 PHE D N 1
ATOM 10968 C CA . PHE C 1 405 ? 179.243 152.957 133.823 1.00 28.73 396 PHE D CA 1
ATOM 10969 C C . PHE C 1 405 ? 178.288 154.121 134.061 1.00 28.73 396 PHE D C 1
ATOM 10970 O O . PHE C 1 405 ? 178.534 154.952 134.935 1.00 28.73 396 PHE D O 1
ATOM 10978 N N . SER C 1 406 ? 177.189 154.188 133.314 1.00 27.06 397 SER D N 1
ATOM 10979 C CA . SER C 1 406 ? 176.171 155.212 133.548 1.00 27.06 397 SER D CA 1
ATOM 10980 C C . SER C 1 406 ? 175.411 155.017 134.857 1.00 27.06 397 SER D C 1
ATOM 10981 O O . SER C 1 406 ? 175.092 156.002 135.536 1.00 27.06 397 SER D O 1
ATOM 10984 N N . ILE C 1 407 ? 175.089 153.766 135.199 1.00 26.32 398 ILE D N 1
ATOM 10985 C CA . ILE C 1 407 ? 174.428 153.435 136.458 1.00 26.32 398 ILE D CA 1
ATOM 10986 C C . ILE C 1 407 ? 175.294 153.847 137.639 1.00 26.32 398 ILE D C 1
ATOM 10987 O O . ILE C 1 407 ? 174.800 154.405 138.627 1.00 26.32 398 ILE D O 1
ATOM 10992 N N . SER C 1 408 ? 176.602 153.619 137.534 1.00 28.40 399 SER D N 1
ATOM 10993 C CA . SER C 1 408 ? 177.561 154.046 138.540 1.00 28.40 399 SER D CA 1
ATOM 10994 C C . SER C 1 408 ? 177.605 155.551 138.710 1.00 28.40 399 SER D C 1
ATOM 10995 O O . SER C 1 408 ? 177.734 156.019 139.838 1.00 28.40 399 SER D O 1
ATOM 10998 N N . LEU C 1 409 ? 177.490 156.310 137.623 1.00 27.49 400 LEU D N 1
ATOM 10999 C CA . LEU C 1 409 ? 177.434 157.764 137.695 1.00 27.49 400 LEU D CA 1
ATOM 11000 C C . LEU C 1 409 ? 176.186 158.253 138.395 1.00 27.49 400 LEU D C 1
ATOM 11001 O O . LEU C 1 409 ? 176.259 159.176 139.209 1.00 27.49 400 LEU D O 1
ATOM 11006 N N . ALA C 1 410 ? 175.038 157.660 138.068 1.00 27.93 401 ALA D N 1
ATOM 11007 C CA . ALA C 1 410 ? 173.792 158.042 138.725 1.00 27.93 401 ALA D CA 1
ATOM 11008 C C . ALA C 1 410 ? 173.835 157.752 140.219 1.00 27.93 401 ALA D C 1
ATOM 11009 O O . ALA C 1 410 ? 173.470 158.610 141.030 1.00 27.93 401 ALA D O 1
ATOM 11011 N N . ILE C 1 411 ? 174.341 156.580 140.603 1.00 28.30 402 ILE D N 1
ATOM 11012 C CA . ILE C 1 411 ? 174.413 156.202 142.012 1.00 28.30 402 ILE D CA 1
ATOM 11013 C C . ILE C 1 411 ? 175.437 157.045 142.763 1.00 28.30 402 ILE D C 1
ATOM 11014 O O . ILE C 1 411 ? 175.172 157.512 143.877 1.00 28.30 402 ILE D O 1
ATOM 11019 N N . SER C 1 412 ? 176.599 157.288 142.154 1.00 28.74 403 SER D N 1
ATOM 11020 C CA . SER C 1 412 ? 177.639 158.087 142.781 1.00 28.74 403 SER D CA 1
ATOM 11021 C C . SER C 1 412 ? 177.215 159.534 142.937 1.00 28.74 403 SER D C 1
ATOM 11022 O O . SER C 1 412 ? 177.522 160.160 143.953 1.00 28.74 403 SER D O 1
ATOM 11025 N N . GLY C 1 413 ? 176.488 160.075 141.958 1.00 29.45 404 GLY D N 1
ATOM 11026 C CA . GLY C 1 413 ? 175.963 161.414 142.088 1.00 29.45 404 GLY D CA 1
ATOM 11027 C C . GLY C 1 413 ? 174.887 161.543 143.133 1.00 29.45 404 GLY D C 1
ATOM 11028 O O . GLY C 1 413 ? 174.829 162.562 143.822 1.00 29.45 404 GLY D O 1
ATOM 11029 N N . LEU C 1 414 ? 174.020 160.528 143.262 1.00 28.61 405 LEU D N 1
ATOM 11030 C CA . LEU C 1 414 ? 173.037 160.501 144.344 1.00 28.61 405 LEU D CA 1
ATOM 11031 C C . LEU C 1 414 ? 173.709 160.517 145.709 1.00 28.61 405 LEU D C 1
ATOM 11032 O O . LEU C 1 414 ? 173.306 161.282 146.593 1.00 28.61 405 LEU D O 1
ATOM 11037 N N . ILE C 1 415 ? 174.752 159.700 145.882 1.00 29.92 406 ILE D N 1
ATOM 11038 C CA . ILE C 1 415 ? 175.509 159.664 147.133 1.00 29.92 406 ILE D CA 1
ATOM 11039 C C . ILE C 1 415 ? 176.164 161.003 147.415 1.00 29.92 406 ILE D C 1
ATOM 11040 O O . ILE C 1 415 ? 176.059 161.532 148.524 1.00 29.92 406 ILE D O 1
ATOM 11045 N N . LEU C 1 416 ? 176.832 161.570 146.409 1.00 30.64 407 LEU D N 1
ATOM 11046 C CA . LEU C 1 416 ? 177.574 162.812 146.586 1.00 30.64 407 LEU D CA 1
ATOM 11047 C C . LEU C 1 416 ? 176.648 163.977 146.878 1.00 30.64 407 LEU D C 1
ATOM 11048 O O . LEU C 1 416 ? 177.004 164.890 147.626 1.00 30.64 407 LEU D O 1
ATOM 11053 N N . PHE C 1 417 ? 175.453 163.963 146.301 1.00 32.84 408 PHE D N 1
ATOM 11054 C CA . PHE C 1 417 ? 174.521 165.047 146.552 1.00 32.84 408 PHE D CA 1
ATOM 11055 C C . PHE C 1 417 ? 173.910 164.935 147.932 1.00 32.84 408 PHE D C 1
ATOM 11056 O O . PHE C 1 417 ? 173.739 165.942 148.629 1.00 32.84 408 PHE D O 1
ATOM 11064 N N . ALA C 1 418 ? 173.543 163.712 148.329 1.00 34.27 409 ALA D N 1
ATOM 11065 C CA . ALA C 1 418 ? 172.987 163.492 149.654 1.00 34.27 409 ALA D CA 1
ATOM 11066 C C . ALA C 1 418 ? 173.993 163.841 150.737 1.00 34.27 409 ALA D C 1
ATOM 11067 O O . ALA C 1 418 ? 173.635 164.458 151.742 1.00 34.27 409 ALA D O 1
ATOM 11069 N N . LEU C 1 419 ? 175.268 163.529 150.509 1.00 34.49 410 LEU D N 1
ATOM 11070 C CA . LEU C 1 419 ? 176.320 163.893 151.449 1.00 34.49 410 LEU D CA 1
ATOM 11071 C C . LEU C 1 419 ? 176.506 165.397 151.566 1.00 34.49 410 LEU D C 1
ATOM 11072 O O . LEU C 1 419 ? 176.646 165.912 152.678 1.00 34.49 410 LEU D O 1
ATOM 11077 N N . LEU C 1 420 ? 176.483 166.116 150.445 1.00 35.33 411 LEU D N 1
ATOM 11078 C CA . LEU C 1 420 ? 176.690 167.559 150.452 1.00 35.33 411 LEU D CA 1
ATOM 11079 C C . LEU C 1 420 ? 175.535 168.294 151.115 1.00 35.33 411 LEU D C 1
ATOM 11080 O O . LEU C 1 420 ? 175.759 169.175 151.952 1.00 35.33 411 LEU D O 1
ATOM 11085 N N . ILE C 1 421 ? 174.294 167.952 150.762 1.00 36.83 412 ILE D N 1
ATOM 11086 C CA . ILE C 1 421 ? 173.189 168.673 151.385 1.00 36.83 412 ILE D CA 1
ATOM 11087 C C . ILE C 1 421 ? 172.978 168.221 152.823 1.00 36.83 412 ILE D C 1
ATOM 11088 O O . ILE C 1 421 ? 172.535 169.015 153.656 1.00 36.83 412 ILE D O 1
ATOM 11093 N N . GLY C 1 422 ? 173.355 166.992 153.171 1.00 39.17 413 GLY D N 1
ATOM 11094 C CA . GLY C 1 422 ? 173.290 166.565 154.541 1.00 39.17 413 GLY D CA 1
ATOM 11095 C C . GLY C 1 422 ? 174.360 167.155 155.413 1.00 39.17 413 GLY D C 1
ATOM 11096 O O . GLY C 1 422 ? 174.144 167.314 156.611 1.00 39.17 413 GLY D O 1
ATOM 11097 N N . ASN C 1 423 ? 175.514 167.493 154.867 1.00 40.38 414 ASN D N 1
ATOM 11098 C CA . ASN C 1 423 ? 176.508 168.174 155.673 1.00 40.38 414 ASN D CA 1
ATOM 11099 C C . ASN C 1 423 ? 176.315 169.674 155.676 1.00 40.38 414 ASN D C 1
ATOM 11100 O O . ASN C 1 423 ? 176.849 170.347 156.560 1.00 40.38 414 ASN D O 1
ATOM 11105 N N . MET C 1 424 ? 175.570 170.220 154.725 1.00 42.57 415 MET D N 1
ATOM 11106 C CA . MET C 1 424 ? 175.215 171.626 154.758 1.00 42.57 415 MET D CA 1
ATOM 11107 C C . MET C 1 424 ? 174.047 171.910 155.680 1.00 42.57 415 MET D C 1
ATOM 11108 O O . MET C 1 424 ? 174.068 172.916 156.389 1.00 42.57 415 MET D O 1
ATOM 11113 N N . GLN C 1 425 ? 173.037 171.039 155.693 1.00 42.38 416 GLN D N 1
ATOM 11114 C CA . GLN C 1 425 ? 171.946 171.157 156.651 1.00 42.38 416 GLN D CA 1
ATOM 11115 C C . GLN C 1 425 ? 172.427 170.951 158.078 1.00 42.38 416 GLN D C 1
ATOM 11116 O O . GLN C 1 425 ? 171.974 171.659 158.976 1.00 42.38 416 GLN D O 1
ATOM 11122 N N . THR C 1 426 ? 173.354 170.023 158.305 1.00 41.19 417 THR D N 1
ATOM 11123 C CA . THR C 1 426 ? 173.929 169.828 159.631 1.00 41.19 417 THR D CA 1
ATOM 11124 C C . THR C 1 426 ? 174.725 171.035 160.106 1.00 41.19 417 THR D C 1
ATOM 11125 O O . THR C 1 426 ? 174.660 171.375 161.287 1.00 41.19 417 THR D O 1
ATOM 11129 N N . TYR C 1 427 ? 175.438 171.708 159.214 1.00 44.66 418 TYR D N 1
ATOM 11130 C CA . TYR C 1 427 ? 176.121 172.945 159.550 1.00 44.66 418 TYR D CA 1
ATOM 11131 C C . TYR C 1 427 ? 175.164 174.092 159.827 1.00 44.66 418 TYR D C 1
ATOM 11132 O O . TYR C 1 427 ? 175.332 174.790 160.829 1.00 44.66 418 TYR D O 1
ATOM 11141 N N . LEU C 1 428 ? 174.181 174.315 158.955 1.00 41.71 419 LEU D N 1
ATOM 11142 C CA . LEU C 1 428 ? 173.238 175.412 159.106 1.00 41.71 419 LEU D CA 1
ATOM 11143 C C . LEU C 1 428 ? 172.306 175.247 160.289 1.00 41.71 419 LEU D C 1
ATOM 11144 O O . LEU C 1 428 ? 171.919 176.247 160.895 1.00 41.71 419 LEU D O 1
ATOM 11149 N N . GLN C 1 429 ? 171.924 174.019 160.612 1.00 41.69 420 GLN D N 1
ATOM 11150 C CA . GLN C 1 429 ? 171.075 173.746 161.754 1.00 41.69 420 GLN D CA 1
ATOM 11151 C C . GLN C 1 429 ? 171.792 173.984 163.066 1.00 41.69 420 GLN D C 1
ATOM 11152 O O . GLN C 1 429 ? 171.183 174.489 164.009 1.00 41.69 420 GLN D O 1
ATOM 11158 N N . SER C 1 430 ? 173.067 173.649 163.141 1.00 39.86 421 SER D N 1
ATOM 11159 C CA . SER C 1 430 ? 173.891 173.949 164.295 1.00 39.86 421 SER D CA 1
ATOM 11160 C C . SER C 1 430 ? 174.278 175.410 164.382 1.00 39.86 421 SER D C 1
ATOM 11161 O O . SER C 1 430 ? 174.688 175.866 165.448 1.00 39.86 421 SER D O 1
ATOM 11164 N N . LEU C 1 431 ? 174.176 176.147 163.288 1.00 42.00 422 LEU D N 1
ATOM 11165 C CA . LEU C 1 431 ? 174.492 177.560 163.280 1.00 42.00 422 LEU D CA 1
ATOM 11166 C C . LEU C 1 431 ? 173.400 178.417 163.888 1.00 42.00 422 LEU D C 1
ATOM 11167 O O . LEU C 1 431 ? 173.705 179.306 164.683 1.00 42.00 422 LEU D O 1
ATOM 11172 N N . THR C 1 432 ? 172.146 178.158 163.559 1.00 40.87 423 THR D N 1
ATOM 11173 C CA . THR C 1 432 ? 171.012 178.942 164.021 1.00 40.87 423 THR D CA 1
ATOM 11174 C C . THR C 1 432 ? 170.240 178.206 165.105 1.00 40.87 423 THR D C 1
ATOM 11175 O O . THR C 1 432 ? 169.017 178.230 165.134 1.00 40.87 423 THR D O 1
ATOM 11179 N N . ILE C 1 433 ? 170.948 177.531 166.007 1.00 35.34 424 ILE D N 1
ATOM 11180 C CA . ILE C 1 433 ? 170.288 176.686 166.994 1.00 35.34 424 ILE D CA 1
ATOM 11181 C C . ILE C 1 433 ? 169.622 177.522 168.085 1.00 35.34 424 ILE D C 1
ATOM 11182 O O . ILE C 1 433 ? 168.498 177.229 168.502 1.00 35.34 424 ILE D O 1
ATOM 11187 N N . ARG C 1 434 ? 170.263 178.602 168.524 1.00 34.75 425 ARG D N 1
ATOM 11188 C CA . ARG C 1 434 ? 169.711 179.468 169.548 1.00 34.75 425 ARG D CA 1
ATOM 11189 C C . ARG C 1 434 ? 168.563 180.312 169.042 1.00 34.75 425 ARG D C 1
ATOM 11190 O O . ARG C 1 434 ? 167.614 180.550 169.789 1.00 34.75 425 ARG D O 1
ATOM 11198 N N . LEU C 1 435 ? 168.621 180.751 167.794 1.00 38.85 426 LEU D N 1
ATOM 11199 C CA . LEU C 1 435 ? 167.519 181.456 167.171 1.00 38.85 426 LEU D CA 1
ATOM 11200 C C . LEU C 1 435 ? 166.300 180.579 166.978 1.00 38.85 426 LEU D C 1
ATOM 11201 O O . LEU C 1 435 ? 165.187 181.026 167.259 1.00 38.85 426 LEU D O 1
ATOM 11206 N N . GLU C 1 436 ? 166.480 179.346 166.521 1.00 37.39 427 GLU D N 1
ATOM 11207 C CA . GLU C 1 436 ? 165.362 178.429 166.417 1.00 37.39 427 GLU D CA 1
ATOM 11208 C C . GLU C 1 436 ? 164.807 178.034 167.775 1.00 37.39 427 GLU D C 1
ATOM 11209 O O . GLU C 1 436 ? 163.597 177.857 167.895 1.00 37.39 427 GLU D O 1
ATOM 11215 N N . GLU C 1 437 ? 165.647 177.921 168.799 1.00 37.50 428 GLU D N 1
ATOM 11216 C CA . GLU C 1 437 ? 165.175 177.740 170.163 1.00 37.50 428 GLU D CA 1
ATOM 11217 C C . GLU C 1 437 ? 164.365 178.916 170.670 1.00 37.50 428 GLU D C 1
ATOM 11218 O O . GLU C 1 437 ? 163.350 178.703 171.336 1.00 37.50 428 GLU D O 1
ATOM 11224 N N . MET C 1 438 ? 164.783 180.138 170.367 1.00 37.38 4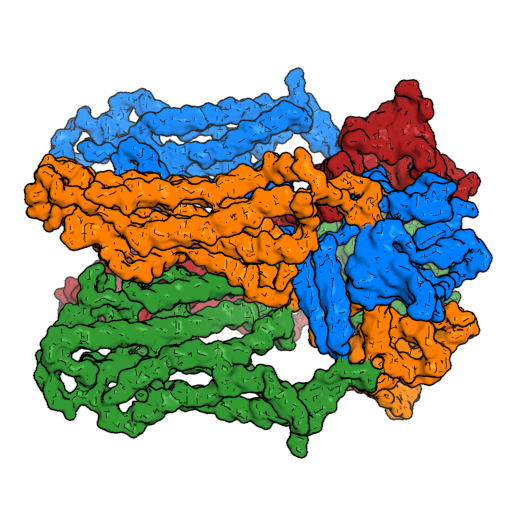29 MET D N 1
ATOM 11225 C CA . MET C 1 438 ? 164.009 181.327 170.681 1.00 37.38 429 MET D CA 1
ATOM 11226 C C . MET C 1 438 ? 162.676 181.357 169.960 1.00 37.38 429 MET D C 1
ATOM 11227 O O . MET C 1 438 ? 161.680 181.782 170.540 1.00 37.38 429 MET D O 1
ATOM 11232 N N . ARG C 1 439 ? 162.629 180.895 168.719 1.00 40.76 430 ARG D N 1
ATOM 11233 C CA . ARG C 1 439 ? 161.375 180.885 167.982 1.00 40.76 430 ARG D CA 1
ATOM 11234 C C . ARG C 1 439 ? 160.427 179.798 168.462 1.00 40.76 430 ARG D C 1
ATOM 11235 O O . ARG C 1 439 ? 159.213 180.013 168.476 1.00 40.76 430 ARG D O 1
ATOM 11243 N N . VAL C 1 440 ? 160.956 178.648 168.876 1.00 36.25 431 VAL D N 1
ATOM 11244 C CA . VAL C 1 440 ? 160.134 177.617 169.500 1.00 36.25 431 VAL D CA 1
ATOM 11245 C C . VAL C 1 440 ? 159.581 178.107 170.830 1.00 36.25 431 VAL D C 1
ATOM 11246 O O . VAL C 1 440 ? 158.391 177.941 171.118 1.00 36.25 431 VAL D O 1
ATOM 11250 N N . LYS C 1 441 ? 160.426 178.738 171.645 1.00 36.66 432 LYS D N 1
ATOM 11251 C CA . LYS C 1 441 ? 160.000 179.271 172.932 1.00 36.66 432 LYS D CA 1
ATOM 11252 C C . LYS C 1 441 ? 158.997 180.402 172.769 1.00 36.66 432 LYS D C 1
ATOM 11253 O O . LYS C 1 441 ? 158.100 180.564 173.598 1.00 36.66 432 LYS D O 1
ATOM 11259 N N . ARG C 1 442 ? 159.115 181.163 171.694 1.00 41.48 433 ARG D N 1
ATOM 11260 C CA . ARG C 1 442 ? 158.209 182.246 171.379 1.00 41.48 433 ARG D CA 1
ATOM 11261 C C . ARG C 1 442 ? 156.868 181.757 170.862 1.00 41.48 433 ARG D C 1
ATOM 11262 O O . ARG C 1 442 ? 155.846 182.343 171.208 1.00 41.48 433 ARG D O 1
ATOM 11270 N N . ARG C 1 443 ? 156.840 180.696 170.060 1.00 39.60 434 ARG D N 1
ATOM 11271 C CA . ARG C 1 443 ? 155.589 180.058 169.677 1.00 39.60 434 ARG D CA 1
ATOM 11272 C C . ARG C 1 443 ? 154.886 179.373 170.836 1.00 39.60 434 ARG D C 1
ATOM 11273 O O . ARG C 1 443 ? 153.653 179.414 170.901 1.00 39.60 434 ARG D O 1
ATOM 11281 N N . ASP C 1 444 ? 155.641 178.759 171.750 1.00 37.26 435 ASP D N 1
ATOM 11282 C CA . ASP C 1 444 ? 155.079 178.177 172.961 1.00 37.26 435 ASP D CA 1
ATOM 11283 C C . ASP C 1 444 ? 154.409 179.201 173.849 1.00 37.26 435 ASP D C 1
ATOM 11284 O O . ASP C 1 444 ? 153.353 178.914 174.407 1.00 37.26 435 ASP D O 1
ATOM 11289 N N . SER C 1 445 ? 155.007 180.376 174.009 1.00 39.43 436 SER D N 1
ATOM 11290 C CA . SER C 1 445 ? 154.421 181.401 174.858 1.00 39.43 436 SER D CA 1
ATOM 11291 C C . SER C 1 445 ? 153.157 181.982 174.259 1.00 39.43 436 SER D C 1
ATOM 11292 O O . SER C 1 445 ? 152.219 182.273 175.000 1.00 39.43 436 SER D O 1
ATOM 11295 N N . GLU C 1 446 ? 153.103 182.135 172.935 1.00 42.54 437 GLU D N 1
ATOM 11296 C CA . GLU C 1 446 ? 151.876 182.580 172.288 1.00 42.54 437 GLU D CA 1
ATOM 11297 C C . GLU C 1 446 ? 150.780 181.539 172.416 1.00 42.54 437 GLU D C 1
ATOM 11298 O O . GLU C 1 446 ? 149.625 181.885 172.676 1.00 42.54 437 GLU D O 1
ATOM 11304 N N . GLN C 1 447 ? 151.130 180.262 172.251 1.00 43.91 438 GLN D N 1
ATOM 11305 C CA . GLN C 1 447 ? 150.172 179.180 172.442 1.00 43.91 438 GLN D CA 1
ATOM 11306 C C . GLN C 1 447 ? 149.641 179.137 173.869 1.00 43.91 438 GLN D C 1
ATOM 11307 O O . GLN C 1 447 ? 148.436 178.980 174.084 1.00 43.91 438 GLN D O 1
ATOM 11313 N N . TRP C 1 448 ? 150.515 179.319 174.853 1.00 43.89 439 TRP D N 1
ATOM 11314 C CA . TRP C 1 448 ? 150.085 179.251 176.242 1.00 43.89 439 TRP D CA 1
ATOM 11315 C C . TRP C 1 448 ? 149.275 180.475 176.644 1.00 43.89 439 TRP D C 1
ATOM 11316 O O . TRP C 1 448 ? 148.306 180.358 177.400 1.00 43.89 439 TRP D O 1
ATOM 11327 N N . MET C 1 449 ? 149.641 181.656 176.150 1.00 45.73 440 MET D N 1
ATOM 11328 C CA . MET C 1 449 ? 148.892 182.862 176.463 1.00 45.73 440 MET D CA 1
ATOM 11329 C C . MET C 1 449 ? 147.557 182.915 175.746 1.00 45.73 440 MET D C 1
ATOM 11330 O O . MET C 1 449 ? 146.616 183.507 176.271 1.00 45.73 440 MET D O 1
ATOM 11335 N N . HIS C 1 450 ? 147.448 182.296 174.573 1.00 49.09 441 HIS D N 1
ATOM 11336 C CA . HIS C 1 450 ? 146.156 182.155 173.921 1.00 49.09 441 HIS D CA 1
ATOM 11337 C C . HIS C 1 450 ? 145.294 181.106 174.604 1.00 49.09 441 HIS D C 1
ATOM 11338 O O . HIS C 1 450 ? 144.073 181.251 174.659 1.00 49.09 441 HIS D O 1
ATOM 11345 N N . HIS C 1 451 ? 145.901 180.031 175.106 1.00 51.03 442 HIS D N 1
ATOM 11346 C CA . HIS C 1 451 ? 145.134 178.999 175.789 1.00 51.03 442 HIS D CA 1
ATOM 11347 C C . HIS C 1 451 ? 144.609 179.502 177.124 1.00 51.03 442 HIS D C 1
ATOM 11348 O O . HIS C 1 451 ? 143.475 179.206 177.509 1.00 51.03 442 HIS D O 1
ATOM 11355 N N . ARG C 1 452 ? 145.413 180.274 177.837 1.00 53.45 443 ARG D N 1
ATOM 11356 C CA . ARG C 1 452 ? 144.997 180.756 179.140 1.00 53.45 443 ARG D CA 1
ATOM 11357 C C . ARG C 1 452 ? 144.170 182.023 179.063 1.00 53.45 443 ARG D C 1
ATOM 11358 O O . ARG C 1 452 ? 143.552 182.386 180.069 1.00 53.45 443 ARG D O 1
ATOM 11366 N N . MET C 1 453 ? 144.134 182.664 177.890 1.00 61.92 444 MET D N 1
ATOM 11367 C CA . MET C 1 453 ? 143.461 183.940 177.638 1.00 61.92 444 MET D CA 1
ATOM 11368 C C . MET C 1 453 ? 143.902 185.003 178.639 1.00 61.92 444 MET D C 1
ATOM 11369 O O . MET C 1 453 ? 143.137 185.462 179.483 1.00 61.92 444 MET D O 1
ATOM 11374 N N . LEU C 1 454 ? 145.181 185.336 178.559 1.00 53.43 445 LEU D N 1
ATOM 11375 C CA . LEU C 1 454 ? 145.734 186.404 179.354 1.00 53.43 445 LEU D CA 1
ATOM 11376 C C . LEU C 1 454 ? 145.254 187.745 178.818 1.00 53.43 445 LEU D C 1
ATOM 11377 O O . LEU C 1 454 ? 144.935 187.867 177.634 1.00 53.43 445 LEU D O 1
ATOM 11382 N N . PRO C 1 455 ? 145.171 188.762 179.672 1.00 52.64 446 PRO D N 1
ATOM 11383 C CA . PRO C 1 455 ? 144.938 190.117 179.177 1.00 52.64 446 PRO D CA 1
ATOM 11384 C C . PRO C 1 455 ? 146.114 190.589 178.345 1.00 52.64 446 PRO D C 1
ATOM 11385 O O . PRO C 1 455 ? 147.243 190.132 178.509 1.00 52.64 446 PRO D O 1
ATOM 11389 N N . GLN C 1 456 ? 145.839 191.516 177.434 1.00 50.15 447 GLN D N 1
ATOM 11390 C CA . GLN C 1 456 ? 146.871 191.937 176.499 1.00 50.15 447 GLN D CA 1
ATOM 11391 C C . GLN C 1 456 ? 147.949 192.792 177.144 1.00 50.15 447 GLN D C 1
ATOM 11392 O O . GLN C 1 456 ? 149.067 192.839 176.625 1.00 50.15 447 GLN D O 1
ATOM 11398 N N . ASP C 1 457 ? 147.663 193.435 178.276 1.00 51.52 448 ASP D N 1
ATOM 11399 C CA . ASP C 1 457 ? 148.731 194.098 179.007 1.00 51.52 448 ASP D CA 1
ATOM 11400 C C . ASP C 1 457 ? 149.679 193.111 179.660 1.00 51.52 448 ASP D C 1
ATOM 11401 O O . ASP C 1 457 ? 150.857 193.426 179.813 1.00 51.52 448 ASP D O 1
ATOM 11406 N N . LEU C 1 458 ? 149.202 191.933 180.045 1.00 47.66 449 LEU D N 1
ATOM 11407 C CA . LEU C 1 458 ? 150.060 190.879 180.555 1.00 47.66 449 LEU D CA 1
ATOM 11408 C C . LEU C 1 458 ? 150.734 190.097 179.450 1.00 47.66 449 LEU D C 1
ATOM 11409 O O . LEU C 1 458 ? 151.789 189.512 179.685 1.00 47.66 449 LEU D O 1
ATOM 11414 N N . ARG C 1 459 ? 150.156 190.072 178.260 1.00 45.25 450 ARG D N 1
ATOM 11415 C CA . ARG C 1 459 ? 150.776 189.449 177.110 1.00 45.25 450 ARG D CA 1
ATOM 11416 C C . ARG C 1 459 ? 151.873 190.301 176.511 1.00 45.25 450 ARG D C 1
ATOM 11417 O O . ARG C 1 459 ? 152.825 189.753 175.959 1.00 45.25 450 ARG D O 1
ATOM 11425 N N . GLU C 1 460 ? 151.757 191.624 176.576 1.00 46.64 451 GLU D N 1
ATOM 11426 C CA . GLU C 1 460 ? 152.832 192.492 176.140 1.00 46.64 451 GLU D CA 1
ATOM 11427 C C . GLU C 1 460 ? 154.030 192.459 177.065 1.00 46.64 451 GLU D C 1
ATOM 11428 O O . GLU C 1 460 ? 155.160 192.519 176.577 1.00 46.64 451 GLU D O 1
ATOM 11434 N N . ARG C 1 461 ? 153.823 192.327 178.371 1.00 43.09 452 ARG D N 1
ATOM 11435 C CA . ARG C 1 461 ? 154.908 192.217 179.329 1.00 43.09 452 ARG D CA 1
ATOM 11436 C C . ARG C 1 461 ? 155.695 190.925 179.201 1.00 43.09 452 ARG D C 1
ATOM 11437 O O . ARG C 1 461 ? 156.862 190.890 179.594 1.00 43.09 452 ARG D O 1
ATOM 11445 N N . VAL C 1 462 ? 155.095 189.873 178.664 1.00 40.76 453 VAL D N 1
ATOM 11446 C CA . VAL C 1 462 ? 155.765 188.592 178.504 1.00 40.76 453 VAL D CA 1
ATOM 11447 C C . VAL C 1 462 ? 156.624 188.661 177.255 1.00 40.76 453 VAL D C 1
ATOM 11448 O O . VAL C 1 462 ? 157.801 188.284 177.276 1.00 40.76 453 VAL D O 1
ATOM 11452 N N . ARG C 1 463 ? 156.036 189.149 176.165 1.00 42.86 454 ARG D N 1
ATOM 11453 C CA . ARG C 1 463 ? 156.725 189.342 174.899 1.00 42.86 454 ARG D CA 1
ATOM 11454 C C . ARG C 1 463 ? 157.887 190.302 175.013 1.00 42.86 454 ARG D C 1
ATOM 11455 O O . ARG C 1 463 ? 158.941 190.066 174.413 1.00 42.86 454 ARG D O 1
ATOM 11463 N N . ARG C 1 464 ? 157.717 191.354 175.808 1.00 44.59 455 ARG D N 1
ATOM 11464 C CA . ARG C 1 464 ? 158.758 192.348 175.999 1.00 44.59 455 ARG D CA 1
ATOM 11465 C C . ARG C 1 464 ? 159.952 191.762 176.736 1.00 44.59 455 ARG D C 1
ATOM 11466 O O . ARG C 1 464 ? 161.100 191.988 176.339 1.00 44.59 455 ARG D O 1
ATOM 11474 N N . TYR C 1 465 ? 159.700 190.984 177.792 1.00 40.74 456 TYR D N 1
ATOM 11475 C CA . TYR C 1 465 ? 160.784 190.348 178.529 1.00 40.74 456 TYR D CA 1
ATOM 11476 C C . TYR C 1 465 ? 161.485 189.288 177.701 1.00 40.74 456 TYR D C 1
ATOM 11477 O O . TYR C 1 465 ? 162.705 189.149 177.795 1.00 40.74 456 TYR D O 1
ATOM 11486 N N . ASP C 1 466 ? 160.742 188.529 176.902 1.00 40.86 457 ASP D N 1
ATOM 11487 C CA . ASP C 1 466 ? 161.373 187.512 176.076 1.00 40.86 457 ASP D CA 1
ATOM 11488 C C . ASP C 1 466 ? 162.235 188.122 174.983 1.00 40.86 457 ASP D C 1
ATOM 11489 O O . ASP C 1 466 ? 163.338 187.627 174.728 1.00 40.86 457 ASP D O 1
ATOM 11494 N N . GLN C 1 467 ? 161.772 189.205 174.352 1.00 41.45 458 GLN D N 1
ATOM 11495 C CA . GLN C 1 467 ? 162.588 189.903 173.366 1.00 41.45 458 GLN D CA 1
ATOM 11496 C C . GLN C 1 467 ? 163.809 190.557 173.990 1.00 41.45 458 GLN D C 1
ATOM 11497 O O . GLN C 1 467 ? 164.883 190.538 173.388 1.00 41.45 458 GLN D O 1
ATOM 11503 N N . TYR C 1 468 ? 163.675 191.105 175.195 1.00 42.50 459 TYR D N 1
ATOM 11504 C CA . TYR C 1 468 ? 164.813 191.712 175.869 1.00 42.50 459 TYR D CA 1
ATOM 11505 C C . TYR C 1 468 ? 165.839 190.671 176.281 1.00 42.50 459 TYR D C 1
ATOM 11506 O O . TYR C 1 468 ? 167.047 190.891 176.139 1.00 42.50 459 TYR D O 1
ATOM 11515 N N . LYS C 1 469 ? 165.380 189.533 176.786 1.00 39.10 460 LYS D N 1
ATOM 11516 C CA . LYS C 1 469 ? 166.275 188.456 177.166 1.00 39.10 460 LYS D CA 1
ATOM 11517 C C . LYS C 1 469 ? 166.969 187.844 175.964 1.00 39.10 460 LYS D C 1
ATOM 11518 O O . LYS C 1 469 ? 168.128 187.442 176.066 1.00 39.10 460 LYS D O 1
ATOM 11524 N N . TRP C 1 470 ? 166.292 187.777 174.822 1.00 36.95 461 TRP D N 1
ATOM 11525 C CA . TRP C 1 470 ? 166.954 187.324 173.612 1.00 36.95 461 TRP D CA 1
ATOM 11526 C C . TRP C 1 470 ? 167.963 188.339 173.099 1.00 36.95 461 TRP D C 1
ATOM 11527 O O . TRP C 1 470 ? 169.012 187.949 172.587 1.00 36.95 461 TRP D O 1
ATOM 11538 N N . LEU C 1 471 ? 167.676 189.631 173.223 1.00 40.27 462 LEU D N 1
ATOM 11539 C CA . LEU C 1 471 ? 168.630 190.652 172.822 1.00 40.27 462 LEU D CA 1
ATOM 11540 C C . LEU C 1 471 ? 169.875 190.674 173.684 1.00 40.27 462 LEU D C 1
ATOM 11541 O O . LEU C 1 471 ? 170.968 190.902 173.157 1.00 40.27 462 LEU D O 1
ATOM 11546 N N . GLU C 1 472 ? 169.747 190.441 174.983 1.00 43.29 463 GLU D N 1
ATOM 11547 C CA . GLU C 1 472 ? 170.904 190.438 175.860 1.00 43.29 463 GLU D CA 1
ATOM 11548 C C . GLU C 1 472 ? 171.682 189.137 175.830 1.00 43.29 463 GLU D C 1
ATOM 11549 O O . GLU C 1 472 ? 172.902 189.172 175.687 1.00 43.29 463 GLU D O 1
ATOM 11555 N N . THR C 1 473 ? 171.023 187.992 175.957 1.00 40.07 464 THR D N 1
ATOM 11556 C CA . THR C 1 473 ? 171.758 186.763 176.208 1.00 40.07 464 THR D CA 1
ATOM 11557 C C . THR C 1 473 ? 171.995 185.970 174.936 1.00 40.07 464 THR D C 1
ATOM 11558 O O . THR C 1 473 ? 172.939 185.182 174.876 1.00 40.07 464 THR D O 1
ATOM 11562 N N . ARG C 1 474 ? 171.151 186.189 173.926 1.00 40.84 465 ARG D N 1
ATOM 11563 C CA . ARG C 1 474 ? 171.143 185.440 172.663 1.00 40.84 465 ARG D CA 1
ATOM 11564 C C . ARG C 1 474 ? 171.018 183.938 172.882 1.00 40.84 465 ARG D C 1
ATOM 11565 O O . ARG C 1 474 ? 171.620 183.145 172.164 1.00 40.84 465 ARG D O 1
ATOM 11573 N N . GLY C 1 475 ? 170.228 183.537 173.869 1.00 36.71 466 GLY D N 1
ATOM 11574 C CA . GLY C 1 475 ? 169.963 182.137 174.101 1.00 36.71 466 GLY D CA 1
ATOM 11575 C C . GLY C 1 475 ? 170.979 181.446 174.975 1.00 36.71 466 GLY D C 1
ATOM 11576 O O . GLY C 1 475 ? 170.787 180.293 175.362 1.00 36.71 466 GLY D O 1
ATOM 11577 N N . VAL C 1 476 ? 172.060 182.137 175.303 1.00 38.20 467 VAL D N 1
ATOM 11578 C CA . VAL C 1 476 ? 173.181 181.564 176.029 1.00 38.20 467 VAL D CA 1
ATOM 11579 C C . VAL C 1 476 ? 172.840 181.527 177.509 1.00 38.20 467 VAL D C 1
ATOM 11580 O O . VAL C 1 476 ? 172.485 182.550 178.100 1.00 38.20 467 VAL D O 1
ATOM 11584 N N . ASP C 1 477 ? 172.934 180.344 178.100 1.00 42.48 468 ASP D N 1
ATOM 11585 C CA . ASP C 1 477 ? 172.811 180.164 179.538 1.00 42.48 468 ASP D CA 1
ATOM 11586 C C . ASP C 1 477 ? 174.172 180.456 180.150 1.00 42.48 468 ASP D C 1
ATOM 11587 O O . ASP C 1 477 ? 175.067 179.612 180.109 1.00 42.48 468 ASP D O 1
ATOM 11592 N N . GLU C 1 478 ? 174.325 181.651 180.706 1.00 48.27 469 GLU D N 1
ATOM 11593 C CA . GLU C 1 478 ? 175.596 182.115 181.234 1.00 48.27 469 GLU D CA 1
ATOM 11594 C C . GLU C 1 478 ? 176.040 181.353 182.471 1.00 48.27 469 GLU D C 1
ATOM 11595 O O . GLU C 1 478 ? 177.218 181.007 182.569 1.00 48.27 469 GLU D O 1
ATOM 11601 N N . GLU C 1 479 ? 175.133 181.055 183.397 1.00 49.94 470 GLU D N 1
ATOM 11602 C CA . GLU C 1 479 ? 175.503 180.308 184.588 1.00 49.94 470 GLU D CA 1
ATOM 11603 C C . GLU C 1 479 ? 175.847 178.862 184.296 1.00 49.94 470 GLU D C 1
ATOM 11604 O O . GLU C 1 479 ? 176.693 178.295 184.989 1.00 49.94 470 GLU D O 1
ATOM 11610 N N . TYR C 1 480 ? 175.249 178.264 183.271 1.00 45.80 471 TYR D N 1
ATOM 11611 C CA . TYR C 1 480 ? 175.679 176.940 182.852 1.00 45.80 471 TYR D CA 1
ATOM 11612 C C . TYR C 1 480 ? 177.054 176.965 182.200 1.00 45.80 471 TYR D C 1
ATOM 11613 O O . TYR C 1 480 ? 177.813 176.007 182.348 1.00 45.80 471 TYR D O 1
ATOM 11622 N N . LEU C 1 481 ? 177.382 178.033 181.469 1.00 42.65 472 LEU D N 1
ATOM 11623 C CA . LEU C 1 481 ? 178.726 178.179 180.925 1.00 42.65 472 LEU D CA 1
ATOM 11624 C C . LEU C 1 481 ? 179.745 178.369 182.029 1.00 42.65 472 LEU D C 1
ATOM 11625 O O . LEU C 1 481 ? 180.848 177.823 181.960 1.00 42.65 472 LEU D O 1
ATOM 11630 N N . VAL C 1 482 ? 179.400 179.159 183.042 1.00 44.90 473 VAL D N 1
ATOM 11631 C CA . VAL C 1 482 ? 180.347 179.457 184.105 1.00 44.90 473 VAL D CA 1
ATOM 11632 C C . VAL C 1 482 ? 180.558 178.235 184.983 1.00 44.90 473 VAL D C 1
ATOM 11633 O O . VAL C 1 482 ? 181.694 177.885 185.297 1.00 44.90 473 VAL D O 1
ATOM 11637 N N . GLN C 1 483 ? 179.489 177.514 185.316 1.00 47.47 474 GLN D N 1
ATOM 11638 C CA . GLN C 1 483 ? 179.599 176.339 186.174 1.00 47.47 474 GLN D CA 1
ATOM 11639 C C . GLN C 1 483 ? 180.333 175.171 185.529 1.00 47.47 474 GLN D C 1
ATOM 11640 O O . GLN C 1 483 ? 180.694 174.231 186.239 1.00 47.47 474 GLN D O 1
ATOM 11646 N N . ASN C 1 484 ? 180.576 175.202 184.222 1.00 45.67 475 ASN D N 1
ATOM 11647 C CA . ASN C 1 484 ? 181.354 174.179 183.542 1.00 45.67 475 ASN D CA 1
ATOM 11648 C C . ASN C 1 484 ? 182.799 174.590 183.328 1.00 45.67 475 ASN D C 1
ATOM 11649 O O . ASN C 1 484 ? 183.475 174.007 182.481 1.00 45.67 475 ASN D O 1
ATOM 11654 N N . LEU C 1 485 ? 183.269 175.561 184.040 1.00 43.52 476 LEU D N 1
ATOM 11655 C CA . LEU C 1 485 ? 184.638 176.027 183.946 1.00 43.52 476 LEU D CA 1
ATOM 11656 C C . LEU C 1 485 ? 185.423 175.530 185.148 1.00 43.52 476 LEU D C 1
ATOM 11657 O O . LEU C 1 485 ? 184.830 175.104 186.139 1.00 43.52 476 LEU D O 1
ATOM 11662 N N . PRO C 1 486 ? 186.757 175.509 185.082 1.00 46.76 477 PRO D N 1
ATOM 11663 C CA . PRO C 1 486 ? 187.536 175.174 186.278 1.00 46.76 477 PRO D CA 1
ATOM 11664 C C . PRO C 1 486 ? 187.355 176.220 187.361 1.00 46.76 477 PRO D C 1
ATOM 11665 O O . PRO C 1 486 ? 187.050 177.376 187.074 1.00 46.76 477 PRO D O 1
ATOM 11669 N N . LYS C 1 487 ? 187.550 175.796 188.612 1.00 53.42 478 LYS D N 1
ATOM 11670 C CA . LYS C 1 487 ? 187.252 176.643 189.763 1.00 53.42 478 LYS D CA 1
ATOM 11671 C C . LYS C 1 487 ? 188.135 177.881 189.814 1.00 53.42 478 LYS D C 1
ATOM 11672 O O . LYS C 1 487 ? 187.672 178.956 190.207 1.00 53.42 478 LYS D O 1
ATOM 11678 N N . ASP C 1 488 ? 189.391 177.762 189.392 1.00 52.66 479 ASP D N 1
ATOM 11679 C CA . ASP C 1 488 ? 190.257 178.929 189.304 1.00 52.66 479 ASP D CA 1
ATOM 11680 C C . ASP C 1 488 ? 189.812 179.882 188.207 1.00 52.66 479 ASP D C 1
ATOM 11681 O O . ASP C 1 488 ? 189.873 181.100 188.388 1.00 52.66 479 ASP D O 1
ATOM 11686 N N . LEU C 1 489 ? 189.342 179.351 187.084 1.00 47.70 480 LEU D N 1
ATOM 11687 C CA . LEU C 1 489 ? 188.887 180.184 185.983 1.00 47.70 480 LEU D CA 1
ATOM 11688 C C . LEU C 1 489 ? 187.540 180.814 186.286 1.00 47.70 480 LEU D C 1
ATOM 11689 O O . LEU C 1 489 ? 187.306 181.971 185.918 1.00 47.70 480 LEU D O 1
ATOM 11694 N N . ARG C 1 490 ? 186.661 180.054 186.949 1.00 50.67 481 ARG D N 1
ATOM 11695 C CA . ARG C 1 490 ? 185.424 180.584 187.512 1.00 50.67 481 ARG D CA 1
ATOM 11696 C C . ARG C 1 490 ? 185.684 181.760 188.428 1.00 50.67 481 ARG D C 1
ATOM 11697 O O . ARG C 1 490 ? 185.043 182.804 188.299 1.00 50.67 481 ARG D O 1
ATOM 11705 N N . ARG C 1 491 ? 186.607 181.596 189.372 1.00 56.30 482 ARG D N 1
ATOM 11706 C CA . ARG C 1 491 ? 186.872 182.629 190.358 1.00 56.30 482 ARG D CA 1
ATOM 11707 C C . ARG C 1 491 ? 187.487 183.866 189.732 1.00 56.30 482 ARG D C 1
ATOM 11708 O O . ARG C 1 491 ? 187.140 184.980 190.124 1.00 56.30 482 ARG D O 1
ATOM 11716 N N . ASP C 1 492 ? 188.348 183.704 188.731 1.00 52.75 483 ASP D N 1
ATOM 11717 C CA . ASP C 1 492 ? 188.925 184.865 188.067 1.00 52.75 483 ASP D CA 1
ATOM 11718 C C . ASP C 1 492 ? 187.919 185.596 187.190 1.00 52.75 483 ASP D C 1
ATOM 11719 O O . ASP C 1 492 ? 187.906 186.830 187.177 1.00 52.75 483 ASP D O 1
ATOM 11724 N N . ILE C 1 493 ? 187.062 184.862 186.477 1.00 53.73 484 ILE D N 1
ATOM 11725 C CA . ILE C 1 493 ? 186.033 185.486 185.650 1.00 53.73 484 ILE D CA 1
ATOM 11726 C C . ILE C 1 493 ? 185.005 186.200 186.515 1.00 53.73 484 ILE D C 1
ATOM 11727 O O . ILE C 1 493 ? 184.615 187.337 186.229 1.00 53.73 484 ILE D O 1
ATOM 11732 N N . LYS C 1 494 ? 184.579 185.570 187.599 1.00 57.34 485 LYS D N 1
ATOM 11733 C CA . LYS C 1 494 ? 183.627 186.180 188.505 1.00 57.34 485 LYS D CA 1
ATOM 11734 C C . LYS C 1 494 ? 184.205 187.359 189.272 1.00 57.34 485 LYS D C 1
ATOM 11735 O O . LYS C 1 494 ? 183.480 188.324 189.514 1.00 57.34 485 LYS D O 1
ATOM 11741 N N . ARG C 1 495 ? 185.481 187.325 189.643 1.00 61.19 486 ARG D N 1
ATOM 11742 C CA . ARG C 1 495 ? 186.144 188.504 190.167 1.00 61.19 486 ARG D CA 1
ATOM 11743 C C . ARG C 1 495 ? 186.323 189.599 189.129 1.00 61.19 486 ARG D C 1
ATOM 11744 O O . ARG C 1 495 ? 186.416 190.764 189.501 1.00 61.19 486 ARG D O 1
ATOM 11752 N N . HIS C 1 496 ? 186.415 189.274 187.845 1.00 63.14 487 HIS D N 1
ATOM 11753 C CA . HIS C 1 496 ? 186.438 190.365 186.879 1.00 63.14 487 HIS D CA 1
ATOM 11754 C C . HIS C 1 496 ? 185.063 190.993 186.719 1.00 63.14 487 HIS D C 1
ATOM 11755 O O . HIS C 1 496 ? 184.945 192.220 186.667 1.00 63.14 487 HIS D O 1
ATOM 11762 N N . LEU C 1 497 ? 184.020 190.175 186.652 1.00 60.61 488 LEU D N 1
ATOM 11763 C CA . LEU C 1 497 ? 182.677 190.673 186.403 1.00 60.61 488 LEU D CA 1
ATOM 11764 C C . LEU C 1 497 ? 182.083 191.402 187.600 1.00 60.61 488 LEU D C 1
ATOM 11765 O O . LEU C 1 497 ? 181.427 192.434 187.428 1.00 60.61 488 LEU D O 1
ATOM 11770 N N . CYS C 1 498 ? 182.303 190.898 188.812 1.00 66.24 489 CYS D N 1
ATOM 11771 C CA . CYS C 1 498 ? 181.479 191.277 189.944 1.00 66.24 489 CYS D CA 1
ATOM 11772 C C . CYS C 1 498 ? 182.229 191.798 191.159 1.00 66.24 489 CYS D C 1
ATOM 11773 O O . CYS C 1 498 ? 181.640 191.823 192.235 1.00 66.24 489 CYS D O 1
ATOM 11776 N N . LEU C 1 499 ? 183.498 192.190 191.055 1.00 70.64 490 LEU D N 1
ATOM 11777 C CA . LEU C 1 499 ? 184.203 192.580 192.275 1.00 70.64 490 LEU D CA 1
ATOM 11778 C C . LEU C 1 499 ? 183.986 194.047 192.603 1.00 70.64 490 LEU D C 1
ATOM 11779 O O . LEU C 1 499 ? 183.811 194.404 193.772 1.00 70.64 490 LEU D O 1
ATOM 11784 N N . ALA C 1 500 ? 184.024 194.913 191.593 1.00 76.95 491 ALA D N 1
ATOM 11785 C CA . ALA C 1 500 ? 183.778 196.337 191.769 1.00 76.95 491 ALA D CA 1
ATOM 11786 C C . ALA C 1 500 ? 182.358 196.635 192.224 1.00 76.95 491 ALA D C 1
ATOM 11787 O O . ALA C 1 500 ? 182.149 197.604 192.958 1.00 76.95 491 ALA D O 1
ATOM 11789 N N . LEU C 1 501 ? 181.389 195.819 191.821 1.00 75.11 492 LEU D N 1
ATOM 11790 C CA . LEU C 1 501 ? 180.026 195.928 192.314 1.00 75.11 492 LEU D CA 1
ATOM 11791 C C . LEU C 1 501 ? 179.895 195.581 193.789 1.00 75.11 492 LEU D C 1
ATOM 11792 O O . LEU C 1 501 ? 179.224 196.309 194.525 1.00 75.11 492 LEU D O 1
ATOM 11797 N N . VAL C 1 502 ? 180.515 194.491 194.237 1.00 78.46 493 VAL D N 1
ATOM 11798 C CA . VAL C 1 502 ? 180.430 194.108 195.642 1.00 78.46 493 VAL D CA 1
ATOM 11799 C C . VAL C 1 502 ? 181.272 195.032 196.516 1.00 78.46 493 VAL D C 1
ATOM 11800 O O . VAL C 1 502 ? 180.894 195.334 197.654 1.00 78.46 493 VAL D O 1
ATOM 11804 N N . ARG C 1 503 ? 182.373 195.565 195.989 1.00 82.68 494 ARG D N 1
ATOM 11805 C CA . ARG C 1 503 ? 183.235 196.465 196.745 1.00 82.68 494 ARG D CA 1
ATOM 11806 C C . ARG C 1 503 ? 182.808 197.924 196.628 1.00 82.68 494 ARG D C 1
ATOM 11807 O O . ARG C 1 503 ? 183.640 198.829 196.774 1.00 82.68 494 ARG D O 1
ATOM 11815 N N . ARG C 1 504 ? 181.531 198.172 196.350 1.00 84.19 495 ARG D N 1
ATOM 11816 C CA . ARG C 1 504 ? 180.921 199.469 196.563 1.00 84.19 495 ARG D CA 1
ATOM 11817 C C . ARG C 1 504 ? 179.888 199.432 197.677 1.00 84.19 495 ARG D C 1
ATOM 11818 O O . ARG C 1 504 ? 179.478 200.495 198.155 1.00 84.19 495 ARG D O 1
ATOM 11826 N N . VAL C 1 505 ? 179.461 198.248 198.104 1.00 87.00 496 VAL D N 1
ATOM 11827 C CA . VAL C 1 505 ? 178.665 198.086 199.317 1.00 87.00 496 VAL D CA 1
ATOM 11828 C C . VAL C 1 505 ? 179.574 198.409 200.495 1.00 87.00 496 VAL D C 1
ATOM 11829 O O . VAL C 1 505 ? 180.684 197.865 200.575 1.00 87.00 496 VAL D O 1
ATOM 11833 N N . PRO C 1 506 ? 179.163 199.287 201.418 1.00 89.84 497 PRO D N 1
ATOM 11834 C CA . PRO C 1 506 ? 180.061 199.668 202.518 1.00 89.84 497 PRO D CA 1
ATOM 11835 C C . PRO C 1 506 ? 180.282 198.573 203.541 1.00 89.84 497 PRO D C 1
ATOM 11836 O O . PRO C 1 506 ? 181.320 198.581 204.215 1.00 89.84 497 PRO D O 1
ATOM 11840 N N . LEU C 1 507 ? 179.357 197.627 203.672 1.00 92.41 498 LEU D N 1
ATOM 11841 C CA . LEU C 1 507 ? 179.564 196.537 204.616 1.00 92.41 498 LEU D CA 1
ATOM 11842 C C . LEU C 1 507 ? 180.372 195.413 203.971 1.00 92.41 498 LEU D C 1
ATOM 11843 O O . LEU C 1 507 ? 180.958 194.578 204.669 1.00 92.41 498 LEU D O 1
ATOM 11848 N N . PHE C 1 508 ? 180.465 195.409 202.642 1.00 90.62 499 PHE D N 1
ATOM 11849 C CA . PHE C 1 508 ? 181.247 194.393 201.948 1.00 90.62 499 PHE D CA 1
ATOM 11850 C C . PHE C 1 508 ? 182.646 194.859 201.566 1.00 90.62 499 PHE D C 1
ATOM 11851 O O . PHE C 1 508 ? 183.553 194.028 201.485 1.00 90.62 499 PHE D O 1
ATOM 11859 N N . LYS C 1 509 ? 182.845 196.157 201.319 1.00 91.30 500 LYS D N 1
ATOM 11860 C CA . LYS C 1 509 ? 184.159 196.640 200.900 1.00 91.30 500 LYS D CA 1
ATOM 11861 C C . LYS C 1 509 ? 185.181 196.546 202.022 1.00 91.30 500 LYS D C 1
ATOM 11862 O O . LYS C 1 509 ? 186.316 196.113 201.794 1.00 91.30 500 LYS D O 1
ATOM 11868 N N . SER C 1 510 ? 184.799 196.912 203.237 1.00 94.31 501 SER D N 1
ATOM 11869 C CA . SER C 1 510 ? 185.713 196.794 204.360 1.00 94.31 501 SER D CA 1
ATOM 11870 C C . SER C 1 510 ? 185.752 195.393 204.958 1.00 94.31 501 SER D C 1
ATOM 11871 O O . SER C 1 510 ? 186.441 195.192 205.962 1.00 94.31 501 SER D O 1
ATOM 11874 N N . MET C 1 511 ? 185.033 194.429 204.381 1.00 96.37 502 MET D N 1
ATOM 11875 C CA . MET C 1 511 ? 184.887 193.114 204.993 1.00 96.37 502 MET D CA 1
ATOM 11876 C C . MET C 1 511 ? 186.140 192.257 204.886 1.00 96.37 502 MET D C 1
ATOM 11877 O O . MET C 1 511 ? 186.784 191.972 205.901 1.00 96.37 502 MET D O 1
ATOM 11882 N N . ASP C 1 512 ? 186.502 191.849 203.676 1.00 93.68 503 ASP D N 1
ATOM 11883 C CA . ASP C 1 512 ? 187.410 190.720 203.528 1.00 93.68 503 ASP D CA 1
ATOM 11884 C C . ASP C 1 512 ? 187.979 190.757 202.114 1.00 93.68 503 ASP D C 1
ATOM 11885 O O . ASP C 1 512 ? 187.900 191.773 201.417 1.00 93.68 503 ASP D O 1
ATOM 11890 N N . ASP C 1 513 ? 188.622 189.660 201.729 1.00 90.53 504 ASP D N 1
ATOM 11891 C CA . ASP C 1 513 ? 188.730 189.230 200.345 1.00 90.53 504 ASP D CA 1
ATOM 11892 C C . ASP C 1 513 ? 188.284 187.788 200.165 1.00 90.53 504 ASP D C 1
ATOM 11893 O O . ASP C 1 513 ? 187.654 187.465 199.154 1.00 90.53 504 ASP D O 1
ATOM 11898 N N . LYS C 1 514 ? 188.569 186.948 201.166 1.00 89.53 505 LYS D N 1
ATOM 11899 C CA . LYS C 1 514 ? 188.143 185.556 201.262 1.00 89.53 505 LYS D CA 1
ATOM 11900 C C . LYS C 1 514 ? 186.649 185.362 201.076 1.00 89.53 505 LYS D C 1
ATOM 11901 O O . LYS C 1 514 ? 186.232 184.498 200.299 1.00 89.53 505 LYS D O 1
ATOM 11907 N N . LEU C 1 515 ? 185.835 186.136 201.779 1.00 90.57 506 LEU D N 1
ATOM 11908 C CA . LEU C 1 515 ? 184.408 185.870 201.799 1.00 90.57 506 LEU D CA 1
ATOM 11909 C C . LEU C 1 515 ? 183.657 186.668 200.743 1.00 90.57 506 LEU D C 1
ATOM 11910 O O . LEU C 1 515 ? 182.612 186.211 200.270 1.00 90.57 506 LEU D O 1
ATOM 11915 N N . LEU C 1 516 ? 184.179 187.821 200.319 1.00 86.84 507 LEU D N 1
ATOM 11916 C CA . LEU C 1 516 ? 183.547 188.502 199.196 1.00 86.84 507 LEU D CA 1
ATOM 11917 C C . LEU C 1 516 ? 183.869 187.815 197.875 1.00 86.84 507 LEU D C 1
ATOM 11918 O O . LEU C 1 516 ? 183.101 187.932 196.915 1.00 86.84 507 LEU D O 1
ATOM 11923 N N . ASP C 1 517 ? 184.981 187.077 197.802 1.00 84.49 508 ASP D N 1
ATOM 11924 C CA . ASP C 1 517 ? 185.170 186.219 196.635 1.00 84.49 508 ASP D CA 1
ATOM 11925 C C . ASP C 1 517 ? 184.321 184.962 196.686 1.00 84.49 508 ASP D C 1
ATOM 11926 O O . ASP C 1 517 ? 184.317 184.207 195.711 1.00 84.49 508 ASP D O 1
ATOM 11931 N N . ALA C 1 518 ? 183.653 184.690 197.804 1.00 83.41 509 ALA D N 1
ATOM 11932 C CA . ALA C 1 518 ? 182.605 183.685 197.858 1.00 83.41 509 ALA D CA 1
ATOM 11933 C C . ALA C 1 518 ? 181.219 184.277 197.684 1.00 83.41 509 ALA D C 1
ATOM 11934 O O . ALA C 1 518 ? 180.279 183.547 197.367 1.00 83.41 509 ALA D O 1
ATOM 11936 N N . ILE C 1 519 ? 181.080 185.585 197.907 1.00 82.44 510 ILE D N 1
ATOM 11937 C CA . ILE C 1 519 ? 179.837 186.281 197.598 1.00 82.44 510 ILE D CA 1
ATOM 11938 C C . ILE C 1 519 ? 179.707 186.484 196.098 1.00 82.44 510 ILE D C 1
ATOM 11939 O O . ILE C 1 519 ? 178.668 186.167 195.509 1.00 82.44 510 ILE D O 1
ATOM 11944 N N . CYS C 1 520 ? 180.771 186.952 195.436 1.00 76.00 511 CYS D N 1
ATOM 11945 C CA . CYS C 1 520 ? 180.685 187.112 193.989 1.00 76.00 511 CYS D CA 1
ATOM 11946 C C . CYS C 1 520 ? 181.031 185.819 193.260 1.00 76.00 511 CYS D C 1
ATOM 11947 O O . CYS C 1 520 ? 181.789 185.823 192.295 1.00 76.00 511 CYS D O 1
ATOM 11950 N N . MET C 1 521 ? 180.428 184.721 193.695 1.00 71.61 512 MET D N 1
ATOM 11951 C CA . MET C 1 521 ? 180.303 183.484 192.946 1.00 71.61 512 MET D CA 1
ATOM 11952 C C . MET C 1 521 ? 178.854 183.064 192.884 1.00 71.61 512 MET D C 1
ATOM 11953 O O . MET C 1 521 ? 178.528 182.110 192.173 1.00 71.61 512 MET D O 1
ATOM 11958 N N . ARG C 1 522 ? 177.981 183.738 193.626 1.00 74.49 513 ARG D N 1
ATOM 11959 C CA . ARG C 1 522 ? 176.552 183.510 193.601 1.00 74.49 513 ARG D CA 1
ATOM 11960 C C . ARG C 1 522 ? 175.783 184.644 192.947 1.00 74.49 513 ARG D C 1
ATOM 11961 O O . ARG C 1 522 ? 174.556 184.566 192.867 1.00 74.49 513 ARG D O 1
ATOM 11969 N N . LEU C 1 523 ? 176.465 185.685 192.481 1.00 65.83 514 LEU D N 1
ATOM 11970 C CA . LEU C 1 523 ? 175.800 186.747 191.744 1.00 65.83 514 LEU D CA 1
ATOM 11971 C C . LEU C 1 523 ? 175.405 186.245 190.366 1.00 65.83 514 LEU D C 1
ATOM 11972 O O . LEU C 1 523 ? 176.263 185.952 189.532 1.00 65.83 514 LEU D O 1
ATOM 11977 N N . LYS C 1 524 ? 174.109 186.145 190.131 1.00 60.91 515 LYS D N 1
ATOM 11978 C CA . LYS C 1 524 ? 173.546 185.685 188.875 1.00 60.91 515 LYS D CA 1
ATOM 11979 C C . LYS C 1 524 ? 172.863 186.853 188.189 1.00 60.91 515 LYS D C 1
ATOM 11980 O O . LYS C 1 524 ? 172.326 187.743 188.855 1.00 60.91 515 LYS D O 1
ATOM 11986 N N . PRO C 1 525 ? 172.875 186.895 186.859 1.00 53.96 516 PRO D N 1
ATOM 11987 C CA . PRO C 1 525 ? 172.364 188.081 186.168 1.00 53.96 516 PRO D CA 1
ATOM 11988 C C . PRO C 1 525 ? 170.850 188.148 186.078 1.00 53.96 516 PRO D C 1
ATOM 11989 O O . PRO C 1 525 ? 170.215 187.214 185.588 1.00 53.96 516 PRO D O 1
ATOM 11993 N N . CYS C 1 526 ? 170.264 189.248 186.541 1.00 52.24 517 CYS D N 1
ATOM 11994 C CA . CYS C 1 526 ? 168.852 189.509 186.322 1.00 52.24 517 CYS D CA 1
ATOM 11995 C C . CYS C 1 526 ? 168.648 190.549 185.235 1.00 52.24 517 CYS D C 1
ATOM 11996 O O . CYS C 1 526 ? 169.523 191.353 184.928 1.00 52.24 517 CYS D O 1
ATOM 11999 N N . LEU C 1 527 ? 167.460 190.515 184.652 1.00 45.21 518 LEU D N 1
ATOM 12000 C CA . LEU C 1 527 ? 167.060 191.407 183.583 1.00 45.21 518 LEU D CA 1
ATOM 12001 C C . LEU C 1 527 ? 165.708 191.988 183.938 1.00 45.21 518 LEU D C 1
ATOM 12002 O O . LEU C 1 527 ? 164.852 191.286 184.477 1.00 45.21 518 LEU D O 1
ATOM 12007 N N . PHE C 1 528 ? 165.521 193.269 183.648 1.00 47.91 519 PHE D N 1
ATOM 12008 C CA . PHE C 1 528 ? 164.263 193.949 183.904 1.00 47.91 519 PHE D CA 1
ATOM 12009 C C . PHE C 1 528 ? 163.938 194.839 182.726 1.00 47.91 519 PHE D C 1
ATOM 12010 O O . PHE C 1 528 ? 164.753 195.665 182.327 1.00 47.91 519 PHE D O 1
ATOM 12018 N N . THR C 1 529 ? 162.747 194.677 182.174 1.00 51.13 520 THR D N 1
ATOM 12019 C CA . THR C 1 529 ? 162.279 195.561 181.122 1.00 51.13 520 THR D CA 1
ATOM 12020 C C . THR C 1 529 ? 161.807 196.873 181.739 1.00 51.13 520 THR D C 1
ATOM 12021 O O . THR C 1 529 ? 161.811 197.049 182.959 1.00 51.13 520 THR D O 1
ATOM 12025 N N . GLU C 1 530 ? 161.402 197.812 180.897 1.00 58.54 521 GLU D N 1
ATOM 12026 C CA . GLU C 1 530 ? 161.054 199.141 181.360 1.00 58.54 521 GLU D CA 1
ATOM 12027 C C . GLU C 1 530 ? 159.731 199.095 182.113 1.00 58.54 521 GLU D C 1
ATOM 12028 O O . GLU C 1 530 ? 158.848 198.292 181.796 1.00 58.54 521 GLU D O 1
ATOM 12034 N N . SER C 1 531 ? 159.639 199.920 183.161 1.00 61.00 522 SER D N 1
ATOM 12035 C CA . SER C 1 531 ? 158.491 200.032 184.068 1.00 61.00 522 SER D CA 1
ATOM 12036 C C . SER C 1 531 ? 158.200 198.731 184.807 1.00 61.00 522 SER D C 1
ATOM 12037 O O . SER C 1 531 ? 157.067 198.491 185.221 1.00 61.00 522 SER D O 1
ATOM 12040 N N . THR C 1 532 ? 159.202 197.882 184.987 1.00 58.81 523 THR D N 1
ATOM 12041 C CA . THR C 1 532 ? 159.077 196.706 185.830 1.00 58.81 523 THR D CA 1
ATOM 12042 C C . THR C 1 532 ? 159.320 197.094 187.279 1.00 58.81 523 THR D C 1
ATOM 12043 O O . THR C 1 532 ? 160.332 197.710 187.612 1.00 58.81 523 THR D O 1
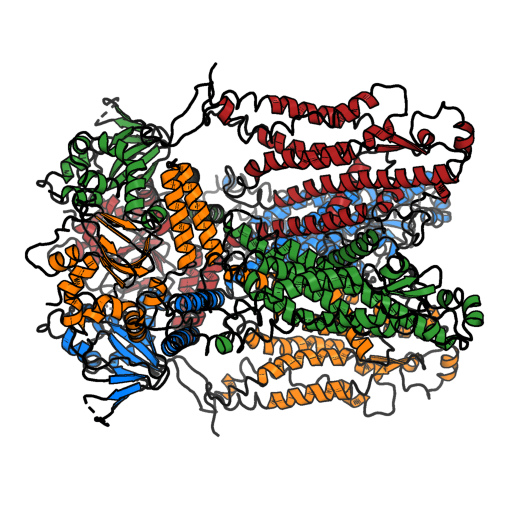ATOM 12047 N N . TYR C 1 533 ? 158.381 196.744 188.142 1.00 63.74 524 TYR D N 1
ATOM 12048 C CA . TYR C 1 533 ? 158.532 196.989 189.565 1.00 63.74 524 TYR D CA 1
ATOM 12049 C C . TYR C 1 533 ? 159.402 195.892 190.151 1.00 63.74 524 TYR D C 1
ATOM 12050 O O . TYR C 1 533 ? 158.978 194.736 190.235 1.00 63.74 524 TYR D O 1
ATOM 12059 N N . LEU C 1 534 ? 160.624 196.258 190.534 1.00 64.04 525 LEU D N 1
ATOM 12060 C CA . LEU C 1 534 ? 161.561 195.286 191.080 1.00 64.04 525 LEU D CA 1
ATOM 12061 C C . LEU C 1 534 ? 161.127 194.834 192.460 1.00 64.04 525 LEU D C 1
ATOM 12062 O O . LEU C 1 534 ? 161.252 193.656 192.807 1.00 64.04 525 LEU D O 1
ATOM 12067 N N . VAL C 1 535 ? 160.621 195.762 193.266 1.00 72.80 526 VAL D N 1
ATOM 12068 C CA . VAL C 1 535 ? 160.016 195.446 194.548 1.00 72.80 526 VAL D CA 1
ATOM 12069 C C . VAL C 1 535 ? 158.993 196.533 194.846 1.00 72.80 526 VAL D C 1
ATOM 12070 O O . VAL C 1 535 ? 159.070 197.654 194.337 1.00 72.80 526 VAL D O 1
ATOM 12074 N N . ARG C 1 536 ? 157.991 196.166 195.633 1.00 80.45 527 ARG D N 1
ATOM 12075 C CA . ARG C 1 536 ? 156.984 197.091 196.125 1.00 80.45 527 ARG D CA 1
ATOM 12076 C C . ARG C 1 536 ? 156.854 196.874 197.620 1.00 80.45 527 ARG D C 1
ATOM 12077 O O . ARG C 1 536 ? 157.195 195.798 198.120 1.00 80.45 527 ARG D O 1
ATOM 12085 N N . GLU C 1 537 ? 156.381 197.896 198.330 1.00 86.18 528 GLU D N 1
ATOM 12086 C CA . GLU C 1 537 ? 156.433 197.884 199.788 1.00 86.18 528 GLU D CA 1
ATOM 12087 C C . GLU C 1 537 ? 155.442 196.882 200.368 1.00 86.18 528 GLU D C 1
ATOM 12088 O O . GLU C 1 537 ? 154.342 196.701 199.839 1.00 86.18 528 GLU D O 1
ATOM 12094 N N . GLY C 1 538 ? 155.841 196.229 201.454 1.00 86.61 529 GLY D N 1
ATOM 12095 C CA . GLY C 1 538 ? 155.065 195.168 202.050 1.00 86.61 529 GLY D CA 1
ATOM 12096 C C . GLY C 1 538 ? 155.461 193.776 201.620 1.00 86.61 529 GLY D C 1
ATOM 12097 O O . GLY C 1 538 ? 155.160 192.818 202.339 1.00 86.61 529 GLY D O 1
ATOM 12098 N N . ASP C 1 539 ? 156.123 193.634 200.475 1.00 87.02 530 ASP D N 1
ATOM 12099 C CA . ASP C 1 539 ? 156.622 192.396 199.907 1.00 87.02 530 ASP D CA 1
ATOM 12100 C C . ASP C 1 539 ? 157.931 192.007 200.577 1.00 87.02 530 ASP D C 1
ATOM 12101 O O . ASP C 1 539 ? 158.687 192.876 201.017 1.00 87.02 530 ASP D O 1
ATOM 12106 N N . PRO C 1 540 ? 158.246 190.719 200.690 1.00 87.87 531 PRO D N 1
ATOM 12107 C CA . PRO C 1 540 ? 159.530 190.347 201.286 1.00 87.87 531 PRO D CA 1
ATOM 12108 C C . PRO C 1 540 ? 160.672 190.525 200.297 1.00 87.87 531 PRO D C 1
ATOM 12109 O O . PRO C 1 540 ? 160.613 190.061 199.157 1.00 87.87 531 PRO D O 1
ATOM 12113 N N . VAL C 1 541 ? 161.703 191.225 200.741 1.00 87.37 532 VAL D N 1
ATOM 12114 C CA . VAL C 1 541 ? 162.927 191.391 199.970 1.00 87.37 532 VAL D CA 1
ATOM 12115 C C . VAL C 1 541 ? 163.628 190.046 199.907 1.00 87.37 532 VAL D C 1
ATOM 12116 O O . VAL C 1 541 ? 163.989 189.465 200.934 1.00 87.37 532 VAL D O 1
ATOM 12120 N N . ASP C 1 542 ? 163.799 189.523 198.695 1.00 84.36 533 ASP D N 1
ATOM 12121 C CA . ASP C 1 542 ? 164.377 188.195 198.557 1.00 84.36 533 ASP D CA 1
ATOM 12122 C C . ASP C 1 542 ? 165.565 188.145 197.607 1.00 84.36 533 ASP D C 1
ATOM 12123 O O . ASP C 1 542 ? 166.069 187.048 197.344 1.00 84.36 533 ASP D O 1
ATOM 12128 N N . GLU C 1 543 ? 166.025 189.280 197.084 1.00 76.82 534 GLU D N 1
ATOM 12129 C CA . GLU C 1 543 ? 167.300 189.329 196.384 1.00 76.82 534 GLU D CA 1
ATOM 12130 C C . GLU C 1 543 ? 167.869 190.734 196.491 1.00 76.82 534 GLU D C 1
ATOM 12131 O O . GLU C 1 543 ? 167.144 191.727 196.418 1.00 76.82 534 GLU D O 1
ATOM 12137 N N . MET C 1 544 ? 169.178 190.800 196.698 1.00 75.46 535 MET D N 1
ATOM 12138 C CA . MET C 1 544 ? 169.925 192.039 196.575 1.00 75.46 535 MET D CA 1
ATOM 12139 C C . MET C 1 544 ? 170.438 192.165 195.152 1.00 75.46 535 MET D C 1
ATOM 12140 O O . MET C 1 544 ? 170.906 191.194 194.558 1.00 75.46 535 MET D O 1
ATOM 12145 N N . LEU C 1 545 ? 170.344 193.369 194.608 1.00 69.81 536 LEU D N 1
ATOM 12146 C CA . LEU C 1 545 ? 170.611 193.616 193.204 1.00 69.81 536 LEU D CA 1
ATOM 12147 C C . LEU C 1 545 ? 171.690 194.671 193.066 1.00 69.81 536 LEU D C 1
ATOM 12148 O O . LEU C 1 545 ? 171.575 195.759 193.630 1.00 69.81 536 LEU D O 1
ATOM 12153 N N . PHE C 1 546 ? 172.732 194.341 192.316 1.00 67.05 537 PHE D N 1
ATOM 12154 C CA . PHE C 1 546 ? 173.853 195.227 192.042 1.00 67.05 537 PHE D CA 1
ATOM 12155 C C . PHE C 1 546 ? 173.754 195.612 190.577 1.00 67.05 537 PHE D C 1
ATOM 12156 O O . PHE C 1 546 ? 173.921 194.758 189.706 1.00 67.05 537 PHE D O 1
ATOM 12164 N N . ILE C 1 547 ? 173.469 196.880 190.309 1.00 66.02 538 ILE D N 1
ATOM 12165 C CA . ILE C 1 547 ? 173.035 197.297 188.980 1.00 66.02 538 ILE D CA 1
ATOM 12166 C C . ILE C 1 547 ? 174.226 197.345 188.034 1.00 66.02 538 ILE D C 1
ATOM 12167 O O . ILE C 1 547 ? 175.258 197.948 188.339 1.00 66.02 538 ILE D O 1
ATOM 12172 N N . ILE C 1 548 ? 174.084 196.701 186.884 1.00 61.72 539 ILE D N 1
ATOM 12173 C CA . ILE C 1 548 ? 175.059 196.763 185.808 1.00 61.72 539 ILE D CA 1
ATOM 12174 C C . ILE C 1 548 ? 174.757 197.909 184.864 1.00 61.72 539 ILE D C 1
ATOM 12175 O O . ILE C 1 548 ? 175.604 198.757 184.601 1.00 61.72 539 ILE D O 1
ATOM 12180 N N . ARG C 1 549 ? 173.542 197.944 184.343 1.00 57.15 540 ARG D N 1
ATOM 12181 C CA . ARG C 1 549 ? 173.192 198.809 183.238 1.00 57.15 540 ARG D CA 1
ATOM 12182 C C . ARG C 1 549 ? 171.781 199.305 183.490 1.00 57.15 540 ARG D C 1
ATOM 12183 O O . ARG C 1 549 ? 171.049 198.731 184.293 1.00 57.15 540 ARG D O 1
ATOM 12191 N N . GLY C 1 550 ? 171.413 200.388 182.834 1.00 63.01 541 GLY D N 1
ATOM 12192 C CA . GLY C 1 550 ? 170.083 200.928 182.932 1.00 63.01 541 GLY D CA 1
ATOM 12193 C C . GLY C 1 550 ? 169.859 201.707 184.210 1.00 63.01 541 GLY D C 1
ATOM 12194 O O . GLY C 1 550 ? 170.580 201.576 185.200 1.00 63.01 541 GLY D O 1
ATOM 12195 N N . ARG C 1 551 ? 168.805 202.512 184.187 1.00 68.44 542 ARG D N 1
ATOM 12196 C CA . ARG C 1 551 ? 168.521 203.451 185.265 1.00 68.44 542 ARG D CA 1
ATOM 12197 C C . ARG C 1 551 ? 167.301 202.952 186.014 1.00 68.44 542 ARG D C 1
ATOM 12198 O O . ARG C 1 551 ? 166.475 202.244 185.437 1.00 68.44 542 ARG D O 1
ATOM 12206 N N . LEU C 1 552 ? 167.193 203.300 187.290 1.00 71.38 543 LEU D N 1
ATOM 12207 C CA . LEU C 1 552 ? 166.052 202.862 188.077 1.00 71.38 543 LEU D CA 1
ATOM 12208 C C . LEU C 1 552 ? 165.438 204.013 188.848 1.00 71.38 543 LEU D C 1
ATOM 12209 O O . LEU C 1 552 ? 165.771 205.175 188.620 1.00 71.38 543 LEU D O 1
ATOM 12214 N N . GLU C 1 553 ? 164.545 203.690 189.770 1.00 77.40 544 GLU D N 1
ATOM 12215 C CA . GLU C 1 553 ? 163.802 204.704 190.495 1.00 77.40 544 GLU D CA 1
ATOM 12216 C C . GLU C 1 553 ? 163.498 204.146 191.873 1.00 77.40 544 GLU D C 1
ATOM 12217 O O . GLU C 1 553 ? 163.564 202.930 192.058 1.00 77.40 544 GLU D O 1
ATOM 12223 N N . SER C 1 554 ? 163.202 204.995 192.851 1.00 82.40 545 SER D N 1
ATOM 12224 C CA . SER C 1 554 ? 162.898 204.523 194.194 1.00 82.40 545 SER D CA 1
ATOM 12225 C C . SER C 1 554 ? 162.100 205.565 194.961 1.00 82.40 545 SER D C 1
ATOM 12226 O O . SER C 1 554 ? 162.594 206.665 195.218 1.00 82.40 545 SER D O 1
ATOM 12229 N N . VAL C 1 555 ? 160.874 205.210 195.346 1.00 86.18 546 VAL D N 1
ATOM 12230 C CA . VAL C 1 555 ? 160.074 206.016 196.257 1.00 86.18 546 VAL D CA 1
ATOM 12231 C C . VAL C 1 555 ? 159.714 205.171 197.467 1.00 86.18 546 VAL D C 1
ATOM 12232 O O . VAL C 1 555 ? 159.681 203.942 197.410 1.00 86.18 546 VAL D O 1
ATOM 12236 N N . THR C 1 556 ? 159.430 205.856 198.570 1.00 91.38 547 THR D N 1
ATOM 12237 C CA . THR C 1 556 ? 159.162 205.202 199.841 1.00 91.38 547 THR D CA 1
ATOM 12238 C C . THR C 1 556 ? 158.055 205.953 200.559 1.00 91.38 547 THR D C 1
ATOM 12239 O O . THR C 1 556 ? 158.162 207.169 200.754 1.00 91.38 547 THR D O 1
ATOM 12243 N N . THR C 1 557 ? 157.009 205.217 200.943 1.00 93.42 548 THR D N 1
ATOM 12244 C CA . THR C 1 557 ? 155.819 205.716 201.646 1.00 93.42 548 THR D CA 1
ATOM 12245 C C . THR C 1 557 ? 155.134 206.883 200.934 1.00 93.42 548 THR D C 1
ATOM 12246 O O . THR C 1 557 ? 155.147 208.013 201.422 1.00 93.42 548 THR D O 1
ATOM 12250 N N . PHE C 1 564 ? 156.852 211.686 194.646 1.00 98.47 555 PHE D N 1
ATOM 12251 C CA . PHE C 1 564 ? 156.260 212.692 195.520 1.00 98.47 555 PHE D CA 1
ATOM 12252 C C . PHE C 1 564 ? 156.466 212.321 196.983 1.00 98.47 555 PHE D C 1
ATOM 12253 O O . PHE C 1 564 ? 155.892 212.936 197.881 1.00 98.47 555 PHE D O 1
ATOM 12261 N N . PHE C 1 565 ? 157.300 211.313 197.214 1.00 95.57 556 PHE D N 1
ATOM 12262 C CA . PHE C 1 565 ? 157.541 210.778 198.548 1.00 95.57 556 PHE D CA 1
ATOM 12263 C C . PHE C 1 565 ? 159.039 210.614 198.778 1.00 95.57 556 PHE D C 1
ATOM 12264 O O . PHE C 1 565 ? 159.508 209.558 199.207 1.00 95.57 556 PHE D O 1
ATOM 12272 N N . ASN C 1 566 ? 159.795 211.676 198.465 1.00 91.45 557 ASN D N 1
ATOM 12273 C CA . ASN C 1 566 ? 161.261 211.749 198.549 1.00 91.45 557 ASN D CA 1
ATOM 12274 C C . ASN C 1 566 ? 161.916 210.675 197.673 1.00 91.45 557 ASN D C 1
ATOM 12275 O O . ASN C 1 566 ? 162.511 209.708 198.152 1.00 91.45 557 ASN D O 1
ATOM 12280 N N . ARG C 1 567 ? 161.752 210.870 196.365 1.00 88.31 558 ARG D N 1
ATOM 12281 C CA . ARG C 1 567 ? 162.207 209.911 195.370 1.00 88.31 558 ARG D CA 1
ATOM 12282 C C . ARG C 1 567 ? 163.730 209.790 195.357 1.00 88.31 558 ARG D C 1
ATOM 12283 O O . ARG C 1 567 ? 164.468 210.712 195.720 1.00 88.31 558 ARG D O 1
ATOM 12291 N N . SER C 1 568 ? 164.192 208.618 194.935 1.00 84.18 559 SER D N 1
ATOM 12292 C CA . SER C 1 568 ? 165.611 208.309 194.904 1.00 84.18 559 SER D CA 1
ATOM 12293 C C . SER C 1 568 ? 165.907 207.617 193.584 1.00 84.18 559 SER D C 1
ATOM 12294 O O . SER C 1 568 ? 165.141 206.773 193.117 1.00 84.18 559 SER D O 1
ATOM 12297 N N . LEU C 1 569 ? 167.020 207.989 192.980 1.00 81.62 560 LEU D N 1
ATOM 12298 C CA . LEU C 1 569 ? 167.415 207.452 191.689 1.00 81.62 560 LEU D CA 1
ATOM 12299 C C . LEU C 1 569 ? 168.456 206.359 191.890 1.00 81.62 560 LEU D C 1
ATOM 12300 O O . LEU C 1 569 ? 169.137 206.292 192.915 1.00 81.62 560 LEU D O 1
ATOM 12305 N N . LEU C 1 570 ? 168.567 205.492 190.892 1.00 78.66 561 LEU D N 1
ATOM 12306 C CA . LEU C 1 570 ? 169.553 204.423 190.891 1.00 78.66 561 LEU D CA 1
ATOM 12307 C C . LEU C 1 570 ? 170.059 204.265 189.469 1.00 78.66 561 LEU D C 1
ATOM 12308 O O . LEU C 1 570 ? 169.271 204.266 188.522 1.00 78.66 561 LEU D O 1
ATOM 12313 N N . LYS C 1 571 ? 171.369 204.127 189.323 1.00 77.35 562 LYS D N 1
ATOM 12314 C CA . LYS C 1 571 ? 171.940 204.040 187.988 1.00 77.35 562 LYS D CA 1
ATOM 12315 C C . LYS C 1 571 ? 173.113 203.065 188.022 1.00 77.35 562 LYS D C 1
ATOM 12316 O O . LYS C 1 571 ? 173.279 202.311 188.987 1.00 77.35 562 LYS D O 1
ATOM 12322 N N . GLU C 1 572 ? 173.920 203.084 186.962 1.00 75.55 563 GLU D N 1
ATOM 12323 C CA . GLU C 1 572 ? 174.929 202.063 186.707 1.00 75.55 563 GLU D CA 1
ATOM 12324 C C . GLU C 1 572 ? 176.027 202.069 187.761 1.00 75.55 563 GLU D C 1
ATOM 12325 O O . GLU C 1 572 ? 176.872 202.968 187.790 1.00 75.55 563 GLU D O 1
ATOM 12331 N N . GLY C 1 573 ? 176.025 201.047 188.618 1.00 79.14 564 GLY D N 1
ATOM 12332 C CA . GLY C 1 573 ? 177.055 200.844 189.613 1.00 79.14 564 GLY D CA 1
ATOM 12333 C C . GLY C 1 573 ? 176.531 200.791 191.030 1.00 79.14 564 GLY D C 1
ATOM 12334 O O . GLY C 1 573 ? 177.138 200.133 191.880 1.00 79.14 564 GLY D O 1
ATOM 12335 N N . GLU C 1 574 ? 175.420 201.466 191.299 1.00 79.09 565 GLU D N 1
ATOM 12336 C CA . GLU C 1 574 ? 174.821 201.461 192.620 1.00 79.09 565 GLU D CA 1
ATOM 12337 C C . GLU C 1 574 ? 174.115 200.131 192.854 1.00 79.09 565 GLU D C 1
ATOM 12338 O O . GLU C 1 574 ? 173.961 199.314 191.948 1.00 79.09 565 GLU D O 1
ATOM 12344 N N . PHE C 1 575 ? 173.689 199.899 194.084 1.00 80.66 566 PHE D N 1
ATOM 12345 C CA . PHE C 1 575 ? 173.002 198.653 194.378 1.00 80.66 566 PHE D CA 1
ATOM 12346 C C . PHE C 1 575 ? 171.671 198.950 195.056 1.00 80.66 566 PHE D C 1
ATOM 12347 O O . PHE C 1 575 ? 171.324 200.103 195.318 1.00 80.66 566 PHE D O 1
ATOM 12355 N N . CYS C 1 576 ? 170.922 197.885 195.328 1.00 81.05 567 CYS D N 1
ATOM 12356 C CA . CYS C 1 576 ? 169.591 197.982 195.906 1.00 81.05 567 CYS D CA 1
ATOM 12357 C C . CYS C 1 576 ? 169.255 196.688 196.629 1.00 81.05 567 CYS D C 1
ATOM 12358 O O . CYS C 1 576 ? 169.339 195.610 196.041 1.00 81.05 567 CYS D O 1
ATOM 12361 N N . GLY C 1 577 ? 168.872 196.770 197.894 1.00 83.58 568 GLY D N 1
ATOM 12362 C CA . GLY C 1 577 ? 168.552 195.560 198.620 1.00 83.58 568 GLY D CA 1
ATOM 12363 C C . GLY C 1 577 ? 169.301 195.408 199.923 1.00 83.58 568 GLY D C 1
ATOM 12364 O O . GLY C 1 577 ? 169.452 194.295 200.433 1.00 83.58 568 GLY D O 1
ATOM 12365 N N . GLU C 1 578 ? 169.738 196.528 200.495 1.00 88.70 569 GLU D N 1
ATOM 12366 C CA . GLU C 1 578 ? 170.465 196.538 201.756 1.00 88.70 569 GLU D CA 1
ATOM 12367 C C . GLU C 1 578 ? 169.593 196.154 202.950 1.00 88.70 569 GLU D C 1
ATOM 12368 O O . GLU C 1 578 ? 170.136 195.895 204.027 1.00 88.70 569 GLU D O 1
ATOM 12374 N N . GLU C 1 579 ? 168.268 196.115 202.788 1.00 91.52 570 GLU D N 1
ATOM 12375 C CA . GLU C 1 579 ? 167.394 195.580 203.824 1.00 91.52 570 GLU D CA 1
ATOM 12376 C C . GLU C 1 579 ? 167.580 194.077 203.994 1.00 91.52 570 GLU D C 1
ATOM 12377 O O . GLU C 1 579 ? 167.314 193.543 205.074 1.00 91.52 570 GLU D O 1
ATOM 12383 N N . LEU C 1 580 ? 168.035 193.386 202.946 1.00 91.79 571 LEU D N 1
ATOM 12384 C CA . LEU C 1 580 ? 168.269 191.951 203.036 1.00 91.79 571 LEU D CA 1
ATOM 12385 C C . LEU C 1 580 ? 169.576 191.646 203.749 1.00 91.79 571 LEU D C 1
ATOM 12386 O O . LEU C 1 580 ? 169.701 190.600 204.400 1.00 91.79 571 LEU D O 1
ATOM 12391 N N . LEU C 1 581 ? 170.545 192.559 203.658 1.00 96.30 572 LEU D N 1
ATOM 12392 C CA . LEU C 1 581 ? 171.884 192.299 204.175 1.00 96.30 572 LEU D CA 1
ATOM 12393 C C . LEU C 1 581 ? 171.914 192.325 205.694 1.00 96.30 572 LEU D C 1
ATOM 12394 O O . LEU C 1 581 ? 172.316 191.343 206.335 1.00 96.30 572 LEU D O 1
ATOM 12399 N N . THR C 1 582 ? 171.518 193.458 206.282 1.00 100.83 573 THR D N 1
ATOM 12400 C CA . THR C 1 582 ? 171.486 193.639 207.725 1.00 100.83 573 THR D CA 1
ATOM 12401 C C . THR C 1 582 ? 170.549 192.649 208.406 1.00 100.83 573 THR D C 1
ATOM 12402 O O . THR C 1 582 ? 170.862 192.182 209.507 1.00 100.83 573 THR D O 1
ATOM 12406 N N . TRP C 1 583 ? 169.441 192.285 207.753 1.00 102.03 574 TRP D N 1
ATOM 12407 C CA . TRP C 1 583 ? 168.613 191.175 208.202 1.00 102.03 574 TRP D CA 1
ATOM 12408 C C . TRP C 1 583 ? 169.367 189.855 208.248 1.00 102.03 574 TRP D C 1
ATOM 12409 O O . TRP C 1 583 ? 169.223 189.111 209.224 1.00 102.03 574 TRP D O 1
ATOM 12420 N N . ALA C 1 584 ? 170.159 189.542 207.225 1.00 102.12 575 ALA D N 1
ATOM 12421 C CA . ALA C 1 584 ? 170.788 188.234 207.134 1.00 102.12 575 ALA D CA 1
ATOM 12422 C C . ALA C 1 584 ? 172.003 188.061 208.027 1.00 102.12 575 ALA D C 1
ATOM 12423 O O . ALA C 1 584 ? 172.219 186.949 208.521 1.00 102.12 575 ALA D O 1
ATOM 12425 N N . LEU C 1 585 ? 172.800 189.105 208.255 1.00 103.89 576 LEU D N 1
ATOM 12426 C CA . LEU C 1 585 ? 173.944 188.977 209.154 1.00 103.89 576 LEU D CA 1
ATOM 12427 C C . LEU C 1 585 ? 173.512 189.063 210.615 1.00 103.89 576 LEU D C 1
ATOM 12428 O O . LEU C 1 585 ? 174.231 188.611 211.514 1.00 103.89 576 LEU D O 1
ATOM 12433 N N . ASP C 1 586 ? 172.339 189.655 210.875 1.00 108.70 577 ASP D N 1
ATOM 12434 C CA . ASP C 1 586 ? 171.863 189.616 212.256 1.00 108.70 577 ASP D CA 1
ATOM 12435 C C . ASP C 1 586 ? 171.325 188.229 212.594 1.00 108.70 577 ASP D C 1
ATOM 12436 O O . ASP C 1 586 ? 170.516 187.676 211.843 1.00 108.70 577 ASP D O 1
ATOM 12441 N N . PRO C 1 587 ? 171.766 187.647 213.712 1.00 112.43 578 PRO D N 1
ATOM 12442 C CA . PRO C 1 587 ? 171.224 186.347 214.123 1.00 112.43 578 PRO D CA 1
ATOM 12443 C C . PRO C 1 587 ? 169.927 186.480 214.902 1.00 112.43 578 PRO D C 1
ATOM 12444 O O . PRO C 1 587 ? 169.309 185.471 215.253 1.00 112.43 578 PRO D O 1
ATOM 12448 N N . LYS C 1 588 ? 169.495 187.709 215.175 1.00 113.16 579 LYS D N 1
ATOM 12449 C CA . LYS C 1 588 ? 168.242 187.913 215.903 1.00 113.16 579 LYS D CA 1
ATOM 12450 C C . LYS C 1 588 ? 167.072 188.061 214.933 1.00 113.16 579 LYS D C 1
ATOM 12451 O O . LYS C 1 588 ? 166.232 188.947 215.077 1.00 113.16 579 LYS D O 1
ATOM 12457 N N . SER C 1 589 ? 167.002 187.184 213.938 1.00 111.28 580 SER D N 1
ATOM 12458 C CA . SER C 1 589 ? 165.930 187.229 212.950 1.00 111.28 580 SER D CA 1
ATOM 12459 C C . SER C 1 589 ? 165.297 185.872 212.682 1.00 111.28 580 SER D C 1
ATOM 12460 O O . SER C 1 589 ? 164.080 185.795 212.495 1.00 111.28 580 SER D O 1
ATOM 12463 N N . GLY C 1 590 ? 166.087 184.803 212.666 1.00 111.16 581 GLY D N 1
ATOM 12464 C CA . GLY C 1 590 ? 165.612 183.523 212.181 1.00 111.16 581 GLY D CA 1
ATOM 12465 C C . GLY C 1 590 ? 165.433 183.564 210.674 1.00 111.16 581 GLY D C 1
ATOM 12466 O O . GLY C 1 590 ? 166.001 184.394 209.968 1.00 111.16 581 GLY D O 1
ATOM 12467 N N . VAL C 1 591 ? 164.616 182.641 210.178 1.00 110.16 582 VAL D N 1
ATOM 12468 C CA . VAL C 1 591 ? 164.218 182.661 208.761 1.00 110.16 582 VAL D CA 1
ATOM 12469 C C . VAL C 1 591 ? 162.975 183.541 208.700 1.00 110.16 582 VAL D C 1
ATOM 12470 O O . VAL C 1 591 ? 161.831 183.088 208.783 1.00 110.16 582 VAL D O 1
ATOM 12474 N N . ASN C 1 592 ? 163.212 184.846 208.581 1.00 106.17 583 ASN D N 1
ATOM 12475 C CA . ASN C 1 592 ? 162.136 185.835 208.541 1.00 106.17 583 ASN D CA 1
ATOM 12476 C C . ASN C 1 592 ? 162.471 186.878 207.493 1.00 106.17 583 ASN D C 1
ATOM 12477 O O . ASN C 1 592 ? 163.149 187.858 207.812 1.00 106.17 583 ASN D O 1
ATOM 12482 N N . LEU C 1 593 ? 161.962 186.698 206.273 1.00 99.29 584 LEU D N 1
ATOM 12483 C CA . LEU C 1 593 ? 162.253 187.628 205.194 1.00 99.29 584 LEU D CA 1
ATOM 12484 C C . LEU C 1 593 ? 161.619 188.989 205.471 1.00 99.29 584 LEU D C 1
ATOM 12485 O O . LEU C 1 593 ? 160.398 189.098 205.609 1.00 99.29 584 LEU D O 1
ATOM 12490 N N . PRO C 1 594 ? 162.433 190.036 205.568 1.00 96.55 585 PRO D N 1
ATOM 12491 C CA . PRO C 1 594 ? 161.922 191.336 206.002 1.00 96.55 585 PRO D CA 1
ATOM 12492 C C . PRO C 1 594 ? 161.123 192.010 204.901 1.00 96.55 585 PRO D C 1
ATOM 12493 O O . PRO C 1 594 ? 161.289 191.745 203.712 1.00 96.55 585 PRO D O 1
ATOM 12497 N N . SER C 1 595 ? 160.241 192.902 205.326 1.00 90.59 586 SER D N 1
ATOM 12498 C CA . SER C 1 595 ? 159.366 193.625 204.423 1.00 90.59 586 SER D CA 1
ATOM 12499 C C . SER C 1 595 ? 160.156 194.692 203.683 1.00 90.59 586 SER D C 1
ATOM 12500 O O . SER C 1 595 ? 161.222 195.125 204.128 1.00 90.59 586 SER D O 1
ATOM 12503 N N . SER C 1 596 ? 159.622 195.106 202.544 1.00 88.32 587 SER D N 1
ATOM 12504 C CA . SER C 1 596 ? 160.242 196.148 201.749 1.00 88.32 587 SER D CA 1
ATOM 12505 C C . SER C 1 596 ? 159.826 197.520 202.259 1.00 88.32 587 SER D C 1
ATOM 12506 O O . SER C 1 596 ? 158.760 197.696 202.848 1.00 88.32 587 SER D O 1
ATOM 12509 N N . THR C 1 597 ? 160.696 198.497 202.035 1.00 88.01 588 THR D N 1
ATOM 12510 C CA . THR C 1 597 ? 160.410 199.880 202.386 1.00 88.01 588 THR D CA 1
ATOM 12511 C C . THR C 1 597 ? 160.285 200.798 201.185 1.00 88.01 588 THR D C 1
ATOM 12512 O O . THR C 1 597 ? 159.847 201.938 201.342 1.00 88.01 588 THR D O 1
ATOM 12516 N N . ARG C 1 598 ? 160.663 200.337 200.001 1.00 85.45 589 ARG D N 1
ATOM 12517 C CA . ARG C 1 598 ? 160.677 201.190 198.828 1.00 85.45 589 ARG D CA 1
ATOM 12518 C C . ARG C 1 598 ? 159.929 200.542 197.668 1.00 85.45 589 ARG D C 1
ATOM 12519 O O . ARG C 1 598 ? 159.748 199.325 197.618 1.00 85.45 589 ARG D O 1
ATOM 12527 N N . THR C 1 599 ? 159.476 201.384 196.738 1.00 81.03 590 THR D N 1
ATOM 12528 C CA . THR C 1 599 ? 158.902 200.948 195.470 1.00 81.03 590 THR D CA 1
ATOM 12529 C C . THR C 1 599 ? 159.888 201.288 194.363 1.00 81.03 590 THR D C 1
ATOM 12530 O O . THR C 1 599 ? 160.107 202.466 194.063 1.00 81.03 590 THR D O 1
ATOM 12534 N N . VAL C 1 600 ? 160.437 200.258 193.726 1.00 70.88 591 VAL D N 1
ATOM 12535 C CA . VAL C 1 600 ? 161.594 200.385 192.852 1.00 70.88 591 VAL D CA 1
ATOM 12536 C C . VAL C 1 600 ? 161.162 200.032 191.440 1.00 70.88 591 VAL D C 1
ATOM 12537 O O . VAL C 1 600 ? 160.914 198.861 191.139 1.00 70.88 591 VAL D O 1
ATOM 12541 N N . LYS C 1 601 ? 161.085 201.035 190.579 1.00 65.54 592 LYS D N 1
ATOM 12542 C CA . LYS C 1 601 ? 160.622 200.867 189.214 1.00 65.54 592 LYS D CA 1
ATOM 12543 C C . LYS C 1 601 ? 161.780 201.014 188.244 1.00 65.54 592 LYS D C 1
ATOM 12544 O O . LYS C 1 601 ? 162.549 201.972 188.317 1.00 65.54 592 LYS D O 1
ATOM 12550 N N . ALA C 1 602 ? 161.896 200.065 187.328 1.00 61.38 593 ALA D N 1
ATOM 12551 C CA . ALA C 1 602 ? 162.907 200.115 186.288 1.00 61.38 593 ALA D CA 1
ATOM 12552 C C . ALA C 1 602 ? 162.567 201.218 185.300 1.00 61.38 593 ALA D C 1
ATOM 12553 O O . ALA C 1 602 ? 161.581 201.125 184.569 1.00 61.38 593 ALA D O 1
ATOM 12555 N N . LEU C 1 603 ? 163.383 202.266 185.281 1.00 63.61 594 LEU D N 1
ATOM 12556 C CA . LEU C 1 603 ? 163.154 203.372 184.364 1.00 63.61 594 LEU D CA 1
ATOM 12557 C C . LEU C 1 603 ? 163.576 203.063 182.942 1.00 63.61 594 LEU D C 1
ATOM 12558 O O . LEU C 1 603 ? 163.068 203.684 182.007 1.00 63.61 594 LEU D O 1
ATOM 12563 N N . THR C 1 604 ? 164.500 202.131 182.765 1.00 59.27 595 THR D N 1
ATOM 12564 C CA . THR C 1 604 ? 165.021 201.737 181.469 1.00 59.27 595 THR D CA 1
ATOM 12565 C C . THR C 1 604 ? 165.054 200.212 181.492 1.00 59.27 595 THR D C 1
ATOM 12566 O O . THR C 1 604 ? 164.542 199.588 182.422 1.00 59.27 595 THR D O 1
ATOM 12570 N N . GLU C 1 605 ? 165.638 199.593 180.476 1.00 51.91 596 GLU D N 1
ATOM 12571 C CA . GLU C 1 605 ? 165.964 198.181 180.554 1.00 51.91 596 GLU D CA 1
ATOM 12572 C C . GLU C 1 605 ? 167.200 198.018 181.426 1.00 51.91 596 GLU D C 1
ATOM 12573 O O . GLU C 1 605 ? 168.224 198.661 181.185 1.00 51.91 596 GLU D O 1
ATOM 12579 N N . VAL C 1 606 ? 167.099 197.177 182.441 1.00 49.76 597 VAL D N 1
ATOM 12580 C CA . VAL C 1 606 ? 168.104 197.057 183.485 1.00 49.76 597 VAL D CA 1
ATOM 12581 C C . VAL C 1 606 ? 168.757 195.687 183.402 1.00 49.76 597 VAL D C 1
ATOM 12582 O O . VAL C 1 606 ? 168.078 194.678 183.205 1.00 49.76 597 VAL D O 1
ATOM 12586 N N . GLU C 1 607 ? 170.084 195.653 183.505 1.00 53.40 598 GLU D N 1
ATOM 12587 C CA . GLU C 1 607 ? 170.820 194.459 183.881 1.00 53.40 598 GLU D CA 1
ATOM 12588 C C . GLU C 1 607 ? 171.257 194.605 185.327 1.00 53.40 598 GLU D C 1
ATOM 12589 O O . GLU C 1 607 ? 171.516 195.710 185.794 1.00 53.40 598 GLU D O 1
ATOM 12595 N N . ALA C 1 608 ? 171.355 193.491 186.033 1.00 55.89 599 ALA D N 1
ATOM 12596 C CA . ALA C 1 608 ? 171.850 193.518 187.397 1.00 55.89 599 ALA D CA 1
ATOM 12597 C C . ALA C 1 608 ? 172.533 192.194 187.694 1.00 55.89 599 ALA D C 1
ATOM 12598 O O . ALA C 1 608 ? 172.569 191.293 186.858 1.00 55.89 599 ALA D O 1
ATOM 12600 N N . PHE C 1 609 ? 173.111 192.094 188.885 1.00 60.72 600 PHE D N 1
ATOM 12601 C CA . PHE C 1 609 ? 173.582 190.832 189.432 1.00 60.72 600 PHE D CA 1
ATOM 12602 C C . PHE C 1 609 ? 172.837 190.598 190.732 1.00 60.72 600 PHE D C 1
ATOM 12603 O O . PHE C 1 609 ? 172.837 191.458 191.611 1.00 60.72 600 PHE D O 1
ATOM 12611 N N . ALA C 1 610 ? 172.188 189.449 190.847 1.00 65.69 601 ALA D N 1
ATOM 12612 C CA . ALA C 1 610 ? 171.278 189.178 191.947 1.00 65.69 601 ALA D CA 1
ATOM 12613 C C . ALA C 1 610 ? 171.911 188.241 192.959 1.00 65.69 601 ALA D C 1
ATOM 12614 O O . ALA C 1 610 ? 172.496 187.221 192.594 1.00 65.69 601 ALA D O 1
ATOM 12616 N N . LEU C 1 611 ? 171.765 188.581 194.232 1.00 76.97 602 LEU D N 1
ATOM 12617 C CA . LEU C 1 611 ? 172.178 187.722 195.337 1.00 76.97 602 LEU D CA 1
ATOM 12618 C C . LEU C 1 611 ? 170.924 187.414 196.145 1.00 76.97 602 LEU D C 1
ATOM 12619 O O . LEU C 1 611 ? 170.437 188.270 196.887 1.00 76.97 602 LEU D O 1
ATOM 12624 N N . THR C 1 612 ? 170.403 186.199 196.010 1.00 84.77 603 THR D N 1
ATOM 12625 C CA . THR C 1 612 ? 169.147 185.854 196.662 1.00 84.77 603 THR D CA 1
ATOM 12626 C C . THR C 1 612 ? 169.333 185.648 198.160 1.00 84.77 603 THR D C 1
ATOM 12627 O O . THR C 1 612 ? 170.436 185.763 198.698 1.00 84.77 603 THR D O 1
ATOM 12631 N N . SER C 1 613 ? 168.220 185.352 198.838 1.00 89.93 604 SER D N 1
ATOM 12632 C CA . SER C 1 613 ? 168.228 185.269 200.294 1.00 89.93 604 SER D CA 1
ATOM 12633 C C . SER C 1 613 ? 168.986 184.044 200.781 1.00 89.93 604 SER D C 1
ATOM 12634 O O . SER C 1 613 ? 169.922 184.169 201.576 1.00 89.93 604 SER D O 1
ATOM 12637 N N . GLU C 1 614 ? 168.626 182.855 200.289 1.00 92.72 605 GLU D N 1
ATOM 12638 C CA . GLU C 1 614 ? 169.293 181.632 200.727 1.00 92.72 605 GLU D CA 1
ATOM 12639 C C . GLU C 1 614 ? 170.743 181.537 200.269 1.00 92.72 605 GLU D C 1
ATOM 12640 O O . GLU C 1 614 ? 171.508 180.769 200.861 1.00 92.72 605 GLU D O 1
ATOM 12646 N N . GLU C 1 615 ? 171.150 182.303 199.260 1.00 88.80 606 GLU D N 1
ATOM 12647 C CA . GLU C 1 615 ? 172.564 182.432 198.951 1.00 88.80 606 GLU D CA 1
ATOM 12648 C C . GLU C 1 615 ? 173.244 183.515 199.772 1.00 88.80 606 GLU D C 1
ATOM 12649 O O . GLU C 1 615 ? 174.471 183.632 199.721 1.00 88.80 606 GLU D O 1
ATOM 12655 N N . LEU C 1 616 ? 172.480 184.338 200.485 1.00 93.46 607 LEU D N 1
ATOM 12656 C CA . LEU C 1 616 ? 173.058 185.310 201.398 1.00 93.46 607 LEU D CA 1
ATOM 12657 C C . LEU C 1 616 ? 173.180 184.767 202.818 1.00 93.46 607 LEU D C 1
ATOM 12658 O O . LEU C 1 616 ? 174.061 185.211 203.561 1.00 93.46 607 LEU D O 1
ATOM 12663 N N . LYS C 1 617 ? 172.335 183.806 203.207 1.00 98.41 608 LYS D N 1
ATOM 12664 C CA . LYS C 1 617 ? 172.504 183.158 204.506 1.00 98.41 608 LYS D CA 1
ATOM 12665 C C . LYS C 1 617 ? 173.771 182.315 204.546 1.00 98.41 608 LYS D C 1
ATOM 12666 O O . LYS C 1 617 ? 174.398 182.181 205.602 1.00 98.41 608 LYS D O 1
ATOM 12672 N N . PHE C 1 618 ? 174.156 181.727 203.410 1.00 98.15 609 PHE D N 1
ATOM 12673 C CA . PHE C 1 618 ? 175.357 180.897 203.380 1.00 98.15 609 PHE D CA 1
ATOM 12674 C C . PHE C 1 618 ? 176.618 181.729 203.552 1.00 98.15 609 PHE D C 1
ATOM 12675 O O . PHE C 1 618 ? 177.601 181.248 204.122 1.00 98.15 609 PHE D O 1
ATOM 12683 N N . VAL C 1 619 ? 176.612 182.969 203.069 1.00 96.07 610 VAL D N 1
ATOM 12684 C CA . VAL C 1 619 ? 177.768 183.836 203.253 1.00 96.07 610 VAL D CA 1
ATOM 12685 C C . VAL C 1 619 ? 177.647 184.636 204.544 1.00 96.07 610 VAL D C 1
ATOM 12686 O O . VAL C 1 619 ? 178.623 185.230 205.014 1.00 96.07 610 VAL D O 1
ATOM 12690 N N . ALA C 1 620 ? 176.452 184.671 205.142 1.00 98.63 611 ALA D N 1
ATOM 12691 C CA . ALA C 1 620 ? 176.324 185.289 206.457 1.00 98.63 611 ALA D CA 1
ATOM 12692 C C . ALA C 1 620 ? 176.618 184.309 207.582 1.00 98.63 611 ALA D C 1
ATOM 12693 O O . ALA C 1 620 ? 176.920 184.739 208.699 1.00 98.63 611 ALA D O 1
ATOM 12695 N N . SER C 1 621 ? 176.549 183.007 207.312 1.00 99.27 612 SER D N 1
ATOM 12696 C CA . SER C 1 621 ? 176.871 181.982 208.291 1.00 99.27 612 SER D CA 1
ATOM 12697 C C . SER C 1 621 ? 178.346 181.617 208.291 1.00 99.27 612 SER D C 1
ATOM 12698 O O . SER C 1 621 ? 178.711 180.549 208.797 1.00 99.27 612 SER D O 1
ATOM 12701 N N . GLN C 1 622 ? 179.199 182.469 207.723 1.00 100.24 613 GLN D N 1
ATOM 12702 C CA . GLN C 1 622 ? 180.639 182.285 207.784 1.00 100.24 613 GLN D CA 1
ATOM 12703 C C . GLN C 1 622 ? 181.274 183.142 208.870 1.00 100.24 613 GLN D C 1
ATOM 12704 O O . GLN C 1 622 ? 182.376 183.664 208.677 1.00 100.24 613 GLN D O 1
ATOM 12710 N N . PHE C 1 623 ? 180.590 183.311 209.996 1.00 100.11 614 PHE D N 1
ATOM 12711 C CA . PHE C 1 623 ? 181.124 184.049 211.133 1.00 100.11 614 PHE D CA 1
ATOM 12712 C C . PHE C 1 623 ? 180.926 183.251 212.417 1.00 100.11 614 PHE D C 1
ATOM 12713 O O . PHE C 1 623 ? 179.916 183.408 213.105 1.00 100.11 614 PHE D O 1
ATOM 12721 N N . LYS D 1 95 ? 117.471 183.925 168.638 1.00 121.37 86 LYS B N 1
ATOM 12722 C CA . LYS D 1 95 ? 118.213 183.887 167.386 1.00 121.37 86 LYS B CA 1
ATOM 12723 C C . LYS D 1 95 ? 119.149 182.674 167.389 1.00 121.37 86 LYS B C 1
ATOM 12724 O O . LYS D 1 95 ? 119.579 182.202 166.331 1.00 121.37 86 LYS B O 1
ATOM 12730 N N . LYS D 1 96 ? 119.426 182.178 168.599 1.00 123.61 87 LYS B N 1
ATOM 12731 C CA . LYS D 1 96 ? 120.279 181.018 168.876 1.00 123.61 87 LYS B CA 1
ATOM 12732 C C . LYS D 1 96 ? 121.692 181.195 168.311 1.00 123.61 87 LYS B C 1
ATOM 12733 O O . LYS D 1 96 ? 122.092 180.497 167.376 1.00 123.61 87 LYS B O 1
ATOM 12739 N N . ILE D 1 97 ? 122.433 182.176 168.823 1.00 122.54 88 ILE B N 1
ATOM 12740 C CA . ILE D 1 97 ? 123.828 182.381 168.449 1.00 122.54 88 ILE B CA 1
ATOM 12741 C C . ILE D 1 97 ? 124.661 181.227 168.998 1.00 122.54 88 ILE B C 1
ATOM 12742 O O . ILE D 1 97 ? 124.627 180.938 170.198 1.00 122.54 88 ILE B O 1
ATOM 12747 N N . PHE D 1 98 ? 125.409 180.564 168.115 1.00 123.31 89 PHE B N 1
ATOM 12748 C CA . PHE D 1 98 ? 126.046 179.283 168.390 1.00 123.31 89 PHE B CA 1
ATOM 12749 C C . PHE D 1 98 ? 127.225 179.454 169.347 1.00 123.31 89 PHE B C 1
ATOM 12750 O O . PHE D 1 98 ? 127.862 180.508 169.406 1.00 123.31 89 PHE B O 1
ATOM 12758 N N . ASP D 1 99 ? 127.521 178.389 170.094 1.00 123.40 90 ASP B N 1
ATOM 12759 C CA . ASP D 1 99 ? 128.727 178.285 170.911 1.00 123.40 90 ASP B CA 1
ATOM 12760 C C . ASP D 1 99 ? 129.834 177.591 170.116 1.00 123.40 90 ASP B C 1
ATOM 12761 O O . ASP D 1 99 ? 129.557 176.639 169.380 1.00 123.40 90 ASP B O 1
ATOM 12766 N N . PRO D 1 100 ? 131.090 178.052 170.245 1.00 123.35 91 PRO B N 1
ATOM 12767 C CA . PRO D 1 100 ? 132.120 177.687 169.252 1.00 123.35 91 PRO B CA 1
ATOM 12768 C C . PRO D 1 100 ? 132.562 176.232 169.257 1.00 123.35 91 PRO B C 1
ATOM 12769 O O . PRO D 1 100 ? 133.130 175.782 168.253 1.00 123.35 91 PRO B O 1
ATOM 12773 N N . GLN D 1 101 ? 132.333 175.483 170.332 1.00 122.23 92 GLN B N 1
ATOM 12774 C CA . GLN D 1 101 ? 132.672 174.062 170.355 1.00 122.23 92 GLN B CA 1
ATOM 12775 C C . GLN D 1 101 ? 131.436 173.179 170.274 1.00 122.23 92 GLN B C 1
ATOM 12776 O O . GLN D 1 101 ? 131.398 172.095 170.862 1.00 122.23 92 GLN B O 1
ATOM 12782 N N . ASP D 1 102 ? 130.412 173.616 169.547 1.00 121.63 93 ASP B N 1
ATOM 12783 C CA . ASP D 1 102 ? 129.279 172.766 169.219 1.00 121.63 93 ASP B CA 1
ATOM 12784 C C . ASP D 1 102 ? 129.726 171.703 168.227 1.00 121.63 93 ASP B C 1
ATOM 12785 O O . ASP D 1 102 ? 130.665 171.910 167.453 1.00 121.63 93 ASP B O 1
ATOM 12790 N N . LYS D 1 103 ? 129.054 170.551 168.262 1.00 119.78 94 LYS B N 1
ATOM 12791 C CA . LYS D 1 103 ? 129.409 169.484 167.335 1.00 119.78 94 LYS B CA 1
ATOM 12792 C C . LYS D 1 103 ? 128.828 169.751 165.952 1.00 119.78 94 LYS B C 1
ATOM 12793 O O . LYS D 1 103 ? 129.332 169.214 164.959 1.00 119.78 94 LYS B O 1
ATOM 12799 N N . PHE D 1 104 ? 127.797 170.596 165.863 1.00 118.24 95 PHE B N 1
ATOM 12800 C CA . PHE D 1 104 ? 127.320 171.033 164.556 1.00 118.24 95 PHE B CA 1
ATOM 12801 C C . PHE D 1 104 ? 128.324 171.957 163.879 1.00 118.24 95 PHE B C 1
ATOM 12802 O O . PHE D 1 104 ? 128.456 171.934 162.652 1.00 118.24 95 PHE B O 1
ATOM 12810 N N . LEU D 1 105 ? 129.048 172.768 164.652 1.00 117.84 96 LEU B N 1
ATOM 12811 C CA . LEU D 1 105 ? 130.198 173.503 164.120 1.00 117.84 96 LEU B CA 1
ATOM 12812 C C . LEU D 1 105 ? 131.486 172.714 164.341 1.00 117.84 96 LEU B C 1
ATOM 12813 O O . LEU D 1 105 ? 132.510 173.228 164.791 1.00 117.84 96 LEU B O 1
ATOM 12818 N N . LEU D 1 106 ? 131.402 171.433 164.000 1.00 114.86 97 LEU B N 1
ATOM 12819 C CA . LEU D 1 106 ? 132.550 170.558 163.856 1.00 114.86 97 LEU B CA 1
ATOM 12820 C C . LEU D 1 106 ? 132.468 169.773 162.562 1.00 114.86 97 LEU B C 1
ATOM 12821 O O . LEU D 1 106 ? 133.512 169.456 161.988 1.00 114.86 97 LEU B O 1
ATOM 12826 N N . TYR D 1 107 ? 131.260 169.493 162.060 1.00 112.90 98 TYR B N 1
ATOM 12827 C CA . TYR D 1 107 ? 131.044 168.966 160.722 1.00 112.90 98 TYR B CA 1
ATOM 12828 C C . TYR D 1 107 ? 130.836 170.063 159.690 1.00 112.90 98 TYR B C 1
ATOM 12829 O O . TYR D 1 107 ? 131.175 169.864 158.517 1.00 112.90 98 TYR B O 1
ATOM 12838 N N . CYS D 1 108 ? 130.332 171.228 160.108 1.00 110.86 99 CYS B N 1
ATOM 12839 C CA . CYS D 1 108 ? 130.287 172.429 159.282 1.00 110.86 99 CYS B CA 1
ATOM 12840 C C . CYS D 1 108 ? 131.612 173.186 159.327 1.00 110.86 99 CYS B C 1
ATOM 12841 O O . CYS D 1 108 ? 131.714 174.310 158.831 1.00 110.86 99 CYS B O 1
ATOM 12844 N N . ASN D 1 109 ? 132.613 172.594 159.965 1.00 108.39 100 ASN B N 1
ATOM 12845 C CA . ASN D 1 109 ? 134.000 172.885 159.636 1.00 108.39 100 ASN B CA 1
ATOM 12846 C C . ASN D 1 109 ? 134.787 171.633 159.275 1.00 108.39 100 ASN B C 1
ATOM 12847 O O . ASN D 1 109 ? 136.018 171.685 159.283 1.00 108.39 100 ASN B O 1
ATOM 12852 N N . LYS D 1 110 ? 134.124 170.511 158.970 1.00 106.21 101 LYS B N 1
ATOM 12853 C CA . LYS D 1 110 ? 134.756 169.318 158.421 1.00 106.21 101 LYS B CA 1
ATOM 12854 C C . LYS D 1 110 ? 134.505 169.149 156.930 1.00 106.21 101 LYS B C 1
ATOM 12855 O O . LYS D 1 110 ? 135.444 168.835 156.191 1.00 106.21 101 LYS B O 1
ATOM 12861 N N . LEU D 1 111 ? 133.271 169.356 156.473 1.00 100.36 102 LEU B N 1
ATOM 12862 C CA . LEU D 1 111 ? 132.930 169.390 155.055 1.00 100.36 102 LEU B CA 1
ATOM 12863 C C . LEU D 1 111 ? 133.009 170.815 154.535 1.00 100.36 102 LEU B C 1
ATOM 12864 O O . LEU D 1 111 ? 132.501 171.142 153.463 1.00 100.36 102 LEU B O 1
ATOM 12869 N N . PHE D 1 112 ? 133.642 171.681 155.315 1.00 95.77 103 PHE B N 1
ATOM 12870 C CA . PHE D 1 112 ? 133.934 173.052 154.952 1.00 95.77 103 PHE B CA 1
ATOM 12871 C C . PHE D 1 112 ? 135.363 173.265 154.488 1.00 95.77 103 PHE B C 1
ATOM 12872 O O . PHE D 1 112 ? 135.567 173.890 153.442 1.00 95.77 103 PHE B O 1
ATOM 12880 N N . VAL D 1 113 ? 136.353 172.771 155.230 1.00 90.65 104 VAL B N 1
ATOM 12881 C CA . VAL D 1 113 ? 137.732 172.822 154.767 1.00 90.65 104 VAL B CA 1
ATOM 12882 C C . VAL D 1 113 ? 137.934 171.903 153.564 1.00 90.65 104 VAL B C 1
ATOM 12883 O O . VAL D 1 113 ? 138.834 172.150 152.750 1.00 90.65 104 VAL B O 1
ATOM 12887 N N . ALA D 1 114 ? 137.085 170.885 153.393 1.00 86.19 105 ALA B N 1
ATOM 12888 C CA . ALA D 1 114 ? 137.088 170.102 152.164 1.00 86.19 105 ALA B CA 1
ATOM 12889 C C . ALA D 1 114 ? 136.594 170.939 150.990 1.00 86.19 105 ALA B C 1
ATOM 12890 O O . ALA D 1 114 ? 137.058 170.774 149.858 1.00 86.19 105 ALA B O 1
ATOM 12892 N N . SER D 1 115 ? 135.653 171.848 151.247 1.00 83.75 106 SER B N 1
ATOM 12893 C CA . SER D 1 115 ? 135.219 172.765 150.203 1.00 83.75 106 SER B CA 1
ATOM 12894 C C . SER D 1 115 ? 136.289 173.799 149.896 1.00 83.75 106 SER B C 1
ATOM 12895 O O . SER D 1 115 ? 136.447 174.202 148.741 1.00 83.75 106 SER B O 1
ATOM 12898 N N . CYS D 1 116 ? 137.031 174.243 150.908 1.00 82.16 107 CYS B N 1
ATOM 12899 C CA . CYS D 1 116 ? 138.150 175.143 150.657 1.00 82.16 107 CYS B CA 1
ATOM 12900 C C . CYS D 1 116 ? 139.303 174.458 149.937 1.00 82.16 107 CYS B C 1
ATOM 12901 O O . CYS D 1 116 ? 140.058 175.128 149.229 1.00 82.16 107 CYS B O 1
ATOM 12904 N N . ILE D 1 117 ? 139.457 173.145 150.110 1.00 75.86 108 ILE B N 1
ATOM 12905 C CA . ILE D 1 117 ? 140.464 172.398 149.367 1.00 75.86 108 ILE B CA 1
ATOM 12906 C C . ILE D 1 117 ? 140.012 172.159 147.933 1.00 75.86 108 ILE B C 1
ATOM 12907 O O . ILE D 1 117 ? 140.787 172.348 146.993 1.00 75.86 108 ILE B O 1
ATOM 12912 N N . LEU D 1 118 ? 138.756 171.783 147.727 1.00 69.85 109 LEU B N 1
ATOM 12913 C CA . LEU D 1 118 ? 138.295 171.463 146.387 1.00 69.85 109 LEU B CA 1
ATOM 12914 C C . LEU D 1 118 ? 138.024 172.713 145.553 1.00 69.85 109 LEU B C 1
ATOM 12915 O O . LEU D 1 118 ? 137.867 172.605 144.336 1.00 69.85 109 LEU B O 1
ATOM 12920 N N . SER D 1 119 ? 138.004 173.898 146.164 1.00 68.36 110 SER B N 1
ATOM 12921 C CA . SER D 1 119 ? 137.799 175.137 145.425 1.00 68.36 110 SER B CA 1
ATOM 12922 C C . SER D 1 119 ? 139.043 175.621 144.691 1.00 68.36 110 SER B C 1
ATOM 12923 O O . SER D 1 119 ? 138.914 176.278 143.652 1.00 68.36 110 SER B O 1
ATOM 12926 N N . VAL D 1 120 ? 140.244 175.321 145.194 1.00 62.73 111 VAL B N 1
ATOM 12927 C CA . VAL D 1 120 ? 141.459 175.712 144.494 1.00 62.73 111 VAL B CA 1
ATOM 12928 C C . VAL D 1 120 ? 141.868 174.697 143.438 1.00 62.73 111 VAL B C 1
ATOM 12929 O O . VAL D 1 120 ? 142.888 174.893 142.766 1.00 62.73 111 VAL B O 1
ATOM 12933 N N . PHE D 1 121 ? 141.110 173.619 143.274 1.00 53.30 112 PHE B N 1
ATOM 12934 C CA . PHE D 1 121 ? 141.286 172.707 142.157 1.00 53.30 112 PHE B CA 1
ATOM 12935 C C . PHE D 1 121 ? 140.360 173.022 140.992 1.00 53.30 112 PHE B C 1
ATOM 12936 O O . PHE D 1 121 ? 140.584 172.520 139.888 1.00 53.30 112 PHE B O 1
ATOM 12944 N N . VAL D 1 122 ? 139.336 173.841 141.211 1.00 55.50 113 VAL B N 1
ATOM 12945 C CA . VAL D 1 122 ? 138.344 174.120 140.179 1.00 55.50 113 VAL B CA 1
ATOM 12946 C C . VAL D 1 122 ? 138.703 175.372 139.376 1.00 55.50 113 VAL B C 1
ATOM 12947 O O . VAL D 1 122 ? 138.435 175.431 138.172 1.00 55.50 113 VAL B O 1
ATOM 12951 N N . ASP D 1 123 ? 139.358 176.344 140.009 1.00 57.05 114 ASP B N 1
ATOM 12952 C CA . ASP D 1 123 ? 139.830 177.533 139.300 1.00 57.05 114 ASP B CA 1
ATOM 12953 C C . ASP D 1 123 ? 140.794 177.295 138.128 1.00 57.05 114 ASP B C 1
ATOM 12954 O O . ASP D 1 123 ? 140.761 178.112 137.193 1.00 57.05 114 ASP B O 1
ATOM 12959 N N . PRO D 1 124 ? 141.661 176.270 138.099 1.00 48.11 115 PRO B N 1
ATOM 12960 C CA . PRO D 1 124 ? 142.386 175.994 136.852 1.00 48.11 115 PRO B CA 1
ATOM 12961 C C . PRO D 1 124 ? 141.533 175.507 135.695 1.00 48.11 115 PRO B C 1
ATOM 12962 O O . PRO D 1 124 ? 141.994 175.571 134.555 1.00 48.11 115 PRO B O 1
ATOM 12966 N N . PHE D 1 125 ? 140.320 175.027 135.925 1.00 44.94 116 PHE B N 1
ATOM 12967 C CA . PHE D 1 125 ? 139.518 174.505 134.827 1.00 44.94 116 PHE B CA 1
ATOM 12968 C C . PHE D 1 125 ? 138.908 175.592 133.958 1.00 44.94 116 PHE B C 1
ATOM 12969 O O . PHE D 1 125 ? 138.419 175.288 132.867 1.00 44.94 116 PHE B O 1
ATOM 12977 N N . PHE D 1 126 ? 138.922 176.840 134.408 1.00 52.89 117 PHE B N 1
ATOM 12978 C CA . PHE D 1 126 ? 138.554 177.968 133.569 1.00 52.89 117 PHE B CA 1
ATOM 12979 C C . PHE D 1 126 ? 139.634 178.318 132.562 1.00 52.89 117 PHE B C 1
ATOM 12980 O O . PHE D 1 126 ? 139.369 179.078 131.627 1.00 52.89 117 PHE B O 1
ATOM 12988 N N . PHE D 1 127 ? 140.840 177.800 132.740 1.00 40.92 118 PHE B N 1
ATOM 12989 C CA . PHE D 1 127 ? 141.941 178.079 131.843 1.00 40.92 118 PHE B CA 1
ATOM 12990 C C . PHE D 1 127 ? 141.932 177.165 130.637 1.00 40.92 118 PHE B C 1
ATOM 12991 O O . PHE D 1 127 ? 142.632 177.444 129.665 1.00 40.92 118 PHE B O 1
ATOM 12999 N N . TYR D 1 128 ? 141.143 176.093 130.666 1.00 34.35 119 TYR B N 1
ATOM 13000 C CA . TYR D 1 128 ? 140.990 175.209 129.521 1.00 34.35 119 TYR B CA 1
ATOM 13001 C C . TYR D 1 128 ? 139.787 175.570 128.672 1.00 34.35 119 TYR B C 1
ATOM 13002 O O . TYR D 1 128 ? 139.394 174.781 127.811 1.00 34.35 119 TYR B O 1
ATOM 13011 N N . LEU D 1 129 ? 139.193 176.725 128.895 1.00 44.72 120 LEU B N 1
ATOM 13012 C CA . LEU D 1 129 ? 138.080 177.193 128.081 1.00 44.72 120 LEU B CA 1
ATOM 13013 C C . LEU D 1 129 ? 138.429 177.550 126.636 1.00 44.72 120 LEU B C 1
ATOM 13014 O O . LEU D 1 129 ? 137.660 177.158 125.756 1.00 44.72 120 LEU B O 1
ATOM 13019 N N . PRO D 1 130 ? 139.512 178.279 126.309 1.00 42.24 121 PRO B N 1
ATOM 13020 C CA . PRO D 1 130 ? 139.782 178.530 124.895 1.00 42.24 121 PRO B CA 1
ATOM 13021 C C . PRO D 1 130 ? 140.309 177.295 124.195 1.00 42.24 121 PRO B C 1
ATOM 13022 O O . PRO D 1 130 ? 141.196 176.600 124.688 1.00 42.24 121 PRO B O 1
ATOM 13026 N N . VAL D 1 131 ? 139.736 177.017 123.032 1.00 42.72 122 VAL B N 1
ATOM 13027 C CA . VAL D 1 131 ? 140.145 175.909 122.186 1.00 42.72 122 VAL B CA 1
ATOM 13028 C C . VAL D 1 131 ? 140.432 176.475 120.806 1.00 42.72 122 VAL B C 1
ATOM 13029 O O . VAL D 1 131 ? 140.191 177.647 120.534 1.00 42.72 122 VAL B O 1
ATOM 13033 N N . ILE D 1 132 ? 140.954 175.635 119.927 1.00 43.97 123 ILE B N 1
ATOM 13034 C CA . ILE D 1 132 ? 141.099 175.961 118.518 1.00 43.97 123 ILE B CA 1
ATOM 13035 C C . ILE D 1 132 ? 140.259 174.966 117.746 1.00 43.97 123 ILE B C 1
ATOM 13036 O O . ILE D 1 132 ? 140.436 173.754 117.893 1.00 43.97 123 ILE B O 1
ATOM 13041 N N . ASN D 1 133 ? 139.329 175.467 116.950 1.00 57.36 124 ASN B N 1
ATOM 13042 C CA . ASN D 1 133 ? 138.579 174.603 116.060 1.00 57.36 124 ASN B CA 1
ATOM 13043 C C . ASN D 1 133 ? 139.384 174.345 114.796 1.00 57.36 124 ASN B C 1
ATOM 13044 O O . ASN D 1 133 ? 139.394 175.176 113.889 1.00 57.36 124 ASN B O 1
ATOM 13049 N N . ALA D 1 134 ? 140.053 173.189 114.727 1.00 60.00 125 ALA B N 1
ATOM 13050 C CA . ALA D 1 134 ? 140.953 172.902 113.613 1.00 60.00 125 ALA B CA 1
ATOM 13051 C C . ALA D 1 134 ? 140.233 172.660 112.297 1.00 60.00 125 ALA B C 1
ATOM 13052 O O . ALA D 1 134 ? 140.878 172.715 111.245 1.00 60.00 125 ALA B O 1
ATOM 13054 N N . GLU D 1 135 ? 138.933 172.366 112.328 1.00 65.21 126 GLU B N 1
ATOM 13055 C CA . GLU D 1 135 ? 138.150 172.310 111.099 1.00 65.21 126 GLU B CA 1
ATOM 13056 C C . GLU D 1 135 ? 138.061 173.686 110.453 1.00 65.21 126 GLU B C 1
ATOM 13057 O O . GLU D 1 135 ? 138.404 173.859 109.279 1.00 65.21 126 GLU B O 1
ATOM 13063 N N . SER D 1 136 ? 137.612 174.679 111.219 1.00 63.51 127 SER B N 1
ATOM 13064 C CA . SER D 1 136 ? 137.372 176.011 110.691 1.00 63.51 127 SER B CA 1
ATOM 13065 C C . SER D 1 136 ? 138.562 176.946 110.834 1.00 63.51 127 SER B C 1
ATOM 13066 O O . SER D 1 136 ? 138.511 178.044 110.268 1.00 63.51 127 SER B O 1
ATOM 13069 N N . LYS D 1 137 ? 139.609 176.535 111.555 1.00 61.58 128 LYS B N 1
ATOM 13070 C CA . LYS D 1 137 ? 140.783 177.352 111.884 1.00 61.58 128 LYS B CA 1
ATOM 13071 C C . LYS D 1 137 ? 140.377 178.659 112.562 1.00 61.58 128 LYS B C 1
ATOM 13072 O O . LYS D 1 137 ? 140.824 179.747 112.205 1.00 61.58 128 LYS B O 1
ATOM 13078 N N . CYS D 1 138 ? 139.495 178.531 113.548 1.00 59.71 129 CYS B N 1
ATOM 13079 C CA . CYS D 1 138 ? 139.041 179.657 114.344 1.00 59.71 129 CYS B CA 1
ATOM 13080 C C . CYS D 1 138 ? 139.323 179.363 115.808 1.00 59.71 129 CYS B C 1
ATOM 13081 O O . CYS D 1 138 ? 139.454 178.212 116.215 1.00 59.71 129 CYS B O 1
ATOM 13084 N N . LEU D 1 139 ? 139.424 180.417 116.603 1.00 55.38 130 LEU B N 1
ATOM 13085 C CA . LEU D 1 139 ? 139.657 180.305 118.032 1.00 55.38 130 LEU B CA 1
ATOM 13086 C C . LEU D 1 139 ? 138.308 180.354 118.718 1.00 55.38 130 LEU B C 1
ATOM 13087 O O . LEU D 1 139 ? 137.531 181.283 118.489 1.00 55.38 130 LEU B O 1
ATOM 13092 N N . GLY D 1 140 ? 138.023 179.358 119.541 1.00 50.94 131 GLY B N 1
ATOM 13093 C CA . GLY D 1 140 ? 136.717 179.278 120.151 1.00 50.94 131 GLY B CA 1
ATOM 13094 C C . GLY D 1 140 ? 136.754 179.168 121.654 1.00 50.94 131 GLY B C 1
ATOM 13095 O O . GLY D 1 140 ? 137.769 179.450 122.290 1.00 50.94 131 GLY B O 1
ATOM 13096 N N . ILE D 1 141 ? 135.629 178.769 122.232 1.00 52.40 132 ILE B N 1
ATOM 13097 C CA . ILE D 1 141 ? 135.501 178.520 123.660 1.00 52.40 132 ILE B CA 1
ATOM 13098 C C . ILE D 1 141 ? 134.806 177.178 123.826 1.00 52.40 132 ILE B C 1
ATOM 13099 O O . ILE D 1 141 ? 133.788 176.921 123.179 1.00 52.40 132 ILE B O 1
ATOM 13104 N N . ASP D 1 142 ? 135.383 176.311 124.653 1.00 55.15 133 ASP B N 1
ATOM 13105 C CA . ASP D 1 142 ? 134.699 175.106 125.105 1.00 55.15 133 ASP B CA 1
ATOM 13106 C C . ASP D 1 142 ? 133.495 175.495 125.952 1.00 55.15 133 ASP B C 1
ATOM 13107 O O . ASP D 1 142 ? 133.648 176.149 126.985 1.00 55.15 133 ASP B O 1
ATOM 13112 N N . ARG D 1 143 ? 132.298 175.100 125.518 1.00 63.10 134 ARG B N 1
ATOM 13113 C CA . ARG D 1 143 ? 131.074 175.542 126.179 1.00 63.10 134 ARG B CA 1
ATOM 13114 C C . ARG D 1 143 ? 130.593 174.572 127.252 1.00 63.10 134 ARG B C 1
ATOM 13115 O O . ARG D 1 143 ? 130.191 175.004 128.342 1.00 63.10 134 ARG B O 1
ATOM 13123 N N . LYS D 1 144 ? 130.633 173.268 126.991 1.00 58.47 135 LYS B N 1
ATOM 13124 C CA . LYS D 1 144 ? 130.380 172.305 128.057 1.00 58.47 135 LYS B CA 1
ATOM 13125 C C . LYS D 1 144 ? 131.645 171.941 128.820 1.00 58.47 135 LYS B C 1
ATOM 13126 O O . LYS D 1 144 ? 131.888 170.778 129.143 1.00 58.47 135 LYS B O 1
ATOM 13132 N N . LEU D 1 145 ? 132.451 172.947 129.130 1.00 54.18 136 LEU B N 1
ATOM 13133 C CA . LEU D 1 145 ? 133.464 172.925 130.165 1.00 54.18 136 LEU B CA 1
ATOM 13134 C C . LEU D 1 145 ? 133.292 174.254 130.870 1.00 54.18 136 LEU B C 1
ATOM 13135 O O . LEU D 1 145 ? 133.591 174.396 132.054 1.00 54.18 136 LEU B O 1
ATOM 13140 N N . ALA D 1 146 ? 132.733 175.213 130.141 1.00 59.61 137 ALA B N 1
ATOM 13141 C CA . ALA D 1 146 ? 132.371 176.503 130.699 1.00 59.61 137 ALA B CA 1
ATOM 13142 C C . ALA D 1 146 ? 131.202 176.398 131.651 1.00 59.61 137 ALA B C 1
ATOM 13143 O O . ALA D 1 146 ? 131.292 176.899 132.780 1.00 59.61 137 ALA B O 1
ATOM 13145 N N . ILE D 1 147 ? 130.131 175.708 131.242 1.00 61.17 138 ILE B N 1
ATOM 13146 C CA . ILE D 1 147 ? 129.025 175.460 132.164 1.00 61.17 138 ILE B CA 1
ATOM 13147 C C . ILE D 1 147 ? 129.460 174.530 133.292 1.00 61.17 138 ILE B C 1
ATOM 13148 O O . ILE D 1 147 ? 129.011 174.677 134.429 1.00 61.17 138 ILE B O 1
ATOM 13153 N N . THR D 1 148 ? 130.399 173.621 133.016 1.00 61.86 139 THR B N 1
ATOM 13154 C CA . THR D 1 148 ? 130.846 172.668 134.026 1.00 61.86 139 THR B CA 1
ATOM 13155 C C . THR D 1 148 ? 131.657 173.351 135.118 1.00 61.86 139 THR B C 1
ATOM 13156 O O . THR D 1 148 ? 131.392 173.160 136.306 1.00 61.86 139 THR B O 1
ATOM 13160 N N . ALA D 1 149 ? 132.632 174.165 134.743 1.00 61.67 140 ALA B N 1
ATOM 13161 C CA . ALA D 1 149 ? 133.418 174.896 135.717 1.00 61.67 140 ALA B CA 1
ATOM 13162 C C . ALA D 1 149 ? 132.635 176.009 136.386 1.00 61.67 140 ALA B C 1
ATOM 13163 O O . ALA D 1 149 ? 132.931 176.328 137.539 1.00 61.67 140 ALA B O 1
ATOM 13165 N N . SER D 1 150 ? 131.638 176.599 135.724 1.00 67.13 141 SER B N 1
ATOM 13166 C CA . SER D 1 150 ? 130.834 177.623 136.374 1.00 67.13 141 SER B CA 1
ATOM 13167 C C . SER D 1 150 ? 129.882 176.992 137.384 1.00 67.13 141 SER B C 1
ATOM 13168 O O . SER D 1 150 ? 129.734 177.494 138.503 1.00 67.13 141 SER B O 1
ATOM 13171 N N . THR D 1 151 ? 129.258 175.873 137.002 1.00 68.55 142 THR B N 1
ATOM 13172 C CA . THR D 1 151 ? 128.391 175.110 137.890 1.00 68.55 142 THR B CA 1
ATOM 13173 C C . THR D 1 151 ? 129.146 174.561 139.088 1.00 68.55 142 THR B C 1
ATOM 13174 O O . THR D 1 151 ? 128.683 174.701 140.220 1.00 68.55 142 THR B O 1
ATOM 13178 N N . LEU D 1 152 ? 130.315 173.967 138.876 1.00 67.36 143 LEU B N 1
ATOM 13179 C CA . LEU D 1 152 ? 131.023 173.357 139.987 1.00 67.36 143 LEU B CA 1
ATOM 13180 C C . LEU D 1 152 ? 131.753 174.370 140.847 1.00 67.36 143 LEU B C 1
ATOM 13181 O O . LEU D 1 152 ? 132.231 174.006 141.918 1.00 67.36 143 LEU B O 1
ATOM 13186 N N . ARG D 1 153 ? 131.868 175.622 140.417 1.00 70.87 144 ARG B N 1
ATOM 13187 C CA . ARG D 1 153 ? 132.401 176.616 141.335 1.00 70.87 144 ARG B CA 1
ATOM 13188 C C . ARG D 1 153 ? 131.275 177.329 142.074 1.00 70.87 144 ARG B C 1
ATOM 13189 O O . ARG D 1 153 ? 131.413 177.644 143.265 1.00 70.87 144 ARG B O 1
ATOM 13197 N N . THR D 1 154 ? 130.134 177.539 141.414 1.00 76.52 145 THR B N 1
ATOM 13198 C CA . THR D 1 154 ? 128.995 178.106 142.116 1.00 76.52 145 THR B CA 1
ATOM 13199 C C . THR D 1 154 ? 128.418 177.132 143.139 1.00 76.52 145 THR B C 1
ATOM 13200 O O . THR D 1 154 ? 128.173 177.532 144.275 1.00 76.52 145 THR B O 1
ATOM 13204 N N . PHE D 1 155 ? 128.324 175.837 142.820 1.00 76.73 146 PHE B N 1
ATOM 13205 C CA . PHE D 1 155 ? 127.830 174.832 143.761 1.00 76.73 146 PHE B CA 1
ATOM 13206 C C . PHE D 1 155 ? 128.779 174.555 144.920 1.00 76.73 146 PHE B C 1
ATOM 13207 O O . PHE D 1 155 ? 128.438 173.748 145.789 1.00 76.73 146 PHE B O 1
ATOM 13215 N N . ILE D 1 156 ? 129.952 175.179 144.950 1.00 79.13 147 ILE B N 1
ATOM 13216 C CA . ILE D 1 156 ? 130.788 175.224 146.134 1.00 79.13 147 ILE B CA 1
ATOM 13217 C C . ILE D 1 156 ? 130.676 176.567 146.842 1.00 79.13 147 ILE B C 1
ATOM 13218 O O . ILE D 1 156 ? 130.661 176.619 148.072 1.00 79.13 147 ILE B O 1
ATOM 13223 N N . ASP D 1 157 ? 130.498 177.658 146.100 1.00 83.31 148 ASP B N 1
ATOM 13224 C CA . ASP D 1 157 ? 130.479 178.951 146.776 1.00 83.31 148 ASP B CA 1
ATOM 13225 C C . ASP D 1 157 ? 129.151 179.304 147.444 1.00 83.31 148 ASP B C 1
ATOM 13226 O O . ASP D 1 157 ? 129.177 180.018 148.450 1.00 83.31 148 ASP B O 1
ATOM 13231 N N . VAL D 1 158 ? 127.994 178.850 146.947 1.00 88.67 149 VAL B N 1
ATOM 13232 C CA . VAL D 1 158 ? 126.807 179.084 147.776 1.00 88.67 149 VAL B CA 1
ATOM 13233 C C . VAL D 1 158 ? 126.655 177.992 148.834 1.00 88.67 149 VAL B C 1
ATOM 13234 O O . VAL D 1 158 ? 125.840 178.125 149.753 1.00 88.67 149 VAL B O 1
ATOM 13238 N N . PHE D 1 159 ? 127.413 176.901 148.734 1.00 89.62 150 PHE B N 1
ATOM 13239 C CA . PHE D 1 159 ? 127.558 176.039 149.899 1.00 89.62 150 PHE B CA 1
ATOM 13240 C C . PHE D 1 159 ? 128.462 176.691 150.935 1.00 89.62 150 PHE B C 1
ATOM 13241 O O . PHE D 1 159 ? 128.252 176.534 152.141 1.00 89.62 150 PHE B O 1
ATOM 13249 N N . TYR D 1 160 ? 129.461 177.434 150.476 1.00 90.89 151 TYR B N 1
ATOM 13250 C CA . TYR D 1 160 ? 130.291 178.271 151.325 1.00 90.89 151 TYR B CA 1
ATOM 13251 C C . TYR D 1 160 ? 129.521 179.439 151.922 1.00 90.89 151 TYR B C 1
ATOM 13252 O O . TYR D 1 160 ? 129.865 179.893 153.015 1.00 90.89 151 TYR B O 1
ATOM 13261 N N . LEU D 1 161 ? 128.476 179.920 151.252 1.00 94.99 152 LEU B N 1
ATOM 13262 C CA . LEU D 1 161 ? 127.666 181.024 151.749 1.00 94.99 152 LEU B CA 1
ATOM 13263 C C . LEU D 1 161 ? 126.854 180.668 152.994 1.00 94.99 152 LEU B C 1
ATOM 13264 O O . LEU D 1 161 ? 126.212 181.553 153.570 1.00 94.99 152 LEU B O 1
ATOM 13269 N N . ALA D 1 162 ? 126.857 179.402 153.410 1.00 100.33 153 ALA B N 1
ATOM 13270 C CA . ALA D 1 162 ? 126.327 178.944 154.690 1.00 100.33 153 ALA B CA 1
ATOM 13271 C C . ALA D 1 162 ? 127.431 178.797 155.727 1.00 100.33 153 ALA B C 1
ATOM 13272 O O . ALA D 1 162 ? 127.381 177.910 156.584 1.00 100.33 153 ALA B O 1
ATOM 13274 N N . HIS D 1 163 ? 128.456 179.638 155.641 1.00 105.17 154 HIS B N 1
ATOM 13275 C CA . HIS D 1 163 ? 129.513 179.715 156.643 1.00 105.17 154 HIS B CA 1
ATOM 13276 C C . HIS D 1 163 ? 129.681 181.110 157.220 1.00 105.17 154 HIS B C 1
ATOM 13277 O O . HIS D 1 163 ? 129.847 181.246 158.427 1.00 105.17 154 HIS B O 1
ATOM 13284 N N . MET D 1 164 ? 129.620 182.157 156.400 1.00 107.25 155 MET B N 1
ATOM 13285 C CA . MET D 1 164 ? 129.506 183.508 156.933 1.00 107.25 155 MET B CA 1
ATOM 13286 C C . MET D 1 164 ? 128.065 183.868 157.265 1.00 107.25 155 MET B C 1
ATOM 13287 O O . MET D 1 164 ? 127.799 184.984 157.725 1.00 107.25 155 MET B O 1
ATOM 13292 N N . ALA D 1 165 ? 127.134 182.943 157.030 1.00 110.03 156 ALA B N 1
ATOM 13293 C CA . ALA D 1 165 ? 125.799 182.993 157.603 1.00 110.03 156 ALA B CA 1
ATOM 13294 C C . ALA D 1 165 ? 125.690 182.126 158.853 1.00 110.03 156 ALA B C 1
ATOM 13295 O O . ALA D 1 165 ? 124.593 181.954 159.392 1.00 110.03 156 ALA B O 1
ATOM 13297 N N . LEU D 1 166 ? 126.810 181.571 159.319 1.00 111.65 157 LEU B N 1
ATOM 13298 C CA . LEU D 1 166 ? 126.836 180.764 160.530 1.00 111.65 157 LEU B CA 1
ATOM 13299 C C . LEU D 1 166 ? 127.904 181.216 161.512 1.00 111.65 157 LEU B C 1
ATOM 13300 O O . LEU D 1 166 ? 127.793 180.915 162.704 1.00 111.65 157 LEU B O 1
ATOM 13305 N N . GLN D 1 167 ? 128.870 181.985 161.046 1.00 113.66 158 GLN B N 1
ATOM 13306 C CA . GLN D 1 167 ? 129.843 182.556 161.951 1.00 113.66 158 GLN B CA 1
ATOM 13307 C C . GLN D 1 167 ? 129.113 183.837 162.218 1.00 113.66 158 GLN B C 1
ATOM 13308 O O . GLN D 1 167 ? 129.568 184.684 162.962 1.00 113.66 158 GLN B O 1
ATOM 13314 N N . LEU D 1 168 ? 127.996 184.018 161.530 1.00 116.22 159 LEU B N 1
ATOM 13315 C CA . LEU D 1 168 ? 127.155 185.143 161.858 1.00 116.22 159 LEU B CA 1
ATOM 13316 C C . LEU D 1 168 ? 126.589 184.818 163.234 1.00 116.22 159 LEU B C 1
ATOM 13317 O O . LEU D 1 168 ? 126.553 185.679 164.111 1.00 116.22 159 LEU B O 1
ATOM 13322 N N . ARG D 1 169 ? 126.135 183.583 163.426 1.00 119.67 160 ARG B N 1
ATOM 13323 C CA . ARG D 1 169 ? 125.651 183.141 164.727 1.00 119.67 160 ARG B CA 1
ATOM 13324 C C . ARG D 1 169 ? 126.829 182.539 165.444 1.00 119.67 160 ARG B C 1
ATOM 13325 O O . ARG D 1 169 ? 126.959 181.315 165.508 1.00 119.67 160 ARG B O 1
ATOM 13333 N N . THR D 1 170 ? 127.703 183.358 165.979 1.00 119.44 161 THR B N 1
ATOM 13334 C CA . THR D 1 170 ? 128.865 182.773 166.588 1.00 119.44 161 THR B CA 1
ATOM 13335 C C . THR D 1 170 ? 129.304 183.437 167.858 1.00 119.44 161 THR B C 1
ATOM 13336 O O . THR D 1 170 ? 129.106 184.633 168.067 1.00 119.44 161 THR B O 1
ATOM 13340 N N . ALA D 1 171 ? 129.870 182.636 168.738 1.00 118.74 162 ALA B N 1
ATOM 13341 C CA . ALA D 1 171 ? 130.426 183.197 169.956 1.00 118.74 162 ALA B CA 1
ATOM 13342 C C . ALA D 1 171 ? 131.946 183.149 169.878 1.00 118.74 162 ALA B C 1
ATOM 13343 O O . ALA D 1 171 ? 132.525 182.516 168.994 1.00 118.74 162 ALA B O 1
ATOM 13345 N N . TYR D 1 172 ? 132.600 183.823 170.817 1.00 111.96 163 TYR B N 1
ATOM 13346 C CA . TYR D 1 172 ? 134.051 183.793 170.906 1.00 111.96 163 TYR B CA 1
ATOM 13347 C C . TYR D 1 172 ? 134.448 183.762 172.374 1.00 111.96 163 TYR B C 1
ATOM 13348 O O . TYR D 1 172 ? 133.598 183.702 173.266 1.00 111.96 163 TYR B O 1
ATOM 13357 N N . ILE D 1 173 ? 135.753 183.797 172.625 1.00 100.90 164 ILE B N 1
ATOM 13358 C CA . ILE D 1 173 ? 136.304 183.698 173.970 1.00 100.90 164 ILE B CA 1
ATOM 13359 C C . ILE D 1 173 ? 137.187 184.912 174.225 1.00 100.90 164 ILE B C 1
ATOM 13360 O O . ILE D 1 173 ? 138.053 185.244 173.409 1.00 100.90 164 ILE B O 1
ATOM 13365 N N . ALA D 1 174 ? 136.945 185.594 175.348 1.00 93.51 165 ALA B N 1
ATOM 13366 C CA . ALA D 1 174 ? 137.618 186.849 175.658 1.00 93.51 165 ALA B CA 1
ATOM 13367 C C . ALA D 1 174 ? 138.350 186.737 176.993 1.00 93.51 165 ALA B C 1
ATOM 13368 O O . ALA D 1 174 ? 137.915 185.978 177.870 1.00 93.51 165 ALA B O 1
ATOM 13370 N N . PRO D 1 175 ? 139.463 187.452 177.190 1.00 84.53 166 PRO B N 1
ATOM 13371 C CA . PRO D 1 175 ? 140.215 187.304 178.441 1.00 84.53 166 PRO B CA 1
ATOM 13372 C C . PRO D 1 175 ? 139.549 188.022 179.607 1.00 84.53 166 PRO B C 1
ATOM 13373 O O . PRO D 1 175 ? 139.150 189.186 179.513 1.00 84.53 166 PRO B O 1
ATOM 13377 N N . SER D 1 176 ? 139.450 187.305 180.727 1.00 86.04 167 SER B N 1
ATOM 13378 C CA . SER D 1 176 ? 138.923 187.834 181.980 1.00 86.04 167 SER B CA 1
ATOM 13379 C C . SER D 1 176 ? 139.332 186.915 183.121 1.00 86.04 167 SER B C 1
ATOM 13380 O O . SER D 1 176 ? 139.636 185.740 182.900 1.00 86.04 167 SER B O 1
ATOM 13383 N N . SER D 1 177 ? 139.340 187.461 184.337 1.00 88.13 168 SER B N 1
ATOM 13384 C CA . SER D 1 177 ? 139.631 186.676 185.530 1.00 88.13 168 SER B CA 1
ATOM 13385 C C . SER D 1 177 ? 138.375 186.304 186.308 1.00 88.13 168 SER B C 1
ATOM 13386 O O . SER D 1 177 ? 138.480 185.669 187.363 1.00 88.13 168 SER B O 1
ATOM 13389 N N . ARG D 1 178 ? 137.199 186.675 185.802 1.00 92.45 169 ARG B N 1
ATOM 13390 C CA . ARG D 1 178 ? 135.909 186.359 186.404 1.00 92.45 169 ARG B CA 1
ATOM 13391 C C . ARG D 1 178 ? 135.457 184.943 186.050 1.00 92.45 169 ARG B C 1
ATOM 13392 O O . ARG D 1 178 ? 134.666 184.326 186.774 1.00 92.45 169 ARG B O 1
ATOM 13400 N N . VAL D 1 179 ? 136.050 184.377 185.004 1.00 89.62 170 VAL B N 1
ATOM 13401 C CA . VAL D 1 179 ? 135.444 183.316 184.211 1.00 89.62 170 VAL B CA 1
ATOM 13402 C C . VAL D 1 179 ? 135.431 181.954 184.900 1.00 89.62 170 VAL B C 1
ATOM 13403 O O . VAL D 1 179 ? 134.514 181.155 184.667 1.00 89.62 170 VAL B O 1
ATOM 13407 N N . PHE D 1 180 ? 136.478 181.666 185.696 1.00 85.61 171 PHE B N 1
ATOM 13408 C CA . PHE D 1 180 ? 136.859 180.370 186.277 1.00 85.61 171 PHE B CA 1
ATOM 13409 C C . PHE D 1 180 ? 137.199 179.292 185.247 1.00 85.61 171 PHE B C 1
ATOM 13410 O O . PHE D 1 180 ? 137.594 178.190 185.633 1.00 85.61 171 PHE B O 1
ATOM 13418 N N . GLY D 1 181 ? 137.061 179.582 183.953 1.00 81.29 172 GLY B N 1
ATOM 13419 C CA . GLY D 1 181 ? 137.081 178.566 182.918 1.00 81.29 172 GLY B CA 1
ATOM 13420 C C . GLY D 1 181 ? 137.713 178.996 181.611 1.00 81.29 172 GLY B C 1
ATOM 13421 O O . GLY D 1 181 ? 137.320 178.502 180.549 1.00 81.29 172 GLY B O 1
ATOM 13422 N N . ARG D 1 182 ? 138.636 179.958 181.681 1.00 73.46 173 ARG B N 1
ATOM 13423 C CA . ARG D 1 182 ? 139.530 180.471 180.629 1.00 73.46 173 ARG B CA 1
ATOM 13424 C C . ARG D 1 182 ? 138.841 181.336 179.578 1.00 73.46 173 ARG B C 1
ATOM 13425 O O . ARG D 1 182 ? 139.426 181.531 178.505 1.00 73.46 173 ARG B O 1
ATOM 13433 N N . GLY D 1 183 ? 137.647 181.867 179.836 1.00 89.71 174 GLY B N 1
ATOM 13434 C CA . GLY D 1 183 ? 137.043 182.794 178.899 1.00 89.71 174 GLY B CA 1
ATOM 13435 C C . GLY D 1 183 ? 135.533 182.936 178.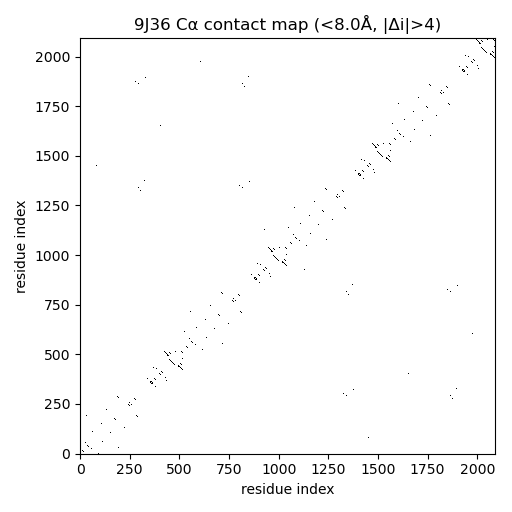935 1.00 89.71 174 GLY B C 1
ATOM 13436 O O . GLY D 1 183 ? 134.809 182.003 179.305 1.00 89.71 174 GLY B O 1
ATOM 13437 N N . GLU D 1 184 ? 135.056 184.120 178.549 1.00 101.25 175 GLU B N 1
ATOM 13438 C CA . GLU D 1 184 ? 133.629 184.411 178.445 1.00 101.25 175 GLU B CA 1
ATOM 13439 C C . GLU D 1 184 ? 133.147 183.969 177.070 1.00 101.25 175 GLU B C 1
ATOM 13440 O O . GLU D 1 184 ? 133.888 184.068 176.092 1.00 101.25 175 GLU B O 1
ATOM 13446 N N . LEU D 1 185 ? 131.908 183.492 176.985 1.00 112.66 176 LEU B N 1
ATOM 13447 C CA . LEU D 1 185 ? 131.255 183.343 175.691 1.00 112.66 176 LEU B CA 1
ATOM 13448 C C . LEU D 1 185 ? 130.256 184.475 175.490 1.00 112.66 176 LEU B C 1
ATOM 13449 O O . LEU D 1 185 ? 129.449 184.773 176.374 1.00 112.66 176 LEU B O 1
ATOM 13454 N N . VAL D 1 186 ? 130.323 185.115 174.326 1.00 117.54 177 VAL B N 1
ATOM 13455 C CA . VAL D 1 186 ? 129.501 186.278 174.009 1.00 117.54 177 VAL B CA 1
ATOM 13456 C C . VAL D 1 186 ? 128.539 185.855 172.907 1.00 117.54 177 VAL B C 1
ATOM 13457 O O . VAL D 1 186 ? 128.917 185.785 171.733 1.00 117.54 177 VAL B O 1
ATOM 13461 N N . ILE D 1 187 ? 127.293 185.561 173.275 1.00 121.80 178 ILE B N 1
ATOM 13462 C CA . ILE D 1 187 ? 126.248 185.295 172.296 1.00 121.80 178 ILE B CA 1
ATOM 13463 C C . ILE D 1 187 ? 125.375 186.519 172.068 1.00 121.80 178 ILE B C 1
ATOM 13464 O O . ILE D 1 187 ? 124.260 186.403 171.542 1.00 121.80 178 ILE B O 1
ATOM 13469 N N . ASP D 1 188 ? 125.857 187.686 172.458 1.00 123.12 179 ASP B N 1
ATOM 13470 C CA . ASP D 1 188 ? 125.176 188.937 172.184 1.00 123.12 179 ASP B CA 1
ATOM 13471 C C . ASP D 1 188 ? 125.395 189.324 170.728 1.00 123.12 179 ASP B C 1
ATOM 13472 O O . ASP D 1 188 ? 126.551 189.444 170.297 1.00 123.12 179 ASP B O 1
ATOM 13477 N N . PRO D 1 189 ? 124.341 189.520 169.934 1.00 122.24 180 PRO B N 1
ATOM 13478 C CA . PRO D 1 189 ? 124.550 189.691 168.485 1.00 122.24 180 PRO B CA 1
ATOM 13479 C C . PRO D 1 189 ? 124.989 191.088 168.045 1.00 122.24 180 PRO B C 1
ATOM 13480 O O . PRO D 1 189 ? 125.244 191.288 166.850 1.00 122.24 180 PRO B O 1
ATOM 13484 N N . ALA D 1 190 ? 125.122 192.051 168.959 1.00 122.21 181 ALA B N 1
ATOM 13485 C CA . ALA D 1 190 ? 125.345 193.447 168.592 1.00 122.21 181 ALA B CA 1
ATOM 13486 C C . ALA D 1 190 ? 126.789 193.768 168.214 1.00 122.21 181 ALA B C 1
ATOM 13487 O O . ALA D 1 190 ? 127.020 194.746 167.496 1.00 122.21 181 ALA B O 1
ATOM 13489 N N . GLN D 1 191 ? 127.769 192.986 168.678 1.00 120.31 182 GLN B N 1
ATOM 13490 C CA . GLN D 1 191 ? 129.174 193.299 168.448 1.00 120.31 182 GLN B CA 1
ATOM 13491 C C . GLN D 1 191 ? 129.959 192.088 167.944 1.00 120.31 182 GLN B C 1
ATOM 13492 O O . GLN D 1 191 ? 131.060 192.262 167.400 1.00 120.31 182 GLN B O 1
ATOM 13498 N N . ILE D 1 192 ? 129.373 190.886 167.993 1.00 118.70 183 ILE B N 1
ATOM 13499 C CA . ILE D 1 192 ? 129.981 189.722 167.345 1.00 118.70 183 ILE B CA 1
ATOM 13500 C C . ILE D 1 192 ? 129.962 189.881 165.826 1.00 118.70 183 ILE B C 1
ATOM 13501 O O . ILE D 1 192 ? 130.762 189.265 165.112 1.00 118.70 183 ILE B O 1
ATOM 13506 N N . ALA D 1 193 ? 129.061 190.730 165.316 1.00 115.92 184 ALA B N 1
ATOM 13507 C CA . ALA D 1 193 ? 129.082 191.100 163.903 1.00 115.92 184 ALA B CA 1
ATOM 13508 C C . ALA D 1 193 ? 130.377 191.818 163.539 1.00 115.92 184 ALA B C 1
ATOM 13509 O O . ALA D 1 193 ? 130.974 191.546 162.495 1.00 115.92 184 ALA B O 1
ATOM 13511 N N . LYS D 1 194 ? 130.839 192.725 164.403 1.00 114.53 185 LYS B N 1
ATOM 13512 C CA . LYS D 1 194 ? 132.124 193.384 164.170 1.00 114.53 185 LYS B CA 1
ATOM 13513 C C . LYS D 1 194 ? 133.291 192.438 164.454 1.00 114.53 185 LYS B C 1
ATOM 13514 O O . LYS D 1 194 ? 134.343 192.522 163.803 1.00 114.53 185 LYS B O 1
ATOM 13520 N N . ARG D 1 195 ? 133.111 191.527 165.425 1.00 114.81 186 ARG B N 1
ATOM 13521 C CA . ARG D 1 195 ? 134.085 190.462 165.687 1.00 114.81 186 ARG B CA 1
ATOM 13522 C C . ARG D 1 195 ? 134.337 189.603 164.454 1.00 114.81 186 ARG B C 1
ATOM 13523 O O . ARG D 1 195 ? 135.477 189.205 164.197 1.00 114.81 186 ARG B O 1
ATOM 13531 N N . TYR D 1 196 ? 133.297 189.324 163.671 1.00 111.96 187 TYR B N 1
ATOM 13532 C CA . TYR D 1 196 ? 133.515 188.645 162.397 1.00 111.96 187 TYR B CA 1
ATOM 13533 C C . TYR D 1 196 ? 134.012 189.618 161.329 1.00 111.96 187 TYR B C 1
ATOM 13534 O O . TYR D 1 196 ? 135.038 189.363 160.689 1.00 111.96 187 TYR B O 1
ATOM 13543 N N . LEU D 1 197 ? 133.321 190.741 161.138 1.00 109.45 188 LEU B N 1
ATOM 13544 C CA . LEU D 1 197 ? 133.592 191.659 160.033 1.00 109.45 188 LEU B CA 1
ATOM 13545 C C . LEU D 1 197 ? 134.581 192.759 160.407 1.00 109.45 188 LEU B C 1
ATOM 13546 O O . LEU D 1 197 ? 134.397 193.910 160.018 1.00 109.45 188 LEU B O 1
ATOM 13551 N N . GLN D 1 198 ? 135.642 192.443 161.151 1.00 108.99 189 GLN B N 1
ATOM 13552 C CA . GLN D 1 198 ? 136.746 193.399 161.213 1.00 108.99 189 GLN B CA 1
ATOM 13553 C C . GLN D 1 198 ? 138.039 192.926 160.561 1.00 108.99 189 GLN B C 1
ATOM 13554 O O . GLN D 1 198 ? 138.764 193.773 160.027 1.00 108.99 189 GLN B O 1
ATOM 13560 N N . ARG D 1 199 ? 138.378 191.633 160.576 1.00 104.85 190 ARG B N 1
ATOM 13561 C CA . ARG D 1 199 ? 139.590 191.206 159.879 1.00 104.85 190 ARG B CA 1
ATOM 13562 C C . ARG D 1 199 ? 139.380 190.027 158.940 1.00 104.85 190 ARG B C 1
ATOM 13563 O O . ARG D 1 199 ? 139.945 190.019 157.845 1.00 104.85 190 ARG B O 1
ATOM 13571 N N . TRP D 1 200 ? 138.573 189.043 159.323 1.00 102.85 191 TRP B N 1
ATOM 13572 C CA . TRP D 1 200 ? 138.479 187.796 158.567 1.00 102.85 191 TRP B CA 1
ATOM 13573 C C . TRP D 1 200 ? 137.135 187.719 157.862 1.00 102.85 191 TRP B C 1
ATOM 13574 O O . TRP D 1 200 ? 136.502 186.667 157.779 1.00 102.85 191 TRP B O 1
ATOM 13585 N N . PHE D 1 201 ? 136.681 188.860 157.358 1.00 99.19 192 PHE B N 1
ATOM 13586 C CA . PHE D 1 201 ? 135.548 188.898 156.452 1.00 99.19 192 PHE B CA 1
ATOM 13587 C C . PHE D 1 201 ? 135.927 189.281 155.038 1.00 99.19 192 PHE B C 1
ATOM 13588 O O . PHE D 1 201 ? 135.370 188.713 154.104 1.00 99.19 192 PHE B O 1
ATOM 13596 N N . ILE D 1 202 ? 136.862 190.218 154.864 1.00 93.62 193 ILE B N 1
ATOM 13597 C CA . ILE D 1 202 ? 137.190 190.699 153.526 1.00 93.62 193 ILE B CA 1
ATOM 13598 C C . ILE D 1 202 ? 137.919 189.630 152.712 1.00 93.62 193 ILE B C 1
ATOM 13599 O O . ILE D 1 202 ? 137.624 189.454 151.524 1.00 93.62 193 ILE B O 1
ATOM 13604 N N . ILE D 1 203 ? 138.829 188.872 153.334 1.00 91.01 194 ILE B N 1
ATOM 13605 C CA . ILE D 1 203 ? 139.503 187.761 152.667 1.00 91.01 194 ILE B CA 1
ATOM 13606 C C . ILE D 1 203 ? 138.536 186.640 152.339 1.00 91.01 194 ILE B C 1
ATOM 13607 O O . ILE D 1 203 ? 138.688 185.978 151.303 1.00 91.01 194 ILE B O 1
ATOM 13612 N N . ASP D 1 204 ? 137.494 186.456 153.143 1.00 91.08 195 ASP B N 1
ATOM 13613 C CA . ASP D 1 204 ? 136.534 185.398 152.888 1.00 91.08 195 ASP B CA 1
ATOM 13614 C C . ASP D 1 204 ? 135.400 185.879 151.986 1.00 91.08 195 ASP B C 1
ATOM 13615 O O . ASP D 1 204 ? 134.689 185.068 151.388 1.00 91.08 195 ASP B O 1
ATOM 13620 N N . PHE D 1 205 ? 135.199 187.198 151.889 1.00 88.06 196 PHE B N 1
ATOM 13621 C CA . PHE D 1 205 ? 134.192 187.715 150.966 1.00 88.06 196 PHE B CA 1
ATOM 13622 C C . PHE D 1 205 ? 134.741 187.839 149.554 1.00 88.06 196 PHE B C 1
ATOM 13623 O O . PHE D 1 205 ? 133.998 187.655 148.583 1.00 88.06 196 PHE B O 1
ATOM 13631 N N . LEU D 1 206 ? 136.037 188.116 149.405 1.00 84.63 197 LEU B N 1
ATOM 13632 C CA . LEU D 1 206 ? 136.622 188.165 148.065 1.00 84.63 197 LEU B CA 1
ATOM 13633 C C . LEU D 1 206 ? 137.039 186.791 147.562 1.00 84.63 197 LEU B C 1
ATOM 13634 O O . LEU D 1 206 ? 138.066 186.651 146.896 1.00 84.63 197 LEU B O 1
ATOM 13639 N N . SER D 1 207 ? 136.214 185.776 147.805 1.00 80.84 198 SER B N 1
ATOM 13640 C CA . SER D 1 207 ? 136.413 184.430 147.295 1.00 80.84 198 SER B CA 1
ATOM 13641 C C . SER D 1 207 ? 135.131 183.776 146.830 1.00 80.84 198 SER B C 1
ATOM 13642 O O . SER D 1 207 ? 135.188 182.870 145.994 1.00 80.84 198 SER B O 1
ATOM 13645 N N . VAL D 1 208 ? 133.976 184.192 147.344 1.00 82.68 199 VAL B N 1
ATOM 13646 C CA . VAL D 1 208 ? 132.693 183.688 146.880 1.00 82.68 199 VAL B CA 1
ATOM 13647 C C . VAL D 1 208 ? 132.130 184.543 145.764 1.00 82.68 199 VAL B C 1
ATOM 13648 O O . VAL D 1 208 ? 131.014 184.274 145.295 1.00 82.68 199 VAL B O 1
ATOM 13652 N N . LEU D 1 209 ? 132.855 185.576 145.341 1.00 80.18 200 LEU B N 1
ATOM 13653 C CA . LEU D 1 209 ? 132.441 186.480 144.280 1.00 80.18 200 LEU B CA 1
ATOM 13654 C C . LEU D 1 209 ? 132.401 185.726 142.961 1.00 80.18 200 LEU B C 1
ATOM 13655 O O . LEU D 1 209 ? 133.405 185.123 142.560 1.00 80.18 200 LEU B O 1
ATOM 13660 N N . PRO D 1 210 ? 131.278 185.721 142.264 1.00 77.97 201 PRO B N 1
ATOM 13661 C CA . PRO D 1 210 ? 131.250 185.027 140.963 1.00 77.97 201 PRO B CA 1
ATOM 13662 C C . PRO D 1 210 ? 131.875 185.856 139.848 1.00 77.97 201 PRO B C 1
ATOM 13663 O O . PRO D 1 210 ? 131.233 186.266 138.885 1.00 77.97 201 PRO B O 1
ATOM 13667 N N . LEU D 1 211 ? 133.170 186.113 139.976 1.00 77.19 202 LEU B N 1
ATOM 13668 C CA . LEU D 1 211 ? 133.903 186.840 138.952 1.00 77.19 202 LEU B CA 1
ATOM 13669 C C . LEU D 1 211 ? 134.232 185.963 137.738 1.00 77.19 202 LEU B C 1
ATOM 13670 O O . LEU D 1 211 ? 134.013 186.431 136.618 1.00 77.19 202 LEU B O 1
ATOM 13675 N N . PRO D 1 212 ? 134.716 184.713 137.855 1.00 72.86 203 PRO B N 1
ATOM 13676 C CA . PRO D 1 212 ? 134.832 183.902 136.638 1.00 72.86 203 PRO B CA 1
ATOM 13677 C C . PRO D 1 212 ? 133.546 183.236 136.195 1.00 72.86 203 PRO B C 1
ATOM 13678 O O . PRO D 1 212 ? 133.601 182.390 135.298 1.00 72.86 203 PRO B O 1
ATOM 13682 N N . GLN D 1 213 ? 132.403 183.545 136.799 1.00 74.48 204 GLN B N 1
ATOM 13683 C CA . GLN D 1 213 ? 131.133 183.037 136.305 1.00 74.48 204 GLN B CA 1
ATOM 13684 C C . GLN D 1 213 ? 130.369 184.059 135.482 1.00 74.48 204 GLN B C 1
ATOM 13685 O O . GLN D 1 213 ? 129.482 183.672 134.716 1.00 74.48 204 GLN B O 1
ATOM 13691 N N . ILE D 1 214 ? 130.681 185.343 135.624 1.00 79.09 205 ILE B N 1
ATOM 13692 C CA . ILE D 1 214 ? 130.037 186.388 134.844 1.00 79.09 205 ILE B CA 1
ATOM 13693 C C . ILE D 1 214 ? 130.818 186.691 133.574 1.00 79.09 205 ILE B C 1
ATOM 13694 O O . ILE D 1 214 ? 130.287 187.293 132.641 1.00 79.09 205 ILE B O 1
ATOM 13699 N N . VAL D 1 215 ? 132.085 186.281 133.533 1.00 77.59 206 VAL B N 1
ATOM 13700 C CA . VAL D 1 215 ? 132.831 186.291 132.282 1.00 77.59 206 VAL B CA 1
ATOM 13701 C C . VAL D 1 215 ? 132.245 185.272 131.316 1.00 77.59 206 VAL B C 1
ATOM 13702 O O . VAL D 1 215 ? 132.066 185.555 130.126 1.00 77.59 206 VAL B O 1
ATOM 13706 N N . VAL D 1 216 ? 131.886 184.095 131.823 1.00 76.83 207 VAL B N 1
ATOM 13707 C CA . VAL D 1 216 ? 131.228 183.067 131.022 1.00 76.83 207 VAL B CA 1
ATOM 13708 C C . VAL D 1 216 ? 129.803 183.437 130.630 1.00 76.83 207 VAL B C 1
ATOM 13709 O O . VAL D 1 216 ? 129.314 182.978 129.583 1.00 76.83 207 VAL B O 1
ATOM 13713 N N . TRP D 1 217 ? 129.147 184.309 131.398 1.00 84.49 208 TRP B N 1
ATOM 13714 C CA . TRP D 1 217 ? 127.709 184.539 131.310 1.00 84.49 208 TRP B CA 1
ATOM 13715 C C . TRP D 1 217 ? 127.263 185.205 130.017 1.00 84.49 208 TRP B C 1
ATOM 13716 O O . TRP D 1 217 ? 126.381 184.670 129.341 1.00 84.49 208 TRP B O 1
ATOM 13727 N N . ARG D 1 218 ? 127.826 186.356 129.657 1.00 83.64 209 ARG B N 1
ATOM 13728 C CA . ARG D 1 218 ? 127.358 187.084 128.486 1.00 83.64 209 ARG B CA 1
ATOM 13729 C C . ARG D 1 218 ? 127.989 186.578 127.198 1.00 83.64 209 ARG B C 1
ATOM 13730 O O . ARG D 1 218 ? 127.645 187.072 126.117 1.00 83.64 209 ARG B O 1
ATOM 13738 N N . PHE D 1 219 ? 128.896 185.604 127.282 1.00 79.51 210 PHE B N 1
ATOM 13739 C CA . PHE D 1 219 ? 129.338 184.861 126.108 1.00 79.51 210 PHE B CA 1
ATOM 13740 C C . PHE D 1 219 ? 128.401 183.725 125.729 1.00 79.51 210 PHE B C 1
ATOM 13741 O O . PHE D 1 219 ? 128.048 183.597 124.557 1.00 79.51 210 PHE B O 1
ATOM 13749 N N . LEU D 1 220 ? 127.999 182.874 126.676 1.00 82.60 211 LEU B N 1
ATOM 13750 C CA . LEU D 1 220 ? 127.155 181.743 126.297 1.00 82.60 211 LEU B CA 1
ATOM 13751 C C . LEU D 1 220 ? 125.687 182.099 126.095 1.00 82.60 211 LEU B C 1
ATOM 13752 O O . LEU D 1 220 ? 124.901 181.213 125.739 1.00 82.60 211 LEU B O 1
ATOM 13757 N N . GLN D 1 221 ? 125.287 183.351 126.310 1.00 88.89 212 GLN B N 1
ATOM 13758 C CA . GLN D 1 221 ? 123.903 183.747 126.084 1.00 88.89 212 GLN B CA 1
ATOM 13759 C C . GLN D 1 221 ? 123.790 184.612 124.837 1.00 88.89 212 GLN B C 1
ATOM 13760 O O . GLN D 1 221 ? 123.053 185.601 124.822 1.00 88.89 212 GLN B O 1
ATOM 13766 N N . SER D 1 222 ? 124.521 184.254 123.782 1.00 91.26 213 SER B N 1
ATOM 13767 C CA . SER D 1 222 ? 124.496 185.030 122.550 1.00 91.26 213 SER B CA 1
ATOM 13768 C C . SER D 1 222 ? 124.558 184.147 121.310 1.00 91.26 213 SER B C 1
ATOM 13769 O O . SER D 1 222 ? 124.923 182.970 121.387 1.00 91.26 213 SER B O 1
ATOM 13772 N N . SER D 1 223 ? 124.215 184.724 120.159 1.00 91.54 214 SER B N 1
ATOM 13773 C CA . SER D 1 223 ? 124.381 184.091 118.856 1.00 91.54 214 SER B CA 1
ATOM 13774 C C . SER D 1 223 ? 125.399 184.854 118.015 1.00 91.54 214 SER B C 1
ATOM 13775 O O . SER D 1 223 ? 125.327 184.864 116.785 1.00 91.54 214 SER B O 1
ATOM 13778 N N . ASN D 1 224 ? 126.347 185.505 118.680 1.00 88.35 215 ASN B N 1
ATOM 13779 C CA . ASN D 1 224 ? 127.363 186.316 118.031 1.00 88.35 215 ASN B CA 1
ATOM 13780 C C . ASN D 1 224 ? 128.738 185.830 118.472 1.00 88.35 215 ASN B C 1
ATOM 13781 O O . ASN D 1 224 ? 128.941 185.494 119.643 1.00 88.35 215 ASN B O 1
ATOM 13786 N N . GLY D 1 225 ? 129.675 185.785 117.526 1.00 80.83 216 GLY B N 1
ATOM 13787 C CA . GLY D 1 225 ? 130.993 185.249 117.827 1.00 80.83 216 GLY B CA 1
ATOM 13788 C C . GLY D 1 225 ? 131.970 186.291 118.334 1.00 80.83 216 GLY B C 1
ATOM 13789 O O . GLY D 1 225 ? 133.121 185.977 118.645 1.00 80.83 216 GLY B O 1
ATOM 13790 N N . SER D 1 226 ? 131.531 187.545 118.425 1.00 83.17 217 SER B N 1
ATOM 13791 C CA . SER D 1 226 ? 132.420 188.640 118.799 1.00 83.17 217 SER B CA 1
ATOM 13792 C C . SER D 1 226 ? 133.038 188.588 120.191 1.00 83.17 217 SER B C 1
ATOM 13793 O O . SER D 1 226 ? 134.100 189.179 120.426 1.00 83.17 217 SER B O 1
ATOM 13796 N N . ASP D 1 227 ? 132.397 187.858 121.103 1.00 79.48 218 ASP B N 1
ATOM 13797 C CA . ASP D 1 227 ? 132.874 187.775 122.475 1.00 79.48 218 ASP B CA 1
ATOM 13798 C C . ASP D 1 227 ? 133.872 186.738 122.981 1.00 79.48 218 ASP B C 1
ATOM 13799 O O . ASP D 1 227 ? 134.155 186.673 124.180 1.00 79.48 218 ASP B O 1
ATOM 13804 N N . VAL D 1 228 ? 134.409 185.924 122.069 1.00 70.34 219 VAL B N 1
ATOM 13805 C CA . VAL D 1 228 ? 135.515 185.018 122.375 1.00 70.34 219 VAL B CA 1
ATOM 13806 C C . VAL D 1 228 ? 136.747 185.766 122.859 1.00 70.34 219 VAL B C 1
ATOM 13807 O O . VAL D 1 228 ? 137.470 185.246 123.726 1.00 70.34 219 VAL B O 1
ATOM 13811 N N . LEU D 1 229 ? 136.983 186.980 122.364 1.00 71.75 220 LEU B N 1
ATOM 13812 C CA . LEU D 1 229 ? 138.051 187.839 122.851 1.00 71.75 220 LEU B CA 1
ATOM 13813 C C . LEU D 1 229 ? 137.908 188.198 124.320 1.00 71.75 220 LEU B C 1
ATOM 13814 O O . LEU D 1 229 ? 138.873 188.038 125.072 1.00 71.75 220 LEU B O 1
ATOM 13819 N N . ALA D 1 230 ? 136.722 188.637 124.748 1.00 72.87 221 ALA B N 1
ATOM 13820 C CA . ALA D 1 230 ? 136.543 189.151 126.101 1.00 72.87 221 ALA B CA 1
ATOM 13821 C C . ALA D 1 230 ? 136.575 188.040 127.143 1.00 72.87 221 ALA B C 1
ATOM 13822 O O . ALA D 1 230 ? 137.071 188.251 128.255 1.00 72.87 221 ALA B O 1
ATOM 13824 N N . THR D 1 231 ? 136.056 186.856 126.799 1.00 68.76 222 THR B N 1
ATOM 13825 C CA . THR D 1 231 ? 136.091 185.725 127.722 1.00 68.76 222 THR B CA 1
ATOM 13826 C C . THR D 1 231 ? 137.524 185.266 127.977 1.00 68.76 222 THR B C 1
ATOM 13827 O O . THR D 1 231 ? 137.905 185.002 129.119 1.00 68.76 222 THR B O 1
ATOM 13831 N N . LYS D 1 232 ? 138.342 185.210 126.927 1.00 62.13 223 LYS B N 1
ATOM 13832 C CA . LYS D 1 232 ? 139.748 184.850 127.080 1.00 62.13 223 LYS B CA 1
ATOM 13833 C C . LYS D 1 232 ? 140.550 185.982 127.719 1.00 62.13 223 LYS B C 1
ATOM 13834 O O . LYS D 1 232 ? 141.527 185.724 128.432 1.00 62.13 223 LYS B O 1
ATOM 13840 N N . GLN D 1 233 ? 140.148 187.234 127.489 1.00 69.70 224 GLN B N 1
ATOM 13841 C CA . GLN D 1 233 ? 140.817 188.380 128.087 1.00 69.70 224 GLN B CA 1
ATOM 13842 C C . GLN D 1 233 ? 140.623 188.445 129.593 1.00 69.70 224 GLN B C 1
ATOM 13843 O O . GLN D 1 233 ? 141.592 188.670 130.328 1.00 69.70 224 GLN B O 1
ATOM 13849 N N . ALA D 1 234 ? 139.388 188.274 130.058 1.00 71.48 225 ALA B N 1
ATOM 13850 C CA . ALA D 1 234 ? 139.055 188.371 131.477 1.00 71.48 225 ALA B CA 1
ATOM 13851 C C . ALA D 1 234 ? 138.993 187.012 132.172 1.00 71.48 225 ALA B C 1
ATOM 13852 O O . ALA D 1 234 ? 138.011 186.707 132.835 1.00 71.48 225 ALA B O 1
ATOM 13854 N N . LEU D 1 235 ? 140.016 186.173 132.034 1.00 64.60 226 LEU B N 1
ATOM 13855 C CA . LEU D 1 235 ? 140.110 184.980 132.874 1.00 64.60 226 LEU B CA 1
ATOM 13856 C C . LEU D 1 235 ? 141.494 184.713 133.436 1.00 64.60 226 LEU B C 1
ATOM 13857 O O . LEU D 1 235 ? 141.584 184.070 134.484 1.00 64.60 226 LEU B O 1
ATOM 13862 N N . LEU D 1 236 ? 142.569 185.182 132.804 1.00 61.27 227 LEU B N 1
ATOM 13863 C CA . LEU D 1 236 ? 143.900 184.964 133.353 1.00 61.27 227 LEU B CA 1
ATOM 13864 C C . LEU D 1 236 ? 144.110 185.742 134.640 1.00 61.27 227 LEU B C 1
ATOM 13865 O O . LEU D 1 236 ? 144.385 185.146 135.690 1.00 61.27 227 LEU B O 1
ATOM 13870 N N . PHE D 1 237 ? 143.950 187.059 134.584 1.00 67.42 228 PHE B N 1
ATOM 13871 C CA . PHE D 1 237 ? 144.270 187.914 135.712 1.00 67.42 228 PHE B CA 1
ATOM 13872 C C . PHE D 1 237 ? 143.231 187.871 136.818 1.00 67.42 228 PHE B C 1
ATOM 13873 O O . PHE D 1 237 ? 143.604 188.041 137.977 1.00 67.42 228 PHE B O 1
ATOM 13881 N N . ILE D 1 238 ? 141.959 187.607 136.509 1.00 66.88 229 ILE B N 1
ATOM 13882 C CA . ILE D 1 238 ? 140.963 187.498 137.572 1.00 66.88 229 ILE B CA 1
ATOM 13883 C C . ILE D 1 238 ? 141.189 186.254 138.420 1.00 66.88 229 ILE B C 1
ATOM 13884 O O . ILE D 1 238 ? 141.140 186.319 139.652 1.00 66.88 229 ILE B O 1
ATOM 13889 N N . VAL D 1 239 ? 141.449 185.109 137.789 1.00 63.42 230 VAL B N 1
ATOM 13890 C CA . VAL D 1 239 ? 141.757 183.912 138.563 1.00 63.42 230 VAL B CA 1
ATOM 13891 C C . VAL D 1 239 ? 143.116 184.056 139.243 1.00 63.42 230 VAL B C 1
ATOM 13892 O O . VAL D 1 239 ? 143.290 183.625 140.391 1.00 63.42 230 VAL B O 1
ATOM 13896 N N . LEU D 1 240 ? 144.064 184.740 138.594 1.00 65.82 231 LEU B N 1
ATOM 13897 C CA . LEU D 1 240 ? 145.382 184.956 139.185 1.00 65.82 231 LEU B CA 1
ATOM 13898 C C . LEU D 1 240 ? 145.331 185.865 140.414 1.00 65.82 231 LEU B C 1
ATOM 13899 O O . LEU D 1 240 ? 146.114 185.676 141.351 1.00 65.82 231 LEU B O 1
ATOM 13904 N N . VAL D 1 241 ? 144.418 186.843 140.453 1.00 69.96 232 VAL B N 1
ATOM 13905 C CA . VAL D 1 241 ? 144.319 187.682 141.648 1.00 69.96 232 VAL B CA 1
ATOM 13906 C C . VAL D 1 241 ? 143.344 187.137 142.678 1.00 69.96 232 VAL B C 1
ATOM 13907 O O . VAL D 1 241 ? 143.476 187.464 143.862 1.00 69.96 232 VAL B O 1
ATOM 13911 N N . GLN D 1 242 ? 142.387 186.301 142.284 1.00 69.70 233 GLN B N 1
ATOM 13912 C CA . GLN D 1 242 ? 141.523 185.652 143.255 1.00 69.70 233 GLN B CA 1
ATOM 13913 C C . GLN D 1 242 ? 142.152 184.394 143.835 1.00 69.70 233 GLN B C 1
ATOM 13914 O O . GLN D 1 242 ? 141.568 183.787 144.735 1.00 69.70 233 GLN B O 1
ATOM 13920 N N . TYR D 1 243 ? 143.313 183.978 143.318 1.00 67.13 234 TYR B N 1
ATOM 13921 C CA . TYR D 1 243 ? 144.114 182.959 143.993 1.00 67.13 234 TYR B CA 1
ATOM 13922 C C . TYR D 1 243 ? 144.523 183.397 145.389 1.00 67.13 234 TYR B C 1
ATOM 13923 O O . TYR D 1 243 ? 144.575 182.570 146.303 1.00 67.13 234 TYR B O 1
ATOM 13932 N N . ILE D 1 244 ? 144.824 184.689 145.571 1.00 72.59 235 ILE B N 1
ATOM 13933 C CA . ILE D 1 244 ? 145.321 185.157 146.872 1.00 72.59 235 ILE B CA 1
ATOM 13934 C C . ILE D 1 244 ? 144.276 185.063 147.979 1.00 72.59 235 ILE B C 1
ATOM 13935 O O . ILE D 1 244 ? 144.601 184.524 149.048 1.00 72.59 235 ILE B O 1
ATOM 13940 N N . PRO D 1 245 ? 142.994 185.519 147.812 1.00 74.44 236 PRO B N 1
ATOM 13941 C CA . PRO D 1 245 ? 142.028 185.263 148.886 1.00 74.44 236 PRO B CA 1
ATOM 13942 C C . PRO D 1 245 ? 141.630 183.803 149.020 1.00 74.44 236 PRO B C 1
ATOM 13943 O O . PRO D 1 245 ? 141.278 183.362 150.115 1.00 74.44 236 PRO B O 1
ATOM 13947 N N . ARG D 1 246 ? 141.673 183.042 147.928 1.00 73.50 237 ARG B N 1
ATOM 13948 C CA . ARG D 1 246 ? 141.273 181.643 148.012 1.00 73.50 237 ARG B CA 1
ATOM 13949 C C . ARG D 1 246 ? 142.374 180.750 148.569 1.00 73.50 237 ARG B C 1
ATOM 13950 O O . ARG D 1 246 ? 142.069 179.686 149.113 1.00 73.50 237 ARG B O 1
ATOM 13958 N N . PHE D 1 247 ? 143.637 181.153 148.457 1.00 73.13 238 PHE B N 1
ATOM 13959 C CA . PHE D 1 247 ? 144.702 180.425 149.132 1.00 73.13 238 PHE B CA 1
ATOM 13960 C C . PHE D 1 247 ? 144.996 180.979 150.516 1.00 73.13 238 PHE B C 1
ATOM 13961 O O . PHE D 1 247 ? 145.677 180.314 151.305 1.00 73.13 238 PHE B O 1
ATOM 13969 N N . LEU D 1 248 ? 144.507 182.180 150.839 1.00 77.14 239 LEU B N 1
ATOM 13970 C CA . LEU D 1 248 ? 144.651 182.671 152.203 1.00 77.14 239 LEU B CA 1
ATOM 13971 C C . LEU D 1 248 ? 143.554 182.170 153.132 1.00 77.14 239 LEU B C 1
ATOM 13972 O O . LEU D 1 248 ? 143.727 182.242 154.352 1.00 77.14 239 LEU B O 1
ATOM 13977 N N . ARG D 1 249 ? 142.446 181.664 152.600 1.00 78.54 240 ARG B N 1
ATOM 13978 C CA . ARG D 1 249 ? 141.425 181.038 153.427 1.00 78.54 240 ARG B CA 1
ATOM 13979 C C . ARG D 1 249 ? 141.623 179.535 153.560 1.00 78.54 240 ARG B C 1
ATOM 13980 O O . ARG D 1 249 ? 140.731 178.847 154.065 1.00 78.54 240 ARG B O 1
ATOM 13988 N N . VAL D 1 250 ? 142.760 179.008 153.099 1.00 79.25 241 VAL B N 1
ATOM 13989 C CA . VAL D 1 250 ? 143.156 177.630 153.349 1.00 79.25 241 VAL B CA 1
ATOM 13990 C C . VAL D 1 250 ? 144.463 177.554 154.130 1.00 79.25 241 VAL B C 1
ATOM 13991 O O . VAL D 1 250 ? 144.826 176.488 154.636 1.00 79.25 241 VAL B O 1
ATOM 13995 N N . LEU D 1 251 ? 145.186 178.670 154.230 1.00 81.26 242 LEU B N 1
ATOM 13996 C CA . LEU D 1 251 ? 146.455 178.764 154.948 1.00 81.26 242 LEU B CA 1
ATOM 13997 C C . LEU D 1 251 ? 146.336 178.516 156.459 1.00 81.26 242 LEU B C 1
ATOM 13998 O O . LEU D 1 251 ? 147.143 177.736 156.980 1.00 81.26 242 LEU B O 1
ATOM 14003 N N . PRO D 1 252 ? 145.368 179.135 157.235 1.00 81.84 243 PRO B N 1
ATOM 14004 C CA . PRO D 1 252 ? 145.319 178.811 158.670 1.00 81.84 243 PRO B CA 1
ATOM 14005 C C . PRO D 1 252 ? 144.843 177.397 158.953 1.00 81.84 243 PRO B C 1
ATOM 14006 O O . PRO D 1 252 ? 145.127 176.841 160.017 1.00 81.84 243 PRO B O 1
ATOM 14010 N N . LEU D 1 253 ? 144.111 176.810 158.010 1.00 79.32 244 LEU B N 1
ATOM 14011 C CA . LEU D 1 253 ? 143.575 175.469 158.166 1.00 79.32 244 LEU B CA 1
ATOM 14012 C C . LEU D 1 253 ? 144.500 174.394 157.610 1.00 79.32 244 LEU B C 1
ATOM 14013 O O . LEU D 1 253 ? 144.162 173.208 157.681 1.00 79.32 244 LEU B O 1
ATOM 14018 N N . THR D 1 254 ? 145.636 174.776 157.026 1.00 74.40 245 THR B N 1
ATOM 14019 C CA . THR D 1 254 ? 146.613 173.789 156.578 1.00 74.40 245 THR B CA 1
ATOM 14020 C C . THR D 1 254 ? 147.964 173.974 157.257 1.00 74.40 245 THR B C 1
ATOM 14021 O O . THR D 1 254 ? 148.498 173.028 157.842 1.00 74.40 245 THR B O 1
ATOM 14025 N N . SER D 1 255 ? 148.524 175.187 157.196 1.00 72.51 246 SER B N 1
ATOM 14026 C CA . SER D 1 255 ? 149.870 175.414 157.714 1.00 72.51 246 SER B CA 1
ATOM 14027 C C . SER D 1 255 ? 149.931 175.419 159.233 1.00 72.51 246 SER B C 1
ATOM 14028 O O . SER D 1 255 ? 151.030 175.328 159.791 1.00 72.51 246 SER B O 1
ATOM 14031 N N . GLU D 1 256 ? 148.792 175.542 159.911 1.00 70.98 247 GLU B N 1
ATOM 14032 C CA . GLU D 1 256 ? 148.722 175.358 161.351 1.00 70.98 247 GLU B CA 1
ATOM 14033 C C . GLU D 1 256 ? 147.976 174.100 161.758 1.00 70.98 247 GLU B C 1
ATOM 14034 O O . GLU D 1 256 ? 147.879 173.816 162.952 1.00 70.98 247 GLU B O 1
ATOM 14040 N N . LEU D 1 257 ? 147.442 173.351 160.801 1.00 69.93 248 LEU B N 1
ATOM 14041 C CA . LEU D 1 257 ? 146.886 172.024 161.062 1.00 69.93 248 LEU B CA 1
ATOM 14042 C C . LEU D 1 257 ? 147.897 170.955 160.661 1.00 69.93 248 LEU B C 1
ATOM 14043 O O . LEU D 1 257 ? 147.673 169.749 160.762 1.00 69.93 248 LEU B O 1
ATOM 14048 N N . LYS D 1 258 ? 149.052 171.421 160.192 1.00 63.84 249 LYS B N 1
ATOM 14049 C CA . LYS D 1 258 ? 150.204 170.548 160.013 1.00 63.84 249 LYS B CA 1
ATOM 14050 C C . LYS D 1 258 ? 151.190 170.748 161.154 1.00 63.84 249 LYS B C 1
ATOM 14051 O O . LYS D 1 258 ? 151.931 169.825 161.504 1.00 63.84 249 LYS B O 1
ATOM 14057 N N . ARG D 1 259 ? 151.214 171.950 161.734 1.00 58.07 250 ARG B N 1
ATOM 14058 C CA . ARG D 1 259 ? 152.037 172.195 162.912 1.00 58.07 250 ARG B CA 1
ATOM 14059 C C . ARG D 1 259 ? 151.488 171.511 164.154 1.00 58.07 250 ARG B C 1
ATOM 14060 O O . ARG D 1 259 ? 152.258 170.888 164.890 1.00 58.07 250 ARG B O 1
ATOM 14068 N N . THR D 1 260 ? 150.187 171.620 164.411 1.00 58.50 251 THR B N 1
ATOM 14069 C CA . THR D 1 260 ? 149.559 170.892 165.508 1.00 58.50 251 THR B CA 1
ATOM 14070 C C . THR D 1 260 ? 148.362 170.158 164.925 1.00 58.50 251 THR B C 1
ATOM 14071 O O . THR D 1 260 ? 147.248 170.688 164.944 1.00 58.50 251 THR B O 1
ATOM 14075 N N . ALA D 1 261 ? 148.592 168.955 164.408 1.00 60.03 252 ALA B N 1
ATOM 14076 C CA . ALA D 1 261 ? 147.576 168.165 163.735 1.00 60.03 252 ALA B CA 1
ATOM 14077 C C . ALA D 1 261 ? 146.528 167.690 164.730 1.00 60.03 252 ALA B C 1
ATOM 14078 O O . ALA D 1 261 ? 146.772 167.616 165.936 1.00 60.03 252 ALA B O 1
ATOM 14080 N N . GLY D 1 262 ? 145.350 167.364 164.203 1.00 68.42 253 GLY B N 1
ATOM 14081 C CA . GLY D 1 262 ? 144.217 167.043 165.047 1.00 68.42 253 GLY B CA 1
ATOM 14082 C C . GLY D 1 262 ? 143.811 165.584 165.084 1.00 68.42 253 GLY B C 1
ATOM 14083 O O . GLY D 1 262 ? 143.393 165.089 166.133 1.00 68.42 253 GLY B O 1
ATOM 14084 N N . VAL D 1 263 ? 143.912 164.881 163.955 1.00 69.81 254 VAL B N 1
ATOM 14085 C CA . VAL D 1 263 ? 143.383 163.522 163.863 1.00 69.81 254 VAL B CA 1
ATOM 14086 C C . VAL D 1 263 ? 144.433 162.519 163.394 1.00 69.81 254 VAL B C 1
ATOM 14087 O O . VAL D 1 263 ? 144.089 161.397 163.004 1.00 69.81 254 VAL B O 1
ATOM 14091 N N . PHE D 1 264 ? 145.717 162.881 163.442 1.00 63.86 255 PHE B N 1
ATOM 14092 C CA . PHE D 1 264 ? 146.760 161.996 162.908 1.00 63.86 255 PHE B CA 1
ATOM 14093 C C . PHE D 1 264 ? 147.977 161.925 163.838 1.00 63.86 255 PHE B C 1
ATOM 14094 O O . PHE D 1 264 ? 148.433 162.939 164.374 1.00 63.86 255 PHE B O 1
ATOM 14102 N N . ALA D 1 265 ? 148.488 160.701 164.045 1.00 60.95 256 ALA B N 1
ATOM 14103 C CA . ALA D 1 265 ? 149.661 160.524 164.894 1.00 60.95 256 ALA B CA 1
ATOM 14104 C C . ALA D 1 265 ? 150.744 159.612 164.312 1.00 60.95 256 ALA B C 1
ATOM 14105 O O . ALA D 1 265 ? 151.930 159.879 164.525 1.00 60.95 256 ALA B O 1
ATOM 14107 N N . GLU D 1 266 ? 150.393 158.541 163.597 1.00 64.82 257 GLU B N 1
ATOM 14108 C CA . GLU D 1 266 ? 151.145 157.288 163.758 1.00 64.82 257 GLU B CA 1
ATOM 14109 C C . GLU D 1 266 ? 152.080 156.945 162.593 1.00 64.82 257 GLU B C 1
ATOM 14110 O O . GLU D 1 266 ? 153.060 156.219 162.764 1.00 64.82 257 GLU B O 1
ATOM 14116 N N . THR D 1 267 ? 151.815 157.446 161.394 1.00 64.59 258 THR B N 1
ATOM 14117 C CA . THR D 1 267 ? 152.514 156.908 160.225 1.00 64.59 258 THR B CA 1
ATOM 14118 C C . THR D 1 267 ? 152.782 158.039 159.236 1.00 64.59 258 THR B C 1
ATOM 14119 O O . THR D 1 267 ? 152.854 159.214 159.610 1.00 64.59 258 THR B O 1
ATOM 14123 N N . ALA D 1 268 ? 153.026 157.663 157.981 1.00 62.80 259 ALA B N 1
ATOM 14124 C CA . ALA D 1 268 ? 153.216 158.622 156.897 1.00 62.80 259 ALA B CA 1
ATOM 14125 C C . ALA D 1 268 ? 152.025 158.512 155.955 1.00 62.80 259 ALA B C 1
ATOM 14126 O O . ALA D 1 268 ? 152.085 157.818 154.936 1.00 62.80 259 ALA B O 1
ATOM 14128 N N . TRP D 1 269 ? 150.947 159.204 156.309 1.00 65.83 260 TRP B N 1
ATOM 14129 C CA . TRP D 1 269 ? 149.790 159.373 155.450 1.00 65.83 260 TRP B CA 1
ATOM 14130 C C . TRP D 1 269 ? 149.265 160.793 155.484 1.00 65.83 260 TRP B C 1
ATOM 14131 O O . TRP D 1 269 ? 148.177 161.043 154.957 1.00 65.83 260 TRP B O 1
ATOM 14142 N N . ALA D 1 270 ? 149.980 161.714 156.118 1.00 60.83 261 ALA B N 1
ATOM 14143 C CA . ALA D 1 270 ? 149.618 163.117 156.120 1.00 60.83 261 ALA B CA 1
ATOM 14144 C C . ALA D 1 270 ? 150.815 164.045 156.010 1.00 60.83 261 ALA B C 1
ATOM 14145 O O . ALA D 1 270 ? 150.634 165.265 156.085 1.00 60.83 261 ALA B O 1
ATOM 14147 N N . GLY D 1 271 ? 152.024 163.514 155.860 1.00 55.45 262 GLY B N 1
ATOM 14148 C CA . GLY D 1 271 ? 153.198 164.352 155.719 1.00 55.45 262 GLY B CA 1
ATOM 14149 C C . GLY D 1 271 ? 153.904 164.149 154.397 1.00 55.45 262 GLY B C 1
ATOM 14150 O O . GLY D 1 271 ? 154.511 165.074 153.852 1.00 55.45 262 GLY B O 1
ATOM 14151 N N . ALA D 1 272 ? 153.841 162.928 153.881 1.00 51.12 263 ALA B N 1
ATOM 14152 C CA . ALA D 1 272 ? 154.279 162.660 152.523 1.00 51.12 263 ALA B CA 1
ATOM 14153 C C . ALA D 1 272 ? 153.132 162.765 151.544 1.00 51.12 263 ALA B C 1
ATOM 14154 O O . ALA D 1 272 ? 153.293 163.353 150.472 1.00 51.12 263 ALA B O 1
ATOM 14156 N N . ALA D 1 273 ? 151.960 162.253 151.918 1.00 50.42 264 ALA B N 1
ATOM 14157 C CA . ALA D 1 273 ? 150.765 162.306 151.093 1.00 50.42 264 ALA B CA 1
ATOM 14158 C C . ALA D 1 273 ? 150.045 163.644 151.191 1.00 50.42 264 ALA B C 1
ATOM 14159 O O . ALA D 1 273 ? 148.918 163.771 150.710 1.00 50.42 264 ALA B O 1
ATOM 14161 N N . TYR D 1 274 ? 150.655 164.632 151.820 1.00 48.49 265 TYR B N 1
ATOM 14162 C CA . TYR D 1 274 ? 150.215 166.012 151.725 1.00 48.49 265 TYR B CA 1
ATOM 14163 C C . TYR D 1 274 ? 151.139 166.852 150.859 1.00 48.49 265 TYR B C 1
ATOM 14164 O O . TYR D 1 274 ? 150.662 167.629 150.032 1.00 48.49 265 TYR B O 1
ATOM 14173 N N . TYR D 1 275 ? 152.444 166.682 150.987 1.00 44.36 266 TYR B N 1
ATOM 14174 C CA . TYR D 1 275 ? 153.388 167.411 150.164 1.00 44.36 266 TYR B CA 1
ATOM 14175 C C . TYR D 1 275 ? 153.600 166.772 148.802 1.00 44.36 266 TYR B C 1
ATOM 14176 O O . TYR D 1 275 ? 154.281 167.360 147.959 1.00 44.36 266 TYR B O 1
ATOM 14185 N N . LEU D 1 276 ? 153.036 165.592 148.561 1.00 40.78 267 LEU B N 1
ATOM 14186 C CA . LEU D 1 276 ? 152.951 165.061 147.214 1.00 40.78 267 LEU B CA 1
ATOM 14187 C C . LEU D 1 276 ? 151.666 165.440 146.502 1.00 40.78 267 LEU B C 1
ATOM 14188 O O . LEU D 1 276 ? 151.655 165.469 145.270 1.00 40.78 267 LEU B O 1
ATOM 14193 N N . LEU D 1 277 ? 150.585 165.714 147.228 1.00 38.55 268 LEU B N 1
ATOM 14194 C CA . LEU D 1 277 ? 149.394 166.283 146.624 1.00 38.55 268 LEU B CA 1
ATOM 14195 C C . LEU D 1 277 ? 149.424 167.795 146.605 1.00 38.55 268 LEU B C 1
ATOM 14196 O O . LEU D 1 277 ? 148.526 168.410 146.032 1.00 38.55 268 LEU B O 1
ATOM 14201 N N . LEU D 1 278 ? 150.419 168.407 147.231 1.00 38.54 269 LEU B N 1
ATOM 14202 C CA . LEU D 1 278 ? 150.734 169.802 146.983 1.00 38.54 269 LEU B CA 1
ATOM 14203 C C . LEU D 1 278 ? 151.465 170.008 145.668 1.00 38.54 269 LEU B C 1
ATOM 14204 O O . LEU D 1 278 ? 151.265 171.040 145.023 1.00 38.54 269 LEU B O 1
ATOM 14209 N N . TYR D 1 279 ? 152.313 169.064 145.268 1.00 34.89 270 TYR B N 1
ATOM 14210 C CA . TYR D 1 279 ? 152.802 168.963 143.902 1.00 34.89 270 TYR B CA 1
ATOM 14211 C C . TYR D 1 279 ? 151.709 168.777 142.874 1.00 34.89 270 TYR B C 1
ATOM 14212 O O . TYR D 1 279 ? 151.783 169.374 141.803 1.00 34.89 270 TYR B O 1
ATOM 14221 N N . MET D 1 280 ? 150.713 167.942 143.154 1.00 37.30 271 MET B N 1
ATOM 14222 C CA . MET D 1 280 ? 149.695 167.657 142.153 1.00 37.30 271 MET B CA 1
ATOM 14223 C C . MET D 1 280 ? 148.721 168.810 141.995 1.00 37.30 271 MET B C 1
ATOM 14224 O O . MET D 1 280 ? 148.135 168.969 140.926 1.00 37.30 271 MET B O 1
ATOM 14229 N N . LEU D 1 281 ? 148.526 169.608 143.038 1.00 41.12 272 LEU B N 1
ATOM 14230 C CA . LEU D 1 281 ? 147.779 170.850 142.928 1.00 41.12 272 LEU B CA 1
ATOM 14231 C C . LEU D 1 281 ? 148.532 171.907 142.152 1.00 41.12 272 LEU B C 1
ATOM 14232 O O . LEU D 1 281 ? 147.946 172.574 141.294 1.00 41.12 272 LEU B O 1
ATOM 14237 N N . ALA D 1 282 ? 149.815 172.085 142.449 1.00 34.93 273 ALA B N 1
ATOM 14238 C CA . ALA D 1 282 ? 150.591 173.113 141.776 1.00 34.93 273 ALA B CA 1
ATOM 14239 C C . ALA D 1 282 ? 150.817 172.758 140.319 1.00 34.93 273 ALA B C 1
ATOM 14240 O O . ALA D 1 282 ? 150.869 173.644 139.467 1.00 34.93 273 ALA B O 1
ATOM 14242 N N . SER D 1 283 ? 150.936 171.466 140.014 1.00 32.48 274 SER B N 1
ATOM 14243 C CA . SER D 1 283 ? 151.020 171.012 138.637 1.00 32.48 274 SER B CA 1
ATOM 14244 C C . SER D 1 283 ? 149.718 171.243 137.902 1.00 32.48 274 SER B C 1
ATOM 14245 O O . SER D 1 283 ? 149.730 171.584 136.720 1.00 32.48 274 SER B O 1
ATOM 14248 N N . HIS D 1 284 ? 148.601 171.100 138.599 1.00 37.96 275 HIS B N 1
ATOM 14249 C CA . HIS D 1 284 ? 147.284 171.368 138.051 1.00 37.96 275 HIS B CA 1
ATOM 14250 C C . HIS D 1 284 ? 147.091 172.843 137.738 1.00 37.96 275 HIS B C 1
ATOM 14251 O O . HIS D 1 284 ? 146.468 173.179 136.729 1.00 37.96 275 HIS B O 1
ATOM 14258 N N . ILE D 1 285 ? 147.624 173.729 138.581 1.00 36.48 276 ILE B N 1
ATOM 14259 C CA . ILE D 1 285 ? 147.563 175.162 138.316 1.00 36.48 276 ILE B CA 1
ATOM 14260 C C . ILE D 1 285 ? 148.545 175.589 137.232 1.00 36.48 276 ILE B C 1
ATOM 14261 O O . ILE D 1 285 ? 148.169 176.344 136.329 1.00 36.48 276 ILE B O 1
ATOM 14266 N N . VAL D 1 286 ? 149.781 175.102 137.271 1.00 32.38 277 VAL B N 1
ATOM 14267 C CA . VAL D 1 286 ? 150.804 175.478 136.315 1.00 32.38 277 VAL B CA 1
ATOM 14268 C C . VAL D 1 286 ? 150.532 174.948 134.909 1.00 32.38 277 VAL B C 1
ATOM 14269 O O . VAL D 1 286 ? 150.734 175.689 133.940 1.00 32.38 277 VAL B O 1
ATOM 14273 N N . GLY D 1 287 ? 150.028 173.718 134.762 1.00 28.93 278 GLY B N 1
ATOM 14274 C CA . GLY D 1 287 ? 149.665 173.223 133.448 1.00 28.93 278 GLY B CA 1
ATOM 14275 C C . GLY D 1 287 ? 148.495 173.940 132.827 1.00 28.93 278 GLY B C 1
ATOM 14276 O O . GLY D 1 287 ? 148.423 174.070 131.605 1.00 28.93 278 GLY B O 1
ATOM 14277 N N . ALA D 1 288 ? 147.599 174.468 133.647 1.00 32.74 279 ALA B N 1
ATOM 14278 C CA . ALA D 1 288 ? 146.491 175.248 133.126 1.00 32.74 279 ALA B CA 1
ATOM 14279 C C . ALA D 1 288 ? 146.926 176.638 132.699 1.00 32.74 279 ALA B C 1
ATOM 14280 O O . ALA D 1 288 ? 146.424 177.147 131.694 1.00 32.74 279 ALA B O 1
ATOM 14282 N N . PHE D 1 289 ? 147.863 177.256 133.427 1.00 34.50 280 PHE B N 1
ATOM 14283 C CA . PHE D 1 289 ? 148.495 178.487 132.954 1.00 34.50 280 PHE B CA 1
ATOM 14284 C C . PHE D 1 289 ? 149.249 178.272 131.660 1.00 34.50 280 PHE B C 1
ATOM 14285 O O . PHE D 1 289 ? 149.215 179.129 130.780 1.00 34.50 280 PHE B O 1
ATOM 14293 N N . TRP D 1 290 ? 149.949 177.147 131.543 1.00 26.46 281 TRP B N 1
ATOM 14294 C CA . TRP D 1 290 ? 150.679 176.825 130.329 1.00 26.46 281 TRP B CA 1
ATOM 14295 C C . TRP D 1 290 ? 149.747 176.666 129.147 1.00 26.46 281 TRP B C 1
ATOM 14296 O O . TRP D 1 290 ? 150.021 177.206 128.073 1.00 26.46 281 TRP B O 1
ATOM 14307 N N . TYR D 1 291 ? 148.626 175.962 129.340 1.00 28.01 282 TYR B N 1
ATOM 14308 C CA . TYR D 1 291 ? 147.606 175.860 128.303 1.00 28.01 282 TYR B CA 1
ATOM 14309 C C . TYR D 1 291 ? 147.057 177.228 127.909 1.00 28.01 282 TYR B C 1
ATOM 14310 O O . TYR D 1 291 ? 146.920 177.519 126.718 1.00 28.01 282 TYR B O 1
ATOM 14319 N N . LEU D 1 292 ? 146.701 178.064 128.888 1.00 31.53 283 LEU B N 1
ATOM 14320 C CA . LEU D 1 292 ? 146.035 179.322 128.571 1.00 31.53 283 LEU B CA 1
ATOM 14321 C C . LEU D 1 292 ? 146.989 180.301 127.910 1.00 31.53 283 LEU B C 1
ATOM 14322 O O . LEU D 1 292 ? 146.612 181.019 126.980 1.00 31.53 283 LEU B O 1
ATOM 14327 N N . LEU D 1 293 ? 148.243 180.323 128.352 1.00 30.29 284 LEU B N 1
ATOM 14328 C CA . LEU D 1 293 ? 149.221 181.222 127.766 1.00 30.29 284 LEU B CA 1
ATOM 14329 C C . LEU D 1 293 ? 149.658 180.744 126.390 1.00 30.29 284 LEU B C 1
ATOM 14330 O O . LEU D 1 293 ? 149.999 181.553 125.524 1.00 30.29 284 LEU B O 1
ATOM 14335 N N . ALA D 1 294 ? 149.618 179.434 126.155 1.00 30.10 285 ALA B N 1
ATOM 14336 C CA . ALA D 1 294 ? 149.820 178.876 124.832 1.00 30.10 285 ALA B CA 1
ATOM 14337 C C . ALA D 1 294 ? 148.795 179.260 123.889 1.00 30.10 285 ALA B C 1
ATOM 14338 O O . ALA D 1 294 ? 149.107 179.449 122.734 1.00 30.10 285 ALA B O 1
ATOM 14340 N N . LEU D 1 295 ? 147.542 179.377 124.289 1.00 35.78 286 LEU 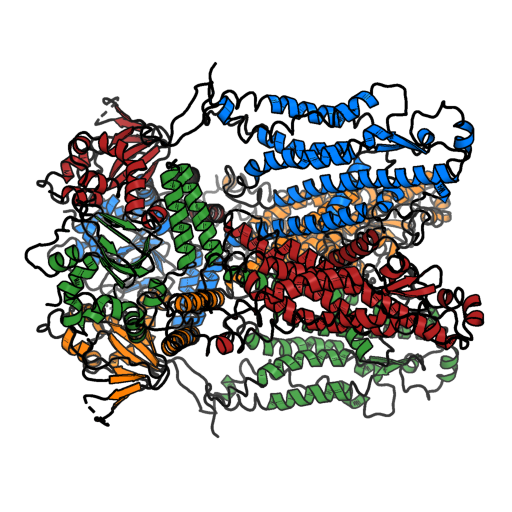B N 1
ATOM 14341 C CA . LEU D 1 295 ? 146.506 179.883 123.409 1.00 35.78 286 LEU B CA 1
ATOM 14342 C C . LEU D 1 295 ? 146.604 181.372 123.187 1.00 35.78 286 LEU B C 1
ATOM 14343 O O . LEU D 1 295 ? 146.215 181.839 122.115 1.00 35.78 286 LEU B O 1
ATOM 14348 N N . GLU D 1 296 ? 147.144 182.127 124.140 1.00 40.88 287 GLU B N 1
ATOM 14349 C CA . GLU D 1 296 ? 147.321 183.560 123.965 1.00 40.88 287 GLU B CA 1
ATOM 14350 C C . GLU D 1 296 ? 148.461 183.864 123.000 1.00 40.88 287 GLU B C 1
ATOM 14351 O O . GLU D 1 296 ? 148.368 184.799 122.201 1.00 40.88 287 GLU B O 1
ATOM 14357 N N . ARG D 1 297 ? 149.522 183.062 123.020 1.00 38.34 288 ARG B N 1
ATOM 14358 C CA . ARG D 1 297 ? 150.570 183.228 122.019 1.00 38.34 288 ARG B CA 1
ATOM 14359 C C . ARG D 1 297 ? 150.132 182.821 120.622 1.00 38.34 288 ARG B C 1
ATOM 14360 O O . ARG D 1 297 ? 150.538 183.468 119.653 1.00 38.34 288 ARG B O 1
ATOM 14368 N N . ASN D 1 298 ? 149.308 181.783 120.490 1.00 42.49 289 ASN B N 1
ATOM 14369 C CA . ASN D 1 298 ? 148.729 181.451 119.195 1.00 42.49 289 ASN B CA 1
ATOM 14370 C C . ASN D 1 298 ? 147.751 182.515 118.720 1.00 42.49 289 ASN B C 1
ATOM 14371 O O . ASN D 1 298 ? 147.690 182.799 117.522 1.00 42.49 289 ASN B O 1
ATOM 14376 N N . ASP D 1 299 ? 146.995 183.116 119.635 1.00 48.33 290 ASP B N 1
ATOM 14377 C CA . ASP D 1 299 ? 146.146 184.242 119.291 1.00 48.33 290 ASP B CA 1
ATOM 14378 C C . ASP D 1 299 ? 146.960 185.435 118.825 1.00 48.33 290 ASP B C 1
ATOM 14379 O O . ASP D 1 299 ? 146.554 186.104 117.877 1.00 48.33 290 ASP B O 1
ATOM 14384 N N . ALA D 1 300 ? 148.098 185.704 119.467 1.00 45.78 291 ALA B N 1
ATOM 14385 C CA . ALA D 1 300 ? 149.009 186.758 119.037 1.00 45.78 291 ALA B CA 1
ATOM 14386 C C . ALA D 1 300 ? 149.578 186.509 117.648 1.00 45.78 291 ALA B C 1
ATOM 14387 O O . ALA D 1 300 ? 149.611 187.434 116.827 1.00 45.78 291 ALA B O 1
ATOM 14389 N N . CYS D 1 301 ? 150.015 185.274 117.376 1.00 49.11 292 CYS B N 1
ATOM 14390 C CA . CYS D 1 301 ? 150.479 184.900 116.043 1.00 49.11 292 CYS B CA 1
ATOM 14391 C C . CYS D 1 301 ? 149.399 185.096 114.996 1.00 49.11 292 CYS B C 1
ATOM 14392 O O . CYS D 1 301 ? 149.666 185.643 113.926 1.00 49.11 292 CYS B O 1
ATOM 14395 N N . TRP D 1 302 ? 148.188 184.610 115.262 1.00 51.29 293 TRP B N 1
ATOM 14396 C CA . TRP D 1 302 ? 147.118 184.706 114.277 1.00 51.29 293 TRP B CA 1
ATOM 14397 C C . TRP D 1 302 ? 146.668 186.137 114.067 1.00 51.29 293 TRP B C 1
ATOM 14398 O O . TRP D 1 302 ? 146.410 186.532 112.928 1.00 51.29 293 TRP B O 1
ATOM 14409 N N . GLN D 1 303 ? 146.604 186.924 115.130 1.00 54.78 294 GLN B N 1
ATOM 14410 C CA . GLN D 1 303 ? 146.243 188.324 115.067 1.00 54.78 294 GLN B CA 1
ATOM 14411 C C . GLN D 1 303 ? 147.286 189.169 114.367 1.00 54.78 294 GLN B C 1
ATOM 14412 O O . GLN D 1 303 ? 146.938 190.216 113.823 1.00 54.78 294 GLN B O 1
ATOM 14418 N N . GLU D 1 304 ? 148.554 188.761 114.374 1.00 57.67 295 GLU B N 1
ATOM 14419 C CA . GLU D 1 304 ? 149.548 189.488 113.602 1.00 57.67 295 GLU B CA 1
ATOM 14420 C C . GLU D 1 304 ? 149.753 188.946 112.197 1.00 57.67 295 GLU B C 1
ATOM 14421 O O . GLU D 1 304 ? 150.214 189.700 111.340 1.00 57.67 295 GLU B O 1
ATOM 14427 N N . ALA D 1 305 ? 149.414 187.690 111.920 1.00 59.89 296 ALA B N 1
ATOM 14428 C CA . ALA D 1 305 ? 149.538 187.132 110.585 1.00 59.89 296 ALA B CA 1
ATOM 14429 C C . ALA D 1 305 ? 148.310 187.398 109.742 1.00 59.89 296 ALA B C 1
ATOM 14430 O O . ALA D 1 305 ? 148.370 187.275 108.518 1.00 59.89 296 ALA B O 1
ATOM 14432 N N . CYS D 1 306 ? 147.200 187.757 110.372 1.00 66.44 297 CYS B N 1
ATOM 14433 C CA . CYS D 1 306 ? 146.022 188.227 109.671 1.00 66.44 297 CYS B CA 1
ATOM 14434 C C . CYS D 1 306 ? 146.141 189.663 109.187 1.00 66.44 297 CYS B C 1
ATOM 14435 O O . CYS D 1 306 ? 145.622 189.974 108.111 1.00 66.44 297 CYS B O 1
ATOM 14438 N N . ILE D 1 307 ? 146.841 190.530 109.919 1.00 66.63 298 ILE B N 1
ATOM 14439 C CA . ILE D 1 307 ? 147.040 191.902 109.470 1.00 66.63 298 ILE B CA 1
ATOM 14440 C C . ILE D 1 307 ? 148.028 191.962 108.307 1.00 66.63 298 ILE B C 1
ATOM 14441 O O . ILE D 1 307 ? 147.832 192.737 107.362 1.00 66.63 298 ILE B O 1
ATOM 14446 N N . ASP D 1 308 ? 149.073 191.131 108.336 1.00 65.44 299 ASP B N 1
ATOM 14447 C CA . ASP D 1 308 ? 150.058 191.099 107.261 1.00 65.44 299 ASP B CA 1
ATOM 14448 C C . ASP D 1 308 ? 149.471 190.601 105.948 1.00 65.44 299 ASP B C 1
ATOM 14449 O O . ASP D 1 308 ? 149.966 190.966 104.877 1.00 65.44 299 ASP B O 1
ATOM 14454 N N . ALA D 1 309 ? 148.427 189.776 106.005 1.00 69.02 300 ALA B N 1
ATOM 14455 C CA . ALA D 1 309 ? 147.749 189.351 104.789 1.00 69.02 300 ALA B CA 1
ATOM 14456 C C . ALA D 1 309 ? 146.928 190.472 104.165 1.00 69.02 300 ALA B C 1
ATOM 14457 O O . ALA D 1 309 ? 146.719 190.466 102.949 1.00 69.02 300 ALA B O 1
ATOM 14459 N N . GLY D 1 310 ? 146.448 191.418 104.963 1.00 71.23 301 GLY B N 1
ATOM 14460 C CA . GLY D 1 310 ? 145.733 192.586 104.472 1.00 71.23 301 GLY B CA 1
ATOM 14461 C C . GLY D 1 310 ? 144.258 192.413 104.164 1.00 71.23 301 GLY B C 1
ATOM 14462 O O . GLY D 1 310 ? 143.468 193.335 104.377 1.00 71.23 301 GLY B O 1
ATOM 14463 N N . ASN D 1 311 ? 143.872 191.245 103.659 1.00 73.39 302 ASN B N 1
ATOM 14464 C CA . ASN D 1 311 ? 142.490 190.951 103.307 1.00 73.39 302 ASN B CA 1
ATOM 14465 C C . ASN D 1 311 ? 141.713 190.326 104.456 1.00 73.39 302 ASN B C 1
ATOM 14466 O O . ASN D 1 311 ? 140.714 189.642 104.214 1.00 73.39 302 ASN B O 1
ATOM 14471 N N . CYS D 1 312 ? 142.139 190.553 105.692 1.00 71.38 303 CYS B N 1
ATOM 14472 C CA . CYS D 1 312 ? 141.617 189.852 106.852 1.00 71.38 303 CYS B CA 1
ATOM 14473 C C . CYS D 1 312 ? 141.428 190.834 107.996 1.00 71.38 303 CYS B C 1
ATOM 14474 O O . CYS D 1 312 ? 142.291 191.678 108.251 1.00 71.38 303 CYS B O 1
ATOM 14477 N N . SER D 1 313 ? 140.297 190.719 108.682 1.00 68.17 304 SER B N 1
ATOM 14478 C CA . SER D 1 313 ? 140.077 191.377 109.957 1.00 68.17 304 SER B CA 1
ATOM 14479 C C . SER D 1 313 ? 140.285 190.350 111.058 1.00 68.17 304 SER B C 1
ATOM 14480 O O . SER D 1 313 ? 140.052 189.158 110.860 1.00 68.17 304 SER B O 1
ATOM 14483 N N . THR D 1 314 ? 140.731 190.804 112.231 1.00 66.40 305 THR B N 1
ATOM 14484 C CA . THR D 1 314 ? 141.002 189.890 113.336 1.00 66.40 305 THR B CA 1
ATOM 14485 C C . THR D 1 314 ? 139.732 189.336 113.965 1.00 66.40 305 THR B C 1
ATOM 14486 O O . THR D 1 314 ? 139.803 188.420 114.788 1.00 66.40 305 THR B O 1
ATOM 14490 N N . ASP D 1 315 ? 138.570 189.859 113.593 1.00 67.70 306 ASP B N 1
ATOM 14491 C CA . ASP D 1 315 ? 137.304 189.257 113.946 1.00 67.70 306 ASP B CA 1
ATOM 14492 C C . ASP D 1 315 ? 137.067 187.936 113.239 1.00 67.70 306 ASP B C 1
ATOM 14493 O O . ASP D 1 315 ? 136.307 187.111 113.750 1.00 67.70 306 ASP B O 1
ATOM 14498 N N . PHE D 1 316 ? 137.712 187.702 112.102 1.00 68.85 307 PHE B N 1
ATOM 14499 C CA . PHE D 1 316 ? 137.557 186.473 111.341 1.00 68.85 307 PHE B CA 1
ATOM 14500 C C . PHE D 1 316 ? 138.237 185.282 111.995 1.00 68.85 307 PHE B C 1
ATOM 14501 O O . PHE D 1 316 ? 137.965 184.146 111.605 1.00 68.85 307 PHE B O 1
ATOM 14509 N N . LEU D 1 317 ? 139.125 185.511 112.960 1.00 61.52 308 LEU B N 1
ATOM 14510 C CA . LEU D 1 317 ? 139.876 184.422 113.566 1.00 61.52 308 LEU B CA 1
ATOM 14511 C C . LEU D 1 317 ? 139.100 183.749 114.682 1.00 61.52 308 LEU B C 1
ATOM 14512 O O . LEU D 1 317 ? 139.596 182.805 115.298 1.00 61.52 308 LEU B O 1
ATOM 14517 N N . TYR D 1 318 ? 137.903 184.225 114.977 1.00 62.46 309 TYR B N 1
ATOM 14518 C CA . TYR D 1 318 ? 137.136 183.684 116.082 1.00 62.46 309 TYR B CA 1
ATOM 14519 C C . TYR D 1 318 ? 135.916 182.960 115.545 1.00 62.46 309 TYR B C 1
ATOM 14520 O O . TYR D 1 318 ? 135.376 183.329 114.500 1.00 62.46 309 TYR B O 1
ATOM 14529 N N . CYS D 1 319 ? 135.509 181.904 116.235 1.00 67.42 310 CYS B N 1
ATOM 14530 C CA . CYS D 1 319 ? 134.388 181.091 115.799 1.00 67.42 310 CYS B CA 1
ATOM 14531 C C . CYS D 1 319 ? 133.093 181.850 116.038 1.00 67.42 310 CYS B C 1
ATOM 14532 O O . CYS D 1 319 ? 132.945 182.562 117.032 1.00 67.42 310 CYS B O 1
ATOM 14535 N N . GLY D 1 320 ? 132.166 181.714 115.097 1.00 73.90 311 GLY B N 1
ATOM 14536 C CA . GLY D 1 320 ? 130.935 182.482 115.109 1.00 73.90 311 GLY B CA 1
ATOM 14537 C C . GLY D 1 320 ? 130.975 183.741 114.273 1.00 73.90 311 GLY B C 1
ATOM 14538 O O . GLY D 1 320 ? 130.026 184.534 114.336 1.00 73.90 311 GLY B O 1
ATOM 14539 N N . ASN D 1 321 ? 132.029 183.975 113.501 1.00 75.08 312 ASN B N 1
ATOM 14540 C CA . ASN D 1 321 ? 132.146 185.139 112.635 1.00 75.08 312 ASN B CA 1
ATOM 14541 C C . ASN D 1 321 ? 132.286 184.707 111.188 1.00 75.08 312 ASN B C 1
ATOM 14542 O O . ASN D 1 321 ? 132.939 185.362 110.378 1.00 75.08 312 ASN B O 1
ATOM 14547 N N . GLN D 1 322 ? 131.666 183.586 110.837 1.00 77.46 313 GLN B N 1
ATOM 14548 C CA . GLN D 1 322 ? 131.755 183.069 109.480 1.00 77.46 313 GLN B CA 1
ATOM 14549 C C . GLN D 1 322 ? 130.791 183.737 108.515 1.00 77.46 313 GLN B C 1
ATOM 14550 O O . GLN D 1 322 ? 131.110 183.853 107.327 1.00 77.46 313 GLN B O 1
ATOM 14556 N N . ASN D 1 323 ? 129.626 184.165 108.988 1.00 80.38 314 ASN B N 1
ATOM 14557 C CA . ASN D 1 323 ? 128.654 184.859 108.150 1.00 80.38 314 ASN B CA 1
ATOM 14558 C C . ASN D 1 323 ? 128.835 186.370 108.280 1.00 80.38 314 ASN B C 1
ATOM 14559 O O . ASN D 1 323 ? 127.921 187.121 108.619 1.00 80.38 314 ASN B O 1
ATOM 14564 N N . MET D 1 324 ? 130.062 186.804 108.015 1.00 79.90 315 MET B N 1
ATOM 14565 C CA . MET D 1 324 ? 130.399 188.215 107.941 1.00 79.90 315 MET B CA 1
ATOM 14566 C C . MET D 1 324 ? 130.958 188.498 106.557 1.00 79.90 315 MET B C 1
ATOM 14567 O O . MET D 1 324 ? 131.445 187.597 105.870 1.00 79.90 315 MET B O 1
ATOM 14572 N N . ASP D 1 325 ? 130.862 189.757 106.139 1.00 79.70 316 ASP B N 1
ATOM 14573 C CA . ASP D 1 325 ? 131.325 190.094 104.804 1.00 79.70 316 ASP B CA 1
ATOM 14574 C C . ASP D 1 325 ? 132.852 190.117 104.752 1.00 79.70 316 ASP B C 1
ATOM 14575 O O . ASP D 1 325 ? 133.534 190.630 105.641 1.00 79.70 316 ASP B O 1
ATOM 14580 N N . GLY D 1 326 ? 133.383 189.497 103.705 1.00 77.34 317 GLY B N 1
ATOM 14581 C CA . GLY D 1 326 ? 134.815 189.379 103.551 1.00 77.34 317 GLY B CA 1
ATOM 14582 C C . GLY D 1 326 ? 135.383 188.119 104.165 1.00 77.34 317 GLY B C 1
ATOM 14583 O O . GLY D 1 326 ? 136.586 187.869 104.072 1.00 77.34 317 GLY B O 1
ATOM 14584 N N . TYR D 1 327 ? 134.540 187.318 104.806 1.00 74.56 318 TYR B N 1
ATOM 14585 C CA . TYR D 1 327 ? 135.018 186.053 105.340 1.00 74.56 318 TYR B CA 1
ATOM 14586 C C . TYR D 1 327 ? 135.233 185.016 104.251 1.00 74.56 318 TYR B C 1
ATOM 14587 O O . TYR D 1 327 ? 136.045 184.102 104.428 1.00 74.56 318 TYR B O 1
ATOM 14596 N N . ALA D 1 328 ? 134.527 185.133 103.127 1.00 75.67 319 ALA B N 1
ATOM 14597 C CA . ALA D 1 328 ? 134.701 184.179 102.043 1.00 75.67 319 ALA B CA 1
ATOM 14598 C C . ALA D 1 328 ? 136.035 184.331 101.329 1.00 75.67 319 ALA B C 1
ATOM 14599 O O . ALA D 1 328 ? 136.528 183.347 100.772 1.00 75.67 319 ALA B O 1
ATOM 14601 N N . VAL D 1 329 ? 136.631 185.521 101.334 1.00 76.07 320 VAL B N 1
ATOM 14602 C CA . VAL D 1 329 ? 137.914 185.726 100.672 1.00 76.07 320 VAL B CA 1
ATOM 14603 C C . VAL D 1 329 ? 139.014 185.348 101.658 1.00 76.07 320 VAL B C 1
ATOM 14604 O O . VAL D 1 329 ? 140.147 185.054 101.263 1.00 76.07 320 VAL B O 1
ATOM 14608 N N . TRP D 1 330 ? 138.679 185.322 102.949 1.00 73.51 321 TRP B N 1
ATOM 14609 C CA . TRP D 1 330 ? 139.643 184.880 103.947 1.00 73.51 321 TRP B CA 1
ATOM 14610 C C . TRP D 1 330 ? 139.604 183.369 104.108 1.00 73.51 321 TRP B C 1
ATOM 14611 O O . TRP D 1 330 ? 140.602 182.760 104.510 1.00 73.51 321 TRP B O 1
ATOM 14622 N N . ASN D 1 331 ? 138.478 182.748 103.757 1.00 75.39 322 ASN B N 1
ATOM 14623 C CA . ASN D 1 331 ? 138.314 181.315 103.951 1.00 75.39 322 ASN B CA 1
ATOM 14624 C C . ASN D 1 331 ? 139.183 180.512 102.996 1.00 75.39 322 ASN B C 1
ATOM 14625 O O . ASN D 1 331 ? 139.699 179.457 103.374 1.00 75.39 322 ASN B O 1
ATOM 14630 N N . ARG D 1 332 ? 139.375 180.997 101.773 1.00 78.55 323 ARG B N 1
ATOM 14631 C CA . ARG D 1 332 ? 140.195 180.308 100.788 1.00 78.55 323 ARG B CA 1
ATOM 14632 C C . ARG D 1 332 ? 141.676 180.620 100.940 1.00 78.55 323 ARG B C 1
ATOM 14633 O O . ARG D 1 332 ? 142.491 180.102 100.171 1.00 78.55 323 ARG B O 1
ATOM 14641 N N . ALA D 1 333 ? 142.044 181.454 101.914 1.00 73.67 324 ALA B N 1
ATOM 14642 C CA . ALA D 1 333 ? 143.450 181.730 102.173 1.00 73.67 324 ALA B CA 1
ATOM 14643 C C . ALA D 1 333 ? 143.816 181.498 103.633 1.00 73.67 324 ALA B C 1
ATOM 14644 O O . ALA D 1 333 ? 144.864 181.971 104.075 1.00 73.67 324 ALA B O 1
ATOM 14646 N N . LYS D 1 334 ? 142.978 180.786 104.390 1.00 70.69 325 LYS B N 1
ATOM 14647 C CA . LYS D 1 334 ? 143.288 180.481 105.782 1.00 70.69 325 LYS B CA 1
ATOM 14648 C C . LYS D 1 334 ? 144.457 179.512 105.888 1.00 70.69 325 LYS B C 1
ATOM 14649 O O . LYS D 1 334 ? 145.467 179.802 106.541 1.00 70.69 325 LYS B O 1
ATOM 14655 N N . GLU D 1 335 ? 144.346 178.353 105.248 1.00 71.07 326 GLU B N 1
ATOM 14656 C CA . GLU D 1 335 ? 145.360 177.319 105.434 1.00 71.07 326 GLU B CA 1
ATOM 14657 C C . GLU D 1 335 ? 146.478 177.427 104.402 1.00 71.07 326 GLU B C 1
ATOM 14658 O O . GLU D 1 335 ? 146.943 176.438 103.839 1.00 71.07 326 GLU B O 1
ATOM 14664 N N . SER D 1 336 ? 146.914 178.640 104.163 1.00 69.17 327 SER B N 1
ATOM 14665 C CA . SER D 1 336 ? 148.233 178.992 103.668 1.00 69.17 327 SER B CA 1
ATOM 14666 C C . SER D 1 336 ? 148.829 180.130 104.472 1.00 69.17 327 SER B C 1
ATOM 14667 O O . SER D 1 336 ? 150.006 180.069 104.830 1.00 69.17 327 SER B O 1
ATOM 14670 N N . VAL D 1 337 ? 148.018 181.131 104.825 1.00 65.64 328 VAL B N 1
ATOM 14671 C CA . VAL D 1 337 ? 148.449 182.233 105.677 1.00 65.64 328 VAL B CA 1
ATOM 14672 C C . VAL D 1 337 ? 148.763 181.776 107.089 1.00 65.64 328 VAL B C 1
ATOM 14673 O O . VAL D 1 337 ? 149.874 182.033 107.576 1.00 65.64 328 VAL B O 1
ATOM 14677 N N . LEU D 1 338 ? 147.847 181.067 107.744 1.00 61.94 329 LEU B N 1
ATOM 14678 C CA . LEU D 1 338 ? 148.065 180.597 109.100 1.00 61.94 329 LEU B CA 1
ATOM 14679 C C . LEU D 1 338 ? 149.021 179.420 109.165 1.00 61.94 329 LEU B C 1
ATOM 14680 O O . LEU D 1 338 ? 149.423 179.029 110.262 1.00 61.94 329 LEU B O 1
ATOM 14685 N N . LYS D 1 339 ? 149.394 178.847 108.029 1.00 64.08 330 LYS B N 1
ATOM 14686 C CA . LYS D 1 339 ? 150.318 177.725 107.996 1.00 64.08 330 LYS B CA 1
ATOM 14687 C C . LYS D 1 339 ? 151.742 178.138 107.679 1.00 64.08 330 LYS B C 1
ATOM 14688 O O . LYS D 1 339 ? 152.676 177.604 108.273 1.00 64.08 330 LYS B O 1
ATOM 14694 N N . SER D 1 340 ? 151.939 179.092 106.772 1.00 64.09 331 SER B N 1
ATOM 14695 C CA . SER D 1 340 ? 153.271 179.608 106.506 1.00 64.09 331 SER B CA 1
ATOM 14696 C C . SER D 1 340 ? 153.775 180.535 107.597 1.00 64.09 331 SER B C 1
ATOM 14697 O O . SER D 1 340 ? 154.979 180.799 107.650 1.00 64.09 331 SER B O 1
ATOM 14700 N N . LYS D 1 341 ? 152.895 181.034 108.463 1.00 61.30 332 LYS B N 1
ATOM 14701 C CA . LYS D 1 341 ? 153.276 182.015 109.463 1.00 61.30 332 LYS B CA 1
ATOM 14702 C C . LYS D 1 341 ? 153.093 181.557 110.899 1.00 61.30 332 LYS B C 1
ATOM 14703 O O . LYS D 1 341 ? 153.761 182.103 111.780 1.00 61.30 332 LYS B O 1
ATOM 14709 N N . CYS D 1 342 ? 152.230 180.581 111.166 1.00 57.22 333 CYS B N 1
ATOM 14710 C CA . CYS D 1 342 ? 151.835 180.265 112.534 1.00 57.22 333 CYS B CA 1
ATOM 14711 C C . CYS D 1 342 ? 151.824 178.767 112.782 1.00 57.22 333 CYS B C 1
ATOM 14712 O O . CYS D 1 342 ? 151.109 178.269 113.650 1.00 57.22 333 CYS B O 1
ATOM 14715 N N . ARG D 1 343 ? 152.625 178.023 112.037 1.00 58.54 334 ARG B N 1
ATOM 14716 C CA . ARG D 1 343 ? 152.758 176.598 112.273 1.00 58.54 334 ARG B CA 1
ATOM 14717 C C . ARG D 1 343 ? 153.692 176.385 113.453 1.00 58.54 334 ARG B C 1
ATOM 14718 O O . ARG D 1 343 ? 154.588 177.195 113.707 1.00 58.54 334 ARG B O 1
ATOM 14726 N N . ALA D 1 344 ? 153.451 175.316 114.192 1.00 52.99 335 ALA B N 1
ATOM 14727 C CA . ALA D 1 344 ? 154.258 174.968 115.343 1.00 52.99 335 ALA B CA 1
ATOM 14728 C C . ALA D 1 344 ? 154.837 173.579 115.139 1.00 52.99 335 ALA B C 1
ATOM 14729 O O . ALA D 1 344 ? 154.116 172.584 115.070 1.00 52.99 335 ALA B O 1
ATOM 14731 N N . ASP D 1 345 ? 156.157 173.526 114.984 1.00 61.31 336 ASP B N 1
ATOM 14732 C CA . ASP D 1 345 ? 156.879 172.261 114.966 1.00 61.31 336 ASP B CA 1
ATOM 14733 C C . ASP D 1 345 ? 157.999 172.303 115.997 1.00 61.31 336 ASP B C 1
ATOM 14734 O O . ASP D 1 345 ? 158.511 173.380 116.313 1.00 61.31 336 ASP B O 1
ATOM 14739 N N . LEU D 1 346 ? 158.385 171.144 116.533 1.00 61.27 337 LEU B N 1
ATOM 14740 C CA . LEU D 1 346 ? 159.463 171.078 117.513 1.00 61.27 337 LEU B CA 1
ATOM 14741 C C . LEU D 1 346 ? 160.837 170.860 116.895 1.00 61.27 337 LEU B C 1
ATOM 14742 O O . LEU D 1 346 ? 161.815 170.742 117.639 1.00 61.27 337 LEU B O 1
ATOM 14747 N N . ASP D 1 347 ? 160.943 170.794 115.568 1.00 69.68 338 ASP B N 1
ATOM 14748 C CA . ASP D 1 347 ? 162.247 170.658 114.936 1.00 69.68 338 ASP B CA 1
ATOM 14749 C C . ASP D 1 347 ? 162.771 171.959 114.345 1.00 69.68 338 ASP B C 1
ATOM 14750 O O . ASP D 1 347 ? 163.975 172.061 114.086 1.00 69.68 338 ASP B O 1
ATOM 14755 N N . ASP D 1 348 ? 161.901 172.942 114.126 1.00 70.30 339 ASP B N 1
ATOM 14756 C CA . ASP D 1 348 ? 162.306 174.225 113.569 1.00 70.30 339 ASP B CA 1
ATOM 14757 C C . ASP D 1 348 ? 163.113 175.001 114.602 1.00 70.30 339 ASP B C 1
ATOM 14758 O O . ASP D 1 348 ? 162.657 175.201 115.731 1.00 70.30 339 ASP B O 1
ATOM 14763 N N . ASN D 1 349 ? 164.310 175.434 114.222 1.00 69.92 340 ASN B N 1
ATOM 14764 C CA . ASN D 1 349 ? 165.101 176.312 115.071 1.00 69.92 340 ASN B CA 1
ATOM 14765 C C . ASN D 1 349 ? 164.953 177.776 114.692 1.00 69.92 340 ASN B C 1
ATOM 14766 O O . ASN D 1 349 ? 165.270 178.648 115.508 1.00 69.92 340 ASN B O 1
ATOM 14771 N N . ASN D 1 350 ? 164.483 178.068 113.480 1.00 69.95 341 ASN B N 1
ATOM 14772 C CA . ASN D 1 350 ? 164.049 179.416 113.111 1.00 69.95 341 ASN B CA 1
ATOM 14773 C C . ASN D 1 350 ? 162.637 179.349 112.535 1.00 69.95 341 ASN B C 1
ATOM 14774 O O . ASN D 1 350 ? 162.441 179.373 111.318 1.00 69.95 341 ASN B O 1
ATOM 14779 N N . PRO D 1 351 ? 161.627 179.262 113.396 1.00 60.82 342 PRO B N 1
ATOM 14780 C CA . PRO D 1 351 ? 160.251 179.232 112.920 1.00 60.82 342 PRO B CA 1
ATOM 14781 C C . PRO D 1 351 ? 159.779 180.638 112.582 1.00 60.82 342 PRO B C 1
ATOM 14782 O O . PRO D 1 351 ? 160.425 181.615 112.981 1.00 60.82 342 PRO B O 1
ATOM 14786 N N . PRO D 1 352 ? 158.675 180.782 111.838 1.00 53.62 343 PRO B N 1
ATOM 14787 C CA . PRO D 1 352 ? 158.192 182.138 111.534 1.00 53.62 343 PRO B CA 1
ATOM 14788 C C . PRO D 1 352 ? 157.650 182.870 112.742 1.00 53.62 343 PRO B C 1
ATOM 14789 O O . PRO D 1 352 ? 157.614 184.104 112.738 1.00 53.62 343 PRO B O 1
ATOM 14793 N N . PHE D 1 353 ? 157.217 182.146 113.766 1.00 42.47 344 PHE B N 1
ATOM 14794 C CA . PHE D 1 353 ? 156.825 182.707 115.047 1.00 42.47 344 PHE B CA 1
ATOM 14795 C C . PHE D 1 353 ? 157.401 181.817 116.130 1.00 42.47 344 PHE B C 1
ATOM 14796 O O . PHE D 1 353 ? 157.358 180.592 116.020 1.00 42.47 344 PHE B O 1
ATOM 14804 N N . ASP D 1 354 ? 157.962 182.431 117.158 1.00 39.66 345 ASP B N 1
ATOM 14805 C CA . ASP D 1 354 ? 158.546 181.685 118.258 1.00 39.66 345 ASP B CA 1
ATOM 14806 C C . ASP D 1 354 ? 157.486 181.482 119.325 1.00 39.66 345 ASP B C 1
ATOM 14807 O O . ASP D 1 354 ? 156.976 182.449 119.896 1.00 39.66 345 ASP B O 1
ATOM 14812 N N . PHE D 1 355 ? 157.143 180.227 119.578 1.00 34.09 346 PHE B N 1
ATOM 14813 C CA . PHE D 1 355 ? 156.197 179.901 120.627 1.00 34.09 346 PHE B CA 1
ATOM 14814 C C . PHE D 1 355 ? 156.884 179.521 121.919 1.00 34.09 346 PHE B C 1
ATOM 14815 O O . PHE D 1 355 ? 156.257 179.578 122.974 1.00 34.09 346 PHE B O 1
ATOM 14823 N N . GLY D 1 356 ? 158.147 179.146 121.863 1.00 31.72 347 GLY B N 1
ATOM 14824 C CA . GLY D 1 356 ? 158.928 179.010 123.064 1.00 31.72 347 GLY B CA 1
ATOM 14825 C C . GLY D 1 356 ? 158.617 177.796 123.898 1.00 31.72 347 GLY B C 1
ATOM 14826 O O . GLY D 1 356 ? 158.980 176.680 123.535 1.00 31.72 347 GLY B O 1
ATOM 14827 N N . ILE D 1 357 ? 157.976 178.000 125.041 1.00 28.18 348 ILE B N 1
ATOM 14828 C CA . ILE D 1 357 ? 157.629 176.892 125.917 1.00 28.18 348 ILE B CA 1
ATOM 14829 C C . ILE D 1 357 ? 156.236 176.405 125.565 1.00 28.18 348 ILE B C 1
ATOM 14830 O O . ILE D 1 357 ? 155.767 175.392 126.087 1.00 28.18 348 ILE B O 1
ATOM 14835 N N . TYR D 1 358 ? 155.577 177.114 124.658 1.00 29.64 349 TYR B N 1
ATOM 14836 C CA . TYR D 1 358 ? 154.225 176.803 124.237 1.00 29.64 349 TYR B CA 1
ATOM 14837 C C . TYR D 1 358 ? 154.172 176.107 122.892 1.00 29.64 349 TYR B C 1
ATOM 14838 O O . TYR D 1 358 ? 153.087 175.944 122.338 1.00 29.64 349 TYR B O 1
ATOM 14847 N N . THR D 1 359 ? 155.310 175.738 122.326 1.00 35.65 350 THR B N 1
ATOM 14848 C CA . THR D 1 359 ? 155.287 175.041 121.053 1.00 35.65 350 THR B CA 1
ATOM 14849 C C . THR D 1 359 ? 154.983 173.563 121.214 1.00 35.65 350 THR B C 1
ATOM 14850 O O . THR D 1 359 ? 154.491 172.939 120.271 1.00 35.65 350 THR B O 1
ATOM 14854 N N . GLN D 1 360 ? 155.227 173.005 122.391 1.00 33.91 351 GLN B N 1
ATOM 14855 C CA . GLN D 1 360 ? 154.803 171.662 122.734 1.00 33.91 351 GLN B CA 1
ATOM 14856 C C . GLN D 1 360 ? 153.294 171.546 122.851 1.00 33.91 351 GLN B C 1
ATOM 14857 O O . GLN D 1 360 ? 152.755 170.473 122.597 1.00 33.91 351 GLN B O 1
ATOM 14863 N N . ALA D 1 361 ? 152.601 172.622 123.217 1.00 31.76 352 ALA B N 1
ATOM 14864 C CA . ALA D 1 361 ? 151.152 172.618 123.288 1.00 31.76 352 ALA B CA 1
ATOM 14865 C C . ALA D 1 361 ? 150.480 172.703 121.937 1.00 31.76 352 ALA B C 1
ATOM 14866 O O . ALA D 1 361 ? 149.409 172.123 121.765 1.00 31.76 352 ALA B O 1
ATOM 14868 N N . LEU D 1 362 ? 151.068 173.406 120.982 1.00 35.70 353 LEU B N 1
ATOM 14869 C CA . LEU D 1 362 ? 150.449 173.585 119.682 1.00 35.70 353 LEU B CA 1
ATOM 14870 C C . LEU D 1 362 ? 150.925 172.588 118.647 1.00 35.70 353 LEU B C 1
ATOM 14871 O O . LEU D 1 362 ? 150.204 172.334 117.684 1.00 35.70 353 LEU B O 1
ATOM 14876 N N . SER D 1 363 ? 152.111 172.007 118.826 1.00 39.02 354 SER B N 1
ATOM 14877 C CA . SER D 1 363 ? 152.574 170.990 117.896 1.00 39.02 354 SER B CA 1
ATOM 14878 C C . SER D 1 363 ? 151.987 169.630 118.234 1.00 39.02 354 SER B C 1
ATOM 14879 O O . SER D 1 363 ? 151.781 168.800 117.343 1.00 39.02 354 SER B O 1
ATOM 14882 N N . SER D 1 364 ? 151.708 169.380 119.512 1.00 35.48 355 SER B N 1
ATOM 14883 C CA . SER D 1 364 ? 151.057 168.131 119.886 1.00 35.48 355 SER B CA 1
ATOM 14884 C C . SER D 1 364 ? 149.581 168.153 119.534 1.00 35.48 355 SER B C 1
ATOM 14885 O O . SER D 1 364 ? 148.962 167.099 119.365 1.00 35.48 355 SER B O 1
ATOM 14888 N N . GLY D 1 365 ? 148.999 169.339 119.427 1.00 35.47 356 GLY B N 1
ATOM 14889 C CA . GLY D 1 365 ? 147.617 169.470 119.043 1.00 35.47 356 GLY B CA 1
ATOM 14890 C C . GLY D 1 365 ? 146.624 169.325 120.163 1.00 35.47 356 GLY B C 1
ATOM 14891 O O . GLY D 1 365 ? 145.446 169.101 119.890 1.00 35.47 356 GLY B O 1
ATOM 14892 N N . ILE D 1 366 ? 147.054 169.438 121.421 1.00 33.86 357 ILE B N 1
ATOM 14893 C CA . ILE D 1 366 ? 146.112 169.378 122.536 1.00 33.86 357 ILE B CA 1
ATOM 14894 C C . ILE D 1 366 ? 145.265 170.628 122.658 1.00 33.86 357 ILE B C 1
ATOM 14895 O O . ILE D 1 366 ? 144.236 170.601 123.333 1.00 33.86 357 ILE B O 1
ATOM 14900 N N . VAL D 1 367 ? 145.670 171.725 122.024 1.00 34.98 358 VAL B N 1
ATOM 14901 C CA . VAL D 1 367 ? 144.883 172.946 122.032 1.00 34.98 358 VAL B CA 1
ATOM 14902 C C . VAL D 1 367 ? 143.661 172.823 121.148 1.00 34.98 358 VAL B C 1
ATOM 14903 O O . VAL D 1 367 ? 142.742 173.639 121.257 1.00 34.98 358 VAL B O 1
ATOM 14907 N N . SER D 1 368 ? 143.629 171.816 120.283 1.00 38.41 359 SER B N 1
ATOM 14908 C CA . SER D 1 368 ? 142.529 171.515 119.392 1.00 38.41 359 SER B CA 1
ATOM 14909 C C . SER D 1 368 ? 142.018 170.115 119.640 1.00 38.41 359 SER B C 1
ATOM 14910 O O . SER D 1 368 ? 141.368 169.509 118.788 1.00 38.41 359 SER B O 1
ATOM 14913 N N . SER D 1 369 ? 142.311 169.580 120.814 1.00 38.79 360 SER B N 1
ATOM 14914 C CA . SER D 1 369 ? 141.938 168.229 121.191 1.00 38.79 360 SER B CA 1
ATOM 14915 C C . SER D 1 369 ? 140.466 168.190 121.556 1.00 38.79 360 SER B C 1
ATOM 14916 O O . SER D 1 369 ? 139.973 169.058 122.279 1.00 38.79 360 SER B O 1
ATOM 14919 N N . GLN D 1 370 ? 139.769 167.183 121.046 1.00 44.35 361 GLN B N 1
ATOM 14920 C CA . GLN D 1 370 ? 138.376 166.955 121.390 1.00 44.35 361 GLN B CA 1
ATOM 14921 C C . GLN D 1 370 ? 138.205 166.128 122.651 1.00 44.35 361 GLN B C 1
ATOM 14922 O O . GLN D 1 370 ? 137.175 166.242 123.319 1.00 44.35 361 GLN B O 1
ATOM 14928 N N . ASN D 1 371 ? 139.190 165.309 122.991 1.00 39.70 362 ASN B N 1
ATOM 14929 C CA . ASN D 1 371 ? 139.170 164.562 124.236 1.00 39.70 362 ASN B CA 1
ATOM 14930 C C . ASN D 1 371 ? 139.772 165.410 125.345 1.00 39.70 362 ASN B C 1
ATOM 14931 O O . ASN D 1 371 ? 140.945 165.780 125.282 1.00 39.70 362 ASN B O 1
ATOM 14936 N N . PHE D 1 372 ? 138.970 165.730 126.354 1.00 35.61 363 PHE B N 1
ATOM 14937 C CA . PHE D 1 372 ? 139.445 166.537 127.464 1.00 35.61 363 PHE B CA 1
ATOM 14938 C C . PHE D 1 372 ? 140.365 165.767 128.398 1.00 35.61 363 PHE B C 1
ATOM 14939 O O . PHE D 1 372 ? 141.197 166.381 129.064 1.00 35.61 363 PHE B O 1
ATOM 14947 N N . ILE D 1 373 ? 140.250 164.445 128.457 1.00 35.38 364 ILE B N 1
ATOM 14948 C CA . ILE D 1 373 ? 141.172 163.643 129.252 1.00 35.38 364 ILE B CA 1
ATOM 14949 C C . ILE D 1 373 ? 142.595 163.732 128.712 1.00 35.38 364 ILE B C 1
ATOM 14950 O O . ILE D 1 373 ? 143.537 163.894 129.493 1.00 35.38 364 ILE B O 1
ATOM 14955 N N . VAL D 1 374 ? 142.746 163.707 127.388 1.00 33.77 365 VAL B N 1
ATOM 14956 C CA . VAL D 1 374 ? 144.048 163.859 126.747 1.00 33.77 365 VAL B CA 1
ATOM 14957 C C . VAL D 1 374 ? 144.648 165.226 127.056 1.00 33.77 365 VAL B C 1
ATOM 14958 O O . VAL D 1 374 ? 145.811 165.332 127.460 1.00 33.77 365 VAL B O 1
ATOM 14962 N N . LYS D 1 375 ? 143.843 166.281 126.918 1.00 32.03 366 LYS B N 1
ATOM 14963 C CA . LYS D 1 375 ? 144.311 167.650 127.112 1.00 32.03 366 LYS B CA 1
ATOM 14964 C C . LYS D 1 375 ? 144.685 167.913 128.563 1.00 32.03 366 LYS B C 1
ATOM 14965 O O . LYS D 1 375 ? 145.759 168.456 128.850 1.00 32.03 366 LYS B O 1
ATOM 14971 N N . TYR D 1 376 ? 143.824 167.495 129.490 1.00 31.65 367 TYR B N 1
ATOM 14972 C CA . TYR D 1 376 ? 144.082 167.692 130.907 1.00 31.65 367 TYR B CA 1
ATOM 14973 C C . TYR D 1 376 ? 145.294 166.902 131.374 1.00 31.65 367 TYR B C 1
ATOM 14974 O O . TYR D 1 376 ? 146.116 167.417 132.134 1.00 31.65 367 TYR B O 1
ATOM 14983 N N . CYS D 1 377 ? 145.420 165.646 130.937 1.00 32.07 368 CYS B N 1
ATOM 14984 C CA . CYS D 1 377 ? 146.546 164.820 131.357 1.00 32.07 368 CYS B CA 1
ATOM 14985 C C . CYS D 1 377 ? 147.853 165.341 130.781 1.00 32.07 368 CYS B C 1
ATOM 14986 O O . CYS D 1 377 ? 148.868 165.398 131.479 1.00 32.07 368 CYS B O 1
ATOM 14989 N N . TYR D 1 378 ? 147.834 165.765 129.517 1.00 29.42 369 TYR B N 1
ATOM 14990 C CA . TYR D 1 378 ? 149.024 166.299 128.879 1.00 29.42 369 TYR B CA 1
ATOM 14991 C C . TYR D 1 378 ? 149.481 167.608 129.497 1.00 29.42 369 TYR B C 1
ATOM 14992 O O . TYR D 1 378 ? 150.686 167.848 129.575 1.00 29.42 369 TYR B O 1
ATOM 15001 N N . CYS D 1 379 ? 148.557 168.459 129.935 1.00 28.17 370 CYS B N 1
ATOM 15002 C CA . CYS D 1 379 ? 148.931 169.693 130.608 1.00 28.17 370 CYS B CA 1
ATOM 15003 C C . CYS D 1 379 ? 149.360 169.488 132.050 1.00 28.17 370 CYS B C 1
ATOM 15004 O O . CYS D 1 379 ? 150.315 170.132 132.493 1.00 28.17 370 CYS B O 1
ATOM 15007 N N . LEU D 1 380 ? 148.676 168.609 132.784 1.00 27.21 371 LEU B N 1
ATOM 15008 C CA . LEU D 1 380 ? 149.071 168.256 134.138 1.00 27.21 371 LEU B CA 1
ATOM 15009 C C . LEU D 1 380 ? 150.448 167.619 134.184 1.00 27.21 371 LEU B C 1
ATOM 15010 O O . LEU D 1 380 ? 151.218 167.893 135.109 1.00 27.21 371 LEU B O 1
ATOM 15015 N N . TRP D 1 381 ? 150.789 166.786 133.200 1.00 25.54 372 TRP B N 1
ATOM 15016 C CA . TRP D 1 381 ? 152.118 166.202 133.195 1.00 25.54 372 TRP B CA 1
ATOM 15017 C C . TRP D 1 381 ? 153.185 167.222 132.830 1.00 25.54 372 TRP B C 1
ATOM 15018 O O . TRP D 1 381 ? 154.289 167.154 133.365 1.00 25.54 372 TRP B O 1
ATOM 15029 N N . TRP D 1 382 ? 152.877 168.183 131.960 1.00 26.19 373 TRP B N 1
ATOM 15030 C CA . TRP D 1 382 ? 153.802 169.285 131.723 1.00 26.19 373 TRP B CA 1
ATOM 15031 C C . TRP D 1 382 ? 154.053 170.082 132.991 1.00 26.19 373 TRP B C 1
ATOM 15032 O O . TRP D 1 382 ? 155.207 170.404 133.299 1.00 26.19 373 TRP B O 1
ATOM 15043 N N . GLY D 1 383 ? 152.988 170.411 133.720 1.00 28.60 374 GLY B N 1
ATOM 15044 C CA . GLY D 1 383 ? 153.071 171.023 135.027 1.00 28.60 374 GLY B CA 1
ATOM 15045 C C . GLY D 1 383 ? 153.949 170.276 136.004 1.00 28.60 374 GLY B C 1
ATOM 15046 O O . GLY D 1 383 ? 154.862 170.870 136.568 1.00 28.60 374 GLY B O 1
ATOM 15047 N N . LEU D 1 384 ? 153.717 168.975 136.178 1.00 28.00 375 LEU B N 1
ATOM 15048 C CA . LEU D 1 384 ? 154.519 168.190 137.113 1.00 28.00 375 LEU B CA 1
ATOM 15049 C C . LEU D 1 384 ? 155.957 168.023 136.644 1.00 28.00 375 LEU B C 1
ATOM 15050 O O . LEU D 1 384 ? 156.876 168.036 137.464 1.00 28.00 375 LEU B O 1
ATOM 15055 N N . GLN D 1 385 ? 156.177 167.901 135.340 1.00 27.33 376 GLN B N 1
ATOM 15056 C CA . GLN D 1 385 ? 157.516 167.676 134.821 1.00 27.33 376 GLN B CA 1
ATOM 15057 C C . GLN D 1 385 ? 158.356 168.940 134.894 1.00 27.33 376 GLN B C 1
ATOM 15058 O O . GLN D 1 385 ? 159.578 168.879 135.056 1.00 27.33 376 GLN B O 1
ATOM 15064 N N . ASN D 1 386 ? 157.725 170.102 134.781 1.00 29.44 377 ASN B N 1
ATOM 15065 C CA . ASN D 1 386 ? 158.508 171.323 134.820 1.00 29.44 377 ASN B CA 1
ATOM 15066 C C . ASN D 1 386 ? 158.540 171.931 136.210 1.00 29.44 377 ASN B C 1
ATOM 15067 O O . ASN D 1 386 ? 159.401 172.764 136.495 1.00 29.44 377 ASN B O 1
ATOM 15072 N N . LEU D 1 387 ? 157.642 171.515 137.097 1.00 29.67 378 LEU B N 1
ATOM 15073 C CA . LEU D 1 387 ? 157.782 171.885 138.493 1.00 29.67 378 LEU B CA 1
ATOM 15074 C C . LEU D 1 387 ? 158.755 170.971 139.209 1.00 29.67 378 LEU B C 1
ATOM 15075 O O . LEU D 1 387 ? 159.478 171.412 140.102 1.00 29.67 378 LEU B O 1
ATOM 15080 N N . SER D 1 388 ? 158.779 169.695 138.840 1.00 32.87 379 SER B N 1
ATOM 15081 C CA . SER D 1 388 ? 159.670 168.745 139.484 1.00 32.87 379 SER B CA 1
ATOM 15082 C C . SER D 1 388 ? 161.115 168.983 139.105 1.00 32.87 379 SER B C 1
ATOM 15083 O O . SER D 1 388 ? 162.014 168.717 139.905 1.00 32.87 379 SER B O 1
ATOM 15086 N N . THR D 1 389 ? 161.356 169.474 137.900 1.00 33.49 380 THR B N 1
ATOM 15087 C CA . THR D 1 389 ? 162.696 169.613 137.359 1.00 33.49 380 THR B CA 1
ATOM 15088 C C . THR D 1 389 ? 163.080 171.074 137.193 1.00 33.49 380 THR B C 1
ATOM 15089 O O . THR D 1 389 ? 164.057 171.390 136.515 1.00 33.49 380 THR B O 1
ATOM 15093 N N . LEU D 1 390 ? 162.282 171.914 137.871 1.00 33.07 381 LEU B N 1
ATOM 15094 C CA . LEU D 1 390 ? 162.428 173.333 137.978 1.00 33.07 381 LEU B CA 1
ATOM 15095 C C . LEU D 1 390 ? 162.658 174.099 136.785 1.00 33.07 381 LEU B C 1
ATOM 15096 O O . LEU D 1 390 ? 163.465 174.945 136.780 1.00 33.07 381 LEU B O 1
ATOM 15101 N N . GLY D 1 391 ? 161.939 173.814 135.751 1.00 15.00 382 GLY B N 1
ATOM 15102 C CA . GLY D 1 391 ? 162.040 174.465 134.500 1.00 15.00 382 GLY B CA 1
ATOM 15103 C C . GLY D 1 391 ? 163.117 174.116 133.603 1.00 15.00 382 GLY B C 1
ATOM 15104 O O . GLY D 1 391 ? 163.226 174.647 132.582 1.00 15.00 382 GLY B O 1
ATOM 15105 N N . GLN D 1 392 ? 163.905 173.157 133.945 1.00 18.20 383 GLN B N 1
ATOM 15106 C CA . GLN D 1 392 ? 165.038 172.899 133.153 1.00 18.20 383 GLN B CA 1
ATOM 15107 C C . GLN D 1 392 ? 164.826 172.729 131.757 1.00 18.20 383 GLN B C 1
ATOM 15108 O O . GLN D 1 392 ? 165.573 173.243 130.958 1.00 18.20 383 GLN B O 1
ATOM 15114 N N . GLY D 1 393 ? 163.863 172.042 131.339 1.00 16.19 384 GLY B N 1
ATOM 15115 C CA . GLY D 1 393 ? 163.800 171.875 129.971 1.00 16.19 384 GLY B CA 1
ATOM 15116 C C . GLY D 1 393 ? 162.934 172.757 129.276 1.00 16.19 384 GLY B C 1
ATOM 15117 O O . GLY D 1 393 ? 162.400 172.356 128.324 1.00 16.19 384 GLY B O 1
ATOM 15118 N N . LEU D 1 394 ? 162.750 173.931 129.535 1.00 32.00 385 LEU B N 1
ATOM 15119 C CA . LEU D 1 394 ? 162.087 175.090 128.972 1.00 32.00 385 LEU B CA 1
ATOM 15120 C C . LEU D 1 394 ? 163.037 175.826 128.046 1.00 32.00 385 LEU B C 1
ATOM 15121 O O . LEU D 1 394 ? 164.124 176.238 128.453 1.00 32.00 385 LEU B O 1
ATOM 15126 N N . GLU D 1 395 ? 162.622 175.982 126.799 1.00 36.39 386 GLU B N 1
ATOM 15127 C CA . GLU D 1 395 ? 163.344 176.769 125.812 1.00 36.39 386 GLU B CA 1
ATOM 15128 C C . GLU D 1 395 ? 162.455 177.946 125.463 1.00 36.39 386 GLU B C 1
ATOM 15129 O O . GLU D 1 395 ? 161.713 177.893 124.485 1.00 36.39 386 GLU B O 1
ATOM 15135 N N . THR D 1 396 ? 162.538 179.007 126.255 1.00 33.09 387 THR B N 1
ATOM 15136 C CA . THR D 1 396 ? 161.648 180.132 126.061 1.00 33.09 387 THR B CA 1
ATOM 15137 C C . THR D 1 396 ? 162.064 180.951 124.853 1.00 33.09 387 THR B C 1
ATOM 15138 O O . THR D 1 396 ? 163.187 180.867 124.360 1.00 33.09 387 THR B O 1
ATOM 15142 N N . SER D 1 397 ? 161.123 181.741 124.373 1.00 32.84 388 SER B N 1
ATOM 15143 C CA . SER D 1 397 ? 161.402 182.772 123.402 1.00 32.84 388 SER B CA 1
ATOM 15144 C C . SER D 1 397 ? 161.851 184.031 124.135 1.00 32.84 388 SER B C 1
ATOM 15145 O O . SER D 1 397 ? 161.967 184.060 125.361 1.00 32.84 388 SER B O 1
ATOM 15148 N N . THR D 1 398 ? 162.120 185.087 123.379 1.00 33.77 389 THR B N 1
ATOM 15149 C CA . THR D 1 398 ? 162.518 186.365 123.959 1.00 33.77 389 THR B CA 1
ATOM 15150 C C . THR D 1 398 ? 161.290 187.249 124.160 1.00 33.77 389 THR B C 1
ATOM 15151 O O . THR D 1 398 ? 161.185 188.358 123.650 1.00 33.77 389 THR B O 1
ATOM 15155 N N . TYR D 1 399 ? 160.341 186.708 124.906 1.00 33.21 390 TYR B N 1
ATOM 15156 C CA . TYR D 1 399 ? 159.076 187.369 125.207 1.00 33.21 390 TYR B CA 1
ATOM 15157 C C . TYR D 1 399 ? 158.967 187.439 126.716 1.00 33.21 390 TYR B C 1
ATOM 15158 O O . TYR D 1 399 ? 158.996 186.385 127.374 1.00 33.21 390 TYR B O 1
ATOM 15167 N N . PRO D 1 400 ? 158.869 188.632 127.310 1.00 32.68 391 PRO B N 1
ATOM 15168 C CA . PRO D 1 400 ? 159.124 188.767 128.755 1.00 32.68 391 PRO B CA 1
ATOM 15169 C C . PRO D 1 400 ? 158.100 188.131 129.680 1.00 32.68 391 PRO B C 1
ATOM 15170 O O . PRO D 1 400 ? 158.482 187.681 130.764 1.00 32.68 391 PRO B O 1
ATOM 15174 N N . MET D 1 401 ? 156.824 188.077 129.302 1.00 37.60 392 MET B N 1
ATOM 15175 C CA . MET D 1 401 ? 155.830 187.394 130.119 1.00 37.60 392 MET B CA 1
ATOM 15176 C C . MET D 1 401 ? 156.067 185.896 130.183 1.00 37.60 392 MET B C 1
ATOM 15177 O O . MET D 1 401 ? 155.885 185.293 131.244 1.00 37.60 392 MET B O 1
ATOM 15182 N N . GLU D 1 402 ? 156.522 185.300 129.088 1.00 30.14 393 GLU B N 1
ATOM 15183 C CA . GLU D 1 402 ? 156.850 183.883 129.072 1.00 30.14 393 GLU B CA 1
ATOM 15184 C C . GLU D 1 402 ? 158.082 183.585 129.916 1.00 30.14 393 GLU B C 1
ATOM 15185 O O . GLU D 1 402 ? 158.134 182.568 130.619 1.00 30.14 393 GLU B O 1
ATOM 15191 N N . ILE D 1 403 ? 159.061 184.490 129.888 1.00 29.10 394 ILE B N 1
ATOM 15192 C CA . ILE D 1 403 ? 160.268 184.366 130.699 1.00 29.10 394 ILE B CA 1
ATOM 15193 C C . ILE D 1 403 ? 159.923 184.463 132.177 1.00 29.10 394 ILE B C 1
ATOM 15194 O O . ILE D 1 403 ? 160.418 183.689 133.001 1.00 29.10 394 ILE B O 1
ATOM 15199 N N . ILE D 1 404 ? 159.035 185.393 132.525 1.00 29.68 395 ILE B N 1
ATOM 15200 C CA . ILE D 1 404 ? 158.600 185.566 133.904 1.00 29.68 395 ILE B CA 1
ATOM 15201 C C . ILE D 1 404 ? 157.756 184.391 134.382 1.00 29.68 395 ILE B C 1
ATOM 15202 O O . ILE D 1 404 ? 157.841 184.000 135.550 1.00 29.68 395 ILE B O 1
ATOM 15207 N N . PHE D 1 405 ? 156.979 183.776 133.487 1.00 28.53 396 PHE B N 1
ATOM 15208 C CA . PHE D 1 405 ? 156.265 182.549 133.824 1.00 28.53 396 PHE B CA 1
ATOM 15209 C C . PHE D 1 405 ? 157.220 181.385 134.060 1.00 28.53 396 PHE B C 1
ATOM 15210 O O . PHE D 1 405 ? 156.975 180.554 134.934 1.00 28.53 396 PHE B O 1
ATOM 15218 N N . SER D 1 406 ? 158.320 181.319 133.314 1.00 27.47 397 SER B N 1
ATOM 15219 C CA . SER D 1 406 ? 159.338 180.296 133.547 1.00 27.47 397 SER B CA 1
ATOM 15220 C C . SER D 1 406 ? 160.098 180.490 134.856 1.00 27.47 397 SER B C 1
ATOM 15221 O O . SER D 1 406 ? 160.418 179.505 135.535 1.00 27.47 397 SER B O 1
ATOM 15224 N N . ILE D 1 407 ? 160.420 181.741 135.198 1.00 26.54 398 ILE B N 1
ATOM 15225 C CA . ILE D 1 407 ? 161.081 182.072 136.457 1.00 26.54 398 ILE B CA 1
ATOM 15226 C C . ILE D 1 407 ? 160.215 181.660 137.638 1.00 26.54 398 ILE B C 1
ATOM 15227 O O . ILE D 1 407 ? 160.709 181.101 138.626 1.00 26.54 398 ILE B O 1
ATOM 15232 N N . SER D 1 408 ? 158.907 181.887 137.533 1.00 28.38 399 SER B N 1
ATOM 15233 C CA . SER D 1 408 ? 157.949 181.460 138.540 1.00 28.38 399 SER B CA 1
ATOM 15234 C C . SER D 1 408 ? 157.905 179.955 138.710 1.00 28.38 399 SER B C 1
ATOM 15235 O O . SER D 1 408 ? 157.776 179.486 139.837 1.00 28.38 399 SER B O 1
ATOM 15238 N N . LEU D 1 409 ? 158.020 179.196 137.622 1.00 27.51 400 LEU B N 1
ATOM 15239 C CA . LEU D 1 409 ? 158.077 177.742 137.694 1.00 27.51 400 LEU B CA 1
ATOM 15240 C C . LEU D 1 409 ? 159.325 177.254 138.394 1.00 27.51 400 LEU B C 1
ATOM 15241 O O . LEU D 1 409 ? 159.253 176.331 139.207 1.00 27.51 400 LEU B O 1
ATOM 15246 N N . ALA D 1 410 ? 160.473 177.847 138.067 1.00 28.26 401 ALA B N 1
ATOM 15247 C CA . ALA D 1 410 ? 161.718 177.465 138.724 1.00 28.26 401 ALA B CA 1
ATOM 15248 C C . ALA D 1 410 ? 161.676 177.755 140.218 1.00 28.26 401 ALA B C 1
ATOM 15249 O O . ALA D 1 410 ? 162.041 176.897 141.028 1.00 28.26 401 ALA B O 1
ATOM 15251 N N . ILE D 1 411 ? 161.170 178.927 140.601 1.00 28.65 402 ILE B N 1
ATOM 15252 C CA . ILE D 1 411 ? 161.098 179.304 142.011 1.00 28.65 402 ILE B CA 1
ATOM 15253 C C . ILE D 1 411 ? 160.074 178.460 142.762 1.00 28.65 402 ILE B C 1
ATOM 15254 O O . ILE D 1 411 ? 160.339 177.993 143.876 1.00 28.65 402 ILE B O 1
ATOM 15259 N N . SER D 1 412 ? 158.912 178.218 142.153 1.00 28.71 403 SER B N 1
ATOM 15260 C CA . SER D 1 412 ? 157.872 177.418 142.780 1.00 28.71 403 SER B CA 1
ATOM 15261 C C . SER D 1 412 ? 158.297 175.971 142.936 1.00 28.71 403 SER B C 1
ATOM 15262 O O . SER D 1 412 ? 157.990 175.345 143.951 1.00 28.71 403 SER B O 1
ATOM 15265 N N . GLY D 1 413 ? 159.024 175.431 141.957 1.00 29.69 404 GLY B N 1
ATOM 15266 C CA . GLY D 1 413 ? 159.550 174.092 142.086 1.00 29.69 404 GLY B CA 1
ATOM 15267 C C . GLY D 1 413 ? 160.626 173.963 143.131 1.00 29.69 404 GLY B C 1
ATOM 15268 O O . GLY D 1 413 ? 160.684 172.943 143.820 1.00 29.69 404 GLY B O 1
ATOM 15269 N N . LEU D 1 414 ? 161.492 174.978 143.260 1.00 28.59 405 LEU B N 1
ATOM 15270 C CA . LEU D 1 414 ? 162.476 175.005 144.342 1.00 28.59 405 LEU B CA 1
ATOM 15271 C C . LEU D 1 414 ? 161.803 174.989 145.707 1.00 28.59 405 LEU B C 1
ATOM 15272 O O . LEU D 1 414 ? 162.207 174.224 146.591 1.00 28.59 405 LEU B O 1
ATOM 15277 N N . ILE D 1 415 ? 160.760 175.805 145.881 1.00 30.18 406 ILE B N 1
ATOM 15278 C CA . ILE D 1 415 ? 160.004 175.841 147.132 1.00 30.18 406 ILE B CA 1
ATOM 15279 C C . ILE D 1 415 ? 159.349 174.501 147.413 1.00 30.18 406 ILE B C 1
ATOM 15280 O O . ILE D 1 415 ? 159.454 173.972 148.522 1.00 30.18 406 ILE B O 1
ATOM 15285 N N . LEU D 1 416 ? 158.681 173.934 146.408 1.00 30.87 407 LEU B N 1
ATOM 15286 C CA . LEU D 1 416 ? 157.940 172.693 146.584 1.00 30.87 407 LEU B CA 1
ATOM 15287 C C . LEU D 1 416 ? 158.866 171.528 146.875 1.00 30.87 407 LEU B C 1
ATOM 15288 O O . LEU D 1 416 ? 158.511 170.614 147.624 1.00 30.87 407 LEU B O 1
ATOM 15293 N N . PHE D 1 417 ? 160.061 171.542 146.298 1.00 32.72 408 PHE B N 1
ATOM 15294 C CA . PHE D 1 417 ? 160.993 170.459 146.550 1.00 32.72 408 PHE B CA 1
ATOM 15295 C C . PHE D 1 417 ? 161.604 170.570 147.929 1.00 32.72 408 PHE B C 1
ATOM 15296 O O . PHE D 1 417 ? 161.776 169.563 148.626 1.00 32.72 408 PHE B O 1
ATOM 15304 N N . ALA D 1 418 ? 161.971 171.794 148.326 1.00 34.42 409 ALA B N 1
ATOM 15305 C CA . ALA D 1 418 ? 162.527 172.013 149.651 1.00 34.42 409 ALA B CA 1
ATOM 15306 C C . ALA D 1 418 ? 161.522 171.664 150.735 1.00 34.42 409 ALA B C 1
ATOM 15307 O O . ALA D 1 418 ? 161.879 171.047 151.739 1.00 34.42 409 ALA B O 1
ATOM 15309 N N . LEU D 1 419 ? 160.247 171.975 150.506 1.00 34.17 410 LEU B N 1
ATOM 15310 C CA . LEU D 1 419 ? 159.195 171.611 151.447 1.00 34.17 410 LEU B CA 1
ATOM 15311 C C . LEU D 1 419 ? 159.009 170.107 151.564 1.00 34.17 410 LEU B C 1
ATOM 15312 O O . LEU D 1 419 ? 158.870 169.592 152.675 1.00 34.17 410 LEU B O 1
ATOM 15317 N N . LEU D 1 420 ? 159.033 169.388 150.442 1.00 35.62 411 LEU B N 1
ATOM 15318 C CA . LEU D 1 420 ? 158.826 167.945 150.449 1.00 35.62 411 LEU B CA 1
ATOM 15319 C C . LEU D 1 420 ? 159.981 167.210 151.111 1.00 35.62 411 LEU B C 1
ATOM 15320 O O . LEU D 1 420 ? 159.758 166.329 151.948 1.00 35.62 411 LEU B O 1
ATOM 15325 N N . ILE D 1 421 ? 161.222 167.552 150.759 1.00 36.83 412 ILE B N 1
ATOM 15326 C CA . ILE D 1 421 ? 162.327 166.832 151.381 1.00 36.83 412 ILE B CA 1
ATOM 15327 C C . ILE D 1 421 ? 162.538 167.284 152.819 1.00 36.83 412 ILE B C 1
ATOM 15328 O O . ILE D 1 421 ? 162.982 166.490 153.652 1.00 36.83 412 ILE B O 1
ATOM 15333 N N . GLY D 1 422 ? 162.161 168.513 153.167 1.00 39.74 413 GLY B N 1
ATOM 15334 C CA . GLY D 1 422 ? 162.226 168.939 154.538 1.00 39.74 413 GLY B CA 1
ATOM 15335 C C . GLY D 1 422 ? 161.156 168.348 155.409 1.00 39.74 413 GLY B C 1
ATOM 15336 O O . GLY D 1 422 ? 161.373 168.190 156.607 1.00 39.74 413 GLY B O 1
ATOM 15337 N N . ASN D 1 423 ? 160.003 168.010 154.863 1.00 40.59 414 ASN B N 1
ATOM 15338 C CA . ASN D 1 423 ? 159.009 167.329 155.670 1.00 40.59 414 ASN B CA 1
ATOM 15339 C C . ASN D 1 423 ? 159.202 165.828 155.673 1.00 40.59 414 ASN B C 1
ATOM 15340 O O . ASN D 1 423 ? 158.668 165.156 156.556 1.00 40.59 414 ASN B O 1
ATOM 15345 N N . MET D 1 424 ? 159.947 165.284 154.721 1.00 42.97 415 MET B N 1
ATOM 15346 C CA . MET D 1 424 ? 160.303 163.877 154.753 1.00 42.97 415 MET B CA 1
ATOM 15347 C C . MET D 1 424 ? 161.471 163.594 155.676 1.00 42.97 415 MET B C 1
ATOM 15348 O O . MET D 1 424 ? 161.451 162.588 156.384 1.00 42.97 415 MET B O 1
ATOM 15353 N N . GLN D 1 425 ? 162.481 164.465 155.689 1.00 42.67 416 GLN B N 1
ATOM 15354 C CA . GLN D 1 425 ? 163.571 164.347 156.646 1.00 42.67 416 GLN B CA 1
ATOM 15355 C C . GLN D 1 425 ? 163.091 164.553 158.074 1.00 42.67 416 GLN B C 1
ATOM 15356 O O . GLN D 1 425 ? 163.544 163.845 158.971 1.00 42.67 416 GLN B O 1
ATOM 15362 N N . THR D 1 426 ? 162.164 165.480 158.301 1.00 41.37 417 THR B N 1
ATOM 15363 C CA . THR D 1 426 ? 161.589 165.675 159.627 1.00 41.37 417 THR B CA 1
ATOM 15364 C C . THR D 1 426 ? 160.794 164.468 160.102 1.00 41.37 417 THR B C 1
ATOM 15365 O O . THR D 1 426 ? 160.858 164.127 161.283 1.00 41.37 417 THR B O 1
ATOM 15369 N N . TYR D 1 427 ? 160.080 163.794 159.210 1.00 44.72 418 TYR B N 1
ATOM 15370 C CA . TYR D 1 427 ? 159.398 162.557 159.546 1.00 44.72 418 TYR B CA 1
ATOM 15371 C C . TYR D 1 427 ? 160.356 161.411 159.823 1.00 44.72 418 TYR B C 1
ATOM 15372 O O . TYR D 1 427 ? 160.187 160.712 160.825 1.00 44.72 418 TYR B O 1
ATOM 15381 N N . LEU D 1 428 ? 161.338 161.188 158.951 1.00 42.08 419 LEU B N 1
ATOM 15382 C CA . LEU D 1 428 ? 162.282 160.091 159.101 1.00 42.08 419 LEU B CA 1
ATOM 15383 C C . LEU D 1 428 ? 163.213 160.257 160.283 1.00 42.08 419 LEU B C 1
ATOM 15384 O O . LEU D 1 428 ? 163.601 159.257 160.889 1.00 42.08 419 LEU B O 1
ATOM 15389 N N . GLN D 1 429 ? 163.596 161.485 160.607 1.00 41.30 420 GLN B N 1
ATOM 15390 C CA . GLN D 1 429 ? 164.444 161.758 161.749 1.00 41.30 420 GLN B CA 1
ATOM 15391 C C . GLN D 1 429 ? 163.728 161.519 163.061 1.00 41.30 420 GLN B C 1
ATOM 15392 O O . GLN D 1 429 ? 164.337 161.014 164.003 1.00 41.30 420 GLN B O 1
ATOM 15398 N N . SER D 1 430 ? 162.452 161.854 163.136 1.00 39.41 421 SER B N 1
ATOM 15399 C CA . SER D 1 430 ? 161.629 161.553 164.290 1.00 39.41 421 SER B CA 1
ATOM 15400 C C . SER D 1 430 ? 161.243 160.092 164.377 1.00 39.41 421 SER B C 1
ATOM 15401 O O . SER D 1 430 ? 160.833 159.636 165.443 1.00 39.41 421 SER B O 1
ATOM 15404 N N . LEU D 1 431 ? 161.344 159.356 163.283 1.00 41.29 422 LEU B N 1
ATOM 15405 C CA . LEU D 1 431 ? 161.029 157.942 163.275 1.00 41.29 422 LEU B CA 1
ATOM 15406 C C . LEU D 1 431 ? 162.122 157.085 163.883 1.00 41.29 422 LEU B C 1
ATOM 15407 O O . LEU D 1 431 ? 161.817 156.196 164.677 1.00 41.29 422 LEU B O 1
ATOM 15412 N N . THR D 1 432 ? 163.375 157.345 163.553 1.00 40.58 423 THR B N 1
ATOM 15413 C CA . THR D 1 432 ? 164.509 156.561 164.015 1.00 40.58 423 THR B CA 1
ATOM 15414 C C . THR D 1 432 ? 165.281 157.297 165.099 1.00 40.58 423 THR B C 1
ATOM 15415 O O . THR D 1 432 ? 166.504 157.273 165.128 1.00 40.58 423 THR B O 1
ATOM 15419 N N . ILE D 1 433 ? 164.574 157.971 166.001 1.00 35.33 424 ILE B N 1
ATOM 15420 C CA . ILE D 1 433 ? 165.233 158.816 166.988 1.00 35.33 424 ILE B CA 1
ATOM 15421 C C . ILE D 1 433 ? 165.900 157.980 168.079 1.00 35.33 424 ILE B C 1
ATOM 15422 O O . ILE D 1 433 ? 167.024 158.275 168.496 1.00 35.33 424 ILE B O 1
ATOM 15427 N N . ARG D 1 434 ? 165.259 156.901 168.518 1.00 34.79 425 ARG B N 1
ATOM 15428 C CA . ARG D 1 434 ? 165.812 156.035 169.541 1.00 34.79 425 ARG B CA 1
ATOM 15429 C C . ARG D 1 434 ? 166.960 155.191 169.035 1.00 34.79 425 ARG B C 1
ATOM 15430 O O . ARG D 1 434 ? 167.909 154.953 169.782 1.00 34.79 425 ARG B O 1
ATOM 15438 N N . LEU D 1 435 ? 166.901 154.752 167.788 1.00 38.56 426 LEU B N 1
ATOM 15439 C CA . LEU D 1 435 ? 168.004 154.048 167.164 1.00 38.56 426 LEU B CA 1
ATOM 15440 C C . LEU D 1 435 ? 169.222 154.925 166.971 1.00 38.56 426 LEU B C 1
ATOM 15441 O O . LEU D 1 435 ? 170.336 154.479 167.252 1.00 38.56 426 LEU B O 1
ATOM 15446 N N . GLU D 1 436 ? 169.042 156.158 166.514 1.00 37.32 427 GLU B N 1
ATOM 15447 C CA . GLU D 1 436 ? 170.160 157.076 166.410 1.00 37.32 427 GLU B CA 1
ATOM 15448 C C . GLU D 1 436 ? 170.715 157.470 167.768 1.00 37.32 427 GLU B C 1
ATOM 15449 O O . GLU D 1 436 ? 171.924 157.648 167.888 1.00 37.32 427 GLU B O 1
ATOM 15455 N N . GLU D 1 437 ? 169.874 157.583 168.792 1.00 37.28 428 GLU B N 1
ATOM 15456 C CA . GLU D 1 437 ? 170.347 157.764 170.156 1.00 37.28 428 GLU B CA 1
ATOM 15457 C C . GLU D 1 437 ? 171.158 156.588 170.663 1.00 37.28 428 GLU B C 1
ATOM 15458 O O . GLU D 1 437 ? 172.172 156.801 171.329 1.00 37.28 428 GLU B O 1
ATOM 15464 N N . MET D 1 438 ? 170.740 155.366 170.360 1.00 37.65 429 MET B N 1
ATOM 15465 C CA . MET D 1 438 ? 171.515 154.177 170.673 1.00 37.65 429 MET B CA 1
ATOM 15466 C C . MET D 1 438 ? 172.847 154.147 169.952 1.00 37.65 429 MET B C 1
ATOM 15467 O O . MET D 1 438 ? 173.843 153.723 170.532 1.00 37.65 429 MET B O 1
ATOM 15472 N N . ARG D 1 439 ? 172.893 154.610 168.711 1.00 40.35 430 ARG B N 1
ATOM 15473 C CA . ARG D 1 439 ? 174.148 154.620 167.974 1.00 40.35 430 ARG B CA 1
ATOM 15474 C C . ARG D 1 439 ? 175.095 155.707 168.454 1.00 40.35 430 ARG B C 1
ATOM 15475 O O . ARG D 1 439 ? 176.309 155.494 168.468 1.00 40.35 430 ARG B O 1
ATOM 15483 N N . VAL D 1 440 ? 174.566 156.858 168.868 1.00 36.27 431 VAL B N 1
ATOM 15484 C CA . VAL D 1 440 ? 175.388 157.889 169.493 1.00 36.27 431 VAL B CA 1
ATOM 15485 C C . VAL D 1 440 ? 175.942 157.399 170.822 1.00 36.27 431 VAL B C 1
ATOM 15486 O O . VAL D 1 440 ? 177.131 157.565 171.111 1.00 36.27 431 VAL B O 1
ATOM 15490 N N . LYS D 1 441 ? 175.096 156.767 171.637 1.00 36.83 432 LYS B N 1
ATOM 15491 C CA . LYS D 1 441 ? 175.523 156.234 172.924 1.00 36.83 432 LYS B CA 1
ATOM 15492 C C . LYS D 1 441 ? 176.526 155.104 172.761 1.00 36.83 432 LYS B C 1
ATOM 15493 O O . LYS D 1 441 ? 177.424 154.942 173.590 1.00 36.83 432 LYS B O 1
ATOM 15499 N N . ARG D 1 442 ? 176.408 154.343 171.685 1.00 41.25 433 ARG B N 1
ATOM 15500 C CA . ARG D 1 442 ? 177.315 153.260 171.370 1.00 41.25 433 ARG B CA 1
ATOM 15501 C C . ARG D 1 442 ? 178.656 153.750 170.853 1.00 41.25 433 ARG B C 1
ATOM 15502 O O . ARG D 1 442 ? 179.678 153.164 171.199 1.00 41.25 433 ARG B O 1
ATOM 15510 N N . ARG D 1 443 ? 178.683 154.811 170.052 1.00 38.79 434 ARG B N 1
ATOM 15511 C CA . ARG D 1 443 ? 179.933 155.449 169.668 1.00 38.79 434 ARG B CA 1
ATOM 15512 C C . ARG D 1 443 ? 180.637 156.134 170.827 1.00 38.79 434 ARG B C 1
ATOM 15513 O O . ARG D 1 443 ? 181.870 156.094 170.892 1.00 38.79 434 ARG B O 1
ATOM 15521 N N . ASP D 1 444 ? 179.882 156.748 171.742 1.00 36.80 435 ASP B N 1
ATOM 15522 C CA . ASP D 1 444 ? 180.444 157.330 172.953 1.00 36.80 435 ASP B CA 1
ATOM 15523 C C . ASP D 1 444 ? 181.114 156.305 173.841 1.00 36.80 435 ASP B C 1
ATOM 15524 O O . ASP D 1 444 ? 182.170 156.593 174.399 1.00 36.80 435 ASP B O 1
ATOM 15529 N N . SER D 1 445 ? 180.517 155.130 174.001 1.00 38.57 436 SER B N 1
ATOM 15530 C CA . SER D 1 445 ? 181.102 154.105 174.849 1.00 38.57 436 SER B CA 1
ATOM 15531 C C . SER D 1 445 ? 182.367 153.525 174.250 1.00 38.57 436 SER B C 1
ATOM 15532 O O . SER D 1 445 ? 183.305 153.234 174.990 1.00 38.57 436 SER B O 1
ATOM 15535 N N . GLU D 1 446 ? 182.420 153.372 172.926 1.00 41.62 437 GLU B N 1
ATOM 15536 C CA . GLU D 1 446 ? 183.648 152.928 172.278 1.00 41.62 437 GLU B CA 1
ATOM 15537 C C . GLU D 1 446 ? 184.744 153.970 172.406 1.00 41.62 437 GLU B C 1
ATOM 15538 O O . GLU D 1 446 ? 185.898 153.624 172.666 1.00 41.62 437 GLU B O 1
ATOM 15544 N N . GLN D 1 447 ? 184.393 155.246 172.242 1.00 43.07 438 GLN B N 1
ATOM 15545 C CA . GLN D 1 447 ? 185.350 156.329 172.432 1.00 43.07 438 GLN B CA 1
ATOM 15546 C C . GLN D 1 447 ? 185.882 156.371 173.859 1.00 43.07 438 GLN B C 1
ATOM 15547 O O . GLN D 1 447 ? 187.087 156.529 174.075 1.00 43.07 438 GLN B O 1
ATOM 15553 N N . TRP D 1 448 ? 185.008 156.189 174.844 1.00 42.86 439 TRP B N 1
ATOM 15554 C CA . TRP D 1 448 ? 185.438 156.257 176.233 1.00 42.86 439 TRP B CA 1
ATOM 15555 C C . TRP D 1 448 ? 186.249 155.033 176.635 1.00 42.86 439 TRP B C 1
ATOM 15556 O O . TRP D 1 448 ? 187.217 155.150 177.390 1.00 42.86 439 TRP B O 1
ATOM 15567 N N . MET D 1 449 ? 185.883 153.852 176.140 1.00 44.44 440 MET B N 1
ATOM 15568 C CA . MET D 1 449 ? 186.633 152.646 176.453 1.00 44.44 440 MET B CA 1
ATOM 15569 C C . MET D 1 449 ? 187.967 152.594 175.736 1.00 44.44 440 MET B C 1
ATOM 15570 O O . MET D 1 449 ? 188.909 152.002 176.261 1.00 44.44 440 MET B O 1
ATOM 15575 N N . HIS D 1 450 ? 188.076 153.213 174.563 1.00 48.35 441 HIS B N 1
ATOM 15576 C CA . HIS D 1 450 ? 189.369 153.355 173.911 1.00 48.35 441 HIS B CA 1
ATOM 15577 C C . HIS D 1 450 ? 190.230 154.404 174.594 1.00 48.35 441 HIS B C 1
ATOM 15578 O O . HIS D 1 450 ? 191.451 154.259 174.649 1.00 48.35 441 HIS B O 1
ATOM 15585 N N . HIS D 1 451 ? 189.622 155.478 175.096 1.00 50.12 442 HIS B N 1
ATOM 15586 C CA . HIS D 1 451 ? 190.390 156.511 175.779 1.00 50.12 442 HIS B CA 1
ATOM 15587 C C . HIS D 1 451 ? 190.914 156.008 177.114 1.00 50.12 442 HIS B C 1
ATOM 15588 O O . HIS D 1 451 ? 192.048 156.304 177.499 1.00 50.12 442 HIS B O 1
ATOM 15595 N N . ARG D 1 452 ? 190.111 155.235 177.827 1.00 53.00 443 ARG B N 1
ATOM 15596 C CA . ARG D 1 452 ? 190.527 154.753 179.130 1.00 53.00 443 ARG B CA 1
ATOM 15597 C C . ARG D 1 452 ? 191.354 153.486 179.052 1.00 53.00 443 ARG B C 1
ATOM 15598 O O . ARG D 1 452 ? 191.973 153.123 180.058 1.00 53.00 443 ARG B O 1
ATOM 15606 N N . MET D 1 453 ? 191.391 152.845 177.879 1.00 61.54 444 MET B N 1
ATOM 15607 C CA . MET D 1 453 ? 192.064 151.570 177.627 1.00 61.54 444 MET B CA 1
ATOM 15608 C C . MET D 1 453 ? 191.624 150.507 178.628 1.00 61.54 444 MET B C 1
ATOM 15609 O O . MET D 1 453 ? 192.389 150.047 179.472 1.00 61.54 444 MET B O 1
ATOM 15614 N N . LEU D 1 454 ? 190.345 150.173 178.548 1.00 52.46 445 LEU B N 1
ATOM 15615 C CA . LEU D 1 454 ? 189.793 149.105 179.343 1.00 52.46 445 LEU B CA 1
ATOM 15616 C C . LEU D 1 454 ? 190.272 147.764 178.806 1.00 52.46 445 LEU B C 1
ATOM 15617 O O . LEU D 1 454 ? 190.591 147.642 177.623 1.00 52.46 445 LEU B O 1
ATOM 15622 N N . PRO D 1 455 ? 190.357 146.747 179.661 1.00 51.63 446 PRO B N 1
ATOM 15623 C CA . PRO D 1 455 ? 190.589 145.392 179.165 1.00 51.63 446 PRO B CA 1
ATOM 15624 C C . PRO D 1 455 ? 189.413 144.919 178.333 1.00 51.63 446 PRO B C 1
ATOM 15625 O O . PRO D 1 455 ? 188.285 145.376 178.497 1.00 51.63 446 PRO B O 1
ATOM 15629 N N . GLN D 1 456 ? 189.689 143.993 177.421 1.00 48.93 447 GLN B N 1
ATOM 15630 C CA . GLN D 1 456 ? 188.657 143.572 176.486 1.00 48.93 447 GLN B CA 1
ATOM 15631 C C . GLN D 1 456 ? 187.579 142.716 177.132 1.00 48.93 447 GLN B C 1
ATOM 15632 O O . GLN D 1 456 ? 186.461 142.669 176.613 1.00 48.93 447 GLN B O 1
ATOM 15638 N N . ASP D 1 457 ? 187.865 142.073 178.264 1.00 50.04 448 ASP B N 1
ATOM 15639 C CA . ASP D 1 457 ? 186.797 141.409 178.995 1.00 50.04 448 ASP B CA 1
ATOM 15640 C C . ASP D 1 457 ? 185.849 142.396 179.648 1.00 50.04 448 ASP B C 1
ATOM 15641 O O . ASP D 1 457 ? 184.672 142.080 179.801 1.00 50.04 448 ASP B O 1
ATOM 15646 N N . LEU D 1 458 ? 186.327 143.575 180.033 1.00 46.79 449 LEU B N 1
ATOM 15647 C CA . LEU D 1 458 ? 185.468 144.628 180.543 1.00 46.79 449 LEU B CA 1
ATOM 15648 C C . LEU D 1 458 ? 184.793 145.410 179.438 1.00 46.79 449 LEU B C 1
ATOM 15649 O O . LEU D 1 458 ? 183.738 145.995 179.674 1.00 46.79 449 LEU B O 1
ATOM 15654 N N . ARG D 1 459 ? 185.372 145.436 178.249 1.00 44.50 450 ARG B N 1
ATOM 15655 C CA . ARG D 1 459 ? 184.751 146.058 177.099 1.00 44.50 450 ARG B CA 1
ATOM 15656 C C . ARG D 1 459 ? 183.654 145.206 176.500 1.00 44.50 450 ARG B C 1
ATOM 15657 O O . ARG D 1 459 ? 182.702 145.754 175.949 1.00 44.50 450 ARG B O 1
ATOM 15665 N N . GLU D 1 460 ? 183.771 143.884 176.565 1.00 45.95 451 GLU B N 1
ATOM 15666 C CA . GLU D 1 460 ? 182.696 143.015 176.129 1.00 45.95 451 GLU B CA 1
ATOM 15667 C C . GLU D 1 460 ? 181.498 143.047 177.054 1.00 45.95 451 GLU B C 1
ATOM 15668 O O . GLU D 1 460 ? 180.367 142.987 176.566 1.00 45.95 451 GLU B O 1
ATOM 15674 N N . ARG D 1 461 ? 181.706 143.179 178.360 1.00 42.56 452 ARG B N 1
ATOM 15675 C CA . ARG D 1 461 ? 180.620 143.289 179.318 1.00 42.56 452 ARG B CA 1
ATOM 15676 C C . ARG D 1 461 ? 179.832 144.580 179.190 1.00 42.56 452 ARG B C 1
ATOM 15677 O O . ARG D 1 461 ? 178.666 144.615 179.584 1.00 42.56 452 ARG B O 1
ATOM 15685 N N . VAL D 1 462 ? 180.432 145.633 178.653 1.00 40.44 453 VAL B N 1
ATOM 15686 C CA . VAL D 1 462 ? 179.762 146.913 178.494 1.00 40.44 453 VAL B CA 1
ATOM 15687 C C . VAL D 1 462 ? 178.903 146.845 177.244 1.00 40.44 453 VAL B C 1
ATOM 15688 O O . VAL D 1 462 ? 177.726 147.221 177.266 1.00 40.44 453 VAL B O 1
ATOM 15692 N N . ARG D 1 463 ? 179.491 146.356 176.155 1.00 42.39 454 ARG B N 1
ATOM 15693 C CA . ARG D 1 463 ? 178.802 146.164 174.888 1.00 42.39 454 ARG B CA 1
ATOM 15694 C C . ARG D 1 463 ? 177.640 145.203 175.003 1.00 42.39 454 ARG B C 1
ATOM 15695 O O . ARG D 1 463 ? 176.586 145.439 174.403 1.00 42.39 454 ARG B O 1
ATOM 15703 N N . ARG D 1 464 ? 177.810 144.151 175.797 1.00 44.31 455 ARG B N 1
ATOM 15704 C CA . ARG D 1 464 ? 176.770 143.157 175.989 1.00 44.31 455 ARG B CA 1
ATOM 15705 C C . ARG D 1 464 ? 175.576 143.742 176.726 1.00 44.31 455 ARG B C 1
ATOM 15706 O O . ARG D 1 464 ? 174.428 143.516 176.329 1.00 44.31 455 ARG B O 1
ATOM 15714 N N . TYR D 1 465 ? 175.827 144.520 177.782 1.00 40.60 456 TYR B N 1
ATOM 15715 C CA . TYR D 1 465 ? 174.744 145.156 178.520 1.00 40.60 456 TYR B CA 1
ATOM 15716 C C . TYR D 1 465 ? 174.042 146.215 177.691 1.00 40.60 456 TYR B C 1
ATOM 15717 O O . TYR D 1 465 ? 172.822 146.354 177.786 1.00 40.60 456 TYR B O 1
ATOM 15726 N N . ASP D 1 466 ? 174.784 146.975 176.892 1.00 40.65 457 ASP B N 1
ATOM 15727 C CA . ASP D 1 466 ? 174.153 147.992 176.067 1.00 40.65 457 ASP B CA 1
ATOM 15728 C C . ASP D 1 466 ? 173.291 147.382 174.974 1.00 40.65 457 ASP B C 1
ATOM 15729 O O . ASP D 1 466 ? 172.188 147.877 174.719 1.00 40.65 457 ASP B O 1
ATOM 15734 N N . GLN D 1 467 ? 173.754 146.299 174.343 1.00 41.52 458 GLN B N 1
ATOM 15735 C CA . GLN D 1 467 ? 172.939 145.601 173.357 1.00 41.52 458 GLN B CA 1
ATOM 15736 C C . GLN D 1 467 ? 171.718 144.947 173.980 1.00 41.52 458 GLN B C 1
ATOM 15737 O O . GLN D 1 467 ? 170.644 144.965 173.378 1.00 41.52 458 GLN B O 1
ATOM 15743 N N . TYR D 1 468 ? 171.853 144.399 175.185 1.00 42.63 459 TYR B N 1
ATOM 15744 C CA . TYR D 1 468 ? 170.715 143.791 175.859 1.00 42.63 459 TYR B CA 1
ATOM 15745 C C . TYR D 1 468 ? 169.688 144.832 176.271 1.00 42.63 459 TYR B C 1
ATOM 15746 O O . TYR D 1 468 ? 168.480 144.611 176.130 1.00 42.63 459 TYR B O 1
ATOM 15755 N N . LYS D 1 469 ? 170.147 145.969 176.777 1.00 39.49 460 LYS B N 1
ATOM 15756 C CA . LYS D 1 469 ? 169.252 147.046 177.157 1.00 39.49 460 LYS B CA 1
ATOM 15757 C C . LYS D 1 469 ? 168.557 147.658 175.955 1.00 39.49 460 LYS B C 1
ATOM 15758 O O . LYS D 1 469 ? 167.398 148.060 176.058 1.00 39.49 460 LYS B O 1
ATOM 15764 N N . TRP D 1 470 ? 169.234 147.726 174.814 1.00 37.63 461 TRP B N 1
ATOM 15765 C CA . TRP D 1 470 ? 168.571 148.178 173.604 1.00 37.63 461 TRP B CA 1
ATOM 15766 C C . TRP D 1 470 ? 167.563 147.163 173.090 1.00 37.63 461 TRP B C 1
ATOM 15767 O O . TRP D 1 470 ? 166.514 147.553 172.579 1.00 37.63 461 TRP B O 1
ATOM 15778 N N . LEU D 1 471 ? 167.850 145.872 173.214 1.00 39.98 462 LEU B N 1
ATOM 15779 C CA . LEU D 1 471 ? 166.897 144.850 172.813 1.00 39.98 462 LEU B CA 1
ATOM 15780 C C . LEU D 1 471 ? 165.651 144.828 173.675 1.00 39.98 462 LEU B C 1
ATOM 15781 O O . LEU D 1 471 ? 164.559 144.599 173.149 1.00 39.98 462 LEU B O 1
ATOM 15786 N N . GLU D 1 472 ? 165.781 145.061 174.975 1.00 42.64 463 GLU B N 1
ATOM 15787 C CA . GLU D 1 472 ? 164.624 145.063 175.851 1.00 42.64 463 GLU B CA 1
ATOM 15788 C C . GLU D 1 472 ? 163.845 146.364 175.822 1.00 42.64 463 GLU B C 1
ATOM 15789 O O . GLU D 1 472 ? 162.624 146.328 175.679 1.00 42.64 463 GLU B O 1
ATOM 15795 N N . THR D 1 473 ? 164.503 147.508 175.949 1.00 40.06 464 THR B N 1
ATOM 15796 C CA . THR D 1 473 ? 163.768 148.737 176.201 1.00 40.06 464 THR B CA 1
ATOM 15797 C C . THR D 1 473 ? 163.531 149.530 174.928 1.00 40.06 464 THR B C 1
ATOM 15798 O O . THR D 1 473 ? 162.586 150.318 174.869 1.00 40.06 464 THR B O 1
ATOM 15802 N N . ARG D 1 474 ? 164.375 149.313 173.919 1.00 41.36 465 ARG B N 1
ATOM 15803 C CA . ARG D 1 474 ? 164.382 150.062 172.655 1.00 41.36 465 ARG B CA 1
ATOM 15804 C C . ARG D 1 474 ? 164.506 151.564 172.875 1.00 41.36 465 ARG B C 1
ATOM 15805 O O . ARG D 1 474 ? 163.904 152.357 172.157 1.00 41.36 465 ARG B O 1
ATOM 15813 N N . GLY D 1 475 ? 165.297 151.964 173.862 1.00 36.81 466 GLY B N 1
ATOM 15814 C CA . GLY D 1 475 ? 165.561 153.364 174.094 1.00 36.81 466 GLY B CA 1
ATOM 15815 C C . GLY D 1 475 ? 164.545 154.055 174.968 1.00 36.81 466 GLY B C 1
ATOM 15816 O O . GLY D 1 475 ? 164.737 155.208 175.356 1.00 36.81 466 GLY B O 1
ATOM 15817 N N . VAL D 1 476 ? 163.465 153.363 175.296 1.00 37.95 467 VAL B N 1
ATOM 15818 C CA . VAL D 1 476 ? 162.343 153.936 176.023 1.00 37.95 467 VAL B CA 1
ATOM 15819 C C . VAL D 1 476 ? 162.685 153.973 177.503 1.00 37.95 467 VAL B C 1
ATOM 15820 O O . VAL D 1 476 ? 163.039 152.950 178.093 1.00 37.95 467 VAL B O 1
ATOM 15824 N N . ASP D 1 477 ? 162.590 155.156 178.093 1.00 43.36 468 ASP B N 1
ATOM 15825 C CA . ASP D 1 477 ? 162.714 155.336 179.532 1.00 43.36 468 ASP B CA 1
ATOM 15826 C C . ASP D 1 477 ? 161.353 155.043 180.144 1.00 43.36 468 ASP B C 1
ATOM 15827 O O . ASP D 1 477 ? 160.457 155.887 180.104 1.00 43.36 468 ASP B O 1
ATOM 15832 N N . GLU D 1 478 ? 161.200 153.848 180.700 1.00 48.53 469 GLU B N 1
ATOM 15833 C CA . GLU D 1 478 ? 159.929 153.384 181.228 1.00 48.53 469 GLU B CA 1
ATOM 15834 C C . GLU D 1 478 ? 159.485 154.145 182.465 1.00 48.53 469 GLU B C 1
ATOM 15835 O O . GLU D 1 478 ? 158.306 154.491 182.564 1.00 48.53 469 GLU B O 1
ATOM 15841 N N . GLU D 1 479 ? 160.392 154.443 183.391 1.00 50.26 470 GLU B N 1
ATOM 15842 C CA . GLU D 1 479 ? 160.022 155.190 184.583 1.00 50.26 470 GLU B CA 1
ATOM 15843 C C . GLU D 1 479 ? 159.677 156.636 184.290 1.00 50.26 470 GLU B C 1
ATOM 15844 O O . GLU D 1 479 ? 158.831 157.202 184.984 1.00 50.26 470 GLU B O 1
ATOM 15850 N N . TYR D 1 480 ? 160.275 157.233 183.265 1.00 46.41 471 TYR B N 1
ATOM 15851 C CA . TYR D 1 480 ? 159.845 158.558 182.847 1.00 46.41 471 TYR B CA 1
ATOM 15852 C C . TYR D 1 480 ? 158.470 158.532 182.195 1.00 46.41 471 TYR B C 1
ATOM 15853 O O . TYR D 1 480 ? 157.710 159.490 182.344 1.00 46.41 471 TYR B O 1
ATOM 15862 N N . LEU D 1 481 ? 158.142 157.464 181.464 1.00 42.76 472 LEU B N 1
ATOM 15863 C CA . LEU D 1 481 ? 156.798 157.319 180.921 1.00 42.76 472 LEU B CA 1
ATOM 15864 C C . LEU D 1 481 ? 155.779 157.127 182.024 1.00 42.76 472 LEU B C 1
ATOM 15865 O O . LEU D 1 481 ? 154.676 157.674 181.955 1.00 42.76 472 LEU B O 1
ATOM 15870 N N . VAL D 1 482 ? 156.124 156.338 183.037 1.00 44.85 473 VAL B N 1
ATOM 15871 C CA . VAL D 1 482 ? 155.177 156.039 184.100 1.00 44.85 473 VAL B CA 1
ATOM 15872 C C . VAL D 1 482 ? 154.966 157.261 184.978 1.00 44.85 473 VAL B C 1
ATOM 15873 O O . VAL D 1 482 ? 153.830 157.611 185.293 1.00 44.85 473 VAL B O 1
ATOM 15877 N N . GLN D 1 483 ? 156.035 157.982 185.311 1.00 47.79 474 GLN B N 1
ATOM 15878 C CA . GLN D 1 483 ? 155.925 159.157 186.169 1.00 47.79 474 GLN B CA 1
ATOM 15879 C C . GLN D 1 483 ? 155.190 160.325 185.525 1.00 47.79 474 GLN B C 1
ATOM 15880 O O . GLN D 1 483 ? 154.830 161.264 186.235 1.00 47.79 474 GLN B O 1
ATOM 15886 N N . ASN D 1 484 ? 154.947 160.294 184.218 1.00 45.57 475 ASN B N 1
ATOM 15887 C CA . ASN D 1 484 ? 154.169 161.317 183.538 1.00 45.57 475 ASN B CA 1
ATOM 15888 C C . ASN D 1 484 ? 152.724 160.906 183.324 1.00 45.57 475 ASN B C 1
ATOM 15889 O O . ASN D 1 484 ? 152.047 161.488 182.478 1.00 45.57 475 ASN B O 1
ATOM 15894 N N . LEU D 1 485 ? 152.254 159.934 184.037 1.00 43.89 476 LEU B N 1
ATOM 15895 C CA . LEU D 1 485 ? 150.885 159.468 183.943 1.00 43.89 476 LEU B CA 1
ATOM 15896 C C . LEU D 1 485 ? 150.100 159.964 185.144 1.00 43.89 476 LEU B C 1
ATOM 15897 O O . LEU D 1 485 ? 150.693 160.390 186.136 1.00 43.89 476 LEU B O 1
ATOM 15902 N N . PRO D 1 486 ? 148.766 159.985 185.078 1.00 46.97 477 PRO B N 1
ATOM 15903 C CA . PRO D 1 486 ? 147.988 160.319 186.275 1.00 46.97 477 PRO B CA 1
ATOM 15904 C C . PRO D 1 486 ? 148.169 159.273 187.358 1.00 46.97 477 PRO B C 1
ATOM 15905 O O . PRO D 1 486 ? 148.475 158.117 187.071 1.00 46.97 477 PRO B O 1
ATOM 15909 N N . LYS D 1 487 ? 147.974 159.697 188.609 1.00 53.48 478 LYS B N 1
ATOM 15910 C CA . LYS D 1 487 ? 148.272 158.850 189.760 1.00 53.48 478 LYS B CA 1
ATOM 15911 C C . LYS D 1 487 ? 147.390 157.612 189.811 1.00 53.48 478 LYS B C 1
ATOM 15912 O O . LYS D 1 487 ? 147.853 156.536 190.203 1.00 53.48 478 LYS B O 1
ATOM 15918 N N . ASP D 1 488 ? 146.134 157.730 189.388 1.00 52.45 479 ASP B N 1
ATOM 15919 C CA . ASP D 1 488 ? 145.269 156.563 189.301 1.00 52.45 479 ASP B CA 1
ATOM 15920 C C . ASP D 1 488 ? 145.714 155.610 188.203 1.00 52.45 479 ASP B C 1
ATOM 15921 O O . ASP D 1 488 ? 145.653 154.392 188.384 1.00 52.45 479 ASP B O 1
ATOM 15926 N N . LEU D 1 489 ? 146.183 156.142 187.080 1.00 47.65 480 LEU B N 1
ATOM 15927 C CA . LEU D 1 489 ? 146.638 155.309 185.979 1.00 47.65 480 LEU B CA 1
ATOM 15928 C C . LEU D 1 489 ? 147.985 154.679 186.282 1.00 47.65 480 LEU B C 1
ATOM 15929 O O . LEU D 1 489 ? 148.220 153.523 185.914 1.00 47.65 480 LEU B O 1
ATOM 15934 N N . ARG D 1 490 ? 148.864 155.439 186.945 1.00 50.43 481 ARG B N 1
ATOM 15935 C CA . ARG D 1 490 ? 150.101 154.910 187.508 1.00 50.43 481 ARG B CA 1
ATOM 15936 C C . ARG D 1 490 ? 149.842 153.733 188.424 1.00 50.43 481 ARG B C 1
ATOM 15937 O O . ARG D 1 490 ? 150.483 152.690 188.294 1.00 50.43 481 ARG B O 1
ATOM 15945 N N . ARG D 1 491 ? 148.919 153.897 189.367 1.00 56.05 482 ARG B N 1
ATOM 15946 C CA . ARG D 1 491 ? 148.655 152.864 190.353 1.00 56.05 482 ARG B CA 1
ATOM 15947 C C . ARG D 1 491 ? 148.040 151.626 189.727 1.00 56.05 482 ARG B C 1
ATOM 15948 O O . ARG D 1 491 ? 148.387 150.512 190.119 1.00 56.05 482 ARG B O 1
ATOM 15956 N N . ASP D 1 492 ? 147.179 151.789 188.726 1.00 52.00 483 ASP B N 1
ATOM 15957 C CA . ASP D 1 492 ? 146.602 150.627 188.062 1.00 52.00 483 ASP B CA 1
ATOM 15958 C C . ASP D 1 492 ? 147.608 149.896 187.185 1.00 52.00 483 ASP B C 1
ATOM 15959 O O . ASP D 1 492 ? 147.621 148.663 187.172 1.00 52.00 483 ASP B O 1
ATOM 15964 N N . ILE D 1 493 ? 148.464 150.631 186.472 1.00 53.19 484 ILE B N 1
ATOM 15965 C CA . ILE D 1 493 ? 149.494 150.008 185.645 1.00 53.19 484 ILE B CA 1
ATOM 15966 C C . ILE D 1 493 ? 150.522 149.294 186.509 1.00 53.19 484 ILE B C 1
ATOM 15967 O O . ILE D 1 493 ? 150.913 148.157 186.223 1.00 53.19 484 ILE B O 1
ATOM 15972 N N . LYS D 1 494 ? 150.948 149.924 187.593 1.00 57.01 485 LYS B N 1
ATOM 15973 C CA . LYS D 1 494 ? 151.901 149.314 188.499 1.00 57.01 485 LYS B CA 1
ATOM 15974 C C . LYS D 1 494 ? 151.323 148.135 189.267 1.00 57.01 485 LYS B C 1
ATOM 15975 O O . LYS D 1 494 ? 152.048 147.169 189.507 1.00 57.01 485 LYS B O 1
ATOM 15981 N N . ARG D 1 495 ? 150.047 148.168 189.637 1.00 60.27 486 ARG B N 1
ATOM 15982 C CA . ARG D 1 495 ? 149.385 146.989 190.161 1.00 60.27 486 ARG B CA 1
ATOM 15983 C C . ARG D 1 495 ? 149.206 145.894 189.123 1.00 60.27 486 ARG B C 1
ATOM 15984 O O . ARG D 1 495 ? 149.113 144.729 189.495 1.00 60.27 486 ARG B O 1
ATOM 15992 N N . HIS D 1 496 ? 149.113 146.219 187.839 1.00 60.51 487 HIS B N 1
ATOM 15993 C CA . HIS D 1 496 ? 149.091 145.129 186.873 1.00 60.51 487 HIS B CA 1
ATOM 15994 C C . HIS D 1 496 ? 150.466 144.501 186.713 1.00 60.51 487 HIS B C 1
ATOM 15995 O O . HIS D 1 496 ? 150.585 143.274 186.660 1.00 60.51 487 HIS B O 1
ATOM 16002 N N . LEU D 1 497 ? 151.508 145.319 186.646 1.00 59.36 488 LEU B N 1
ATOM 16003 C CA . LEU D 1 497 ? 152.851 144.822 186.396 1.00 59.36 488 LEU B CA 1
ATOM 16004 C C . LEU D 1 497 ? 153.446 144.092 187.593 1.00 59.36 488 LEU B C 1
ATOM 16005 O O . LEU D 1 497 ? 154.103 143.061 187.421 1.00 59.36 488 LEU B O 1
ATOM 16010 N N . CYS D 1 498 ? 153.226 144.596 188.806 1.00 65.15 489 CYS B N 1
ATOM 16011 C CA . CYS D 1 498 ? 154.050 144.217 189.937 1.00 65.15 489 CYS B CA 1
ATOM 16012 C C . CYS D 1 498 ? 153.300 143.696 191.152 1.00 65.15 489 CYS B C 1
ATOM 16013 O O . CYS D 1 498 ? 153.890 143.671 192.228 1.00 65.15 489 CYS B O 1
ATOM 16016 N N . LEU D 1 499 ? 152.031 143.303 191.048 1.00 69.74 490 LEU B N 1
ATOM 16017 C CA . LEU D 1 499 ? 151.327 142.913 192.268 1.00 69.74 490 LEU B CA 1
ATOM 16018 C C . LEU D 1 499 ? 151.545 141.446 192.596 1.00 69.74 490 LEU B C 1
ATOM 16019 O O . LEU D 1 499 ? 151.721 141.089 193.765 1.00 69.74 490 LEU B O 1
ATOM 16024 N N . ALA D 1 500 ? 151.507 140.581 191.586 1.00 75.59 491 ALA B N 1
ATOM 16025 C CA . ALA D 1 500 ? 151.754 139.157 191.762 1.00 75.59 491 ALA B CA 1
ATOM 16026 C C . ALA D 1 500 ? 153.174 138.859 192.216 1.00 75.59 491 ALA B C 1
ATOM 16027 O O . ALA D 1 500 ? 153.383 137.890 192.950 1.00 75.59 491 ALA B O 1
ATOM 16029 N N . LEU D 1 501 ? 154.143 139.675 191.814 1.00 74.29 492 LEU B N 1
ATOM 16030 C CA . LEU D 1 501 ? 155.505 139.567 192.306 1.00 74.29 492 LEU B CA 1
ATOM 16031 C C . LEU D 1 501 ? 155.636 139.914 193.781 1.00 74.29 492 LEU B C 1
ATOM 16032 O O . LEU D 1 501 ? 156.308 139.186 194.517 1.00 74.29 492 LEU B O 1
ATOM 16037 N N . VAL D 1 502 ? 155.016 141.003 194.230 1.00 77.41 493 VAL B N 1
ATOM 16038 C CA . VAL D 1 502 ? 155.101 141.386 195.634 1.00 77.41 493 VAL B CA 1
ATOM 16039 C C . VAL D 1 502 ? 154.260 140.461 196.508 1.00 77.41 493 VAL B C 1
ATOM 16040 O O . VAL D 1 502 ? 154.638 140.159 197.646 1.00 77.41 493 VAL B O 1
ATOM 16044 N N . ARG D 1 503 ? 153.158 139.928 195.981 1.00 81.42 494 ARG B N 1
ATOM 16045 C CA . ARG D 1 503 ? 152.297 139.027 196.738 1.00 81.42 494 ARG B CA 1
ATOM 16046 C C . ARG D 1 503 ? 152.724 137.568 196.620 1.00 81.42 494 ARG B C 1
ATOM 16047 O O . ARG D 1 503 ? 151.893 136.663 196.766 1.00 81.42 494 ARG B O 1
ATOM 16055 N N . ARG D 1 504 ? 154.001 137.321 196.342 1.00 83.51 495 ARG B N 1
ATOM 16056 C CA . ARG D 1 504 ? 154.612 136.024 196.554 1.00 83.51 495 ARG B CA 1
ATOM 16057 C C . ARG D 1 504 ? 155.646 136.061 197.668 1.00 83.51 495 ARG B C 1
ATOM 16058 O O . ARG D 1 504 ? 156.055 134.998 198.146 1.00 83.51 495 ARG B O 1
ATOM 16066 N N . VAL D 1 505 ? 156.072 137.246 198.095 1.00 85.90 496 VAL B N 1
ATOM 16067 C CA . VAL D 1 505 ? 156.868 137.407 199.309 1.00 85.90 496 VAL B CA 1
ATOM 16068 C C . VAL D 1 505 ? 155.960 137.084 200.487 1.00 85.90 496 VAL B C 1
ATOM 16069 O O . VAL D 1 505 ? 154.850 137.628 200.567 1.00 85.90 496 VAL B O 1
ATOM 16073 N N . PRO D 1 506 ? 156.371 136.206 201.409 1.00 88.78 497 PRO B N 1
ATOM 16074 C CA . PRO D 1 506 ? 155.473 135.825 202.509 1.00 88.78 497 PRO B CA 1
ATOM 16075 C C . PRO D 1 506 ? 155.252 136.920 203.532 1.00 88.78 497 PRO B C 1
ATOM 16076 O O . PRO D 1 506 ? 154.214 136.911 204.207 1.00 88.78 497 PRO B O 1
ATOM 16080 N N . LEU D 1 507 ? 156.177 137.866 203.664 1.00 91.70 498 LEU B N 1
ATOM 16081 C CA . LEU D 1 507 ? 155.969 138.955 204.608 1.00 91.70 498 LEU B CA 1
ATOM 16082 C C . LEU D 1 507 ? 155.161 140.079 203.964 1.00 91.70 498 LEU B C 1
ATOM 16083 O O . LEU D 1 507 ? 154.575 140.914 204.661 1.00 91.70 498 LEU B O 1
ATOM 16088 N N . PHE D 1 508 ? 155.067 140.084 202.634 1.00 89.27 499 PHE B N 1
ATOM 16089 C CA . PHE D 1 508 ? 154.285 141.099 201.940 1.00 89.27 499 PHE B CA 1
ATOM 16090 C C . PHE D 1 508 ? 152.887 140.633 201.558 1.00 89.27 499 PHE B C 1
ATOM 16091 O O . PHE D 1 508 ? 151.979 141.463 201.478 1.00 89.27 499 PHE B O 1
ATOM 16099 N N . LYS D 1 509 ? 152.688 139.335 201.311 1.00 90.17 500 LYS B N 1
ATOM 16100 C CA . LYS D 1 509 ? 151.374 138.851 200.892 1.00 90.17 500 LYS B CA 1
ATOM 16101 C C . LYS D 1 509 ? 150.352 138.945 202.015 1.00 90.17 500 LYS B C 1
ATOM 16102 O O . LYS D 1 509 ? 149.216 139.377 201.787 1.00 90.17 500 LYS B O 1
ATOM 16108 N N . SER D 1 510 ? 150.735 138.578 203.230 1.00 93.18 501 SER B N 1
ATOM 16109 C CA . SER D 1 510 ? 149.821 138.697 204.353 1.00 93.18 501 SER B CA 1
ATOM 16110 C C . SER D 1 510 ? 149.781 140.097 204.951 1.00 93.18 501 SER B C 1
ATOM 16111 O O . SER D 1 510 ? 149.092 140.298 205.955 1.00 93.18 501 SER B O 1
ATOM 16114 N N . MET D 1 511 ? 150.499 141.062 204.374 1.00 95.18 502 MET B N 1
ATOM 16115 C CA . MET D 1 511 ? 150.645 142.376 204.986 1.00 95.18 502 MET B CA 1
ATOM 16116 C C . MET D 1 511 ? 149.392 143.233 204.879 1.00 95.18 502 MET B C 1
ATOM 16117 O O . MET D 1 511 ? 148.748 143.518 205.894 1.00 95.18 502 MET B O 1
ATOM 16122 N N . ASP D 1 512 ? 149.030 143.641 203.670 1.00 92.99 503 ASP B N 1
ATOM 16123 C CA . ASP D 1 512 ? 148.121 144.769 203.522 1.00 92.99 503 ASP B CA 1
ATOM 16124 C C . ASP D 1 512 ? 147.552 144.732 202.108 1.00 92.99 503 ASP B C 1
ATOM 16125 O O . ASP D 1 512 ? 147.631 143.717 201.411 1.00 92.99 503 ASP B O 1
ATOM 16130 N N . ASP D 1 513 ? 146.908 145.830 201.723 1.00 90.31 504 ASP B N 1
ATOM 16131 C CA . ASP D 1 513 ? 146.801 146.260 200.339 1.00 90.31 504 ASP B CA 1
ATOM 16132 C C . ASP D 1 513 ? 147.246 147.702 200.160 1.00 90.31 504 ASP B C 1
ATOM 16133 O O . ASP D 1 513 ? 147.876 148.026 199.149 1.00 90.31 504 ASP B O 1
ATOM 16138 N N . LYS D 1 514 ? 146.960 148.542 201.161 1.00 89.64 505 LYS B N 1
ATOM 16139 C CA . LYS D 1 514 ? 147.386 149.934 201.257 1.00 89.64 505 LYS B CA 1
ATOM 16140 C C . LYS D 1 514 ? 148.880 150.129 201.071 1.00 89.64 505 LYS B C 1
ATOM 16141 O O . LYS D 1 514 ? 149.297 150.993 200.294 1.00 89.64 505 LYS B O 1
ATOM 16147 N N . LEU D 1 515 ? 149.695 149.355 201.774 1.00 89.91 506 LEU B N 1
ATOM 16148 C CA . LEU D 1 515 ? 151.121 149.621 201.794 1.00 89.91 506 LEU B CA 1
ATOM 16149 C C . LEU D 1 515 ? 151.872 148.823 200.738 1.00 89.91 506 LEU B C 1
ATOM 16150 O O . LEU D 1 515 ? 152.917 149.281 200.265 1.00 89.91 506 LEU B O 1
ATOM 16155 N N . LEU D 1 516 ? 151.351 147.670 200.313 1.00 85.94 507 LEU B N 1
ATOM 16156 C CA . LEU D 1 516 ? 151.983 146.990 199.189 1.00 85.94 507 LEU B CA 1
ATOM 16157 C C . LEU D 1 516 ? 151.661 147.677 197.869 1.00 85.94 507 LEU B C 1
ATOM 16158 O O . LEU D 1 516 ? 152.429 147.560 196.909 1.00 85.94 507 LEU B O 1
ATOM 16163 N N . ASP D 1 517 ? 150.548 148.415 197.797 1.00 84.12 508 ASP B N 1
ATOM 16164 C CA . ASP D 1 517 ? 150.358 149.273 196.629 1.00 84.12 508 ASP B CA 1
ATOM 16165 C C . ASP D 1 517 ? 151.207 150.530 196.681 1.00 84.12 508 ASP B C 1
ATOM 16166 O O . ASP D 1 517 ? 151.211 151.285 195.706 1.00 84.12 508 ASP B O 1
ATOM 16171 N N . ALA D 1 518 ? 151.875 150.802 197.798 1.00 83.12 509 ALA B N 1
ATOM 16172 C CA . ALA D 1 518 ? 152.923 151.807 197.852 1.00 83.12 509 ALA B CA 1
ATOM 16173 C C . ALA D 1 518 ? 154.309 151.216 197.678 1.00 83.12 509 ALA B C 1
ATOM 16174 O O . ALA D 1 518 ? 155.249 151.946 197.361 1.00 83.12 509 ALA B O 1
ATOM 16176 N N . ILE D 1 519 ? 154.449 149.908 197.901 1.00 81.58 510 ILE B N 1
ATOM 16177 C CA . ILE D 1 519 ? 155.691 149.212 197.592 1.00 81.58 510 ILE B CA 1
ATOM 16178 C C . ILE D 1 519 ? 155.822 149.010 196.092 1.00 81.58 510 ILE B C 1
ATOM 16179 O O . ILE D 1 519 ? 156.860 149.327 195.503 1.00 81.58 510 ILE B O 1
ATOM 16184 N N . CYS D 1 520 ? 154.758 148.542 195.430 1.00 75.47 511 CYS B N 1
ATOM 16185 C CA . CYS D 1 520 ? 154.843 148.382 193.983 1.00 75.47 511 CYS B CA 1
ATOM 16186 C C . CYS D 1 520 ? 154.497 149.675 193.254 1.00 75.47 511 CYS B C 1
ATOM 16187 O O . CYS D 1 520 ? 153.739 149.671 192.289 1.00 75.47 511 CYS B O 1
ATOM 16190 N N . MET D 1 521 ? 155.100 150.774 193.689 1.00 71.84 512 MET B N 1
ATOM 16191 C CA . MET D 1 521 ? 155.225 152.011 192.941 1.00 71.84 512 MET B CA 1
ATOM 16192 C C . MET D 1 521 ? 156.673 152.431 192.878 1.00 71.84 512 MET B C 1
ATOM 16193 O O . MET D 1 521 ? 156.998 153.386 192.168 1.00 71.84 512 MET B O 1
ATOM 16198 N N . ARG D 1 522 ? 157.547 151.757 193.620 1.00 74.47 513 ARG B N 1
ATOM 16199 C CA . ARG D 1 522 ? 158.975 151.985 193.594 1.00 74.47 513 ARG B CA 1
ATOM 16200 C C . ARG D 1 522 ? 159.745 150.852 192.940 1.00 74.47 513 ARG B C 1
ATOM 16201 O O . ARG D 1 522 ? 160.971 150.931 192.860 1.00 74.47 513 ARG B O 1
ATOM 16209 N N . LEU D 1 523 ? 159.063 149.811 192.474 1.00 65.25 514 LEU B N 1
ATOM 16210 C CA . LEU D 1 523 ? 159.728 148.750 191.737 1.00 65.25 514 LEU B CA 1
ATOM 16211 C C . LEU D 1 523 ? 160.123 149.252 190.359 1.00 65.25 514 LEU B C 1
ATOM 16212 O O . LEU D 1 523 ? 159.265 149.544 189.525 1.00 65.25 514 LEU B O 1
ATOM 16217 N N . LYS D 1 524 ? 161.419 149.352 190.124 1.00 60.59 515 LYS B N 1
ATOM 16218 C CA . LYS D 1 524 ? 161.982 149.812 188.868 1.00 60.59 515 LYS B CA 1
ATOM 16219 C C . LYS D 1 524 ? 162.665 148.644 188.182 1.00 60.59 515 LYS B C 1
ATOM 16220 O O . LYS D 1 524 ? 163.202 147.755 188.847 1.00 60.59 515 LYS B O 1
ATOM 16226 N N . PRO D 1 525 ? 162.652 148.603 186.852 1.00 54.06 516 PRO B N 1
ATOM 16227 C CA . PRO D 1 525 ? 163.164 147.417 186.161 1.00 54.06 516 PRO B CA 1
ATOM 16228 C C . PRO D 1 525 ? 164.678 147.351 186.070 1.00 54.06 516 PRO B C 1
ATOM 16229 O O . PRO D 1 525 ? 165.313 148.286 185.580 1.00 54.06 516 PRO B O 1
ATOM 16233 N N . CYS D 1 526 ? 165.264 146.251 186.533 1.00 52.18 517 CYS B N 1
ATOM 16234 C CA . CYS D 1 526 ? 166.676 145.990 186.314 1.00 52.18 517 CYS B CA 1
ATOM 16235 C C . CYS D 1 526 ? 166.881 144.950 185.226 1.00 52.18 517 CYS B C 1
ATOM 16236 O O . CYS D 1 526 ? 166.006 144.147 184.919 1.00 52.18 517 CYS B O 1
ATOM 16239 N N . LEU D 1 527 ? 168.068 144.985 184.643 1.00 45.73 518 LEU B N 1
ATOM 16240 C CA . LEU D 1 527 ? 168.468 144.093 183.574 1.00 45.73 518 LEU B CA 1
ATOM 16241 C C . LEU D 1 527 ? 169.821 143.513 183.928 1.00 45.73 518 LEU B C 1
ATOM 16242 O O . LEU D 1 527 ? 170.677 144.215 184.468 1.00 45.73 518 LEU B O 1
ATOM 16247 N N . PHE D 1 528 ? 170.009 142.232 183.638 1.00 48.57 519 PHE B N 1
ATOM 16248 C CA . PHE D 1 528 ? 171.266 141.553 183.894 1.00 48.57 519 PHE B CA 1
ATOM 16249 C C . PHE D 1 528 ? 171.592 140.663 182.716 1.00 48.57 519 PHE B C 1
ATOM 16250 O O . PHE D 1 528 ? 170.777 139.837 182.317 1.00 48.57 519 PHE B O 1
ATOM 16258 N N . THR D 1 529 ? 172.782 140.825 182.164 1.00 51.30 520 THR B N 1
ATOM 16259 C CA . THR D 1 529 ? 173.250 139.942 181.111 1.00 51.30 520 THR B CA 1
ATOM 16260 C C . THR D 1 529 ? 173.723 138.630 181.728 1.00 51.30 520 THR B C 1
ATOM 16261 O O . THR D 1 529 ? 173.720 138.454 182.948 1.00 51.30 520 THR B O 1
ATOM 16265 N N . GLU D 1 530 ? 174.128 137.691 180.886 1.00 58.73 521 GLU B N 1
ATOM 16266 C CA . GLU D 1 530 ? 174.477 136.362 181.349 1.00 58.73 521 GLU B CA 1
ATOM 16267 C C . GLU D 1 530 ? 175.800 136.409 182.101 1.00 58.73 521 GLU B C 1
ATOM 16268 O O . GLU D 1 530 ? 176.682 137.211 181.784 1.00 58.73 521 GLU B O 1
ATOM 16274 N N . SER D 1 531 ? 175.892 135.583 183.150 1.00 61.59 522 SER B N 1
ATOM 16275 C CA . SER D 1 531 ? 177.041 135.471 184.056 1.00 61.59 522 SER B CA 1
ATOM 16276 C C . SER D 1 531 ? 177.332 136.773 184.795 1.00 61.59 522 SER B C 1
ATOM 16277 O O . SER D 1 531 ? 178.464 137.013 185.209 1.00 61.59 522 SER B O 1
ATOM 16280 N N . THR D 1 532 ? 176.329 137.621 184.976 1.00 59.73 523 THR B N 1
ATOM 16281 C CA . THR D 1 532 ? 176.454 138.797 185.819 1.00 59.73 523 THR B CA 1
ATOM 16282 C C . THR D 1 532 ? 176.211 138.408 187.267 1.00 59.73 523 THR B C 1
ATOM 16283 O O . THR D 1 532 ? 175.200 137.792 187.601 1.00 59.73 523 THR B O 1
ATOM 16287 N N . TYR D 1 533 ? 177.150 138.758 188.130 1.00 64.54 524 TYR B N 1
ATOM 16288 C CA . TYR D 1 533 ? 176.999 138.513 189.553 1.00 64.54 524 TYR B CA 1
ATOM 16289 C C . TYR D 1 533 ? 176.129 139.610 190.140 1.00 64.54 524 TYR B C 1
ATOM 16290 O O . TYR D 1 533 ? 176.553 140.766 190.224 1.00 64.54 524 TYR B O 1
ATOM 16299 N N . LEU D 1 534 ? 174.907 139.243 190.523 1.00 65.22 525 LEU B N 1
ATOM 16300 C CA . LEU D 1 534 ? 173.970 140.215 191.069 1.00 65.22 525 LEU B CA 1
ATOM 16301 C C . LEU D 1 534 ? 174.404 140.667 192.450 1.00 65.22 525 LEU B C 1
ATOM 16302 O O . LEU D 1 534 ? 174.278 141.845 192.796 1.00 65.22 525 LEU B O 1
ATOM 16307 N N . VAL D 1 535 ? 174.910 139.738 193.255 1.00 73.93 526 VAL B N 1
ATOM 16308 C CA . VAL D 1 535 ? 175.515 140.055 194.537 1.00 73.93 526 VAL B CA 1
ATOM 16309 C C . VAL D 1 535 ? 176.539 138.968 194.835 1.00 73.93 526 VAL B C 1
ATOM 16310 O O . VAL D 1 535 ? 176.463 137.848 194.326 1.00 73.93 526 VAL B O 1
ATOM 16314 N N . ARG D 1 536 ? 177.541 139.335 195.622 1.00 80.74 527 ARG B N 1
ATOM 16315 C CA . ARG D 1 536 ? 178.548 138.411 196.113 1.00 80.74 527 ARG B CA 1
ATOM 16316 C C . ARG D 1 536 ? 178.678 138.628 197.609 1.00 80.74 527 ARG B C 1
ATOM 16317 O O . ARG D 1 536 ? 178.337 139.703 198.109 1.00 80.74 527 ARG B O 1
ATOM 16325 N N . GLU D 1 537 ? 179.152 137.605 198.318 1.00 86.40 528 GLU B N 1
ATOM 16326 C CA . GLU D 1 537 ? 179.100 137.617 199.776 1.00 86.40 528 GLU B CA 1
ATOM 16327 C C . GLU D 1 537 ? 180.090 138.620 200.356 1.00 86.40 528 GLU B C 1
ATOM 16328 O O . GLU D 1 537 ? 181.190 138.801 199.827 1.00 86.40 528 GLU B O 1
ATOM 16334 N N . GLY D 1 538 ? 179.692 139.272 201.442 1.00 86.62 529 GLY B N 1
ATOM 16335 C CA . GLY D 1 538 ? 180.468 140.333 202.038 1.00 86.62 529 GLY B CA 1
ATOM 16336 C C . GLY D 1 538 ? 180.071 141.725 201.609 1.00 86.62 529 GLY B C 1
ATOM 16337 O O . GLY D 1 538 ? 180.372 142.683 202.328 1.00 86.62 529 GLY B O 1
ATOM 16338 N N . ASP D 1 539 ? 179.408 141.867 200.464 1.00 86.39 530 ASP B N 1
ATOM 16339 C CA . ASP D 1 539 ? 178.910 143.105 199.897 1.00 86.39 530 ASP B CA 1
ATOM 16340 C C . ASP D 1 539 ? 177.600 143.494 200.567 1.00 86.39 530 ASP B C 1
ATOM 16341 O O . ASP D 1 539 ? 176.844 142.624 201.006 1.00 86.39 530 ASP B O 1
ATOM 16346 N N . PRO D 1 540 ? 177.285 144.781 200.679 1.00 87.90 531 PRO B N 1
ATOM 16347 C CA . PRO D 1 540 ? 176.001 145.152 201.276 1.00 87.90 531 PRO B CA 1
ATOM 16348 C C . PRO D 1 540 ? 174.859 144.975 200.288 1.00 87.90 531 PRO B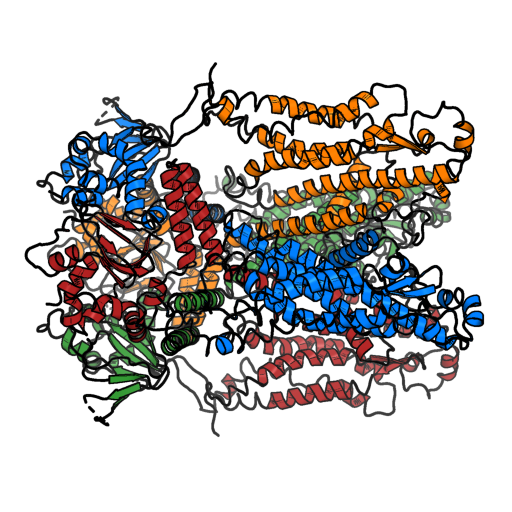 C 1
ATOM 16349 O O . PRO D 1 540 ? 174.917 145.439 199.147 1.00 87.90 531 PRO B O 1
ATOM 16353 N N . VAL D 1 541 ? 173.828 144.274 200.731 1.00 87.59 532 VAL B N 1
ATOM 16354 C CA . VAL D 1 541 ? 172.603 144.108 199.960 1.00 87.59 532 VAL B CA 1
ATOM 16355 C C . VAL D 1 541 ? 171.902 145.452 199.898 1.00 87.59 532 VAL B C 1
ATOM 16356 O O . VAL D 1 541 ? 171.542 146.033 200.925 1.00 87.59 532 VAL B O 1
ATOM 16360 N N . ASP D 1 542 ? 171.731 145.975 198.685 1.00 84.39 533 ASP B N 1
ATOM 16361 C CA . ASP D 1 542 ? 171.153 147.304 198.548 1.00 84.39 533 ASP B CA 1
ATOM 16362 C C . ASP D 1 542 ? 169.964 147.353 197.599 1.00 84.39 533 ASP B C 1
ATOM 16363 O O . ASP D 1 542 ? 169.460 148.450 197.335 1.00 84.39 533 ASP B O 1
ATOM 16368 N N . GLU D 1 543 ? 169.505 146.219 197.075 1.00 76.60 534 GLU B N 1
ATOM 16369 C CA . GLU D 1 543 ? 168.230 146.169 196.375 1.00 76.60 534 GLU B CA 1
ATOM 16370 C C . GLU D 1 543 ? 167.661 144.763 196.482 1.00 76.60 534 GLU B C 1
ATOM 16371 O O . GLU D 1 543 ? 168.387 143.771 196.409 1.00 76.60 534 GLU B O 1
ATOM 16377 N N . MET D 1 544 ? 166.352 144.697 196.689 1.00 75.01 535 MET B N 1
ATOM 16378 C CA . MET D 1 544 ? 165.605 143.458 196.566 1.00 75.01 535 MET B CA 1
ATOM 16379 C C . MET D 1 544 ? 165.092 143.333 195.143 1.00 75.01 535 MET B C 1
ATOM 16380 O O . MET D 1 544 ? 164.624 144.303 194.549 1.00 75.01 535 MET B O 1
ATOM 16385 N N . LEU D 1 545 ? 165.187 142.128 194.599 1.00 69.06 536 LEU B N 1
ATOM 16386 C CA . LEU D 1 545 ? 164.919 141.882 193.195 1.00 69.06 536 LEU B CA 1
ATOM 16387 C C . LEU D 1 545 ? 163.841 140.826 193.057 1.00 69.06 536 LEU B C 1
ATOM 16388 O O . LEU D 1 545 ? 163.957 139.738 193.621 1.00 69.06 536 LEU B O 1
ATOM 16393 N N . PHE D 1 546 ? 162.799 141.156 192.307 1.00 66.76 537 PHE B N 1
ATOM 16394 C CA . PHE D 1 546 ? 161.678 140.270 192.033 1.00 66.76 537 PHE B CA 1
ATOM 16395 C C . PHE D 1 546 ? 161.777 139.885 190.568 1.00 66.76 537 PHE B C 1
ATOM 16396 O O . PHE D 1 546 ? 161.610 140.739 189.697 1.00 66.76 537 PHE B O 1
ATOM 16404 N N . ILE D 1 547 ? 162.062 138.617 190.300 1.00 65.57 538 ILE B N 1
ATOM 16405 C CA . ILE D 1 547 ? 162.496 138.200 188.971 1.00 65.57 538 ILE B CA 1
ATOM 16406 C C . ILE D 1 547 ? 161.305 138.152 188.025 1.00 65.57 538 ILE B C 1
ATOM 16407 O O . ILE D 1 547 ? 160.274 137.549 188.330 1.00 65.57 538 ILE B O 1
ATOM 16412 N N . ILE D 1 548 ? 161.447 138.797 186.875 1.00 61.85 539 ILE B N 1
ATOM 16413 C CA . ILE D 1 548 ? 160.472 138.734 185.799 1.00 61.85 539 ILE B CA 1
ATOM 16414 C C . ILE D 1 548 ? 160.774 137.589 184.854 1.00 61.85 539 ILE B C 1
ATOM 16415 O O . ILE D 1 548 ? 159.927 136.740 184.591 1.00 61.85 539 ILE B O 1
ATOM 16420 N N . ARG D 1 549 ? 161.989 137.555 184.333 1.00 56.95 540 ARG B N 1
ATOM 16421 C CA . ARG D 1 549 ? 162.339 136.690 183.228 1.00 56.95 540 ARG B CA 1
ATOM 16422 C C . ARG D 1 549 ? 163.751 136.194 183.480 1.00 56.95 540 ARG B C 1
ATOM 16423 O O . ARG D 1 549 ? 164.482 136.768 184.2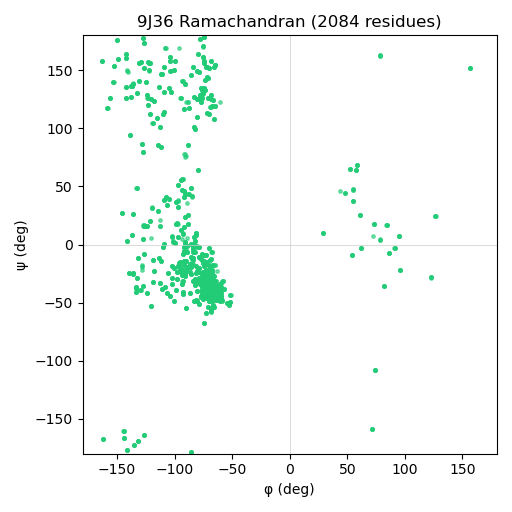83 1.00 56.95 540 ARG B O 1
ATOM 16431 N N . GLY D 1 550 ? 164.119 135.112 182.824 1.00 63.34 541 GLY B N 1
ATOM 16432 C CA . GLY D 1 550 ? 165.449 134.571 182.922 1.00 63.34 541 GLY B CA 1
ATOM 16433 C C . GLY D 1 550 ? 165.673 133.792 184.199 1.00 63.34 541 GLY B C 1
ATOM 16434 O O . GLY D 1 550 ? 164.952 133.923 185.189 1.00 63.34 541 GLY B O 1
ATOM 16435 N N . ARG D 1 551 ? 166.728 132.988 184.176 1.00 68.34 542 ARG B N 1
ATOM 16436 C CA . ARG D 1 551 ? 167.011 132.049 185.254 1.00 68.34 542 ARG B CA 1
ATOM 16437 C C . ARG D 1 551 ? 168.231 132.548 186.002 1.00 68.34 542 ARG B C 1
ATOM 16438 O O . ARG D 1 551 ? 169.058 133.257 185.426 1.00 68.34 542 ARG B O 1
ATOM 16446 N N . LEU D 1 552 ? 168.340 132.200 187.278 1.00 71.37 543 LEU B N 1
ATOM 16447 C CA . LEU D 1 552 ? 169.481 132.638 188.066 1.00 71.37 543 LEU B CA 1
ATOM 16448 C C . LEU D 1 552 ? 170.095 131.487 188.836 1.00 71.37 543 LEU B C 1
ATOM 16449 O O . LEU D 1 552 ? 169.762 130.325 188.608 1.00 71.37 543 LEU B O 1
ATOM 16454 N N . GLU D 1 553 ? 170.988 131.810 189.758 1.00 77.90 544 GLU B N 1
ATOM 16455 C CA . GLU D 1 553 ? 171.732 130.796 190.483 1.00 77.90 544 GLU B CA 1
ATOM 16456 C C . GLU D 1 553 ? 172.036 131.354 191.861 1.00 77.90 544 GLU B C 1
ATOM 16457 O O . GLU D 1 553 ? 171.970 132.570 192.046 1.00 77.90 544 GLU B O 1
ATOM 16463 N N . SER D 1 554 ? 172.332 130.506 192.839 1.00 82.92 545 SER B N 1
ATOM 16464 C CA . SER D 1 554 ? 172.637 130.977 194.182 1.00 82.92 545 SER B CA 1
ATOM 16465 C C . SER D 1 554 ? 173.435 129.935 194.949 1.00 82.92 545 SER B C 1
ATOM 16466 O O . SER D 1 554 ? 172.942 128.835 195.205 1.00 82.92 545 SER B O 1
ATOM 16469 N N . VAL D 1 555 ? 174.661 130.290 195.333 1.00 87.11 546 VAL B N 1
ATOM 16470 C CA . VAL D 1 555 ? 175.462 129.485 196.244 1.00 87.11 546 VAL B CA 1
ATOM 16471 C C . VAL D 1 555 ? 175.822 130.329 197.454 1.00 87.11 546 VAL B C 1
ATOM 16472 O O . VAL D 1 555 ? 175.854 131.558 197.397 1.00 87.11 546 VAL B O 1
ATOM 16476 N N . THR D 1 556 ? 176.106 129.644 198.557 1.00 92.37 547 THR B N 1
ATOM 16477 C CA . THR D 1 556 ? 176.374 130.298 199.828 1.00 92.37 547 THR B CA 1
ATOM 16478 C C . THR D 1 556 ? 177.481 129.547 200.546 1.00 92.37 547 THR B C 1
ATOM 16479 O O . THR D 1 556 ? 177.374 128.332 200.741 1.00 92.37 547 THR B O 1
ATOM 16483 N N . THR D 1 557 ? 178.527 130.284 200.930 1.00 94.11 548 THR B N 1
ATOM 16484 C CA . THR D 1 557 ? 179.718 129.785 201.633 1.00 94.11 548 THR B CA 1
ATOM 16485 C C . THR D 1 557 ? 180.402 128.618 200.920 1.00 94.11 548 THR B C 1
ATOM 16486 O O . THR D 1 557 ? 180.390 127.488 201.408 1.00 94.11 548 THR B O 1
ATOM 16490 N N . PHE D 1 564 ? 178.686 123.816 194.632 1.00 101.05 555 PHE B N 1
ATOM 16491 C CA . PHE D 1 564 ? 179.278 122.810 195.505 1.00 101.05 555 PHE B CA 1
ATOM 16492 C C . PHE D 1 564 ? 179.071 123.181 196.969 1.00 101.05 555 PHE B C 1
ATOM 16493 O O . PHE D 1 564 ? 179.646 122.566 197.867 1.00 101.05 555 PHE B O 1
ATOM 16501 N N . PHE D 1 565 ? 178.238 124.188 197.200 1.00 97.12 556 PHE B N 1
ATOM 16502 C CA . PHE D 1 565 ? 177.997 124.723 198.534 1.00 97.12 556 PHE B CA 1
ATOM 16503 C C . PHE D 1 565 ? 176.498 124.886 198.764 1.00 97.12 556 PHE B C 1
ATOM 16504 O O . PHE D 1 565 ? 176.029 125.942 199.193 1.00 97.12 556 PHE B O 1
ATOM 16512 N N . ASN D 1 566 ? 175.742 123.824 198.451 1.00 92.93 557 ASN B N 1
ATOM 16513 C CA . ASN D 1 566 ? 174.276 123.750 198.535 1.00 92.93 557 ASN B CA 1
ATOM 16514 C C . ASN D 1 566 ? 173.621 124.825 197.660 1.00 92.93 557 ASN B C 1
ATOM 16515 O O . ASN D 1 566 ? 173.025 125.791 198.138 1.00 92.93 557 ASN B O 1
ATOM 16520 N N . ARG D 1 567 ? 173.785 124.630 196.351 1.00 89.25 558 ARG B N 1
ATOM 16521 C CA . ARG D 1 567 ? 173.330 125.589 195.357 1.00 89.25 558 ARG B CA 1
ATOM 16522 C C . ARG D 1 567 ? 171.807 125.709 195.343 1.00 89.25 558 ARG B C 1
ATOM 16523 O O . ARG D 1 567 ? 171.069 124.787 195.707 1.00 89.25 558 ARG B O 1
ATOM 16531 N N . SER D 1 568 ? 171.344 126.882 194.922 1.00 85.01 559 SER B N 1
ATOM 16532 C CA . SER D 1 568 ? 169.925 127.190 194.891 1.00 85.01 559 SER B CA 1
ATOM 16533 C C . SER D 1 568 ? 169.629 127.882 193.572 1.00 85.01 559 SER B C 1
ATOM 16534 O O . SER D 1 568 ? 170.395 128.727 193.105 1.00 85.01 559 SER B O 1
ATOM 16537 N N . LEU D 1 569 ? 168.516 127.510 192.967 1.00 81.49 560 LEU B N 1
ATOM 16538 C CA . LEU D 1 569 ? 168.120 128.046 191.677 1.00 81.49 560 LEU B CA 1
ATOM 16539 C C . LEU D 1 569 ? 167.079 129.139 191.878 1.00 81.49 560 LEU B C 1
ATOM 16540 O O . LEU D 1 569 ? 166.398 129.207 192.903 1.00 81.49 560 LEU B O 1
ATOM 16545 N N . LEU D 1 570 ? 166.968 130.007 190.880 1.00 78.50 561 LEU B N 1
ATOM 16546 C CA . LEU D 1 570 ? 165.981 131.075 190.879 1.00 78.50 561 LEU B CA 1
ATOM 16547 C C . LEU D 1 570 ? 165.475 131.233 189.458 1.00 78.50 561 LEU B C 1
ATOM 16548 O O . LEU D 1 570 ? 166.263 131.233 188.510 1.00 78.50 561 LEU B O 1
ATOM 16553 N N . LYS D 1 571 ? 164.164 131.371 189.312 1.00 77.20 562 LYS B N 1
ATOM 16554 C CA . LYS D 1 571 ? 163.594 131.458 187.977 1.00 77.20 562 LYS B CA 1
ATOM 16555 C C . LYS D 1 571 ? 162.420 132.433 188.011 1.00 77.20 562 LYS B C 1
ATOM 16556 O O . LYS D 1 571 ? 162.254 133.187 188.977 1.00 77.20 562 LYS B O 1
ATOM 16562 N N . GLU D 1 572 ? 161.613 132.413 186.952 1.00 75.26 563 GLU B N 1
ATOM 16563 C CA . GLU D 1 572 ? 160.603 133.434 186.696 1.00 75.26 563 GLU B CA 1
ATOM 16564 C C . GLU D 1 572 ? 159.506 133.428 187.751 1.00 75.26 563 GLU B C 1
ATOM 16565 O O . GLU D 1 572 ? 158.661 132.528 187.780 1.00 75.26 563 GLU B O 1
ATOM 16571 N N . GLY D 1 573 ? 159.508 134.449 188.608 1.00 78.87 564 GLY B N 1
ATOM 16572 C CA . GLY D 1 573 ? 158.478 134.652 189.604 1.00 78.87 564 GLY B CA 1
ATOM 16573 C C . GLY D 1 573 ? 159.002 134.705 191.020 1.00 78.87 564 GLY B C 1
ATOM 16574 O O . GLY D 1 573 ? 158.395 135.362 191.871 1.00 78.87 564 GLY B O 1
ATOM 16575 N N . GLU D 1 574 ? 160.113 134.030 191.289 1.00 78.72 565 GLU B N 1
ATOM 16576 C CA . GLU D 1 574 ? 160.712 134.035 192.610 1.00 78.72 565 GLU B CA 1
ATOM 16577 C C . GLU D 1 574 ? 161.418 135.365 192.845 1.00 78.72 565 GLU B C 1
ATOM 16578 O O . GLU D 1 574 ? 161.571 136.183 191.938 1.00 78.72 565 GLU B O 1
ATOM 16584 N N . PHE D 1 575 ? 161.844 135.597 194.074 1.00 80.45 566 PHE B N 1
ATOM 16585 C CA . PHE D 1 575 ? 162.531 136.844 194.369 1.00 80.45 566 PHE B CA 1
ATOM 16586 C C . PHE D 1 575 ? 163.862 136.547 195.047 1.00 80.45 566 PHE B C 1
ATOM 16587 O O . PHE D 1 575 ? 164.209 135.394 195.308 1.00 80.45 566 PHE B O 1
ATOM 16595 N N . CYS D 1 576 ? 164.610 137.612 195.318 1.00 81.04 567 CYS B N 1
ATOM 16596 C CA . CYS D 1 576 ? 165.941 137.516 195.896 1.00 81.04 567 CYS B CA 1
ATOM 16597 C C . CYS D 1 576 ? 166.277 138.809 196.619 1.00 81.04 567 CYS B C 1
ATOM 16598 O O . CYS D 1 576 ? 166.193 139.887 196.031 1.00 81.04 567 CYS B O 1
ATOM 16601 N N . GLY D 1 577 ? 166.661 138.727 197.884 1.00 84.40 568 GLY B N 1
ATOM 16602 C CA . GLY D 1 577 ? 166.980 139.937 198.610 1.00 84.40 568 GLY B CA 1
ATOM 16603 C C . GLY D 1 577 ? 166.231 140.089 199.913 1.00 84.40 568 GLY B C 1
ATOM 16604 O O . GLY D 1 577 ? 166.080 141.201 200.423 1.00 84.40 568 GLY B O 1
ATOM 16605 N N . GLU D 1 578 ? 165.795 138.969 200.485 1.00 89.30 569 GLU B N 1
ATOM 16606 C CA . GLU D 1 578 ? 165.068 138.958 201.747 1.00 89.30 569 GLU B CA 1
ATOM 16607 C C . GLU D 1 578 ? 165.940 139.342 202.940 1.00 89.30 569 GLU B C 1
ATOM 16608 O O . GLU D 1 578 ? 165.397 139.601 204.018 1.00 89.30 569 GLU B O 1
ATOM 16614 N N . GLU D 1 579 ? 167.265 139.381 202.778 1.00 92.18 570 GLU B N 1
ATOM 16615 C CA . GLU D 1 579 ? 168.138 139.917 203.814 1.00 92.18 570 GLU B CA 1
ATOM 16616 C C . GLU D 1 579 ? 167.952 141.419 203.984 1.00 92.18 570 GLU B C 1
ATOM 16617 O O . GLU D 1 579 ? 168.218 141.954 205.065 1.00 92.18 570 GLU B O 1
ATOM 16623 N N . LEU D 1 580 ? 167.497 142.110 202.937 1.00 92.63 571 LEU B N 1
ATOM 16624 C CA . LEU D 1 580 ? 167.263 143.546 203.027 1.00 92.63 571 LEU B CA 1
ATOM 16625 C C . LEU D 1 580 ? 165.955 143.850 203.741 1.00 92.63 571 LEU B C 1
ATOM 16626 O O . LEU D 1 580 ? 165.830 144.895 204.391 1.00 92.63 571 LEU B O 1
ATOM 16631 N N . LEU D 1 581 ? 164.987 142.937 203.650 1.00 97.25 572 LEU B N 1
ATOM 16632 C CA . LEU D 1 581 ? 163.648 143.196 204.166 1.00 97.25 572 LEU B CA 1
ATOM 16633 C C . LEU D 1 581 ? 163.618 143.169 205.685 1.00 97.25 572 LEU B C 1
ATOM 16634 O O . LEU D 1 581 ? 163.216 144.152 206.327 1.00 97.25 572 LEU B O 1
ATOM 16639 N N . THR D 1 582 ? 164.014 142.037 206.273 1.00 102.44 573 THR B N 1
ATOM 16640 C CA . THR D 1 582 ? 164.047 141.856 207.716 1.00 102.44 573 THR B CA 1
ATOM 16641 C C . THR D 1 582 ? 164.983 142.846 208.397 1.00 102.44 573 THR B C 1
ATOM 16642 O O . THR D 1 582 ? 164.670 143.312 209.498 1.00 102.44 573 THR B O 1
ATOM 16646 N N . TRP D 1 583 ? 166.091 143.210 207.745 1.00 103.01 574 TRP B N 1
ATOM 16647 C CA . TRP D 1 583 ? 166.919 144.320 208.193 1.00 103.01 574 TRP B CA 1
ATOM 16648 C C . TRP D 1 583 ? 166.164 145.640 208.240 1.00 103.01 574 TRP B C 1
ATOM 16649 O O . TRP D 1 583 ? 166.309 146.384 209.216 1.00 103.01 574 TRP B O 1
ATOM 16660 N N . ALA D 1 584 ? 165.373 145.953 207.217 1.00 103.34 575 ALA B N 1
ATOM 16661 C CA . ALA D 1 584 ? 164.743 147.261 207.126 1.00 103.34 575 ALA B CA 1
ATOM 16662 C C . ALA D 1 584 ? 163.528 147.433 208.020 1.00 103.34 575 ALA B C 1
ATOM 16663 O O . ALA D 1 584 ? 163.311 148.545 208.513 1.00 103.34 575 ALA B O 1
ATOM 16665 N N . LEU D 1 585 ? 162.731 146.389 208.247 1.00 105.57 576 LEU B N 1
ATOM 16666 C CA . LEU D 1 585 ? 161.587 146.516 209.146 1.00 105.57 576 LEU B CA 1
ATOM 16667 C C . LEU D 1 585 ? 162.020 146.430 210.607 1.00 105.57 576 LEU B C 1
ATOM 16668 O O . LEU D 1 585 ? 161.301 146.882 211.507 1.00 105.57 576 LEU B O 1
ATOM 16673 N N . ASP D 1 586 ? 163.193 145.838 210.867 1.00 109.80 577 ASP B N 1
ATOM 16674 C CA . ASP D 1 586 ? 163.669 145.878 212.248 1.00 109.80 577 ASP B CA 1
ATOM 16675 C C . ASP D 1 586 ? 164.207 147.265 212.586 1.00 109.80 577 ASP B C 1
ATOM 16676 O O . ASP D 1 586 ? 165.016 147.818 211.835 1.00 109.80 577 ASP B O 1
ATOM 16681 N N . PRO D 1 587 ? 163.766 147.847 213.704 1.00 112.59 578 PRO B N 1
ATOM 16682 C CA . PRO D 1 587 ? 164.307 149.146 214.115 1.00 112.59 578 PRO B CA 1
ATOM 16683 C C . PRO D 1 587 ? 165.604 149.014 214.894 1.00 112.59 578 PRO B C 1
ATOM 16684 O O . PRO D 1 587 ? 166.223 150.023 215.245 1.00 112.59 578 PRO B O 1
ATOM 16688 N N . LYS D 1 588 ? 166.037 147.785 215.167 1.00 113.70 579 LYS B N 1
ATOM 16689 C CA . LYS D 1 588 ? 167.290 147.581 215.895 1.00 113.70 579 LYS B CA 1
ATOM 16690 C C . LYS D 1 588 ? 168.460 147.434 214.925 1.00 113.70 579 LYS B C 1
ATOM 16691 O O . LYS D 1 588 ? 169.301 146.548 215.068 1.00 113.70 579 LYS B O 1
ATOM 16697 N N . SER D 1 589 ? 168.529 148.311 213.930 1.00 112.00 580 SER B N 1
ATOM 16698 C CA . SER D 1 589 ? 169.602 148.267 212.942 1.00 112.00 580 SER B CA 1
ATOM 16699 C C . SER D 1 589 ? 170.234 149.623 212.673 1.00 112.00 580 SER B C 1
ATOM 16700 O O . SER D 1 589 ? 171.450 149.701 212.486 1.00 112.00 580 SER B O 1
ATOM 16703 N N . GLY D 1 590 ? 169.443 150.692 212.658 1.00 111.93 581 GLY B N 1
ATOM 16704 C CA . GLY D 1 590 ? 169.918 151.973 212.174 1.00 111.93 581 GLY B CA 1
ATOM 16705 C C . GLY D 1 590 ? 170.097 151.932 210.667 1.00 111.93 581 GLY B C 1
ATOM 16706 O O . GLY D 1 590 ? 169.529 151.102 209.960 1.00 111.93 581 GLY B O 1
ATOM 16707 N N . VAL D 1 591 ? 170.913 152.855 210.170 1.00 111.08 582 VAL B N 1
ATOM 16708 C CA . VAL D 1 591 ? 171.312 152.836 208.753 1.00 111.08 582 VAL B CA 1
ATOM 16709 C C . VAL D 1 591 ? 172.555 151.956 208.692 1.00 111.08 582 VAL B C 1
ATOM 16710 O O . VAL D 1 591 ? 173.699 152.409 208.775 1.00 111.08 582 VAL B O 1
ATOM 16714 N N . ASN D 1 592 ? 172.318 150.651 208.572 1.00 107.10 583 ASN B N 1
ATOM 16715 C CA . ASN D 1 592 ? 173.394 149.663 208.533 1.00 107.10 583 ASN B CA 1
ATOM 16716 C C . ASN D 1 592 ? 173.060 148.619 207.484 1.00 107.10 583 ASN B C 1
ATOM 16717 O O . ASN D 1 592 ? 172.382 147.639 207.803 1.00 107.10 583 ASN B O 1
ATOM 16722 N N . LEU D 1 593 ? 173.568 148.800 206.264 1.00 99.45 584 LEU B N 1
ATOM 16723 C CA . LEU D 1 593 ? 173.277 147.870 205.185 1.00 99.45 584 LEU B CA 1
ATOM 16724 C C . LEU D 1 593 ? 173.912 146.510 205.462 1.00 99.45 584 LEU B C 1
ATOM 16725 O O . LEU D 1 593 ? 175.132 146.401 205.600 1.00 99.45 584 LEU B O 1
ATOM 16730 N N . PRO D 1 594 ? 173.098 145.462 205.558 1.00 96.90 585 PRO B N 1
ATOM 16731 C CA . PRO D 1 594 ? 173.610 144.162 205.992 1.00 96.90 585 PRO B CA 1
ATOM 16732 C C . PRO D 1 594 ? 174.409 143.489 204.891 1.00 96.90 585 PRO B C 1
ATOM 16733 O O . PRO D 1 594 ? 174.243 143.753 203.702 1.00 96.90 585 PRO B O 1
ATOM 16737 N N . SER D 1 595 ? 175.291 142.596 205.316 1.00 90.92 586 SER B N 1
ATOM 16738 C CA . SER D 1 595 ? 176.166 141.874 204.412 1.00 90.92 586 SER B CA 1
ATOM 16739 C C . SER D 1 595 ? 175.377 140.807 203.672 1.00 90.92 586 SER B C 1
ATOM 16740 O O . SER D 1 595 ? 174.311 140.374 204.117 1.00 90.92 586 SER B O 1
ATOM 16743 N N . SER D 1 596 ? 175.910 140.394 202.533 1.00 88.45 587 SER B N 1
ATOM 16744 C CA . SER D 1 596 ? 175.291 139.351 201.738 1.00 88.45 587 SER B CA 1
ATOM 16745 C C . SER D 1 596 ? 175.708 137.980 202.248 1.00 88.45 587 SER B C 1
ATOM 16746 O O . SER D 1 596 ? 176.774 137.804 202.837 1.00 88.45 587 SER B O 1
ATOM 16749 N N . THR D 1 597 ? 174.838 137.002 202.024 1.00 88.12 588 THR B N 1
ATOM 16750 C CA . THR D 1 597 ? 175.124 135.619 202.374 1.00 88.12 588 THR B CA 1
ATOM 16751 C C . THR D 1 597 ? 175.250 134.701 201.173 1.00 88.12 588 THR B C 1
ATOM 16752 O O . THR D 1 597 ? 175.688 133.562 201.329 1.00 88.12 588 THR B O 1
ATOM 16756 N N . ARG D 1 598 ? 174.871 135.162 199.990 1.00 85.82 589 ARG B N 1
ATOM 16757 C CA . ARG D 1 598 ? 174.857 134.310 198.816 1.00 85.82 589 ARG B CA 1
ATOM 16758 C C . ARG D 1 598 ? 175.605 134.958 197.656 1.00 85.82 589 ARG B C 1
ATOM 16759 O O . ARG D 1 598 ? 175.785 136.175 197.606 1.00 85.82 589 ARG B O 1
ATOM 16767 N N . THR D 1 599 ? 176.058 134.117 196.726 1.00 81.64 590 THR B N 1
ATOM 16768 C CA . THR D 1 599 ? 176.631 134.553 195.458 1.00 81.64 590 THR B CA 1
ATOM 16769 C C . THR D 1 599 ? 175.646 134.213 194.351 1.00 81.64 590 THR B C 1
ATOM 16770 O O . THR D 1 599 ? 175.426 133.035 194.050 1.00 81.64 590 THR B O 1
ATOM 16774 N N . VAL D 1 600 ? 175.096 135.243 193.714 1.00 72.11 591 VAL B N 1
ATOM 16775 C CA . VAL D 1 600 ? 173.939 135.115 192.840 1.00 72.11 591 VAL B CA 1
ATOM 16776 C C . VAL D 1 600 ? 174.371 135.469 191.429 1.00 72.11 591 VAL B C 1
ATOM 16777 O O . VAL D 1 600 ? 174.618 136.640 191.128 1.00 72.11 591 VAL B O 1
ATOM 16781 N N . LYS D 1 601 ? 174.448 134.467 190.567 1.00 66.42 592 LYS B N 1
ATOM 16782 C CA . LYS D 1 601 ? 174.911 134.635 189.202 1.00 66.42 592 LYS B CA 1
ATOM 16783 C C . LYS D 1 601 ? 173.752 134.487 188.232 1.00 66.42 592 LYS B C 1
ATOM 16784 O O . LYS D 1 601 ? 172.983 133.529 188.305 1.00 66.42 592 LYS B O 1
ATOM 16790 N N . ALA D 1 602 ? 173.637 135.437 187.316 1.00 61.85 593 ALA B N 1
ATOM 16791 C CA . ALA D 1 602 ? 172.625 135.387 186.276 1.00 61.85 593 ALA B CA 1
ATOM 16792 C C . ALA D 1 602 ? 172.965 134.284 185.288 1.00 61.85 593 ALA B C 1
ATOM 16793 O O . ALA D 1 602 ? 173.951 134.377 184.557 1.00 61.85 593 ALA B O 1
ATOM 16795 N N . LEU D 1 603 ? 172.149 133.236 185.269 1.00 64.12 594 LEU B N 1
ATOM 16796 C CA . LEU D 1 603 ? 172.379 132.130 184.352 1.00 64.12 594 LEU B CA 1
ATOM 16797 C C . LEU D 1 603 ? 171.956 132.439 182.930 1.00 64.12 594 LEU B C 1
ATOM 16798 O O . LEU D 1 603 ? 172.464 131.819 181.994 1.00 64.12 594 LEU B O 1
ATOM 16803 N N . THR D 1 604 ? 171.032 133.370 182.753 1.00 59.76 595 THR B N 1
ATOM 16804 C CA . THR D 1 604 ? 170.511 133.765 181.458 1.00 59.76 595 THR B CA 1
ATOM 16805 C C . THR D 1 604 ? 170.477 135.290 181.481 1.00 59.76 595 THR B C 1
ATOM 16806 O O . THR D 1 604 ? 170.989 135.914 182.411 1.00 59.76 595 THR B O 1
ATOM 16810 N N . GLU D 1 605 ? 169.893 135.908 180.465 1.00 52.51 596 GLU B N 1
ATOM 16811 C CA . GLU D 1 605 ? 169.566 137.321 180.543 1.00 52.51 596 GLU B CA 1
ATOM 16812 C C . GLU D 1 605 ? 168.331 137.483 181.416 1.00 52.51 596 GLU B C 1
ATOM 16813 O O . GLU D 1 605 ? 167.307 136.840 181.175 1.00 52.51 596 GLU B O 1
ATOM 16819 N N . VAL D 1 606 ? 168.432 138.324 182.431 1.00 50.20 597 VAL B N 1
ATOM 16820 C CA . VAL D 1 606 ? 167.426 138.443 183.475 1.00 50.20 597 VAL B CA 1
ATOM 16821 C C . VAL D 1 606 ? 166.773 139.813 183.392 1.00 50.20 597 VAL B C 1
ATOM 16822 O O . VAL D 1 606 ? 167.452 140.823 183.195 1.00 50.20 597 VAL B O 1
ATOM 16826 N N . GLU D 1 607 ? 165.446 139.847 183.496 1.00 53.52 598 GLU B N 1
ATOM 16827 C CA . GLU D 1 607 ? 164.709 141.041 183.872 1.00 53.52 598 GLU B CA 1
ATOM 16828 C C . GLU D 1 607 ? 164.273 140.894 185.318 1.00 53.52 598 GLU B C 1
ATOM 16829 O O . GLU D 1 607 ? 164.014 139.788 185.785 1.00 53.52 598 GLU B O 1
ATOM 16835 N N . ALA D 1 608 ? 164.174 142.008 186.025 1.00 55.75 599 ALA B N 1
ATOM 16836 C CA . ALA D 1 608 ? 163.679 141.980 187.388 1.00 55.75 599 ALA B CA 1
ATOM 16837 C C . ALA D 1 608 ? 162.996 143.304 187.686 1.00 55.75 599 ALA B C 1
ATOM 16838 O O . ALA D 1 608 ? 162.960 144.205 186.850 1.00 55.75 599 ALA B O 1
ATOM 16840 N N . PHE D 1 609 ? 162.419 143.404 188.877 1.00 59.97 600 PHE B N 1
ATOM 16841 C CA . PHE D 1 609 ? 161.947 144.666 189.424 1.00 59.97 600 PHE B CA 1
ATOM 16842 C C . PHE D 1 609 ? 162.693 144.899 190.724 1.00 59.97 600 PHE B C 1
ATOM 16843 O O . PHE D 1 609 ? 162.693 144.039 191.603 1.00 59.97 600 PHE B O 1
ATOM 16851 N N . ALA D 1 610 ? 163.341 146.048 190.839 1.00 65.10 601 ALA B N 1
ATOM 16852 C CA . ALA D 1 610 ? 164.251 146.320 191.939 1.00 65.10 601 ALA B CA 1
ATOM 16853 C C . ALA D 1 610 ? 163.618 147.256 192.951 1.00 65.10 601 ALA B C 1
ATOM 16854 O O . ALA D 1 610 ? 163.032 148.276 192.587 1.00 65.10 601 ALA B O 1
ATOM 16856 N N . LEU D 1 611 ? 163.764 146.916 194.224 1.00 77.30 602 LEU B N 1
ATOM 16857 C CA . LEU D 1 611 ? 163.351 147.774 195.329 1.00 77.30 602 LEU B CA 1
ATOM 16858 C C . LEU D 1 611 ? 164.605 148.083 196.137 1.00 77.30 602 LEU B C 1
ATOM 16859 O O . LEU D 1 611 ? 165.092 147.227 196.879 1.00 77.30 602 LEU B O 1
ATOM 16864 N N . THR D 1 612 ? 165.126 149.298 196.003 1.00 85.44 603 THR B N 1
ATOM 16865 C CA . THR D 1 612 ? 166.382 149.643 196.654 1.00 85.44 603 THR B CA 1
ATOM 16866 C C . THR D 1 612 ? 166.196 149.849 198.153 1.00 85.44 603 THR B C 1
ATOM 16867 O O . THR D 1 612 ? 165.093 149.734 198.690 1.00 85.44 603 THR B O 1
ATOM 16871 N N . SER D 1 613 ? 167.309 150.145 198.830 1.00 90.39 604 SER B N 1
ATOM 16872 C CA . SER D 1 613 ? 167.300 150.228 200.287 1.00 90.39 604 SER B CA 1
ATOM 16873 C C . SER D 1 613 ? 166.542 151.453 200.773 1.00 90.39 604 SER B C 1
ATOM 16874 O O . SER D 1 613 ? 165.607 151.327 201.569 1.00 90.39 604 SER B O 1
ATOM 16877 N N . GLU D 1 614 ? 166.902 152.642 200.282 1.00 93.04 605 GLU B N 1
ATOM 16878 C CA . GLU D 1 614 ? 166.235 153.865 200.720 1.00 93.04 605 GLU B CA 1
ATOM 16879 C C . GLU D 1 614 ? 164.785 153.959 200.262 1.00 93.04 605 GLU B C 1
ATOM 16880 O O . GLU D 1 614 ? 164.019 154.726 200.855 1.00 93.04 605 GLU B O 1
ATOM 16886 N N . GLU D 1 615 ? 164.378 153.194 199.253 1.00 88.77 606 GLU B N 1
ATOM 16887 C CA . GLU D 1 615 ? 162.964 153.063 198.944 1.00 88.77 606 GLU B CA 1
ATOM 16888 C C . GLU D 1 615 ? 162.284 151.980 199.766 1.00 88.77 606 GLU B C 1
ATOM 16889 O O . GLU D 1 615 ? 161.058 151.863 199.715 1.00 88.77 606 GLU B O 1
ATOM 16895 N N . LEU D 1 616 ? 163.049 151.158 200.478 1.00 93.31 607 LEU B N 1
ATOM 16896 C CA . LEU D 1 616 ? 162.471 150.185 201.391 1.00 93.31 607 LEU B CA 1
ATOM 16897 C C . LEU D 1 616 ? 162.349 150.727 202.811 1.00 93.31 607 LEU B C 1
ATOM 16898 O O . LEU D 1 616 ? 161.468 150.284 203.554 1.00 93.31 607 LEU B O 1
ATOM 16903 N N . LYS D 1 617 ? 163.194 151.689 203.200 1.00 98.37 608 LYS B N 1
ATOM 16904 C CA . LYS D 1 617 ? 163.025 152.337 204.499 1.00 98.37 608 LYS B CA 1
ATOM 16905 C C . LYS D 1 617 ? 161.758 153.179 204.540 1.00 98.37 608 LYS B C 1
ATOM 16906 O O . LYS D 1 617 ? 161.131 153.312 205.596 1.00 98.37 608 LYS B O 1
ATOM 16912 N N . PHE D 1 618 ? 161.372 153.768 203.403 1.00 98.23 609 PHE B N 1
ATOM 16913 C CA . PHE D 1 618 ? 160.171 154.597 203.374 1.00 98.23 609 PHE B CA 1
ATOM 16914 C C . PHE D 1 618 ? 158.910 153.764 203.546 1.00 98.23 609 PHE B C 1
ATOM 16915 O O . PHE D 1 618 ? 157.928 154.245 204.116 1.00 98.23 609 PHE B O 1
ATOM 16923 N N . VAL D 1 619 ? 158.916 152.525 203.063 1.00 95.85 610 VAL B N 1
ATOM 16924 C CA . VAL D 1 619 ? 157.760 151.657 203.247 1.00 95.85 610 VAL B CA 1
ATOM 16925 C C . VAL D 1 619 ? 157.883 150.857 204.538 1.00 95.85 610 VAL B C 1
ATOM 16926 O O . VAL D 1 619 ? 156.906 150.262 205.007 1.00 95.85 610 VAL B O 1
ATOM 16930 N N . ALA D 1 620 ? 159.078 150.822 205.136 1.00 98.10 611 ALA B N 1
ATOM 16931 C CA . ALA D 1 620 ? 159.206 150.204 206.450 1.00 98.10 611 ALA B CA 1
ATOM 16932 C C . ALA D 1 620 ? 158.911 151.183 207.575 1.00 98.10 611 ALA B C 1
ATOM 16933 O O . ALA D 1 620 ? 158.610 150.753 208.693 1.00 98.10 611 ALA B O 1
ATOM 16935 N N . SER D 1 621 ? 158.980 152.486 207.305 1.00 99.15 612 SER B N 1
ATOM 16936 C CA . SER D 1 621 ? 158.658 153.511 208.286 1.00 99.15 612 SER B CA 1
ATOM 16937 C C . SER D 1 621 ? 157.183 153.875 208.286 1.00 99.15 612 SER B C 1
ATOM 16938 O O . SER D 1 621 ? 156.817 154.943 208.791 1.00 99.15 612 SER B O 1
ATOM 16941 N N . GLN D 1 622 ? 156.330 153.023 207.717 1.00 99.12 613 GLN B N 1
ATOM 16942 C CA . GLN D 1 622 ? 154.890 153.206 207.779 1.00 99.12 613 GLN B CA 1
ATOM 16943 C C . GLN D 1 622 ? 154.256 152.349 208.864 1.00 99.12 613 GLN B C 1
ATOM 16944 O O . GLN D 1 622 ? 153.154 151.826 208.671 1.00 99.12 613 GLN B O 1
ATOM 16950 N N . PHE D 1 623 ? 154.940 152.180 209.991 1.00 98.43 614 PHE B N 1
ATOM 16951 C CA . PHE D 1 623 ? 154.406 151.442 211.127 1.00 98.43 614 PHE B CA 1
ATOM 16952 C C . PHE D 1 623 ? 154.604 152.239 212.412 1.00 98.43 614 PHE B C 1
ATOM 16953 O O . PHE D 1 623 ? 155.614 152.083 213.099 1.00 98.43 614 PHE B O 1
#

B-factor: mean 65.9, std 26.03, range [15.0, 125.08]

Solvent-accessible surface area: 95180 Å² total; per-residue (Å²): 187,147,22,17,58,47,182,52,145,128,22,111,121,44,64,105,102,18,30,44,10,0,86,102,0,5,68,10,1,0,48,0,0,0,0,3,27,13,55,59,157,28,33,2,6,6,18,35,125,168,15,0,94,61,3,24,57,90,0,49,143,22,6,89,106,4,88,54,16,15,47,33,48,80,87,26,11,47,72,19,55,34,60,167,30,58,27,28,14,41,92,35,96,78,81,86,92,5,47,145,122,24,83,122,153,131,48,109,31,11,94,86,0,18,55,62,62,0,20,91,14,7,158,141,7,42,118,55,131,90,5,75,24,4,62,31,2,18,123,34,0,20,124,39,1,66,91,8,17,108,18,1,66,68,13,14,93,60,65,26,49,84,82,54,34,22,9,45,153,48,27,89,57,35,189,20,26,20,33,52,22,20,112,46,0,34,15,20,0,2,20,18,0,0,20,0,0,3,12,0,1,74,33,8,4,24,1,7,57,86,1,0,114,97,38,62,63,17,54,32,61,14,0,6,32,35,2,79,142,73,139,38,7,71,73,0,73,197,28,11,108,65,26,4,118,69,68,10,99,23,58,94,80,57,79,142,36,64,20,72,4,9,7,3,23,52,0,24,42,40,31,1,5,30,23,171,81,56,98,20,3,44,11,9,0,16,6,5,0,0,19,8,0,5,15,16,0,27,46,10,146,15,5,47,78,30,68,0,0,88,16,0,15,52,3,0,38,42,0,0,55,14,14,0,33,1,7,0,26,10,7,7,40,12,36,9,20,12,56,46,5,22,87,29,25,14,66,10,21,10,4,45,43,8,0,118,48,6,26,0,34,102,97,12,21,84,64,1,48,91,22,11,99,3,70,19,89,30,36,50,38,13,91,20,29,138,19,0,95,65,15,20,90,19,4,44,48,28,0,1,92,23,7,0,37,28,4,0,116,112,2,95,69,9,111,97,63,72,85,103,19,1,21,34,1,1,34,71,0,78,42,32,12,15,6,96,59,14,79,32,28,101,76,38,31,41,11,44,50,0,10,0,0,0,72,7,98,0,18,2,34,37,118,226,119,138,143,57,76,18,99,88,1,66,40,8,4,86,56,0,9,71,24,7,63,60,126,203,37,48,146,94,73,29,70,12,59,37,25,0,60,0,50,54,70,0,3,0,0,4,0,49,15,129,39,2,54,127,8,20,88,111,169,184,147,22,17,58,50,181,51,145,128,26,110,120,45,66,107,102,16,30,44,10,0,84,101,0,5,67,9,0,0,50,0,0,0,0,3,28,12,53,60,160,28,35,2,8,6,18,36,123,167,15,0,95,59,3,24,58,90,0,48,142,21,6,89,108,3,87,54,15,15,43,32,48,84,82,26,10,48,72,19,56,34,62,170,31,55,25,31,15,41,91,35,92,78,78,85,93,3,49,146,118,23,84,121,152,131,46,111,30,12,91,86,0,18,56,64,63,0,20,92,12,8,158,142,7,44,119,55,129,90,4,66,30,4,53,31,2,18,124,34,0,19,126,39,0,68,90,8,19,110,18,0,65,67,13,14,93,59,65,24,49,84,80,54,35,21,9,44,155,48,28,90,57,38,189,19,26,20,33,53,23,22,110,46,0,36,15,20,0,1,21,17,0,0,18,0,0,3,10,0,0,74,32,9,4,24,1,7,57,86,0,0,115,98,38,63,62,17,53,32,61,13,0,6,31,35,2,80,144,72,139,38,6,72,74,0,71,200,28,11,107,64,27,3,119,67,68,10,98,21,58,98,77,56,86,145,36,64,20,72,5,9,8,2,24,52,0,23,43,40,32,1,6,31,24,175,81,56,99,22,3,45,12,8,0,18,6,5,0,0,20,10,0,5,16,18,0,26,48,11,146,15,6,50,77,36,67,0,0,87,16,0,18,51,1,0,40,42,0,0,58,14,14,0,35,1,9,0,26,11,9,6,38,15,40,7,20,15,54,47,4,22,86,27,27,15,65,9,20,12,4,42,42,7,0,121,44,6,24,0,29,98,95,11,20,84,60,1,48,92,22,11,100,3,70,18,90,26,37,52,38,13,93,20,30,139,20,0,94,64,14,20,102,15,4,46,43,30,0,0,92,24,7,0,38,30,5,0,114,115,2,96,68,8,114,96,64,72,85,105,18,1,21,33,1,1,33,71,0,81,41,32,13,14,7,97,57,13,77,32,28,98,75,39,30,42,10,44,50,0,10,0,0,0,71,8,97,0,18,2,34,36,117,228,122,141,143,57,75,18,98,86,1,67,39,9,4,85,57,0,8,69,24,7,63,61,125,206,37,46,148,94,71,28,69,12,57,35,23,0,60,0,49,54,70,0,3,0,0,4,0,50,15,129,39,2,54,130,7,20,89,112,171,186,143,23,16,59,49,180,50,147,128,23,111,120,45,65,107,103,18,29,45,10,0,86,102,0,5,67,10,1,0,50,0,0,0,0,4,26,12,54,60,161,28,33,2,7,6,18,36,126,168,14,0,95,62,3,24,57,90,2,48,142,21,6,90,108,3,88,54,16,16,44,34,50,90,85,26,11,47,72,20,52,33,57,168,27,55,26,27,15,40,91,34,95,80,80,85,93,5,52,146,120,24,85,120,155,134,46,109,32,11,91,87,0,17,56,63,63,0,20,91,13,7,156,139,7,45,118,55,130,89,4,67,29,5,54,31,3,18,124,35,0,19,125,38,0,67,90,8,17,110,19,1,65,69,13,14,94,60,67,25,50,84,81,54,32,22,9,46,154,47,28,92,59,36,190,20,27,20,34,53,22,18,112,46,0,34,15,20,0,1,21,17,0,0,18,0,0,4,11,0,0,75,32,9,4,25,1,9,57,85,1,0,115,96,38,63,62,17,54,33,62,14,0,6,32,36,3,79,143,73,139,37,6,72,74,0,74,197,27,12,107,65,27,4,116,68,68,10,98,22,58,94,81,57,82,140,35,63,20,72,6,9,7,2,23,54,0,23,43,42,31,1,5,30,23,174,80,56,98,18,3,46,12,9,0,16,5,4,0,0,18,8,0,5,16,19,0,28,47,10,145,17,6,49,76,31,70,0,0,85,16,0,15,52,2,0,37,42,0,0,55,15,16,0,33,1,8,2,28,10,9,6,42,11,38,9,22,12,56,45,5,23,86,28,25,13,65,10,22,10,4,45,46,8,0,118,47,6,21,0,30,99,96,12,20,84,62,1,48,91,21,12,98,4,70,18,88,28,35,50,37,13,91,20,29,138,17,0,94,64,14,20,91,18,4,44,46,29,0,0,91,23,7,0,38,29,4,0,116,111,2,96,66,9,112,95,65,72,85,104,19,2,22,34,2,0,34,71,0,80,41,31,13,15,6,97,58,13,78,33,27,102,77,40,30,40,12,43,49,0,10,0,0,0,75,6,96,0,18,1,34,36,119,227,119,140,143,57,75,18,99,88,1,66,41,9,5,88,56,0,8,71,24,6,64,60,126,203,37,48,147,94,71,30,69,12,59,36,23,0,60,0,48,53,69,0,2,0,0,5,0,51,15,129,40,1,56,128,7,22,88,110,170,185,145,21,17,60,49,182,52,144,128,24,111,121,43,65,108,103,17,30,44,10,0,86,101,0,5,67,9,1,0,50,0,0,0,0,4,26,12,53,60,158,29,33,2,7,5,18,35,122,168,15,0,94,60,3,25,57,92,1,48,144,21,6,90,106,3,86,53,15,16,43,34,49,92,86,25,10,48,72,20,52,34,59,169,30,56,26,27,15,41,92,34,94,79,79,86,93,5,51,145,120,25,86,120,153,134,46,109,31,11,94,88,0,17,56,63,65,0,19,91,13,8,158,141,6,43,118,55,130,89,4,66,30,4,53,32,2,19,124,34,0,18,126,37,2,67,90,9,19,110,18,0,65,68,12,14,93,60,65,24,49,83,83,56,32,21,9,46,156,46,27,88,59,37,193,22,25,19,33,55,22,18,112,45,1,33,15,20,0,1,21,17,0,0,18,0,0,3,10,0,1,76,33,9,4,25,1,7,58,85,1,0,115,98,38,62,63,17,53,33,60,12,0,6,31,35,2,80,142,73,138,38,7,72,74,0,72,199,28,11,108,64,26,4,120,68,68,11,97,21,63,98,81,58,78,141,37,63,22,73,5,9,7,3,24,51,0,23,44,42,31,2,6,29,23,174,81,57,98,20,3,45,13,12,0,17,6,5,0,0,21,8,0,6,17,15,0,27,48,9,143,15,5,47,77,31,67,0,0,86,16,0,15,52,2,0,37,43,0,0,55,15,15,0,33,1,7,0,25,10,8,8,38,10,36,9,26,12,58,48,5,20,87,26,25,11,66,9,21,10,4,45,45,8,0,118,45,7,22,0,31,99,95,11,19,84,58,2,47,91,22,10,98,4,70,19,89,28,36,50,36,12,91,21,30,140,20,0,93,66,14,20,90,20,4,44,48,28,0,1,93,28,6,0,39,30,5,0,115,110,2,96,66,9,113,97,64,72,86,102,18,2,22,33,1,0,35,71,0,79,42,32,13,14,7,97,58,13,77,32,29,98,78,38,29,40,12,42,55,0,10,0,0,0,71,7,97,0,17,1,34,36,120,226,121,141,142,57,75,18,100,84,2,66,40,9,4,86,57,0,9,70,24,6,65,58,127,205,37,49,147,96,67,29,69,12,58,37,25,0,59,0,49,54,70,0,3,0,0,5,0,49,15,130,39,2,54,130,7,21,89,113,173

Radius of gyration: 41.89 Å; Cα contacts (8 Å, |Δi|>4): 3180; chains: 4; bounding box: 99×100×115 Å

Nearest PDB structures (foldseek):
  8eow-assembly1_A  TM=6.839E-01  e=5.765E-19  Rattus norvegicus
  7rhl-assembly1_C  TM=7.020E-01  e=7.394E-18  Homo sapiens
  7rhl-assembly1_A  TM=7.234E-01  e=3.991E-17  Homo sapiens
  7rhl-assembly1_D  TM=6.973E-01  e=2.109E-17  Homo sapiens
  8eu3-assembly1_C  TM=7.011E-01  e=7.216E-17  Homo sapiens

Secondary structure (DSSP, 8-state):
--PPPTT-SHHHHTTTTTHHHHHHHTTTGGGGGG-EEEETTTTEEEE-HHHHHHHHHHHHHHHHHHTTTTTTSSS---EE--SS-SSS-EE---TTTHHHHHTTTTTHHHHTTS--HHHHHHHHHHT-S-STTHHHHHHTTHHHHHHHHHHHHHTTSTTTTTTTTS-SS--SSSSSSHHHHTHHHHHHHHHHHHHHHHHHHHHHHHHHHHHHHHHSS--GGGGBTT-SSSTTHHHHHTTHHHHHHHHH---SS-SS-SS--TTSHHHHHTTGGG-S-HHHHHHHHHHHHHHHHHTTTTT----S-HHHHHHHHHHHHHHHHHHHHHHHHHHHHHHHHSHHHHHHHHHHHHHHHHHHHHT--HHHHHHHHHHHHHHHHHHTT--HHHHHHTS-HHHHHHHHHHHHHHHHTTSHHHHTT-STTHHHHTTS-EEEEE-TT-EEE-TTSBP-EEEEEEES-EEEB------EEE-BTBEE-HHHHHHHH-SSS-S-PPBP--BEEBSS-EEEEEEESHHHHHHHS--/--PPPTT-SHHHHTTTTTHHHHHHHTTTGGGGGG-EEEETTTTEEEE-HHHHHHHHHHHHHHHHHHTTTTTTSSS---EE--SS-SSS-EE---TTTHHHHHTTTTTHHHHTTS--HHHHHHHHHHT-S-GGGHHHHHHTTHHHHHHHHHHHHHTTSTTTTTTTTS-SS--SSSSSSHHHHTHHHHHHHHHHHHHHHHHHHHHHHHHHHHHHHHHSS--GGGGBTT-SSSTTHHHHHTTHHHHHHHHH---SS-SS-SS--TTSHHHHHTTGGG-S-HHHHHHHHHHHHHHHHHTTTTT----S-HHHHHHHHHHHHHHHHHHHHHHHHHHHHHHHHSHHHHHHHHHHHHHHHHHHHHT--HHHHHHHHHHHHHHHHHHTT--HHHHHHTS-HHHHHHHHHHHHHHHHTTSHHHHTT-STTHHHHTTS-EEEEE-TT-EEE-TTSBP-EEEEEEES-EEEB------EEE-BTBEE-HHHHHHHH-SSS-S-PPBP--BEEBSS-EEEEEEESHHHHHHHS--/--PBPTT-SHHHHTTTTTHHHHHHHTTTGGGGGG-EEEETTTTEEEE-HHHHHHHHHHHHHHHHHHTTTTTTSSSB--EE--SS-SSS-EE---TTTHHHHHTTTTTHHHHTTS--HHHHHHHHHHT-S-GGGHHHHHHTTHHHHHHHHHHHHHTTSTTTTTTTTS-SS--SSSSSSHHHHTHHHHHHHHHHHHHHHHHHHHHHHHHHHHHHHHHSS--GGGGBTT-SSSTTHHHHHTTHHHHHHHHH---SS-SS-SS--TTSHHHHHTTGGG-S-HHHHHHHHHHHHHHHHHTTTTT----S-HHHHHHHHHHHHHHHHHHHHHHHHHHHHHHHHSHHHHHHHHHHHHHHHHHHHHT--HHHHHHHHHHHHHHHHHHTT--HHHHHHTS-HHHHHHHHHHHHHHHHTTSHHHHTT-STTHHHHTTS-EEEEE-TT-EEE-TTSBP-EEEEEEES-EEEB------EEE-BTBEE-HHHHHHHH-SSS-S-PPBP--BEEBSS-EEEEEEESHHHHHHHS--/--PPPTT-SHHHHTTTTTHHHHHHHTTTGGGGGG-EEEETTTTEEEE-HHHHHHHHHHHHHHHHHHTTTTTTSSS---EE--SS-SSS-EE---TTTHHHHHTTTTTHHHHTTS--HHHHHHHHHHT-S-GGGHHHHHHTTHHHHHHHHHHHHHTTSTTTTTTTTS-SS--SSSSSSHHHHTHHHHHHHHHHHHHHHHHHHHHHHHHHHHHHHHHSS--GGGGBTT-SSSTTHHHHHTTHHHHHHHHH---SS-SS-SS--TTSHHHHHTTGGG-S-HHHHHHHHHHHHHHHHHTTTTT----S-HHHHHHHHHHHHHHHHHHHHHHHHHHHHHHHHSHHHHHHHHHHHHHHHHHHHHT--HHHHHHHHHHHHHHHHHHTT--HHHHHHTS-HHHHHHHHHHHHHHHHTTSHHHHTT-STTHHHHTTS-EEEEE-TT-EEE-TTSBP-EEEEEEES-EEEB------EEE-BTBEE-HHHHHHHH-SSS-S-PPBP--BEEBSS-EEEEEEESHHHHHHHS--

InterPro domains:
  IPR000595 Cyclic nucleotide-binding domain [PF00027] (519-609)
  IPR000595 Cyclic nucleotide-binding domain [PS50042] (498-628)
  IPR000595 Cyclic nucleotide-binding domain [SM00100] (498-629)
  IPR000595 Cyclic nucleotide-binding domain [cd00038] (498-629)
  IPR005821 Ion transport domain [PF00520] (102-424)
  IPR014710 RmlC-like jelly roll fold [G3DSA:2.60.120.10] (496-616)
  IPR018490 Cyclic nucleotide-binding domain superfamily [SSF51206] (427-618)

Sequence (2092 aa):
KKIFDPQDKFLLYCNKLFVASCILSVFVDPFFFYLPVINAESKCLGIDRKLAITASTLRTFIDVFYLAHMALQLRTAYIAPSSRVFGRGELVIDPAQIAKRYLQRWFIIDFLSVLPLPQIVVWRFLQSSNGSDVLATKQALLFIVLVQYIPRFLRVLPLTSELKRTAGVFAETAWAGAAYYLLLYMLASHIVGAFWYLLALERNDACWQEACIDAGNCSTDFLYCGNQNMDGYAVWNRAKESVLKSKCRADLDDNNPPFDFGIYTQALSSGIVSSQNFIVKYCYCLWWGLQNLSTLGQGLETSTYPMEIIFSISLAISGLILFALLIGNMQTYLQSLTIRLEEMRVKRRDSEQWMHHRMLPQDLRERVRRYDQYKWLETRGVDEEYLVQNLPKDLRRDIKRHLCLALVRRVPLFKSMDDKLLDAICMRLKPCLFTESTYLVREGDPVDEMLFIIRGRLESVTTFFNRSLLKEGEFCGEELLTWALDPKSGVNLPSSTRTVKALTEVEAFALTSEELKFVASQFKKIFDPQDKFLLYCNKLFVASCILSVFVDPFFFYLPVINAESKCLGIDRKLAITASTLRTFIDVFYLAHMALQLRTAYIAPSSRVFGRGELVIDPAQIAKRYLQRWFIIDFLSVLPLPQIVVWRFLQSSNGSDVLATKQALLFIVLVQYIPRFLRVLPLTSELKRTAGVFAETAWAGAAYYLLLYMLASHIVGAFWYLLALERNDACWQEACIDAGNCSTDFLYCGNQNMDGYAVWNRAKESVLKSKCRADLDDNNPPFDFGIYTQALSSGIVSSQNFIVKYCYCLWWGLQNLSTLGQGLETSTYPMEIIFSISLAISGLILFALLIGNMQTYLQSLTIRLEEMRVKRRDSEQWMHHRMLPQDLRERVRRYDQYKWLETRGVDEEYLVQNLPKDLRRDIKRHLCLALVRRVPLFKSMDDKLLDAICMRLKPCLFTESTYLVREGDPVDEMLFIIRGRLESVTTFFNRSLLKEGEFCGEELLTWALDPKSGVNLPSSTRTVKALTEVEAFALTSEELKFVASQFKKIFDPQDKFLLYCNKLFVASCILSVFVDPFFFYLPVINAESKCLGIDRKLAITASTLRTFIDVFYLAHMALQLRTAYIAPSSRVFGRGELVIDPAQIAKRYLQRWFIIDFLSVLPLPQIVVWRFLQSSNGSDVLATKQALLFIVLVQYIPRFLRVLPLTSELKRTAGVFAETAWAGAAYYLLLYMLASHIVGAFWYLLALERNDACWQEACIDAGNCSTDFLYCGNQNMDGYAVWNRAKESVLKSKCRADLDDNNPPFDFGIYTQALSSGIVSSQNFIVKYCYCLWWGLQNLSTLGQGLETSTYPMEIIFSISLAISGLILFALLIGNMQTYLQSLTIRLEEMRVKRRDSEQWMHHRMLPQDLRERVRRYDQYKWLETRGVDEEYLVQNLPKDLRRDIKRHLCLALVRRVPLFKSMDDKLLDAICMRLKPCLFTESTYLVREGDPVDEMLFIIRGRLESVTTFFNRSLLKEGEFCGEELLTWALDPKSGVNLPSSTRTVKALTEVEAFALTSEELKFVASQFKKIFDPQDKFLLYCNKLFVASCILSVFVDPFFFYLPVINAESKCLGIDRKLAITASTLRTFIDVFYLAHMALQLRTAYIAPSSRVFGRGELVIDPAQIAKRYLQRWFIIDFLSVLPLPQIVVWRFLQSSNGSDVLATKQALLFIVLVQYIPRFLRVLPLTSELKRTAGVFAETAWAGAAYYLLLYMLASHIVGAFWYLLALERNDACWQEACIDAGNCSTDFLYCGNQNMDGYAVWNRAKESVLKSKCRADLDDNNPPFDFGIYTQALSSGIVSSQNFIVKYCYCLWWGLQNLSTLGQGLETSTYPMEIIFSISLAISGLILFALLIGNMQTYLQSLTIRLEEMRVKRRDSEQWMHHRMLPQDLRERVRRYDQYKWLETRGVDEEYLVQNLPKDLRRDIKRHLCLALVRRVPLFKSMDDKLLDAICMRLKPCLFTESTYLVREGDPVDEMLFIIRGRLESVTTFFNRSLLKEGEFCGEELLTWALDPKSGVNLPSSTRTVKALTEVEAFALTSEELKFVASQF